Protein 4S1T (pdb70)

Solvent-accessible surface area: 84547 Å² total; per-residue (Å²): 117,42,42,73,12,7,0,48,0,7,35,59,78,10,4,65,97,48,24,134,28,117,36,76,24,61,39,63,72,34,18,0,10,4,147,72,66,55,3,13,19,28,21,18,51,6,61,7,47,28,63,12,33,27,0,0,32,1,40,1,51,26,40,43,10,66,11,0,10,12,8,2,0,46,27,25,42,5,16,0,7,15,102,9,2,2,16,0,68,105,10,66,8,7,3,10,25,56,4,36,73,17,8,70,155,6,57,58,108,125,110,44,21,3,0,17,2,57,90,42,156,16,0,88,93,123,10,40,150,14,66,53,0,0,0,0,8,68,96,20,25,137,86,67,90,83,51,57,63,12,4,124,3,86,4,0,21,2,18,27,22,13,3,14,51,64,132,172,20,108,6,63,16,27,1,10,15,31,127,116,26,142,87,40,116,109,40,85,36,55,29,11,11,41,19,62,27,140,21,16,50,48,58,22,90,20,0,88,17,0,16,48,6,36,62,50,19,0,13,102,113,42,42,0,114,78,15,48,0,88,45,2,0,12,16,37,29,71,111,53,93,0,10,3,0,12,0,4,1,0,1,14,32,19,43,125,124,16,40,16,70,34,124,51,24,28,44,7,40,6,80,2,34,36,22,0,17,0,2,12,7,48,30,1,0,15,35,53,56,0,14,13,0,6,6,34,0,44,32,2,3,55,15,2,122,88,24,60,30,96,40,105,53,96,59,28,124,12,50,0,0,49,82,77,49,155,2,29,0,102,9,146,131,96,33,6,35,39,2,75,3,129,115,43,42,73,13,7,0,48,0,6,36,59,80,11,6,64,98,45,23,134,28,118,38,76,22,60,42,62,72,34,16,0,11,5,146,70,65,52,2,11,19,27,22,18,50,6,60,7,48,29,64,11,32,28,0,0,29,1,38,0,55,29,40,45,10,72,12,0,8,15,7,2,0,46,26,26,41,5,15,0,7,14,103,10,2,4,15,0,66,106,10,65,10,8,3,9,26,57,3,37,72,18,8,71,154,7,58,57,108,127,109,42,19,3,0,17,3,46,89,41,158,16,0,76,92,123,1,38,150,17,64,54,0,0,0,0,4,65,96,37,13,125,94,59,63,163,53,41,58,14,1,140,5,86,3,0,21,2,19,26,22,14,3,14,53,64,130,171,19,112,7,60,14,27,0,2,13,28,125,116,24,147,48,40,121,109,38,85,34,53,31,12,10,39,19,62,30,141,23,15,46,48,55,23,89,19,0,90,18,0,16,113,45,104,63,50,80,0,13,135,116,44,42,0,115,78,14,49,0,86,42,2,0,14,16,37,30,72,110,53,92,0,10,4,0,12,1,5,1,0,2,12,33,18,43,122,124,16,40,15,65,33,121,53,25,25,42,8,41,6,83,2,35,35,22,0,17,0,2,13,9,47,29,1,0,14,37,52,54,0,12,14,0,6,7,34,0,46,32,2,2,54,16,2,122,90,22,61,31,92,39,104,54,100,58,26,125,12,52,0,0,48,83,78,49,156,2,30,0,105,7,149,131,96,35,5,34,38,2,75,3,130,114,44,40,72,12,8,0,47,0,6,36,57,79,8,4,63,93,47,24,134,29,117,39,76,23,59,40,65,70,35,19,0,12,5,144,70,67,54,3,15,20,24,18,20,49,5,60,6,47,27,62,13,34,27,0,0,29,0,39,0,54,25,37,38,8,65,11,0,10,14,6,2,0,47,27,26,39,6,15,0,7,16,101,9,2,4,17,0,64,106,9,63,9,7,3,8,26,54,3,36,73,17,8,69,156,7,58,55,108,124,111,43,20,4,0,16,3,53,89,42,159,16,0,60,94,124,4,40,151,17,67,53,0,0,0,0,4,66,93,44,13,130,89,75,69,154,67,41,47,16,0,142,5,87,4,0,19,0,12,29,20,11,1,13,53,62,132,169,17,106,6,60,13,30,1,3,11,27,128,114,25,148,53,36,121,110,38,86,35,54,30,12,11,43,17,63,28,141,20,15,43,48,57,23,87,20,0,89,16,0,16,50,9,43,61,49,25,0,14,110,112,41,41,0,114,77,14,48,0,89,43,3,0,14,16,37,29,72,110,52,91,0,11,3,0,12,0,5,1,0,2,13,33,18,42,123,123,17,36,16,64,34,120,54,22,27,43,6,41,5,79,2,35,34,22,0,15,0,2,14,8,45,29,0,0,13,37,50,55,0,12,14,0,6,5,35,0,46,32,2,3,54,14,1,121,87,20,62,33,94,40,105,53,100,57,26,125,11,50,0,0,50,83,78,50,155,2,31,0,104,7,146,131,94,34,6,35,40,2,74,4,132,117,43,42,73,13,8,0,48,0,6,33,60,81,12,5,64,97,46,22,133,27,116,39,76,22,59,39,62,70,34,18,0,12,5,144,72,65,58,2,13,18,27,21,16,50,6,60,7,47,28,64,12,34,28,0,0,31,1,39,0,54,28,39,43,9,67,10,0,11,13,8,2,1,44,27,26,39,4,15,0,6,15,95,10,2,3,16,0,67,106,8,64,8,8,3,8,26,56,3,37,72,17,7,71,153,8,57,58,108,125,111,43,20,3,0,16,3,44,92,42,158,17,0,57,92,126,3,40,149,16,65,52,0,0,0,0,2,70,78,50,15,87,125,69,57,167,96,45,63,8,8,144,4,86,5,0,22,2,18,27,20,11,2,14,53,63,134,172,20,110,6,60,13,39,2,7,14,30,125,113,25,146,68,38,118,110,38,87,35,54,26,12,10,41,18,64,29,144,21,15,48,48,55,24,84,18,0,90,17,0,17,114,44,104,64,50,81,0,13,80,50,5,18,0,110,76,15,48,0,88,44,2,0,14,16,40,29,72,112,52,91,1,11,3,0,11,1,5,1,0,2,14,33,21,41,123,123,16,38,15,62,35,119,54,21,24,44,7,40,5,80,2,35,36,21,0,15,0,2,13,8,46,29,0,0,14,36,49,52,0,12,15,0,7,5,33,0,45,32,2,2,52,16,1,70,88,21,59,30,96,39,104,53,99,57,29,127,12,49,0,0,49,84,76,48,152,1,30,0,104,8,147,131,94,34,7,36,39,2,74,4,127,113,44,39,72,12,7,0,48,0,5,34,55,78,9,5,63,94,47,22,134,29,115,40,77,22,60,40,61,69,34,17,0,10,5,146,70,66,54,2,14,18,25,21,18,51,6,60,7,49,27,62,12,34,28,0,0,31,1,38,1,53,29,40,40,8,68,12,0,9,12,8,1,0,44,26,24,40,6,15,0,6,14,100,10,2,3,16,0,65,104,9,65,8,8,3,8,24,54,4,35,74,16,7,68,157,6,54,57,110,125,112,43,20,3,0,17,3,47,89,42,158,16,0,75,95,123,2,37,150,18,64,56,0,0,0,0,3,67,90,52,14,142,90,50,76,155,74,47,55,14,1,140,5,87,5,0,20,1,15,27,20,12,2,16,53,64,133,173,19,106,6,62,12,30,0,4,13,30,126,113,26,144,64,39,119,112,41,85,37,56,32,12,10,41,21,64,28,144,22,16,48,47,56,25,90,18,0,87,17,0,16,113,44,104,65,48,81,0,13,135,115,40,42,0,113,78,13,46,0,89,42,2,0,13,16,39,30,71,113,48,92,0,10,2,0,12,0,5,2,0,2,13,33,18,41,126,122,16,34,15,63,33,112,53,23,25,44,8,42,5,82,2,34,37,20,0,12,0,1,13,8,43,24,0,0,12,37,45,52,0,13,14,0,7,6,35,0,46,31,2,2,53,16,1,122,88,20,59,33,94,41,104,53,96,58,26,125,12,49,0,0,47,85,77,48,155,2,31,0,104,8,147,130,95,32,6,36,38,2,74,3,126,117,42,41,71,12,8,0,49,0,6,35,58,80,11,5,67,96,48,23,134,28,116,38,77,23,60,42,61,71,32,16,0,11,5,142,73,69,54,2,11,20,26,20,18,49,6,62,7,42,28,62,12,34,27,0,0,30,0,36,0,54,29,39,42,10,68,12,0,9,14,8,1,0,45,26,25,40,5,14,0,6,16,100,9,1,3,15,0,66,105,10,64,8,7,4,8,23,55,3,34,73,18,8,69,153,7,55,57,108,124,111,43,21,3,0,16,3,49,90,42,157,17,0,66,94,124,3,39,147,17,68,56,1,0,0,0,3,70,88,42,14,116,120,83,67,176,54,46,60,16,0,139,4,89,4,0,19,2,18,27,20,12,2,14,53,62,134,173,20,110,6,62,15,30,0,3,15,31,126,116,25,145,59,39,121,113,37,87,36,54,31,12,10,40,18,62,28,141,21,16,47,48,56,23,85,18,0,90,16,0,18,113,47,106,65,49,81,0,11,88,48,5,20,0,111,75,14,47,0,88,42,2,0,13,16,39,28,72,110,54,90,0,10,4,0,12,0,5,1,0,2,13,32,20,44,122,122,15,41,15,65,34,124,54,24,23,44,7,38,6,82,2,36,36,22,0,17,0,2,14,7,50,30,1,0,14,36,52,57,0,13,14,0,6,5,36,0,44,31,2,2,55,14,1,75,90,22,61,32,94,39,103,53,98,58,26,128,13,51,0,0,49,84,75,48,154,2,28,0,106,8,146,132,96,34,7,35,38,3,74,3,129

Radius of gyration: 43.5 Å; Cα contacts (8 Å, |Δi|>4): 4785; chains: 6; bounding box: 102×110×118 Å

Foldseek 3Di:
DDLQQQVVCCVPVVADPPDDGGFDWDADVQWIWTDPPPDTDTRDGHLDPDDNSVLSQQSRQADAFWDAFFQLCVVLVAAEEERGFHAFPFSSGTSHQAYDPRDPVRHDPDQDAYEYEPVDPPRVVVQLQHQWYKYKYQDFAFDVVTTAAWPWAFWTATRNATGGAPVHRTGIMTMWIHHRNGTDDHFDAFEFRLHALVGDDADDVLLVCVQPDDDVVSCVVLVPVQEPCVFQDCWAQQDQAIGHNAENSNSNNLCVVAPKDWAWPRTTSRHAKTWTWMFGPPSTHIHHTHIYGRTNPVRVVVVVVVDFQPDQWDWDWGAYSRDTWTWIFGHDPSGTPYIGTD/DDLQQQVVCCVVVVADDPDDDGFDWDADDQWIWTCPPVDTDTRDGHLDPDDNSVLSQQSRQADAFWFAFFQLCVVLVAAEEERGFHAWPFSGGTSHQAYDPRDPVRHDPDQDAYEYEPVDPPRVVVQLQHQWYKYKYQDFDDDPVDHLAWDKDQWTATRNATGGQPVHRTDIMTMWIHHRNGTDDDFDAFEFRLHALPRDDADDVLLVCVLPDDPVVSCVVVVPVQEPCVFQDCWALQDQAIGHNAENSNSNSLCVVAPKDWAWPRTTSNHAKTWTWMFGPPSTHIHGTHIYGRTNVVRVVVVVVVDFQPDQWDWDWHQYSRDTWTWIWGHDPSGTPYIGTD/DDLQQQVVCCVPVVADPPDDGGFDWDADVQWIWTCPPVDTDTRDGHLDPDDNSVLSQQVRQADAFWDAFFQLCVVLVAAEEERGFHAWPFSGDTSHQAYDPRDPVRHDPDQDAYEYEPVDPPRVVVQLQHQWYKYKYQDFDDDPVDGQAWDKAQWTATRNATGGAPVHRTGIMTMWIHHRNGTDRYFDAFEFRLHALPGDDADDVLLVCVLPDDPVVSCVVVVPVQEPCVFQDCWALQDQAIGHNAERSNSNSLCVVAPKDWAWPRTGRNHFWTWTWMFGPPSTHIHHTHIYGRTNPVRVVVVVVVDFQPDQWDWDWGAYSRDTWTWIFGHDPSGTPDIGTD/DDLQQQVVCCVPVVADDPDDDGFDWDADVQWIWTCPPVDTDTRDGHLDPDDNSVLSQLVRQADAFWAAFFQLCVVLVAAEEERGFHAFPFSGGTSHQAYDPRDPVRHDPDQDAYEYEPVDPPRVVVQLQHQWYKYKYQDQDDDPDGDQAFDKDFWTDTRNATGGQPVHRTGIMTMWIHHRNGTDPYFDAFEFRLHALPRDDADDVLLVCVLPDDDVVSCVVVVPVQEPCVFQDCWALQDQAIGHNAENSNSNSLCVVAPKDWAWPRTGSRHAKTWTWMFGPPSTHIHHTHIYGRTNVVRVVVVVVVDFQPDQWDWDWGAYSRDTWTWIWGHDPSGTPYIHTD/DDLQQQVVCCVPVVADPPDDDGFDWDADVQWIWTDPPPDTDTRDGHLDPDDNSVLSQLSSQADAFWFAFFQLCVVLVAAEEERGFHAFVFSRDTSHQAYDPRDPVRHDPDQDAYEYEPVDPPRVVVQLQHQWYKYKYQDFDDDPPDHDAWDKDQWTATRNATGGQPVHRTGIMTMWIHHRNGTDPYFDAFEFRLHALPGDDADDVLLVCVLPDDDVVSCVVLVCVLEPCVFQDCWALQDLEIGHNAERSNSNNLCVVAPKDWAWPRTGSRHFKTWTWIFGPPSTHIHHTHIYGRTNVVRVVVVVVVDFQPDQWDWDWGQYSRDTWTWIWGHDPSGTDYIGTD/DDLQQQVVCCVPVVADPPDDGGFDWDDDVQWIWTDDPVDTDTRDGHLDPDDNSVLSQLSRQADAFWDAFFQLCVVLVAAEEERGWHAFPFSGGTSHQAYDPRDPVRHDPDQDAYEYEPVDPPRVVVQLQHQWYKYKYQDFAQDDVDGAAWDKDFWTATRLATGGQPVHRTDIMTMWIHHRNGTDPYFDAFEFRLHALVGDDADDVLLVCVQPDDPVVSCVVVVQPQEPCCFQDCWALQDQEIGHNAERSNSNNLVVVAPKDWAWPRTGSNHAKTWTWMFGPPSTHIHHTHIYGRTNVVRVVVVVVVDFQPDQWDWDWGQYSRDTWTWIWGHDPSGTPYIHTD

Secondary structure (DSSP, 8-state):
--HHHHHHHHHHHSS---------EEEETTEEEEE-SS-EEEEEE--SSS-HHHHHHHHHTBPPSEE--SHHHHHTT--EEESSB-EETTTTEESSSEEESS-TTTB--S---EEEETTSTTHHHHHHH-SSEEEEESS---SSS-S-----BSEEEETTEEEE--------BEEEEEETTEE-----SB------TTT----SHHHHHHHHS-HHHHHHHHT-TTTTHIIIII-B-SSSB-B---BHHHHHHHHHHS-EEEEESS--SS-SSEEEEEEETTTTEEEEEEEEB---HHHHHHHHTTS-SSSSEEEEEEEETTEEEEEEEEEETTEEEEEEE-/-HHHHHHHHHHHHSS---------EEEETTEEEEE-SS-EEEEEE--SSS-HHHHHHHHHTB--SEE--SHHHHHTT--EEESSB-EETTTTEESSSEEESS-TTTB--S---EEEETTSTTHHHHHHH-SSEEEEESS---SBSB-S--EEESEEEETTEEEE--------EEEEEEETTEE-----SB-B----TTT----SHHHHHHHHS-HHHHHHHHT-TTTTHHHHTT-B-SSSB-B---BHHHHHHHHHHS-EEEEESS--SS-SSEEEEEEETTTTEEEEEEEEB-B-HHHHHHHHTTS-SSSSEEEEEEEETTEEEEEEEEEETTEEEEEEE-/-HHHHHHHHHHHHSS---------EEEETTEEEEE-SS-EEEEEE--SSS-HHHHHHHHHTBPPSEE--SHHHHHTT--EEESSB-EETTTTEESSS-EESS-TTTB--S---EEEETTSTTHHHHHHH-SSEEEEESS--EETTEE---EEESEEEETTEEEE--------EEEEEEETTEE-----SB------TTT----SHHHHHHHHS-HHHHHHHHT-TTTTHHHHTS-B-SSSBPB---BHHHHHHHHHHS-EEEEESS--SS-SSEEEEEEETTTTEEEEEEEEB---HHHHHHHHTTS-TTSSEEEEEEEETTEEEEEEEEEETTEEEEEEE-/--HHHHHHHHHHHSS---------EEEETTEEEEE-SS-EEEEEE--SSS-HHHHHHHHHTB--SEE--SHHHHHTT--EEESSB-EETTTTEESSS-EESS-TTTB--S---EEEETTSTTHHHHHHH-SSEEEEESS---SSSS----EEESEEEETTEEEE--------EEEEEEETTEE-----SB------TTT----SHHHHHHHHS-HHHHHHHHT-TTTTHHHHTS-B-SSSBPB---BHHHHHHHHHHS-EEEEESS--SS-SSEEEEEEETTTTEEEEEEEEB---HHHHHHHHTTS-SSSSEEEEEEEETTEEEEEEEEEETTEEEEEEE-/--HHHHHHHHHHHSS---------EEEETTEEEEE-SS-EEEEEE--SSS-HHHHHHHHHTB--SEE--SHHHHHTT--EEESSB-EETTTTEESSSEEESS-TTTB--S---EEEETTSTTHHHHHHH-SSEEEEESS--BSSSSB---EEESEEEETTEEEE--------EEEEEEETTEE-----SB-B----TTT----SHHHHHHHHS-HHHHHHHHT-TTTTHHHHTS-B-SSSB-B---BHHHHHHHHHHS-EEEEESS--SS-SSEEEEEEETTTTEEEEEEEEB-B-HHHHHHHHTTS-TTSSEEEEEEEETTEEEEEEEEEETTEEEEEEE-/-HHHHHHHHHHHHSS---------EEEETTEEEEEETTEEEEEEE--SSS-HHHHHHHHHTB--SEE--SHHHHHTT--EEESSB-EETTTTEESSSEEESS-TTTB--S---EEEETTSTTHHHHHHH-SSEEEEESS--BSSSSB---EEESEEEETTEEEE--------EEEEEEETTEE-----SB-B----TTT----SHHHHHHHHS-HHHHHHHHT-TTTTHHHHTS-B-SSSB-B---BHHHHHHHHHHS-EEEEESS--SS-SSEEEEEEETTTTEEEEEEEEB-B-HHHHHHHHTTS-SSSSEEEEEEEETTEEEEEEEEEETTEEEEEEE-

Organism: Human coronavirus 229E (NCBI:txid11137)

InterPro domains:
  IPR001205 RNA-directed RNA polymerase, C-terminal domain [PF00680] (4617-4783)
  IPR002589 Macro domain [PF01661] (1301-1405)
  IPR002589 Macro domain [PS51154] (1268-1436)
  IPR002589 Macro domain [SM00506] (1280-1406)
  IPR007094 RNA-directed RNA polymerase, catalytic domain [PS50507] (4675-4837)
  IPR008740 Peptidase C30, coronavirus [PF05409] (2994-3276)
  IPR008740 Peptidase C30, coronavirus [PS51442] (2966-3267)
  IPR009003 Peptidase S1, PA clan [SSF50494] (2966-3265)
  IPR009461 Non-structural protein NSP16, coronavirus-like [PF06460] (6459-6757)
  IPR009466 Non-structural protein 14, coronavirus [PF06471] (5596-6106)
  IPR009469 RNA-dependent RNA polymerase, N-terminal, coronavirus [PF06478] (4081-4429)
  IPR013016 Peptidase C16, coronavirus [PF08715] (1037-1211)
  IPR013016 Peptidase C16, coronavirus [PF08715] (1599-1905)
  IPR013016 Peptidase C16, coronavirus [PS51124] (1016-1268)
  IPR013016 Peptidase C16, coronavirus [PS51124] (1663-1914)
  IPR014822 Non-structural protein NSP9, coronavirus [PF08710] (3825-3933)
  IPR014822 Non-structural protein NSP9, coronavirus [PS51951] (3825-3933)
  IPR014828 Non-structural protein NSP7, coronavirus [PF08716] (3547-3629)
  IPR014828 Non-structural protein NSP7, coronavirus [PS51949] (3547-3629)
  IPR014829 Non-structural protein NSP8, coronavirus [PF08717] (3630-3824)

Structure (mmCIF, N/CA/C/O backbone):
data_4S1T
#
_entry.id   4S1T
#
_cell.length_a   86.445
_cell.length_b   140.285
_cell.length_c   426.933
_cell.angle_alpha   90.00
_cell.angle_beta   90.00
_cell.angle_gamma   90.00
#
_symmetry.space_group_name_H-M   'C 2 2 21'
#
loop_
_entity.id
_entity.type
_entity.pdbx_description
1 polymer 'Uridylate-specific endoribonuclease'
2 non-polymer 'PHOSPHATE ION'
3 water water
#
loop_
_atom_site.group_PDB
_atom_site.id
_atom_site.type_symbol
_atom_site.label_atom_id
_atom_site.label_alt_id
_atom_site.label_comp_id
_atom_site.label_asym_id
_atom_site.label_entity_id
_atom_site.label_seq_id
_atom_site.pdbx_PDB_ins_code
_atom_site.Cartn_x
_atom_site.Cartn_y
_atom_site.Cartn_z
_atom_site.occupancy
_atom_site.B_iso_or_equiv
_atom_site.auth_seq_id
_atom_site.auth_comp_id
_atom_site.auth_asym_id
_atom_site.auth_atom_id
_atom_site.pdbx_PDB_model_num
ATOM 1 N N . SER A 1 1 ? -14.737 24.877 1.828 1.00 62.36 0 SER A N 1
ATOM 2 C CA . SER A 1 1 ? -13.671 24.595 0.861 1.00 65.51 0 SER A CA 1
ATOM 3 C C . SER A 1 1 ? -13.541 23.092 0.691 1.00 60.42 0 SER A C 1
ATOM 4 O O . SER A 1 1 ? -12.420 22.528 0.701 1.00 59.53 0 SER A O 1
ATOM 7 N N . GLY A 1 2 ? -14.680 22.423 0.551 1.00 63.96 1 GLY A N 1
ATOM 8 C CA . GLY A 1 2 ? -14.634 21.022 0.186 1.00 52.98 1 GLY A CA 1
ATOM 9 C C . GLY A 1 2 ? -14.675 20.095 1.381 1.00 49.14 1 GLY A C 1
ATOM 10 O O . GLY A 1 2 ? -14.376 20.485 2.541 1.00 46.72 1 GLY A O 1
ATOM 11 N N . LEU A 1 3 ? -15.061 18.855 1.086 1.00 43.13 2 LEU A N 1
ATOM 12 C CA . LEU A 1 3 ? -15.314 17.889 2.119 1.00 39.47 2 LEU A CA 1
ATOM 13 C C . LEU A 1 3 ? -14.055 17.612 2.936 1.00 43.04 2 LEU A C 1
ATOM 14 O O . LEU A 1 3 ? -14.139 17.445 4.170 1.00 41.41 2 LEU A O 1
ATOM 19 N N . GLU A 1 4 ? -12.901 17.566 2.256 1.00 38.89 3 GLU A N 1
ATOM 20 C CA . GLU A 1 4 ? -11.615 17.373 2.960 1.00 45.14 3 GLU A CA 1
ATOM 21 C C . GLU A 1 4 ? -11.346 18.387 4.103 1.00 47.59 3 GLU A C 1
ATOM 22 O O . GLU A 1 4 ? -10.875 18.019 5.191 1.00 43.39 3 GLU A O 1
ATOM 28 N N . ASN A 1 5 ? -11.656 19.650 3.835 1.00 47.54 4 ASN A N 1
ATOM 29 C CA . ASN A 1 5 ? -11.542 20.699 4.836 1.00 47.30 4 ASN A CA 1
ATOM 30 C C . ASN A 1 5 ? -12.577 20.545 5.959 1.00 45.98 4 ASN A C 1
ATOM 31 O O . ASN A 1 5 ? -12.254 20.711 7.160 1.00 51.57 4 ASN A O 1
ATOM 36 N N . ILE A 1 6 ? -13.824 20.252 5.586 1.00 39.51 5 ILE A N 1
ATOM 37 C CA . ILE A 1 6 ? -14.850 19.988 6.602 1.00 42.46 5 ILE A CA 1
ATOM 38 C C . ILE A 1 6 ? -14.520 18.783 7.505 1.00 42.80 5 ILE A C 1
ATOM 39 O O . ILE A 1 6 ? -14.780 18.834 8.723 1.00 44.59 5 ILE A O 1
ATOM 44 N N . ALA A 1 7 ? -13.944 17.723 6.924 1.00 37.34 6 ALA A N 1
ATOM 45 C CA . ALA A 1 7 ? -13.491 16.567 7.712 1.00 40.39 6 ALA A CA 1
ATOM 46 C C . ALA A 1 7 ? -12.370 16.989 8.684 1.00 46.63 6 ALA A C 1
ATOM 47 O O . ALA A 1 7 ? -12.374 16.609 9.887 1.00 49.66 6 ALA A O 1
ATOM 49 N N . PHE A 1 8 ? -11.441 17.814 8.184 1.00 45.96 7 PHE A N 1
ATOM 50 C CA . PHE A 1 8 ? -10.374 18.336 9.045 1.00 44.95 7 PHE A CA 1
ATOM 51 C C . PHE A 1 8 ? -10.937 19.055 10.256 1.00 38.85 7 PHE A C 1
ATOM 52 O O . PHE A 1 8 ? -10.485 18.819 11.365 1.00 44.64 7 PHE A O 1
ATOM 60 N N . ASN A 1 9 ? -11.923 19.923 10.027 1.00 40.65 8 ASN A N 1
ATOM 61 C CA . ASN A 1 9 ? -12.605 20.640 11.119 1.00 43.16 8 ASN A CA 1
ATOM 62 C C . ASN A 1 9 ? -13.345 19.731 12.082 1.00 42.46 8 ASN A C 1
ATOM 63 O O . ASN A 1 9 ? -13.278 19.906 13.307 1.00 48.58 8 ASN A O 1
ATOM 68 N N . VAL A 1 10 ? -14.068 18.763 11.540 1.00 45.76 9 VAL A N 1
ATOM 69 C CA . VAL A 1 10 ? -14.863 17.900 12.400 1.00 48.41 9 VAL A CA 1
ATOM 70 C C . VAL A 1 10 ? -13.952 17.044 13.309 1.00 44.21 9 VAL A C 1
ATOM 71 O O . VAL A 1 10 ? -14.184 16.956 14.519 1.00 44.22 9 VAL A O 1
ATOM 75 N N . VAL A 1 11 ? -12.907 16.462 12.714 1.00 40.43 10 VAL A N 1
ATOM 76 C CA . VAL A 1 11 ? -11.945 15.652 13.465 1.00 42.71 10 VAL A CA 1
ATOM 77 C C . VAL A 1 11 ? -11.125 16.409 14.512 1.00 44.00 10 VAL A C 1
ATOM 78 O O . VAL A 1 11 ? -10.848 15.869 15.587 1.00 43.98 10 VAL A O 1
ATOM 82 N N . ASN A 1 12 ? -10.758 17.659 14.211 1.00 46.87 11 ASN A N 1
ATOM 83 C CA . ASN A 1 12 ? -9.920 18.479 15.127 1.00 37.52 11 ASN A CA 1
ATOM 84 C C . ASN A 1 12 ? -10.614 19.528 15.989 1.00 42.55 11 ASN A C 1
ATOM 85 O O . ASN A 1 12 ? -10.026 20.007 16.957 1.00 54.27 11 ASN A O 1
ATOM 90 N N . LYS A 1 13 ? -11.856 19.877 15.662 1.00 44.80 12 LYS A N 1
ATOM 91 C CA . LYS A 1 13 ? -12.611 20.904 16.419 1.00 43.29 12 LYS A CA 1
ATOM 92 C C . LYS A 1 13 ? -14.048 20.433 16.668 1.00 42.01 12 LYS A C 1
ATOM 93 O O . LYS A 1 13 ? -14.868 21.191 17.179 1.00 43.13 12 LYS A O 1
ATOM 99 N N . GLY A 1 14 ? -14.356 19.191 16.259 1.00 46.52 13 GLY A N 1
ATOM 100 C CA . GLY A 1 14 ? -15.677 18.603 16.480 1.00 42.31 13 GLY A CA 1
ATOM 101 C C . GLY A 1 14 ? -16.835 19.216 15.705 1.00 45.09 13 GLY A C 1
ATOM 102 O O . GLY A 1 14 ? -18.014 18.840 15.929 1.00 43.98 13 GLY A O 1
ATOM 103 N N . SER A 1 15 ? -16.496 20.191 14.842 1.00 46.55 14 SER A N 1
ATOM 104 C CA . SER A 1 15 ? -17.463 20.885 13.984 1.00 43.02 14 SER A CA 1
ATOM 105 C C . SER A 1 15 ? -16.733 21.786 12.976 1.00 49.41 14 SER A C 1
ATOM 106 O O . SER A 1 15 ? -15.511 21.982 13.096 1.00 53.85 14 SER A O 1
ATOM 109 N N . PHE A 1 16 ? -17.454 22.300 11.970 1.00 40.94 15 PHE A N 1
ATOM 110 C CA . PHE A 1 16 ? -16.840 23.250 11.051 1.00 48.65 15 PHE A CA 1
ATOM 111 C C . PHE A 1 16 ? -16.739 24.651 11.658 1.00 45.39 15 PHE A C 1
ATOM 112 O O . PHE A 1 16 ? -17.762 25.309 11.886 1.00 48.26 15 PHE A O 1
ATOM 120 N N . VAL A 1 17 ? -15.504 25.093 11.893 1.00 46.26 16 VAL A N 1
ATOM 121 C CA . VAL A 1 17 ? -15.249 26.426 12.461 1.00 55.68 16 VAL A CA 1
ATOM 122 C C . VAL A 1 17 ? -14.506 27.358 11.503 1.00 54.39 16 VAL A C 1
ATOM 123 O O . VAL A 1 17 ? -14.332 28.540 11.810 1.00 65.95 16 VAL A O 1
ATOM 127 N N . GLY A 1 18 ? -14.082 26.825 10.360 1.00 50.49 17 GLY A N 1
ATOM 128 C CA . GLY A 1 18 ? -13.370 27.606 9.373 1.00 54.24 17 GLY A CA 1
ATOM 129 C C . GLY A 1 18 ? -11.866 27.436 9.531 1.00 59.04 17 GLY A C 1
ATOM 130 O O . GLY A 1 18 ? -11.091 28.232 8.973 1.00 65.51 17 GLY A O 1
ATOM 131 N N . ALA A 1 19 ? -11.448 26.419 10.291 1.00 46.74 18 ALA A N 1
ATOM 132 C CA . ALA A 1 19 ? -10.015 26.092 10.411 1.00 43.91 18 ALA A CA 1
ATOM 133 C C . ALA A 1 19 ? -9.423 25.653 9.062 1.00 53.78 18 ALA A C 1
ATOM 134 O O . ALA A 1 19 ? -10.135 25.049 8.234 1.00 61.67 18 ALA A O 1
ATOM 136 N N . ASP A 1 20 ? -8.140 25.934 8.826 1.00 56.12 19 ASP A N 1
ATOM 137 C CA . ASP A 1 20 ? -7.489 25.473 7.576 1.00 60.02 19 ASP A CA 1
ATOM 138 C C . ASP A 1 20 ? -6.939 24.066 7.777 1.00 63.17 19 ASP A C 1
ATOM 139 O O . ASP A 1 20 ? -6.585 23.677 8.919 1.00 60.93 19 ASP A O 1
ATOM 144 N N . GLY A 1 21 ? -6.870 23.300 6.685 1.00 47.55 20 GLY A N 1
ATOM 145 C CA . GLY A 1 21 ? -6.419 21.927 6.793 1.00 47.15 20 GLY A CA 1
ATOM 146 C C . GLY A 1 21 ? -7.333 20.967 6.039 1.00 53.89 20 GLY A C 1
ATOM 147 O O . GLY A 1 21 ? -8.518 21.277 5.770 1.00 49.47 20 GLY A O 1
ATOM 148 N N . GLU A 1 22 ? -6.779 19.800 5.698 1.00 40.57 21 GLU A N 1
ATOM 149 C CA . GLU A 1 22 ? -7.497 18.808 4.908 1.00 46.38 21 GLU A CA 1
ATOM 150 C C . GLU A 1 22 ? -7.155 17.378 5.318 1.00 51.82 21 GLU A C 1
ATOM 151 O O . GLU A 1 22 ? -5.973 17.027 5.635 1.00 41.69 21 GLU A O 1
ATOM 157 N N . LEU A 1 23 ? -8.212 16.565 5.275 1.00 46.38 22 LEU A N 1
ATOM 158 C CA . LEU A 1 23 ? -8.144 15.137 5.598 1.00 42.17 22 LEU A CA 1
ATOM 159 C C . LEU A 1 23 ? -8.904 14.385 4.517 1.00 43.93 22 LEU A C 1
ATOM 160 O O . LEU A 1 23 ? -10.027 14.778 4.114 1.00 41.21 22 LEU A O 1
ATOM 165 N N . PRO A 1 24 ? -8.285 13.324 4.003 1.00 33.53 23 PRO A N 1
ATOM 166 C CA . PRO A 1 24 ? -9.008 12.512 3.006 1.00 36.89 23 PRO A CA 1
ATOM 167 C C . PRO A 1 24 ? -10.276 11.943 3.677 1.00 41.21 23 PRO A C 1
ATOM 168 O O . PRO A 1 24 ? -10.188 11.389 4.772 1.00 42.22 23 PRO A O 1
ATOM 172 N N . VAL A 1 25 ? -11.428 12.176 3.050 1.00 32.89 24 VAL A N 1
ATOM 173 C CA . VAL A 1 25 ? -12.736 11.705 3.484 1.00 29.15 24 VAL A CA 1
ATOM 174 C C . VAL A 1 25 ? -13.492 11.073 2.311 1.00 38.79 24 VAL A C 1
ATOM 175 O O . VAL A 1 25 ? -13.419 11.563 1.164 1.00 34.44 24 VAL A O 1
ATOM 179 N N . ALA A 1 26 ? -14.263 10.029 2.607 1.00 34.91 25 ALA A N 1
ATOM 180 C CA . ALA A 1 26 ? -15.232 9.487 1.641 1.00 43.86 25 ALA A CA 1
ATOM 181 C C . ALA A 1 26 ? -16.493 9.036 2.389 1.00 39.25 25 ALA A C 1
ATOM 182 O O . ALA A 1 26 ? -16.395 8.434 3.454 1.00 36.89 25 ALA A O 1
ATOM 184 N N . ALA A 1 27 ? -17.672 9.392 1.880 1.00 38.64 26 ALA A N 1
ATOM 185 C CA . ALA A 1 27 ? -18.868 8.792 2.417 1.00 30.24 26 ALA A CA 1
ATOM 186 C C . ALA A 1 27 ? -18.956 7.451 1.690 1.00 35.41 26 ALA A C 1
ATOM 187 O O . ALA A 1 27 ? -18.503 7.312 0.545 1.00 43.64 26 ALA A O 1
ATOM 189 N N . SER A 1 28 ? -19.489 6.447 2.379 1.00 37.81 27 SER A N 1
ATOM 190 C CA . SER A 1 28 ? -19.637 5.095 1.825 1.00 41.28 27 SER A CA 1
ATOM 191 C C . SER A 1 28 ? -20.873 4.421 2.486 1.00 42.04 27 SER A C 1
ATOM 192 O O . SER A 1 28 ? -20.849 4.013 3.692 1.00 37.62 27 SER A O 1
ATOM 195 N N . GLY A 1 29 ? -21.968 4.359 1.711 1.00 40.43 28 GLY A N 1
ATOM 196 C CA . GLY A 1 29 ? -23.270 4.031 2.277 1.00 36.90 28 GLY A CA 1
ATOM 197 C C . GLY A 1 29 ? -23.741 5.168 3.192 1.00 48.55 28 GLY A C 1
ATOM 198 O O . GLY A 1 29 ? -23.819 6.362 2.818 1.00 39.43 28 GLY A O 1
ATOM 199 N N . ASP A 1 30 ? -24.023 4.806 4.431 1.00 38.38 29 ASP A N 1
ATOM 200 C CA . ASP A 1 30 ? -24.516 5.780 5.387 1.00 36.21 29 ASP A CA 1
ATOM 201 C C . ASP A 1 30 ? -23.379 6.147 6.359 1.00 36.25 29 ASP A C 1
ATOM 202 O O . ASP A 1 30 ? -23.646 6.656 7.462 1.00 39.09 29 ASP A O 1
ATOM 207 N N . LYS A 1 31 ? -22.121 5.894 5.953 1.00 39.75 30 LYS A N 1
ATOM 208 C CA . LYS A 1 31 ? -20.936 6.157 6.802 1.00 39.38 30 LYS A CA 1
ATOM 209 C C . LYS A 1 31 ? -19.954 7.160 6.190 1.00 40.98 30 LYS A C 1
ATOM 210 O O . LYS A 1 31 ? -19.846 7.284 4.964 1.00 41.50 30 LYS A O 1
ATOM 216 N N . VAL A 1 32 ? -19.230 7.880 7.033 1.00 31.01 31 VAL A N 1
ATOM 217 C CA . VAL A 1 32 ? -18.193 8.763 6.487 1.00 26.79 31 VAL A CA 1
ATOM 218 C C . VAL A 1 32 ? -16.882 8.326 7.099 1.00 33.02 31 VAL A C 1
ATOM 219 O O . VAL A 1 32 ? -16.788 8.162 8.345 1.00 36.01 31 VAL A O 1
ATOM 223 N N . PHE A 1 33 ? -15.879 8.110 6.251 1.00 30.94 32 PHE A N 1
ATOM 224 C CA . PHE A 1 33 ? -14.551 7.752 6.780 1.00 38.60 32 PHE A CA 1
ATOM 225 C C . PHE A 1 33 ? -13.454 8.776 6.537 1.00 38.54 32 PHE A C 1
ATOM 226 O O . PHE A 1 33 ? -13.452 9.475 5.513 1.00 50.40 32 PHE A O 1
ATOM 234 N N . VAL A 1 34 ? -12.490 8.812 7.448 1.00 37.36 33 VAL A N 1
ATOM 235 C CA . VAL A 1 34 ? -11.284 9.593 7.229 1.00 39.00 33 VAL A CA 1
ATOM 236 C C . VAL A 1 34 ? -10.057 8.682 7.145 1.00 40.08 33 VAL A C 1
ATOM 237 O O . VAL A 1 34 ? -9.794 7.893 8.073 1.00 40.55 33 VAL A O 1
ATOM 241 N N . ARG A 1 35 ? -9.337 8.757 6.017 1.00 45.88 34 ARG A N 1
ATOM 242 C CA . ARG A 1 35 ? -8.037 8.062 5.886 1.00 49.22 34 ARG A CA 1
ATOM 243 C C . ARG A 1 35 ? -6.968 8.659 6.823 1.00 53.38 34 ARG A C 1
ATOM 244 O O . ARG A 1 35 ? -6.520 9.811 6.652 1.00 57.69 34 ARG A O 1
ATOM 252 N N . ASP A 1 36 ? -6.572 7.850 7.798 1.00 52.99 35 ASP A N 1
ATOM 253 C CA . ASP A 1 36 ? -5.553 8.190 8.768 1.00 58.96 35 ASP A CA 1
ATOM 254 C C . ASP A 1 36 ? -4.316 7.312 8.529 1.00 60.68 35 ASP A C 1
ATOM 255 O O . ASP A 1 36 ? -4.003 6.396 9.332 1.00 60.20 35 ASP A O 1
ATOM 260 N N . GLY A 1 37 ? -3.631 7.586 7.420 1.00 60.65 36 GLY A N 1
ATOM 261 C CA . GLY A 1 37 ? -2.538 6.743 6.967 1.00 56.92 36 GLY A CA 1
ATOM 262 C C . GLY A 1 37 ? -3.016 5.348 6.589 1.00 58.38 36 GLY A C 1
ATOM 263 O O . GLY A 1 37 ? -3.492 5.108 5.459 1.00 64.65 36 GLY A O 1
ATOM 264 N N . ASN A 1 38 ? -2.925 4.418 7.546 1.00 56.56 37 ASN A N 1
ATOM 265 C CA . ASN A 1 38 ? -3.142 2.991 7.256 1.00 45.24 37 ASN A CA 1
ATOM 266 C C . ASN A 1 38 ? -4.483 2.493 7.766 1.00 48.23 37 ASN A C 1
ATOM 267 O O . ASN A 1 38 ? -4.738 1.273 7.858 1.00 45.12 37 ASN A O 1
ATOM 272 N N . THR A 1 39 ? -5.348 3.447 8.086 1.00 39.79 38 THR A N 1
ATOM 273 C CA . THR A 1 39 ? -6.577 3.128 8.768 1.00 44.29 38 THR A CA 1
ATOM 274 C C . THR A 1 39 ? -7.693 4.075 8.375 1.00 50.02 38 THR A C 1
ATOM 275 O O . THR A 1 39 ? -7.475 5.286 8.256 1.00 49.68 38 THR A O 1
ATOM 279 N N . ASP A 1 40 ? -8.897 3.546 8.180 1.00 44.48 39 ASP A N 1
ATOM 280 C CA . ASP A 1 40 ? -10.045 4.420 7.931 1.00 36.06 39 ASP A CA 1
ATOM 281 C C . ASP A 1 40 ? -10.836 4.526 9.194 1.00 35.01 39 ASP A C 1
ATOM 282 O O . ASP A 1 40 ? -11.324 3.518 9.697 1.00 45.09 39 ASP A O 1
ATOM 287 N N . ASN A 1 41 ? -10.933 5.750 9.733 1.00 40.87 40 ASN A N 1
ATOM 288 C CA . ASN A 1 41 ? -11.704 5.977 10.967 1.00 32.43 40 ASN A CA 1
ATOM 289 C C . ASN A 1 41 ? -13.105 6.419 10.639 1.00 36.78 40 ASN A C 1
ATOM 290 O O . ASN A 1 41 ? -13.305 7.250 9.739 1.00 43.47 40 ASN A O 1
ATOM 295 N N . LEU A 1 42 ? -14.076 5.849 11.338 1.00 30.34 41 LEU A N 1
ATOM 296 C CA . LEU A 1 42 ? -15.464 6.202 11.109 1.00 27.43 41 LEU A CA 1
ATOM 297 C C . LEU A 1 42 ? -15.716 7.492 11.867 1.00 31.89 41 LEU A C 1
ATOM 298 O O . LEU A 1 42 ? -15.581 7.539 13.110 1.00 41.64 41 LEU A O 1
ATOM 303 N N . VAL A 1 43 ? -16.078 8.555 11.166 1.00 24.65 42 VAL A N 1
ATOM 304 C CA . VAL A 1 43 ? -16.326 9.806 11.900 1.00 29.71 42 VAL A CA 1
ATOM 305 C C . VAL A 1 43 ? -17.815 10.187 11.947 1.00 32.46 42 VAL A C 1
ATOM 306 O O . VAL A 1 43 ? -18.201 11.051 12.715 1.00 35.67 42 VAL A O 1
ATOM 310 N N . PHE A 1 44 ? -18.651 9.547 11.126 1.00 37.85 43 PHE A N 1
ATOM 311 C CA . PHE A 1 44 ? -20.063 9.952 11.099 1.00 31.17 43 PHE A CA 1
ATOM 312 C C . PHE A 1 44 ? -20.902 8.839 10.545 1.00 31.02 43 PHE A C 1
ATOM 313 O O . PHE A 1 44 ? -20.459 8.103 9.657 1.00 41.65 43 PHE A O 1
ATOM 321 N N . VAL A 1 45 ? -22.105 8.708 11.091 1.00 33.30 44 VAL A N 1
ATOM 322 C CA . VAL A 1 45 ? -23.078 7.736 10.615 1.00 33.90 44 VAL A CA 1
ATOM 323 C C . VAL A 1 45 ? -24.357 8.522 10.372 1.00 28.83 44 VAL A C 1
ATOM 324 O O . VAL A 1 45 ? -24.883 9.182 11.262 1.00 38.22 44 VAL A O 1
ATOM 328 N N . ASN A 1 46 ? -24.872 8.392 9.181 1.00 29.62 45 ASN A N 1
ATOM 329 C CA . ASN A 1 46 ? -26.005 9.164 8.712 1.00 35.57 45 ASN A CA 1
ATOM 330 C C . ASN A 1 46 ? -27.331 8.483 9.105 1.00 32.40 45 ASN A C 1
ATOM 331 O O . ASN A 1 46 ? -27.606 7.349 8.687 1.00 41.65 45 ASN A O 1
ATOM 336 N N . LYS A 1 47 ? -28.171 9.184 9.858 1.00 32.55 46 LYS A N 1
ATOM 337 C CA . LYS A 1 47 ? -29.519 8.692 10.183 1.00 31.03 46 LYS A CA 1
ATOM 338 C C . LYS A 1 47 ? -30.617 9.497 9.490 1.00 40.01 46 LYS A C 1
ATOM 339 O O . LYS A 1 47 ? -31.834 9.330 9.827 1.00 38.69 46 LYS A O 1
ATOM 345 N N . THR A 1 48 ? -30.192 10.389 8.568 1.00 32.57 47 THR A N 1
ATOM 346 C CA . THR A 1 48 ? -31.120 11.252 7.827 1.00 30.94 47 THR A CA 1
ATOM 347 C C . THR A 1 48 ? -31.448 10.618 6.479 1.00 38.19 47 THR A C 1
ATOM 348 O O . THR A 1 48 ? -30.793 9.640 6.072 1.00 33.16 47 THR A O 1
ATOM 352 N N . SER A 1 49 ? -32.450 11.172 5.797 1.00 34.75 48 SER A N 1
ATOM 353 C CA . SER A 1 49 ? -32.796 10.745 4.432 1.00 35.55 48 SER A CA 1
ATOM 354 C C . SER A 1 49 ? -31.937 11.473 3.369 1.00 33.79 48 SER A C 1
ATOM 355 O O . SER A 1 49 ? -32.095 11.226 2.170 1.00 37.09 48 SER A O 1
ATOM 358 N N . LEU A 1 50 ? -31.091 12.405 3.806 1.00 30.64 49 LEU A N 1
ATOM 359 C CA . LEU A 1 50 ? -30.148 13.081 2.908 1.00 33.58 49 LEU A CA 1
ATOM 360 C C . LEU A 1 50 ? -28.956 12.178 2.514 1.00 33.00 49 LEU A C 1
ATOM 361 O O . LEU A 1 50 ? -28.600 11.196 3.189 1.00 31.21 49 LEU A O 1
ATOM 366 N N . PRO A 1 51 ? -28.336 12.524 1.390 1.00 35.34 50 PRO A N 1
ATOM 367 C CA . PRO A 1 51 ? -27.107 11.811 1.012 1.00 37.17 50 PRO A CA 1
ATOM 368 C C . PRO A 1 51 ? -26.063 12.018 2.122 1.00 35.52 50 PRO A C 1
ATOM 369 O O . PRO A 1 51 ? -25.933 13.125 2.675 1.00 39.71 50 PRO A O 1
ATOM 373 N N . THR A 1 52 ? -25.335 10.951 2.416 1.00 34.52 51 THR A N 1
ATOM 374 C CA . THR A 1 52 ? -24.428 10.901 3.539 1.00 31.33 51 THR A CA 1
ATOM 375 C C . THR A 1 52 ? -23.419 12.063 3.643 1.00 31.82 51 THR A C 1
ATOM 376 O O . THR A 1 52 ? -23.304 12.676 4.726 1.00 36.11 51 THR A O 1
ATOM 380 N N . ALA A 1 53 ? -22.683 12.357 2.571 1.00 31.14 52 ALA A N 1
ATOM 381 C CA . ALA A 1 53 ? -21.779 13.535 2.592 1.00 39.56 52 ALA A CA 1
ATOM 382 C C . ALA A 1 53 ? -22.509 14.849 2.940 1.00 35.70 52 ALA A C 1
ATOM 383 O O . ALA A 1 53 ? -21.965 15.732 3.626 1.00 33.29 52 ALA A O 1
ATOM 385 N N . ILE A 1 54 ? -23.745 14.956 2.460 1.00 29.64 53 ILE A N 1
ATOM 386 C CA . ILE A 1 54 ? -24.542 16.132 2.702 1.00 33.08 53 ILE A CA 1
ATOM 387 C C . ILE A 1 54 ? -24.946 16.197 4.181 1.00 37.73 53 ILE A C 1
ATOM 388 O O . ILE A 1 54 ? -24.700 17.224 4.871 1.00 36.76 53 ILE A O 1
ATOM 393 N N . ALA A 1 55 ? -25.561 15.112 4.688 1.00 39.43 54 ALA A N 1
ATOM 394 C CA . ALA A 1 55 ? -25.909 15.057 6.165 1.00 33.43 54 ALA A CA 1
ATOM 395 C C . ALA A 1 55 ? -24.690 15.382 7.051 1.00 32.08 54 ALA A C 1
ATOM 396 O O . ALA A 1 55 ? -24.794 16.184 7.980 1.00 36.04 54 ALA A O 1
ATOM 398 N N . PHE A 1 56 ? -23.529 14.825 6.697 1.00 30.96 55 PHE A N 1
ATOM 399 C CA . PHE A 1 56 ? -22.244 15.141 7.343 1.00 30.28 55 PHE A CA 1
ATOM 400 C C . PHE A 1 56 ? -21.901 16.663 7.332 1.00 37.64 55 PHE A C 1
ATOM 401 O O . PHE A 1 56 ? -21.587 17.253 8.387 1.00 33.72 55 PHE A O 1
ATOM 409 N N . GLU A 1 57 ? -21.980 17.294 6.153 1.00 31.87 56 GLU A N 1
ATOM 410 C CA . GLU A 1 57 ? -21.728 18.724 6.072 1.00 36.04 56 GLU A CA 1
ATOM 411 C C . GLU A 1 57 ? -22.682 19.529 7.006 1.00 40.66 56 GLU A C 1
ATOM 412 O O . GLU A 1 57 ? -22.228 20.415 7.754 1.00 43.04 56 GLU A O 1
ATOM 418 N N . LEU A 1 58 ? -23.989 19.227 6.973 1.00 34.87 57 LEU A N 1
ATOM 419 C CA . LEU A 1 58 ? -24.969 20.001 7.769 1.00 30.49 57 LEU A CA 1
ATOM 420 C C . LEU A 1 58 ? -24.737 19.761 9.252 1.00 39.25 57 LEU A C 1
ATOM 421 O O . LEU A 1 58 ? -24.960 20.635 10.082 1.00 41.60 57 LEU A O 1
ATOM 426 N N . PHE A 1 59 ? -24.297 18.560 9.600 1.00 35.15 58 PHE A N 1
ATOM 427 C CA . PHE A 1 59 ? -23.997 18.278 10.999 1.00 33.46 58 PHE A CA 1
ATOM 428 C C . PHE A 1 59 ? -22.802 19.128 11.418 1.00 37.25 58 PHE A C 1
ATOM 429 O O . PHE A 1 59 ? -22.847 19.751 12.483 1.00 40.69 58 PHE A O 1
ATOM 437 N N . ALA A 1 60 ? -21.763 19.161 10.558 1.00 35.19 59 ALA A N 1
ATOM 438 C CA . ALA A 1 60 ? -20.551 19.935 10.797 1.00 38.22 59 ALA A CA 1
ATOM 439 C C . ALA A 1 60 ? -20.856 21.457 10.930 1.00 42.86 59 ALA A C 1
ATOM 440 O O . ALA A 1 60 ? -20.115 22.230 11.610 1.00 39.76 59 ALA A O 1
ATOM 442 N N . LYS A 1 61 ? -21.969 21.873 10.321 1.00 37.13 60 LYS A N 1
ATOM 443 C CA . LYS A 1 61 ? -22.345 23.291 10.303 1.00 37.52 60 LYS A CA 1
ATOM 444 C C . LYS A 1 61 ? -23.464 23.580 11.282 1.00 41.21 60 LYS A C 1
ATOM 445 O O . LYS A 1 61 ? -24.090 24.652 11.246 1.00 45.19 60 LYS A O 1
ATOM 451 N N . ARG A 1 62 ? -23.712 22.636 12.172 1.00 30.97 61 ARG A N 1
ATOM 452 C CA . ARG A 1 62 ? -24.721 22.908 13.210 1.00 39.04 61 ARG A CA 1
ATOM 453 C C . ARG A 1 62 ? -24.240 24.001 14.174 1.00 32.39 61 ARG A C 1
ATOM 454 O O . ARG A 1 62 ? -23.037 24.213 14.340 1.00 41.70 61 ARG A O 1
ATOM 462 N N . LYS A 1 63 ? -25.189 24.695 14.793 1.00 29.19 62 LYS A N 1
ATOM 463 C CA . LYS A 1 63 ? -24.886 25.559 15.936 1.00 31.24 62 LYS A CA 1
ATOM 464 C C . LYS A 1 63 ? -24.393 24.707 17.112 1.00 37.30 62 LYS A C 1
ATOM 465 O O . LYS A 1 63 ? -25.123 23.826 17.637 1.00 38.46 62 LYS A O 1
ATOM 471 N N . VAL A 1 64 ? -23.145 24.966 17.504 1.00 40.51 63 VAL A N 1
ATOM 472 C CA . VAL A 1 64 ? -22.481 24.221 18.591 1.00 41.45 63 VAL A CA 1
ATOM 473 C C . VAL A 1 64 ? -22.548 24.965 19.962 1.00 39.78 63 VAL A C 1
ATOM 474 O O . VAL A 1 64 ? -22.540 26.216 20.022 1.00 37.70 63 VAL A O 1
ATOM 478 N N . GLY A 1 65 ? -22.612 24.190 21.052 1.00 45.85 64 GLY A N 1
ATOM 479 C CA . GLY A 1 65 ? -22.696 24.719 22.411 1.00 32.77 64 GLY A CA 1
ATOM 480 C C . GLY A 1 65 ? -24.130 25.085 22.761 1.00 38.12 64 GLY A C 1
ATOM 481 O O . GLY A 1 65 ? -25.061 24.233 22.695 1.00 37.36 64 GLY A O 1
ATOM 482 N N . LEU A 1 66 ? -24.324 26.362 23.104 1.00 37.84 65 LEU A N 1
ATOM 483 C CA . LEU A 1 66 ? -25.632 26.851 23.588 1.00 36.20 65 LEU A CA 1
ATOM 484 C C . LEU A 1 66 ? -26.648 27.058 22.472 1.00 36.59 65 LEU A C 1
ATOM 485 O O . LEU A 1 66 ? -26.388 27.793 21.520 1.00 42.90 65 LEU A O 1
ATOM 490 N N . THR A 1 67 ? -27.806 26.413 22.568 1.00 36.85 66 THR A N 1
ATOM 491 C CA . THR A 1 67 ? -28.812 26.553 21.488 1.00 34.36 66 THR A CA 1
ATOM 492 C C . THR A 1 67 ? -30.213 26.666 22.076 1.00 36.05 66 THR A C 1
ATOM 493 O O . THR A 1 67 ? -30.483 26.195 23.200 1.00 38.32 66 THR A O 1
ATOM 497 N N . PRO A 1 68 ? -31.116 27.290 21.323 1.00 36.35 67 PRO A N 1
ATOM 498 C CA . PRO A 1 68 ? -32.534 27.400 21.711 1.00 38.13 67 PRO A CA 1
ATOM 499 C C . PRO A 1 68 ? -33.215 26.037 21.613 1.00 43.67 67 PRO A C 1
ATOM 500 O O . PRO A 1 68 ? -32.763 25.172 20.832 1.00 38.69 67 PRO A O 1
ATOM 504 N N . PRO A 1 69 ? -34.280 25.834 22.412 1.00 42.53 68 PRO A N 1
ATOM 505 C CA . PRO A 1 69 ? -35.107 24.603 22.358 1.00 39.24 68 PRO A CA 1
ATOM 506 C C . PRO A 1 69 ? -35.627 24.489 20.933 1.00 42.26 68 PRO A C 1
ATOM 507 O O . PRO A 1 69 ? -35.778 25.554 20.324 1.00 39.04 68 PRO A O 1
ATOM 511 N N . LEU A 1 70 ? -35.934 23.274 20.452 1.00 45.83 69 LEU A N 1
ATOM 512 C CA . LEU A 1 70 ? -36.330 23.044 19.071 1.00 40.21 69 LEU A CA 1
ATOM 513 C C . LEU A 1 70 ? -37.831 23.081 18.791 1.00 39.30 69 LEU A C 1
ATOM 514 O O . LEU A 1 70 ? -38.247 23.664 17.791 1.00 45.76 69 LEU A O 1
ATOM 519 N N . SER A 1 71 ? -38.650 22.483 19.647 1.00 36.76 70 SER A N 1
ATOM 520 C CA . SER A 1 71 ? -40.094 22.328 19.340 1.00 40.01 70 SER A CA 1
ATOM 521 C C . SER A 1 71 ? -40.856 23.641 19.076 1.00 47.76 70 SER A C 1
ATOM 522 O O . SER A 1 71 ? -41.825 23.664 18.283 1.00 45.55 70 SER A O 1
ATOM 525 N N . ILE A 1 72 ? -40.443 24.721 19.757 1.00 42.18 71 ILE A N 1
ATOM 526 C CA . ILE A 1 72 ? -41.024 26.042 19.481 1.00 51.00 71 ILE A CA 1
ATOM 527 C C . ILE A 1 72 ? -40.740 26.560 18.075 1.00 43.17 71 ILE A C 1
ATOM 528 O O . ILE A 1 72 ? -41.659 27.038 17.391 1.00 46.90 71 ILE A O 1
ATOM 533 N N . LEU A 1 73 ? -39.465 26.504 17.675 1.00 33.19 72 LEU A N 1
ATOM 534 C CA . LEU A 1 73 ? -39.083 26.753 16.280 1.00 43.55 72 LEU A CA 1
ATOM 535 C C . LEU A 1 73 ? -39.931 25.921 15.285 1.00 43.45 72 LEU A C 1
ATOM 536 O O . LEU A 1 73 ? -40.594 26.495 14.411 1.00 45.39 72 LEU A O 1
ATOM 541 N N . LYS A 1 74 ? -39.948 24.592 15.443 1.00 41.78 73 LYS A N 1
ATOM 542 C CA . LYS A 1 74 ? -40.795 23.750 14.586 1.00 46.88 73 LYS A CA 1
ATOM 543 C C . LYS A 1 74 ? -42.266 24.248 14.616 1.00 53.54 73 LYS A C 1
ATOM 544 O O . LYS A 1 74 ? -42.920 24.397 13.571 1.00 49.60 73 LYS A O 1
ATOM 550 N N . ASN A 1 75 ? -42.787 24.498 15.816 1.00 45.89 74 ASN A N 1
ATOM 551 C CA . ASN A 1 75 ? -44.170 24.978 15.960 1.00 46.70 74 ASN A CA 1
ATOM 552 C C . ASN A 1 75 ? -44.472 26.336 15.267 1.00 54.57 74 ASN A C 1
ATOM 553 O O . ASN A 1 75 ? -45.614 26.604 14.839 1.00 59.22 74 ASN A O 1
ATOM 558 N N . LEU A 1 76 ? -43.460 27.195 15.176 1.00 49.13 75 LEU A N 1
ATOM 559 C CA . LEU A 1 76 ? -43.610 28.478 14.481 1.00 48.84 75 LEU A CA 1
ATOM 560 C C . LEU A 1 76 ? -43.475 28.333 12.968 1.00 52.25 75 LEU A C 1
ATOM 561 O O . LEU A 1 76 ? -43.278 29.348 12.285 1.00 62.99 75 LEU A O 1
ATOM 566 N N . GLY A 1 77 ? -43.574 27.094 12.462 1.00 50.57 76 GLY A N 1
ATOM 567 C CA . GLY A 1 77 ? -43.522 26.778 11.044 1.00 39.83 76 GLY A CA 1
ATOM 568 C C . GLY A 1 77 ? -42.171 27.056 10.385 1.00 48.59 76 GLY A C 1
ATOM 569 O O . GLY A 1 77 ? -42.106 27.230 9.144 1.00 42.10 76 GLY A O 1
ATOM 570 N N . VAL A 1 78 ? -41.087 27.117 11.175 1.00 40.67 77 VAL A N 1
ATOM 571 C CA . VAL A 1 78 ? -39.756 27.318 10.571 1.00 43.78 77 VAL A CA 1
ATOM 572 C C . VAL A 1 78 ? -39.423 26.267 9.501 1.00 43.63 77 VAL A C 1
ATOM 573 O O . VAL A 1 78 ? -39.542 25.042 9.747 1.00 45.46 77 VAL A O 1
ATOM 577 N N . VAL A 1 79 ? -39.032 26.729 8.309 1.00 40.31 78 VAL A N 1
ATOM 578 C CA . VAL A 1 79 ? -38.836 25.809 7.167 1.00 35.64 78 VAL A CA 1
ATOM 579 C C . VAL A 1 79 ? -37.356 25.639 6.885 1.00 41.59 78 VAL A C 1
ATOM 580 O O . VAL A 1 79 ? -36.914 24.553 6.452 1.00 41.56 78 VAL A O 1
ATOM 584 N N . ALA A 1 80 ? -36.587 26.700 7.152 1.00 37.50 79 ALA A N 1
ATOM 585 C CA . ALA A 1 80 ? -35.151 26.684 6.844 1.00 32.89 79 ALA A CA 1
ATOM 586 C C . ALA A 1 80 ? -34.425 27.670 7.743 1.00 42.08 79 ALA A C 1
ATOM 587 O O . ALA A 1 80 ? -34.999 28.674 8.188 1.00 46.06 79 ALA A O 1
ATOM 589 N N . THR A 1 81 ? -33.158 27.365 8.007 1.00 39.88 80 THR A N 1
ATOM 590 C CA . THR A 1 81 ? -32.295 28.193 8.846 1.00 35.32 80 THR A CA 1
ATOM 591 C C . THR A 1 81 ? -31.266 28.928 8.010 1.00 41.72 80 THR A C 1
ATOM 592 O O . THR A 1 81 ? -30.654 28.364 7.078 1.00 50.16 80 THR A O 1
ATOM 596 N N . TYR A 1 82 ? -31.070 30.194 8.338 1.00 42.83 81 TYR A N 1
ATOM 597 C CA . TYR A 1 82 ? -30.178 31.039 7.569 1.00 37.07 81 TYR A CA 1
ATOM 598 C C . TYR A 1 82 ? -28.701 31.012 8.074 1.00 37.65 81 TYR A C 1
ATOM 599 O O . TYR A 1 82 ? -28.384 31.581 9.119 1.00 52.57 81 TYR A O 1
ATOM 608 N N . LYS A 1 83 ? -27.805 30.369 7.328 1.00 43.00 82 LYS A N 1
ATOM 609 C CA . LYS A 1 83 ? -26.357 30.385 7.611 1.00 39.78 82 LYS A CA 1
ATOM 610 C C . LYS A 1 83 ? -25.962 29.590 8.839 1.00 45.56 82 LYS A C 1
ATOM 611 O O . LYS A 1 83 ? -24.840 29.739 9.368 1.00 50.57 82 LYS A O 1
ATOM 617 N N . PHE A 1 84 ? -26.874 28.751 9.323 1.00 43.42 83 PHE A N 1
ATOM 618 C CA . PHE A 1 84 ? -26.472 27.726 10.292 1.00 41.89 83 PHE A CA 1
ATOM 619 C C . PHE A 1 84 ? -27.474 26.593 10.176 1.00 43.74 83 PHE A C 1
ATOM 620 O O . PHE A 1 84 ? -28.519 26.726 9.510 1.00 42.59 83 PHE A O 1
ATOM 628 N N . VAL A 1 85 ? -27.165 25.485 10.828 1.00 40.15 84 VAL A N 1
ATOM 629 C CA . VAL A 1 85 ? -28.177 24.466 11.000 1.00 36.07 84 VAL A CA 1
ATOM 630 C C . VAL A 1 85 ? -28.371 24.162 12.475 1.00 42.15 84 VAL A C 1
ATOM 631 O O . VAL A 1 85 ? -27.439 24.237 13.304 1.00 45.70 84 VAL A O 1
ATOM 635 N N . LEU A 1 86 ? -29.620 23.891 12.815 1.00 36.01 85 LEU A N 1
ATOM 636 C CA . LEU A 1 86 ? -29.961 23.427 14.140 1.00 33.18 85 LEU A CA 1
ATOM 637 C C . LEU A 1 86 ? -30.024 21.887 14.103 1.00 38.43 85 LEU A C 1
ATOM 638 O O . LEU A 1 86 ? -30.852 21.299 13.362 1.00 45.35 85 LEU A O 1
ATOM 643 N N . TRP A 1 87 ? -29.143 21.237 14.865 1.00 31.40 86 TRP A N 1
ATOM 644 C CA . TRP A 1 87 ? -29.119 19.749 14.938 1.00 33.76 86 TRP A CA 1
ATOM 645 C C . TRP A 1 87 ? -30.047 19.195 16.038 1.00 34.30 86 TRP A C 1
ATOM 646 O O . TRP A 1 87 ? -29.928 19.581 17.237 1.00 36.10 86 TRP A O 1
ATOM 657 N N . ASP A 1 88 ? -30.962 18.307 15.629 1.00 27.65 87 ASP A N 1
ATOM 658 C CA . ASP A 1 88 ? -31.726 17.504 16.594 1.00 32.46 87 ASP A CA 1
ATOM 659 C C . ASP A 1 88 ? -30.843 16.288 16.992 1.00 32.52 87 ASP A C 1
ATOM 660 O O . ASP A 1 88 ? -30.681 15.349 16.222 1.00 39.01 87 ASP A O 1
ATOM 665 N N . TYR A 1 89 ? -30.264 16.342 18.191 1.00 37.62 88 TYR A N 1
ATOM 666 C CA . TYR A 1 89 ? -29.280 15.355 18.610 1.00 29.84 88 TYR A CA 1
ATOM 667 C C . TYR A 1 89 ? -29.905 14.014 18.963 1.00 31.81 88 TYR A C 1
ATOM 668 O O . TYR A 1 89 ? -29.212 12.971 19.017 1.00 31.54 88 TYR A O 1
ATOM 677 N N . GLU A 1 90 ? -31.223 14.051 19.176 1.00 31.90 89 GLU A N 1
ATOM 678 C CA . GLU A 1 90 ? -31.999 12.884 19.582 1.00 36.28 89 GLU A CA 1
ATOM 679 C C . GLU A 1 90 ? -32.436 12.075 18.405 1.00 36.87 89 GLU A C 1
ATOM 680 O O . GLU A 1 90 ? -32.255 10.842 18.396 1.00 47.88 89 GLU A O 1
ATOM 686 N N . ALA A 1 91 ? -33.012 12.758 17.412 1.00 35.37 90 ALA A N 1
ATOM 687 C CA . ALA A 1 91 ? -33.305 12.138 16.088 1.00 37.88 90 ALA A CA 1
ATOM 688 C C . ALA A 1 91 ? -32.090 11.980 15.142 1.00 32.63 90 ALA A C 1
ATOM 689 O O . ALA A 1 91 ? -32.158 11.153 14.232 1.00 34.86 90 ALA A O 1
ATOM 691 N N . GLU A 1 92 ? -30.994 12.727 15.382 1.00 34.63 91 GLU A N 1
ATOM 692 C CA . GLU A 1 92 ? -29.755 12.740 14.527 1.00 30.42 91 GLU A CA 1
ATOM 693 C C . GLU A 1 92 ? -29.969 13.250 13.090 1.00 35.80 91 GLU A C 1
ATOM 694 O O . GLU A 1 92 ? -29.834 12.526 12.100 1.00 36.85 91 GLU A O 1
ATOM 700 N N . ARG A 1 93 ? -30.241 14.543 12.991 1.00 41.50 92 ARG A N 1
ATOM 701 C CA . ARG A 1 93 ? -31.055 15.055 11.895 1.00 38.16 92 ARG A CA 1
ATOM 702 C C . ARG A 1 93 ? -31.091 16.588 12.056 1.00 36.01 92 ARG A C 1
ATOM 703 O O . ARG A 1 93 ? -31.231 17.095 13.190 1.00 41.76 92 ARG A O 1
ATOM 711 N N . PRO A 1 94 ? -30.932 17.329 10.956 1.00 28.32 93 PRO A N 1
ATOM 712 C CA . PRO A 1 94 ? -31.221 18.757 11.056 1.00 31.77 93 PRO A CA 1
ATOM 713 C C . PRO A 1 94 ? -32.703 18.963 11.407 1.00 35.54 93 PRO A C 1
ATOM 714 O O . PRO A 1 94 ? -33.552 18.024 11.255 1.00 34.62 93 PRO A O 1
ATOM 718 N N . LEU A 1 95 ? -33.008 20.175 11.875 1.00 32.86 94 LEU A N 1
ATOM 719 C CA . LEU A 1 95 ? -34.383 20.528 12.305 1.00 40.31 94 LEU A CA 1
ATOM 720 C C . LEU A 1 95 ? -35.425 20.309 11.181 1.00 46.61 94 LEU A C 1
ATOM 721 O O . LEU A 1 95 ? -36.557 19.848 11.477 1.00 42.52 94 LEU A O 1
ATOM 726 N N . THR A 1 96 ? -35.027 20.654 9.933 1.00 34.96 95 THR A N 1
ATOM 727 C CA . THR A 1 96 ? -35.803 20.409 8.717 1.00 32.24 95 THR A CA 1
ATOM 728 C C . THR A 1 96 ? -34.832 19.879 7.642 1.00 42.38 95 THR A C 1
ATOM 729 O O . THR A 1 96 ? -33.607 19.786 7.893 1.00 43.12 95 THR A O 1
ATOM 733 N N . SER A 1 97 ? -35.369 19.584 6.446 1.00 36.86 96 SER A N 1
ATOM 734 C CA . SER A 1 97 ? -34.583 19.216 5.266 1.00 43.01 96 SER A CA 1
ATOM 735 C C . SER A 1 97 ? -33.939 20.413 4.500 1.00 41.52 96 SER A C 1
ATOM 736 O O . SER A 1 97 ? -33.198 20.228 3.522 1.00 42.44 96 SER A O 1
ATOM 739 N N . PHE A 1 98 ? -34.230 21.635 4.934 1.00 40.38 97 PHE A N 1
ATOM 740 C CA . PHE A 1 98 ? -33.866 22.837 4.162 1.00 40.21 97 PHE A CA 1
ATOM 741 C C . PHE A 1 98 ? -33.045 23.869 4.910 1.00 37.90 97 PHE A C 1
ATOM 742 O O . PHE A 1 98 ? -33.284 24.145 6.089 1.00 39.42 97 PHE A O 1
ATOM 750 N N . THR A 1 99 ? -32.075 24.429 4.201 1.00 35.46 98 THR A N 1
ATOM 751 C CA . THR A 1 99 ? -31.267 25.539 4.705 1.00 39.77 98 THR A CA 1
ATOM 752 C C . THR A 1 99 ? -31.398 26.760 3.777 1.00 40.94 98 THR A C 1
ATOM 753 O O . THR A 1 99 ? -32.067 26.714 2.739 1.00 41.85 98 THR A O 1
ATOM 757 N N . LYS A 1 100 ? -30.731 27.839 4.161 1.00 39.60 99 LYS A N 1
ATOM 758 C CA . LYS A 1 100 ? -30.483 28.979 3.285 1.00 37.36 99 LYS A CA 1
ATOM 759 C C . LYS A 1 100 ? -29.036 29.446 3.490 1.00 42.36 99 LYS A C 1
ATOM 760 O O . LYS A 1 100 ? -28.591 29.634 4.621 1.00 47.08 99 LYS A O 1
ATOM 766 N N . SER A 1 101 ? -28.303 29.592 2.390 1.00 48.79 100 SER A N 1
ATOM 767 C CA . SER A 1 101 ? -26.879 29.945 2.416 1.00 48.78 100 SER A CA 1
ATOM 768 C C . SER A 1 101 ? -26.045 29.049 3.298 1.00 44.99 100 SER A C 1
ATOM 769 O O . SER A 1 101 ? -25.088 29.528 3.924 1.00 53.66 100 SER A O 1
ATOM 772 N N . VAL A 1 102 ? -26.396 27.764 3.360 1.00 43.87 101 VAL A N 1
ATOM 773 C CA . VAL A 1 102 ? -25.549 26.802 4.091 1.00 41.05 101 VAL A CA 1
ATOM 774 C C . VAL A 1 102 ? -24.880 25.824 3.189 1.00 35.26 101 VAL A C 1
ATOM 775 O O . VAL A 1 102 ? -23.652 25.678 3.225 1.00 41.99 101 VAL A O 1
ATOM 779 N N . CYS A 1 103 ? -25.704 25.167 2.382 1.00 37.84 102 CYS A N 1
ATOM 780 C CA . CYS A 1 103 ? -25.275 24.068 1.536 1.00 41.25 102 CYS A CA 1
ATOM 781 C C . CYS A 1 103 ? -26.143 24.043 0.262 1.00 39.88 102 CYS A C 1
ATOM 782 O O . CYS A 1 103 ? -27.385 24.027 0.346 1.00 39.07 102 CYS A O 1
ATOM 785 N N . GLY A 1 104 ? -25.485 24.035 -0.902 1.00 42.98 103 GLY A N 1
ATOM 786 C CA . GLY A 1 104 ? -26.178 24.083 -2.189 1.00 37.12 103 GLY A CA 1
ATOM 787 C C . GLY A 1 104 ? -27.299 23.050 -2.313 1.00 43.14 103 GLY A C 1
ATOM 788 O O . GLY A 1 104 ? -28.453 23.358 -2.658 1.00 40.51 103 GLY A O 1
ATOM 789 N N . TYR A 1 105 ? -26.956 21.816 -1.966 1.00 35.56 104 TYR A N 1
ATOM 790 C CA . TYR A 1 105 ? -27.834 20.684 -2.151 1.00 38.75 104 TYR A CA 1
ATOM 791 C C . TYR A 1 105 ? -29.139 20.855 -1.343 1.00 39.22 104 TYR A C 1
ATOM 792 O O . TYR A 1 105 ? -30.208 20.379 -1.730 1.00 37.71 104 TYR A O 1
ATOM 801 N N . THR A 1 106 ? -29.054 21.536 -0.206 1.00 38.12 105 THR A N 1
ATOM 802 C CA . THR A 1 106 ? -30.220 21.661 0.668 1.00 32.18 105 THR A CA 1
ATOM 803 C C . THR A 1 106 ? -30.836 23.050 0.660 1.00 40.47 105 THR A C 1
ATOM 804 O O . THR A 1 106 ? -31.980 23.233 1.129 1.00 37.48 105 THR A O 1
ATOM 808 N N . ASP A 1 107 ? -30.095 24.020 0.120 1.00 36.89 106 ASP A N 1
ATOM 809 C CA . ASP A 1 107 ? -30.601 25.393 0.057 1.00 45.67 106 ASP A CA 1
ATOM 810 C C . ASP A 1 107 ? -31.988 25.473 -0.605 1.00 45.88 106 ASP A C 1
ATOM 811 O O . ASP A 1 107 ? -32.319 24.706 -1.524 1.00 52.67 106 ASP A O 1
ATOM 816 N N . PHE A 1 108 ? -32.813 26.369 -0.087 1.00 44.56 107 PHE A N 1
ATOM 817 C CA . PHE A 1 108 ? -34.190 26.484 -0.543 1.00 47.85 107 PHE A CA 1
ATOM 818 C C . PHE A 1 108 ? -34.440 27.948 -0.945 1.00 58.05 107 PHE A C 1
ATOM 819 O O . PHE A 1 108 ? -34.680 28.838 -0.103 1.00 57.94 107 PHE A O 1
ATOM 827 N N . ALA A 1 109 ? -34.344 28.196 -2.252 1.00 66.63 108 ALA A N 1
ATOM 828 C CA . ALA A 1 109 ? -34.291 29.565 -2.788 1.00 66.41 108 ALA A CA 1
ATOM 829 C C . ALA A 1 109 ? -35.540 30.434 -2.498 1.00 65.04 108 ALA A C 1
ATOM 830 O O . ALA A 1 109 ? -35.419 31.647 -2.230 1.00 61.32 108 ALA A O 1
ATOM 832 N N . GLU A 1 110 ? -36.717 29.802 -2.551 1.00 62.07 109 GLU A N 1
ATOM 833 C CA . GLU A 1 110 ? -38.008 30.468 -2.396 1.00 71.34 109 GLU A CA 1
ATOM 834 C C . GLU A 1 110 ? -38.221 31.166 -1.020 1.00 74.09 109 GLU A C 1
ATOM 835 O O . GLU A 1 110 ? -37.768 30.679 0.036 1.00 64.51 109 GLU A O 1
ATOM 841 N N . ASP A 1 111 ? -38.897 32.318 -1.050 1.00 72.23 110 ASP A N 1
ATOM 842 C CA . ASP A 1 111 ? -39.250 33.017 0.181 1.00 75.22 110 ASP A CA 1
ATOM 843 C C . ASP A 1 111 ? -40.145 32.099 1.001 1.00 69.28 110 ASP A C 1
ATOM 844 O O . ASP A 1 111 ? -41.141 31.562 0.497 1.00 70.85 110 ASP A O 1
ATOM 849 N N . VAL A 1 112 ? -39.781 31.934 2.270 1.00 53.03 111 VAL A N 1
ATOM 850 C CA . VAL A 1 112 ? -40.480 31.011 3.139 1.00 49.48 111 VAL A CA 1
ATOM 851 C C . VAL A 1 112 ? -40.114 31.337 4.607 1.00 51.27 111 VAL A C 1
ATOM 852 O O . VAL A 1 112 ? -39.189 32.123 4.868 1.00 54.84 111 VAL A O 1
ATOM 856 N N . CYS A 1 113 ? -40.833 30.757 5.561 1.00 49.99 112 CYS A N 1
ATOM 857 C CA . CYS A 1 113 ? -40.571 31.069 6.962 1.00 45.98 112 CYS A CA 1
ATOM 858 C C . CYS A 1 113 ? -39.144 30.653 7.367 1.00 49.81 112 CYS A C 1
ATOM 859 O O . CYS A 1 113 ? -38.859 29.467 7.616 1.00 54.09 112 CYS A O 1
ATOM 862 N N . THR A 1 114 ? -38.243 31.629 7.431 1.00 44.33 113 THR A N 1
ATOM 863 C CA . THR A 1 114 ? -36.840 31.361 7.760 1.00 40.68 113 THR A CA 1
ATOM 864 C C . THR A 1 114 ? -36.482 31.696 9.213 1.00 52.09 113 THR A C 1
ATOM 865 O O . THR A 1 114 ? -37.036 32.620 9.817 1.00 56.09 113 THR A O 1
ATOM 869 N N . CYS A 1 115 ? -35.566 30.928 9.789 1.00 44.72 114 CYS A N 1
ATOM 870 C CA . CYS A 1 115 ? -35.151 31.180 11.158 1.00 41.39 114 CYS A CA 1
ATOM 871 C C . CYS A 1 115 ? -33.745 31.828 11.117 1.00 47.54 114 CYS A C 1
ATOM 872 O O . CYS A 1 115 ? -32.816 31.316 10.460 1.00 45.94 114 CYS A O 1
ATOM 875 N N . TYR A 1 116 ? -33.587 32.946 11.828 1.00 39.61 115 TYR A N 1
ATOM 876 C CA . TYR A 1 116 ? -32.295 33.617 11.906 1.00 40.65 115 TYR A CA 1
ATOM 877 C C . TYR A 1 116 ? -31.660 33.573 13.306 1.00 47.10 115 TYR A C 1
ATOM 878 O O . TYR A 1 116 ? -32.318 33.687 14.361 1.00 44.94 115 TYR A O 1
ATOM 887 N N . ASP A 1 117 ? -30.352 33.413 13.313 1.00 49.19 116 ASP A N 1
ATOM 888 C CA . ASP A 1 117 ? -29.635 33.437 14.578 1.00 49.65 116 ASP A CA 1
ATOM 889 C C . ASP A 1 117 ? -28.980 34.818 14.730 1.00 52.49 116 ASP A C 1
ATOM 890 O O . ASP A 1 117 ? -28.051 35.181 13.968 1.00 46.16 116 ASP A O 1
ATOM 895 N N . ASN A 1 118 ? -29.463 35.567 15.724 1.00 53.51 117 ASN A N 1
ATOM 896 C CA . ASN A 1 118 ? -28.994 36.928 15.968 1.00 41.74 117 ASN A CA 1
ATOM 897 C C . ASN A 1 118 ? -27.479 37.076 16.162 1.00 44.73 117 ASN A C 1
ATOM 898 O O . ASN A 1 118 ? -26.922 38.173 15.990 1.00 51.09 117 ASN A O 1
ATOM 903 N N . SER A 1 119 ? -26.808 35.982 16.490 1.00 42.96 118 SER A N 1
ATOM 904 C CA . SER A 1 119 ? -25.378 36.051 16.791 1.00 44.28 118 SER A CA 1
ATOM 905 C C . SER A 1 119 ? -24.630 36.121 15.486 1.00 46.38 118 SER A C 1
ATOM 906 O O . SER A 1 119 ? -23.413 36.325 15.480 1.00 52.09 118 SER A O 1
ATOM 909 N N . ILE A 1 120 ? -25.349 35.917 14.386 1.00 43.15 119 ILE A N 1
ATOM 910 C CA . ILE A 1 120 ? -24.714 35.869 13.058 1.00 54.08 119 ILE A CA 1
ATOM 911 C C . ILE A 1 120 ? -24.921 37.203 12.288 1.00 55.21 119 ILE A C 1
ATOM 912 O O . ILE A 1 120 ? -26.059 37.728 12.129 1.00 46.46 119 ILE A O 1
ATOM 917 N N . GLN A 1 121 ? -23.802 37.751 11.830 1.00 56.61 120 GLN A N 1
ATOM 918 C CA . GLN A 1 121 ? -23.835 39.031 11.125 1.00 63.19 120 GLN A CA 1
ATOM 919 C C . GLN A 1 121 ? -24.966 39.113 10.079 1.00 66.45 120 GLN A C 1
ATOM 920 O O . GLN A 1 121 ? -25.025 38.285 9.146 1.00 69.97 120 GLN A O 1
ATOM 926 N N . GLY A 1 122 ? -25.863 40.087 10.251 1.00 61.51 121 GLY A N 1
ATOM 927 C CA . GLY A 1 122 ? -26.808 40.450 9.207 1.00 62.78 121 GLY A CA 1
ATOM 928 C C . GLY A 1 122 ? -28.153 39.778 9.273 1.00 62.30 121 GLY A C 1
ATOM 929 O O . GLY A 1 122 ? -29.054 40.082 8.461 1.00 65.26 121 GLY A O 1
ATOM 930 N N . SER A 1 123 ? -28.297 38.880 10.243 1.00 51.51 122 SER A N 1
ATOM 931 C CA . SER A 1 123 ? -29.475 38.009 10.288 1.00 60.78 122 SER A CA 1
ATOM 932 C C . SER A 1 123 ? -30.708 38.797 10.774 1.00 54.89 122 SER A C 1
ATOM 933 O O . SER A 1 123 ? -31.857 38.626 10.287 1.00 48.61 122 SER A O 1
ATOM 936 N N . TYR A 1 124 ? -30.455 39.696 11.713 1.00 56.58 123 TYR A N 1
ATOM 937 C CA . TYR A 1 124 ? -31.535 40.524 12.233 1.00 66.54 123 TYR A CA 1
ATOM 938 C C . TYR A 1 124 ? -32.207 41.396 11.135 1.00 66.61 123 TYR A C 1
ATOM 939 O O . TYR A 1 124 ? -33.449 41.524 11.071 1.00 60.72 123 TYR A O 1
ATOM 948 N N . GLU A 1 125 ? -31.367 41.994 10.284 1.00 64.98 124 GLU A N 1
ATOM 949 C CA . GLU A 1 125 ? -31.815 42.822 9.159 1.00 69.35 124 GLU A CA 1
ATOM 950 C C . GLU A 1 125 ? -32.685 42.009 8.206 1.00 63.76 124 GLU A C 1
ATOM 951 O O . GLU A 1 125 ? -33.767 42.454 7.800 1.00 63.56 124 GLU A O 1
ATOM 957 N N . ARG A 1 126 ? -32.210 40.816 7.857 1.00 57.55 125 ARG A N 1
ATOM 958 C CA . ARG A 1 126 ? -32.933 39.979 6.908 1.00 56.41 125 ARG A CA 1
ATOM 959 C C . ARG A 1 126 ? -34.236 39.523 7.537 1.00 55.92 125 ARG A C 1
ATOM 960 O O . ARG A 1 126 ? -35.278 39.359 6.866 1.00 44.02 125 ARG A O 1
ATOM 968 N N . PHE A 1 127 ? -34.164 39.320 8.855 1.00 61.62 126 PHE A N 1
ATOM 969 C CA . PHE A 1 127 ? -35.327 38.882 9.604 1.00 55.09 126 PHE A CA 1
ATOM 970 C C . PHE A 1 127 ? -36.415 39.959 9.572 1.00 59.60 126 PHE A C 1
ATOM 971 O O . PHE A 1 127 ? -37.588 39.678 9.311 1.00 61.44 126 PHE A O 1
ATOM 979 N N . THR A 1 128 ? -36.015 41.199 9.832 1.00 61.32 127 THR A N 1
ATOM 980 C CA . THR A 1 128 ? -36.973 42.295 9.960 1.00 67.46 127 THR A CA 1
ATOM 981 C C . THR A 1 128 ? -37.694 42.597 8.649 1.00 65.05 127 THR A C 1
ATOM 982 O O . THR A 1 128 ? -38.879 42.968 8.664 1.00 65.51 127 THR A O 1
ATOM 986 N N . LEU A 1 129 ? -36.986 42.430 7.528 1.00 61.14 128 LEU A N 1
ATOM 987 C CA . LEU A 1 129 ? -37.587 42.581 6.178 1.00 59.71 128 LEU A CA 1
ATOM 988 C C . LEU A 1 129 ? -38.615 41.515 5.778 1.00 68.04 128 LEU A C 1
ATOM 989 O O . LEU A 1 129 ? -39.457 41.763 4.891 1.00 65.49 128 LEU A O 1
ATOM 994 N N . SER A 1 130 ? -38.558 40.355 6.445 1.00 56.70 129 SER A N 1
ATOM 995 C CA . SER A 1 130 ? -39.364 39.198 6.045 1.00 56.14 129 SER A CA 1
ATOM 996 C C . SER A 1 130 ? -40.873 39.266 6.389 1.00 59.24 129 SER A C 1
ATOM 997 O O . SER A 1 130 ? -41.309 39.882 7.370 1.00 64.40 129 SER A O 1
ATOM 1000 N N . THR A 1 131 ? -41.666 38.635 5.539 1.00 65.68 130 THR A N 1
ATOM 1001 C CA . THR A 1 131 ? -43.108 38.564 5.715 1.00 59.80 130 THR A CA 1
ATOM 1002 C C . THR A 1 131 ? -43.384 37.530 6.789 1.00 66.37 130 THR A C 1
ATOM 1003 O O . THR A 1 131 ? -44.227 37.758 7.661 1.00 66.02 130 THR A O 1
ATOM 1007 N N . ASN A 1 132 ? -42.696 36.381 6.694 1.00 66.26 131 ASN A N 1
ATOM 1008 C CA . ASN A 1 132 ? -42.711 35.355 7.752 1.00 57.87 131 ASN A CA 1
ATOM 1009 C C . ASN A 1 132 ? -41.297 34.893 8.134 1.00 52.42 131 ASN A C 1
ATOM 1010 O O . ASN A 1 132 ? -40.495 34.494 7.296 1.00 55.08 131 ASN A O 1
ATOM 1015 N N . ALA A 1 133 ? -40.982 34.992 9.413 1.00 50.88 132 ALA A N 1
ATOM 1016 C CA . ALA A 1 133 ? -39.658 34.598 9.889 1.00 50.28 132 ALA A CA 1
ATOM 1017 C C . ALA A 1 133 ? -39.601 34.529 11.420 1.00 56.13 132 ALA A C 1
ATOM 1018 O O . ALA A 1 133 ? -40.486 35.034 12.119 1.00 59.24 132 ALA A O 1
ATOM 1020 N N . VAL A 1 134 ? -38.566 33.880 11.936 1.00 48.29 133 VAL A N 1
ATOM 1021 C CA . VAL A 1 134 ? -38.377 33.796 13.365 1.00 40.64 133 VAL A CA 1
ATOM 1022 C C . VAL A 1 134 ? -36.937 34.235 13.619 1.00 43.96 133 VAL A C 1
ATOM 1023 O O . VAL A 1 134 ? -36.047 34.029 12.758 1.00 40.35 133 VAL A O 1
ATOM 1027 N N . LEU A 1 135 ? -36.723 34.854 14.781 1.00 43.30 134 LEU A N 1
ATOM 1028 C CA . LEU A 1 135 ? -35.396 35.292 15.198 1.00 47.37 134 LEU A CA 1
ATOM 1029 C C . LEU A 1 135 ? -35.170 34.803 16.620 1.00 51.47 134 LEU A C 1
ATOM 1030 O O . LEU A 1 135 ? -36.107 34.833 17.426 1.00 53.32 134 LEU A O 1
ATOM 1035 N N . PHE A 1 136 ? -33.964 34.311 16.924 1.00 38.85 135 PHE A N 1
ATOM 1036 C CA . PHE A 1 136 ? -33.631 33.978 18.319 1.00 43.20 135 PHE A CA 1
ATOM 1037 C C . PHE A 1 136 ? -32.282 34.611 18.646 1.00 48.63 135 PHE A C 1
ATOM 1038 O O . PHE A 1 136 ? -31.408 34.766 17.751 1.00 46.84 135 PHE A O 1
ATOM 1046 N N . SER A 1 137 ? -32.100 34.980 19.909 1.00 44.33 136 SER A N 1
ATOM 1047 C CA . SER A 1 137 ? -30.859 35.600 20.357 1.00 40.22 136 SER A CA 1
ATOM 1048 C C . SER A 1 137 ? -30.696 35.466 21.867 1.00 53.92 136 SER A C 1
ATOM 1049 O O . SER A 1 137 ? -31.678 35.339 22.599 1.00 41.20 136 SER A O 1
ATOM 1052 N N . ALA A 1 138 ? -29.450 35.499 22.328 1.00 45.13 137 ALA A N 1
ATOM 1053 C CA . ALA A 1 138 ? -29.161 35.406 23.754 1.00 37.94 137 ALA A CA 1
ATOM 1054 C C . ALA A 1 138 ? -29.728 36.611 24.496 1.00 60.98 137 ALA A C 1
ATOM 1055 O O . ALA A 1 138 ? -30.124 36.509 25.657 1.00 67.06 137 ALA A O 1
ATOM 1057 N N . THR A 1 139 ? -29.765 37.752 23.816 1.00 75.11 138 THR A N 1
ATOM 1058 C CA . THR A 1 139 ? -30.292 38.979 24.400 1.00 64.37 138 THR A CA 1
ATOM 1059 C C . THR A 1 139 ? -31.633 39.349 23.775 1.00 52.29 138 THR A C 1
ATOM 1060 O O . THR A 1 139 ? -31.982 38.862 22.700 1.00 58.32 138 THR A O 1
ATOM 1064 N N . ALA A 1 140 ? -32.380 40.211 24.456 1.00 71.24 139 ALA A N 1
ATOM 1065 C CA . ALA A 1 140 ? -33.689 40.637 23.972 1.00 63.93 139 ALA A CA 1
ATOM 1066 C C . ALA A 1 140 ? -33.599 41.953 23.206 1.00 67.76 139 ALA A C 1
ATOM 1067 O O . ALA A 1 140 ? -32.745 42.792 23.492 1.00 57.21 139 ALA A O 1
ATOM 1069 N N . VAL A 1 141 ? -34.486 42.125 22.231 1.00 69.69 140 VAL A N 1
ATOM 1070 C CA . VAL A 1 141 ? -34.519 43.343 21.431 1.00 90.16 140 VAL A CA 1
ATOM 1071 C C . VAL A 1 141 ? -35.086 44.506 22.238 1.00 84.10 140 VAL A C 1
ATOM 1072 O O . VAL A 1 141 ? -36.080 44.353 22.948 1.00 82.76 140 VAL A O 1
ATOM 1076 N N . LYS A 1 142 ? -34.448 45.666 22.127 1.00 86.72 141 LYS A N 1
ATOM 1077 C CA . LYS A 1 142 ? -34.885 46.869 22.882 1.00 93.08 141 LYS A CA 1
ATOM 1078 C C . LYS A 1 142 ? -35.164 48.179 22.071 1.00 80.17 141 LYS A C 1
ATOM 1079 O O . LYS A 1 142 ? -34.561 48.431 21.018 1.00 67.40 141 LYS A O 1
ATOM 1085 N N . THR A 1 143 ? -36.080 48.993 22.585 1.00 93.43 142 THR A N 1
ATOM 1086 C CA . THR A 1 143 ? -36.436 50.250 21.936 1.00 79.98 142 THR A CA 1
ATOM 1087 C C . THR A 1 143 ? -37.423 51.048 22.781 1.00 77.15 142 THR A C 1
ATOM 1088 O O . THR A 1 143 ? -38.632 50.993 22.558 1.00 73.01 142 THR A O 1
ATOM 1092 N N . GLY A 1 144 ? -36.899 51.790 23.751 1.00 82.88 143 GLY A N 1
ATOM 1093 C CA . GLY A 1 144 ? -37.728 52.596 24.628 1.00 82.85 143 GLY A CA 1
ATOM 1094 C C . GLY A 1 144 ? -38.847 51.794 25.264 1.00 96.95 143 GLY A C 1
ATOM 1095 O O . GLY A 1 144 ? -38.811 51.500 26.459 1.00 83.51 143 GLY A O 1
ATOM 1096 N N . GLY A 1 145 ? -39.845 51.440 24.461 1.00 101.04 144 GLY A N 1
ATOM 1097 C CA . GLY A 1 145 ? -40.975 50.669 24.943 1.00 103.77 144 GLY A CA 1
ATOM 1098 C C . GLY A 1 145 ? -40.672 49.941 26.238 1.00 105.89 144 GLY A C 1
ATOM 1099 O O . GLY A 1 145 ? -41.264 50.232 27.277 1.00 86.14 144 GLY A O 1
ATOM 1100 N N . LYS A 1 146 ? -39.746 48.990 26.174 1.00 105.00 145 LYS A N 1
ATOM 1101 C CA . LYS A 1 146 ? -39.064 48.666 24.927 1.00 100.88 145 LYS A CA 1
ATOM 1102 C C . LYS A 1 146 ? -38.376 47.308 25.014 1.00 89.95 145 LYS A C 1
ATOM 1103 O O . LYS A 1 146 ? -37.541 47.079 25.889 1.00 83.13 145 LYS A O 1
ATOM 1109 N N . SER A 1 147 ? -38.732 46.410 24.101 1.00 90.21 146 SER A N 1
ATOM 1110 C CA . SER A 1 147 ? -38.153 45.072 24.078 1.00 72.23 146 SER A CA 1
ATOM 1111 C C . SER A 1 147 ? -38.549 44.319 22.812 1.00 69.03 146 SER A C 1
ATOM 1112 O O . SER A 1 147 ? -37.691 43.872 22.050 1.00 58.53 146 SER A O 1
ATOM 1115 N N . LEU A 1 148 ? -39.852 44.182 22.594 1.00 69.19 147 LEU A N 1
ATOM 1116 C CA . LEU A 1 148 ? -40.365 43.479 21.424 1.00 59.52 147 LEU A CA 1
ATOM 1117 C C . LEU A 1 148 ? -40.955 42.128 21.813 1.00 73.95 147 LEU A C 1
ATOM 1118 O O . LEU A 1 148 ? -40.317 41.089 21.647 1.00 57.35 147 LEU A O 1
ATOM 1123 N N . PRO A 1 149 ? -42.178 42.152 22.334 1.00 66.71 148 PRO A N 1
ATOM 1124 C CA . PRO A 1 149 ? -42.864 40.925 22.751 1.00 78.76 148 PRO A CA 1
ATOM 1125 C C . PRO A 1 149 ? -42.074 39.674 22.381 1.00 85.35 148 PRO A C 1
ATOM 1126 O O . PRO A 1 149 ? -42.097 39.249 21.226 1.00 74.99 148 PRO A O 1
ATOM 1130 N N . ALA A 1 150 ? -41.380 39.092 23.353 1.00 79.82 149 ALA A N 1
ATOM 1131 C CA . ALA A 1 150 ? -40.571 37.906 23.101 1.00 72.31 149 ALA A CA 1
ATOM 1132 C C . ALA A 1 150 ? -40.864 36.795 24.103 1.00 82.06 149 ALA A C 1
ATOM 1133 O O . ALA A 1 150 ? -41.041 37.050 25.294 1.00 86.63 149 ALA A O 1
ATOM 1135 N N . ILE A 1 151 ? -40.910 35.561 23.612 1.00 70.51 150 ILE A N 1
ATOM 1136 C CA . ILE A 1 151 ? -41.142 34.404 24.468 1.00 62.03 150 ILE A CA 1
ATOM 1137 C C . ILE A 1 151 ? -39.908 34.119 25.316 1.00 68.08 150 ILE A C 1
ATOM 1138 O O . ILE A 1 151 ? -39.202 33.136 25.093 1.00 53.55 150 ILE A O 1
ATOM 1143 N N . LYS A 1 152 ? -39.653 34.991 26.286 1.00 58.38 151 LYS A N 1
ATOM 1144 C CA . LYS A 1 152 ? -38.483 34.866 27.147 1.00 56.94 151 LYS A CA 1
ATOM 1145 C C . LYS A 1 152 ? -38.337 33.459 27.720 1.00 59.37 151 LYS A C 1
ATOM 1146 O O . LYS A 1 152 ? -39.146 33.024 28.539 1.00 56.28 151 LYS A O 1
ATOM 1152 N N . LEU A 1 153 ? -37.296 32.757 27.285 1.00 53.27 152 LEU A N 1
ATOM 1153 C CA . LEU A 1 153 ? -37.000 31.438 27.792 1.00 44.22 152 LEU A CA 1
ATOM 1154 C C . LEU A 1 153 ? -35.890 31.538 28.817 1.00 45.13 152 LEU A C 1
ATOM 1155 O O . LEU A 1 153 ? -34.910 32.255 28.607 1.00 47.70 152 LEU A O 1
ATOM 1160 N N . ASN A 1 154 ? -36.051 30.803 29.919 1.00 46.30 153 ASN A N 1
ATOM 1161 C CA . ASN A 1 154 ? -35.079 30.803 31.016 1.00 41.66 153 ASN A CA 1
ATOM 1162 C C . ASN A 1 154 ? -34.367 29.447 31.116 1.00 50.69 153 ASN A C 1
ATOM 1163 O O . ASN A 1 154 ? -33.819 29.062 32.161 1.00 51.42 153 ASN A O 1
ATOM 1168 N N . PHE A 1 155 ? -34.393 28.719 30.011 1.00 47.72 154 PHE A N 1
ATOM 1169 C CA . PHE A 1 155 ? -33.757 27.413 29.918 1.00 43.11 154 PHE A CA 1
ATOM 1170 C C . PHE A 1 155 ? -33.340 27.273 28.465 1.00 48.63 154 PHE A C 1
ATOM 1171 O O . PHE A 1 155 ? -33.686 28.127 27.638 1.00 48.88 154 PHE A O 1
ATOM 1179 N N . GLY A 1 156 ? -32.627 26.199 28.148 1.00 43.23 155 GLY A N 1
ATOM 1180 C CA . GLY A 1 156 ? -32.123 26.006 26.791 1.00 41.12 155 GLY A CA 1
ATOM 1181 C C . GLY A 1 156 ? -31.480 24.622 26.589 1.00 42.71 155 GLY A C 1
ATOM 1182 O O . GLY A 1 156 ? -31.586 23.709 27.432 1.00 49.03 155 GLY A O 1
ATOM 1183 N N . MET A 1 157 ? -30.778 24.466 25.486 1.00 30.51 156 MET A N 1
ATOM 1184 C CA . MET A 1 157 ? -30.015 23.278 25.294 1.00 35.62 156 MET A CA 1
ATOM 1185 C C . MET A 1 157 ? -28.538 23.631 25.277 1.00 36.94 156 MET A C 1
ATOM 1186 O O . MET A 1 157 ? -28.140 24.800 25.137 1.00 43.45 156 MET A O 1
ATOM 1191 N N . LEU A 1 158 ? -27.718 22.595 25.398 1.00 42.02 157 LEU A N 1
ATOM 1192 C CA . LEU A 1 158 ? -26.269 22.781 25.375 1.00 40.97 157 LEU A CA 1
ATOM 1193 C C . LEU A 1 158 ? -25.691 21.485 24.804 1.00 38.06 157 LEU A C 1
ATOM 1194 O O . LEU A 1 158 ? -25.604 20.443 25.494 1.00 39.11 157 LEU A O 1
ATOM 1199 N N . ASN A 1 159 ? -25.333 21.558 23.520 1.00 43.23 158 ASN A N 1
ATOM 1200 C CA . ASN A 1 159 ? -24.858 20.377 22.752 1.00 35.23 158 ASN A CA 1
ATOM 1201 C C . ASN A 1 159 ? -25.869 19.247 22.846 1.00 35.11 158 ASN A C 1
ATOM 1202 O O . ASN A 1 159 ? -25.505 18.055 23.001 1.00 34.93 158 ASN A O 1
ATOM 1207 N N . GLY A 1 160 ? -27.144 19.628 22.733 1.00 39.11 159 GLY A N 1
ATOM 1208 C CA . GLY A 1 160 ? -28.253 18.687 22.772 1.00 30.24 159 GLY A CA 1
ATOM 1209 C C . GLY A 1 160 ? -28.663 18.240 24.159 1.00 41.40 159 GLY A C 1
ATOM 1210 O O . GLY A 1 160 ? -29.547 17.379 24.295 1.00 47.86 159 GLY A O 1
ATOM 1211 N N . ASN A 1 161 ? -28.029 18.790 25.198 1.00 42.36 160 ASN A N 1
ATOM 1212 C CA . ASN A 1 161 ? -28.406 18.468 26.583 1.00 32.05 160 ASN A CA 1
ATOM 1213 C C . ASN A 1 161 ? -29.228 19.593 27.191 1.00 33.01 160 ASN A C 1
ATOM 1214 O O . ASN A 1 161 ? -28.965 20.785 26.960 1.00 37.37 160 ASN A O 1
ATOM 1219 N N . ALA A 1 162 ? -30.287 19.202 27.879 1.00 30.61 161 ALA A N 1
ATOM 1220 C CA . ALA A 1 162 ? -31.200 20.172 28.445 1.00 32.09 161 ALA A CA 1
ATOM 1221 C C . ALA A 1 162 ? -30.490 20.939 29.589 1.00 40.24 161 ALA A C 1
ATOM 1222 O O . ALA A 1 162 ? -29.742 20.352 30.392 1.00 41.97 161 ALA A O 1
ATOM 1224 N N . ILE A 1 163 ? -30.647 22.263 29.634 1.00 40.98 162 ILE A N 1
ATOM 1225 C CA . ILE A 1 163 ? -30.079 23.030 30.757 1.00 39.06 162 ILE A CA 1
ATOM 1226 C C . ILE A 1 163 ? -31.020 24.159 31.150 1.00 48.96 162 ILE A C 1
ATOM 1227 O O . ILE A 1 163 ? -31.810 24.653 30.320 1.00 51.70 162 ILE A O 1
ATOM 1232 N N . ALA A 1 164 ? -30.935 24.579 32.413 1.00 50.70 163 ALA A N 1
ATOM 1233 C CA . ALA A 1 164 ? -31.824 25.630 32.896 1.00 44.73 163 ALA A CA 1
ATOM 1234 C C . ALA A 1 164 ? -31.038 26.654 33.668 1.00 48.77 163 ALA A C 1
ATOM 1235 O O . ALA A 1 164 ? -29.891 26.372 34.091 1.00 45.55 163 ALA A O 1
ATOM 1237 N N . THR A 1 165 ? -31.640 27.848 33.807 1.00 47.82 164 THR A N 1
ATOM 1238 C CA . THR A 1 165 ? -31.185 28.858 34.758 1.00 40.86 164 THR A CA 1
ATOM 1239 C C . THR A 1 165 ? -31.166 28.250 36.179 1.00 49.25 164 THR A C 1
ATOM 1240 O O . THR A 1 165 ? -32.202 27.733 36.674 1.00 43.31 164 THR A O 1
ATOM 1244 N N . VAL A 1 166 ? -30.007 28.354 36.849 1.00 53.36 165 VAL A N 1
ATOM 1245 C CA . VAL A 1 166 ? -29.687 27.494 38.029 1.00 65.13 165 VAL A CA 1
ATOM 1246 C C . VAL A 1 166 ? -29.032 28.118 39.317 1.00 67.41 165 VAL A C 1
ATOM 1247 O O . VAL A 1 166 ? -29.019 29.340 39.462 1.00 81.52 165 VAL A O 1
ATOM 1251 N N . ASN A 1 172 ? -23.185 29.916 42.373 1.00 109.45 171 ASN A N 1
ATOM 1252 C CA . ASN A 1 172 ? -24.153 29.000 41.764 1.00 108.39 171 ASN A CA 1
ATOM 1253 C C . ASN A 1 172 ? -24.954 29.639 40.614 1.00 103.20 171 ASN A C 1
ATOM 1254 O O . ASN A 1 172 ? -25.496 28.905 39.767 1.00 101.03 171 ASN A O 1
ATOM 1259 N N . ILE A 1 173 ? -24.999 30.990 40.589 1.00 92.05 172 ILE A N 1
ATOM 1260 C CA . ILE A 1 173 ? -26.093 31.797 39.956 1.00 85.92 172 ILE A CA 1
ATOM 1261 C C . ILE A 1 173 ? -26.004 32.096 38.439 1.00 80.83 172 ILE A C 1
ATOM 1262 O O . ILE A 1 173 ? -25.471 33.128 38.021 1.00 82.93 172 ILE A O 1
ATOM 1267 N N . LYS A 1 174 ? -26.598 31.203 37.644 1.00 66.35 173 LYS A N 1
ATOM 1268 C CA . LYS A 1 174 ? -26.253 31.028 36.237 1.00 66.31 173 LYS A CA 1
ATOM 1269 C C . LYS A 1 174 ? -27.449 31.230 35.308 1.00 63.13 173 LYS A C 1
ATOM 1270 O O . LYS A 1 174 ? -28.433 30.447 35.325 1.00 62.83 173 LYS A O 1
ATOM 1276 N N . ASN A 1 175 ? -27.368 32.269 34.482 1.00 52.13 174 ASN A N 1
ATOM 1277 C CA . ASN A 1 175 ? -28.526 32.623 33.650 1.00 58.72 174 ASN A CA 1
ATOM 1278 C C . ASN A 1 175 ? -28.574 31.963 32.259 1.00 55.55 174 ASN A C 1
ATOM 1279 O O . ASN A 1 175 ? -27.630 32.040 31.471 1.00 46.87 174 ASN A O 1
ATOM 1284 N N . ILE A 1 176 ? -29.676 31.287 31.978 1.00 53.38 175 ILE A N 1
ATOM 1285 C CA . ILE A 1 176 ? -29.837 30.709 30.670 1.00 44.10 175 ILE A CA 1
ATOM 1286 C C . ILE A 1 176 ? -31.056 31.330 30.008 1.00 50.38 175 ILE A C 1
ATOM 1287 O O . ILE A 1 176 ? -32.229 31.071 30.397 1.00 48.45 175 ILE A O 1
ATOM 1292 N N . ASN A 1 177 ? -30.769 32.136 28.981 1.00 41.48 176 ASN A N 1
ATOM 1293 C CA . ASN A 1 177 ? -31.812 32.921 28.312 1.00 46.42 176 ASN A CA 1
ATOM 1294 C C . ASN A 1 177 ? -31.864 32.753 26.777 1.00 55.64 176 ASN A C 1
ATOM 1295 O O . ASN A 1 177 ? -30.832 32.734 26.070 1.00 55.72 176 ASN A O 1
ATOM 1300 N N . TRP A 1 178 ? -33.084 32.652 26.263 1.00 44.19 177 TRP A N 1
ATOM 1301 C CA . TRP A 1 178 ? -33.303 32.791 24.834 1.00 45.69 177 TRP A CA 1
ATOM 1302 C C . TRP A 1 178 ? -34.447 33.764 24.589 1.00 51.90 177 TRP A C 1
ATOM 1303 O O . TRP A 1 178 ? -35.486 33.758 25.294 1.00 55.11 177 TRP A O 1
ATOM 1314 N N . PHE A 1 179 ? -34.242 34.598 23.580 1.00 43.70 178 PHE A N 1
ATOM 1315 C CA . PHE A 1 179 ? -35.269 35.498 23.153 1.00 49.94 178 PHE A CA 1
ATOM 1316 C C . PHE A 1 179 ? -35.653 35.108 21.715 1.00 54.75 178 PHE A C 1
ATOM 1317 O O . PHE A 1 179 ? -34.789 35.042 20.801 1.00 41.11 178 PHE A O 1
ATOM 1325 N N . VAL A 1 180 ? -36.947 34.829 21.539 1.00 42.90 179 VAL A N 1
ATOM 1326 C CA . VAL A 1 180 ? -37.453 34.320 20.284 1.00 51.04 179 VAL A CA 1
ATOM 1327 C C . VAL A 1 180 ? -38.578 35.208 19.760 1.00 59.34 179 VAL A C 1
ATOM 1328 O O . VAL A 1 180 ? -39.628 35.386 20.403 1.00 65.81 179 VAL A O 1
ATOM 1332 N N . TYR A 1 181 ? -38.351 35.750 18.565 1.00 61.61 180 TYR A N 1
ATOM 1333 C CA . TYR A 1 181 ? -39.269 36.709 17.949 1.00 56.54 180 TYR A CA 1
ATOM 1334 C C . TYR A 1 181 ? -39.892 36.163 16.651 1.00 54.15 180 TYR A C 1
ATOM 1335 O O . TYR A 1 181 ? -39.222 35.486 15.821 1.00 47.97 180 TYR A O 1
ATOM 1344 N N . VAL A 1 182 ? -41.180 36.457 16.498 1.00 48.28 181 VAL A N 1
ATOM 1345 C CA . VAL A 1 182 ? -41.920 36.072 15.305 1.00 48.77 181 VAL A CA 1
ATOM 1346 C C . VAL A 1 182 ? -42.408 37.297 14.496 1.00 63.48 181 VAL A C 1
ATOM 1347 O O . VAL A 1 182 ? -42.924 38.293 15.065 1.00 61.95 181 VAL A O 1
ATOM 1351 N N . ARG A 1 183 ? -42.214 37.233 13.173 1.00 61.69 182 ARG A N 1
ATOM 1352 C CA . ARG A 1 183 ? -42.914 38.126 12.243 1.00 57.17 182 ARG A CA 1
ATOM 1353 C C . ARG A 1 183 ? -43.828 37.241 11.417 1.00 62.21 182 ARG A C 1
ATOM 1354 O O . ARG A 1 183 ? -43.427 36.169 10.963 1.00 66.45 182 ARG A O 1
ATOM 1362 N N . LYS A 1 184 ? -45.068 37.671 11.259 1.00 65.59 183 LYS A N 1
ATOM 1363 C CA . LYS A 1 184 ? -46.051 36.877 10.530 1.00 68.21 183 LYS A CA 1
ATOM 1364 C C . LYS A 1 184 ? -47.067 37.743 9.730 1.00 82.21 183 LYS A C 1
ATOM 1365 O O . LYS A 1 184 ? -47.710 38.664 10.294 1.00 77.11 183 LYS A O 1
ATOM 1371 N N . ASP A 1 185 ? -47.198 37.435 8.426 1.00 70.93 184 ASP A N 1
ATOM 1372 C CA . ASP A 1 185 ? -48.074 38.167 7.505 1.00 64.07 184 ASP A CA 1
ATOM 1373 C C . ASP A 1 185 ? -47.593 39.626 7.422 1.00 72.97 184 ASP A C 1
ATOM 1374 O O . ASP A 1 185 ? -48.398 40.559 7.318 1.00 72.12 184 ASP A O 1
ATOM 1379 N N . GLY A 1 186 ? -46.276 39.813 7.500 1.00 64.41 185 GLY A N 1
ATOM 1380 C CA . GLY A 1 186 ? -45.662 41.101 7.244 1.00 55.84 185 GLY A CA 1
ATOM 1381 C C . GLY A 1 186 ? -45.442 42.020 8.435 1.00 75.63 185 GLY A C 1
ATOM 1382 O O . GLY A 1 186 ? -45.027 43.166 8.253 1.00 79.68 185 GLY A O 1
ATOM 1383 N N . LYS A 1 187 ? -45.703 41.535 9.652 1.00 76.81 186 LYS A N 1
ATOM 1384 C CA . LYS A 1 187 ? -45.599 42.381 10.859 1.00 85.24 186 LYS A CA 1
ATOM 1385 C C . LYS A 1 187 ? -45.254 41.633 12.162 1.00 80.06 186 LYS A C 1
ATOM 1386 O O . LYS A 1 187 ? -45.591 40.453 12.319 1.00 76.76 186 LYS A O 1
ATOM 1392 N N . PRO A 1 188 ? -44.577 42.322 13.104 1.00 77.20 187 PRO A N 1
ATOM 1393 C CA . PRO A 1 188 ? -44.315 41.687 14.406 1.00 66.50 187 PRO A CA 1
ATOM 1394 C C . PRO A 1 188 ? -45.574 41.051 15.016 1.00 66.74 187 PRO A C 1
ATOM 1395 O O . PRO A 1 188 ? -46.697 41.597 14.883 1.00 66.26 187 PRO A O 1
ATOM 1399 N N . VAL A 1 189 ? -45.385 39.889 15.653 1.00 63.65 188 VAL A N 1
ATOM 1400 C CA . VAL A 1 189 ? -46.424 39.318 16.537 1.00 63.46 188 VAL A CA 1
ATOM 1401 C C . VAL A 1 189 ? -46.483 40.099 17.870 1.00 69.16 188 VAL A C 1
ATOM 1402 O O . VAL A 1 189 ? -45.451 40.262 18.563 1.00 65.86 188 VAL A O 1
ATOM 1406 N N . ASP A 1 190 ? -47.695 40.576 18.167 1.00 73.47 189 ASP A N 1
ATOM 1407 C CA . ASP A 1 190 ? -48.030 41.425 19.309 1.00 76.52 189 ASP A CA 1
ATOM 1408 C C . ASP A 1 190 ? -47.486 41.030 20.715 1.00 83.29 189 ASP A C 1
ATOM 1409 O O . ASP A 1 190 ? -46.980 41.869 21.505 1.00 75.73 189 ASP A O 1
ATOM 1414 N N . HIS A 1 191 ? -47.550 39.728 20.979 1.00 82.52 190 HIS A N 1
ATOM 1415 C CA . HIS A 1 191 ? -47.605 39.168 22.309 1.00 74.36 190 HIS A CA 1
ATOM 1416 C C . HIS A 1 191 ? -47.495 37.635 22.166 1.00 69.61 190 HIS A C 1
ATOM 1417 O O . HIS A 1 191 ? -47.802 37.031 21.088 1.00 70.12 190 HIS A O 1
ATOM 1424 N N . TYR A 1 192 ? -47.022 37.015 23.244 1.00 66.81 191 TYR A N 1
ATOM 1425 C CA . TYR A 1 192 ? -46.857 35.563 23.265 1.00 67.84 191 TYR A CA 1
ATOM 1426 C C . TYR A 1 192 ? -47.418 34.946 24.558 1.00 66.51 191 TYR A C 1
ATOM 1427 O O . TYR A 1 192 ? -46.924 35.202 25.676 1.00 61.53 191 TYR A O 1
ATOM 1436 N N . ASP A 1 193 ? -48.458 34.135 24.393 1.00 62.60 192 ASP A N 1
ATOM 1437 C CA . ASP A 1 193 ? -49.055 33.449 25.526 1.00 58.93 192 ASP A CA 1
ATOM 1438 C C . ASP A 1 193 ? -48.488 32.048 25.707 1.00 59.87 192 ASP A C 1
ATOM 1439 O O . ASP A 1 193 ? -47.872 31.458 24.793 1.00 58.02 192 ASP A O 1
ATOM 1444 N N . GLY A 1 194 ? -48.705 31.518 26.909 1.00 60.57 193 GLY A N 1
ATOM 1445 C CA . GLY A 1 194 ? -48.637 30.080 27.130 1.00 49.65 193 GLY A CA 1
ATOM 1446 C C . GLY A 1 194 ? -47.414 29.598 27.893 1.00 52.37 193 GLY A C 1
ATOM 1447 O O . GLY A 1 194 ? -46.623 30.400 28.456 1.00 47.47 193 GLY A O 1
ATOM 1448 N N . PHE A 1 195 ? -47.265 28.266 27.927 1.00 50.17 194 PHE A N 1
ATOM 1449 C CA . PHE A 1 195 ? -46.146 27.642 28.642 1.00 46.41 194 PHE A CA 1
ATOM 1450 C C . PHE A 1 195 ? -45.213 26.973 27.629 1.00 53.17 194 PHE A C 1
ATOM 1451 O O . PHE A 1 195 ? -45.597 26.734 26.446 1.00 46.94 194 PHE A O 1
ATOM 1459 N N . TYR A 1 196 ? -44.000 26.659 28.100 1.00 48.92 195 TYR A N 1
ATOM 1460 C CA . TYR A 1 196 ? -42.979 26.032 27.253 1.00 44.49 195 TYR A CA 1
ATOM 1461 C C . TYR A 1 196 ? -42.504 24.685 27.775 1.00 45.58 195 TYR A C 1
ATOM 1462 O O . TYR A 1 196 ? -42.113 24.569 28.961 1.00 44.12 195 TYR A O 1
ATOM 1471 N N . THR A 1 197 ? -42.534 23.660 26.907 1.00 40.99 196 THR A N 1
ATOM 1472 C CA . THR A 1 197 ? -41.928 22.372 27.275 1.00 39.38 196 THR A CA 1
ATOM 1473 C C . THR A 1 197 ? -40.424 22.537 27.593 1.00 43.92 196 THR A C 1
ATOM 1474 O O . THR A 1 197 ? -39.756 23.440 27.050 1.00 45.21 196 THR A O 1
ATOM 1478 N N . GLN A 1 198 ? -39.905 21.693 28.491 1.00 41.93 197 GLN A N 1
ATOM 1479 C CA . GLN A 1 198 ? -38.562 21.919 29.028 1.00 41.60 197 GLN A CA 1
ATOM 1480 C C . GLN A 1 198 ? -37.431 21.182 28.260 1.00 35.46 197 GLN A C 1
ATOM 1481 O O . GLN A 1 198 ? -36.238 21.498 28.417 1.00 35.65 197 GLN A O 1
ATOM 1487 N N . GLY A 1 199 ? -37.823 20.196 27.446 1.00 42.38 198 GLY A N 1
ATOM 1488 C CA . GLY A 1 199 ? -36.888 19.464 26.596 1.00 38.85 198 GLY A CA 1
ATOM 1489 C C . GLY A 1 199 ? -35.943 18.542 27.350 1.00 33.81 198 GLY A C 1
ATOM 1490 O O . GLY A 1 199 ? -34.842 18.266 26.881 1.00 44.43 198 GLY A O 1
ATOM 1491 N N . ARG A 1 200 ? -36.332 18.076 28.529 1.00 42.33 199 ARG A N 1
ATOM 1492 C CA . ARG A 1 200 ? -35.483 17.125 29.241 1.00 38.20 199 ARG A CA 1
ATOM 1493 C C . ARG A 1 200 ? -35.799 15.705 28.750 1.00 40.25 199 ARG A C 1
ATOM 1494 O O . ARG A 1 200 ? -36.791 15.506 28.036 1.00 47.98 199 ARG A O 1
ATOM 1502 N N . ASN A 1 201 ? -34.988 14.723 29.134 1.00 34.69 200 ASN A N 1
ATOM 1503 C CA . ASN A 1 201 ? -35.350 13.332 28.870 1.00 37.12 200 ASN A CA 1
ATOM 1504 C C . ASN A 1 201 ? -35.386 12.552 30.183 1.00 33.37 200 ASN A C 1
ATOM 1505 O O . ASN A 1 201 ? -34.854 13.034 31.199 1.00 34.81 200 ASN A O 1
ATOM 1510 N N . LEU A 1 202 ? -35.992 11.352 30.124 1.00 34.66 201 LEU A N 1
ATOM 1511 C CA . LEU A 1 202 ? -36.066 10.406 31.255 1.00 37.14 201 LEU A CA 1
ATOM 1512 C C . LEU A 1 202 ? -34.711 10.170 31.968 1.00 35.58 201 LEU A C 1
ATOM 1513 O O . LEU A 1 202 ? -34.639 10.344 33.187 1.00 32.97 201 LEU A O 1
ATOM 1518 N N . GLN A 1 203 ? -33.659 9.792 31.219 1.00 35.28 202 GLN A N 1
ATOM 1519 C CA . GLN A 1 203 ? -32.360 9.490 31.830 1.00 36.88 202 GLN A CA 1
ATOM 1520 C C . GLN A 1 203 ? -31.684 10.695 32.504 1.00 44.51 202 GLN A C 1
ATOM 1521 O O . GLN A 1 203 ? -31.007 10.502 33.526 1.00 40.22 202 GLN A O 1
ATOM 1527 N N . ASP A 1 204 ? -31.823 11.911 31.934 1.00 36.11 203 ASP A N 1
ATOM 1528 C CA . ASP A 1 204 ? -30.977 13.032 32.375 1.00 38.80 203 ASP A CA 1
ATOM 1529 C C . ASP A 1 204 ? -31.746 14.088 33.183 1.00 39.51 203 ASP A C 1
ATOM 1530 O O . ASP A 1 204 ? -31.167 15.090 33.618 1.00 39.69 203 ASP A O 1
ATOM 1535 N N . PHE A 1 205 ? -33.041 13.822 33.386 1.00 31.78 204 PHE A N 1
ATOM 1536 C CA . PHE A 1 205 ? -33.946 14.708 34.072 1.00 30.04 204 PHE A CA 1
ATOM 1537 C C . PHE A 1 205 ? -33.383 15.329 35.374 1.00 38.08 204 PHE A C 1
ATOM 1538 O O . PHE A 1 205 ? -32.882 14.653 36.252 1.00 38.69 204 PHE A O 1
ATOM 1546 N N . LEU A 1 206 ? -33.436 16.647 35.467 1.00 44.07 205 LEU A N 1
ATOM 1547 C CA . LEU A 1 206 ? -33.069 17.352 36.691 1.00 38.84 205 LEU A CA 1
ATOM 1548 C C . LEU A 1 206 ? -34.229 18.319 36.963 1.00 41.90 205 LEU A C 1
ATOM 1549 O O . LEU A 1 206 ? -34.767 18.950 36.043 1.00 47.15 205 LEU A O 1
ATOM 1554 N N . PRO A 1 207 ? -34.632 18.430 38.234 1.00 42.08 206 PRO A N 1
ATOM 1555 C CA . PRO A 1 207 ? -35.752 19.301 38.622 1.00 41.64 206 PRO A CA 1
ATOM 1556 C C . PRO A 1 207 ? -35.345 20.762 38.438 1.00 41.86 206 PRO A C 1
ATOM 1557 O O . PRO A 1 207 ? -34.124 21.082 38.509 1.00 36.52 206 PRO A O 1
ATOM 1561 N N . ARG A 1 208 ? -36.334 21.625 38.195 1.00 41.03 207 ARG A N 1
ATOM 1562 C CA . ARG A 1 208 ? -36.059 23.050 37.917 1.00 47.80 207 ARG A CA 1
ATOM 1563 C C . ARG A 1 208 ? -36.771 24.009 38.870 1.00 45.99 207 ARG A C 1
ATOM 1564 O O . ARG A 1 208 ? -36.660 25.240 38.736 1.00 44.74 207 ARG A O 1
ATOM 1572 N N . SER A 1 209 ? -37.515 23.433 39.807 1.00 41.38 208 SER A N 1
ATOM 1573 C CA . SER A 1 209 ? -38.347 24.200 40.731 1.00 41.39 208 SER A CA 1
ATOM 1574 C C . SER A 1 209 ? -38.449 23.456 42.054 1.00 48.82 208 SER A C 1
ATOM 1575 O O . SER A 1 209 ? -38.305 22.201 42.101 1.00 46.25 208 SER A O 1
ATOM 1578 N N . THR A 1 210 ? -38.708 24.213 43.123 1.00 51.23 209 THR A N 1
ATOM 1579 C CA . THR A 1 210 ? -38.872 23.564 44.407 1.00 45.47 209 THR A CA 1
ATOM 1580 C C . THR A 1 210 ? -39.991 22.531 44.305 1.00 45.15 209 THR A C 1
ATOM 1581 O O . THR A 1 210 ? -39.899 21.454 44.923 1.00 54.67 209 THR A O 1
ATOM 1585 N N . MET A 1 211 ? -41.028 22.825 43.518 1.00 32.84 210 MET A N 1
ATOM 1586 C CA . MET A 1 211 ? -42.162 21.902 43.486 1.00 44.24 210 MET A CA 1
ATOM 1587 C C . MET A 1 211 ? -41.709 20.584 42.856 1.00 47.32 210 MET A C 1
ATOM 1588 O O . MET A 1 211 ? -42.065 19.475 43.328 1.00 50.44 210 MET A O 1
ATOM 1593 N N . GLU A 1 212 ? -40.883 20.716 41.820 1.00 44.20 211 GLU A N 1
ATOM 1594 C CA . GLU A 1 212 ? -40.336 19.543 41.122 1.00 49.56 211 GLU A CA 1
ATOM 1595 C C . GLU A 1 212 ? -39.410 18.730 42.035 1.00 41.73 211 GLU A C 1
ATOM 1596 O O . GLU A 1 212 ? -39.523 17.490 42.104 1.00 39.59 211 GLU A O 1
ATOM 1602 N N . GLU A 1 213 ? -38.502 19.420 42.717 1.00 35.55 212 GLU A N 1
ATOM 1603 C CA . GLU A 1 213 ? -37.704 18.762 43.746 1.00 43.30 212 GLU A CA 1
ATOM 1604 C C . GLU A 1 213 ? -38.593 17.974 44.696 1.00 44.32 212 GLU A C 1
ATOM 1605 O O . GLU A 1 213 ? -38.256 16.836 45.057 1.00 49.97 212 GLU A O 1
ATOM 1611 N N . ASP A 1 214 ? -39.730 18.572 45.081 1.00 41.44 213 ASP A N 1
ATOM 1612 C CA . ASP A 1 214 ? -40.612 17.957 46.092 1.00 45.08 213 ASP A CA 1
ATOM 1613 C C . ASP A 1 214 ? -41.413 16.796 45.524 1.00 48.04 213 ASP A C 1
ATOM 1614 O O . ASP A 1 214 ? -41.765 15.858 46.267 1.00 49.08 213 ASP A O 1
ATOM 1619 N N . PHE A 1 215 ? -41.703 16.849 44.225 1.00 38.40 214 PHE A N 1
ATOM 1620 C CA . PHE A 1 215 ? -42.453 15.766 43.624 1.00 42.79 214 PHE A CA 1
ATOM 1621 C C . PHE A 1 215 ? -41.633 14.453 43.614 1.00 45.64 214 PHE A C 1
ATOM 1622 O O . PHE A 1 215 ? -42.148 13.340 43.929 1.00 39.56 214 PHE A O 1
ATOM 1630 N N . LEU A 1 216 ? -40.351 14.623 43.278 1.00 44.39 215 LEU A N 1
ATOM 1631 C CA . LEU A 1 216 ? -39.380 13.535 43.262 1.00 51.69 215 LEU A CA 1
ATOM 1632 C C . LEU A 1 216 ? -38.979 12.989 44.641 1.00 50.65 215 LEU A C 1
ATOM 1633 O O . LEU A 1 216 ? -38.647 11.801 44.778 1.00 57.27 215 LEU A O 1
ATOM 1638 N N . ASN A 1 217 ? -38.994 13.843 45.661 1.00 48.34 216 ASN A N 1
ATOM 1639 C CA . ASN A 1 217 ? -38.398 13.460 46.936 1.00 45.37 216 ASN A CA 1
ATOM 1640 C C . ASN A 1 217 ? -39.380 13.052 48.003 1.00 45.23 216 ASN A C 1
ATOM 1641 O O . ASN A 1 217 ? -39.086 12.160 48.798 1.00 45.64 216 ASN A O 1
ATOM 1646 N N . MET A 1 218 ? -40.551 13.687 47.987 1.00 50.43 217 MET A N 1
ATOM 1647 C CA . MET A 1 218 ? -41.559 13.521 49.031 1.00 52.02 217 MET A CA 1
ATOM 1648 C C . MET A 1 218 ? -42.446 12.292 48.872 1.00 47.12 217 MET A C 1
ATOM 1649 O O . MET A 1 218 ? -42.532 11.699 47.815 1.00 53.95 217 MET A O 1
ATOM 1654 N N . ASP A 1 219 ? -43.136 11.944 49.947 1.00 56.45 218 ASP A N 1
ATOM 1655 C CA . ASP A 1 219 ? -44.240 11.005 49.882 1.00 52.34 218 ASP A CA 1
ATOM 1656 C C . ASP A 1 219 ? -45.375 11.651 49.095 1.00 48.88 218 ASP A C 1
ATOM 1657 O O . ASP A 1 219 ? -45.457 12.902 48.977 1.00 45.94 218 ASP A O 1
ATOM 1662 N N . ILE A 1 220 ? -46.304 10.804 48.668 1.00 49.37 219 ILE A N 1
ATOM 1663 C CA . ILE A 1 220 ? -47.421 11.215 47.822 1.00 51.62 219 ILE A CA 1
ATOM 1664 C C . ILE A 1 220 ? -48.375 12.118 48.579 1.00 59.65 219 ILE A C 1
ATOM 1665 O O . ILE A 1 220 ? -48.627 13.271 48.144 1.00 60.88 219 ILE A O 1
ATOM 1670 N N . GLY A 1 221 ? -48.869 11.629 49.724 1.00 54.72 220 GLY A N 1
ATOM 1671 C CA . GLY A 1 221 ? -49.808 12.401 50.533 1.00 48.39 220 GLY A CA 1
ATOM 1672 C C . GLY A 1 221 ? -49.234 13.747 50.956 1.00 50.56 220 GLY A C 1
ATOM 1673 O O . GLY A 1 221 ? -49.917 14.789 50.926 1.00 49.93 220 GLY A O 1
ATOM 1674 N N . VAL A 1 222 ? -47.964 13.717 51.355 1.00 48.28 221 VAL A N 1
ATOM 1675 C CA . VAL A 1 222 ? -47.263 14.913 51.808 1.00 43.03 221 VAL A CA 1
ATOM 1676 C C . VAL A 1 222 ? -47.125 15.935 50.681 1.00 51.90 221 VAL A C 1
ATOM 1677 O O . VAL A 1 222 ? -47.365 17.136 50.880 1.00 61.40 221 VAL A O 1
ATOM 1681 N N . PHE A 1 223 ? -46.731 15.467 49.493 1.00 56.12 222 PHE A N 1
ATOM 1682 C CA . PHE A 1 223 ? -46.605 16.372 48.370 1.00 45.63 222 PHE A CA 1
ATOM 1683 C C . PHE A 1 223 ? -47.980 16.970 48.010 1.00 51.77 222 PHE A C 1
ATOM 1684 O O . PHE A 1 223 ? -48.104 18.202 47.802 1.00 47.54 222 PHE A O 1
ATOM 1692 N N . ILE A 1 224 ? -49.003 16.106 47.938 1.00 42.93 223 ILE A N 1
ATOM 1693 C CA . ILE A 1 224 ? -50.329 16.564 47.505 1.00 45.63 223 ILE A CA 1
ATOM 1694 C C . ILE A 1 224 ? -50.882 17.637 48.462 1.00 56.69 223 ILE A C 1
ATOM 1695 O O . ILE A 1 224 ? -51.401 18.683 48.016 1.00 55.93 223 ILE A O 1
ATOM 1700 N N . GLN A 1 225 ? -50.724 17.384 49.767 1.00 54.06 224 GLN A N 1
ATOM 1701 C CA . GLN A 1 225 ? -51.181 18.287 50.822 1.00 51.63 224 GLN A CA 1
ATOM 1702 C C . GLN A 1 225 ? -50.457 19.621 50.741 1.00 53.63 224 GLN A C 1
ATOM 1703 O O . GLN A 1 225 ? -51.109 20.671 50.750 1.00 53.88 224 GLN A O 1
ATOM 1709 N N . LYS A 1 226 ? -49.120 19.576 50.659 1.00 44.91 225 LYS A N 1
ATOM 1710 C CA . LYS A 1 226 ? -48.300 20.790 50.621 1.00 39.48 225 LYS A CA 1
ATOM 1711 C C . LYS A 1 226 ? -48.697 21.732 49.481 1.00 47.28 225 LYS A C 1
ATOM 1712 O O . LYS A 1 226 ? -48.608 22.960 49.627 1.00 54.09 225 LYS A O 1
ATOM 1718 N N . TYR A 1 227 ? -49.161 21.162 48.369 1.00 49.44 226 TYR A N 1
ATOM 1719 C CA . TYR A 1 227 ? -49.497 21.958 47.203 1.00 48.81 226 TYR A CA 1
ATOM 1720 C C . TYR A 1 227 ? -51.011 22.010 46.922 1.00 54.43 226 TYR A C 1
ATOM 1721 O O . TYR A 1 227 ? -51.460 22.612 45.952 1.00 59.57 226 TYR A O 1
ATOM 1730 N N . GLY A 1 228 ? -51.796 21.400 47.799 1.00 54.51 227 GLY A N 1
ATOM 1731 C CA . GLY A 1 228 ? -53.244 21.550 47.747 1.00 53.24 227 GLY A CA 1
ATOM 1732 C C . GLY A 1 228 ? -53.841 21.013 46.465 1.00 59.95 227 GLY A C 1
ATOM 1733 O O . GLY A 1 228 ? -54.579 21.697 45.753 1.00 61.35 227 GLY A O 1
ATOM 1734 N N . LEU A 1 229 ? -53.531 19.753 46.189 1.00 58.94 228 LEU A N 1
ATOM 1735 C CA . LEU A 1 229 ? -53.869 19.116 44.915 1.00 55.90 228 LEU A CA 1
ATOM 1736 C C . LEU A 1 229 ? -54.951 18.058 45.062 1.00 55.83 228 LEU A C 1
ATOM 1737 O O . LEU A 1 229 ? -55.048 17.147 44.225 1.00 58.10 228 LEU A O 1
ATOM 1742 N N . GLU A 1 230 ? -55.743 18.156 46.121 1.00 52.16 229 GLU A N 1
ATOM 1743 C CA . GLU A 1 230 ? -56.624 17.058 46.518 1.00 55.69 229 GLU A CA 1
ATOM 1744 C C . GLU A 1 230 ? -57.739 16.803 45.521 1.00 56.10 229 GLU A C 1
ATOM 1745 O O . GLU A 1 230 ? -58.251 15.684 45.415 1.00 60.92 229 GLU A O 1
ATOM 1751 N N . ASP A 1 231 ? -58.123 17.838 44.787 1.00 53.25 230 ASP A N 1
ATOM 1752 C CA . ASP A 1 231 ? -59.249 17.712 43.853 1.00 66.37 230 ASP A CA 1
ATOM 1753 C C . ASP A 1 231 ? -58.778 17.339 42.438 1.00 68.04 230 ASP A C 1
ATOM 1754 O O . ASP A 1 231 ? -59.594 17.031 41.557 1.00 68.81 230 ASP A O 1
ATOM 1759 N N . PHE A 1 232 ? -57.460 17.395 42.227 1.00 63.47 231 PHE A N 1
ATOM 1760 C CA . PHE A 1 232 ? -56.820 16.955 40.965 1.00 65.96 231 PHE A CA 1
ATOM 1761 C C . PHE A 1 232 ? -56.308 15.556 41.162 1.00 67.87 231 PHE A C 1
ATOM 1762 O O . PHE A 1 232 ? -55.498 15.328 42.086 1.00 83.47 231 PHE A O 1
ATOM 1770 N N . ASN A 1 233 ? -56.759 14.612 40.339 1.00 53.42 232 ASN A N 1
ATOM 1771 C CA . ASN A 1 233 ? -56.457 13.210 40.636 1.00 50.10 232 ASN A CA 1
ATOM 1772 C C . ASN A 1 233 ? -54.952 12.941 40.422 1.00 48.95 232 ASN A C 1
ATOM 1773 O O . ASN A 1 233 ? -54.605 12.101 39.612 1.00 59.31 232 ASN A O 1
ATOM 1778 N N . PHE A 1 234 ? -54.064 13.667 41.124 1.00 44.54 233 PHE A N 1
ATOM 1779 C CA . PHE A 1 234 ? -52.617 13.615 40.882 1.00 36.65 233 PHE A CA 1
ATOM 1780 C C . PHE A 1 234 ? -52.071 12.187 40.941 1.00 55.22 233 PHE A C 1
ATOM 1781 O O . PHE A 1 234 ? -51.161 11.850 40.185 1.00 60.46 233 PHE A O 1
ATOM 1789 N N . GLU A 1 235 ? -52.595 11.353 41.848 1.00 53.90 234 GLU A N 1
ATOM 1790 C CA . GLU A 1 235 ? -52.165 9.950 41.966 1.00 57.32 234 GLU A CA 1
ATOM 1791 C C . GLU A 1 235 ? -52.352 9.201 40.632 1.00 55.60 234 GLU A C 1
ATOM 1792 O O . GLU A 1 235 ? -51.579 8.295 40.272 1.00 55.99 234 GLU A O 1
ATOM 1798 N N . HIS A 1 236 ? -53.388 9.575 39.900 1.00 48.47 235 HIS A N 1
ATOM 1799 C CA . HIS A 1 236 ? -53.616 8.962 38.586 1.00 56.43 235 HIS A CA 1
ATOM 1800 C C . HIS A 1 236 ? -52.920 9.785 37.458 1.00 52.83 235 HIS A C 1
ATOM 1801 O O . HIS A 1 236 ? -52.076 9.259 36.728 1.00 52.65 235 HIS A O 1
ATOM 1808 N N . VAL A 1 237 ? -53.250 11.074 37.366 1.00 46.98 236 VAL A N 1
ATOM 1809 C CA . VAL A 1 237 ? -52.798 11.927 36.278 1.00 40.92 236 VAL A CA 1
ATOM 1810 C C . VAL A 1 237 ? -51.312 12.136 36.189 1.00 46.91 236 VAL A C 1
ATOM 1811 O O . VAL A 1 237 ? -50.785 12.170 35.079 1.00 59.78 236 VAL A O 1
ATOM 1815 N N . VAL A 1 238 ? -50.629 12.295 37.317 1.00 41.96 237 VAL A N 1
ATOM 1816 C CA . VAL A 1 238 ? -49.187 12.574 37.278 1.00 43.34 237 VAL A CA 1
ATOM 1817 C C . VAL A 1 238 ? -48.303 11.460 37.881 1.00 46.73 237 VAL A C 1
ATOM 1818 O O . VAL A 1 238 ? -47.285 11.068 37.299 1.00 47.82 237 VAL A O 1
ATOM 1822 N N . TYR A 1 239 ? -48.686 10.978 39.063 1.00 52.24 238 TYR A N 1
ATOM 1823 C CA . TYR A 1 239 ? -47.973 9.874 39.709 1.00 47.06 238 TYR A CA 1
ATOM 1824 C C . TYR A 1 239 ? -48.043 8.613 38.890 1.00 41.90 238 TYR A C 1
ATOM 1825 O O . TYR A 1 239 ? -47.024 7.938 38.720 1.00 41.14 238 TYR A O 1
ATOM 1834 N N . GLY A 1 240 ? -49.234 8.315 38.362 1.00 39.65 239 GLY A N 1
ATOM 1835 C CA . GLY A 1 240 ? -49.432 7.127 37.538 1.00 38.57 239 GLY A CA 1
ATOM 1836 C C . GLY A 1 240 ? -49.928 5.986 38.394 1.00 44.92 239 GLY A C 1
ATOM 1837 O O . GLY A 1 240 ? -49.539 5.870 39.540 1.00 52.44 239 GLY A O 1
ATOM 1838 N N . ASP A 1 241 ? -50.805 5.162 37.852 1.00 46.74 240 ASP A N 1
ATOM 1839 C CA . ASP A 1 241 ? -51.340 4.042 38.590 1.00 42.07 240 ASP A CA 1
ATOM 1840 C C . ASP A 1 241 ? -50.892 2.718 37.982 1.00 49.70 240 ASP A C 1
ATOM 1841 O O . ASP A 1 241 ? -51.382 2.268 36.918 1.00 48.33 240 ASP A O 1
ATOM 1846 N N . VAL A 1 242 ? -49.981 2.082 38.698 1.00 51.19 241 VAL A N 1
ATOM 1847 C CA . VAL A 1 242 ? -49.276 0.903 38.228 1.00 45.54 241 VAL A CA 1
ATOM 1848 C C . VAL A 1 242 ? -49.958 -0.366 38.783 1.00 53.49 241 VAL A C 1
ATOM 1849 O O . VAL A 1 242 ? -49.417 -1.485 38.675 1.00 49.26 241 VAL A O 1
ATOM 1853 N N . SER A 1 243 ? -51.168 -0.191 39.331 1.00 51.87 242 SER A N 1
ATOM 1854 C CA . SER A 1 243 ? -51.848 -1.267 40.090 1.00 55.25 242 SER A CA 1
ATOM 1855 C C . SER A 1 243 ? -52.597 -2.273 39.223 1.00 47.83 242 SER A C 1
ATOM 1856 O O . SER A 1 243 ? -52.831 -3.408 39.658 1.00 56.28 242 SER A O 1
ATOM 1859 N N . LYS A 1 244 ? -53.013 -1.860 38.026 1.00 50.92 243 LYS A N 1
ATOM 1860 C CA . LYS A 1 244 ? -53.512 -2.838 37.021 1.00 57.60 243 LYS A CA 1
ATOM 1861 C C . LYS A 1 244 ? -52.492 -3.116 35.887 1.00 55.62 243 LYS A C 1
ATOM 1862 O O . LYS A 1 244 ? -51.491 -2.399 35.735 1.00 59.10 243 LYS A O 1
ATOM 1868 N N . THR A 1 245 ? -52.744 -4.152 35.088 1.00 56.75 244 THR A N 1
ATOM 1869 C CA . THR A 1 245 ? -51.846 -4.481 33.975 1.00 52.56 244 THR A CA 1
ATOM 1870 C C . THR A 1 245 ? -51.775 -3.295 32.994 1.00 54.55 244 THR A C 1
ATOM 1871 O O . THR A 1 245 ? -50.728 -3.069 32.349 1.00 49.16 244 THR A O 1
ATOM 1875 N N . THR A 1 246 ? -52.874 -2.529 32.920 1.00 48.98 245 THR A N 1
ATOM 1876 C CA . THR A 1 246 ? -52.891 -1.307 32.117 1.00 47.49 245 THR A CA 1
ATOM 1877 C C . THR A 1 246 ? -52.561 -0.099 32.967 1.00 47.81 245 THR A C 1
ATOM 1878 O O . THR A 1 246 ? -53.313 0.288 33.851 1.00 56.54 245 THR A O 1
ATOM 1882 N N . LEU A 1 247 ? -51.416 0.501 32.694 1.00 46.07 246 LEU A N 1
ATOM 1883 C CA . LEU A 1 247 ? -50.900 1.516 33.568 1.00 39.74 246 LEU A CA 1
ATOM 1884 C C . LEU A 1 247 ? -51.652 2.833 33.338 1.00 50.09 246 LEU A C 1
ATOM 1885 O O . LEU A 1 247 ? -51.736 3.320 32.188 1.00 51.86 246 LEU A O 1
ATOM 1890 N N . GLY A 1 248 ? -52.195 3.401 34.428 1.00 47.52 247 GLY A N 1
ATOM 1891 C CA . GLY A 1 248 ? -53.097 4.554 34.346 1.00 45.24 247 GLY A CA 1
ATOM 1892 C C . GLY A 1 248 ? -52.442 5.932 34.387 1.00 49.40 247 GLY A C 1
ATOM 1893 O O . GLY A 1 248 ? -51.476 6.142 35.143 1.00 47.41 247 GLY A O 1
ATOM 1894 N N . GLY A 1 249 ? -52.959 6.865 33.578 1.00 49.41 248 GLY A N 1
ATOM 1895 C CA . GLY A 1 249 ? -52.493 8.230 33.638 1.00 44.88 248 GLY A CA 1
ATOM 1896 C C . GLY A 1 249 ? -51.045 8.347 33.207 1.00 46.92 248 GLY A C 1
ATOM 1897 O O . GLY A 1 249 ? -50.709 7.963 32.093 1.00 44.41 248 GLY A O 1
ATOM 1898 N N . LEU A 1 250 ? -50.193 8.905 34.078 1.00 49.63 249 LEU A N 1
ATOM 1899 C CA . LEU A 1 250 ? -48.751 9.082 33.790 1.00 49.45 249 LEU A CA 1
ATOM 1900 C C . LEU A 1 250 ? -48.467 10.026 32.591 1.00 47.65 249 LEU A C 1
ATOM 1901 O O . LEU A 1 250 ? -47.862 9.586 31.613 1.00 41.84 249 LEU A O 1
ATOM 1906 N N . HIS A 1 251 ? -48.885 11.300 32.672 1.00 43.73 250 HIS A N 1
ATOM 1907 C CA . HIS A 1 251 ? -48.898 12.185 31.509 1.00 33.97 250 HIS A CA 1
ATOM 1908 C C . HIS A 1 251 ? -47.832 13.303 31.491 1.00 37.91 250 HIS A C 1
ATOM 1909 O O . HIS A 1 251 ? -47.890 14.248 30.681 1.00 45.48 250 HIS A O 1
ATOM 1916 N N . LEU A 1 252 ? -46.817 13.183 32.323 1.00 33.11 251 LEU A N 1
ATOM 1917 C CA . LEU A 1 252 ? -45.655 14.082 32.242 1.00 33.74 251 LEU A CA 1
ATOM 1918 C C . LEU A 1 252 ? -44.336 13.291 32.178 1.00 36.31 251 LEU A C 1
ATOM 1919 O O . LEU A 1 252 ? -44.236 12.156 32.658 1.00 42.09 251 LEU A O 1
ATOM 1924 N N . LEU A 1 253 ? -43.316 13.876 31.571 1.00 37.71 252 LEU A N 1
ATOM 1925 C CA . LEU A 1 253 ? -41.963 13.336 31.701 1.00 30.37 252 LEU A CA 1
ATOM 1926 C C . LEU A 1 253 ? -41.681 13.018 33.155 1.00 37.56 252 LEU A C 1
ATOM 1927 O O . LEU A 1 253 ? -41.275 11.900 33.481 1.00 40.43 252 LEU A O 1
ATOM 1932 N N . ILE A 1 254 ? -41.887 14.013 34.027 1.00 36.50 253 ILE A N 1
ATOM 1933 C CA . ILE A 1 254 ? -41.521 13.847 35.413 1.00 36.72 253 ILE A CA 1
ATOM 1934 C C . ILE A 1 254 ? -42.224 12.624 36.021 1.00 38.85 253 ILE A C 1
ATOM 1935 O O . ILE A 1 254 ? -41.672 11.981 36.917 1.00 41.18 253 ILE A O 1
ATOM 1940 N N . SER A 1 255 ? -43.407 12.288 35.514 1.00 34.02 254 SER A N 1
ATOM 1941 C CA . SER A 1 255 ? -44.082 11.098 36.011 1.00 37.60 254 SER A CA 1
ATOM 1942 C C . SER A 1 255 ? -43.173 9.854 35.832 1.00 45.18 254 SER A C 1
ATOM 1943 O O . SER A 1 255 ? -42.953 9.044 36.780 1.00 43.72 254 SER A O 1
ATOM 1946 N N . GLN A 1 256 ? -42.614 9.713 34.630 1.00 41.52 255 GLN A N 1
ATOM 1947 C CA . GLN A 1 256 ? -41.724 8.573 34.350 1.00 41.12 255 GLN A CA 1
ATOM 1948 C C . GLN A 1 256 ? -40.509 8.659 35.252 1.00 39.55 255 GLN A C 1
ATOM 1949 O O . GLN A 1 256 ? -40.115 7.650 35.836 1.00 38.04 255 GLN A O 1
ATOM 1955 N N . VAL A 1 257 ? -39.938 9.862 35.379 1.00 34.80 256 VAL A N 1
ATOM 1956 C CA . VAL A 1 257 ? -38.735 10.041 36.187 1.00 37.26 256 VAL A CA 1
ATOM 1957 C C . VAL A 1 257 ? -38.876 9.473 37.590 1.00 40.70 256 VAL A C 1
ATOM 1958 O O . VAL A 1 257 ? -37.975 8.786 38.087 1.00 40.16 256 VAL A O 1
ATOM 1962 N N . ARG A 1 258 ? -40.023 9.751 38.203 1.00 37.63 257 ARG A N 1
ATOM 1963 C CA . ARG A 1 258 ? -40.244 9.385 39.591 1.00 41.66 257 ARG A CA 1
ATOM 1964 C C . ARG A 1 258 ? -40.430 7.871 39.675 1.00 46.27 257 ARG A C 1
ATOM 1965 O O . ARG A 1 258 ? -39.788 7.178 40.480 1.00 47.28 257 ARG A O 1
ATOM 1973 N N . LEU A 1 259 ? -41.302 7.365 38.819 1.00 36.45 258 LEU A N 1
ATOM 1974 C CA . LEU A 1 259 ? -41.617 5.939 38.789 1.00 34.68 258 LEU A CA 1
ATOM 1975 C C . LEU A 1 259 ? -40.374 5.033 38.518 1.00 36.85 258 LEU A C 1
ATOM 1976 O O . LEU A 1 259 ? -40.250 3.940 39.066 1.00 39.45 258 LEU A O 1
ATOM 1981 N N . SER A 1 260 ? -39.414 5.544 37.754 1.00 38.20 259 SER A N 1
ATOM 1982 C CA . SER A 1 260 ? -38.197 4.801 37.440 1.00 41.22 259 SER A CA 1
ATOM 1983 C C . SER A 1 260 ? -37.234 4.824 38.603 1.00 42.18 259 SER A C 1
ATOM 1984 O O . SER A 1 260 ? -36.332 3.996 38.668 1.00 47.48 259 SER A O 1
ATOM 1987 N N . LYS A 1 261 ? -37.413 5.776 39.522 1.00 48.19 260 LYS A N 1
ATOM 1988 C CA . LYS A 1 261 ? -36.731 5.703 40.842 1.00 53.20 260 LYS A CA 1
ATOM 1989 C C . LYS A 1 261 ? -37.262 4.561 41.770 1.00 49.72 260 LYS A C 1
ATOM 1990 O O . LYS A 1 261 ? -36.530 4.046 42.626 1.00 45.47 260 LYS A O 1
ATOM 1996 N N . MET A 1 262 ? -38.518 4.153 41.562 1.00 41.67 261 MET A N 1
ATOM 1997 C CA . MET A 1 262 ? -39.161 3.107 42.369 1.00 42.78 261 MET A CA 1
ATOM 1998 C C . MET A 1 262 ? -38.873 1.680 41.836 1.00 49.98 261 MET A C 1
ATOM 1999 O O . MET A 1 262 ? -38.973 0.665 42.557 1.00 44.05 261 MET A O 1
ATOM 2004 N N . GLY A 1 263 ? -38.561 1.595 40.549 1.00 47.83 262 GLY A N 1
ATOM 2005 C CA . GLY A 1 263 ? -38.369 0.311 39.905 1.00 44.25 262 GLY A CA 1
ATOM 2006 C C . GLY A 1 263 ? -37.920 0.501 38.474 1.00 46.90 262 GLY A C 1
ATOM 2007 O O . GLY A 1 263 ? -37.582 1.637 38.053 1.00 45.46 262 GLY A O 1
ATOM 2008 N N . ILE A 1 264 ? -37.939 -0.602 37.720 1.00 39.46 263 ILE A N 1
ATOM 2009 C CA . ILE A 1 264 ? -37.479 -0.615 36.324 1.00 39.92 263 ILE A CA 1
ATOM 2010 C C . ILE A 1 264 ? -38.556 -0.202 35.309 1.00 37.38 263 ILE A C 1
ATOM 2011 O O . ILE A 1 264 ? -39.530 -0.948 35.055 1.00 34.60 263 ILE A O 1
ATOM 2016 N N . LEU A 1 265 ? -38.378 1.005 34.763 1.00 32.73 264 LEU A N 1
ATOM 2017 C CA . LEU A 1 265 ? -39.362 1.611 33.849 1.00 37.20 264 LEU A CA 1
ATOM 2018 C C . LEU A 1 265 ? -38.773 1.804 32.427 1.00 43.37 264 LEU A C 1
ATOM 2019 O O . LEU A 1 265 ? -37.758 2.519 32.227 1.00 39.27 264 LEU A O 1
ATOM 2024 N N . LYS A 1 266 ? -39.412 1.154 31.454 1.00 30.87 265 LYS A N 1
ATOM 2025 C CA . LYS A 1 266 ? -39.088 1.359 30.046 1.00 33.90 265 LYS A CA 1
ATOM 2026 C C . LYS A 1 266 ? -40.057 2.389 29.387 1.00 42.00 265 LYS A C 1
ATOM 2027 O O . LYS A 1 266 ? -41.311 2.360 29.601 1.00 37.38 265 LYS A O 1
ATOM 2033 N N . ALA A 1 267 ? -39.486 3.296 28.598 1.00 34.84 266 ALA A N 1
ATOM 2034 C CA . ALA A 1 267 ? -40.313 4.243 27.832 1.00 40.94 266 ALA A CA 1
ATOM 2035 C C . ALA A 1 267 ? -39.869 4.303 26.365 1.00 40.07 266 ALA A C 1
ATOM 2036 O O . ALA A 1 267 ? -38.818 4.863 26.050 1.00 40.05 266 ALA A O 1
ATOM 2038 N N . GLU A 1 268 ? -40.655 3.691 25.487 1.00 36.64 267 GLU A N 1
ATOM 2039 C CA . GLU A 1 268 ? -40.259 3.533 24.067 1.00 40.49 267 GLU A CA 1
ATOM 2040 C C . GLU A 1 268 ? -40.950 4.546 23.184 1.00 33.48 267 GLU A C 1
ATOM 2041 O O . GLU A 1 268 ? -42.128 4.404 22.866 1.00 36.82 267 GLU A O 1
ATOM 2047 N N . GLU A 1 269 ? -40.213 5.575 22.795 1.00 34.60 268 GLU A N 1
ATOM 2048 C CA . GLU A 1 269 ? -40.800 6.685 22.024 1.00 37.75 268 GLU A CA 1
ATOM 2049 C C . GLU A 1 269 ? -41.283 6.250 20.617 1.00 39.97 268 GLU A C 1
ATOM 2050 O O . GLU A 1 269 ? -40.582 5.519 19.881 1.00 41.65 268 GLU A O 1
ATOM 2056 N N . PHE A 1 270 ? -42.486 6.672 20.249 1.00 40.44 269 PHE A N 1
ATOM 2057 C CA . PHE A 1 270 ? -43.023 6.322 18.936 1.00 39.14 269 PHE A CA 1
ATOM 2058 C C . PHE A 1 270 ? -42.098 6.812 17.806 1.00 46.23 269 PHE A C 1
ATOM 2059 O O . PHE A 1 270 ? -41.763 6.047 16.890 1.00 48.87 269 PHE A O 1
ATOM 2067 N N . VAL A 1 271 ? -41.696 8.082 17.871 1.00 38.24 270 VAL A N 1
ATOM 2068 C CA . VAL A 1 271 ? -40.738 8.614 16.922 1.00 32.32 270 VAL A CA 1
ATOM 2069 C C . VAL A 1 271 ? -39.722 9.453 17.684 1.00 36.78 270 VAL A C 1
ATOM 2070 O O . VAL A 1 271 ? -40.073 10.527 18.214 1.00 34.98 270 VAL A O 1
ATOM 2074 N N . ALA A 1 272 ? -38.471 8.967 17.735 1.00 39.35 271 ALA A N 1
ATOM 2075 C CA . ALA A 1 272 ? -37.345 9.733 18.344 1.00 34.13 271 ALA A CA 1
ATOM 2076 C C . ALA A 1 272 ? -37.182 11.160 17.725 1.00 30.86 271 ALA A C 1
ATOM 2077 O O . ALA A 1 272 ? -37.084 11.314 16.481 1.00 40.11 271 ALA A O 1
ATOM 2079 N N . ALA A 1 273 ? -37.127 12.179 18.586 1.00 35.70 272 ALA A N 1
ATOM 2080 C CA . ALA A 1 273 ? -37.132 13.590 18.145 1.00 36.75 272 ALA A CA 1
ATOM 2081 C C . ALA A 1 273 ? -36.905 14.484 19.344 1.00 46.56 272 ALA A C 1
ATOM 2082 O O . ALA A 1 273 ? -37.333 14.130 20.465 1.00 42.57 272 ALA A O 1
ATOM 2084 N N . SER A 1 274 ? -36.298 15.664 19.152 1.00 40.35 273 SER A N 1
ATOM 2085 C CA . SER A 1 274 ? -36.163 16.570 20.303 1.00 31.31 273 SER A CA 1
ATOM 2086 C C . SER A 1 274 ? -36.772 17.904 19.922 1.00 38.68 273 SER A C 1
ATOM 2087 O O . SER A 1 274 ? -36.534 18.937 20.573 1.00 43.21 273 SER A O 1
ATOM 2090 N N . ASP A 1 275 ? -37.559 17.861 18.840 1.00 44.20 274 ASP A N 1
ATOM 2091 C CA . ASP A 1 275 ? -38.134 19.083 18.234 1.00 43.81 274 ASP A CA 1
ATOM 2092 C C . ASP A 1 275 ? -39.676 19.038 18.168 1.00 44.02 274 ASP A C 1
ATOM 2093 O O . ASP A 1 275 ? -40.311 19.742 17.361 1.00 41.78 274 ASP A O 1
ATOM 2098 N N . ILE A 1 276 ? -40.256 18.214 19.041 1.00 43.96 275 ILE A N 1
ATOM 2099 C CA . ILE A 1 276 ? -41.689 18.000 19.083 1.00 37.83 275 ILE A CA 1
ATOM 2100 C C . ILE A 1 276 ? -42.243 18.288 20.490 1.00 42.50 275 ILE A C 1
ATOM 2101 O O . ILE A 1 276 ? -41.553 18.107 21.509 1.00 42.94 275 ILE A O 1
ATOM 2106 N N . THR A 1 277 ? -43.483 18.760 20.546 1.00 43.22 276 THR A N 1
ATOM 2107 C CA . THR A 1 277 ? -44.052 19.242 21.818 1.00 42.91 276 THR A CA 1
ATOM 2108 C C . THR A 1 277 ? -44.813 18.130 22.545 1.00 42.98 276 THR A C 1
ATOM 2109 O O . THR A 1 277 ? -44.525 17.796 23.705 1.00 42.12 276 THR A O 1
ATOM 2113 N N . LEU A 1 278 ? -45.803 17.581 21.856 1.00 44.28 277 LEU A N 1
ATOM 2114 C CA . LEU A 1 278 ? -46.559 16.444 22.377 1.00 45.65 277 LEU A CA 1
ATOM 2115 C C . LEU A 1 278 ? -45.771 15.137 22.107 1.00 45.94 277 LEU A C 1
ATOM 2116 O O . LEU A 1 278 ? -45.381 14.814 20.952 1.00 49.81 277 LEU A O 1
ATOM 2121 N N . LYS A 1 279 ? -45.481 14.414 23.188 1.00 40.19 278 LYS A N 1
ATOM 2122 C CA . LYS A 1 279 ? -44.622 13.250 23.074 1.00 38.08 278 LYS A CA 1
ATOM 2123 C C . LYS A 1 279 ? -45.482 12.047 23.287 1.00 41.00 278 LYS A C 1
ATOM 2124 O O . LYS A 1 279 ? -46.643 12.186 23.734 1.00 43.79 278 LYS A O 1
ATOM 2130 N N . CYS A 1 280 ? -44.927 10.873 22.963 1.00 30.72 279 CYS A N 1
ATOM 2131 C CA . CYS A 1 280 ? -45.701 9.650 23.084 1.00 35.90 279 CYS A CA 1
ATOM 2132 C C . CYS A 1 280 ? -44.829 8.407 23.090 1.00 36.80 279 CYS A C 1
ATOM 2133 O O . CYS A 1 280 ? -43.875 8.284 22.341 1.00 43.98 279 CYS A O 1
ATOM 2136 N N . CYS A 1 281 ? -45.143 7.474 23.969 1.00 44.72 280 CYS A N 1
ATOM 2137 C CA . CYS A 1 281 ? -44.364 6.241 24.015 1.00 38.81 280 CYS A CA 1
ATOM 2138 C C . CYS A 1 281 ? -45.211 5.077 24.448 1.00 36.46 280 CYS A C 1
ATOM 2139 O O . CYS A 1 281 ? -46.325 5.245 24.930 1.00 42.34 280 CYS A O 1
ATOM 2142 N N . THR A 1 282 ? -44.652 3.889 24.277 1.00 34.06 281 THR A N 1
ATOM 2143 C CA . THR A 1 282 ? -45.120 2.716 24.989 1.00 30.97 281 THR A CA 1
ATOM 2144 C C . THR A 1 282 ? -44.289 2.630 26.287 1.00 37.69 281 THR A C 1
ATOM 2145 O O . THR A 1 282 ? -43.041 2.717 26.290 1.00 39.05 281 THR A O 1
ATOM 2149 N N . VAL A 1 283 ? -44.997 2.509 27.401 1.00 38.70 282 VAL A N 1
ATOM 2150 C CA . VAL A 1 283 ? -44.349 2.520 28.707 1.00 35.88 282 VAL A CA 1
ATOM 2151 C C . VAL A 1 283 ? -44.591 1.190 29.432 1.00 40.13 282 VAL A C 1
ATOM 2152 O O . VAL A 1 283 ? -45.725 0.664 29.538 1.00 38.41 282 VAL A O 1
ATOM 2156 N N . THR A 1 284 ? -43.501 0.616 29.904 1.00 36.93 283 THR A N 1
ATOM 2157 C CA . THR A 1 284 ? -43.615 -0.595 30.671 1.00 30.26 283 THR A CA 1
ATOM 2158 C C . THR A 1 284 ? -42.921 -0.477 32.075 1.00 41.45 283 THR A C 1
ATOM 2159 O O . THR A 1 284 ? -41.800 0.072 32.204 1.00 43.39 283 THR A O 1
ATOM 2163 N N . TYR A 1 285 ? -43.621 -0.958 33.112 1.00 37.70 284 TYR A N 1
ATOM 2164 C CA . TYR A 1 285 ? -43.098 -1.027 34.502 1.00 39.73 284 TYR A CA 1
ATOM 2165 C C . TYR A 1 285 ? -42.936 -2.499 34.861 1.00 37.53 284 TYR A C 1
ATOM 2166 O O . TYR A 1 285 ? -43.943 -3.237 34.953 1.00 38.60 284 TYR A O 1
ATOM 2175 N N . LEU A 1 286 ? -41.694 -2.948 35.065 1.00 35.54 285 LEU A N 1
ATOM 2176 C CA . LEU A 1 286 ? -41.478 -4.383 35.340 1.00 34.72 285 LEU A CA 1
ATOM 2177 C C . LEU A 1 286 ? -41.892 -4.894 36.747 1.00 43.57 285 LEU A C 1
ATOM 2178 O O . LEU A 1 286 ? -42.454 -5.992 36.860 1.00 42.42 285 LEU A O 1
ATOM 2183 N N . ASN A 1 287 ? -41.602 -4.115 37.802 1.00 40.38 286 ASN A N 1
ATOM 2184 C CA . ASN A 1 287 ? -41.667 -4.646 39.185 1.00 43.10 286 ASN A CA 1
ATOM 2185 C C . ASN A 1 287 ? -43.088 -5.037 39.613 1.00 45.75 286 ASN A C 1
ATOM 2186 O O . ASN A 1 287 ? -43.320 -6.112 40.178 1.00 50.41 286 ASN A O 1
ATOM 2191 N N . ASP A 1 288 ? -44.044 -4.172 39.301 1.00 48.44 287 ASP A N 1
ATOM 2192 C CA . ASP A 1 288 ? -45.467 -4.471 39.441 1.00 41.73 287 ASP A CA 1
ATOM 2193 C C . ASP A 1 288 ? -46.045 -4.409 38.012 1.00 41.08 287 ASP A C 1
ATOM 2194 O O . ASP A 1 288 ? -46.603 -3.398 37.592 1.00 44.47 287 ASP A O 1
ATOM 2199 N N . PRO A 1 289 ? -45.875 -5.483 37.247 1.00 46.10 288 PRO A N 1
ATOM 2200 C CA . PRO A 1 289 ? -46.092 -5.479 35.794 1.00 40.93 288 PRO A CA 1
ATOM 2201 C C . PRO A 1 289 ? -47.279 -4.623 35.313 1.00 42.40 288 PRO A C 1
ATOM 2202 O O . PRO A 1 289 ? -48.456 -4.934 35.564 1.00 53.06 288 PRO A O 1
ATOM 2206 N N . SER A 1 290 ? -46.954 -3.533 34.628 1.00 36.68 289 SER A N 1
ATOM 2207 C CA . SER A 1 290 ? -47.956 -2.583 34.158 1.00 41.22 289 SER A CA 1
ATOM 2208 C C . SER A 1 290 ? -47.414 -1.890 32.916 1.00 47.90 289 SER A C 1
ATOM 2209 O O . SER A 1 290 ? -46.202 -1.583 32.835 1.00 43.03 289 SER A O 1
ATOM 2212 N N . SER A 1 291 ? -48.296 -1.608 31.960 1.00 41.30 290 SER A N 1
ATOM 2213 C CA . SER A 1 291 ? -47.855 -0.927 30.743 1.00 43.09 290 SER A CA 1
ATOM 2214 C C . SER A 1 291 ? -49.001 -0.165 30.097 1.00 47.53 290 SER A C 1
ATOM 2215 O O . SER A 1 291 ? -50.180 -0.513 30.293 1.00 45.63 290 SER A O 1
ATOM 2218 N N . LYS A 1 292 ? -48.645 0.851 29.302 1.00 40.24 291 LYS A N 1
ATOM 2219 C CA . LYS A 1 292 ? -49.630 1.603 28.544 1.00 34.98 291 LYS A CA 1
ATOM 2220 C C . LYS A 1 292 ? -49.121 1.769 27.135 1.00 34.62 291 LYS A C 1
ATOM 2221 O O . LYS A 1 292 ? -48.065 2.350 26.909 1.00 37.24 291 LYS A O 1
ATOM 2227 N N . THR A 1 293 ? -49.873 1.250 26.178 1.00 36.70 292 THR A N 1
ATOM 2228 C CA . THR A 1 293 ? -49.360 1.166 24.796 1.00 36.64 292 THR A CA 1
ATOM 2229 C C . THR A 1 293 ? -49.128 2.587 24.261 1.00 41.45 292 THR A C 1
ATOM 2230 O O . THR A 1 293 ? -48.031 2.971 23.840 1.00 34.23 292 THR A O 1
ATOM 2234 N N . VAL A 1 294 ? -50.182 3.379 24.332 1.00 42.42 293 VAL A N 1
ATOM 2235 C CA . VAL A 1 294 ? -50.120 4.745 23.861 1.00 39.27 293 VAL A CA 1
ATOM 2236 C C . VAL A 1 294 ? -50.165 5.672 25.036 1.00 45.78 293 VAL A C 1
ATOM 2237 O O . VAL A 1 294 ? -51.229 5.949 25.590 1.00 49.14 293 VAL A O 1
ATOM 2241 N N . CYS A 1 295 ? -48.988 6.144 25.401 1.00 39.60 294 CYS A N 1
ATOM 2242 C CA . CYS A 1 295 ? -48.856 6.954 26.553 1.00 40.45 294 CYS A CA 1
ATOM 2243 C C . CYS A 1 295 ? -48.448 8.357 26.144 1.00 43.45 294 CYS A C 1
ATOM 2244 O O . CYS A 1 295 ? -47.238 8.644 25.978 1.00 48.46 294 CYS A O 1
ATOM 2247 N N . THR A 1 296 ? -49.437 9.244 25.998 1.00 38.64 295 THR A N 1
ATOM 2248 C CA . THR A 1 296 ? -49.110 10.650 25.725 1.00 36.63 295 THR A CA 1
ATOM 2249 C C . THR A 1 296 ? -48.509 11.358 26.929 1.00 35.68 295 THR A C 1
ATOM 2250 O O . THR A 1 296 ? -48.898 11.130 28.092 1.00 47.63 295 THR A O 1
ATOM 2254 N N . TYR A 1 297 ? -47.552 12.220 26.647 1.00 39.10 296 TYR A N 1
ATOM 2255 C CA . TYR A 1 297 ? -46.983 13.035 27.696 1.00 40.82 296 TYR A CA 1
ATOM 2256 C C . TYR A 1 297 ? -46.274 14.295 27.135 1.00 37.82 296 TYR A C 1
ATOM 2257 O O . TYR A 1 297 ? -45.975 14.372 25.932 1.00 44.18 296 TYR A O 1
ATOM 2266 N N . MET A 1 298 ? -46.018 15.265 28.008 1.00 32.73 297 MET A N 1
ATOM 2267 C CA . MET A 1 298 ? -45.207 16.400 27.664 1.00 33.40 297 MET A CA 1
ATOM 2268 C C . MET A 1 298 ? -44.287 16.672 28.846 1.00 39.50 297 MET A C 1
ATOM 2269 O O . MET A 1 298 ? -44.654 16.386 30.001 1.00 39.89 297 MET A O 1
ATOM 2274 N N . ASP A 1 299 ? -43.102 17.230 28.576 1.00 36.54 298 ASP A N 1
ATOM 2275 C CA . ASP A 1 299 ? -42.262 17.696 29.689 1.00 35.86 298 ASP A CA 1
ATOM 2276 C C . ASP A 1 299 ? -42.608 19.162 29.992 1.00 42.97 298 ASP A C 1
ATOM 2277 O O . ASP A 1 299 ? -41.869 20.118 29.593 1.00 48.52 298 ASP A O 1
ATOM 2282 N N . LEU A 1 300 ? -43.751 19.347 30.663 1.00 41.48 299 LEU A N 1
ATOM 2283 C CA . LEU A 1 300 ? -44.100 20.667 31.236 1.00 44.93 299 LEU A CA 1
ATOM 2284 C C . LEU A 1 300 ? -43.402 20.892 32.590 1.00 46.81 299 LEU A C 1
ATOM 2285 O O . LEU A 1 300 ? -43.221 19.928 33.368 1.00 45.36 299 LEU A O 1
ATOM 2290 N N . LEU A 1 301 ? -42.977 22.135 32.859 1.00 46.61 300 LEU A N 1
ATOM 2291 C CA . LEU A 1 301 ? -42.599 22.526 34.230 1.00 38.55 300 LEU A CA 1
ATOM 2292 C C . LEU A 1 301 ? -43.762 22.108 35.153 1.00 49.64 300 LEU A C 1
ATOM 2293 O O . LEU A 1 301 ? -44.938 22.440 34.863 1.00 51.27 300 LEU A O 1
ATOM 2298 N N . LEU A 1 302 ? -43.480 21.377 36.249 1.00 48.06 301 LEU A N 1
ATOM 2299 C CA . LEU A 1 302 ? -44.573 20.871 37.089 1.00 40.23 301 LEU A CA 1
ATOM 2300 C C . LEU A 1 302 ? -45.445 22.034 37.625 1.00 47.23 301 LEU A C 1
ATOM 2301 O O . LEU A 1 302 ? -46.690 21.938 37.718 1.00 45.62 301 LEU A O 1
ATOM 2306 N N . ASP A 1 303 ? -44.793 23.153 37.930 1.00 35.71 302 ASP A N 1
ATOM 2307 C CA . ASP A 1 303 ? -45.530 24.348 38.359 1.00 44.80 302 ASP A CA 1
ATOM 2308 C C . ASP A 1 303 ? -46.574 24.754 37.314 1.00 51.57 302 ASP A C 1
ATOM 2309 O O . ASP A 1 303 ? -47.764 24.886 37.649 1.00 48.91 302 ASP A O 1
ATOM 2314 N N . ASP A 1 304 ? -46.145 24.902 36.045 1.00 44.85 303 ASP A N 1
ATOM 2315 C CA . ASP A 1 304 ? -47.090 25.254 34.968 1.00 40.51 303 ASP A CA 1
ATOM 2316 C C . ASP A 1 304 ? -48.247 24.272 34.826 1.00 45.77 303 ASP A C 1
ATOM 2317 O O . ASP A 1 304 ? -49.419 24.685 34.709 1.00 47.37 303 ASP A O 1
ATOM 2322 N N . PHE A 1 305 ? -47.939 22.968 34.845 1.00 42.20 304 PHE A N 1
ATOM 2323 C CA . PHE A 1 305 ? -49.011 21.998 34.677 1.00 38.28 304 PHE A CA 1
ATOM 2324 C C . PHE A 1 305 ? -50.054 22.181 35.758 1.00 52.73 304 PHE A C 1
ATOM 2325 O O . PHE A 1 305 ? -51.275 22.144 35.446 1.00 50.69 304 PHE A O 1
ATOM 2333 N N . VAL A 1 306 ? -49.552 22.341 37.010 1.00 49.19 305 VAL A N 1
ATOM 2334 C CA . VAL A 1 306 ? -50.383 22.548 38.207 1.00 48.21 305 VAL A CA 1
ATOM 2335 C C . VAL A 1 306 ? -51.240 23.774 37.999 1.00 54.85 305 VAL A C 1
ATOM 2336 O O . VAL A 1 306 ? -52.486 23.729 38.106 1.00 53.33 305 VAL A O 1
ATOM 2340 N N . SER A 1 307 ? -50.551 24.864 37.674 1.00 53.67 306 SER A N 1
ATOM 2341 C CA . SER A 1 307 ? -51.207 26.130 37.309 1.00 54.70 306 SER A CA 1
ATOM 2342 C C . SER A 1 307 ? -52.387 25.904 36.325 1.00 57.10 306 SER A C 1
ATOM 2343 O O . SER A 1 307 ? -53.466 26.504 36.486 1.00 59.98 306 SER A O 1
ATOM 2346 N N . VAL A 1 308 ? -52.192 25.003 35.354 1.00 50.52 307 VAL A N 1
ATOM 2347 C CA . VAL A 1 308 ? -53.270 24.660 34.423 1.00 54.70 307 VAL A CA 1
ATOM 2348 C C . VAL A 1 308 ? -54.427 23.934 35.125 1.00 59.73 307 VAL A C 1
ATOM 2349 O O . VAL A 1 308 ? -55.609 24.230 34.902 1.00 65.48 307 VAL A O 1
ATOM 2353 N N . LEU A 1 309 ? -54.080 22.962 35.956 1.00 62.52 308 LEU A N 1
ATOM 2354 C CA . LEU A 1 309 ? -55.077 22.260 36.756 1.00 58.92 308 LEU A CA 1
ATOM 2355 C C . LEU A 1 309 ? -55.942 23.209 37.594 1.00 64.96 308 LEU A C 1
ATOM 2356 O O . LEU A 1 309 ? -57.182 23.084 37.641 1.00 67.40 308 LEU A O 1
ATOM 2361 N N . LYS A 1 310 ? -55.271 24.156 38.251 1.00 65.09 309 LYS A N 1
ATOM 2362 C CA . LYS A 1 310 ? -55.921 25.132 39.140 1.00 70.68 309 LYS A CA 1
ATOM 2363 C C . LYS A 1 310 ? -56.605 26.259 38.362 1.00 76.94 309 LYS A C 1
ATOM 2364 O O . LYS A 1 310 ? -56.686 27.386 38.849 1.00 83.74 309 LYS A O 1
ATOM 2370 N N . SER A 1 311 ? -57.077 25.957 37.154 1.00 71.74 310 SER A N 1
ATOM 2371 C CA . SER A 1 311 ? -57.788 26.935 36.320 1.00 69.93 310 SER A CA 1
ATOM 2372 C C . SER A 1 311 ? -58.872 26.192 35.520 1.00 77.73 310 SER A C 1
ATOM 2373 O O . SER A 1 311 ? -59.506 26.733 34.598 1.00 68.58 310 SER A O 1
ATOM 2376 N N . LEU A 1 312 ? -59.073 24.935 35.898 1.00 71.90 311 LEU A N 1
ATOM 2377 C CA . LEU A 1 312 ? -60.062 24.096 35.260 1.00 70.27 311 LEU A CA 1
ATOM 2378 C C . LEU A 1 312 ? -61.350 24.176 36.034 1.00 76.94 311 LEU A C 1
ATOM 2379 O O . LEU A 1 312 ? -61.352 24.458 37.242 1.00 84.79 311 LEU A O 1
ATOM 2384 N N . ASP A 1 313 ? -62.447 23.915 35.340 1.00 72.01 312 ASP A N 1
ATOM 2385 C CA . ASP A 1 313 ? -63.744 23.861 35.994 1.00 73.81 312 ASP A CA 1
ATOM 2386 C C . ASP A 1 313 ? -64.014 22.406 36.347 1.00 75.95 312 ASP A C 1
ATOM 2387 O O . ASP A 1 313 ? -64.117 21.558 35.442 1.00 78.00 312 ASP A O 1
ATOM 2392 N N . LEU A 1 314 ? -64.132 22.115 37.648 1.00 69.48 313 LEU A N 1
ATOM 2393 C CA . LEU A 1 314 ? -64.307 20.722 38.104 1.00 74.52 313 LEU A CA 1
ATOM 2394 C C . LEU A 1 314 ? -65.778 20.321 38.175 1.00 82.49 313 LEU A C 1
ATOM 2395 O O . LEU A 1 314 ? -66.115 19.215 38.625 1.00 77.82 313 LEU A O 1
ATOM 2400 N N . THR A 1 315 ? -66.635 21.220 37.688 1.00 80.18 314 THR A N 1
ATOM 2401 C CA . THR A 1 315 ? -68.082 21.048 37.774 1.00 85.23 314 THR A CA 1
ATOM 2402 C C . THR A 1 315 ? -68.686 20.359 36.537 1.00 86.38 314 THR A C 1
ATOM 2403 O O . THR A 1 315 ? -69.737 19.709 36.638 1.00 88.80 314 THR A O 1
ATOM 2407 N N . VAL A 1 316 ? -68.030 20.508 35.381 1.00 79.17 315 VAL A N 1
ATOM 2408 C CA . VAL A 1 316 ? -68.458 19.822 34.152 1.00 76.02 315 VAL A CA 1
ATOM 2409 C C . VAL A 1 316 ? -68.159 18.318 34.216 1.00 79.52 315 VAL A C 1
ATOM 2410 O O . VAL A 1 316 ? -67.317 17.877 34.999 1.00 84.76 315 VAL A O 1
ATOM 2414 N N . VAL A 1 317 ? -68.854 17.524 33.408 1.00 77.22 316 VAL A N 1
ATOM 2415 C CA . VAL A 1 317 ? -68.552 16.102 33.359 1.00 79.43 316 VAL A CA 1
ATOM 2416 C C . VAL A 1 317 ? -67.408 15.882 32.379 1.00 83.82 316 VAL A C 1
ATOM 2417 O O . VAL A 1 317 ? -66.459 15.152 32.668 1.00 90.28 316 VAL A O 1
ATOM 2421 N N . SER A 1 318 ? -67.517 16.499 31.205 1.00 83.10 317 SER A N 1
ATOM 2422 C CA . SER A 1 318 ? -66.436 16.471 30.224 1.00 79.76 317 SER A CA 1
ATOM 2423 C C . SER A 1 318 ? -66.388 17.782 29.460 1.00 78.50 317 SER A C 1
ATOM 2424 O O . SER A 1 318 ? -67.394 18.251 28.915 1.00 78.54 317 SER A O 1
ATOM 2427 N N . LYS A 1 319 ? -65.221 18.406 29.486 1.00 83.28 318 LYS A N 1
ATOM 2428 C CA . LYS A 1 319 ? -64.935 19.476 28.553 1.00 85.02 318 LYS A CA 1
ATOM 2429 C C . LYS A 1 319 ? -63.625 19.140 27.828 1.00 86.98 318 LYS A C 1
ATOM 2430 O O . LYS A 1 319 ? -62.859 18.274 28.280 1.00 81.60 318 LYS A O 1
ATOM 2436 N N . VAL A 1 320 ? -63.408 19.763 26.670 1.00 83.94 319 VAL A N 1
ATOM 2437 C CA . VAL A 1 320 ? -62.083 19.773 26.068 1.00 74.94 319 VAL A CA 1
ATOM 2438 C C . VAL A 1 320 ? -61.508 21.165 26.316 1.00 75.44 319 VAL A C 1
ATOM 2439 O O . VAL A 1 320 ? -62.129 22.169 25.950 1.00 78.11 319 VAL A O 1
ATOM 2443 N N . HIS A 1 321 ? -60.351 21.217 26.978 1.00 69.89 320 HIS A N 1
ATOM 2444 C CA . HIS A 1 321 ? -59.653 22.479 27.230 1.00 75.48 320 HIS A CA 1
ATOM 2445 C C . HIS A 1 321 ? -58.504 22.689 26.256 1.00 73.46 320 HIS A C 1
ATOM 2446 O O . HIS A 1 321 ? -57.780 21.749 25.874 1.00 70.81 320 HIS A O 1
ATOM 2453 N N . GLU A 1 322 ? -58.327 23.946 25.877 1.00 69.17 321 GLU A N 1
ATOM 2454 C CA . GLU A 1 322 ? -57.245 24.300 24.987 1.00 74.91 321 GLU A CA 1
ATOM 2455 C C . GLU A 1 322 ? -56.132 24.879 25.825 1.00 72.64 321 GLU A C 1
ATOM 2456 O O . GLU A 1 322 ? -56.325 25.908 26.523 1.00 71.02 321 GLU A O 1
ATOM 2462 N N . VAL A 1 323 ? -54.972 24.228 25.788 1.00 59.82 322 VAL A N 1
ATOM 2463 C CA . VAL A 1 323 ? -53.841 24.853 26.478 1.00 57.94 322 VAL A CA 1
ATOM 2464 C C . VAL A 1 323 ? -52.725 25.274 25.530 1.00 51.20 322 VAL A C 1
ATOM 2465 O O . VAL A 1 323 ? -52.419 24.595 24.548 1.00 54.51 322 VAL A O 1
ATOM 2469 N N . ILE A 1 324 ? -52.178 26.442 25.812 1.00 48.89 323 ILE A N 1
ATOM 2470 C CA . ILE A 1 324 ? -51.113 26.994 24.998 1.00 56.53 323 ILE A CA 1
ATOM 2471 C C . ILE A 1 324 ? -49.738 26.529 25.523 1.00 52.73 323 ILE A C 1
ATOM 2472 O O . ILE A 1 324 ? -49.279 26.899 26.613 1.00 47.62 323 ILE A O 1
ATOM 2477 N N . ILE A 1 325 ? -49.094 25.699 24.722 1.00 53.04 324 ILE A N 1
ATOM 2478 C CA . ILE A 1 325 ? -47.782 25.201 25.051 1.00 46.03 324 ILE A CA 1
ATOM 2479 C C . ILE A 1 325 ? -46.929 25.271 23.778 1.00 44.90 324 ILE A C 1
ATOM 2480 O O . ILE A 1 325 ? -47.373 24.844 22.687 1.00 42.82 324 ILE A O 1
ATOM 2485 N N . ASP A 1 326 ? -45.724 25.825 23.936 1.00 44.14 325 ASP A N 1
ATOM 2486 C CA . ASP A 1 326 ? -44.787 26.065 22.827 1.00 45.73 325 ASP A CA 1
ATOM 2487 C C . ASP A 1 326 ? -45.458 26.847 21.673 1.00 52.18 325 ASP A C 1
ATOM 2488 O O . ASP A 1 326 ? -45.222 26.569 20.470 1.00 52.25 325 ASP A O 1
ATOM 2493 N N . ASN A 1 327 ? -46.298 27.814 22.050 1.00 54.94 326 ASN A N 1
ATOM 2494 C CA . ASN A 1 327 ? -46.967 28.698 21.090 1.00 51.32 326 ASN A CA 1
ATOM 2495 C C . ASN A 1 327 ? -48.118 28.072 20.288 1.00 49.98 326 ASN A C 1
ATOM 2496 O O . ASN A 1 327 ? -48.518 28.598 19.249 1.00 58.98 326 ASN A O 1
ATOM 2501 N N . LYS A 1 328 ? -48.658 26.961 20.766 1.00 43.80 327 LYS A N 1
ATOM 2502 C CA . LYS A 1 328 ? -49.668 26.265 19.993 1.00 49.68 327 LYS A CA 1
ATOM 2503 C C . LYS A 1 328 ? -50.765 25.786 20.926 1.00 56.81 327 LYS A C 1
ATOM 2504 O O . LYS A 1 328 ? -50.482 25.317 22.043 1.00 60.20 327 LYS A O 1
ATOM 2510 N N . PRO A 1 329 ? -52.029 25.895 20.477 1.00 64.11 328 PRO A N 1
ATOM 2511 C CA . PRO A 1 329 ? -53.163 25.326 21.222 1.00 55.31 328 PRO A CA 1
ATOM 2512 C C . PRO A 1 329 ? -53.112 23.790 21.171 1.00 57.96 328 PRO A C 1
ATOM 2513 O O . PRO A 1 329 ? -52.929 23.194 20.092 1.00 58.84 328 PRO A O 1
ATOM 2517 N N . TRP A 1 330 ? -53.251 23.159 22.339 1.00 62.68 329 TRP A N 1
ATOM 2518 C CA . TRP A 1 330 ? -53.324 21.700 22.416 1.00 54.50 329 TRP A CA 1
ATOM 2519 C C . TRP A 1 330 ? -54.633 21.340 23.081 1.00 60.27 329 TRP A C 1
ATOM 2520 O O . TRP A 1 330 ? -55.067 21.998 24.077 1.00 64.91 329 TRP A O 1
ATOM 2531 N N . ARG A 1 331 ? -55.274 20.314 22.527 1.00 48.91 330 ARG A N 1
ATOM 2532 C CA . ARG A 1 331 ? -56.530 19.850 23.093 1.00 63.05 330 ARG A CA 1
ATOM 2533 C C . ARG A 1 331 ? -56.267 18.924 24.274 1.00 68.34 330 ARG A C 1
ATOM 2534 O O . ARG A 1 331 ? -55.689 17.844 24.093 1.00 68.92 330 ARG A O 1
ATOM 2542 N N . TRP A 1 332 ? -56.674 19.338 25.476 1.00 60.15 331 TRP A N 1
ATOM 2543 C CA . TRP A 1 332 ? -56.636 18.437 26.634 1.00 62.39 331 TRP A CA 1
ATOM 2544 C C . TRP A 1 332 ? -58.028 18.034 27.116 1.00 64.82 331 TRP A C 1
ATOM 2545 O O . TRP A 1 332 ? -58.823 18.894 27.513 1.00 65.05 331 TRP A O 1
ATOM 2556 N N . MET A 1 333 ? -58.295 16.726 27.106 1.00 60.75 332 MET A N 1
ATOM 2557 C CA . MET A 1 333 ? -59.551 16.163 27.606 1.00 59.17 332 MET A CA 1
ATOM 2558 C C . MET A 1 333 ? -59.641 16.166 29.145 1.00 70.61 332 MET A C 1
ATOM 2559 O O . MET A 1 333 ? -58.722 15.699 29.816 1.00 68.36 332 MET A O 1
ATOM 2564 N N . LEU A 1 334 ? -60.742 16.689 29.697 1.00 72.28 333 LEU A N 1
ATOM 2565 C CA . LEU A 1 334 ? -60.983 16.682 31.145 1.00 61.26 333 LEU A CA 1
ATOM 2566 C C . LEU A 1 334 ? -62.295 15.959 31.562 1.00 72.03 333 LEU A C 1
ATOM 2567 O O . LEU A 1 334 ? -63.400 16.471 31.321 1.00 76.63 333 LEU A O 1
ATOM 2572 N N . TRP A 1 335 ? -62.171 14.774 32.180 1.00 67.96 334 TRP A N 1
ATOM 2573 C CA . TRP A 1 335 ? -63.308 14.118 32.821 1.00 64.11 334 TRP A CA 1
ATOM 2574 C C . TRP A 1 335 ? -63.335 14.482 34.295 1.00 75.07 334 TRP A C 1
ATOM 2575 O O . TRP A 1 335 ? -62.342 14.279 35.011 1.00 70.51 334 TRP A O 1
ATOM 2586 N N . CYS A 1 336 ? -64.460 15.039 34.749 1.00 77.05 335 CYS A N 1
ATOM 2587 C CA . CYS A 1 336 ? -64.642 15.349 36.169 1.00 67.89 335 CYS A CA 1
ATOM 2588 C C . CYS A 1 336 ? -65.750 14.525 36.807 1.00 68.73 335 CYS A C 1
ATOM 2589 O O . CYS A 1 336 ? -66.630 13.997 36.116 1.00 69.32 335 CYS A O 1
ATOM 2592 N N . LYS A 1 337 ? -65.672 14.418 38.130 1.00 73.88 336 LYS A N 1
ATOM 2593 C CA . LYS A 1 337 ? -66.631 13.648 38.899 1.00 79.33 336 LYS A CA 1
ATOM 2594 C C . LYS A 1 337 ? -66.656 14.120 40.342 1.00 82.08 336 LYS A C 1
ATOM 2595 O O . LYS A 1 337 ? -65.645 14.042 41.058 1.00 72.63 336 LYS A O 1
ATOM 2601 N N . ASP A 1 338 ? -67.829 14.610 40.753 1.00 86.22 337 ASP A N 1
ATOM 2602 C CA . ASP A 1 338 ? -68.034 15.116 42.108 1.00 79.92 337 ASP A CA 1
ATOM 2603 C C . ASP A 1 338 ? -66.999 16.168 42.437 1.00 79.24 337 ASP A C 1
ATOM 2604 O O . ASP A 1 338 ? -66.420 16.140 43.534 1.00 73.52 337 ASP A O 1
ATOM 2609 N N . ASN A 1 339 ? -66.776 17.087 41.490 1.00 72.84 338 ASN A N 1
ATOM 2610 C CA . ASN A 1 339 ? -65.936 18.283 41.724 1.00 83.20 338 ASN A CA 1
ATOM 2611 C C . ASN A 1 339 ? -64.470 17.969 41.950 1.00 81.17 338 ASN A C 1
ATOM 2612 O O . ASN A 1 339 ? -63.717 18.803 42.481 1.00 79.51 338 ASN A O 1
ATOM 2617 N N . ALA A 1 340 ? -64.094 16.753 41.568 1.00 75.10 339 ALA A N 1
ATOM 2618 C CA . ALA A 1 340 ? -62.703 16.369 41.518 1.00 72.13 339 ALA A CA 1
ATOM 2619 C C . ALA A 1 340 ? -62.424 15.865 40.102 1.00 77.07 339 ALA A C 1
ATOM 2620 O O . ALA A 1 340 ? -63.341 15.346 39.415 1.00 68.11 339 ALA A O 1
ATOM 2622 N N . VAL A 1 341 ? -61.172 16.039 39.665 1.00 75.21 340 VAL A N 1
ATOM 2623 C CA . VAL A 1 341 ? -60.688 15.498 38.397 1.00 65.00 340 VAL A CA 1
ATOM 2624 C C . VAL A 1 341 ? -60.743 13.960 38.414 1.00 60.54 340 VAL A C 1
ATOM 2625 O O . VAL A 1 341 ? -60.295 13.321 39.376 1.00 65.15 340 VAL A O 1
ATOM 2629 N N . ALA A 1 342 ? -61.299 13.373 37.359 1.00 61.19 341 ALA A N 1
ATOM 2630 C CA . ALA A 1 342 ? -61.228 11.932 37.146 1.00 63.73 341 ALA A CA 1
ATOM 2631 C C . ALA A 1 342 ? -60.037 11.639 36.233 1.00 64.72 341 ALA A C 1
ATOM 2632 O O . ALA A 1 342 ? -59.158 10.870 36.599 1.00 61.03 341 ALA A O 1
ATOM 2634 N N . THR A 1 343 ? -60.017 12.253 35.046 1.00 64.27 342 THR A N 1
ATOM 2635 C CA . THR A 1 343 ? -58.904 12.107 34.094 1.00 59.24 342 THR A CA 1
ATOM 2636 C C . THR A 1 343 ? -58.569 13.428 33.399 1.00 57.20 342 THR A C 1
ATOM 2637 O O . THR A 1 343 ? -59.448 14.222 33.070 1.00 57.17 342 THR A O 1
ATOM 2641 N N . PHE A 1 344 ? -57.284 13.656 33.176 1.00 54.71 343 PHE A N 1
ATOM 2642 C CA . PHE A 1 344 ? -56.876 14.834 32.439 1.00 52.73 343 PHE A CA 1
ATOM 2643 C C . PHE A 1 344 ? -55.685 14.443 31.560 1.00 64.02 343 PHE A C 1
ATOM 2644 O O . PHE A 1 344 ? -54.604 14.143 32.100 1.00 60.24 343 PHE A O 1
ATOM 2652 N N . TYR A 1 345 ? -55.914 14.430 30.231 1.00 63.30 344 TYR A N 1
ATOM 2653 C CA . TYR A 1 345 ? -54.954 13.973 29.215 1.00 64.30 344 TYR A CA 1
ATOM 2654 C C . TYR A 1 345 ? -55.091 14.750 27.901 1.00 66.32 344 TYR A C 1
ATOM 2655 O O . TYR A 1 345 ? -56.183 15.262 27.594 1.00 66.69 344 TYR A O 1
ATOM 2664 N N . PRO A 1 346 ? -53.975 14.843 27.128 1.00 68.88 345 PRO A N 1
ATOM 2665 C CA . PRO A 1 346 ? -53.943 15.497 25.803 1.00 68.88 345 PRO A CA 1
ATOM 2666 C C . PRO A 1 346 ? -54.528 14.600 24.691 1.00 70.53 345 PRO A C 1
ATOM 2667 O O . PRO A 1 346 ? -54.379 13.371 24.776 1.00 71.25 345 PRO A O 1
ATOM 2671 N N . GLN A 1 347 ? -55.155 15.223 23.677 1.00 81.19 346 GLN A N 1
ATOM 2672 C CA . GLN A 1 347 ? -56.047 14.569 22.682 1.00 80.47 346 GLN A CA 1
ATOM 2673 C C . GLN A 1 347 ? -57.445 14.197 23.261 1.00 74.40 346 GLN A C 1
ATOM 2674 O O . GLN A 1 347 ? -58.483 14.781 22.913 1.00 69.03 346 GLN A O 1
ATOM 2680 N N . SER B 1 1 ? -11.499 -22.201 6.118 1.00 67.61 0 SER B N 1
ATOM 2681 C CA . SER B 1 1 ? -12.173 -23.048 5.129 1.00 68.91 0 SER B CA 1
ATOM 2682 C C . SER B 1 1 ? -13.519 -22.440 4.742 1.00 58.18 0 SER B C 1
ATOM 2683 O O . SER B 1 1 ? -14.562 -23.101 4.832 1.00 59.42 0 SER B O 1
ATOM 2686 N N . GLY B 1 2 ? -13.517 -21.186 4.307 1.00 60.43 1 GLY B N 1
ATOM 2687 C CA . GLY B 1 2 ? -14.761 -20.618 3.820 1.00 50.76 1 GLY B CA 1
ATOM 2688 C C . GLY B 1 2 ? -15.590 -19.916 4.879 1.00 48.84 1 GLY B C 1
ATOM 2689 O O . GLY B 1 2 ? -15.514 -20.206 6.100 1.00 47.85 1 GLY B O 1
ATOM 2690 N N . LEU B 1 3 ? -16.383 -18.957 4.415 1.00 45.55 2 LEU B N 1
ATOM 2691 C CA . LEU B 1 3 ? -17.165 -18.147 5.330 1.00 40.39 2 LEU B CA 1
ATOM 2692 C C . LEU B 1 3 ? -18.122 -18.976 6.167 1.00 41.08 2 LEU B C 1
ATOM 2693 O O . LEU B 1 3 ? -18.401 -18.563 7.281 1.00 46.56 2 LEU B O 1
ATOM 2698 N N . GLU B 1 4 ? -18.609 -20.120 5.644 1.00 35.54 3 GLU B N 1
ATOM 2699 C CA . GLU B 1 4 ? -19.557 -20.982 6.367 1.00 39.69 3 GLU B CA 1
ATOM 2700 C C . GLU B 1 4 ? -18.890 -21.561 7.649 1.00 50.30 3 GLU B C 1
ATOM 2701 O O . GLU B 1 4 ? -19.493 -21.609 8.758 1.00 40.28 3 GLU B O 1
ATOM 2707 N N . ASN B 1 5 ? -17.630 -21.960 7.497 1.00 46.96 4 ASN B N 1
ATOM 2708 C CA . ASN B 1 5 ? -16.854 -22.467 8.612 1.00 46.92 4 ASN B CA 1
ATOM 2709 C C . ASN B 1 5 ? -16.538 -21.389 9.643 1.00 45.97 4 ASN B C 1
ATOM 2710 O O . ASN B 1 5 ? -16.614 -21.623 10.874 1.00 47.56 4 ASN B O 1
ATOM 2715 N N . ILE B 1 6 ? -16.169 -20.204 9.151 1.00 44.33 5 ILE B N 1
ATOM 2716 C CA . ILE B 1 6 ? -15.984 -19.031 10.046 1.00 41.60 5 ILE B CA 1
ATOM 2717 C C . ILE B 1 6 ? -17.280 -18.621 10.789 1.00 43.84 5 ILE B C 1
ATOM 2718 O O . ILE B 1 6 ? -17.246 -18.301 11.981 1.00 44.62 5 ILE B O 1
ATOM 2723 N N . ALA B 1 7 ? -18.421 -18.628 10.093 1.00 38.73 6 ALA B N 1
ATOM 2724 C CA . ALA B 1 7 ? -19.699 -18.385 10.784 1.00 41.41 6 ALA B CA 1
ATOM 2725 C C . ALA B 1 7 ? -19.940 -19.435 11.871 1.00 41.63 6 ALA B C 1
ATOM 2726 O O . ALA B 1 7 ? -20.436 -19.111 12.944 1.00 45.34 6 ALA B O 1
ATOM 2728 N N . PHE B 1 8 ? -19.606 -20.698 11.583 1.00 46.38 7 PHE B N 1
ATOM 2729 C CA . PHE B 1 8 ? -19.799 -21.757 12.566 1.00 42.67 7 PHE B CA 1
ATOM 2730 C C . PHE B 1 8 ? -18.996 -21.447 13.854 1.00 41.29 7 PHE B C 1
ATOM 2731 O O . PHE B 1 8 ? -19.501 -21.583 14.971 1.00 42.71 7 PHE B O 1
ATOM 2739 N N . ASN B 1 9 ? -17.740 -21.047 13.670 1.00 40.70 8 ASN B N 1
ATOM 2740 C CA . ASN B 1 9 ? -16.866 -20.717 14.775 1.00 38.99 8 ASN B CA 1
ATOM 2741 C C . ASN B 1 9 ? -17.357 -19.509 15.566 1.00 43.63 8 ASN B C 1
ATOM 2742 O O . ASN B 1 9 ? -17.330 -19.511 16.802 1.00 44.38 8 ASN B O 1
ATOM 2747 N N . VAL B 1 10 ? -17.801 -18.479 14.867 1.00 38.19 9 VAL B N 1
ATOM 2748 C CA . VAL B 1 10 ? -18.206 -17.264 15.545 1.00 42.76 9 VAL B CA 1
ATOM 2749 C C . VAL B 1 10 ? -19.466 -17.517 16.394 1.00 41.91 9 VAL B C 1
ATOM 2750 O O . VAL B 1 10 ? -19.548 -17.065 17.551 1.00 39.80 9 VAL B O 1
ATOM 2754 N N . VAL B 1 11 ? -20.428 -18.248 15.825 1.00 33.18 10 VAL B N 1
ATOM 2755 C CA . VAL B 1 11 ? -21.693 -18.496 16.500 1.00 35.58 10 VAL B CA 1
ATOM 2756 C C . VAL B 1 11 ? -21.493 -19.461 17.707 1.00 45.99 10 VAL B C 1
ATOM 2757 O O . VAL B 1 11 ? -22.166 -19.348 18.744 1.00 38.85 10 VAL B O 1
ATOM 2761 N N . ASN B 1 12 ? -20.569 -20.411 17.569 1.00 40.31 11 ASN B N 1
ATOM 2762 C CA . ASN B 1 12 ? -20.387 -21.416 18.611 1.00 37.23 11 ASN B CA 1
ATOM 2763 C C . ASN B 1 12 ? -19.227 -21.199 19.572 1.00 42.03 11 ASN B C 1
ATOM 2764 O O . ASN B 1 12 ? -19.229 -21.735 20.679 1.00 55.13 11 ASN B O 1
ATOM 2769 N N . LYS B 1 13 ? -18.241 -20.417 19.162 1.00 44.45 12 LYS B N 1
ATOM 2770 C CA . LYS B 1 13 ? -17.049 -20.195 19.978 1.00 41.48 12 LYS B CA 1
ATOM 2771 C C . LYS B 1 13 ? -16.742 -18.705 20.125 1.00 38.31 12 LYS B C 1
ATOM 2772 O O . LYS B 1 13 ? -15.729 -18.352 20.745 1.00 47.24 12 LYS B O 1
ATOM 2778 N N . GLY B 1 14 ? -17.602 -17.846 19.556 1.00 42.65 13 GLY B N 1
ATOM 2779 C CA . GLY B 1 14 ? -17.445 -16.381 19.624 1.00 43.83 13 GLY B CA 1
ATOM 2780 C C . GLY B 1 14 ? -16.295 -15.779 18.812 1.00 45.80 13 GLY B C 1
ATOM 2781 O O . GLY B 1 14 ? -16.057 -14.564 18.843 1.00 47.10 13 GLY B O 1
ATOM 2782 N N . SER B 1 15 ? -15.575 -16.647 18.091 1.00 42.85 14 SER B N 1
ATOM 2783 C CA . SER B 1 15 ? -14.425 -16.264 17.240 1.00 43.13 14 SER B CA 1
ATOM 2784 C C . SER B 1 15 ? -13.926 -17.495 16.455 1.00 47.26 14 SER B C 1
ATOM 2785 O O . SER B 1 15 ? -14.375 -18.644 16.667 1.00 50.03 14 SER B O 1
ATOM 2788 N N . PHE B 1 16 ? -13.003 -17.266 15.536 1.00 42.07 15 PHE B N 1
ATOM 2789 C CA . PHE B 1 16 ? -12.488 -18.367 14.738 1.00 45.13 15 PHE B CA 1
ATOM 2790 C C . PHE B 1 16 ? -11.397 -19.072 15.504 1.00 47.67 15 PHE B C 1
ATOM 2791 O O . PHE B 1 16 ? -10.364 -18.459 15.809 1.00 53.43 15 PHE B O 1
ATOM 2799 N N . VAL B 1 17 ? -11.617 -20.351 15.798 1.00 46.34 16 VAL B N 1
ATOM 2800 C CA . VAL B 1 17 ? -10.678 -21.138 16.613 1.00 59.69 16 VAL B CA 1
ATOM 2801 C C . VAL B 1 17 ? -10.190 -22.360 15.839 1.00 54.20 16 VAL B C 1
ATOM 2802 O O . VAL B 1 17 ? -9.306 -23.093 16.290 1.00 62.49 16 VAL B O 1
ATOM 2806 N N . GLY B 1 18 ? -10.772 -22.571 14.668 1.00 56.79 17 GLY B N 1
ATOM 2807 C CA . GLY B 1 18 ? -10.411 -23.720 13.852 1.00 49.85 17 GLY B CA 1
ATOM 2808 C C . GLY B 1 18 ? -11.292 -24.914 14.118 1.00 49.46 17 GLY B C 1
ATOM 2809 O O . GLY B 1 18 ? -10.912 -26.050 13.837 1.00 63.48 17 GLY B O 1
ATOM 2810 N N . ALA B 1 19 ? -12.467 -24.661 14.677 1.00 47.11 18 ALA B N 1
ATOM 2811 C CA . ALA B 1 19 ? -13.440 -25.710 14.922 1.00 39.19 18 ALA B CA 1
ATOM 2812 C C . ALA B 1 19 ? -13.995 -26.177 13.585 1.00 54.74 18 ALA B C 1
ATOM 2813 O O . ALA B 1 19 ? -14.092 -25.378 12.645 1.00 57.86 18 ALA B O 1
ATOM 2815 N N . ASP B 1 20 ? -14.356 -27.459 13.494 1.00 58.48 19 ASP B N 1
ATOM 2816 C CA . ASP B 1 20 ? -15.039 -27.968 12.304 1.00 56.70 19 ASP B CA 1
ATOM 2817 C C . ASP B 1 20 ? -16.562 -27.734 12.373 1.00 54.99 19 ASP B C 1
ATOM 2818 O O . ASP B 1 20 ? -17.166 -27.754 13.451 1.00 56.90 19 ASP B O 1
ATOM 2823 N N . GLY B 1 21 ? -17.175 -27.521 11.218 1.00 42.65 20 GLY B N 1
ATOM 2824 C CA . GLY B 1 21 ? -18.589 -27.221 11.156 1.00 44.40 20 GLY B CA 1
ATOM 2825 C C . GLY B 1 21 ? -18.894 -26.087 10.177 1.00 51.40 20 GLY B C 1
ATOM 2826 O O . GLY B 1 21 ? -18.018 -25.252 9.807 1.00 44.01 20 GLY B O 1
ATOM 2827 N N . GLU B 1 22 ? -20.152 -26.049 9.746 1.00 41.84 21 GLU B N 1
ATOM 2828 C CA . GLU B 1 22 ? -20.574 -25.049 8.779 1.00 44.21 21 GLU B CA 1
ATOM 2829 C C . GLU B 1 22 ? -21.966 -24.569 9.061 1.00 45.46 21 GLU B C 1
ATOM 2830 O O . GLU B 1 22 ? -22.856 -25.345 9.464 1.00 40.38 21 GLU B O 1
ATOM 2836 N N . LEU B 1 23 ? -22.125 -23.273 8.854 1.00 44.20 22 LEU B N 1
ATOM 2837 C CA . LEU B 1 23 ? -23.408 -22.622 8.925 1.00 42.14 22 LEU B CA 1
ATOM 2838 C C . LEU B 1 23 ? -23.542 -21.780 7.633 1.00 45.94 22 LEU B C 1
ATOM 2839 O O . LEU B 1 23 ? -22.564 -21.155 7.176 1.00 38.54 22 LEU B O 1
ATOM 2844 N N . PRO B 1 24 ? -24.734 -21.826 7.012 1.00 39.76 23 PRO B N 1
ATOM 2845 C CA . PRO B 1 24 ? -24.982 -20.927 5.891 1.00 35.00 23 PRO B CA 1
ATOM 2846 C C . PRO B 1 24 ? -24.914 -19.475 6.385 1.00 41.19 23 PRO B C 1
ATOM 2847 O O . PRO B 1 24 ? -25.544 -19.127 7.393 1.00 42.82 23 PRO B O 1
ATOM 2851 N N . VAL B 1 25 ? -24.118 -18.661 5.686 1.00 34.21 24 VAL B N 1
ATOM 2852 C CA . VAL B 1 25 ? -23.919 -17.233 6.005 1.00 34.32 24 VAL B CA 1
ATOM 2853 C C . VAL B 1 25 ? -23.979 -16.383 4.768 1.00 33.45 24 VAL B C 1
ATOM 2854 O O . VAL B 1 25 ? -23.538 -16.820 3.723 1.00 40.29 24 VAL B O 1
ATOM 2858 N N . ALA B 1 26 ? -24.432 -15.150 4.894 1.00 30.67 25 ALA B N 1
ATOM 2859 C CA . ALA B 1 26 ? -24.418 -14.238 3.760 1.00 38.29 25 ALA B CA 1
ATOM 2860 C C . ALA B 1 26 ? -24.290 -12.831 4.282 1.00 36.40 25 ALA B C 1
ATOM 2861 O O . ALA B 1 26 ? -24.978 -12.457 5.227 1.00 31.82 25 ALA B O 1
ATOM 2863 N N . ALA B 1 27 ? -23.381 -12.055 3.706 1.00 39.76 26 ALA B N 1
ATOM 2864 C CA . ALA B 1 27 ? -23.302 -10.654 4.098 1.00 31.88 26 ALA B CA 1
ATOM 2865 C C . ALA B 1 27 ? -24.322 -9.984 3.216 1.00 37.61 26 ALA B C 1
ATOM 2866 O O . ALA B 1 27 ? -24.513 -10.403 2.050 1.00 46.05 26 ALA B O 1
ATOM 2868 N N . SER B 1 28 ? -24.974 -8.957 3.752 1.00 39.03 27 SER B N 1
ATOM 2869 C CA . SER B 1 28 ? -25.990 -8.245 2.999 1.00 41.69 27 SER B CA 1
ATOM 2870 C C . SER B 1 28 ? -25.981 -6.780 3.476 1.00 40.58 27 SER B C 1
ATOM 2871 O O . SER B 1 28 ? -26.437 -6.488 4.597 1.00 37.88 27 SER B O 1
ATOM 2874 N N . GLY B 1 29 ? -25.451 -5.884 2.634 1.00 40.69 28 GLY B N 1
ATOM 2875 C CA . GLY B 1 29 ? -25.187 -4.512 3.046 1.00 35.84 28 GLY B CA 1
ATOM 2876 C C . GLY B 1 29 ? -24.045 -4.532 4.048 1.00 43.53 28 GLY B C 1
ATOM 2877 O O . GLY B 1 29 ? -22.952 -5.068 3.749 1.00 42.94 28 GLY B O 1
ATOM 2878 N N . ASP B 1 30 ? -24.313 -4.013 5.244 1.00 30.93 29 ASP B N 1
ATOM 2879 C CA . ASP B 1 30 ? -23.293 -3.939 6.288 1.00 39.58 29 ASP B CA 1
ATOM 2880 C C . ASP B 1 30 ? -23.576 -4.974 7.358 1.00 37.35 29 ASP B C 1
ATOM 2881 O O . ASP B 1 30 ? -23.145 -4.817 8.499 1.00 39.26 29 ASP B O 1
ATOM 2886 N N . LYS B 1 31 ? -24.307 -6.029 6.992 1.00 41.68 30 LYS B N 1
ATOM 2887 C CA . LYS B 1 31 ? -24.758 -7.028 7.979 1.00 39.13 30 LYS B CA 1
ATOM 2888 C C . LYS B 1 31 ? -24.383 -8.468 7.563 1.00 39.87 30 LYS B C 1
ATOM 2889 O O . LYS B 1 31 ? -24.284 -8.810 6.369 1.00 41.41 30 LYS B O 1
ATOM 2895 N N . VAL B 1 32 ? -24.203 -9.328 8.538 1.00 27.21 31 VAL B N 1
ATOM 2896 C CA . VAL B 1 32 ? -23.923 -10.703 8.208 1.00 27.23 31 VAL B CA 1
ATOM 2897 C C . VAL B 1 32 ? -25.003 -11.533 8.855 1.00 28.07 31 VAL B C 1
ATOM 2898 O O . VAL B 1 32 ? -25.309 -11.353 10.037 1.00 32.60 31 VAL B O 1
ATOM 2902 N N . PHE B 1 33 ? -25.641 -12.377 8.068 1.00 26.68 32 PHE B N 1
ATOM 2903 C CA . PHE B 1 33 ? -26.649 -13.260 8.632 1.00 36.48 32 PHE B CA 1
ATOM 2904 C C . PHE B 1 33 ? -26.289 -14.754 8.556 1.00 37.21 32 PHE B C 1
ATOM 2905 O O . PHE B 1 33 ? -25.643 -15.210 7.598 1.00 43.42 32 PHE B O 1
ATOM 2913 N N . VAL B 1 34 ? -26.765 -15.516 9.543 1.00 38.26 33 VAL B N 1
ATOM 2914 C CA . VAL B 1 34 ? -26.695 -16.970 9.498 1.00 31.79 33 VAL B CA 1
ATOM 2915 C C . VAL B 1 34 ? -28.119 -17.564 9.448 1.00 39.73 33 VAL B C 1
ATOM 2916 O O . VAL B 1 34 ? -28.994 -17.193 10.228 1.00 39.10 33 VAL B O 1
ATOM 2920 N N . ARG B 1 35 ? -28.341 -18.437 8.457 1.00 52.23 34 ARG B N 1
ATOM 2921 C CA . ARG B 1 35 ? -29.605 -19.152 8.282 1.00 50.68 34 ARG B CA 1
ATOM 2922 C C . ARG B 1 35 ? -29.719 -20.202 9.342 1.00 52.09 34 ARG B C 1
ATOM 2923 O O . ARG B 1 35 ? -28.945 -21.164 9.353 1.00 63.07 34 ARG B O 1
ATOM 2931 N N . ASP B 1 36 ? -30.703 -20.021 10.222 1.00 56.80 35 ASP B N 1
ATOM 2932 C CA . ASP B 1 36 ? -30.992 -20.950 11.318 1.00 57.42 35 ASP B CA 1
ATOM 2933 C C . ASP B 1 36 ? -32.323 -21.659 11.063 1.00 57.68 35 ASP B C 1
ATOM 2934 O O . ASP B 1 36 ? -33.318 -21.432 11.780 1.00 59.10 35 ASP B O 1
ATOM 2939 N N . GLY B 1 37 ? -32.327 -22.510 10.033 1.00 61.60 36 GLY B N 1
ATOM 2940 C CA . GLY B 1 37 ? -33.542 -23.135 9.540 1.00 57.44 36 GLY B CA 1
ATOM 2941 C C . GLY B 1 37 ? -34.472 -22.080 8.983 1.00 58.26 36 GLY B C 1
ATOM 2942 O O . GLY B 1 37 ? -34.292 -21.662 7.830 1.00 64.45 36 GLY B O 1
ATOM 2943 N N . ASN B 1 38 ? -35.418 -21.613 9.808 1.00 45.57 37 ASN B N 1
ATOM 2944 C CA . ASN B 1 38 ? -36.491 -20.736 9.326 1.00 47.46 37 ASN B CA 1
ATOM 2945 C C . ASN B 1 38 ? -36.271 -19.255 9.660 1.00 47.45 37 ASN B C 1
ATOM 2946 O O . ASN B 1 38 ? -37.186 -18.432 9.570 1.00 46.70 37 ASN B O 1
ATOM 2951 N N . THR B 1 39 ? -35.036 -18.920 10.009 1.00 35.40 38 THR B N 1
ATOM 2952 C CA . THR B 1 39 ? -34.784 -17.612 10.569 1.00 44.76 38 THR B CA 1
ATOM 2953 C C . THR B 1 39 ? -33.384 -17.173 10.190 1.00 49.28 38 THR B C 1
ATOM 2954 O O . THR B 1 39 ? -32.436 -17.999 10.141 1.00 39.79 38 THR B O 1
ATOM 2958 N N . ASP B 1 40 ? -33.252 -15.872 9.899 1.00 44.13 39 ASP B N 1
ATOM 2959 C CA . ASP B 1 40 ? -31.931 -15.317 9.639 1.00 33.83 39 ASP B CA 1
ATOM 2960 C C . ASP B 1 40 ? -31.488 -14.517 10.831 1.00 35.40 39 ASP B C 1
ATOM 2961 O O . ASP B 1 40 ? -32.102 -13.481 11.152 1.00 43.59 39 ASP B O 1
ATOM 2966 N N . ASN B 1 41 ? -30.441 -15.012 11.504 1.00 35.01 40 ASN B N 1
ATOM 2967 C CA . ASN B 1 41 ? -29.898 -14.336 12.681 1.00 34.93 40 ASN B CA 1
ATOM 2968 C C . ASN B 1 41 ? -28.773 -13.373 12.328 1.00 39.23 40 ASN B C 1
ATOM 2969 O O . ASN B 1 41 ? -27.826 -13.733 11.585 1.00 37.65 40 ASN B O 1
ATOM 2974 N N . LEU B 1 42 ? -28.883 -12.147 12.861 1.00 34.29 41 LEU B N 1
ATOM 2975 C CA . LEU B 1 42 ? -27.862 -11.122 12.666 1.00 27.36 41 LEU B CA 1
ATOM 2976 C C . LEU B 1 42 ? -26.720 -11.471 13.580 1.00 29.30 41 LEU B C 1
ATOM 2977 O O . LEU B 1 42 ? -26.911 -11.598 14.788 1.00 38.97 41 LEU B O 1
ATOM 2982 N N . VAL B 1 43 ? -25.543 -11.699 13.023 1.00 27.61 42 VAL B N 1
ATOM 2983 C CA . VAL B 1 43 ? -24.389 -12.034 13.870 1.00 28.70 42 VAL B CA 1
ATOM 2984 C C . VAL B 1 43 ? -23.289 -10.960 13.847 1.00 33.57 42 VAL B C 1
ATOM 2985 O O . VAL B 1 43 ? -22.378 -10.978 14.680 1.00 38.84 42 VAL B O 1
ATOM 2989 N N . PHE B 1 44 ? -23.348 -10.025 12.903 1.00 34.39 43 PHE B N 1
ATOM 2990 C CA . PHE B 1 44 ? -22.292 -9.026 12.829 1.00 25.79 43 PHE B CA 1
ATOM 2991 C C . PHE B 1 44 ? -22.778 -7.825 12.054 1.00 29.73 43 PHE B C 1
ATOM 2992 O O . PHE B 1 44 ? -23.508 -7.973 11.098 1.00 39.15 43 PHE B O 1
ATOM 3000 N N . VAL B 1 45 ? -22.394 -6.636 12.502 1.00 34.37 44 VAL B N 1
ATOM 3001 C CA . VAL B 1 45 ? -22.728 -5.393 11.831 1.00 35.46 44 VAL B CA 1
ATOM 3002 C C . VAL B 1 45 ? -21.385 -4.702 11.559 1.00 33.98 44 VAL B C 1
ATOM 3003 O O . VAL B 1 45 ? -20.589 -4.475 12.493 1.00 35.10 44 VAL B O 1
ATOM 3007 N N . ASN B 1 46 ? -21.139 -4.394 10.286 1.00 25.00 45 ASN B N 1
ATOM 3008 C CA . ASN B 1 46 ? -19.858 -3.816 9.813 1.00 32.61 45 ASN B CA 1
ATOM 3009 C C . ASN B 1 46 ? -19.785 -2.269 10.001 1.00 35.88 45 ASN B C 1
ATOM 3010 O O . ASN B 1 46 ? -20.625 -1.524 9.481 1.00 36.44 45 ASN B O 1
ATOM 3015 N N . LYS B 1 47 ? -18.810 -1.797 10.783 1.00 40.43 46 LYS B N 1
ATOM 3016 C CA . LYS B 1 47 ? -18.614 -0.360 10.989 1.00 29.20 46 LYS B CA 1
ATOM 3017 C C . LYS B 1 47 ? -17.296 0.071 10.359 1.00 36.53 46 LYS B C 1
ATOM 3018 O O . LYS B 1 47 ? -16.824 1.183 10.634 1.00 40.22 46 LYS B O 1
ATOM 3024 N N . THR B 1 48 ? -16.697 -0.821 9.554 1.00 32.60 47 THR B N 1
ATOM 3025 C CA . THR B 1 48 ? -15.412 -0.576 8.907 1.00 32.20 47 THR B CA 1
ATOM 3026 C C . THR B 1 48 ? -15.682 -0.209 7.478 1.00 40.87 47 THR B C 1
ATOM 3027 O O . THR B 1 48 ? -16.797 -0.463 6.975 1.00 35.75 47 THR B O 1
ATOM 3031 N N . SER B 1 49 ? -14.663 0.369 6.826 1.00 38.10 48 SER B N 1
ATOM 3032 C CA . SER B 1 49 ? -14.734 0.697 5.396 1.00 36.68 48 SER B CA 1
ATOM 3033 C C . SER B 1 49 ? -14.401 -0.517 4.530 1.00 33.48 48 SER B C 1
ATOM 3034 O O . SER B 1 49 ? -14.349 -0.402 3.293 1.00 33.40 48 SER B O 1
ATOM 3037 N N . LEU B 1 50 ? -14.153 -1.675 5.156 1.00 36.46 49 LEU B N 1
ATOM 3038 C CA . LEU B 1 50 ? -13.945 -2.925 4.371 1.00 31.50 49 LEU B CA 1
ATOM 3039 C C . LEU B 1 50 ? -15.273 -3.552 3.881 1.00 36.18 49 LEU B C 1
ATOM 3040 O O . LEU B 1 50 ? -16.362 -3.274 4.428 1.00 36.98 49 LEU B O 1
ATOM 3045 N N . PRO B 1 51 ? -15.193 -4.407 2.845 1.00 37.34 50 PRO B N 1
ATOM 3046 C CA . PRO B 1 51 ? -16.423 -5.136 2.506 1.00 38.14 50 PRO B CA 1
ATOM 3047 C C . PRO B 1 51 ? -16.818 -6.025 3.728 1.00 38.43 50 PRO B C 1
ATOM 3048 O O . PRO B 1 51 ? -15.930 -6.494 4.452 1.00 33.22 50 PRO B O 1
ATOM 3052 N N . THR B 1 52 ? -18.129 -6.169 3.955 1.00 34.61 51 THR B N 1
ATOM 3053 C CA . THR B 1 52 ? -18.723 -6.777 5.149 1.00 29.52 51 THR B CA 1
ATOM 3054 C C . THR B 1 52 ? -18.259 -8.221 5.476 1.00 31.09 51 THR B C 1
ATOM 3055 O O . THR B 1 52 ? -17.851 -8.496 6.603 1.00 36.70 51 THR B O 1
ATOM 3059 N N . ALA B 1 53 ? -18.300 -9.117 4.504 1.00 27.90 52 ALA B N 1
ATOM 3060 C CA . ALA B 1 53 ? -17.787 -10.439 4.724 1.00 34.99 52 ALA B CA 1
ATOM 3061 C C . ALA B 1 53 ? -16.309 -10.394 5.154 1.00 42.18 52 ALA B C 1
ATOM 3062 O O . ALA B 1 53 ? -15.883 -11.189 6.032 1.00 39.35 52 ALA B O 1
ATOM 3064 N N . ILE B 1 54 ? -15.526 -9.492 4.542 1.00 31.25 53 ILE B N 1
ATOM 3065 C CA . ILE B 1 54 ? -14.115 -9.322 4.946 1.00 31.61 53 ILE B CA 1
ATOM 3066 C C . ILE B 1 54 ? -13.963 -8.812 6.392 1.00 35.49 53 ILE B C 1
ATOM 3067 O O . ILE B 1 54 ? -13.271 -9.437 7.202 1.00 40.40 53 ILE B O 1
ATOM 3072 N N . ALA B 1 55 ? -14.595 -7.688 6.724 1.00 34.45 54 ALA B N 1
ATOM 3073 C CA . ALA B 1 55 ? -14.581 -7.183 8.111 1.00 28.73 54 ALA B CA 1
ATOM 3074 C C . ALA B 1 55 ? -14.996 -8.280 9.110 1.00 39.46 54 ALA B C 1
ATOM 3075 O O . ALA B 1 55 ? -14.404 -8.398 10.219 1.00 29.20 54 ALA B O 1
ATOM 3077 N N . PHE B 1 56 ? -16.000 -9.087 8.696 1.00 36.45 55 PHE B N 1
ATOM 3078 C CA . PHE B 1 56 ? -16.510 -10.183 9.526 1.00 34.40 55 PHE B CA 1
ATOM 3079 C C . PHE B 1 56 ? -15.404 -11.224 9.745 1.00 31.98 55 PHE B C 1
ATOM 3080 O O . PHE B 1 56 ? -15.133 -11.625 10.874 1.00 34.98 55 PHE B O 1
ATOM 3088 N N . GLU B 1 57 ? -14.743 -11.630 8.671 1.00 33.82 56 GLU B N 1
ATOM 3089 C CA . GLU B 1 57 ? -13.606 -12.536 8.813 1.00 34.74 56 GLU B CA 1
ATOM 3090 C C . GLU B 1 57 ? -12.500 -12.004 9.773 1.00 39.75 56 GLU B C 1
ATOM 3091 O O . GLU B 1 57 ? -12.022 -12.758 10.640 1.00 39.62 56 GLU B O 1
ATOM 3097 N N . LEU B 1 58 ? -12.115 -10.727 9.631 1.00 33.84 57 LEU B N 1
ATOM 3098 C CA . LEU B 1 58 ? -11.028 -10.171 10.454 1.00 30.99 57 LEU B CA 1
ATOM 3099 C C . LEU B 1 58 ? -11.438 -10.089 11.915 1.00 35.36 57 LEU B C 1
ATOM 3100 O O . LEU B 1 58 ? -10.630 -10.204 12.844 1.00 36.45 57 LEU B O 1
ATOM 3105 N N . PHE B 1 59 ? -12.718 -9.856 12.127 1.00 35.77 58 PHE B N 1
ATOM 3106 C CA . PHE B 1 59 ? -13.201 -9.792 13.479 1.00 28.69 58 PHE B CA 1
ATOM 3107 C C . PHE B 1 59 ? -13.093 -11.200 14.086 1.00 37.31 58 PHE B C 1
ATOM 3108 O O . PHE B 1 59 ? -12.594 -11.360 15.200 1.00 45.19 58 PHE B O 1
ATOM 3116 N N . ALA B 1 60 ? -13.561 -12.207 13.361 1.00 29.90 59 ALA B N 1
ATOM 3117 C CA . ALA B 1 60 ? -13.482 -13.570 13.835 1.00 36.88 59 ALA B CA 1
ATOM 3118 C C . ALA B 1 60 ? -12.026 -13.961 14.156 1.00 40.09 59 ALA B C 1
ATOM 3119 O O . ALA B 1 60 ? -11.782 -14.845 14.985 1.00 39.47 59 ALA B O 1
ATOM 3121 N N . LYS B 1 61 ? -11.061 -13.299 13.511 1.00 38.13 60 LYS B N 1
ATOM 3122 C CA . LYS B 1 61 ? -9.654 -13.699 13.603 1.00 35.69 60 LYS B CA 1
ATOM 3123 C C . LYS B 1 61 ? -8.887 -12.771 14.505 1.00 37.92 60 LYS B C 1
ATOM 3124 O O . LYS B 1 61 ? -7.645 -12.761 14.517 1.00 45.32 60 LYS B O 1
ATOM 3130 N N . ARG B 1 62 ? -9.627 -11.987 15.265 1.00 32.80 61 ARG B N 1
ATOM 3131 C CA . ARG B 1 62 ? -9.006 -11.104 16.238 1.00 38.32 61 ARG B CA 1
ATOM 3132 C C . ARG B 1 62 ? -8.386 -11.906 17.363 1.00 36.85 61 ARG B C 1
ATOM 3133 O O . ARG B 1 62 ? -8.739 -13.085 17.562 1.00 44.68 61 ARG B O 1
ATOM 3141 N N . LYS B 1 63 ? -7.465 -11.260 18.086 1.00 31.40 62 LYS B N 1
ATOM 3142 C CA . LYS B 1 63 ? -6.900 -11.837 19.289 1.00 32.47 62 LYS B CA 1
ATOM 3143 C C . LYS B 1 63 ? -7.942 -11.749 20.382 1.00 33.59 62 LYS B C 1
ATOM 3144 O O . LYS B 1 63 ? -8.364 -10.663 20.738 1.00 40.93 62 LYS B O 1
ATOM 3150 N N . VAL B 1 64 ? -8.327 -12.886 20.945 1.00 38.56 63 VAL B N 1
ATOM 3151 C CA . VAL B 1 64 ? -9.410 -12.923 21.923 1.00 36.40 63 VAL B CA 1
ATOM 3152 C C . VAL B 1 64 ? -8.850 -13.098 23.332 1.00 43.47 63 VAL B C 1
ATOM 3153 O O . VAL B 1 64 ? -7.856 -13.797 23.540 1.00 36.87 63 VAL B O 1
ATOM 3157 N N . GLY B 1 65 ? -9.502 -12.442 24.284 1.00 42.46 64 GLY B N 1
ATOM 3158 C CA . GLY B 1 65 ? -9.104 -12.483 25.667 1.00 33.39 64 GLY B CA 1
ATOM 3159 C C . GLY B 1 65 ? -8.127 -11.376 26.013 1.00 39.79 64 GLY B C 1
ATOM 3160 O O . GLY B 1 65 ? -8.437 -10.167 25.911 1.00 37.86 64 GLY B O 1
ATOM 3161 N N . LEU B 1 66 ? -6.936 -11.794 26.449 1.00 41.03 65 LEU B N 1
ATOM 3162 C CA . LEU B 1 66 ? -5.903 -10.875 26.966 1.00 36.55 65 LEU B CA 1
ATOM 3163 C C . LEU B 1 66 ? -5.088 -10.248 25.840 1.00 38.82 65 LEU B C 1
ATOM 3164 O O . LEU B 1 66 ? -4.439 -10.932 25.029 1.00 44.37 65 LEU B O 1
ATOM 3169 N N . THR B 1 67 ? -5.142 -8.935 25.760 1.00 33.96 66 THR B N 1
ATOM 3170 C CA . THR B 1 67 ? -4.491 -8.272 24.627 1.00 39.02 66 THR B CA 1
ATOM 3171 C C . THR B 1 67 ? -3.708 -7.069 25.157 1.00 41.22 66 THR B C 1
ATOM 3172 O O . THR B 1 67 ? -4.082 -6.467 26.215 1.00 36.15 66 THR B O 1
ATOM 3176 N N . PRO B 1 68 ? -2.622 -6.722 24.435 1.00 39.92 67 PRO B N 1
ATOM 3177 C CA . PRO B 1 68 ? -1.845 -5.491 24.674 1.00 42.11 67 PRO B CA 1
ATOM 3178 C C . PRO B 1 68 ? -2.690 -4.262 24.332 1.00 41.98 67 PRO B C 1
ATOM 3179 O O . PRO B 1 68 ? -3.557 -4.381 23.421 1.00 40.84 67 PRO B O 1
ATOM 3183 N N . PRO B 1 69 ? -2.467 -3.131 25.047 1.00 39.79 68 PRO B N 1
ATOM 3184 C CA . PRO B 1 69 ? -3.089 -1.824 24.762 1.00 40.32 68 PRO B CA 1
ATOM 3185 C C . PRO B 1 69 ? -2.829 -1.460 23.307 1.00 38.50 68 PRO B C 1
ATOM 3186 O O . PRO B 1 69 ? -1.818 -1.948 22.741 1.00 41.00 68 PRO B O 1
ATOM 3190 N N . LEU B 1 70 ? -3.676 -0.621 22.702 1.00 46.16 69 LEU B N 1
ATOM 3191 C CA . LEU B 1 70 ? -3.560 -0.383 21.232 1.00 46.71 69 LEU B CA 1
ATOM 3192 C C . LEU B 1 70 ? -2.724 0.847 20.837 1.00 43.05 69 LEU B C 1
ATOM 3193 O O . LEU B 1 70 ? -1.871 0.770 19.910 1.00 44.99 69 LEU B O 1
ATOM 3198 N N . SER B 1 71 ? -2.936 1.963 21.550 1.00 40.44 70 SER B N 1
ATOM 3199 C CA . SER B 1 71 ? -2.320 3.238 21.112 1.00 42.68 70 SER B CA 1
ATOM 3200 C C . SER B 1 71 ? -0.783 3.153 20.914 1.00 50.81 70 SER B C 1
ATOM 3201 O O . SER B 1 71 ? -0.233 3.789 19.981 1.00 54.23 70 SER B O 1
ATOM 3204 N N . ILE B 1 72 ? -0.108 2.372 21.769 1.00 48.02 71 ILE B N 1
ATOM 3205 C CA . ILE B 1 72 ? 1.349 2.206 21.646 1.00 54.04 71 ILE B CA 1
ATOM 3206 C C . ILE B 1 72 ? 1.723 1.528 20.337 1.00 42.59 71 ILE B C 1
ATOM 3207 O O . ILE B 1 72 ? 2.679 1.935 19.668 1.00 54.11 71 ILE B O 1
ATOM 3212 N N . LEU B 1 73 ? 0.987 0.478 19.997 1.00 32.95 72 LEU B N 1
ATOM 3213 C CA . LEU B 1 73 ? 1.240 -0.213 18.763 1.00 41.87 72 LEU B CA 1
ATOM 3214 C C . LEU B 1 73 ? 1.064 0.743 17.573 1.00 49.46 72 LEU B C 1
ATOM 3215 O O . LEU B 1 73 ? 1.944 0.839 16.682 1.00 53.50 72 LEU B O 1
ATOM 3220 N N . LYS B 1 74 ? -0.074 1.445 17.558 1.00 47.59 73 LYS B N 1
ATOM 3221 C CA . LYS B 1 74 ? -0.318 2.515 16.568 1.00 51.70 73 LYS B CA 1
ATOM 3222 C C . LYS B 1 74 ? 0.870 3.546 16.546 1.00 54.36 73 LYS B C 1
ATOM 3223 O O . LYS B 1 74 ? 1.444 3.838 15.485 1.00 48.62 73 LYS B O 1
ATOM 3229 N N . ASN B 1 75 ? 1.231 4.072 17.724 1.00 46.67 74 ASN B N 1
ATOM 3230 C CA . ASN B 1 75 ? 2.368 4.994 17.836 1.00 41.55 74 ASN B CA 1
ATOM 3231 C C . ASN B 1 75 ? 3.730 4.459 17.273 1.00 53.29 74 ASN B C 1
ATOM 3232 O O . ASN B 1 75 ? 4.549 5.209 16.731 1.00 59.69 74 ASN B O 1
ATOM 3237 N N . LEU B 1 76 ? 3.969 3.166 17.384 1.00 42.92 75 LEU B N 1
ATOM 3238 C CA . LEU B 1 76 ? 5.199 2.610 16.866 1.00 45.72 75 LEU B CA 1
ATOM 3239 C C . LEU B 1 76 ? 5.131 2.424 15.367 1.00 50.80 75 LEU B C 1
ATOM 3240 O O . LEU B 1 76 ? 5.952 1.677 14.807 1.00 59.47 75 LEU B O 1
ATOM 3245 N N . GLY B 1 77 ? 4.155 3.068 14.717 1.00 50.83 76 GLY B N 1
ATOM 3246 C CA . GLY B 1 77 ? 3.957 2.921 13.265 1.00 48.77 76 GLY B CA 1
ATOM 3247 C C . GLY B 1 77 ? 3.570 1.515 12.737 1.00 49.52 76 GLY B C 1
ATOM 3248 O O . GLY B 1 77 ? 3.811 1.203 11.546 1.00 48.74 76 GLY B O 1
ATOM 3249 N N . VAL B 1 78 ? 2.956 0.672 13.582 1.00 44.64 77 VAL B N 1
ATOM 3250 C CA . VAL B 1 78 ? 2.529 -0.655 13.113 1.00 49.96 77 VAL B CA 1
ATOM 3251 C C . VAL B 1 78 ? 1.555 -0.531 11.937 1.00 46.14 77 VAL B C 1
ATOM 3252 O O . VAL B 1 78 ? 0.585 0.234 12.015 1.00 46.71 77 VAL B O 1
ATOM 3256 N N . VAL B 1 79 ? 1.807 -1.275 10.864 1.00 38.30 78 VAL B N 1
ATOM 3257 C CA . VAL B 1 79 ? 0.996 -1.160 9.652 1.00 37.75 78 VAL B CA 1
ATOM 3258 C C . VAL B 1 79 ? 0.108 -2.423 9.408 1.00 45.52 78 VAL B C 1
ATOM 3259 O O . VAL B 1 79 ? -0.999 -2.352 8.817 1.00 46.15 78 VAL B O 1
ATOM 3263 N N . ALA B 1 80 ? 0.633 -3.577 9.824 1.00 44.50 79 ALA B N 1
ATOM 3264 C CA . ALA B 1 80 ? -0.014 -4.869 9.605 1.00 36.74 79 ALA B CA 1
ATOM 3265 C C . ALA B 1 80 ? 0.378 -5.805 10.728 1.00 43.56 79 ALA B C 1
ATOM 3266 O O . ALA B 1 80 ? 1.470 -5.680 11.312 1.00 52.59 79 ALA B O 1
ATOM 3268 N N . THR B 1 81 ? -0.544 -6.720 11.041 1.00 41.14 80 THR B N 1
ATOM 3269 C CA . THR B 1 81 ? -0.354 -7.773 12.044 1.00 37.36 80 THR B CA 1
ATOM 3270 C C . THR B 1 81 ? -0.145 -9.135 11.382 1.00 39.08 80 THR B C 1
ATOM 3271 O O . THR B 1 81 ? -0.761 -9.500 10.349 1.00 46.28 80 THR B O 1
ATOM 3275 N N . TYR B 1 82 ? 0.758 -9.895 11.969 1.00 42.11 81 TYR B N 1
ATOM 3276 C CA . TYR B 1 82 ? 1.133 -11.154 11.342 1.00 44.03 81 TYR B CA 1
ATOM 3277 C C . TYR B 1 82 ? 0.345 -12.370 11.942 1.00 43.67 81 TYR B C 1
ATOM 3278 O O . TYR B 1 82 ? 0.512 -12.728 13.109 1.00 49.91 81 TYR B O 1
ATOM 3287 N N . LYS B 1 83 ? -0.532 -12.956 11.134 1.00 43.17 82 LYS B N 1
ATOM 3288 C CA . LYS B 1 83 ? -1.299 -14.131 11.533 1.00 45.25 82 LYS B CA 1
ATOM 3289 C C . LYS B 1 83 ? -2.314 -13.923 12.673 1.00 44.74 82 LYS B C 1
ATOM 3290 O O . LYS B 1 83 ? -2.795 -14.903 13.271 1.00 45.33 82 LYS B O 1
ATOM 3296 N N . PHE B 1 84 ? -2.635 -12.663 12.963 1.00 39.29 83 PHE B N 1
ATOM 3297 C CA . PHE B 1 84 ? -3.772 -12.352 13.817 1.00 39.64 83 PHE B CA 1
ATOM 3298 C C . PHE B 1 84 ? -4.221 -10.960 13.449 1.00 42.92 83 PHE B C 1
ATOM 3299 O O . PHE B 1 84 ? -3.556 -10.244 12.669 1.00 38.19 83 PHE B O 1
ATOM 3307 N N . VAL B 1 85 ? -5.351 -10.568 14.030 1.00 46.28 84 VAL B N 1
ATOM 3308 C CA . VAL B 1 85 ? -5.751 -9.184 13.975 1.00 35.30 84 VAL B CA 1
ATOM 3309 C C . VAL B 1 85 ? -6.009 -8.666 15.368 1.00 39.35 84 VAL B C 1
ATOM 3310 O O . VAL B 1 85 ? -6.414 -9.405 16.291 1.00 44.55 84 VAL B O 1
ATOM 3314 N N . LEU B 1 86 ? -5.735 -7.380 15.527 1.00 32.84 85 LEU B N 1
ATOM 3315 C CA . LEU B 1 86 ? -6.042 -6.732 16.771 1.00 33.65 85 LEU B CA 1
ATOM 3316 C C . LEU B 1 86 ? -7.320 -5.933 16.516 1.00 42.42 85 LEU B C 1
ATOM 3317 O O . LEU B 1 86 ? -7.357 -5.068 15.587 1.00 47.53 85 LEU B O 1
ATOM 3322 N N . TRP B 1 87 ? -8.368 -6.226 17.301 1.00 35.42 86 TRP B N 1
ATOM 3323 C CA . TRP B 1 87 ? -9.659 -5.511 17.193 1.00 31.74 86 TRP B CA 1
ATOM 3324 C C . TRP B 1 87 ? -9.785 -4.300 18.120 1.00 31.73 86 TRP B C 1
ATOM 3325 O O . TRP B 1 87 ? -9.612 -4.402 19.348 1.00 40.73 86 TRP B O 1
ATOM 3336 N N . ASP B 1 88 ? -10.083 -3.143 17.538 1.00 32.28 87 ASP B N 1
ATOM 3337 C CA . ASP B 1 88 ? -10.423 -1.969 18.350 1.00 32.75 87 ASP B CA 1
ATOM 3338 C C . ASP B 1 88 ? -11.930 -2.072 18.642 1.00 32.69 87 ASP B C 1
ATOM 3339 O O . ASP B 1 88 ? -12.755 -1.848 17.736 1.00 36.96 87 ASP B O 1
ATOM 3344 N N . TYR B 1 89 ? -12.276 -2.440 19.885 1.00 36.23 88 TYR B N 1
ATOM 3345 C CA . TYR B 1 89 ? -13.666 -2.751 20.267 1.00 30.14 88 TYR B CA 1
ATOM 3346 C C . TYR B 1 89 ? -14.522 -1.498 20.360 1.00 33.32 88 TYR B C 1
ATOM 3347 O O . TYR B 1 89 ? -15.779 -1.528 20.341 1.00 32.62 88 TYR B O 1
ATOM 3356 N N . GLU B 1 90 ? -13.826 -0.379 20.486 1.00 34.33 89 GLU B N 1
ATOM 3357 C CA . GLU B 1 90 ? -14.477 0.902 20.677 1.00 36.70 89 GLU B CA 1
ATOM 3358 C C . GLU B 1 90 ? -14.861 1.467 19.312 1.00 37.96 89 GLU B C 1
ATOM 3359 O O . GLU B 1 90 ? -15.997 1.882 19.111 1.00 40.77 89 GLU B O 1
ATOM 3365 N N . ALA B 1 91 ? -13.941 1.424 18.359 1.00 30.81 90 ALA B N 1
ATOM 3366 C CA . ALA B 1 91 ? -14.242 2.003 17.047 1.00 34.07 90 ALA B CA 1
ATOM 3367 C C . ALA B 1 91 ? -14.888 0.980 16.150 1.00 39.63 90 ALA B C 1
ATOM 3368 O O . ALA B 1 91 ? -15.451 1.370 15.121 1.00 32.96 90 ALA B O 1
ATOM 3370 N N . GLU B 1 92 ? -14.782 -0.312 16.551 1.00 43.84 91 GLU B N 1
ATOM 3371 C CA . GLU B 1 92 ? -15.313 -1.501 15.820 1.00 33.68 91 GLU B CA 1
ATOM 3372 C C . GLU B 1 92 ? -14.636 -1.799 14.460 1.00 34.11 91 GLU B C 1
ATOM 3373 O O . GLU B 1 92 ? -15.245 -1.745 13.372 1.00 35.76 91 GLU B O 1
ATOM 3379 N N . ARG B 1 93 ? -13.377 -2.194 14.540 1.00 36.12 92 ARG B N 1
ATOM 3380 C CA . ARG B 1 93 ? -12.474 -1.940 13.441 1.00 36.22 92 ARG B CA 1
ATOM 3381 C C . ARG B 1 93 ? -11.133 -2.547 13.783 1.00 31.86 92 ARG B C 1
ATOM 3382 O O . ARG B 1 93 ? -10.702 -2.463 14.956 1.00 39.18 92 ARG B O 1
ATOM 3390 N N . PRO B 1 94 ? -10.492 -3.188 12.796 1.00 25.73 93 PRO B N 1
ATOM 3391 C CA . PRO B 1 94 ? -9.146 -3.674 13.059 1.00 32.31 93 PRO B CA 1
ATOM 3392 C C . PRO B 1 94 ? -8.287 -2.464 13.331 1.00 37.67 93 PRO B C 1
ATOM 3393 O O . PRO B 1 94 ? -8.733 -1.338 13.027 1.00 36.81 93 PRO B O 1
ATOM 3397 N N . LEU B 1 95 ? -7.110 -2.700 13.935 1.00 43.26 94 LEU B N 1
ATOM 3398 C CA . LEU B 1 95 ? -6.144 -1.637 14.321 1.00 39.81 94 LEU B CA 1
ATOM 3399 C C . LEU B 1 95 ? -5.695 -0.845 13.071 1.00 43.50 94 LEU B C 1
ATOM 3400 O O . LEU B 1 95 ? -5.560 0.393 13.119 1.00 42.54 94 LEU B O 1
ATOM 3405 N N . THR B 1 96 ? -5.498 -1.572 11.966 1.00 36.32 95 THR B N 1
ATOM 3406 C CA . THR B 1 96 ? -5.229 -0.980 10.655 1.00 38.19 95 THR B CA 1
ATOM 3407 C C . THR B 1 96 ? -6.094 -1.665 9.588 1.00 37.70 95 THR B C 1
ATOM 3408 O O . THR B 1 96 ? -6.828 -2.599 9.890 1.00 39.66 95 THR B O 1
ATOM 3412 N N . SER B 1 97 ? -5.978 -1.186 8.336 1.00 46.52 96 SER B N 1
ATOM 3413 C CA . SER B 1 97 ? -6.617 -1.809 7.163 1.00 43.39 96 SER B CA 1
ATOM 3414 C C . SER B 1 97 ? -5.849 -3.016 6.643 1.00 40.30 96 SER B C 1
ATOM 3415 O O . SER B 1 97 ? -6.297 -3.687 5.683 1.00 45.46 96 SER B O 1
ATOM 3418 N N . PHE B 1 98 ? -4.691 -3.286 7.255 1.00 34.13 97 PHE B N 1
ATOM 3419 C CA . PHE B 1 98 ? -3.798 -4.304 6.708 1.00 44.14 97 PHE B CA 1
ATOM 3420 C C . PHE B 1 98 ? -3.375 -5.476 7.623 1.00 39.56 97 PHE B C 1
ATOM 3421 O O . PHE B 1 98 ? -3.147 -5.323 8.839 1.00 38.11 97 PHE B O 1
ATOM 3429 N N . THR B 1 99 ? -3.237 -6.645 7.009 1.00 38.46 98 THR B N 1
ATOM 3430 C CA . THR B 1 99 ? -2.764 -7.840 7.739 1.00 41.62 98 THR B CA 1
ATOM 3431 C C . THR B 1 99 ? -1.616 -8.491 6.965 1.00 44.75 98 THR B C 1
ATOM 3432 O O . THR B 1 99 ? -1.315 -8.120 5.811 1.00 45.07 98 THR B O 1
ATOM 3436 N N . LYS B 1 100 ? -1.020 -9.514 7.569 1.00 40.01 99 LYS B N 1
ATOM 3437 C CA . LYS B 1 100 ? -0.141 -10.401 6.798 1.00 41.14 99 LYS B CA 1
ATOM 3438 C C . LYS B 1 100 ? -0.460 -11.844 7.166 1.00 49.24 99 LYS B C 1
ATOM 3439 O O . LYS B 1 100 ? -0.590 -12.174 8.380 1.00 44.83 99 LYS B O 1
ATOM 3445 N N . SER B 1 101 ? -0.623 -12.673 6.125 1.00 50.41 100 SER B N 1
ATOM 3446 C CA . SER B 1 101 ? -1.036 -14.087 6.279 1.00 49.42 100 SER B CA 1
ATOM 3447 C C . SER B 1 101 ? -2.324 -14.292 7.103 1.00 52.38 100 SER B C 1
ATOM 3448 O O . SER B 1 101 ? -2.443 -15.300 7.853 1.00 56.17 100 SER B O 1
ATOM 3451 N N . VAL B 1 102 ? -3.261 -13.336 6.999 1.00 49.78 101 VAL B N 1
ATOM 3452 C CA . VAL B 1 102 ? -4.565 -13.468 7.679 1.00 42.63 101 VAL B CA 1
ATOM 3453 C C . VAL B 1 102 ? -5.659 -13.672 6.649 1.00 44.07 101 VAL B C 1
ATOM 3454 O O . VAL B 1 102 ? -6.368 -14.695 6.634 1.00 52.18 101 VAL B O 1
ATOM 3458 N N . CYS B 1 103 ? -5.761 -12.693 5.753 1.00 44.99 102 CYS B N 1
ATOM 3459 C CA . CYS B 1 103 ? -6.843 -12.649 4.795 1.00 41.62 102 CYS B CA 1
ATOM 3460 C C . CYS B 1 103 ? -6.317 -12.081 3.485 1.00 43.90 102 CYS B C 1
ATOM 3461 O O . CYS B 1 103 ? -5.730 -10.966 3.476 1.00 43.36 102 CYS B O 1
ATOM 3464 N N . GLY B 1 104 ? -6.526 -12.838 2.399 1.00 44.56 103 GLY B N 1
ATOM 3465 C CA . GLY B 1 104 ? -6.061 -12.460 1.067 1.00 36.98 103 GLY B CA 1
ATOM 3466 C C . GLY B 1 104 ? -6.421 -11.033 0.692 1.00 45.61 103 GLY B C 1
ATOM 3467 O O . GLY B 1 104 ? -5.557 -10.254 0.227 1.00 46.48 103 GLY B O 1
ATOM 3468 N N . TYR B 1 105 ? -7.693 -10.685 0.914 1.00 39.35 104 TYR B N 1
ATOM 3469 C CA . TYR B 1 105 ? -8.216 -9.368 0.547 1.00 38.31 104 TYR B CA 1
ATOM 3470 C C . TYR B 1 105 ? -7.468 -8.220 1.258 1.00 40.65 104 TYR B C 1
ATOM 3471 O O . TYR B 1 105 ? -7.285 -7.137 0.693 1.00 39.49 104 TYR B O 1
ATOM 3480 N N . THR B 1 106 ? -7.012 -8.453 2.476 1.00 37.22 105 THR B N 1
ATOM 3481 C CA . THR B 1 106 ? -6.372 -7.367 3.233 1.00 35.95 105 THR B CA 1
ATOM 3482 C C . THR B 1 106 ? -4.858 -7.537 3.437 1.00 42.48 105 THR B C 1
ATOM 3483 O O . THR B 1 106 ? -4.169 -6.608 3.940 1.00 38.83 105 THR B O 1
ATOM 3487 N N . ASP B 1 107 ? -4.356 -8.730 3.091 1.00 41.92 106 ASP B N 1
ATOM 3488 C CA . ASP B 1 107 ? -2.904 -8.985 3.112 1.00 47.38 106 ASP B CA 1
ATOM 3489 C C . ASP B 1 107 ? -2.064 -7.910 2.363 1.00 49.25 106 ASP B C 1
ATOM 3490 O O . ASP B 1 107 ? -2.465 -7.340 1.325 1.00 49.77 106 ASP B O 1
ATOM 3495 N N . PHE B 1 108 ? -0.911 -7.603 2.939 1.00 50.46 107 PHE B N 1
ATOM 3496 C CA . PHE B 1 108 ? -0.094 -6.506 2.434 1.00 52.46 107 PHE B CA 1
ATOM 3497 C C . PHE B 1 108 ? 1.304 -7.054 2.194 1.00 61.11 107 PHE B C 1
ATOM 3498 O O . PHE B 1 108 ? 2.121 -7.166 3.133 1.00 66.48 107 PHE B O 1
ATOM 3506 N N . ALA B 1 109 ? 1.562 -7.423 0.937 1.00 66.98 108 ALA B N 1
ATOM 3507 C CA . ALA B 1 109 ? 2.771 -8.181 0.574 1.00 68.71 108 ALA B CA 1
ATOM 3508 C C . ALA B 1 109 ? 4.101 -7.485 0.941 1.00 67.63 108 ALA B C 1
ATOM 3509 O O . ALA B 1 109 ? 5.029 -8.124 1.455 1.00 64.21 108 ALA B O 1
ATOM 3511 N N . GLU B 1 110 ? 4.165 -6.173 0.704 1.00 65.96 109 GLU B N 1
ATOM 3512 C CA . GLU B 1 110 ? 5.393 -5.388 0.843 1.00 71.87 109 GLU B CA 1
ATOM 3513 C C . GLU B 1 110 ? 6.003 -5.406 2.257 1.00 70.58 109 GLU B C 1
ATOM 3514 O O . GLU B 1 110 ? 5.279 -5.432 3.260 1.00 69.95 109 GLU B O 1
ATOM 3520 N N . ASP B 1 111 ? 7.337 -5.394 2.330 1.00 74.95 110 ASP B N 1
ATOM 3521 C CA . ASP B 1 111 ? 8.018 -5.287 3.623 1.00 72.90 110 ASP B CA 1
ATOM 3522 C C . ASP B 1 111 ? 7.610 -3.966 4.257 1.00 70.24 110 ASP B C 1
ATOM 3523 O O . ASP B 1 111 ? 7.646 -2.914 3.603 1.00 79.64 110 ASP B O 1
ATOM 3528 N N . VAL B 1 112 ? 7.216 -4.019 5.524 1.00 54.03 111 VAL B N 1
ATOM 3529 C CA . VAL B 1 112 ? 6.684 -2.834 6.208 1.00 53.35 111 VAL B CA 1
ATOM 3530 C C . VAL B 1 112 ? 6.719 -3.094 7.744 1.00 51.68 111 VAL B C 1
ATOM 3531 O O . VAL B 1 112 ? 6.999 -4.221 8.200 1.00 57.97 111 VAL B O 1
ATOM 3535 N N . CYS B 1 113 ? 6.500 -2.066 8.547 1.00 50.69 112 CYS B N 1
ATOM 3536 C CA . CYS B 1 113 ? 6.508 -2.275 9.994 1.00 49.32 112 CYS B CA 1
ATOM 3537 C C . CYS B 1 113 ? 5.372 -3.222 10.457 1.00 56.21 112 CYS B C 1
ATOM 3538 O O . CYS B 1 113 ? 4.197 -2.812 10.587 1.00 55.97 112 CYS B O 1
ATOM 3541 N N . THR B 1 114 ? 5.733 -4.481 10.709 1.00 49.45 113 THR B N 1
ATOM 3542 C CA . THR B 1 114 ? 4.773 -5.512 11.081 1.00 41.91 113 THR B CA 1
ATOM 3543 C C . THR B 1 114 ? 4.769 -5.789 12.593 1.00 52.76 113 THR B C 1
ATOM 3544 O O . THR B 1 114 ? 5.818 -5.722 13.251 1.00 56.21 113 THR B O 1
ATOM 3548 N N . CYS B 1 115 ? 3.594 -6.098 13.148 1.00 49.00 114 CYS B N 1
ATOM 3549 C CA . CYS B 1 115 ? 3.476 -6.447 14.577 1.00 43.38 114 CYS B CA 1
ATOM 3550 C C . CYS B 1 115 ? 3.327 -7.957 14.723 1.00 52.11 114 CYS B C 1
ATOM 3551 O O . CYS B 1 115 ? 2.544 -8.591 13.988 1.00 53.18 114 CYS B O 1
ATOM 3554 N N . TYR B 1 116 ? 4.093 -8.545 15.647 1.00 50.41 115 TYR B N 1
ATOM 3555 C CA . TYR B 1 116 ? 4.097 -10.010 15.821 1.00 44.84 115 TYR B CA 1
ATOM 3556 C C . TYR B 1 116 ? 3.630 -10.318 17.225 1.00 51.07 115 TYR B C 1
ATOM 3557 O O . TYR B 1 116 ? 3.872 -9.512 18.195 1.00 50.40 115 TYR B O 1
ATOM 3566 N N . ASP B 1 117 ? 2.907 -11.450 17.324 1.00 50.67 116 ASP B N 1
ATOM 3567 C CA . ASP B 1 117 ? 2.395 -11.953 18.613 1.00 48.93 116 ASP B CA 1
ATOM 3568 C C . ASP B 1 117 ? 3.244 -13.132 19.017 1.00 49.36 116 ASP B C 1
ATOM 3569 O O . ASP B 1 117 ? 3.195 -14.194 18.367 1.00 48.53 116 ASP B O 1
ATOM 3574 N N . ASN B 1 118 ? 4.025 -12.941 20.081 1.00 49.61 117 ASN B N 1
ATOM 3575 C CA . ASN B 1 118 ? 4.973 -13.967 20.512 1.00 48.62 117 ASN B CA 1
ATOM 3576 C C . ASN B 1 118 ? 4.313 -15.318 20.805 1.00 53.81 117 ASN B C 1
ATOM 3577 O O . ASN B 1 118 ? 4.970 -16.363 20.751 1.00 58.88 117 ASN B O 1
ATOM 3582 N N . SER B 1 119 ? 3.009 -15.297 21.072 1.00 48.34 118 SER B N 1
ATOM 3583 C CA . SER B 1 119 ? 2.285 -16.525 21.406 1.00 47.25 118 SER B CA 1
ATOM 3584 C C . SER B 1 119 ? 2.131 -17.400 20.171 1.00 51.35 118 SER B C 1
ATOM 3585 O O . SER B 1 119 ? 1.749 -18.594 20.255 1.00 56.38 118 SER B O 1
ATOM 3588 N N . ILE B 1 120 ? 2.438 -16.811 19.027 1.00 42.02 119 ILE B N 1
ATOM 3589 C CA . ILE B 1 120 ? 2.191 -17.491 17.747 1.00 55.11 119 ILE B CA 1
ATOM 3590 C C . ILE B 1 120 ? 3.488 -18.051 17.138 1.00 57.27 119 ILE B C 1
ATOM 3591 O O . ILE B 1 120 ? 4.466 -17.317 16.904 1.00 52.41 119 ILE B O 1
ATOM 3596 N N . GLN B 1 121 ? 3.480 -19.360 16.899 1.00 56.56 120 GLN B N 1
ATOM 3597 C CA . GLN B 1 121 ? 4.630 -20.056 16.365 1.00 59.48 120 GLN B CA 1
ATOM 3598 C C . GLN B 1 121 ? 5.288 -19.292 15.229 1.00 64.75 120 GLN B C 1
ATOM 3599 O O . GLN B 1 121 ? 4.649 -19.017 14.206 1.00 63.04 120 GLN B O 1
ATOM 3605 N N . GLY B 1 122 ? 6.560 -18.934 15.431 1.00 64.08 121 GLY B N 1
ATOM 3606 C CA . GLY B 1 122 ? 7.418 -18.419 14.369 1.00 61.97 121 GLY B CA 1
ATOM 3607 C C . GLY B 1 122 ? 7.456 -16.902 14.227 1.00 64.84 121 GLY B C 1
ATOM 3608 O O . GLY B 1 122 ? 8.204 -16.351 13.411 1.00 67.10 121 GLY B O 1
ATOM 3609 N N . SER B 1 123 ? 6.636 -16.224 15.017 1.00 56.98 122 SER B N 1
ATOM 3610 C CA . SER B 1 123 ? 6.539 -14.785 14.940 1.00 56.76 122 SER B CA 1
ATOM 3611 C C . SER B 1 123 ? 7.812 -14.094 15.485 1.00 59.69 122 SER B C 1
ATOM 3612 O O . SER B 1 123 ? 8.258 -13.051 14.956 1.00 59.58 122 SER B O 1
ATOM 3615 N N . TYR B 1 124 ? 8.398 -14.659 16.542 1.00 61.78 123 TYR B N 1
ATOM 3616 C CA . TYR B 1 124 ? 9.634 -14.093 17.100 1.00 69.12 123 TYR B CA 1
ATOM 3617 C C . TYR B 1 124 ? 10.808 -14.086 16.080 1.00 63.07 123 TYR B C 1
ATOM 3618 O O . TYR B 1 124 ? 11.528 -13.085 15.952 1.00 64.43 123 TYR B O 1
ATOM 3627 N N . GLU B 1 125 ? 10.972 -15.202 15.371 1.00 55.89 124 GLU B N 1
ATOM 3628 C CA . GLU B 1 125 ? 11.982 -15.353 14.319 1.00 68.37 124 GLU B CA 1
ATOM 3629 C C . GLU B 1 125 ? 11.843 -14.342 13.168 1.00 71.96 124 GLU B C 1
ATOM 3630 O O . GLU B 1 125 ? 12.837 -13.743 12.728 1.00 71.23 124 GLU B O 1
ATOM 3636 N N . ARG B 1 126 ? 10.612 -14.177 12.672 1.00 69.52 125 ARG B N 1
ATOM 3637 C CA . ARG B 1 126 ? 10.320 -13.236 11.593 1.00 56.87 125 ARG B CA 1
ATOM 3638 C C . ARG B 1 126 ? 10.521 -11.814 12.065 1.00 61.47 125 ARG B C 1
ATOM 3639 O O . ARG B 1 126 ? 10.986 -10.956 11.299 1.00 61.83 125 ARG B O 1
ATOM 3647 N N . PHE B 1 127 ? 10.172 -11.578 13.330 1.00 59.60 126 PHE B N 1
ATOM 3648 C CA . PHE B 1 127 ? 10.342 -10.264 13.939 1.00 63.29 126 PHE B CA 1
ATOM 3649 C C . PHE B 1 127 ? 11.820 -9.854 14.013 1.00 67.11 126 PHE B C 1
ATOM 3650 O O . PHE B 1 127 ? 12.163 -8.705 13.707 1.00 67.39 126 PHE B O 1
ATOM 3658 N N . THR B 1 128 ? 12.679 -10.792 14.431 1.00 67.05 127 THR B N 1
ATOM 3659 C CA . THR B 1 128 ? 14.106 -10.513 14.649 1.00 69.89 127 THR B CA 1
ATOM 3660 C C . THR B 1 128 ? 14.847 -10.179 13.352 1.00 67.80 127 THR B C 1
ATOM 3661 O O . THR B 1 128 ? 15.741 -9.300 13.329 1.00 68.56 127 THR B O 1
ATOM 3665 N N . LEU B 1 129 ? 14.468 -10.873 12.285 1.00 57.54 128 LEU B N 1
ATOM 3666 C CA . LEU B 1 129 ? 15.008 -10.604 10.945 1.00 58.16 128 LEU B CA 1
ATOM 3667 C C . LEU B 1 129 ? 14.614 -9.239 10.351 1.00 70.64 128 LEU B C 1
ATOM 3668 O O . LEU B 1 129 ? 15.292 -8.732 9.453 1.00 79.49 128 LEU B O 1
ATOM 3673 N N . SER B 1 130 ? 13.543 -8.637 10.854 1.00 61.28 129 SER B N 1
ATOM 3674 C CA . SER B 1 130 ? 12.963 -7.458 10.216 1.00 62.55 129 SER B CA 1
ATOM 3675 C C . SER B 1 130 ? 13.717 -6.116 10.391 1.00 65.05 129 SER B C 1
ATOM 3676 O O . SER B 1 130 ? 14.409 -5.880 11.397 1.00 67.19 129 SER B O 1
ATOM 3679 N N . THR B 1 131 ? 13.556 -5.228 9.411 1.00 65.27 130 THR B N 1
ATOM 3680 C CA . THR B 1 131 ? 14.213 -3.939 9.475 1.00 60.55 130 THR B CA 1
ATOM 3681 C C . THR B 1 131 ? 13.437 -3.033 10.388 1.00 68.92 130 THR B C 1
ATOM 3682 O O . THR B 1 131 ? 14.009 -2.304 11.231 1.00 71.17 130 THR B O 1
ATOM 3686 N N . ASN B 1 132 ? 12.117 -3.071 10.201 1.00 70.43 131 ASN B N 1
ATOM 3687 C CA . ASN B 1 132 ? 11.157 -2.439 11.156 1.00 65.29 131 ASN B CA 1
ATOM 3688 C C . ASN B 1 132 ? 9.989 -3.393 11.546 1.00 56.17 131 ASN B C 1
ATOM 3689 O O . ASN B 1 132 ? 9.349 -4.050 10.699 1.00 53.65 131 ASN B O 1
ATOM 3694 N N . ALA B 1 133 ? 9.743 -3.470 12.840 1.00 49.12 132 ALA B N 1
ATOM 3695 C CA . ALA B 1 133 ? 8.791 -4.424 13.377 1.00 52.07 132 ALA B CA 1
ATOM 3696 C C . ALA B 1 133 ? 8.554 -4.181 14.869 1.00 53.40 132 ALA B C 1
ATOM 3697 O O . ALA B 1 133 ? 9.353 -3.522 15.542 1.00 49.98 132 ALA B O 1
ATOM 3699 N N . VAL B 1 134 ? 7.423 -4.678 15.359 1.00 49.63 133 VAL B N 1
ATOM 3700 C CA . VAL B 1 134 ? 7.119 -4.661 16.795 1.00 42.98 133 VAL B CA 1
ATOM 3701 C C . VAL B 1 134 ? 6.749 -6.093 17.219 1.00 49.61 133 VAL B C 1
ATOM 3702 O O . VAL B 1 134 ? 6.238 -6.888 16.390 1.00 53.13 133 VAL B O 1
ATOM 3706 N N . LEU B 1 135 ? 7.046 -6.431 18.473 1.00 46.17 134 LEU B N 1
ATOM 3707 C CA . LEU B 1 135 ? 6.795 -7.754 19.011 1.00 46.75 134 LEU B CA 1
ATOM 3708 C C . LEU B 1 135 ? 6.151 -7.514 20.362 1.00 56.25 134 LEU B C 1
ATOM 3709 O O . LEU B 1 135 ? 6.646 -6.657 21.156 1.00 53.76 134 LEU B O 1
ATOM 3714 N N . PHE B 1 136 ? 5.033 -8.212 20.630 1.00 44.48 135 PHE B N 1
ATOM 3715 C CA . PHE B 1 136 ? 4.554 -8.233 22.025 1.00 46.55 135 PHE B CA 1
ATOM 3716 C C . PHE B 1 136 ? 4.487 -9.687 22.556 1.00 44.32 135 PHE B C 1
ATOM 3717 O O . PHE B 1 136 ? 4.436 -10.638 21.781 1.00 46.68 135 PHE B O 1
ATOM 3725 N N . SER B 1 137 ? 4.468 -9.829 23.880 1.00 51.35 136 SER B N 1
ATOM 3726 C CA . SER B 1 137 ? 4.686 -11.110 24.550 1.00 50.52 136 SER B CA 1
ATOM 3727 C C . SER B 1 137 ? 4.241 -10.964 26.016 1.00 53.55 136 SER B C 1
ATOM 3728 O O . SER B 1 137 ? 4.497 -9.906 26.620 1.00 47.25 136 SER B O 1
ATOM 3731 N N . ALA B 1 138 ? 3.615 -12.000 26.600 1.00 61.23 137 ALA B N 1
ATOM 3732 C CA . ALA B 1 138 ? 3.258 -11.956 28.037 1.00 62.72 137 ALA B CA 1
ATOM 3733 C C . ALA B 1 138 ? 4.452 -12.326 28.894 1.00 66.75 137 ALA B C 1
ATOM 3734 O O . ALA B 1 138 ? 4.437 -12.100 30.116 1.00 64.38 137 ALA B O 1
ATOM 3736 N N . THR B 1 139 ? 5.474 -12.907 28.251 1.00 64.47 138 THR B N 1
ATOM 3737 C CA . THR B 1 139 ? 6.775 -13.178 28.910 1.00 76.96 138 THR B CA 1
ATOM 3738 C C . THR B 1 139 ? 7.925 -12.354 28.318 1.00 79.67 138 THR B C 1
ATOM 3739 O O . THR B 1 139 ? 8.099 -12.318 27.080 1.00 68.18 138 THR B O 1
ATOM 3743 N N . ALA B 1 140 ? 8.715 -11.714 29.184 1.00 64.86 139 ALA B N 1
ATOM 3744 C CA . ALA B 1 140 ? 9.936 -11.076 28.708 1.00 67.13 139 ALA B CA 1
ATOM 3745 C C . ALA B 1 140 ? 10.704 -12.006 27.718 1.00 72.88 139 ALA B C 1
ATOM 3746 O O . ALA B 1 140 ? 10.752 -13.246 27.896 1.00 71.67 139 ALA B O 1
ATOM 3748 N N . VAL B 1 141 ? 11.240 -11.398 26.650 1.00 80.56 140 VAL B N 1
ATOM 3749 C CA . VAL B 1 141 ? 12.094 -12.067 25.650 1.00 86.94 140 VAL B CA 1
ATOM 3750 C C . VAL B 1 141 ? 13.577 -11.950 26.035 1.00 94.04 140 VAL B C 1
ATOM 3751 O O . VAL B 1 141 ? 14.069 -10.876 26.455 1.00 96.58 140 VAL B O 1
ATOM 3755 N N . LYS B 1 142 ? 14.275 -13.072 25.888 1.00 100.35 141 LYS B N 1
ATOM 3756 C CA . LYS B 1 142 ? 15.594 -13.227 26.474 1.00 111.73 141 LYS B CA 1
ATOM 3757 C C . LYS B 1 142 ? 16.709 -13.545 25.470 1.00 111.91 141 LYS B C 1
ATOM 3758 O O . LYS B 1 142 ? 16.488 -13.570 24.245 1.00 85.63 141 LYS B O 1
ATOM 3764 N N . THR B 1 143 ? 17.892 -13.824 26.027 1.00 124.69 142 THR B N 1
ATOM 3765 C CA . THR B 1 143 ? 19.167 -13.408 25.437 1.00 119.13 142 THR B CA 1
ATOM 3766 C C . THR B 1 143 ? 20.350 -14.135 26.090 1.00 115.61 142 THR B C 1
ATOM 3767 O O . THR B 1 143 ? 21.412 -14.302 25.478 1.00 109.12 142 THR B O 1
ATOM 3771 N N . GLY B 1 144 ? 20.141 -14.571 27.334 1.00 121.25 143 GLY B N 1
ATOM 3772 C CA . GLY B 1 144 ? 21.167 -15.209 28.147 1.00 119.94 143 GLY B CA 1
ATOM 3773 C C . GLY B 1 144 ? 20.986 -14.752 29.583 1.00 121.45 143 GLY B C 1
ATOM 3774 O O . GLY B 1 144 ? 21.801 -13.988 30.113 1.00 121.65 143 GLY B O 1
ATOM 3775 N N . GLY B 1 145 ? 19.911 -15.223 30.212 1.00 127.07 144 GLY B N 1
ATOM 3776 C CA . GLY B 1 145 ? 19.456 -14.658 31.468 1.00 125.52 144 GLY B CA 1
ATOM 3777 C C . GLY B 1 145 ? 18.846 -13.296 31.182 1.00 132.61 144 GLY B C 1
ATOM 3778 O O . GLY B 1 145 ? 17.638 -13.107 31.365 1.00 133.35 144 GLY B O 1
ATOM 3779 N N . LYS B 1 146 ? 19.685 -12.368 30.701 1.00 130.53 145 LYS B N 1
ATOM 3780 C CA . LYS B 1 146 ? 19.304 -10.971 30.435 1.00 126.92 145 LYS B CA 1
ATOM 3781 C C . LYS B 1 146 ? 18.434 -10.800 29.186 1.00 121.78 145 LYS B C 1
ATOM 3782 O O . LYS B 1 146 ? 17.860 -11.755 28.667 1.00 120.55 145 LYS B O 1
ATOM 3788 N N . SER B 1 147 ? 18.349 -9.573 28.695 1.00 117.26 146 SER B N 1
ATOM 3789 C CA . SER B 1 147 ? 17.305 -9.280 27.736 1.00 115.28 146 SER B CA 1
ATOM 3790 C C . SER B 1 147 ? 17.501 -8.065 26.830 1.00 109.69 146 SER B C 1
ATOM 3791 O O . SER B 1 147 ? 17.946 -6.989 27.273 1.00 99.86 146 SER B O 1
ATOM 3794 N N . LEU B 1 148 ? 17.212 -8.288 25.545 1.00 104.94 147 LEU B N 1
ATOM 3795 C CA . LEU B 1 148 ? 16.597 -7.272 24.700 1.00 96.03 147 LEU B CA 1
ATOM 3796 C C . LEU B 1 148 ? 15.632 -6.510 25.626 1.00 83.19 147 LEU B C 1
ATOM 3797 O O . LEU B 1 148 ? 14.677 -7.121 26.150 1.00 86.26 147 LEU B O 1
ATOM 3802 N N . PRO B 1 149 ? 15.867 -5.191 25.847 1.00 80.99 148 PRO B N 1
ATOM 3803 C CA . PRO B 1 149 ? 15.039 -4.454 26.823 1.00 85.96 148 PRO B CA 1
ATOM 3804 C C . PRO B 1 149 ? 13.661 -4.098 26.229 1.00 71.49 148 PRO B C 1
ATOM 3805 O O . PRO B 1 149 ? 13.484 -3.999 25.000 1.00 67.75 148 PRO B O 1
ATOM 3809 N N . ALA B 1 150 ? 12.674 -3.936 27.093 1.00 64.39 149 ALA B N 1
ATOM 3810 C CA . ALA B 1 150 ? 11.316 -3.882 26.583 1.00 68.86 149 ALA B CA 1
ATOM 3811 C C . ALA B 1 150 ? 10.503 -2.729 27.127 1.00 71.34 149 ALA B C 1
ATOM 3812 O O . ALA B 1 150 ? 10.863 -2.134 28.169 1.00 61.94 149 ALA B O 1
ATOM 3814 N N . ILE B 1 151 ? 9.409 -2.415 26.407 1.00 74.46 150 ILE B N 1
ATOM 3815 C CA . ILE B 1 151 ? 8.311 -1.590 26.968 1.00 81.54 150 ILE B CA 1
ATOM 3816 C C . ILE B 1 151 ? 7.561 -2.497 27.937 1.00 69.60 150 ILE B C 1
ATOM 3817 O O . ILE B 1 151 ? 6.926 -3.489 27.546 1.00 72.42 150 ILE B O 1
ATOM 3822 N N . LYS B 1 152 ? 7.657 -2.175 29.204 1.00 54.15 151 LYS B N 1
ATOM 3823 C CA . LYS B 1 152 ? 7.095 -3.066 30.180 1.00 56.53 151 LYS B CA 1
ATOM 3824 C C . LYS B 1 152 ? 5.781 -2.498 30.689 1.00 59.03 151 LYS B C 1
ATOM 3825 O O . LYS B 1 152 ? 5.756 -1.402 31.311 1.00 57.88 151 LYS B O 1
ATOM 3831 N N . LEU B 1 153 ? 4.691 -3.237 30.429 1.00 55.71 152 LEU B N 1
ATOM 3832 C CA . LEU B 1 153 ? 3.342 -2.811 30.852 1.00 48.19 152 LEU B CA 1
ATOM 3833 C C . LEU B 1 153 ? 2.814 -3.663 32.003 1.00 43.96 152 LEU B C 1
ATOM 3834 O O . LEU B 1 153 ? 2.882 -4.899 31.951 1.00 50.53 152 LEU B O 1
ATOM 3839 N N . ASN B 1 154 ? 2.284 -3.008 33.031 1.00 45.25 153 ASN B N 1
ATOM 3840 C CA . ASN B 1 154 ? 1.633 -3.721 34.136 1.00 43.26 153 ASN B CA 1
ATOM 3841 C C . ASN B 1 154 ? 0.084 -3.614 34.088 1.00 46.72 153 ASN B C 1
ATOM 3842 O O . ASN B 1 154 ? -0.611 -3.554 35.125 1.00 48.44 153 ASN B O 1
ATOM 3847 N N . PHE B 1 155 ? -0.441 -3.551 32.871 1.00 44.98 154 PHE B N 1
ATOM 3848 C CA . PHE B 1 155 ? -1.874 -3.415 32.631 1.00 41.66 154 PHE B CA 1
ATOM 3849 C C . PHE B 1 155 ? -2.085 -3.842 31.195 1.00 44.68 154 PHE B C 1
ATOM 3850 O O . PHE B 1 155 ? -1.127 -4.046 30.440 1.00 51.44 154 PHE B O 1
ATOM 3858 N N . GLY B 1 156 ? -3.338 -4.010 30.798 1.00 48.33 155 GLY B N 1
ATOM 3859 C CA . GLY B 1 156 ? -3.629 -4.503 29.461 1.00 35.84 155 GLY B CA 1
ATOM 3860 C C . GLY B 1 156 ? -5.122 -4.438 29.196 1.00 38.71 155 GLY B C 1
ATOM 3861 O O . GLY B 1 156 ? -5.893 -3.723 29.876 1.00 41.93 155 GLY B O 1
ATOM 3862 N N . MET B 1 157 ? -5.551 -5.177 28.185 1.00 30.18 156 MET B N 1
ATOM 3863 C CA . MET B 1 157 ? -6.973 -5.178 27.868 1.00 34.39 156 MET B CA 1
ATOM 3864 C C . MET B 1 157 ? -7.445 -6.610 27.935 1.00 38.55 156 MET B C 1
ATOM 3865 O O . MET B 1 157 ? -6.637 -7.567 27.805 1.00 45.45 156 MET B O 1
ATOM 3870 N N . LEU B 1 158 ? -8.750 -6.761 28.132 1.00 38.59 157 LEU B N 1
ATOM 3871 C CA . LEU B 1 158 ? -9.349 -8.098 28.200 1.00 40.42 157 LEU B CA 1
ATOM 3872 C C . LEU B 1 158 ? -10.699 -8.071 27.470 1.00 39.23 157 LEU B C 1
ATOM 3873 O O . LEU B 1 158 ? -11.696 -7.497 27.972 1.00 40.89 157 LEU B O 1
ATOM 3878 N N . ASN B 1 159 ? -10.717 -8.685 26.286 1.00 37.33 158 ASN B N 1
ATOM 3879 C CA . ASN B 1 159 ? -11.875 -8.590 25.370 1.00 34.38 158 ASN B CA 1
ATOM 3880 C C . ASN B 1 159 ? -12.331 -7.126 25.168 1.00 36.62 158 ASN B C 1
ATOM 3881 O O . ASN B 1 159 ? -13.535 -6.819 25.158 1.00 38.91 158 ASN B O 1
ATOM 3886 N N . GLY B 1 160 ? -11.357 -6.224 25.031 1.00 42.00 159 GLY B N 1
ATOM 3887 C CA . GLY B 1 160 ? -11.612 -4.790 24.868 1.00 35.62 159 GLY B CA 1
ATOM 3888 C C . GLY B 1 160 ? -11.859 -4.070 26.180 1.00 37.69 159 GLY B C 1
ATOM 3889 O O . GLY B 1 160 ? -12.187 -2.865 26.187 1.00 40.79 159 GLY B O 1
ATOM 3890 N N . ASN B 1 161 ? -11.760 -4.787 27.304 1.00 40.43 160 ASN B N 1
ATOM 3891 C CA . ASN B 1 161 ? -11.983 -4.103 28.593 1.00 34.42 160 ASN B CA 1
ATOM 3892 C C . ASN B 1 161 ? -10.650 -3.815 29.271 1.00 36.73 160 ASN B C 1
ATOM 3893 O O . ASN B 1 161 ? -9.732 -4.666 29.256 1.00 38.79 160 ASN B O 1
ATOM 3898 N N . ALA B 1 162 ? -10.520 -2.597 29.786 1.00 34.45 161 ALA B N 1
ATOM 3899 C CA . ALA B 1 162 ? -9.289 -2.212 30.442 1.00 36.77 161 ALA B CA 1
ATOM 3900 C C . ALA B 1 162 ? -9.091 -3.020 31.751 1.00 40.77 161 ALA B C 1
ATOM 3901 O O . ALA B 1 162 ? -10.024 -3.175 32.578 1.00 45.92 161 ALA B O 1
ATOM 3903 N N . ILE B 1 163 ? -7.898 -3.582 31.921 1.00 40.63 162 ILE B N 1
ATOM 3904 C CA . ILE B 1 163 ? -7.579 -4.307 33.166 1.00 41.88 162 ILE B CA 1
ATOM 3905 C C . ILE B 1 163 ? -6.147 -4.021 33.654 1.00 47.20 162 ILE B C 1
ATOM 3906 O O . ILE B 1 163 ? -5.231 -3.773 32.859 1.00 44.80 162 ILE B O 1
ATOM 3911 N N . ALA B 1 164 ? -5.954 -4.112 34.967 1.00 52.27 163 ALA B N 1
ATOM 3912 C CA . ALA B 1 164 ? -4.660 -3.802 35.561 1.00 48.26 163 ALA B CA 1
ATOM 3913 C C . ALA B 1 164 ? -4.201 -4.867 36.541 1.00 48.34 163 ALA B C 1
ATOM 3914 O O . ALA B 1 164 ? -5.014 -5.619 37.088 1.00 48.16 163 ALA B O 1
ATOM 3916 N N . THR B 1 165 ? -2.886 -4.932 36.743 1.00 53.30 164 THR B N 1
ATOM 3917 C CA . THR B 1 165 ? -2.310 -5.689 37.849 1.00 44.75 164 THR B CA 1
ATOM 3918 C C . THR B 1 165 ? -2.967 -5.190 39.163 1.00 51.83 164 THR B C 1
ATOM 3919 O O . THR B 1 165 ? -3.041 -3.966 39.395 1.00 48.73 164 THR B O 1
ATOM 3923 N N . VAL B 1 166 ? -3.460 -6.124 39.998 1.00 52.10 165 VAL B N 1
ATOM 3924 C CA . VAL B 1 166 ? -4.430 -5.765 41.059 1.00 60.87 165 VAL B CA 1
ATOM 3925 C C . VAL B 1 166 ? -4.245 -6.408 42.457 1.00 66.26 165 VAL B C 1
ATOM 3926 O O . VAL B 1 166 ? -3.390 -7.269 42.672 1.00 76.22 165 VAL B O 1
ATOM 3930 N N . ASN B 1 172 ? -5.987 -12.079 46.104 1.00 111.17 171 ASN B N 1
ATOM 3931 C CA . ASN B 1 172 ? -6.252 -10.892 45.305 1.00 104.48 171 ASN B CA 1
ATOM 3932 C C . ASN B 1 172 ? -5.213 -10.718 44.220 1.00 98.51 171 ASN B C 1
ATOM 3933 O O . ASN B 1 172 ? -5.542 -10.104 43.226 1.00 104.82 171 ASN B O 1
ATOM 3938 N N . ILE B 1 173 ? -4.008 -11.295 44.383 1.00 84.51 172 ILE B N 1
ATOM 3939 C CA . ILE B 1 173 ? -2.753 -10.779 43.776 1.00 82.88 172 ILE B CA 1
ATOM 3940 C C . ILE B 1 173 ? -2.426 -11.197 42.325 1.00 82.70 172 ILE B C 1
ATOM 3941 O O . ILE B 1 173 ? -1.707 -12.188 42.104 1.00 84.95 172 ILE B O 1
ATOM 3946 N N . LYS B 1 174 ? -2.873 -10.383 41.361 1.00 71.10 173 LYS B N 1
ATOM 3947 C CA . LYS B 1 174 ? -3.045 -10.800 39.960 1.00 65.13 173 LYS B CA 1
ATOM 3948 C C . LYS B 1 174 ? -2.165 -10.004 39.007 1.00 59.16 173 LYS B C 1
ATOM 3949 O O . LYS B 1 174 ? -2.322 -8.765 38.880 1.00 61.31 173 LYS B O 1
ATOM 3955 N N . ASN B 1 175 ? -1.248 -10.692 38.329 1.00 50.72 174 ASN B N 1
ATOM 3956 C CA . ASN B 1 175 ? -0.287 -9.979 37.466 1.00 54.54 174 ASN B CA 1
ATOM 3957 C C . ASN B 1 175 ? -0.676 -9.814 36.010 1.00 59.23 174 ASN B C 1
ATOM 3958 O O . ASN B 1 175 ? -0.855 -10.806 35.281 1.00 59.03 174 ASN B O 1
ATOM 3963 N N . ILE B 1 176 ? -0.783 -8.560 35.577 1.00 59.48 175 ILE B N 1
ATOM 3964 C CA . ILE B 1 176 ? -1.084 -8.309 34.172 1.00 46.60 175 ILE B CA 1
ATOM 3965 C C . ILE B 1 176 ? 0.130 -7.666 33.533 1.00 47.67 175 ILE B C 1
ATOM 3966 O O . ILE B 1 176 ? 0.457 -6.502 33.821 1.00 54.17 175 ILE B O 1
ATOM 3971 N N . ASN B 1 177 ? 0.800 -8.422 32.672 1.00 41.10 176 ASN B N 1
ATOM 3972 C CA . ASN B 1 177 ? 2.004 -7.920 32.041 1.00 45.01 176 ASN B CA 1
ATOM 3973 C C . ASN B 1 177 ? 2.007 -8.024 30.507 1.00 55.36 176 ASN B C 1
ATOM 3974 O O . ASN B 1 177 ? 1.560 -9.041 29.948 1.00 54.28 176 ASN B O 1
ATOM 3979 N N . TRP B 1 178 ? 2.515 -6.970 29.839 1.00 45.33 177 TRP B N 1
ATOM 3980 C CA . TRP B 1 178 ? 2.895 -7.057 28.407 1.00 48.25 177 TRP B CA 1
ATOM 3981 C C . TRP B 1 178 ? 4.310 -6.599 28.219 1.00 50.67 177 TRP B C 1
ATOM 3982 O O . TRP B 1 178 ? 4.761 -5.639 28.874 1.00 56.94 177 TRP B O 1
ATOM 3993 N N . PHE B 1 179 ? 5.007 -7.301 27.342 1.00 44.96 178 PHE B N 1
ATOM 3994 C CA . PHE B 1 179 ? 6.355 -6.911 26.968 1.00 51.68 178 PHE B CA 1
ATOM 3995 C C . PHE B 1 179 ? 6.337 -6.586 25.481 1.00 57.49 178 PHE B C 1
ATOM 3996 O O . PHE B 1 179 ? 5.960 -7.437 24.643 1.00 46.35 178 PHE B O 1
ATOM 4004 N N . VAL B 1 180 ? 6.683 -5.328 25.165 1.00 53.32 179 VAL B N 1
ATOM 4005 C CA . VAL B 1 180 ? 6.635 -4.839 23.791 1.00 49.87 179 VAL B CA 1
ATOM 4006 C C . VAL B 1 180 ? 8.023 -4.389 23.318 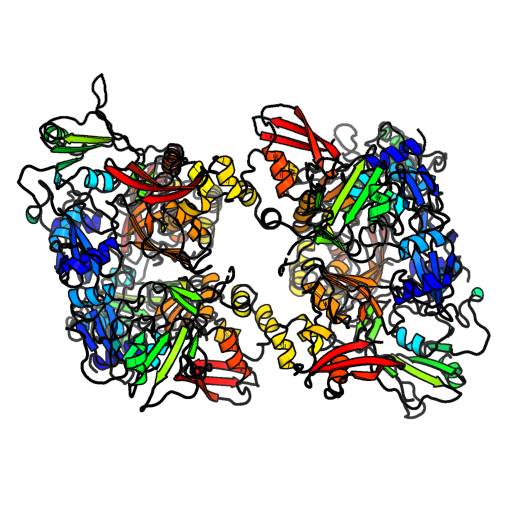1.00 58.11 179 VAL B C 1
ATOM 4007 O O . VAL B 1 180 ? 8.691 -3.539 23.952 1.00 69.32 179 VAL B O 1
ATOM 4011 N N . TYR B 1 181 ? 8.438 -4.955 22.191 1.00 55.12 180 TYR B N 1
ATOM 4012 C CA . TYR B 1 181 ? 9.783 -4.754 21.686 1.00 54.93 180 TYR B CA 1
ATOM 4013 C C . TYR B 1 181 ? 9.757 -4.117 20.311 1.00 55.46 180 TYR B C 1
ATOM 4014 O O . TYR B 1 181 ? 8.945 -4.492 19.454 1.00 54.23 180 TYR B O 1
ATOM 4023 N N . VAL B 1 182 ? 10.667 -3.167 20.092 1.00 55.62 181 VAL B N 1
ATOM 4024 C CA . VAL B 1 182 ? 10.808 -2.540 18.775 1.00 51.10 181 VAL B CA 1
ATOM 4025 C C . VAL B 1 182 ? 12.158 -2.837 18.103 1.00 59.74 181 VAL B C 1
ATOM 4026 O O . VAL B 1 182 ? 13.215 -2.817 18.751 1.00 66.32 181 VAL B O 1
ATOM 4030 N N . ARG B 1 183 ? 12.101 -3.118 16.808 1.00 58.26 182 ARG B N 1
ATOM 4031 C CA . ARG B 1 183 ? 13.268 -3.065 15.945 1.00 52.67 182 ARG B CA 1
ATOM 4032 C C . ARG B 1 183 ? 13.044 -1.941 14.921 1.00 69.73 182 ARG B C 1
ATOM 4033 O O . ARG B 1 183 ? 11.956 -1.807 14.329 1.00 70.40 182 ARG B O 1
ATOM 4041 N N . LYS B 1 184 ? 14.070 -1.111 14.732 1.00 74.61 183 LYS B N 1
ATOM 4042 C CA . LYS B 1 184 ? 13.958 0.053 13.860 1.00 71.86 183 LYS B CA 1
ATOM 4043 C C . LYS B 1 184 ? 15.268 0.376 13.122 1.00 81.64 183 LYS B C 1
ATOM 4044 O O . LYS B 1 184 ? 16.339 0.525 13.739 1.00 80.42 183 LYS B O 1
ATOM 4050 N N . ASP B 1 185 ? 15.157 0.499 11.799 1.00 76.29 184 ASP B N 1
ATOM 4051 C CA . ASP B 1 185 ? 16.301 0.770 10.931 1.00 72.74 184 ASP B CA 1
ATOM 4052 C C . ASP B 1 185 ? 17.309 -0.367 11.079 1.00 74.65 184 ASP B C 1
ATOM 4053 O O . ASP B 1 185 ? 18.522 -0.141 11.026 1.00 75.17 184 ASP B O 1
ATOM 4058 N N . GLY B 1 186 ? 16.797 -1.580 11.302 1.00 67.46 185 GLY B N 1
ATOM 4059 C CA . GLY B 1 186 ? 17.616 -2.776 11.205 1.00 63.44 185 GLY B CA 1
ATOM 4060 C C . GLY B 1 186 ? 18.220 -3.265 12.509 1.00 76.75 185 GLY B C 1
ATOM 4061 O O . GLY B 1 186 ? 19.016 -4.215 12.495 1.00 82.93 185 GLY B O 1
ATOM 4062 N N . LYS B 1 187 ? 17.836 -2.649 13.629 1.00 71.97 186 LYS B N 1
ATOM 4063 C CA . LYS B 1 187 ? 18.435 -2.990 14.942 1.00 84.74 186 LYS B CA 1
ATOM 4064 C C . LYS B 1 187 ? 17.536 -2.742 16.164 1.00 77.86 186 LYS B C 1
ATOM 4065 O O . LYS B 1 187 ? 16.730 -1.812 16.160 1.00 79.48 186 LYS B O 1
ATOM 4071 N N . PRO B 1 188 ? 17.688 -3.562 17.222 1.00 71.50 187 PRO B N 1
ATOM 4072 C CA . PRO B 1 188 ? 16.920 -3.309 18.448 1.00 65.05 187 PRO B CA 1
ATOM 4073 C C . PRO B 1 188 ? 16.955 -1.849 18.924 1.00 66.12 187 PRO B C 1
ATOM 4074 O O . PRO B 1 188 ? 17.991 -1.190 18.813 1.00 71.98 187 PRO B O 1
ATOM 4078 N N . VAL B 1 189 ? 15.829 -1.358 19.442 1.00 62.45 188 VAL B N 1
ATOM 4079 C CA . VAL B 1 189 ? 15.803 -0.055 20.106 1.00 63.18 188 VAL B CA 1
ATOM 4080 C C . VAL B 1 189 ? 16.396 -0.192 21.522 1.00 70.18 188 VAL B C 1
ATOM 4081 O O . VAL B 1 189 ? 15.956 -1.036 22.313 1.00 62.29 188 VAL B O 1
ATOM 4085 N N . ASP B 1 190 ? 17.396 0.640 21.814 1.00 76.26 189 ASP B N 1
ATOM 4086 C CA . ASP B 1 190 ? 18.190 0.598 23.055 1.00 76.40 189 ASP B CA 1
ATOM 4087 C C . ASP B 1 190 ? 17.408 0.535 24.364 1.00 83.82 189 ASP B C 1
ATOM 4088 O O . ASP B 1 190 ? 17.795 -0.148 25.343 1.00 83.61 189 ASP B O 1
ATOM 4093 N N . HIS B 1 191 ? 16.324 1.301 24.382 1.00 77.35 190 HIS B N 1
ATOM 4094 C CA . HIS B 1 191 ? 15.770 1.773 25.627 1.00 72.31 190 HIS B CA 1
ATOM 4095 C C . HIS B 1 191 ? 14.414 2.414 25.330 1.00 68.85 190 HIS B C 1
ATOM 4096 O O . HIS B 1 191 ? 14.128 2.791 24.180 1.00 65.00 190 HIS B O 1
ATOM 4103 N N . TYR B 1 192 ? 13.578 2.530 26.358 1.00 63.76 191 TYR B N 1
ATOM 4104 C CA . TYR B 1 192 ? 12.242 3.067 26.156 1.00 61.72 191 TYR B CA 1
ATOM 4105 C C . TYR B 1 192 ? 11.857 3.975 27.286 1.00 66.28 191 TYR B C 1
ATOM 4106 O O . TYR B 1 192 ? 11.682 3.531 28.458 1.00 61.50 191 TYR B O 1
ATOM 4115 N N . ASP B 1 193 ? 11.717 5.250 26.945 1.00 58.16 192 ASP B N 1
ATOM 4116 C CA . ASP B 1 193 ? 11.346 6.209 27.970 1.00 62.80 192 ASP B CA 1
ATOM 4117 C C . ASP B 1 193 ? 9.835 6.406 27.985 1.00 58.25 192 ASP B C 1
ATOM 4118 O O . ASP B 1 193 ? 9.124 6.059 27.019 1.00 58.04 192 ASP B O 1
ATOM 4123 N N . GLY B 1 194 ? 9.358 6.960 29.092 1.00 56.24 193 GLY B N 1
ATOM 4124 C CA . GLY B 1 194 ? 8.077 7.629 29.090 1.00 51.65 193 GLY B CA 1
ATOM 4125 C C . GLY B 1 194 ? 7.015 7.015 29.955 1.00 50.14 193 GLY B C 1
ATOM 4126 O O . GLY B 1 194 ? 7.254 6.047 30.698 1.00 52.09 193 GLY B O 1
ATOM 4127 N N . PHE B 1 195 ? 5.829 7.608 29.875 1.00 48.96 194 PHE B N 1
ATOM 4128 C CA . PHE B 1 195 ? 4.660 7.051 30.542 1.00 48.16 194 PHE B CA 1
ATOM 4129 C C . PHE B 1 195 ? 3.738 6.363 29.502 1.00 52.78 194 PHE B C 1
ATOM 4130 O O . PHE B 1 195 ? 3.951 6.489 28.272 1.00 49.14 194 PHE B O 1
ATOM 4138 N N . TYR B 1 196 ? 2.749 5.619 30.008 1.00 50.66 195 TYR B N 1
ATOM 4139 C CA . TYR B 1 196 ? 1.777 4.901 29.175 1.00 43.11 195 TYR B CA 1
ATOM 4140 C C . TYR B 1 196 ? 0.335 5.200 29.556 1.00 45.41 195 TYR B C 1
ATOM 4141 O O . TYR B 1 196 ? -0.041 5.142 30.738 1.00 37.99 195 TYR B O 1
ATOM 4150 N N . THR B 1 197 ? -0.476 5.546 28.559 1.00 44.73 196 THR B N 1
ATOM 4151 C CA . THR B 1 197 ? -1.904 5.775 28.843 1.00 42.82 196 THR B CA 1
ATOM 4152 C C . THR B 1 197 ? -2.536 4.446 29.297 1.00 46.43 196 THR B C 1
ATOM 4153 O O . THR B 1 197 ? -2.020 3.340 28.968 1.00 40.23 196 THR B O 1
ATOM 4157 N N . GLN B 1 198 ? -3.625 4.547 30.060 1.00 43.96 197 GLN B N 1
ATOM 4158 C CA . GLN B 1 198 ? -4.146 3.363 30.745 1.00 42.09 197 GLN B CA 1
ATOM 4159 C C . GLN B 1 198 ? -5.285 2.664 30.005 1.00 43.72 197 GLN B C 1
ATOM 4160 O O . GLN B 1 198 ? -5.619 1.511 30.317 1.00 47.32 197 GLN B O 1
ATOM 4166 N N . GLY B 1 199 ? -5.868 3.348 29.023 1.00 40.36 198 GLY B N 1
ATOM 4167 C CA . GLY B 1 199 ? -6.850 2.709 28.154 1.00 36.85 198 GLY B CA 1
ATOM 4168 C C . GLY B 1 199 ? -8.219 2.508 28.799 1.00 35.82 198 GLY B C 1
ATOM 4169 O O . GLY B 1 199 ? -9.024 1.685 28.314 1.00 44.55 198 GLY B O 1
ATOM 4170 N N . ARG B 1 200 ? -8.483 3.204 29.904 1.00 35.58 199 ARG B N 1
ATOM 4171 C CA . ARG B 1 200 ? -9.798 3.109 30.529 1.00 37.65 199 ARG B CA 1
ATOM 4172 C C . ARG B 1 200 ? -10.832 3.990 29.829 1.00 41.62 199 ARG B C 1
ATOM 4173 O O . ARG B 1 200 ? -10.479 4.725 28.889 1.00 50.22 199 ARG B O 1
ATOM 4181 N N . ASN B 1 201 ? -12.096 3.919 30.268 1.00 34.67 200 ASN B N 1
ATOM 4182 C CA . ASN B 1 201 ? -13.136 4.836 29.761 1.00 37.04 200 ASN B CA 1
ATOM 4183 C C . ASN B 1 201 ? -13.921 5.412 30.895 1.00 34.19 200 ASN B C 1
ATOM 4184 O O . ASN B 1 201 ? -13.818 4.963 32.047 1.00 40.97 200 ASN B O 1
ATOM 4189 N N . LEU B 1 202 ? -14.733 6.405 30.577 1.00 37.67 201 LEU B N 1
ATOM 4190 C CA . LEU B 1 202 ? -15.519 7.113 31.608 1.00 35.70 201 LEU B CA 1
ATOM 4191 C C . LEU B 1 202 ? -16.472 6.190 32.393 1.00 32.01 201 LEU B C 1
ATOM 4192 O O . LEU B 1 202 ? -16.587 6.319 33.595 1.00 36.74 201 LEU B O 1
ATOM 4197 N N . GLN B 1 203 ? -17.130 5.255 31.713 1.00 36.09 202 GLN B N 1
ATOM 4198 C CA . GLN B 1 203 ? -18.128 4.410 32.363 1.00 39.47 202 GLN B CA 1
ATOM 4199 C C . GLN B 1 203 ? -17.508 3.352 33.282 1.00 46.21 202 GLN B C 1
ATOM 4200 O O . GLN B 1 203 ? -18.023 3.087 34.407 1.00 34.20 202 GLN B O 1
ATOM 4206 N N . ASP B 1 204 ? -16.397 2.763 32.820 1.00 41.60 203 ASP B N 1
ATOM 4207 C CA . ASP B 1 204 ? -15.836 1.554 33.472 1.00 35.85 203 ASP B CA 1
ATOM 4208 C C . ASP B 1 204 ? -14.545 1.840 34.230 1.00 40.52 203 ASP B C 1
ATOM 4209 O O . ASP B 1 204 ? -13.837 0.890 34.677 1.00 43.91 203 ASP B O 1
ATOM 4214 N N . PHE B 1 205 ? -14.237 3.133 34.362 1.00 35.40 204 PHE B N 1
ATOM 4215 C CA . PHE B 1 205 ? -13.062 3.569 35.125 1.00 38.13 204 PHE B CA 1
ATOM 4216 C C . PHE B 1 205 ? -12.952 2.909 36.544 1.00 39.86 204 PHE B C 1
ATOM 4217 O O . PHE B 1 205 ? -13.894 2.934 37.367 1.00 36.67 204 PHE B O 1
ATOM 4225 N N . LEU B 1 206 ? -11.785 2.320 36.798 1.00 39.53 205 LEU B N 1
ATOM 4226 C CA . LEU B 1 206 ? -11.414 1.835 38.113 1.00 38.96 205 LEU B CA 1
ATOM 4227 C C . LEU B 1 206 ? -10.037 2.418 38.433 1.00 41.15 205 LEU B C 1
ATOM 4228 O O . LEU B 1 206 ? -9.168 2.510 37.531 1.00 47.06 205 LEU B O 1
ATOM 4233 N N . PRO B 1 207 ? -9.822 2.806 39.708 1.00 36.24 206 PRO B N 1
ATOM 4234 C CA . PRO B 1 207 ? -8.546 3.400 40.150 1.00 38.29 206 PRO B CA 1
ATOM 4235 C C . PRO B 1 207 ? -7.454 2.349 40.134 1.00 45.72 206 PRO B C 1
ATOM 4236 O O . PRO B 1 207 ? -7.782 1.193 40.352 1.00 42.55 206 PRO B O 1
ATOM 4240 N N . ARG B 1 208 ? -6.198 2.722 39.881 1.00 46.89 207 ARG B N 1
ATOM 4241 C CA . ARG B 1 208 ? -5.102 1.745 39.828 1.00 43.15 207 ARG B CA 1
ATOM 4242 C C . ARG B 1 208 ? -3.988 2.075 40.818 1.00 50.47 207 ARG B C 1
ATOM 4243 O O . ARG B 1 208 ? -2.895 1.459 40.756 1.00 46.67 207 ARG B O 1
ATOM 4251 N N . SER B 1 209 ? -4.263 3.044 41.706 1.00 41.22 208 SER B N 1
ATOM 4252 C CA . SER B 1 209 ? -3.265 3.510 42.665 1.00 42.86 208 SER B CA 1
ATOM 4253 C C . SER B 1 209 ? -3.947 4.121 43.897 1.00 51.35 208 SER B C 1
ATOM 4254 O O . SER B 1 209 ? -5.096 4.595 43.814 1.00 53.97 208 SER B O 1
ATOM 4257 N N . THR B 1 210 ? -3.244 4.154 45.030 1.00 50.31 209 THR B N 1
ATOM 4258 C CA . THR B 1 210 ? -3.809 4.821 46.200 1.00 44.92 209 THR B CA 1
ATOM 4259 C C . THR B 1 210 ? -4.118 6.297 45.912 1.00 46.04 209 THR B C 1
ATOM 4260 O O . THR B 1 210 ? -5.155 6.840 46.347 1.00 50.28 209 THR B O 1
ATOM 4264 N N . MET B 1 211 ? -3.225 6.959 45.176 1.00 43.83 210 MET B N 1
ATOM 4265 C CA . MET B 1 211 ? -3.467 8.366 44.838 1.00 48.30 210 MET B CA 1
ATOM 4266 C C . MET B 1 211 ? -4.793 8.526 44.056 1.00 49.26 210 MET B C 1
ATOM 4267 O O . MET B 1 211 ? -5.633 9.397 44.413 1.00 45.61 210 MET B O 1
ATOM 4272 N N . GLU B 1 212 ? -4.973 7.670 43.029 1.00 41.70 211 GLU B N 1
ATOM 4273 C CA . GLU B 1 212 ? -6.229 7.617 42.257 1.00 43.67 211 GLU B CA 1
ATOM 4274 C C . GLU B 1 212 ? -7.485 7.340 43.134 1.00 45.79 211 GLU B C 1
ATOM 4275 O O . GLU B 1 212 ? -8.503 8.087 43.078 1.00 40.53 211 GLU B O 1
ATOM 4281 N N . GLU B 1 213 ? -7.387 6.313 43.992 1.00 44.56 212 GLU B N 1
ATOM 4282 C CA . GLU B 1 213 ? -8.411 6.080 45.015 1.00 45.24 212 GLU B CA 1
ATOM 4283 C C . GLU B 1 213 ? -8.719 7.352 45.799 1.00 47.03 212 GLU B C 1
ATOM 4284 O O . GLU B 1 213 ? -9.900 7.716 46.065 1.00 47.82 212 GLU B O 1
ATOM 4290 N N . ASP B 1 214 ? -7.654 8.052 46.167 1.00 46.34 213 ASP B N 1
ATOM 4291 C CA . ASP B 1 214 ? -7.833 9.261 46.981 1.00 48.62 213 ASP B CA 1
ATOM 4292 C C . ASP B 1 214 ? -8.450 10.409 46.219 1.00 47.14 213 ASP B C 1
ATOM 4293 O O . ASP B 1 214 ? -9.225 11.200 46.790 1.00 52.80 213 ASP B O 1
ATOM 4298 N N . PHE B 1 215 ? -8.093 10.513 44.939 1.00 48.46 214 PHE B N 1
ATOM 4299 C CA . PHE B 1 215 ? -8.613 11.610 44.119 1.00 46.14 214 PHE B CA 1
ATOM 4300 C C . PHE B 1 215 ? -10.146 11.513 44.023 1.00 49.25 214 PHE B C 1
ATOM 4301 O O . PHE B 1 215 ? -10.859 12.515 44.243 1.00 52.46 214 PHE B O 1
ATOM 4309 N N . LEU B 1 216 ? -10.649 10.294 43.746 1.00 49.59 215 LEU B N 1
ATOM 4310 C CA . LEU B 1 216 ? -12.103 10.037 43.636 1.00 48.97 215 LEU B CA 1
ATOM 4311 C C . LEU B 1 216 ? -12.865 10.172 44.957 1.00 53.70 215 LEU B C 1
ATOM 4312 O O . LEU B 1 216 ? -14.044 10.564 44.971 1.00 53.61 215 LEU B O 1
ATOM 4317 N N . ASN B 1 217 ? -12.192 9.860 46.065 1.00 49.26 216 ASN B N 1
ATOM 4318 C CA . ASN B 1 217 ? -12.893 9.701 47.327 1.00 48.89 216 ASN B CA 1
ATOM 4319 C C . ASN B 1 217 ? -12.792 10.881 48.269 1.00 51.25 216 ASN B C 1
ATOM 4320 O O . ASN B 1 217 ? -13.755 11.207 48.983 1.00 50.57 216 ASN B O 1
ATOM 4325 N N . MET B 1 218 ? -11.629 11.528 48.273 1.00 53.61 217 MET B N 1
ATOM 4326 C CA . MET B 1 218 ? -11.387 12.658 49.188 1.00 55.12 217 MET B CA 1
ATOM 4327 C C . MET B 1 218 ? -11.974 14.012 48.791 1.00 46.48 217 MET B C 1
ATOM 4328 O O . MET B 1 218 ? -12.397 14.263 47.657 1.00 56.43 217 MET B O 1
ATOM 4333 N N . ASP B 1 219 ? -11.957 14.894 49.770 1.00 56.33 218 ASP B N 1
ATOM 4334 C CA . ASP B 1 219 ? -12.253 16.295 49.542 1.00 57.24 218 ASP B CA 1
ATOM 4335 C C . ASP B 1 219 ? -11.072 16.920 48.781 1.00 56.79 218 ASP B C 1
ATOM 4336 O O . ASP B 1 219 ? -9.910 16.396 48.822 1.00 52.65 218 ASP B O 1
ATOM 4341 N N . ILE B 1 220 ? -11.355 18.032 48.100 1.00 49.22 219 ILE B N 1
ATOM 4342 C CA . ILE B 1 220 ? -10.348 18.662 47.248 1.00 51.77 219 ILE B CA 1
ATOM 4343 C C . ILE B 1 220 ? -9.112 19.163 48.038 1.00 57.54 219 ILE B C 1
ATOM 4344 O O . ILE B 1 220 ? -7.948 18.799 47.724 1.00 57.47 219 ILE B O 1
ATOM 4349 N N . GLY B 1 221 ? -9.367 19.985 49.059 1.00 55.98 220 GLY B N 1
ATOM 4350 C CA . GLY B 1 221 ? -8.296 20.488 49.909 1.00 57.75 220 GLY B CA 1
ATOM 4351 C C . GLY B 1 221 ? -7.469 19.379 50.565 1.00 55.09 220 GLY B C 1
ATOM 4352 O O . GLY B 1 221 ? -6.214 19.401 50.578 1.00 53.73 220 GLY B O 1
ATOM 4353 N N . VAL B 1 222 ? -8.176 18.392 51.111 1.00 55.31 221 VAL B N 1
ATOM 4354 C CA . VAL B 1 222 ? -7.538 17.228 51.728 1.00 43.01 221 VAL B CA 1
ATOM 4355 C C . VAL B 1 222 ? -6.651 16.462 50.737 1.00 52.64 221 VAL B C 1
ATOM 4356 O O . VAL B 1 222 ? -5.526 16.077 51.085 1.00 58.50 221 VAL B O 1
ATOM 4360 N N . PHE B 1 223 ? -7.148 16.237 49.516 1.00 50.87 222 PHE B N 1
ATOM 4361 C CA . PHE B 1 223 ? -6.348 15.533 48.537 1.00 41.19 222 PHE B CA 1
ATOM 4362 C C . PHE B 1 223 ? -5.102 16.342 48.140 1.00 55.31 222 PHE B C 1
ATOM 4363 O O . PHE B 1 223 ? -3.966 15.779 47.986 1.00 49.61 222 PHE B O 1
ATOM 4371 N N . ILE B 1 224 ? -5.311 17.657 47.940 1.00 47.86 223 ILE B N 1
ATOM 4372 C CA . ILE B 1 224 ? -4.218 18.514 47.457 1.00 51.16 223 ILE B CA 1
ATOM 4373 C C . ILE B 1 224 ? -3.091 18.583 48.529 1.00 59.01 223 ILE B C 1
ATOM 4374 O O . ILE B 1 224 ? -1.882 18.435 48.240 1.00 56.22 223 ILE B O 1
ATOM 4379 N N . GLN B 1 225 ? -3.513 18.771 49.774 1.00 54.07 224 GLN B N 1
ATOM 4380 C CA . GLN B 1 225 ? -2.584 18.833 50.885 1.00 54.25 224 GLN B CA 1
ATOM 4381 C C . GLN B 1 225 ? -1.789 17.536 51.007 1.00 58.71 224 GLN B C 1
ATOM 4382 O O . GLN B 1 225 ? -0.545 17.574 51.072 1.00 62.91 224 GLN B O 1
ATOM 4388 N N . LYS B 1 226 ? -2.497 16.393 51.027 1.00 52.70 225 LYS B N 1
ATOM 4389 C CA . LYS B 1 226 ? -1.856 15.088 51.203 1.00 42.05 225 LYS B CA 1
ATOM 4390 C C . LYS B 1 226 ? -0.721 14.877 50.202 1.00 50.48 225 LYS B C 1
ATOM 4391 O O . LYS B 1 226 ? 0.323 14.306 50.545 1.00 56.73 225 LYS B O 1
ATOM 4397 N N . TYR B 1 227 ? -0.929 15.331 48.965 1.00 54.00 226 TYR B N 1
ATOM 4398 C CA . TYR B 1 227 ? 0.023 15.051 47.898 1.00 48.34 226 TYR B CA 1
ATOM 4399 C C . TYR B 1 227 ? 0.921 16.269 47.573 1.00 59.50 226 TYR B C 1
ATOM 4400 O O . TYR B 1 227 ? 1.838 16.182 46.742 1.00 62.94 226 TYR B O 1
ATOM 4409 N N . GLY B 1 228 ? 0.679 17.393 48.259 1.00 58.54 227 GLY B N 1
ATOM 4410 C CA . GLY B 1 228 ? 1.540 18.567 48.131 1.00 54.82 227 GLY B CA 1
ATOM 4411 C C . GLY B 1 228 ? 1.493 19.143 46.735 1.00 64.92 227 GLY B C 1
ATOM 4412 O O . GLY B 1 228 ? 2.515 19.200 46.021 1.00 66.90 227 GLY B O 1
ATOM 4413 N N . LEU B 1 229 ? 0.287 19.567 46.354 1.00 60.39 228 LEU B N 1
ATOM 4414 C CA . LEU B 1 229 ? -0.028 19.930 44.966 1.00 61.47 228 LEU B CA 1
ATOM 4415 C C . LEU B 1 229 ? -0.425 21.400 44.868 1.00 63.84 228 LEU B C 1
ATOM 4416 O O . LEU B 1 229 ? -1.065 21.805 43.873 1.00 61.56 228 LEU B O 1
ATOM 4421 N N . GLU B 1 230 ? -0.081 22.174 45.909 1.00 58.34 229 GLU B N 1
ATOM 4422 C CA . GLU B 1 230 ? -0.624 23.516 46.075 1.00 58.38 229 GLU B CA 1
ATOM 4423 C C . GLU B 1 230 ? -0.226 24.479 44.938 1.00 58.37 229 GLU B C 1
ATOM 4424 O O . GLU B 1 230 ? -0.952 25.446 44.657 1.00 56.11 229 GLU B O 1
ATOM 4430 N N . ASP B 1 231 ? 0.929 24.216 44.313 1.00 47.92 230 ASP B N 1
ATOM 4431 C CA . ASP B 1 231 ? 1.491 25.129 43.317 1.00 69.10 230 ASP B CA 1
ATOM 4432 C C . ASP B 1 231 ? 1.055 24.714 41.908 1.00 72.05 230 ASP B C 1
ATOM 4433 O O . ASP B 1 231 ? 1.318 25.428 40.906 1.00 78.35 230 ASP B O 1
ATOM 4438 N N . PHE B 1 232 ? 0.429 23.539 41.828 1.00 68.18 231 PHE B N 1
ATOM 4439 C CA . PHE B 1 232 ? -0.160 23.050 40.574 1.00 65.39 231 PHE B CA 1
ATOM 4440 C C . PHE B 1 232 ? -1.632 23.352 40.642 1.00 68.44 231 PHE B C 1
ATOM 4441 O O . PHE B 1 232 ? -2.281 22.996 41.638 1.00 83.88 231 PHE B O 1
ATOM 4449 N N . ASN B 1 233 ? -2.172 24.014 39.624 1.00 59.85 232 ASN B N 1
ATOM 4450 C CA . ASN B 1 233 ? -3.534 24.500 39.753 1.00 58.53 232 ASN B CA 1
ATOM 4451 C C . ASN B 1 233 ? -4.481 23.289 39.594 1.00 55.14 232 ASN B C 1
ATOM 4452 O O . ASN B 1 233 ? -5.240 23.199 38.616 1.00 61.83 232 ASN B O 1
ATOM 4457 N N . PHE B 1 234 ? -4.388 22.336 40.518 1.00 45.67 233 PHE B N 1
ATOM 4458 C CA . PHE B 1 234 ? -5.130 21.107 40.372 1.00 49.02 233 PHE B CA 1
ATOM 4459 C C . PHE B 1 234 ? -6.629 21.355 40.244 1.00 54.05 233 PHE B C 1
ATOM 4460 O O . PHE B 1 234 ? -7.304 20.646 39.492 1.00 59.94 233 PHE B O 1
ATOM 4468 N N . GLU B 1 235 ? -7.147 22.331 40.992 1.00 51.88 234 GLU B N 1
ATOM 4469 C CA . GLU B 1 235 ? -8.586 22.642 40.982 1.00 58.51 234 GLU B CA 1
ATOM 4470 C C . GLU B 1 235 ? -9.075 22.978 39.579 1.00 58.22 234 GLU B C 1
ATOM 4471 O O . GLU B 1 235 ? -10.244 22.735 39.240 1.00 62.44 234 GLU B O 1
ATOM 4477 N N . HIS B 1 236 ? -8.181 23.562 38.780 1.00 50.31 235 HIS B N 1
ATOM 4478 C CA . HIS B 1 236 ? -8.477 23.884 37.378 1.00 56.08 235 HIS B CA 1
ATOM 4479 C C . HIS B 1 236 ? -8.020 22.693 36.481 1.00 56.38 235 HIS B C 1
ATOM 4480 O O . HIS B 1 236 ? -8.843 22.042 35.812 1.00 55.75 235 HIS B O 1
ATOM 4487 N N . VAL B 1 237 ? -6.718 22.390 36.517 1.00 48.69 236 VAL B N 1
ATOM 4488 C CA . VAL B 1 237 ? -6.121 21.452 35.592 1.00 40.53 236 VAL B CA 1
ATOM 4489 C C . VAL B 1 237 ? -6.717 20.048 35.614 1.00 50.92 236 VAL B C 1
ATOM 4490 O O . VAL B 1 237 ? -6.852 19.421 34.542 1.00 56.36 236 VAL B O 1
ATOM 4494 N N . VAL B 1 238 ? -7.065 19.543 36.805 1.00 51.83 237 VAL B N 1
ATOM 4495 C CA . VAL B 1 238 ? -7.516 18.144 36.904 1.00 47.39 237 VAL B CA 1
ATOM 4496 C C . VAL B 1 238 ? -8.949 18.005 37.433 1.00 46.36 237 VAL B C 1
ATOM 4497 O O . VAL B 1 238 ? -9.780 17.244 36.900 1.00 51.74 237 VAL B O 1
ATOM 4501 N N . TYR B 1 239 ? -9.237 18.734 38.489 1.00 44.33 238 TYR B N 1
ATOM 4502 C CA . TYR B 1 239 ? -10.588 18.759 39.007 1.00 47.03 238 TYR B CA 1
ATOM 4503 C C . TYR B 1 239 ? -11.572 19.337 37.998 1.00 47.54 238 TYR B C 1
ATOM 4504 O O . TYR B 1 239 ? -12.688 18.807 37.855 1.00 47.67 238 TYR B O 1
ATOM 4513 N N . GLY B 1 240 ? -11.149 20.409 37.304 1.00 45.16 239 GLY B N 1
ATOM 4514 C CA . GLY B 1 240 ? -11.998 21.103 36.347 1.00 36.25 239 GLY B CA 1
ATOM 4515 C C . GLY B 1 240 ? -12.786 22.182 37.058 1.00 47.21 239 GLY B C 1
ATOM 4516 O O . GLY B 1 240 ? -13.115 22.059 38.263 1.00 51.36 239 GLY B O 1
ATOM 4517 N N . ASP B 1 241 ? -13.077 23.259 36.324 1.00 53.73 240 ASP B N 1
ATOM 4518 C CA . ASP B 1 241 ? -13.839 24.383 36.881 1.00 47.14 240 ASP B CA 1
ATOM 4519 C C . ASP B 1 241 ? -15.183 24.586 36.151 1.00 51.01 240 ASP B C 1
ATOM 4520 O O . ASP B 1 241 ? -15.237 25.033 34.978 1.00 55.16 240 ASP B O 1
ATOM 4525 N N . VAL B 1 242 ? -16.255 24.268 36.863 1.00 49.17 241 VAL B N 1
ATOM 4526 C CA . VAL B 1 242 ? -17.571 24.135 36.276 1.00 40.20 241 VAL B CA 1
ATOM 4527 C C . VAL B 1 242 ? -18.343 25.384 36.614 1.00 48.14 241 VAL B C 1
ATOM 4528 O O . VAL B 1 242 ? -19.565 25.442 36.460 1.00 48.30 241 VAL B O 1
ATOM 4532 N N . SER B 1 243 ? -17.623 26.404 37.085 1.00 52.67 242 SER B N 1
ATOM 4533 C CA . SER B 1 243 ? -18.278 27.590 37.667 1.00 56.25 242 SER B CA 1
ATOM 4534 C C . SER B 1 243 ? -18.743 28.608 36.612 1.00 54.09 242 SER B C 1
ATOM 4535 O O . SER B 1 243 ? -19.636 29.427 36.882 1.00 58.74 242 SER B O 1
ATOM 4538 N N . LYS B 1 244 ? -18.114 28.585 35.433 1.00 56.97 243 LYS B N 1
ATOM 4539 C CA . LYS B 1 244 ? -18.604 29.382 34.293 1.00 61.84 243 LYS B CA 1
ATOM 4540 C C . LYS B 1 244 ? -19.256 28.492 33.239 1.00 57.09 243 LYS B C 1
ATOM 4541 O O . LYS B 1 244 ? -19.162 27.250 33.313 1.00 58.62 243 LYS B O 1
ATOM 4547 N N . THR B 1 245 ? -19.917 29.124 32.267 1.00 56.96 244 THR B N 1
ATOM 4548 C CA . THR B 1 245 ? -20.573 28.378 31.183 1.00 52.33 244 THR B CA 1
ATOM 4549 C C . THR B 1 245 ? -19.543 27.647 30.320 1.00 46.88 244 THR B C 1
ATOM 4550 O O . THR B 1 245 ? -19.863 26.637 29.672 1.00 51.99 244 THR B O 1
ATOM 4554 N N . THR B 1 246 ? -18.315 28.168 30.322 1.00 46.45 245 THR B N 1
ATOM 4555 C CA . THR B 1 246 ? -17.194 27.502 29.686 1.00 45.31 245 THR B CA 1
ATOM 4556 C C . THR B 1 246 ? -16.386 26.799 30.766 1.00 51.26 245 THR B C 1
ATOM 4557 O O . THR B 1 246 ? -15.784 27.461 31.634 1.00 52.74 245 THR B O 1
ATOM 4561 N N . LEU B 1 247 ? -16.412 25.454 30.702 1.00 50.22 246 LEU B N 1
ATOM 4562 C CA . LEU B 1 247 ? -15.820 24.571 31.707 1.00 35.54 246 LEU B CA 1
ATOM 4563 C C . LEU B 1 247 ? -14.281 24.486 31.570 1.00 48.74 246 LEU B C 1
ATOM 4564 O O . LEU B 1 247 ? -13.706 24.111 30.505 1.00 46.48 246 LEU B O 1
ATOM 4569 N N . GLY B 1 248 ? -13.605 24.824 32.672 1.00 50.83 247 GLY B N 1
ATOM 4570 C CA . GLY B 1 248 ? -12.162 25.053 32.598 1.00 50.29 247 GLY B CA 1
ATOM 4571 C C . GLY B 1 248 ? -11.323 23.829 32.879 1.00 51.79 247 GLY B C 1
ATOM 4572 O O . GLY B 1 248 ? -11.728 22.980 33.707 1.00 48.61 247 GLY B O 1
ATOM 4573 N N . GLY B 1 249 ? -10.160 23.742 32.216 1.00 52.29 248 GLY B N 1
ATOM 4574 C CA . GLY B 1 249 ? -9.212 22.664 32.499 1.00 46.30 248 GLY B CA 1
ATOM 4575 C C . GLY B 1 249 ? -9.758 21.272 32.156 1.00 50.24 248 GLY B C 1
ATOM 4576 O O . GLY B 1 249 ? -10.131 21.000 31.012 1.00 52.52 248 GLY B O 1
ATOM 4577 N N . LEU B 1 250 ? -9.800 20.386 33.151 1.00 54.25 249 LEU B N 1
ATOM 4578 C CA . LEU B 1 250 ? -10.396 19.042 33.001 1.00 50.09 249 LEU B CA 1
ATOM 4579 C C . LEU B 1 250 ? -9.666 18.136 31.994 1.00 44.88 249 LEU B C 1
ATOM 4580 O O . LEU B 1 250 ? -10.302 17.617 31.083 1.00 44.47 249 LEU B O 1
ATOM 4585 N N . HIS B 1 251 ? -8.358 17.933 32.166 1.00 42.64 250 HIS B N 1
ATOM 4586 C CA . HIS B 1 251 ? -7.533 17.327 31.107 1.00 37.03 250 HIS B CA 1
ATOM 4587 C C . HIS B 1 251 ? -7.116 15.887 31.348 1.00 38.08 250 HIS B C 1
ATOM 4588 O O . HIS B 1 251 ? -6.196 15.350 30.679 1.00 37.34 250 HIS B O 1
ATOM 4595 N N . LEU B 1 252 ? -7.775 15.243 32.305 1.00 37.06 251 LEU B N 1
ATOM 4596 C CA . LEU B 1 252 ? -7.595 13.768 32.446 1.00 45.39 251 LEU B CA 1
ATOM 4597 C C . LEU B 1 252 ? -8.934 12.969 32.390 1.00 41.55 251 LEU B C 1
ATOM 4598 O O . LEU B 1 252 ? -9.998 13.460 32.858 1.00 41.27 251 LEU B O 1
ATOM 4603 N N . LEU B 1 253 ? -8.892 11.753 31.842 1.00 37.11 252 LEU B N 1
ATOM 4604 C CA . LEU B 1 253 ? -10.036 10.834 31.985 1.00 30.30 252 LEU B CA 1
ATOM 4605 C C . LEU B 1 253 ? -10.584 10.914 33.414 1.00 39.18 252 LEU B C 1
ATOM 4606 O O . LEU B 1 253 ? -11.781 11.158 33.644 1.00 43.36 252 LEU B O 1
ATOM 4611 N N . ILE B 1 254 ? -9.696 10.715 34.387 1.00 36.90 253 ILE B N 1
ATOM 4612 C CA . ILE B 1 254 ? -10.140 10.666 35.784 1.00 38.61 253 ILE B CA 1
ATOM 4613 C C . ILE B 1 254 ? -10.863 11.963 36.194 1.00 41.57 253 ILE B C 1
ATOM 4614 O O . ILE B 1 254 ? -11.770 11.929 37.050 1.00 43.40 253 ILE B O 1
ATOM 4619 N N . SER B 1 255 ? -10.486 13.094 35.577 1.00 40.05 254 SER B N 1
ATOM 4620 C CA . SER B 1 255 ? -11.219 14.351 35.823 1.00 38.24 254 SER B CA 1
ATOM 4621 C C . SER B 1 255 ? -12.722 14.133 35.527 1.00 44.91 254 SER B C 1
ATOM 4622 O O . SER B 1 255 ? -13.593 14.432 36.371 1.00 40.78 254 SER B O 1
ATOM 4625 N N . GLN B 1 256 ? -13.029 13.586 34.337 1.00 42.25 255 GLN B N 1
ATOM 4626 C CA . GLN B 1 256 ? -14.433 13.314 33.999 1.00 41.47 255 GLN B CA 1
ATOM 4627 C C . GLN B 1 256 ? -15.052 12.339 35.009 1.00 39.43 255 GLN B C 1
ATOM 4628 O O . GLN B 1 256 ? -16.150 12.582 35.537 1.00 42.24 255 GLN B O 1
ATOM 4634 N N . VAL B 1 257 ? -14.345 11.244 35.281 1.00 35.50 256 VAL B N 1
ATOM 4635 C CA . VAL B 1 257 ? -14.869 10.242 36.219 1.00 35.98 256 VAL B CA 1
ATOM 4636 C C . VAL B 1 257 ? -15.349 10.888 37.522 1.00 39.58 256 VAL B C 1
ATOM 4637 O O . VAL B 1 257 ? -16.502 10.692 37.966 1.00 41.48 256 VAL B O 1
ATOM 4641 N N . ARG B 1 258 ? -14.479 11.695 38.127 1.00 38.71 257 ARG B N 1
ATOM 4642 C CA . ARG B 1 258 ? -14.821 12.310 39.411 1.00 41.41 257 ARG B CA 1
ATOM 4643 C C . ARG B 1 258 ? -16.067 13.195 39.318 1.00 51.76 257 ARG B C 1
ATOM 4644 O O . ARG B 1 258 ? -17.006 13.098 40.189 1.00 45.31 257 ARG B O 1
ATOM 4652 N N . LEU B 1 259 ? -16.060 14.048 38.270 1.00 37.78 258 LEU B N 1
ATOM 4653 C CA . LEU B 1 259 ? -17.120 15.048 38.033 1.00 35.21 258 LEU B CA 1
ATOM 4654 C C . LEU B 1 259 ? -18.494 14.398 37.771 1.00 39.47 258 LEU B C 1
ATOM 4655 O O . LEU B 1 259 ? -19.535 14.925 38.179 1.00 41.00 258 LEU B O 1
ATOM 4660 N N . SER B 1 260 ? -18.481 13.233 37.118 1.00 40.23 259 SER B N 1
ATOM 4661 C CA . SER B 1 260 ? -19.723 12.520 36.814 1.00 44.28 259 SER B CA 1
ATOM 4662 C C . SER B 1 260 ? -20.283 11.808 38.059 1.00 44.68 259 SER B C 1
ATOM 4663 O O . SER B 1 260 ? -21.469 11.417 38.105 1.00 43.07 259 SER B O 1
ATOM 4666 N N . LYS B 1 261 ? -19.437 11.656 39.072 1.00 47.05 260 LYS B N 1
ATOM 4667 C CA . LYS B 1 261 ? -19.932 11.240 40.398 1.00 52.71 260 LYS B CA 1
ATOM 4668 C C . LYS B 1 261 ? -20.719 12.363 41.085 1.00 52.19 260 LYS B C 1
ATOM 4669 O O . LYS B 1 261 ? -21.604 12.101 41.926 1.00 49.55 260 LYS B O 1
ATOM 4675 N N . MET B 1 262 ? -20.411 13.610 40.709 1.00 42.69 261 MET B N 1
ATOM 4676 C CA . MET B 1 262 ? -21.042 14.769 41.372 1.00 47.01 261 MET B CA 1
ATOM 4677 C C . MET B 1 262 ? -22.411 15.102 40.763 1.00 49.69 261 MET B C 1
ATOM 4678 O O . MET B 1 262 ? -23.270 15.710 41.422 1.00 48.03 261 MET B O 1
ATOM 4683 N N . GLY B 1 263 ? -22.588 14.733 39.492 1.00 49.72 262 GLY B N 1
ATOM 4684 C CA . GLY B 1 263 ? -23.760 15.116 38.721 1.00 45.93 262 GLY B CA 1
ATOM 4685 C C . GLY B 1 263 ? -23.627 14.557 37.318 1.00 43.50 262 GLY B C 1
ATOM 4686 O O . GLY B 1 263 ? -22.747 13.716 37.037 1.00 48.12 262 GLY B O 1
ATOM 4687 N N . ILE B 1 264 ? -24.490 15.029 36.419 1.00 43.78 263 ILE B N 1
ATOM 4688 C CA . ILE B 1 264 ? -24.625 14.433 35.060 1.00 43.13 263 ILE B CA 1
ATOM 4689 C C . ILE B 1 264 ? -23.610 15.031 34.091 1.00 38.40 263 ILE B C 1
ATOM 4690 O O . ILE B 1 264 ? -23.715 16.206 33.733 1.00 41.57 263 ILE B O 1
ATOM 4695 N N . LEU B 1 265 ? -22.632 14.226 33.678 1.00 34.21 264 LEU B N 1
ATOM 4696 C CA . LEU B 1 265 ? -21.592 14.691 32.779 1.00 33.39 264 LEU B CA 1
ATOM 4697 C C . LEU B 1 265 ? -21.626 13.897 31.470 1.00 41.26 264 LEU B C 1
ATOM 4698 O O . LEU B 1 265 ? -21.597 12.635 31.475 1.00 48.01 264 LEU B O 1
ATOM 4703 N N . LYS B 1 266 ? -21.678 14.615 30.346 1.00 38.65 265 LYS B N 1
ATOM 4704 C CA . LYS B 1 266 ? -21.588 13.992 28.977 1.00 34.33 265 LYS B CA 1
ATOM 4705 C C . LYS B 1 266 ? -20.231 14.280 28.350 1.00 34.60 265 LYS B C 1
ATOM 4706 O O . LYS B 1 266 ? -19.737 15.406 28.398 1.00 42.11 265 LYS B O 1
ATOM 4712 N N . ALA B 1 267 ? -19.595 13.270 27.798 1.00 31.16 266 ALA B N 1
ATOM 4713 C CA . ALA B 1 267 ? -18.334 13.513 27.094 1.00 37.54 266 ALA B CA 1
ATOM 4714 C C . ALA B 1 267 ? -18.397 12.848 25.720 1.00 44.09 266 ALA B C 1
ATOM 4715 O O . ALA B 1 267 ? -18.303 11.606 25.634 1.00 48.76 266 ALA B O 1
ATOM 4717 N N . GLU B 1 268 ? -18.567 13.664 24.672 1.00 39.93 267 GLU B N 1
ATOM 4718 C CA . GLU B 1 268 ? -18.733 13.182 23.281 1.00 39.03 267 GLU B CA 1
ATOM 4719 C C . GLU B 1 268 ? -17.409 13.173 22.550 1.00 35.75 267 GLU B C 1
ATOM 4720 O O . GLU B 1 268 ? -16.862 14.230 22.204 1.00 42.46 267 GLU B O 1
ATOM 4726 N N . GLU B 1 269 ? -16.877 11.987 22.337 1.00 37.25 268 GLU B N 1
ATOM 4727 C CA . GLU B 1 269 ? -15.574 11.851 21.710 1.00 36.45 268 GLU B CA 1
ATOM 4728 C C . GLU B 1 269 ? -15.586 12.311 20.219 1.00 41.32 268 GLU B C 1
ATOM 4729 O O . GLU B 1 269 ? -16.520 12.009 19.468 1.00 43.77 268 GLU B O 1
ATOM 4735 N N . PHE B 1 270 ? -14.551 13.035 19.796 1.00 41.99 269 PHE B N 1
ATOM 4736 C CA . PHE B 1 270 ? -14.464 13.492 18.411 1.00 43.28 269 PHE B CA 1
ATOM 4737 C C . PHE B 1 270 ? -14.430 12.327 17.415 1.00 43.93 269 PHE B C 1
ATOM 4738 O O . PHE B 1 270 ? -15.158 12.314 16.415 1.00 43.52 269 PHE B O 1
ATOM 4746 N N . VAL B 1 271 ? -13.567 11.358 17.688 1.00 35.07 270 VAL B N 1
ATOM 4747 C CA . VAL B 1 271 ? -13.492 10.187 16.834 1.00 31.64 270 VAL B CA 1
ATOM 4748 C C . VAL B 1 271 ? -13.365 8.994 17.761 1.00 42.45 270 VAL B C 1
ATOM 4749 O O . VAL B 1 271 ? -12.344 8.910 18.471 1.00 42.43 270 VAL B O 1
ATOM 4753 N N . ALA B 1 272 ? -14.390 8.113 17.803 1.00 44.49 271 ALA B N 1
ATOM 4754 C CA . ALA B 1 272 ? -14.349 6.879 18.636 1.00 34.41 271 ALA B CA 1
ATOM 4755 C C . ALA B 1 272 ? -13.156 6.030 18.235 1.00 31.55 271 ALA B C 1
ATOM 4756 O O . ALA B 1 272 ? -12.968 5.693 17.038 1.00 39.92 271 ALA B O 1
ATOM 4758 N N . ALA B 1 273 ? -12.368 5.664 19.235 1.00 32.64 272 ALA B N 1
ATOM 4759 C CA . ALA B 1 273 ? -11.189 4.841 19.008 1.00 37.63 272 ALA B CA 1
ATOM 4760 C C . ALA B 1 273 ? -10.642 4.344 20.335 1.00 41.21 272 ALA B C 1
ATOM 4761 O O . ALA B 1 273 ? -10.840 4.986 21.365 1.00 41.04 272 ALA B O 1
ATOM 4763 N N . SER B 1 274 ? -9.922 3.231 20.322 1.00 39.21 273 SER B N 1
ATOM 4764 C CA . SER B 1 274 ? -9.289 2.802 21.567 1.00 35.43 273 SER B CA 1
ATOM 4765 C C . SER B 1 274 ? -7.784 2.594 21.329 1.00 41.88 273 SER B C 1
ATOM 4766 O O . SER B 1 274 ? -7.057 1.996 22.154 1.00 45.25 273 SER B O 1
ATOM 4769 N N . ASP B 1 275 ? -7.338 3.113 20.184 1.00 39.31 274 ASP B N 1
ATOM 4770 C CA . ASP B 1 275 ? -5.964 2.932 19.754 1.00 43.29 274 ASP B CA 1
ATOM 4771 C C . ASP B 1 275 ? -5.238 4.291 19.613 1.00 46.15 274 ASP B C 1
ATOM 4772 O O . ASP B 1 275 ? -4.261 4.412 18.875 1.00 45.81 274 ASP B O 1
ATOM 4777 N N . ILE B 1 276 ? -5.721 5.302 20.335 1.00 41.31 275 ILE B N 1
ATOM 4778 C CA . ILE B 1 276 ? -5.185 6.660 20.206 1.00 38.91 275 ILE B CA 1
ATOM 4779 C C . ILE B 1 276 ? -4.787 7.212 21.599 1.00 45.66 275 ILE B C 1
ATOM 4780 O O . ILE B 1 276 ? -5.465 6.963 22.627 1.00 41.01 275 ILE B O 1
ATOM 4785 N N . THR B 1 277 ? -3.666 7.920 21.647 1.00 50.13 276 THR B N 1
ATOM 4786 C CA . THR B 1 277 ? -3.096 8.370 22.923 1.00 39.98 276 THR B CA 1
ATOM 4787 C C . THR B 1 277 ? -3.757 9.657 23.320 1.00 42.68 276 THR B C 1
ATOM 4788 O O . THR B 1 277 ? -4.328 9.742 24.403 1.00 44.02 276 THR B O 1
ATOM 4792 N N . LEU B 1 278 ? -3.700 10.663 22.439 1.00 47.94 277 LEU B N 1
ATOM 4793 C CA . LEU B 1 278 ? -4.315 11.982 22.784 1.00 53.38 277 LEU B CA 1
ATOM 4794 C C . LEU B 1 278 ? -5.804 11.928 22.456 1.00 45.24 277 LEU B C 1
ATOM 4795 O O . LEU B 1 278 ? -6.189 11.635 21.310 1.00 53.18 277 LEU B O 1
ATOM 4800 N N . LYS B 1 279 ? -6.630 12.177 23.463 1.00 34.75 278 LYS B N 1
ATOM 4801 C CA . LYS B 1 279 ? -8.061 12.082 23.285 1.00 38.08 278 LYS B CA 1
ATOM 4802 C C . LYS B 1 279 ? -8.686 13.468 23.296 1.00 44.13 278 LYS B C 1
ATOM 4803 O O . LYS B 1 279 ? -8.050 14.457 23.723 1.00 46.02 278 LYS B O 1
ATOM 4809 N N . CYS B 1 280 ? -9.944 13.536 22.858 1.00 37.36 279 CYS B N 1
ATOM 4810 C CA . CYS B 1 280 ? -10.635 14.808 22.743 1.00 36.74 279 CYS B CA 1
ATOM 4811 C C . CYS B 1 280 ? -12.156 14.652 22.606 1.00 39.63 279 CYS B C 1
ATOM 4812 O O . CYS B 1 280 ? -12.677 13.745 21.933 1.00 46.99 279 CYS B O 1
ATOM 4815 N N . CYS B 1 281 ? -12.880 15.545 23.246 1.00 42.03 280 CYS B N 1
ATOM 4816 C CA . CYS B 1 281 ? -14.321 15.420 23.225 1.00 38.88 280 CYS B CA 1
ATOM 4817 C C . CYS B 1 281 ? -14.943 16.764 23.503 1.00 36.24 280 CYS B C 1
ATOM 4818 O O . CYS B 1 281 ? -14.276 17.711 23.911 1.00 42.04 280 CYS B O 1
ATOM 4821 N N . THR B 1 282 ? -16.249 16.819 23.296 1.00 33.58 281 THR B N 1
ATOM 4822 C CA . THR B 1 282 ? -17.062 17.931 23.777 1.00 29.88 281 THR B CA 1
ATOM 4823 C C . THR B 1 282 ? -17.734 17.453 25.084 1.00 41.46 281 THR B C 1
ATOM 4824 O O . THR B 1 282 ? -18.389 16.378 25.166 1.00 48.60 281 THR B O 1
ATOM 4828 N N . VAL B 1 283 ? -17.534 18.241 26.124 1.00 39.67 282 VAL B N 1
ATOM 4829 C CA . VAL B 1 283 ? -17.887 17.798 27.454 1.00 38.12 282 VAL B CA 1
ATOM 4830 C C . VAL B 1 283 ? -18.904 18.752 28.002 1.00 36.68 282 VAL B C 1
ATOM 4831 O O . VAL B 1 283 ? -18.737 19.963 27.888 1.00 39.32 282 VAL B O 1
ATOM 4835 N N . THR B 1 284 ? -19.985 18.203 28.540 1.00 37.44 283 THR B N 1
ATOM 4836 C CA . THR B 1 284 ? -21.087 19.021 29.060 1.00 33.28 283 THR B CA 1
ATOM 4837 C C . THR B 1 284 ? -21.464 18.512 30.474 1.00 45.79 283 THR B C 1
ATOM 4838 O O . THR B 1 284 ? -21.615 17.282 30.687 1.00 52.14 283 THR B O 1
ATOM 4842 N N . TYR B 1 285 ? -21.578 19.454 31.424 1.00 40.49 284 TYR B N 1
ATOM 4843 C CA . TYR B 1 285 ? -22.027 19.213 32.797 1.00 36.08 284 TYR B CA 1
ATOM 4844 C C . TYR B 1 285 ? -23.407 19.834 32.990 1.00 38.05 284 TYR B C 1
ATOM 4845 O O . TYR B 1 285 ? -23.557 21.073 32.914 1.00 40.62 284 TYR B O 1
ATOM 4854 N N . LEU B 1 286 ? -24.425 19.018 33.256 1.00 32.13 285 LEU B N 1
ATOM 4855 C CA . LEU B 1 286 ? -25.790 19.575 33.277 1.00 30.44 285 LEU B CA 1
ATOM 4856 C C . LEU B 1 286 ? -26.120 20.406 34.529 1.00 48.36 285 LEU B C 1
ATOM 4857 O O . LEU B 1 286 ? -26.726 21.487 34.381 1.00 47.15 285 LEU B O 1
ATOM 4862 N N . ASN B 1 287 ? -25.740 19.905 35.731 1.00 42.75 286 ASN B N 1
ATOM 4863 C CA . ASN B 1 287 ? -26.258 20.414 37.024 1.00 44.87 286 ASN B CA 1
ATOM 4864 C C . ASN B 1 287 ? -25.894 21.889 37.260 1.00 47.37 286 ASN B C 1
ATOM 4865 O O . ASN B 1 287 ? -26.743 22.729 37.582 1.00 46.89 286 ASN B O 1
ATOM 4870 N N . ASP B 1 288 ? -24.615 22.197 37.068 1.00 51.45 287 ASP B N 1
ATOM 4871 C CA . ASP B 1 288 ? -24.143 23.579 37.037 1.00 44.45 287 ASP B CA 1
ATOM 4872 C C . ASP B 1 288 ? -23.684 23.888 35.584 1.00 43.68 287 ASP B C 1
ATOM 4873 O O . ASP B 1 288 ? -22.481 23.774 35.261 1.00 42.04 287 ASP B O 1
ATOM 4878 N N . PRO B 1 289 ? -24.651 24.210 34.697 1.00 43.75 288 PRO B N 1
ATOM 4879 C CA . PRO B 1 289 ? -24.447 24.209 33.236 1.00 41.42 288 PRO B CA 1
ATOM 4880 C C . PRO B 1 289 ? -23.089 24.765 32.802 1.00 43.17 288 PRO B C 1
ATOM 4881 O O . PRO B 1 289 ? -22.804 25.960 32.953 1.00 47.85 288 PRO B O 1
ATOM 4885 N N . SER B 1 290 ? -22.244 23.893 32.290 1.00 37.23 289 SER B N 1
ATOM 4886 C CA . SER B 1 290 ? -20.918 24.292 31.869 1.00 38.41 289 SER B CA 1
ATOM 4887 C C . SER B 1 290 ? -20.473 23.318 30.793 1.00 47.05 289 SER B C 1
ATOM 4888 O O . SER B 1 290 ? -20.797 22.102 30.847 1.00 49.46 289 SER B O 1
ATOM 4891 N N . SER B 1 291 ? -19.737 23.816 29.806 1.00 41.72 290 SER B N 1
ATOM 4892 C CA . SER B 1 291 ? -19.278 22.897 28.742 1.00 49.66 290 SER B CA 1
ATOM 4893 C C . SER B 1 291 ? -17.973 23.375 28.114 1.00 45.16 290 SER B C 1
ATOM 4894 O O . SER B 1 291 ? -17.675 24.549 28.147 1.00 47.72 290 SER B O 1
ATOM 4897 N N . LYS B 1 292 ? -17.195 22.464 27.562 1.00 36.96 291 LYS B N 1
ATOM 4898 C CA . LYS B 1 292 ? -16.021 22.859 26.852 1.00 31.39 291 LYS B CA 1
ATOM 4899 C C . LYS B 1 292 ? -16.054 22.112 25.497 1.00 45.44 291 LYS B C 1
ATOM 4900 O O . LYS B 1 292 ? -15.985 20.846 25.452 1.00 50.63 291 LYS B O 1
ATOM 4906 N N . THR B 1 293 ? -16.193 22.873 24.403 1.00 34.58 292 THR B N 1
ATOM 4907 C CA . THR B 1 293 ? -16.293 22.269 23.072 1.00 32.92 292 THR B CA 1
ATOM 4908 C C . THR B 1 293 ? -15.106 21.368 22.742 1.00 38.03 292 THR B C 1
ATOM 4909 O O . THR B 1 293 ? -15.287 20.224 22.316 1.00 43.11 292 THR B O 1
ATOM 4913 N N . VAL B 1 294 ? -13.887 21.888 22.886 1.00 39.49 293 VAL B N 1
ATOM 4914 C CA . VAL B 1 294 ? -12.709 21.078 22.548 1.00 40.96 293 VAL B CA 1
ATOM 4915 C C . VAL B 1 294 ? -11.974 20.837 23.829 1.00 45.72 293 VAL B C 1
ATOM 4916 O O . VAL B 1 294 ? -11.233 21.691 24.313 1.00 50.99 293 VAL B O 1
ATOM 4920 N N . CYS B 1 295 ? -12.227 19.656 24.384 1.00 47.90 294 CYS B N 1
ATOM 4921 C CA . CYS B 1 295 ? -11.650 19.230 25.649 1.00 39.63 294 CYS B CA 1
ATOM 4922 C C . CYS B 1 295 ? -10.608 18.144 25.427 1.00 43.27 294 CYS B C 1
ATOM 4923 O O . CYS B 1 295 ? -10.972 16.958 25.312 1.00 53.09 294 CYS B O 1
ATOM 4926 N N . THR B 1 296 ? -9.331 18.524 25.327 1.00 40.80 295 THR B N 1
ATOM 4927 C CA . THR B 1 296 ? -8.275 17.514 25.205 1.00 39.01 295 THR B CA 1
ATOM 4928 C C . THR B 1 296 ? -8.068 16.827 26.549 1.00 41.01 295 THR B C 1
ATOM 4929 O O . THR B 1 296 ? -8.206 17.443 27.625 1.00 45.33 295 THR B O 1
ATOM 4933 N N . TYR B 1 297 ? -7.757 15.536 26.470 1.00 43.90 296 TYR B N 1
ATOM 4934 C CA . TYR B 1 297 ? -7.440 14.760 27.665 1.00 41.09 296 TYR B CA 1
ATOM 4935 C C . TYR B 1 297 ? -6.715 13.464 27.298 1.00 36.51 296 TYR B C 1
ATOM 4936 O O . TYR B 1 297 ? -6.729 12.996 26.133 1.00 40.61 296 TYR B O 1
ATOM 4945 N N . MET B 1 298 ? -6.060 12.921 28.314 1.00 32.73 297 MET B N 1
ATOM 4946 C CA . MET B 1 298 ? -5.412 11.619 28.232 1.00 35.98 297 MET B CA 1
ATOM 4947 C C . MET B 1 298 ? -5.745 10.831 29.516 1.00 39.38 297 MET B C 1
ATOM 4948 O O . MET B 1 298 ? -5.975 11.412 30.629 1.00 41.63 297 MET B O 1
ATOM 4953 N N . ASP B 1 299 ? -5.808 9.509 29.371 1.00 37.21 298 ASP B N 1
ATOM 4954 C CA . ASP B 1 299 ? -5.947 8.687 30.572 1.00 39.33 298 ASP B CA 1
ATOM 4955 C C . ASP B 1 299 ? -4.518 8.287 31.050 1.00 41.65 298 ASP B C 1
ATOM 4956 O O . ASP B 1 299 ? -3.962 7.217 30.699 1.00 48.04 298 ASP B O 1
ATOM 4961 N N . LEU B 1 300 ? -3.909 9.203 31.785 1.00 38.66 299 LEU B N 1
ATOM 4962 C CA . LEU B 1 300 ? -2.608 8.973 32.388 1.00 41.71 299 LEU B CA 1
ATOM 4963 C C . LEU B 1 300 ? -2.855 8.463 33.809 1.00 50.80 299 LEU B C 1
ATOM 4964 O O . LEU B 1 300 ? -3.794 8.937 34.537 1.00 45.67 299 LEU B O 1
ATOM 4969 N N . LEU B 1 301 ? -2.025 7.506 34.229 1.00 44.45 300 LEU B N 1
ATOM 4970 C CA . LEU B 1 301 ? -1.942 7.185 35.662 1.00 42.19 300 LEU B CA 1
ATOM 4971 C C . LEU B 1 301 ? -1.785 8.481 36.485 1.00 50.24 300 LEU B C 1
ATOM 4972 O O . LEU B 1 301 ? -0.847 9.251 36.239 1.00 52.98 300 LEU B O 1
ATOM 4977 N N . LEU B 1 302 ? -2.672 8.750 37.440 1.00 42.63 301 LEU B N 1
ATOM 4978 C CA . LEU B 1 302 ? -2.618 10.059 38.101 1.00 43.98 301 LEU B CA 1
ATOM 4979 C C . LEU B 1 302 ? -1.228 10.315 38.684 1.00 49.90 301 LEU B C 1
ATOM 4980 O O . LEU B 1 302 ? -0.762 11.470 38.737 1.00 48.12 301 LEU B O 1
ATOM 4985 N N . ASP B 1 303 ? -0.561 9.233 39.089 1.00 45.43 302 ASP B N 1
ATOM 4986 C CA . ASP B 1 303 ? 0.760 9.341 39.738 1.00 51.46 302 ASP B CA 1
ATOM 4987 C C . ASP B 1 303 ? 1.761 9.866 38.708 1.00 53.98 302 ASP B C 1
ATOM 4988 O O . ASP B 1 303 ? 2.503 10.819 38.988 1.00 56.54 302 ASP B O 1
ATOM 4993 N N . ASP B 1 304 ? 1.751 9.276 37.508 1.00 48.56 303 ASP B N 1
ATOM 4994 C CA . ASP B 1 304 ? 2.579 9.788 36.403 1.00 48.95 303 ASP B CA 1
ATOM 4995 C C . ASP B 1 304 ? 2.314 11.256 36.016 1.00 50.18 303 ASP B C 1
ATOM 4996 O O . ASP B 1 304 ? 3.251 12.032 35.795 1.00 57.84 303 ASP B O 1
ATOM 5001 N N . PHE B 1 305 ? 1.046 11.636 35.911 1.00 47.21 304 PHE B N 1
ATOM 5002 C CA . PHE B 1 305 ? 0.740 13.022 35.581 1.00 42.24 304 PHE B CA 1
ATOM 5003 C C . PHE B 1 305 ? 1.373 13.928 36.616 1.00 47.78 304 PHE B C 1
ATOM 5004 O O . PHE B 1 305 ? 2.044 14.898 36.258 1.00 57.12 304 PHE B O 1
ATOM 5012 N N . VAL B 1 306 ? 1.135 13.612 37.892 1.00 50.54 305 VAL B N 1
ATOM 5013 C CA . VAL B 1 306 ? 1.651 14.399 39.025 1.00 51.92 305 VAL B CA 1
ATOM 5014 C C . VAL B 1 306 ? 3.184 14.445 38.937 1.00 57.44 305 VAL B C 1
ATOM 5015 O O . VAL B 1 306 ? 3.811 15.507 39.054 1.00 57.68 305 VAL B O 1
ATOM 5019 N N . SER B 1 307 ? 3.778 13.280 38.725 1.00 53.55 306 SER B N 1
ATOM 5020 C CA . SER B 1 307 ? 5.215 13.191 38.519 1.00 53.10 306 SER B CA 1
ATOM 5021 C C . SER B 1 307 ? 5.702 14.206 37.449 1.00 58.96 306 SER B C 1
ATOM 5022 O O . SER B 1 307 ? 6.749 14.856 37.632 1.00 67.57 306 SER B O 1
ATOM 5025 N N . VAL B 1 308 ? 4.933 14.370 36.362 1.00 58.00 307 VAL B N 1
ATOM 5026 C CA . VAL B 1 308 ? 5.261 15.371 35.323 1.00 53.31 307 VAL B CA 1
ATOM 5027 C C . VAL B 1 308 ? 5.138 16.808 35.853 1.00 59.68 307 VAL B C 1
ATOM 5028 O O . VAL B 1 308 ? 6.025 17.640 35.637 1.00 69.40 307 VAL B O 1
ATOM 5032 N N . LEU B 1 309 ? 4.040 17.098 36.541 1.00 57.11 308 LEU B N 1
ATOM 5033 C CA . LEU B 1 309 ? 3.886 18.391 37.194 1.00 57.80 308 LEU B CA 1
ATOM 5034 C C . LEU B 1 309 ? 5.067 18.777 38.084 1.00 65.90 308 LEU B C 1
ATOM 5035 O O . LEU B 1 309 ? 5.557 19.913 38.039 1.00 78.39 308 LEU B O 1
ATOM 5040 N N . LYS B 1 310 ? 5.490 17.840 38.925 1.00 66.77 309 LYS B N 1
ATOM 5041 C CA . LYS B 1 310 ? 6.586 18.063 39.874 1.00 73.85 309 LYS B CA 1
ATOM 5042 C C . LYS B 1 310 ? 7.979 17.989 39.201 1.00 77.63 309 LYS B C 1
ATOM 5043 O O . LYS B 1 310 ? 8.977 17.615 39.840 1.00 79.85 309 LYS B O 1
ATOM 5049 N N . SER B 1 311 ? 8.045 18.318 37.911 1.00 68.55 310 SER B N 1
ATOM 5050 C CA . SER B 1 311 ? 9.323 18.336 37.184 1.00 68.76 310 SER B CA 1
ATOM 5051 C C . SER B 1 311 ? 9.317 19.525 36.208 1.00 76.94 310 SER B C 1
ATOM 5052 O O . SER B 1 311 ? 10.203 19.664 35.321 1.00 67.02 310 SER B O 1
ATOM 5055 N N . LEU B 1 312 ? 8.294 20.369 36.401 1.00 76.49 311 LEU B N 1
ATOM 5056 C CA . LEU B 1 312 ? 8.081 21.599 35.636 1.00 74.98 311 LEU B CA 1
ATOM 5057 C C . LEU B 1 312 ? 8.758 22.766 36.319 1.00 76.93 311 LEU B C 1
ATOM 5058 O O . LEU B 1 312 ? 8.911 22.776 37.551 1.00 81.93 311 LEU B O 1
ATOM 5063 N N . ASP B 1 313 ? 9.168 23.745 35.513 1.00 81.62 312 ASP B N 1
ATOM 5064 C CA . ASP B 1 313 ? 9.685 25.009 36.035 1.00 73.63 312 ASP B CA 1
ATOM 5065 C C . ASP B 1 313 ? 8.516 26.009 36.161 1.00 73.00 312 ASP B C 1
ATOM 5066 O O . ASP B 1 313 ? 7.880 26.384 35.161 1.00 76.44 312 ASP B O 1
ATOM 5071 N N . LEU B 1 314 ? 8.217 26.412 37.390 1.00 65.39 313 LEU B N 1
ATOM 5072 C CA . LEU B 1 314 ? 7.074 27.277 37.674 1.00 69.83 313 LEU B CA 1
ATOM 5073 C C . LEU B 1 314 ? 7.453 28.757 37.614 1.00 79.82 313 LEU B C 1
ATOM 5074 O O . LEU B 1 314 ? 6.655 29.650 37.979 1.00 73.16 313 LEU B O 1
ATOM 5079 N N . THR B 1 315 ? 8.681 29.002 37.154 1.00 82.48 314 THR B N 1
ATOM 5080 C CA . THR B 1 315 ? 9.267 30.345 37.116 1.00 84.72 314 THR B CA 1
ATOM 5081 C C . THR B 1 315 ? 9.094 31.056 35.759 1.00 84.56 314 THR B C 1
ATOM 5082 O O . THR B 1 315 ? 9.055 32.304 35.706 1.00 89.42 314 THR B O 1
ATOM 5086 N N . VAL B 1 316 ? 9.009 30.266 34.676 1.00 79.88 315 VAL B N 1
ATOM 5087 C CA . VAL B 1 316 ? 8.723 30.793 33.332 1.00 73.80 315 VAL B CA 1
ATOM 5088 C C . VAL B 1 316 ? 7.264 31.264 33.234 1.00 78.63 315 VAL B C 1
ATOM 5089 O O . VAL B 1 316 ? 6.401 30.833 34.016 1.00 84.48 315 VAL B O 1
ATOM 5093 N N . VAL B 1 317 ? 6.976 32.135 32.272 1.00 78.97 316 VAL B N 1
ATOM 5094 C CA . VAL B 1 317 ? 5.588 32.559 32.060 1.00 82.53 316 VAL B CA 1
ATOM 5095 C C . VAL B 1 317 ? 4.887 31.608 31.101 1.00 80.32 316 VAL B C 1
ATOM 5096 O O . VAL B 1 317 ? 3.725 31.238 31.307 1.00 80.43 316 VAL B O 1
ATOM 5100 N N . SER B 1 318 ? 5.592 31.236 30.038 1.00 77.71 317 SER B N 1
ATOM 5101 C CA . SER B 1 318 ? 5.109 30.177 29.157 1.00 78.54 317 SER B CA 1
ATOM 5102 C C . SER B 1 318 ? 6.269 29.391 28.578 1.00 76.16 317 SER B C 1
ATOM 5103 O O . SER B 1 318 ? 7.231 29.950 28.081 1.00 69.29 317 SER B O 1
ATOM 5106 N N . LYS B 1 319 ? 6.188 28.076 28.726 1.00 84.52 318 LYS B N 1
ATOM 5107 C CA . LYS B 1 319 ? 7.038 27.167 27.983 1.00 82.64 318 LYS B CA 1
ATOM 5108 C C . LYS B 1 319 ? 6.150 26.088 27.375 1.00 84.64 318 LYS B C 1
ATOM 5109 O O . LYS B 1 319 ? 5.032 25.846 27.843 1.00 82.02 318 LYS B O 1
ATOM 5115 N N . VAL B 1 320 ? 6.632 25.475 26.300 1.00 83.83 319 VAL B N 1
ATOM 5116 C CA . VAL B 1 320 ? 6.029 24.254 25.793 1.00 75.36 319 VAL B CA 1
ATOM 5117 C C . VAL B 1 320 ? 6.924 23.107 26.265 1.00 79.80 319 VAL B C 1
ATOM 5118 O O . VAL B 1 320 ? 8.123 23.084 25.950 1.00 82.81 319 VAL B O 1
ATOM 5122 N N . HIS B 1 321 ? 6.354 22.177 27.035 1.00 73.76 320 HIS B N 1
ATOM 5123 C CA . HIS B 1 321 ? 7.094 21.000 27.497 1.00 74.71 320 HIS B CA 1
ATOM 5124 C C . HIS B 1 321 ? 6.811 19.782 26.652 1.00 72.87 320 HIS B C 1
ATOM 5125 O O . HIS B 1 321 ? 5.668 19.543 26.240 1.00 74.99 320 HIS B O 1
ATOM 5132 N N . GLU B 1 322 ? 7.851 18.999 26.405 1.00 62.78 321 GLU B N 1
ATOM 5133 C CA . GLU B 1 322 ? 7.659 17.751 25.681 1.00 73.43 321 GLU B CA 1
ATOM 5134 C C . GLU B 1 322 ? 7.506 16.588 26.684 1.00 73.83 321 GLU B C 1
ATOM 5135 O O . GLU B 1 322 ? 8.399 16.358 27.521 1.00 69.60 321 GLU B O 1
ATOM 5141 N N . VAL B 1 323 ? 6.376 15.875 26.650 1.00 61.12 322 VAL B N 1
ATOM 5142 C CA . VAL B 1 323 ? 6.243 14.715 27.538 1.00 52.39 322 VAL B CA 1
ATOM 5143 C C . VAL B 1 323 ? 6.209 13.441 26.714 1.00 54.90 322 VAL B C 1
ATOM 5144 O O . VAL B 1 323 ? 5.558 13.373 25.648 1.00 62.05 322 VAL B O 1
ATOM 5148 N N . ILE B 1 324 ? 6.914 12.423 27.185 1.00 50.01 323 ILE B N 1
ATOM 5149 C CA . ILE B 1 324 ? 6.902 11.158 26.455 1.00 55.36 323 ILE B CA 1
ATOM 5150 C C . ILE B 1 324 ? 5.747 10.301 27.015 1.00 56.68 323 ILE B C 1
ATOM 5151 O O . ILE B 1 324 ? 5.720 9.955 28.213 1.00 53.04 323 ILE B O 1
ATOM 5156 N N . ILE B 1 325 ? 4.772 10.016 26.150 1.00 51.73 324 ILE B N 1
ATOM 5157 C CA . ILE B 1 325 ? 3.647 9.184 26.515 1.00 43.80 324 ILE B CA 1
ATOM 5158 C C . ILE B 1 325 ? 3.381 8.216 25.361 1.00 47.01 324 ILE B C 1
ATOM 5159 O O . ILE B 1 325 ? 3.301 8.628 24.185 1.00 49.61 324 ILE B O 1
ATOM 5164 N N . ASP B 1 326 ? 3.264 6.930 25.693 1.00 47.52 325 ASP B N 1
ATOM 5165 C CA . ASP B 1 326 ? 3.075 5.872 24.683 1.00 44.26 325 ASP B CA 1
ATOM 5166 C C . ASP B 1 326 ? 4.168 5.897 23.596 1.00 49.48 325 ASP B C 1
ATOM 5167 O O . ASP B 1 326 ? 3.903 5.653 22.411 1.00 52.66 325 ASP B O 1
ATOM 5172 N N . ASN B 1 327 ? 5.389 6.203 24.015 1.00 54.90 326 ASN B N 1
ATOM 5173 C CA . ASN B 1 327 ? 6.558 6.180 23.137 1.00 48.61 326 ASN B CA 1
ATOM 5174 C C . ASN B 1 327 ? 6.662 7.359 22.151 1.00 53.03 326 ASN B C 1
ATOM 5175 O O . ASN B 1 327 ? 7.413 7.288 21.138 1.00 54.00 326 ASN B O 1
ATOM 5180 N N . LYS B 1 328 ? 5.925 8.438 22.454 1.00 49.69 327 LYS B N 1
ATOM 5181 C CA . LYS B 1 328 ? 5.881 9.590 21.563 1.00 49.15 327 LYS B CA 1
ATOM 5182 C C . LYS B 1 328 ? 5.977 10.888 22.327 1.00 56.62 327 LYS B C 1
ATOM 5183 O O . LYS B 1 328 ? 5.409 11.023 23.424 1.00 59.89 327 LYS B O 1
ATOM 5189 N N . PRO B 1 329 ? 6.714 11.859 21.755 1.00 62.20 328 PRO B N 1
ATOM 5190 C CA . PRO B 1 329 ? 6.756 13.197 22.356 1.00 55.20 328 PRO B CA 1
ATOM 5191 C C . PRO B 1 329 ? 5.425 13.918 22.141 1.00 54.77 328 PRO B C 1
ATOM 5192 O O . PRO B 1 329 ? 4.905 13.902 21.022 1.00 58.16 328 PRO B O 1
ATOM 5196 N N . TRP B 1 330 ? 4.877 14.511 23.204 1.00 61.81 329 TRP B N 1
ATOM 5197 C CA . TRP B 1 330 ? 3.633 15.291 23.124 1.00 55.47 329 TRP B CA 1
ATOM 5198 C C . TRP B 1 330 ? 3.893 16.692 23.619 1.00 58.41 329 TRP B C 1
ATOM 5199 O O . TRP B 1 330 ? 4.545 16.886 24.663 1.00 69.43 329 TRP B O 1
ATOM 5210 N N . ARG B 1 331 ? 3.399 17.668 22.867 1.00 53.93 330 ARG B N 1
ATOM 5211 C CA . ARG B 1 331 ? 3.592 19.053 23.253 1.00 66.52 330 ARG B CA 1
ATOM 5212 C C . ARG B 1 331 ? 2.568 19.428 24.308 1.00 67.66 330 ARG B C 1
ATOM 5213 O O . ARG B 1 331 ? 1.366 19.416 24.011 1.00 68.52 330 ARG B O 1
ATOM 5221 N N . TRP B 1 332 ? 3.035 19.731 25.526 1.00 60.79 331 TRP B N 1
ATOM 5222 C CA . TRP B 1 332 ? 2.171 20.301 26.563 1.00 64.36 331 TRP B CA 1
ATOM 5223 C C . TRP B 1 332 ? 2.507 21.768 26.855 1.00 70.21 331 TRP B C 1
ATOM 5224 O O . TRP B 1 332 ? 3.646 22.090 27.240 1.00 68.16 331 TRP B O 1
ATOM 5235 N N . MET B 1 333 ? 1.504 22.636 26.683 1.00 69.43 332 MET B N 1
ATOM 5236 C CA . MET B 1 333 ? 1.605 24.048 27.020 1.00 61.48 332 MET B CA 1
ATOM 5237 C C . MET B 1 333 ? 1.484 24.311 28.529 1.00 69.76 332 MET B C 1
ATOM 5238 O O . MET B 1 333 ? 0.516 23.871 29.175 1.00 69.72 332 MET B O 1
ATOM 5243 N N . LEU B 1 334 ? 2.453 25.054 29.078 1.00 77.46 333 LEU B N 1
ATOM 5244 C CA . LEU B 1 334 ? 2.435 25.468 30.492 1.00 66.20 333 LEU B CA 1
ATOM 5245 C C . LEU B 1 334 ? 2.437 27.012 30.672 1.00 71.26 333 LEU B C 1
ATOM 5246 O O . LEU B 1 334 ? 3.423 27.671 30.347 1.00 78.56 333 LEU B O 1
ATOM 5251 N N . TRP B 1 335 ? 1.331 27.573 31.168 1.00 69.93 334 TRP B N 1
ATOM 5252 C CA . TRP B 1 335 ? 1.302 28.964 31.643 1.00 69.42 334 TRP B CA 1
ATOM 5253 C C . TRP B 1 335 ? 1.480 29.010 33.163 1.00 78.35 334 TRP B C 1
ATOM 5254 O O . TRP B 1 335 ? 0.722 28.357 33.917 1.00 71.32 334 TRP B O 1
ATOM 5265 N N . CYS B 1 336 ? 2.482 29.777 33.606 1.00 79.59 335 CYS B N 1
ATOM 5266 C CA . CYS B 1 336 ? 2.752 29.961 35.035 1.00 70.37 335 CYS B CA 1
ATOM 5267 C C . CYS B 1 336 ? 2.547 31.408 35.476 1.00 73.63 335 CYS B C 1
ATOM 5268 O O . CYS B 1 336 ? 2.575 32.356 34.662 1.00 79.11 335 CYS B O 1
ATOM 5271 N N . LYS B 1 337 ? 2.349 31.574 36.773 1.00 75.89 336 LYS B N 1
ATOM 5272 C CA . LYS B 1 337 ? 2.100 32.883 37.331 1.00 77.25 336 LYS B CA 1
ATOM 5273 C C . LYS B 1 337 ? 2.408 32.869 38.836 1.00 84.24 336 LYS B C 1
ATOM 5274 O O . LYS B 1 337 ? 1.768 32.145 39.631 1.00 77.04 336 LYS B O 1
ATOM 5280 N N . ASP B 1 338 ? 3.390 33.685 39.220 1.00 88.70 337 ASP B N 1
ATOM 5281 C CA . ASP B 1 338 ? 3.819 33.784 40.614 1.00 79.27 337 ASP B CA 1
ATOM 5282 C C . ASP B 1 338 ? 4.213 32.417 41.144 1.00 77.48 337 ASP B C 1
ATOM 5283 O O . ASP B 1 338 ? 3.807 32.040 42.254 1.00 73.60 337 ASP B O 1
ATOM 5288 N N . ASN B 1 339 ? 4.978 31.669 40.338 1.00 75.39 338 ASN B N 1
ATOM 5289 C CA . ASN B 1 339 ? 5.540 30.380 40.783 1.00 86.44 338 ASN B CA 1
ATOM 5290 C C . ASN B 1 339 ? 4.496 29.285 41.077 1.00 83.98 338 ASN B C 1
ATOM 5291 O O . ASN B 1 339 ? 4.795 28.296 41.753 1.00 83.71 338 ASN B O 1
ATOM 5296 N N . ALA B 1 340 ? 3.272 29.498 40.589 1.00 81.58 339 ALA B N 1
ATOM 5297 C CA . ALA B 1 340 ? 2.230 28.478 40.592 1.00 74.93 339 ALA B CA 1
ATOM 5298 C C . ALA B 1 340 ? 1.802 28.272 39.137 1.00 78.73 339 ALA B C 1
ATOM 5299 O O . ALA B 1 340 ? 1.901 29.204 38.311 1.00 72.61 339 ALA B O 1
ATOM 5301 N N . VAL B 1 341 ? 1.383 27.046 38.809 1.00 78.21 340 VAL B N 1
ATOM 5302 C CA . VAL B 1 341 ? 0.796 26.752 37.506 1.00 65.73 340 VAL B CA 1
ATOM 5303 C C . VAL B 1 341 ? -0.496 27.557 37.341 1.00 63.30 340 VAL B C 1
ATOM 5304 O O . VAL B 1 341 ? -1.354 27.594 38.259 1.00 66.84 340 VAL B O 1
ATOM 5308 N N . ALA B 1 342 ? -0.637 28.196 36.184 1.00 63.62 341 ALA B N 1
ATOM 5309 C CA . ALA B 1 342 ? -1.915 28.791 35.803 1.00 67.98 341 ALA B CA 1
ATOM 5310 C C . ALA B 1 342 ? -2.733 27.768 34.948 1.00 66.70 341 ALA B C 1
ATOM 5311 O O . ALA B 1 342 ? -3.893 27.438 35.285 1.00 48.04 341 ALA B O 1
ATOM 5313 N N . THR B 1 343 ? -2.097 27.259 33.880 1.00 60.04 342 THR B N 1
ATOM 5314 C CA . THR B 1 343 ? -2.700 26.270 32.989 1.00 57.80 342 THR B CA 1
ATOM 5315 C C . THR B 1 343 ? -1.682 25.270 32.497 1.00 58.35 342 THR B C 1
ATOM 5316 O O . THR B 1 343 ? -0.499 25.574 32.290 1.00 59.62 342 THR B O 1
ATOM 5320 N N . PHE B 1 344 ? -2.161 24.056 32.297 1.00 57.03 343 PHE B N 1
ATOM 5321 C CA . PHE B 1 344 ? -1.292 23.024 31.779 1.00 54.93 343 PHE B CA 1
ATOM 5322 C C . PHE B 1 344 ? -2.123 22.076 30.951 1.00 62.65 343 PHE B C 1
ATOM 5323 O O . PHE B 1 344 ? -2.965 21.364 31.509 1.00 62.12 343 PHE B O 1
ATOM 5331 N N . TYR B 1 345 ? -1.876 22.076 29.634 1.00 64.95 344 TYR B N 1
ATOM 5332 C CA . TYR B 1 345 ? -2.697 21.355 28.655 1.00 64.68 344 TYR B CA 1
ATOM 5333 C C . TYR B 1 345 ? -1.876 20.928 27.444 1.00 63.54 344 TYR B C 1
ATOM 5334 O O . TYR B 1 345 ? -0.881 21.563 27.109 1.00 66.25 344 TYR B O 1
ATOM 5343 N N . PRO B 1 346 ? -2.295 19.831 26.791 1.00 67.08 345 PRO B N 1
ATOM 5344 C CA . PRO B 1 346 ? -1.635 19.303 25.584 1.00 70.77 345 PRO B CA 1
ATOM 5345 C C . PRO B 1 346 ? -2.057 20.099 24.333 1.00 70.84 345 PRO B C 1
ATOM 5346 O O . PRO B 1 346 ? -3.194 20.594 24.307 1.00 72.47 345 PRO B O 1
ATOM 5350 N N . GLN B 1 347 ? -1.149 20.188 23.347 1.00 75.79 346 GLN B N 1
ATOM 5351 C CA . GLN B 1 347 ? -1.176 21.147 22.223 1.00 80.79 346 GLN B CA 1
ATOM 5352 C C . GLN B 1 347 ? -0.792 22.584 22.658 1.00 79.93 346 GLN B C 1
ATOM 5353 O O . GLN B 1 347 ? 0.277 23.099 22.285 1.00 77.08 346 GLN B O 1
ATOM 5359 N N . SER C 1 1 ? -20.832 -24.847 110.903 1.00 63.66 0 SER C N 1
ATOM 5360 C CA . SER C 1 1 ? -20.458 -24.154 112.119 1.00 68.00 0 SER C CA 1
ATOM 5361 C C . SER C 1 1 ? -21.152 -22.792 112.207 1.00 58.39 0 SER C C 1
ATOM 5362 O O . SER C 1 1 ? -20.502 -21.745 112.425 1.00 53.31 0 SER C O 1
ATOM 5365 N N . GLY C 1 2 ? -22.476 -22.795 112.068 1.00 62.54 1 GLY C N 1
ATOM 5366 C CA . GLY C 1 2 ? -23.215 -21.560 112.275 1.00 51.21 1 GLY C CA 1
ATOM 5367 C C . GLY C 1 2 ? -23.318 -20.699 111.030 1.00 45.66 1 GLY C C 1
ATOM 5368 O O . GLY C 1 2 ? -22.493 -20.768 110.104 1.00 38.35 1 GLY C O 1
ATOM 5369 N N . LEU C 1 3 ? -24.360 -19.888 111.032 1.00 42.32 2 LEU C N 1
ATOM 5370 C CA . LEU C 1 3 ? -24.727 -19.104 109.877 1.00 42.16 2 LEU C CA 1
ATOM 5371 C C . LEU C 1 3 ? -23.607 -18.157 109.487 1.00 40.84 2 LEU C C 1
ATOM 5372 O O . LEU C 1 3 ? -23.426 -17.919 108.304 1.00 38.10 2 LEU C O 1
ATOM 5377 N N . GLU C 1 4 ? -22.864 -17.644 110.479 1.00 38.04 3 GLU C N 1
ATOM 5378 C CA . GLU C 1 4 ? -21.732 -16.737 110.214 1.00 40.52 3 GLU C CA 1
ATOM 5379 C C . GLU C 1 4 ? -20.644 -17.380 109.342 1.00 44.38 3 GLU C C 1
ATOM 5380 O O . GLU C 1 4 ? -20.088 -16.714 108.460 1.00 40.46 3 GLU C O 1
ATOM 5386 N N . ASN C 1 5 ? -20.346 -18.653 109.594 1.00 41.78 4 ASN C N 1
ATOM 5387 C CA . ASN C 1 5 ? -19.414 -19.426 108.755 1.00 48.43 4 ASN C CA 1
ATOM 5388 C C . ASN C 1 5 ? -19.960 -19.752 107.335 1.00 49.13 4 ASN C C 1
ATOM 5389 O O . ASN C 1 5 ? -19.228 -19.701 106.311 1.00 48.04 4 ASN C O 1
ATOM 5394 N N . ILE C 1 6 ? -21.243 -20.104 107.276 1.00 38.93 5 ILE C N 1
ATOM 5395 C CA . ILE C 1 6 ? -21.897 -20.274 105.993 1.00 45.69 5 ILE C CA 1
ATOM 5396 C C . ILE C 1 6 ? -21.877 -18.982 105.123 1.00 42.60 5 ILE C C 1
ATOM 5397 O O . ILE C 1 6 ? -21.630 -19.052 103.903 1.00 43.42 5 ILE C O 1
ATOM 5402 N N . ALA C 1 7 ? -22.113 -17.824 105.759 1.00 31.39 6 ALA C N 1
ATOM 5403 C CA . ALA C 1 7 ? -22.076 -16.550 105.066 1.00 34.75 6 ALA C CA 1
ATOM 5404 C C . ALA C 1 7 ? -20.674 -16.305 104.537 1.00 43.12 6 ALA C C 1
ATOM 5405 O O . ALA C 1 7 ? -20.495 -15.848 103.393 1.00 46.12 6 ALA C O 1
ATOM 5407 N N . PHE C 1 8 ? -19.665 -16.622 105.346 1.00 41.65 7 PHE C N 1
ATOM 5408 C CA . PHE C 1 8 ? -18.283 -16.423 104.907 1.00 39.30 7 PHE C CA 1
ATOM 5409 C C . PHE C 1 8 ? -18.014 -17.221 103.644 1.00 38.15 7 PHE C C 1
ATOM 5410 O O . PHE C 1 8 ? -17.471 -16.698 102.686 1.00 39.18 7 PHE C O 1
ATOM 5418 N N . ASN C 1 9 ? -18.403 -18.495 103.659 1.00 39.93 8 ASN C N 1
ATOM 5419 C CA . ASN C 1 9 ? -18.294 -19.364 102.489 1.00 37.61 8 ASN C CA 1
ATOM 5420 C C . ASN C 1 9 ? -19.062 -18.880 101.232 1.00 43.57 8 ASN C C 1
ATOM 5421 O O . ASN C 1 9 ? -18.512 -18.826 100.126 1.00 38.70 8 ASN C O 1
ATOM 5426 N N . VAL C 1 10 ? -20.331 -18.533 101.401 1.00 42.12 9 VAL C N 1
ATOM 5427 C CA . VAL C 1 10 ? -21.103 -18.025 100.282 1.00 39.01 9 VAL C CA 1
ATOM 5428 C C . VAL C 1 10 ? -20.506 -16.745 99.655 1.00 40.17 9 VAL C C 1
ATOM 5429 O O . VAL C 1 10 ? -20.412 -16.634 98.433 1.00 42.84 9 VAL C O 1
ATOM 5433 N N . VAL C 1 11 ? -20.083 -15.806 100.487 1.00 39.34 10 VAL C N 1
ATOM 5434 C CA . VAL C 1 11 ? -19.492 -14.554 100.019 1.00 39.95 10 VAL C CA 1
ATOM 5435 C C . VAL C 1 11 ? -18.127 -14.756 99.322 1.00 42.84 10 VAL C C 1
ATOM 5436 O O . VAL C 1 11 ? -17.823 -14.095 98.321 1.00 41.68 10 VAL C O 1
ATOM 5440 N N . ASN C 1 12 ? -17.315 -15.678 99.827 1.00 42.99 11 ASN C N 1
ATOM 5441 C CA . ASN C 1 12 ? -15.947 -15.824 99.328 1.00 34.79 11 ASN C CA 1
ATOM 5442 C C . ASN C 1 12 ? -15.732 -16.995 98.375 1.00 45.16 11 ASN C C 1
ATOM 5443 O O . ASN C 1 12 ? -14.724 -17.043 97.692 1.00 49.35 11 ASN C O 1
ATOM 5448 N N . LYS C 1 13 ? -16.657 -17.958 98.353 1.00 46.29 12 LYS C N 1
ATOM 5449 C CA . LYS C 1 13 ? -16.502 -19.179 97.534 1.00 42.65 12 LYS C CA 1
ATOM 5450 C C . LYS C 1 13 ? -17.791 -19.481 96.782 1.00 37.88 12 LYS C C 1
ATOM 5451 O O . LYS C 1 13 ? -17.888 -20.477 96.079 1.00 40.90 12 LYS C O 1
ATOM 5457 N N . GLY C 1 14 ? -18.789 -18.608 96.929 1.00 43.76 13 GLY C N 1
ATOM 5458 C CA . GLY C 1 14 ? -20.049 -18.769 96.213 1.00 41.11 13 GLY C CA 1
ATOM 5459 C C . GLY C 1 14 ? -20.963 -19.877 96.687 1.00 33.67 13 GLY C C 1
ATOM 5460 O O . GLY C 1 14 ? -22.082 -20.020 96.191 1.00 40.58 13 GLY C O 1
ATOM 5461 N N . SER C 1 15 ? -20.484 -20.646 97.653 1.00 33.29 14 SER C N 1
ATOM 5462 C CA . SER C 1 15 ? -21.244 -21.740 98.258 1.00 40.78 14 SER C CA 1
ATOM 5463 C C . SER C 1 15 ? -20.504 -22.266 99.496 1.00 42.97 14 SER C C 1
ATOM 5464 O O . SER C 1 15 ? -19.352 -21.898 99.726 1.00 46.52 14 SER C O 1
ATOM 5467 N N . PHE C 1 16 ? -21.147 -23.139 100.279 1.00 39.93 15 PHE C N 1
ATOM 5468 C CA . PHE C 1 16 ? -20.453 -23.750 101.422 1.00 45.89 15 PHE C CA 1
ATOM 5469 C C . PHE C 1 16 ? -19.459 -24.833 101.005 1.00 45.09 15 PHE C C 1
ATOM 5470 O O . PHE C 1 16 ? -19.858 -25.865 100.454 1.00 46.57 15 PHE C O 1
ATOM 5478 N N . VAL C 1 17 ? -18.171 -24.581 101.260 1.00 45.25 16 VAL C N 1
ATOM 5479 C CA . VAL C 1 17 ? -17.119 -25.536 100.921 1.00 50.14 16 VAL C CA 1
ATOM 5480 C C . VAL C 1 17 ? -16.338 -26.016 102.139 1.00 54.87 16 VAL C C 1
ATOM 5481 O O . VAL C 1 17 ? -15.410 -26.824 101.998 1.00 61.00 16 VAL C O 1
ATOM 5485 N N . GLY C 1 18 ? -16.730 -25.535 103.327 1.00 54.72 17 GLY C N 1
ATOM 5486 C CA . GLY C 1 18 ? -16.062 -25.879 104.573 1.00 52.01 17 GLY C CA 1
ATOM 5487 C C . GLY C 1 18 ? -14.812 -25.038 104.807 1.00 53.16 17 GLY C C 1
ATOM 5488 O O . GLY C 1 18 ? -13.886 -25.493 105.481 1.00 60.61 17 GLY C O 1
ATOM 5489 N N . ALA C 1 19 ? -14.776 -23.830 104.232 1.00 43.77 18 ALA C N 1
ATOM 5490 C CA . ALA C 1 19 ? -13.721 -22.854 104.485 1.00 36.50 18 ALA C CA 1
ATOM 5491 C C . ALA C 1 19 ? -13.885 -22.305 105.895 1.00 52.84 18 ALA C C 1
ATOM 5492 O O . ALA C 1 19 ? -15.019 -22.232 106.404 1.00 57.01 18 ALA C O 1
ATOM 5494 N N . ASP C 1 20 ? -12.774 -21.939 106.548 1.00 57.38 19 ASP C N 1
ATOM 5495 C CA . ASP C 1 20 ? -12.848 -21.309 107.878 1.00 57.52 19 ASP C CA 1
ATOM 5496 C C . ASP C 1 20 ? -13.024 -19.790 107.715 1.00 59.68 19 ASP C C 1
ATOM 5497 O O . ASP C 1 20 ? -12.570 -19.197 106.696 1.00 54.27 19 ASP C O 1
ATOM 5502 N N . GLY C 1 21 ? -13.703 -19.172 108.691 1.00 41.99 20 GLY C N 1
ATOM 5503 C CA . GLY C 1 21 ? -14.039 -17.750 108.606 1.00 41.53 20 GLY C CA 1
ATOM 5504 C C . GLY C 1 21 ? -15.494 -17.378 108.926 1.00 47.08 20 GLY C C 1
ATOM 5505 O O . GLY C 1 21 ? -16.446 -18.199 108.821 1.00 48.34 20 GLY C O 1
ATOM 5506 N N . GLU C 1 22 ? -15.686 -16.125 109.318 1.00 34.36 21 GLU C N 1
ATOM 5507 C CA . GLU C 1 22 ? -16.997 -15.737 109.773 1.00 39.33 21 GLU C CA 1
ATOM 5508 C C . GLU C 1 22 ? -17.321 -14.346 109.322 1.00 43.00 21 GLU C C 1
ATOM 5509 O O . GLU C 1 22 ? -16.470 -13.464 109.317 1.00 42.20 21 GLU C O 1
ATOM 5515 N N . LEU C 1 23 ? -18.574 -14.174 108.922 1.00 43.11 22 LEU C N 1
ATOM 5516 C CA . LEU C 1 23 ? -19.144 -12.871 108.607 1.00 40.23 22 LEU C CA 1
ATOM 5517 C C . LEU C 1 23 ? -20.492 -12.697 109.342 1.00 41.95 22 LEU C C 1
ATOM 5518 O O . LEU C 1 23 ? -21.332 -13.622 109.380 1.00 41.89 22 LEU C O 1
ATOM 5523 N N . PRO C 1 24 ? -20.704 -11.515 109.928 1.00 34.80 23 PRO C N 1
ATOM 5524 C CA . PRO C 1 24 ? -21.991 -11.280 110.610 1.00 33.87 23 PRO C CA 1
ATOM 5525 C C . PRO C 1 24 ? -23.106 -11.285 109.563 1.00 42.19 23 PRO C C 1
ATOM 5526 O O . PRO C 1 24 ? -22.941 -10.643 108.536 1.00 45.18 23 PRO C O 1
ATOM 5530 N N . VAL C 1 25 ? -24.190 -12.010 109.807 1.00 31.64 24 VAL C N 1
ATOM 5531 C CA . VAL C 1 25 ? -25.269 -12.228 108.852 1.00 26.82 24 VAL C CA 1
ATOM 5532 C C . VAL C 1 25 ? -26.574 -12.212 109.632 1.00 35.48 24 VAL C C 1
ATOM 5533 O O . VAL C 1 25 ? -26.646 -12.716 110.777 1.00 35.15 24 VAL C O 1
ATOM 5537 N N . ALA C 1 26 ? -27.636 -11.729 109.015 1.00 29.78 25 ALA C N 1
ATOM 5538 C CA . ALA C 1 26 ? -28.947 -11.835 109.622 1.00 33.88 25 ALA C CA 1
ATOM 5539 C C . ALA C 1 26 ? -29.969 -11.974 108.517 1.00 35.54 25 ALA C C 1
ATOM 5540 O O . ALA C 1 26 ? -29.869 -11.307 107.467 1.00 34.31 25 ALA C O 1
ATOM 5542 N N . ALA C 1 27 ? -30.924 -12.874 108.681 1.00 37.09 26 ALA C N 1
ATOM 5543 C CA . ALA C 1 27 ? -32.007 -12.904 107.698 1.00 29.17 26 ALA C CA 1
ATOM 5544 C C . ALA C 1 27 ? -32.937 -11.848 108.211 1.00 32.27 26 ALA C C 1
ATOM 5545 O O . ALA C 1 27 ? -33.009 -11.602 109.420 1.00 40.57 26 ALA C O 1
ATOM 5547 N N . SER C 1 28 ? -33.634 -11.211 107.298 1.00 39.10 27 SER C N 1
ATOM 5548 C CA . SER C 1 28 ? -34.595 -10.180 107.662 1.00 39.03 27 SER C CA 1
ATOM 5549 C C . SER C 1 28 ? -35.716 -10.160 106.588 1.00 39.85 27 SER C C 1
ATOM 5550 O O . SER C 1 28 ? -35.494 -9.685 105.449 1.00 34.38 27 SER C O 1
ATOM 5553 N N . GLY C 1 29 ? -36.904 -10.683 106.964 1.00 40.12 28 GLY C N 1
ATOM 5554 C CA . GLY C 1 29 ? -37.961 -10.969 105.994 1.00 36.98 28 GLY C CA 1
ATOM 5555 C C . GLY C 1 29 ? -37.439 -12.036 105.021 1.00 45.57 28 GLY C C 1
ATOM 5556 O O . GLY C 1 29 ? -36.958 -13.096 105.462 1.00 37.37 28 GLY C O 1
ATOM 5557 N N . ASP C 1 30 ? -37.476 -11.760 103.719 1.00 31.76 29 ASP C N 1
ATOM 5558 C CA . ASP C 1 30 ? -37.088 -12.798 102.778 1.00 36.60 29 ASP C CA 1
ATOM 5559 C C . ASP C 1 30 ? -35.662 -12.574 102.284 1.00 34.15 29 ASP C C 1
ATOM 5560 O O . ASP C 1 30 ? -35.286 -13.095 101.229 1.00 42.66 29 ASP C O 1
ATOM 5565 N N . LYS C 1 31 ? -34.869 -11.831 103.060 1.00 38.28 30 LYS C N 1
ATOM 5566 C CA . LYS C 1 31 ? -33.534 -11.385 102.644 1.00 38.12 30 LYS C CA 1
ATOM 5567 C C . LYS C 1 31 ? -32.480 -11.781 103.641 1.00 35.58 30 LYS C C 1
ATOM 5568 O O . LYS C 1 31 ? -32.733 -11.807 104.834 1.00 37.11 30 LYS C O 1
ATOM 5574 N N . VAL C 1 32 ? -31.277 -12.018 103.151 1.00 25.77 31 VAL C N 1
ATOM 5575 C CA . VAL C 1 32 ? -30.161 -12.272 104.039 1.00 22.90 31 VAL C CA 1
ATOM 5576 C C . VAL C 1 32 ? -29.090 -11.209 103.843 1.00 31.97 31 VAL C C 1
ATOM 5577 O O . VAL C 1 32 ? -28.601 -10.979 102.703 1.00 37.82 31 VAL C O 1
ATOM 5581 N N . PHE C 1 33 ? -28.713 -10.539 104.927 1.00 28.71 32 PHE C N 1
ATOM 5582 C CA . PHE C 1 33 ? -27.613 -9.571 104.842 1.00 33.05 32 PHE C CA 1
ATOM 5583 C C . PHE C 1 33 ? -26.292 -9.960 105.538 1.00 31.27 32 PHE C C 1
ATOM 5584 O O . PHE C 1 33 ? -26.250 -10.635 106.579 1.00 37.75 32 PHE C O 1
ATOM 5592 N N . VAL C 1 34 ? -25.209 -9.490 104.956 1.00 34.81 33 VAL C N 1
ATOM 5593 C CA . VAL C 1 34 ? -23.905 -9.530 105.609 1.00 39.96 33 VAL C CA 1
ATOM 5594 C C . VAL C 1 34 ? -23.398 -8.100 105.992 1.00 38.97 33 VAL C C 1
ATOM 5595 O O . VAL C 1 34 ? -23.326 -7.216 105.138 1.00 45.97 33 VAL C O 1
ATOM 5599 N N . ARG C 1 35 ? -23.100 -7.877 107.273 1.00 41.70 34 ARG C N 1
ATOM 5600 C CA . ARG C 1 35 ? -22.458 -6.644 107.747 1.00 45.01 34 ARG C CA 1
ATOM 5601 C C . ARG C 1 35 ? -21.021 -6.538 107.267 1.00 48.09 34 ARG C C 1
ATOM 5602 O O . ARG C 1 35 ? -20.152 -7.320 107.671 1.00 55.40 34 ARG C O 1
ATOM 5610 N N . ASP C 1 36 ? -20.784 -5.536 106.430 1.00 49.64 35 ASP C N 1
ATOM 5611 C CA . ASP C 1 36 ? -19.481 -5.269 105.838 1.00 59.01 35 ASP C CA 1
ATOM 5612 C C . ASP C 1 36 ? -18.968 -3.945 106.358 1.00 59.49 35 ASP C C 1
ATOM 5613 O O . ASP C 1 36 ? -18.958 -2.927 105.619 1.00 60.03 35 ASP C O 1
ATOM 5618 N N . GLY C 1 37 ? -18.563 -3.963 107.631 1.00 63.23 36 GLY C N 1
ATOM 5619 C CA . GLY C 1 37 ? -18.271 -2.743 108.377 1.00 54.81 36 GLY C CA 1
ATOM 5620 C C . GLY C 1 37 ? -19.480 -1.813 108.373 1.00 59.42 36 GLY C C 1
ATOM 5621 O O . GLY C 1 37 ? -20.401 -1.981 109.211 1.00 58.46 36 GLY C O 1
ATOM 5622 N N . ASN C 1 38 ? -19.508 -0.860 107.418 1.00 51.07 37 ASN C N 1
ATOM 5623 C CA . ASN C 1 38 ? -20.490 0.232 107.492 1.00 48.90 37 ASN C CA 1
ATOM 5624 C C . ASN C 1 38 ? -21.653 0.045 106.559 1.00 44.01 37 ASN C C 1
ATOM 5625 O O . ASN C 1 38 ? -22.421 0.980 106.285 1.00 41.21 37 ASN C O 1
ATOM 5630 N N . THR C 1 39 ? -21.795 -1.194 106.111 1.00 38.78 38 THR C N 1
ATOM 5631 C CA . THR C 1 39 ? -22.747 -1.487 105.055 1.00 43.71 38 THR C CA 1
ATOM 5632 C C . THR C 1 39 ? -23.331 -2.886 105.159 1.00 44.33 38 THR C C 1
ATOM 5633 O O . THR C 1 39 ? -22.627 -3.874 105.431 1.00 36.80 38 THR C O 1
ATOM 5637 N N . ASP C 1 40 ? -24.634 -2.972 104.929 1.00 40.41 39 ASP C N 1
ATOM 5638 C CA . ASP C 1 40 ? -25.245 -4.276 104.862 1.00 31.09 39 ASP C CA 1
ATOM 5639 C C . ASP C 1 40 ? -25.430 -4.686 103.375 1.00 34.02 39 ASP C C 1
ATOM 5640 O O . ASP C 1 40 ? -26.173 -4.048 102.616 1.00 38.60 39 ASP C O 1
ATOM 5645 N N . ASN C 1 41 ? -24.730 -5.752 102.972 1.00 40.23 40 ASN C N 1
ATOM 5646 C CA . ASN C 1 41 ? -24.830 -6.306 101.627 1.00 34.04 40 ASN C CA 1
ATOM 5647 C C . ASN C 1 41 ? -25.906 -7.391 101.496 1.00 36.14 40 ASN C C 1
ATOM 5648 O O . ASN C 1 41 ? -25.994 -8.319 102.305 1.00 39.51 40 ASN C O 1
ATOM 5653 N N . LEU C 1 42 ? -26.735 -7.257 100.465 1.00 33.26 41 LEU C N 1
ATOM 5654 C CA . LEU C 1 42 ? -27.739 -8.254 100.205 1.00 31.94 41 LEU C CA 1
ATOM 5655 C C . LEU C 1 42 ? -27.058 -9.467 99.545 1.00 30.99 41 LEU C C 1
ATOM 5656 O O . LEU C 1 42 ? -26.476 -9.358 98.475 1.00 37.36 41 LEU C O 1
ATOM 5661 N N . VAL C 1 43 ? -27.101 -10.619 100.190 1.00 31.97 42 VAL C N 1
ATOM 5662 C CA . VAL C 1 43 ? -26.441 -11.777 99.579 1.00 33.07 42 VAL C CA 1
ATOM 5663 C C . VAL C 1 43 ? -27.395 -12.876 99.114 1.00 30.55 42 VAL C C 1
ATOM 5664 O O . VAL C 1 43 ? -26.979 -13.761 98.390 1.00 33.10 42 VAL C O 1
ATOM 5668 N N . PHE C 1 44 ? -28.660 -12.812 99.508 1.00 29.70 43 PHE C N 1
ATOM 5669 C CA . PHE C 1 44 ? -29.597 -13.857 99.104 1.00 24.47 43 PHE C CA 1
ATOM 5670 C C . PHE C 1 44 ? -30.977 -13.350 99.301 1.00 29.53 43 PHE C C 1
ATOM 5671 O O . PHE C 1 44 ? -31.240 -12.582 100.239 1.00 38.28 43 PHE C O 1
ATOM 5679 N N . VAL C 1 45 ? -31.849 -13.738 98.382 1.00 34.94 44 VAL C N 1
ATOM 5680 C CA . VAL C 1 45 ? -33.280 -13.430 98.438 1.00 34.22 44 VAL C CA 1
ATOM 5681 C C . VAL C 1 45 ? -34.054 -14.774 98.401 1.00 34.82 44 VAL C C 1
ATOM 5682 O O . VAL C 1 45 ? -33.800 -15.622 97.530 1.00 39.09 44 VAL C O 1
ATOM 5686 N N . ASN C 1 46 ? -34.993 -14.970 99.328 1.00 31.94 45 ASN C N 1
ATOM 5687 C CA . ASN C 1 46 ? -35.665 -16.273 99.521 1.00 28.27 45 ASN C CA 1
ATOM 5688 C C . ASN C 1 46 ? -36.910 -16.340 98.678 1.00 30.41 45 ASN C C 1
ATOM 5689 O O . ASN C 1 46 ? -37.818 -15.537 98.843 1.00 33.81 45 ASN C O 1
ATOM 5694 N N . LYS C 1 47 ? -36.978 -17.303 97.774 1.00 34.25 46 LYS C N 1
ATOM 5695 C CA . LYS C 1 47 ? -38.189 -17.487 96.949 1.00 33.47 46 LYS C CA 1
ATOM 5696 C C . LYS C 1 47 ? -38.928 -18.766 97.337 1.00 33.54 46 LYS C C 1
ATOM 5697 O O . LYS C 1 47 ? -39.919 -19.142 96.707 1.00 36.00 46 LYS C O 1
ATOM 5703 N N . THR C 1 48 ? -38.416 -19.434 98.369 1.00 30.64 47 THR C N 1
ATOM 5704 C CA . THR C 1 48 ? -38.951 -20.707 98.861 1.00 29.38 47 THR C CA 1
ATOM 5705 C C . THR C 1 48 ? -39.952 -20.449 99.994 1.00 39.19 47 THR C C 1
ATOM 5706 O O . THR C 1 48 ? -40.049 -19.321 100.521 1.00 30.85 47 THR C O 1
ATOM 5710 N N . SER C 1 49 ? -40.667 -21.494 100.397 1.00 33.61 48 SER C N 1
ATOM 5711 C CA . SER C 1 49 ? -41.613 -21.372 101.505 1.00 31.97 48 SER C CA 1
ATOM 5712 C C . SER C 1 49 ? -40.891 -21.674 102.853 1.00 32.78 48 SER C C 1
ATOM 5713 O O . SER C 1 49 ? -41.495 -21.649 103.957 1.00 27.85 48 SER C O 1
ATOM 5716 N N . LEU C 1 50 ? -39.592 -21.962 102.778 1.00 35.03 49 LEU C N 1
ATOM 5717 C CA . LEU C 1 50 ? -38.808 -22.185 104.005 1.00 27.83 49 LEU C CA 1
ATOM 5718 C C . LEU C 1 50 ? -38.420 -20.857 104.686 1.00 33.58 49 LEU C C 1
ATOM 5719 O O . LEU C 1 50 ? -38.433 -19.739 104.069 1.00 36.76 49 LEU C O 1
ATOM 5724 N N . PRO C 1 51 ? -38.109 -20.945 105.977 1.00 29.88 50 PRO C N 1
ATOM 5725 C CA . PRO C 1 51 ? -37.626 -19.743 106.666 1.00 34.51 50 PRO C CA 1
ATOM 5726 C C . PRO C 1 51 ? -36.312 -19.291 106.013 1.00 38.57 50 PRO C C 1
ATOM 5727 O O . PRO C 1 51 ? -35.487 -20.149 105.620 1.00 37.91 50 PRO C O 1
ATOM 5731 N N . THR C 1 52 ? -36.120 -17.977 105.913 1.00 31.48 51 THR C N 1
ATOM 5732 C CA . THR C 1 52 ? -35.063 -17.408 105.092 1.00 30.23 51 THR C CA 1
ATOM 5733 C C . THR C 1 52 ? -33.639 -17.874 105.358 1.00 30.17 51 THR C C 1
ATOM 5734 O O . THR C 1 52 ? -32.889 -18.154 104.424 1.00 34.42 51 THR C O 1
ATOM 5738 N N . ALA C 1 53 ? -33.276 -17.980 106.619 1.00 30.91 52 ALA C N 1
ATOM 5739 C CA . ALA C 1 53 ? -31.951 -18.446 106.979 1.00 32.09 52 ALA C CA 1
ATOM 5740 C C . ALA C 1 53 ? -31.763 -19.892 106.527 1.00 35.28 52 ALA C C 1
ATOM 5741 O O . ALA C 1 53 ? -30.654 -20.268 106.156 1.00 33.88 52 ALA C O 1
ATOM 5743 N N . ILE C 1 54 ? -32.842 -20.690 106.603 1.00 30.84 53 ILE C N 1
ATOM 5744 C CA . ILE C 1 54 ? -32.803 -22.084 106.237 1.00 28.58 53 ILE C CA 1
ATOM 5745 C C . ILE C 1 54 ? -32.660 -22.189 104.723 1.00 32.63 53 ILE C C 1
ATOM 5746 O O . ILE C 1 54 ? -31.762 -22.882 104.205 1.00 35.51 53 ILE C O 1
ATOM 5751 N N . ALA C 1 55 ? -33.537 -21.523 103.990 1.00 36.20 54 ALA C N 1
ATOM 5752 C CA . ALA C 1 55 ? -33.412 -21.536 102.518 1.00 31.72 54 ALA C CA 1
ATOM 5753 C C . ALA C 1 55 ? -31.971 -21.137 102.121 1.00 33.96 54 ALA C C 1
ATOM 5754 O O . ALA C 1 55 ? -31.321 -21.816 101.300 1.00 32.56 54 ALA C O 1
ATOM 5756 N N . PHE C 1 56 ? -31.442 -20.124 102.798 1.00 30.84 55 PHE C N 1
ATOM 5757 C CA . PHE C 1 56 ? -30.060 -19.693 102.557 1.00 36.13 55 PHE C CA 1
ATOM 5758 C C . PHE C 1 56 ? -29.023 -20.794 102.780 1.00 28.31 55 PHE C C 1
ATOM 5759 O O . PHE C 1 56 ? -28.146 -21.002 101.965 1.00 29.01 55 PHE C O 1
ATOM 5767 N N . GLU C 1 57 ? -29.136 -21.497 103.899 1.00 31.74 56 GLU C N 1
ATOM 5768 C CA . GLU C 1 57 ? -28.245 -22.617 104.194 1.00 30.18 56 GLU C CA 1
ATOM 5769 C C . GLU C 1 57 ? -28.350 -23.731 103.110 1.00 38.08 56 GLU C C 1
ATOM 5770 O O . GLU C 1 57 ? -27.317 -24.236 102.658 1.00 42.91 56 GLU C O 1
ATOM 5776 N N . LEU C 1 58 ? -29.572 -24.075 102.663 1.00 29.03 57 LEU C N 1
ATOM 5777 C CA . LEU C 1 58 ? -29.743 -25.128 101.682 1.00 30.77 57 LEU C CA 1
ATOM 5778 C C . LEU C 1 58 ? -29.124 -24.718 100.371 1.00 38.55 57 LEU C C 1
ATOM 5779 O O . LEU C 1 58 ? -28.552 -25.541 99.656 1.00 31.73 57 LEU C O 1
ATOM 5784 N N . PHE C 1 59 ? -29.208 -23.424 100.077 1.00 28.64 58 PHE C N 1
ATOM 5785 C CA . PHE C 1 59 ? -28.698 -22.962 98.809 1.00 31.34 58 PHE C CA 1
ATOM 5786 C C . PHE C 1 59 ? -27.157 -23.078 98.857 1.00 37.36 58 PHE C C 1
ATOM 5787 O O . PHE C 1 59 ? -26.501 -23.560 97.901 1.00 36.16 58 PHE C O 1
ATOM 5795 N N . ALA C 1 60 ? -26.586 -22.691 100.001 1.00 34.42 59 ALA C N 1
ATOM 5796 C CA . ALA C 1 60 ? -25.134 -22.751 100.184 1.00 33.96 59 ALA C CA 1
ATOM 5797 C C . ALA C 1 60 ? -24.590 -24.188 100.105 1.00 37.20 59 ALA C C 1
ATOM 5798 O O . ALA C 1 60 ? -23.390 -24.385 99.902 1.00 31.35 59 ALA C O 1
ATOM 5800 N N . LYS C 1 61 ? -25.483 -25.170 100.266 1.00 26.19 60 LYS C N 1
ATOM 5801 C CA . LYS C 1 61 ? -25.079 -26.540 100.351 1.00 32.18 60 LYS C CA 1
ATOM 5802 C C . LYS C 1 61 ? -25.570 -27.298 99.127 1.00 39.82 60 LYS C C 1
ATOM 5803 O O . LYS C 1 61 ? -25.631 -28.553 99.109 1.00 41.62 60 LYS C O 1
ATOM 5809 N N . ARG C 1 62 ? -25.957 -26.540 98.110 1.00 36.02 61 ARG C N 1
ATOM 5810 C CA . ARG C 1 62 ? -26.341 -27.146 96.844 1.00 31.71 61 ARG C CA 1
ATOM 5811 C C . ARG C 1 62 ? -25.096 -27.762 96.187 1.00 33.28 61 ARG C C 1
ATOM 5812 O O . ARG C 1 62 ? -23.956 -27.359 96.487 1.00 40.28 61 ARG C O 1
ATOM 5820 N N . LYS C 1 63 ? -25.322 -28.752 95.323 1.00 31.62 62 LYS C N 1
ATOM 5821 C CA . LYS C 1 63 ? -24.263 -29.282 94.455 1.00 33.22 62 LYS C CA 1
ATOM 5822 C C . LYS C 1 63 ? -23.933 -28.204 93.461 1.00 28.69 62 LYS C C 1
ATOM 5823 O O . LYS C 1 63 ? -24.783 -27.787 92.711 1.00 26.95 62 LYS C O 1
ATOM 5829 N N . VAL C 1 64 ? -22.680 -27.778 93.466 1.00 36.97 63 VAL C N 1
ATOM 5830 C CA . VAL C 1 64 ? -22.207 -26.717 92.592 1.00 34.81 63 VAL C CA 1
ATOM 5831 C C . VAL C 1 64 ? -21.432 -27.287 91.402 1.00 41.76 63 VAL C C 1
ATOM 5832 O O . VAL C 1 64 ? -20.730 -28.323 91.526 1.00 37.19 63 VAL C O 1
ATOM 5836 N N . GLY C 1 65 ? -21.542 -26.604 90.260 1.00 40.52 64 GLY C N 1
ATOM 5837 C CA . GLY C 1 65 ? -20.926 -27.041 89.022 1.00 33.01 64 GLY C CA 1
ATOM 5838 C C . GLY C 1 65 ? -21.761 -28.047 88.251 1.00 35.28 64 GLY C C 1
ATOM 5839 O O . GLY C 1 65 ? -22.967 -27.843 87.950 1.00 34.26 64 GLY C O 1
ATOM 5840 N N . LEU C 1 66 ? -21.121 -29.168 87.937 1.00 34.00 65 LEU C N 1
ATOM 5841 C CA . LEU C 1 66 ? -21.767 -30.200 87.120 1.00 36.55 65 LEU C CA 1
ATOM 5842 C C . LEU C 1 66 ? -22.830 -30.968 87.886 1.00 33.44 65 LEU C C 1
ATOM 5843 O O . LEU C 1 66 ? -22.541 -31.572 88.918 1.00 45.14 65 LEU C O 1
ATOM 5848 N N . THR C 1 67 ? -24.065 -30.926 87.396 1.00 30.87 66 THR C N 1
ATOM 5849 C CA . THR C 1 67 ? -25.180 -31.585 88.071 1.00 33.50 66 THR C CA 1
ATOM 5850 C C . THR C 1 67 ? -26.030 -32.363 87.070 1.00 34.66 66 THR C C 1
ATOM 5851 O O . THR C 1 67 ? -26.020 -32.065 85.857 1.00 36.63 66 THR C O 1
ATOM 5855 N N . PRO C 1 68 ? -26.776 -33.361 87.581 1.00 32.14 67 PRO C N 1
ATOM 5856 C CA . PRO C 1 68 ? -27.713 -34.157 86.765 1.00 40.29 67 PRO C CA 1
ATOM 5857 C C . PRO C 1 68 ? -28.989 -33.370 86.542 1.00 34.45 67 PRO C C 1
ATOM 5858 O O . PRO C 1 68 ? -29.337 -32.558 87.376 1.00 31.76 67 PRO C O 1
ATOM 5862 N N . PRO C 1 69 ? -29.656 -33.588 85.410 1.00 37.99 68 PRO C N 1
ATOM 5863 C CA . PRO C 1 69 ? -30.933 -32.929 85.070 1.00 37.64 68 PRO C CA 1
ATOM 5864 C C . PRO C 1 69 ? -31.873 -33.196 86.224 1.00 33.67 68 PRO C C 1
ATOM 5865 O O . PRO C 1 69 ? -31.650 -34.214 86.849 1.00 34.96 68 PRO C O 1
ATOM 5869 N N . LEU C 1 70 ? -32.912 -32.389 86.440 1.00 36.79 69 LEU C N 1
ATOM 5870 C CA . LEU C 1 70 ? -33.770 -32.497 87.637 1.00 43.59 69 LEU C CA 1
ATOM 5871 C C . LEU C 1 70 ? -35.070 -33.267 87.419 1.00 38.18 69 LEU C C 1
ATOM 5872 O O . LEU C 1 70 ? -35.512 -33.944 88.335 1.00 37.66 69 LEU C O 1
ATOM 5877 N N . SER C 1 71 ? -35.692 -33.152 86.252 1.00 31.42 70 SER C N 1
ATOM 5878 C CA . SER C 1 71 ? -37.040 -33.686 86.115 1.00 35.67 70 SER C CA 1
ATOM 5879 C C . SER C 1 71 ? -37.070 -35.219 86.309 1.00 47.26 70 SER C C 1
ATOM 5880 O O . SER C 1 71 ? -38.064 -35.781 86.817 1.00 45.11 70 SER C O 1
ATOM 5883 N N . ILE C 1 72 ? -35.966 -35.891 85.959 1.00 41.15 71 ILE C N 1
ATOM 5884 C CA . ILE C 1 72 ? -35.919 -37.341 86.070 1.00 46.02 71 ILE C CA 1
ATOM 5885 C C . ILE C 1 72 ? -35.913 -37.741 87.506 1.00 41.01 71 ILE C C 1
ATOM 5886 O O . ILE C 1 72 ? -36.607 -38.678 87.899 1.00 46.59 71 ILE C O 1
ATOM 5891 N N . LEU C 1 73 ? -35.105 -37.035 88.283 1.00 33.59 72 LEU C N 1
ATOM 5892 C CA . LEU C 1 73 ? -35.067 -37.248 89.731 1.00 39.13 72 LEU C CA 1
ATOM 5893 C C . LEU C 1 73 ? -36.458 -37.062 90.351 1.00 35.89 72 LEU C C 1
ATOM 5894 O O . LEU C 1 73 ? -36.944 -37.933 91.028 1.00 42.94 72 LEU C O 1
ATOM 5899 N N . LYS C 1 74 ? -37.119 -35.946 90.068 1.00 42.14 73 LYS C N 1
ATOM 5900 C CA . LYS C 1 74 ? -38.508 -35.728 90.510 1.00 42.80 73 LYS C CA 1
ATOM 5901 C C . LYS C 1 74 ? -39.407 -36.889 90.052 1.00 44.01 73 LYS C C 1
ATOM 5902 O O . LYS C 1 74 ? -40.203 -37.405 90.813 1.00 37.86 73 LYS C O 1
ATOM 5908 N N . ASN C 1 75 ? -39.299 -37.273 88.788 1.00 41.68 74 ASN C N 1
ATOM 5909 C CA . ASN C 1 75 ? -40.132 -38.329 88.241 1.00 43.01 74 ASN C CA 1
ATOM 5910 C C . ASN C 1 75 ? -39.943 -39.696 88.920 1.00 49.10 74 ASN C C 1
ATOM 5911 O O . ASN C 1 75 ? -40.878 -40.495 89.017 1.00 51.89 74 ASN C O 1
ATOM 5916 N N . LEU C 1 76 ? -38.725 -39.943 89.394 1.00 45.99 75 LEU C N 1
ATOM 5917 C CA . LEU C 1 76 ? -38.389 -41.153 90.131 1.00 46.43 75 LEU C CA 1
ATOM 5918 C C . LEU C 1 76 ? -38.847 -41.091 91.593 1.00 50.25 75 LEU C C 1
ATOM 5919 O O . LEU C 1 76 ? -38.484 -41.962 92.392 1.00 53.14 75 LEU C O 1
ATOM 5924 N N . GLY C 1 77 ? -39.624 -40.063 91.939 1.00 48.73 76 GLY C N 1
ATOM 5925 C CA . GLY C 1 77 ? -40.214 -39.935 93.282 1.00 45.81 76 GLY C CA 1
ATOM 5926 C C . GLY C 1 77 ? -39.238 -39.594 94.411 1.00 44.88 76 GLY C C 1
ATOM 5927 O O . GLY C 1 77 ? -39.480 -39.871 95.628 1.00 30.19 76 GLY C O 1
ATOM 5928 N N . VAL C 1 78 ? -38.116 -38.997 94.015 1.00 42.38 77 VAL C N 1
ATOM 5929 C CA . VAL C 1 78 ? -37.126 -38.564 94.994 1.00 44.69 77 VAL C CA 1
ATOM 5930 C C . VAL C 1 78 ? -37.755 -37.571 96.016 1.00 46.61 77 VAL C C 1
ATOM 5931 O O . VAL C 1 78 ? -38.414 -36.588 95.642 1.00 42.90 77 VAL C O 1
ATOM 5935 N N . VAL C 1 79 ? -37.554 -37.858 97.305 1.00 37.98 78 VAL C N 1
ATOM 5936 C CA . VAL C 1 79 ? -38.218 -37.121 98.356 1.00 33.31 78 VAL C CA 1
ATOM 5937 C C . VAL C 1 79 ? -37.196 -36.314 99.090 1.00 37.34 78 VAL C C 1
ATOM 5938 O O . VAL C 1 79 ? -37.505 -35.249 99.645 1.00 39.71 78 VAL C O 1
ATOM 5942 N N . ALA C 1 80 ? -35.963 -36.812 99.094 1.00 36.56 79 ALA C N 1
ATOM 5943 C CA . ALA C 1 80 ? -34.918 -36.144 99.868 1.00 32.29 79 ALA C CA 1
ATOM 5944 C C . ALA C 1 80 ? -33.556 -36.503 99.324 1.00 34.14 79 ALA C C 1
ATOM 5945 O O . ALA C 1 80 ? -33.371 -37.587 98.799 1.00 40.92 79 ALA C O 1
ATOM 5947 N N . THR C 1 81 ? -32.629 -35.564 99.457 1.00 30.22 80 THR C N 1
ATOM 5948 C CA . THR C 1 81 ? -31.239 -35.748 99.071 1.00 36.86 80 THR C CA 1
ATOM 5949 C C . THR C 1 81 ? -30.284 -35.993 100.248 1.00 38.84 80 THR C C 1
ATOM 5950 O O . THR C 1 81 ? -30.384 -35.366 101.323 1.00 49.17 80 THR C O 1
ATOM 5954 N N . TYR C 1 82 ? -29.332 -36.893 100.051 1.00 39.01 81 TYR C N 1
ATOM 5955 C CA . TYR C 1 82 ? -28.474 -37.297 101.152 1.00 34.62 81 TYR C CA 1
ATOM 5956 C C . TYR C 1 82 ? -27.167 -36.544 101.182 1.00 36.33 81 TYR C C 1
ATOM 5957 O O . TYR C 1 82 ? -26.317 -36.757 100.316 1.00 42.33 81 TYR C O 1
ATOM 5966 N N . LYS C 1 83 ? -27.010 -35.673 102.185 1.00 40.03 82 LYS C N 1
ATOM 5967 C CA . LYS C 1 83 ? -25.779 -34.891 102.367 1.00 36.54 82 LYS C CA 1
ATOM 5968 C C . LYS C 1 83 ? -25.448 -33.863 101.274 1.00 40.70 82 LYS C C 1
ATOM 5969 O O . LYS C 1 83 ? -24.288 -33.401 101.149 1.00 43.37 82 LYS C O 1
ATOM 5975 N N . PHE C 1 84 ? -26.435 -33.529 100.448 1.00 39.12 83 PHE C N 1
ATOM 5976 C CA . PHE C 1 84 ? -26.289 -32.373 99.530 1.00 41.38 83 PHE C CA 1
ATOM 5977 C C . PHE C 1 84 ? -27.669 -31.858 99.218 1.00 39.99 83 PHE C C 1
ATOM 5978 O O . PHE C 1 84 ? -28.680 -32.535 99.484 1.00 42.72 83 PHE C O 1
ATOM 5986 N N . VAL C 1 85 ? -27.732 -30.683 98.606 1.00 42.32 84 VAL C N 1
ATOM 5987 C CA . VAL C 1 85 ? -28.997 -30.303 98.001 1.00 35.06 84 VAL C CA 1
ATOM 5988 C C . VAL C 1 85 ? -28.848 -30.093 96.497 1.00 35.21 84 VAL C C 1
ATOM 5989 O O . VAL C 1 85 ? -27.762 -29.767 95.999 1.00 37.60 84 VAL C O 1
ATOM 5993 N N . LEU C 1 86 ? -29.933 -30.363 95.782 1.00 30.22 85 LEU C N 1
ATOM 5994 C CA . LEU C 1 86 ? -30.017 -30.059 94.379 1.00 30.35 85 LEU C CA 1
ATOM 5995 C C . LEU C 1 86 ? -30.860 -28.795 94.280 1.00 34.54 85 LEU C C 1
ATOM 5996 O O . LEU C 1 86 ? -32.011 -28.787 94.732 1.00 38.57 85 LEU C O 1
ATOM 6001 N N . TRP C 1 87 ? -30.277 -27.731 93.734 1.00 30.25 86 TRP C N 1
ATOM 6002 C CA . TRP C 1 87 ? -30.961 -26.449 93.575 1.00 28.40 86 TRP C CA 1
ATOM 6003 C C . TRP C 1 87 ? -31.602 -26.349 92.181 1.00 32.02 86 TRP C C 1
ATOM 6004 O O . TRP C 1 87 ? -30.945 -26.506 91.145 1.00 36.97 86 TRP C O 1
ATOM 6015 N N . ASP C 1 88 ? -32.898 -26.096 92.157 1.00 29.53 87 ASP C N 1
ATOM 6016 C CA . ASP C 1 88 ? -33.557 -25.679 90.924 1.00 31.35 87 ASP C CA 1
ATOM 6017 C C . ASP C 1 88 ? -33.349 -24.119 90.687 1.00 33.63 87 ASP C C 1
ATOM 6018 O O . ASP C 1 88 ? -34.026 -23.268 91.280 1.00 32.86 87 ASP C O 1
ATOM 6023 N N . TYR C 1 89 ? -32.400 -23.772 89.829 1.00 37.65 88 TYR C N 1
ATOM 6024 C CA . TYR C 1 89 ? -32.002 -22.371 89.652 1.00 29.25 88 TYR C CA 1
ATOM 6025 C C . TYR C 1 89 ? -33.070 -21.510 89.010 1.00 30.83 88 TYR C C 1
ATOM 6026 O O . TYR C 1 89 ? -33.022 -20.223 89.036 1.00 33.70 88 TYR C O 1
ATOM 6035 N N . GLU C 1 90 ? -34.052 -22.197 88.462 1.00 26.10 89 GLU C N 1
ATOM 6036 C CA . GLU C 1 90 ? -35.095 -21.545 87.675 1.00 35.38 89 GLU C CA 1
ATOM 6037 C C . GLU C 1 90 ? -36.203 -21.190 88.631 1.00 35.61 89 GLU C C 1
ATOM 6038 O O . GLU C 1 90 ? -36.621 -20.032 88.686 1.00 37.31 89 GLU C O 1
ATOM 6044 N N . ALA C 1 91 ? -36.636 -22.163 89.443 1.00 34.33 90 ALA C N 1
ATOM 6045 C CA . ALA C 1 91 ? -37.659 -21.813 90.476 1.00 35.74 90 ALA C CA 1
ATOM 6046 C C . ALA C 1 91 ? -37.088 -21.117 91.723 1.00 33.29 90 ALA C C 1
ATOM 6047 O O . ALA C 1 91 ? -37.841 -20.481 92.448 1.00 35.72 90 ALA C O 1
ATOM 6049 N N . GLU C 1 92 ? -35.764 -21.235 91.935 1.00 36.95 91 GLU C N 1
ATOM 6050 C CA . GLU C 1 92 ? -35.030 -20.723 93.118 1.00 31.21 91 GLU C CA 1
ATOM 6051 C C . GLU C 1 92 ? -35.393 -21.427 94.463 1.00 33.94 91 GLU C C 1
ATOM 6052 O O . GLU C 1 92 ? -36.011 -20.875 95.349 1.00 39.43 91 GLU C O 1
ATOM 6058 N N . ARG C 1 93 ? -34.938 -22.651 94.638 1.00 39.23 92 ARG C N 1
ATOM 6059 C CA . ARG C 1 93 ? -35.721 -23.584 95.423 1.00 36.39 92 ARG C CA 1
ATOM 6060 C C . ARG C 1 93 ? -35.001 -24.926 95.355 1.00 30.58 92 ARG C C 1
ATOM 6061 O O . ARG C 1 93 ? -34.540 -25.358 94.290 1.00 36.54 92 ARG C O 1
ATOM 6069 N N . PRO C 1 94 ? -34.852 -25.580 96.494 1.00 32.74 93 PRO C N 1
ATOM 6070 C CA . PRO C 1 94 ? -34.383 -26.974 96.476 1.00 30.52 93 PRO C CA 1
ATOM 6071 C C . PRO C 1 94 ? -35.352 -27.877 95.713 1.00 32.78 93 PRO C C 1
ATOM 6072 O O . PRO C 1 94 ? -36.544 -27.524 95.554 1.00 34.03 93 PRO C O 1
ATOM 6076 N N . LEU C 1 95 ? -34.829 -29.015 95.231 1.00 32.53 94 LEU C N 1
ATOM 6077 C CA . LEU C 1 95 ? -35.627 -30.001 94.469 1.00 34.16 94 LEU C CA 1
ATOM 6078 C C . LEU C 1 95 ? -36.877 -30.407 95.233 1.00 36.85 94 LEU C C 1
ATOM 6079 O O . LEU C 1 95 ? -37.950 -30.513 94.655 1.00 40.04 94 LEU C O 1
ATOM 6084 N N . THR C 1 96 ? -36.739 -30.650 96.536 1.00 32.34 95 THR C N 1
ATOM 6085 C CA . THR C 1 96 ? -37.911 -30.875 97.383 1.00 34.54 95 THR C CA 1
ATOM 6086 C C . THR C 1 96 ? -37.701 -30.090 98.657 1.00 36.47 95 THR C C 1
ATOM 6087 O O . THR C 1 96 ? -36.609 -29.576 98.881 1.00 38.56 95 THR C O 1
ATOM 6091 N N . SER C 1 97 ? -38.714 -30.093 99.527 1.00 40.15 96 SER C N 1
ATOM 6092 C CA . SER C 1 97 ? -38.660 -29.464 100.862 1.00 41.95 96 SER C CA 1
ATOM 6093 C C . SER C 1 97 ? -37.807 -30.232 101.864 1.00 39.39 96 SER C C 1
ATOM 6094 O O . SER C 1 97 ? -37.655 -29.771 103.007 1.00 42.69 96 SER C O 1
ATOM 6097 N N . PHE C 1 98 ? -37.263 -31.386 101.474 1.00 38.70 97 PHE C N 1
ATOM 6098 C CA . PHE C 1 98 ? -36.643 -32.330 102.453 1.00 36.72 97 PHE C CA 1
ATOM 6099 C C . PHE C 1 98 ? -35.225 -32.787 102.116 1.00 32.54 97 PHE C C 1
ATOM 6100 O O . PHE C 1 98 ? -34.897 -33.002 100.955 1.00 35.63 97 PHE C O 1
ATOM 6108 N N . THR C 1 99 ? -34.416 -32.961 103.147 1.00 29.00 98 THR C N 1
ATOM 6109 C CA . THR C 1 99 ? -33.029 -33.376 103.017 1.00 33.85 98 THR C CA 1
ATOM 6110 C C . THR C 1 99 ? -32.809 -34.571 103.955 1.00 42.83 98 THR C C 1
ATOM 6111 O O . THR C 1 99 ? -33.732 -35.020 104.674 1.00 39.02 98 THR C O 1
ATOM 6115 N N . LYS C 1 100 ? -31.577 -35.075 103.964 1.00 34.06 99 LYS C N 1
ATOM 6116 C CA . LYS C 1 100 ? -31.154 -36.046 104.974 1.00 32.56 99 LYS C CA 1
ATOM 6117 C C . LYS C 1 100 ? -29.679 -35.767 105.214 1.00 42.34 99 LYS C C 1
ATOM 6118 O O . LYS C 1 100 ? -28.872 -35.653 104.248 1.00 42.65 99 LYS C O 1
ATOM 6124 N N . SER C 1 101 ? -29.349 -35.642 106.503 1.00 43.28 100 SER C N 1
ATOM 6125 C CA . SER C 1 101 ? -28.028 -35.204 106.987 1.00 47.07 100 SER C CA 1
ATOM 6126 C C . SER C 1 101 ? -27.498 -33.905 106.372 1.00 45.72 100 SER C C 1
ATOM 6127 O O . SER C 1 101 ? -26.277 -33.778 106.108 1.00 50.61 100 SER C O 1
ATOM 6130 N N . VAL C 1 102 ? -28.390 -32.945 106.129 1.00 42.45 101 VAL C N 1
ATOM 6131 C CA . VAL C 1 102 ? -27.937 -31.653 105.588 1.00 42.17 101 VAL C CA 1
ATOM 6132 C C . VAL C 1 102 ? -28.213 -30.551 106.586 1.00 32.59 101 VAL C C 1
ATOM 6133 O O . VAL C 1 102 ? -27.327 -29.796 106.969 1.00 35.21 101 VAL C O 1
ATOM 6137 N N . CYS C 1 103 ? -29.484 -30.461 106.965 1.00 34.97 102 CYS C N 1
ATOM 6138 C CA . CYS C 1 103 ? -29.948 -29.415 107.817 1.00 38.59 102 CYS C CA 1
ATOM 6139 C C . CYS C 1 103 ? -31.057 -29.926 108.758 1.00 39.64 102 CYS C C 1
ATOM 6140 O O . CYS C 1 103 ? -32.099 -30.468 108.307 1.00 29.45 102 CYS C O 1
ATOM 6143 N N . GLY C 1 104 ? -30.815 -29.746 110.071 1.00 38.56 103 GLY C N 1
ATOM 6144 C CA . GLY C 1 104 ? -31.750 -30.200 111.097 1.00 32.65 103 GLY C CA 1
ATOM 6145 C C . GLY C 1 104 ? -33.191 -29.816 110.796 1.00 42.52 103 GLY C C 1
ATOM 6146 O O . GLY C 1 104 ? -34.110 -30.665 110.849 1.00 40.12 103 GLY C O 1
ATOM 6147 N N . TYR C 1 105 ? -33.382 -28.545 110.442 1.00 32.57 104 TYR C N 1
ATOM 6148 C CA . TYR C 1 105 ? -34.722 -28.030 110.198 1.00 41.32 104 TYR C CA 1
ATOM 6149 C C . TYR C 1 105 ? -35.490 -28.816 109.085 1.00 39.96 104 TYR C C 1
ATOM 6150 O O . TYR C 1 105 ? -36.722 -29.019 109.191 1.00 38.04 104 TYR C O 1
ATOM 6159 N N . THR C 1 106 ? -34.768 -29.265 108.046 1.00 35.98 105 THR C N 1
ATOM 6160 C CA . THR C 1 106 ? -35.422 -29.851 106.880 1.00 31.11 105 THR C CA 1
ATOM 6161 C C . THR C 1 106 ? -35.202 -31.361 106.812 1.00 43.30 105 THR C C 1
ATOM 6162 O O . THR C 1 106 ? -35.801 -32.043 105.939 1.00 37.35 105 THR C O 1
ATOM 6166 N N . ASP C 1 107 ? -34.345 -31.884 107.701 1.00 36.15 106 ASP C N 1
ATOM 6167 C CA . ASP C 1 107 ? -34.049 -33.337 107.694 1.00 40.28 106 ASP C CA 1
ATOM 6168 C C . ASP C 1 107 ? -35.327 -34.150 107.882 1.00 41.58 106 ASP C C 1
ATOM 6169 O O . ASP C 1 107 ? -36.272 -33.734 108.532 1.00 49.81 106 ASP C O 1
ATOM 6174 N N . PHE C 1 108 ? -35.373 -35.295 107.239 1.00 54.86 107 PHE C N 1
ATOM 6175 C CA . PHE C 1 108 ? -36.602 -36.064 107.176 1.00 55.66 107 PHE C CA 1
ATOM 6176 C C . PHE C 1 108 ? -36.248 -37.474 107.609 1.00 58.93 107 PHE C C 1
ATOM 6177 O O . PHE C 1 108 ? -35.793 -38.298 106.794 1.00 64.40 107 PHE C O 1
ATOM 6185 N N . ALA C 1 109 ? -36.455 -37.742 108.896 1.00 63.60 108 ALA C N 1
ATOM 6186 C CA . ALA C 1 109 ? -35.966 -38.982 109.513 1.00 67.13 108 ALA C CA 1
ATOM 6187 C C . ALA C 1 109 ? -36.419 -40.284 108.833 1.00 63.32 108 ALA C C 1
ATOM 6188 O O . ALA C 1 109 ? -35.639 -41.244 108.705 1.00 58.85 108 ALA C O 1
ATOM 6190 N N . GLU C 1 110 ? -37.672 -40.292 108.388 1.00 63.40 109 GLU C N 1
ATOM 6191 C CA . GLU C 1 110 ? -38.337 -41.515 107.928 1.00 73.28 109 GLU C CA 1
ATOM 6192 C C . GLU C 1 110 ? -37.715 -42.119 106.667 1.00 69.42 109 GLU C C 1
ATOM 6193 O O . GLU C 1 110 ? -37.209 -41.389 105.805 1.00 66.04 109 GLU C O 1
ATOM 6199 N N . ASP C 1 111 ? -37.736 -43.453 106.577 1.00 70.64 110 ASP C N 1
ATOM 6200 C CA . ASP C 1 111 ? -37.222 -44.152 105.392 1.00 73.18 110 ASP C CA 1
ATOM 6201 C C . ASP C 1 111 ? -38.120 -43.778 104.223 1.00 75.83 110 ASP C C 1
ATOM 6202 O O . ASP C 1 111 ? -39.364 -43.906 104.307 1.00 81.09 110 ASP C O 1
ATOM 6207 N N . VAL C 1 112 ? -37.500 -43.317 103.133 1.00 46.68 111 VAL C N 1
ATOM 6208 C CA . VAL C 1 112 ? -38.283 -42.824 102.031 1.00 46.13 111 VAL C CA 1
ATOM 6209 C C . VAL C 1 112 ? -37.390 -42.833 100.790 1.00 41.74 111 VAL C C 1
ATOM 6210 O O . VAL C 1 112 ? -36.209 -43.070 100.903 1.00 52.88 111 VAL C O 1
ATOM 6214 N N . CYS C 1 113 ? -37.932 -42.614 99.607 1.00 45.43 112 CYS C N 1
ATOM 6215 C CA . CYS C 1 113 ? -37.096 -42.590 98.392 1.00 42.31 112 CYS C CA 1
ATOM 6216 C C . CYS C 1 113 ? -36.041 -41.493 98.417 1.00 43.89 112 CYS C C 1
ATOM 6217 O O . CYS C 1 113 ? -36.342 -40.316 98.231 1.00 45.92 112 CYS C O 1
ATOM 6220 N N . THR C 1 114 ? -34.799 -41.876 98.668 1.00 39.55 113 THR C N 1
ATOM 6221 C CA . THR C 1 114 ? -33.727 -40.911 98.861 1.00 38.62 113 THR C CA 1
ATOM 6222 C C . THR C 1 114 ? -32.808 -40.939 97.662 1.00 51.75 113 THR C C 1
ATOM 6223 O O . THR C 1 114 ? -32.580 -42.012 97.091 1.00 48.21 113 THR C O 1
ATOM 6227 N N . CYS C 1 115 ? -32.305 -39.761 97.274 1.00 42.81 114 CYS C N 1
ATOM 6228 C CA . CYS C 1 115 ? -31.329 -39.619 96.195 1.00 39.61 114 CYS C CA 1
ATOM 6229 C C . CYS C 1 115 ? -29.875 -39.484 96.708 1.00 42.01 114 CYS C C 1
ATOM 6230 O O . CYS C 1 115 ? -29.578 -38.697 97.618 1.00 42.56 114 CYS C O 1
ATOM 6233 N N . TYR C 1 116 ? -28.957 -40.214 96.099 1.00 34.80 115 TYR C N 1
ATOM 6234 C CA . TYR C 1 116 ? -27.596 -40.216 96.587 1.00 38.21 115 TYR C CA 1
ATOM 6235 C C . TYR C 1 116 ? -26.674 -39.739 95.517 1.00 36.97 115 TYR C C 1
ATOM 6236 O O . TYR C 1 116 ? -26.914 -39.968 94.360 1.00 43.37 115 TYR C O 1
ATOM 6245 N N . ASP C 1 117 ? -25.622 -39.043 95.908 1.00 44.81 116 ASP C N 1
ATOM 6246 C CA . ASP C 1 117 ? -24.604 -38.583 94.959 1.00 45.65 116 ASP C CA 1
ATOM 6247 C C . ASP C 1 117 ? -23.354 -39.445 95.145 1.00 40.43 116 ASP C C 1
ATOM 6248 O O . ASP C 1 117 ? -22.681 -39.393 96.169 1.00 39.11 116 ASP C O 1
ATOM 6253 N N . ASN C 1 118 ? -23.053 -40.232 94.131 1.00 46.32 117 ASN C N 1
ATOM 6254 C CA . ASN C 1 118 ? -21.927 -41.151 94.176 1.00 46.93 117 ASN C CA 1
ATOM 6255 C C . ASN C 1 118 ? -20.602 -40.497 94.486 1.00 47.08 117 ASN C C 1
ATOM 6256 O O . ASN C 1 118 ? -19.672 -41.194 94.884 1.00 51.02 117 ASN C O 1
ATOM 6261 N N . SER C 1 119 ? -20.506 -39.182 94.297 1.00 39.63 118 SER C N 1
ATOM 6262 C CA . SER C 1 119 ? -19.243 -38.475 94.509 1.00 40.47 118 SER C CA 1
ATOM 6263 C C . SER C 1 119 ? -18.993 -38.255 96.011 1.00 46.65 118 SER C C 1
ATOM 6264 O O . SER C 1 119 ? -17.909 -37.850 96.446 1.00 47.85 118 SER C O 1
ATOM 6267 N N . ILE C 1 120 ? -20.011 -38.532 96.805 1.00 40.99 119 ILE C N 1
ATOM 6268 C CA . ILE C 1 120 ? -19.953 -38.308 98.253 1.00 53.70 119 ILE C CA 1
ATOM 6269 C C . ILE C 1 120 ? -19.752 -39.601 99.083 1.00 56.28 119 ILE C C 1
ATOM 6270 O O . ILE C 1 120 ? -20.579 -40.540 99.058 1.00 48.48 119 ILE C O 1
ATOM 6275 N N . GLN C 1 121 ? -18.675 -39.625 99.855 1.00 54.77 120 GLN C N 1
ATOM 6276 C CA . GLN C 1 121 ? -18.315 -40.829 100.583 1.00 56.24 120 GLN C CA 1
ATOM 6277 C C . GLN C 1 121 ? -19.529 -41.504 101.224 1.00 62.76 120 GLN C C 1
ATOM 6278 O O . GLN C 1 121 ? -20.301 -40.868 101.945 1.00 60.66 120 GLN C O 1
ATOM 6284 N N . GLY C 1 122 ? -19.713 -42.785 100.920 1.00 61.92 121 GLY C N 1
ATOM 6285 C CA . GLY C 1 122 ? -20.684 -43.598 101.629 1.00 58.91 121 GLY C CA 1
ATOM 6286 C C . GLY C 1 122 ? -22.109 -43.595 101.105 1.00 59.94 121 GLY C C 1
ATOM 6287 O O . GLY C 1 122 ? -22.978 -44.288 101.656 1.00 59.32 121 GLY C O 1
ATOM 6288 N N . SER C 1 123 ? -22.361 -42.816 100.055 1.00 56.20 122 SER C N 1
ATOM 6289 C CA . SER C 1 123 ? -23.705 -42.720 99.482 1.00 56.57 122 SER C CA 1
ATOM 6290 C C . SER C 1 123 ? -24.101 -43.993 98.700 1.00 53.08 122 SER C C 1
ATOM 6291 O O . SER C 1 123 ? -25.269 -44.446 98.768 1.00 48.77 122 SER C O 1
ATOM 6294 N N . TYR C 1 124 ? -23.135 -44.578 97.985 1.00 51.36 123 TYR C N 1
ATOM 6295 C CA . TYR C 1 124 ? -23.389 -45.821 97.229 1.00 66.42 123 TYR C CA 1
ATOM 6296 C C . TYR C 1 124 ? -23.865 -46.993 98.142 1.00 59.94 123 TYR C C 1
ATOM 6297 O O . TYR C 1 124 ? -24.872 -47.665 97.848 1.00 50.16 123 TYR C O 1
ATOM 6306 N N . GLU C 1 125 ? -23.155 -47.183 99.260 1.00 54.94 124 GLU C N 1
ATOM 6307 C CA . GLU C 1 125 ? -23.485 -48.199 100.268 1.00 60.99 124 GLU C CA 1
ATOM 6308 C C . GLU C 1 125 ? -24.887 -48.043 100.825 1.00 61.18 124 GLU C C 1
ATOM 6309 O O . GLU C 1 125 ? -25.635 -49.023 100.942 1.00 59.02 124 GLU C O 1
ATOM 6315 N N . ARG C 1 126 ? -25.239 -46.808 101.173 1.00 60.73 125 ARG C N 1
ATOM 6316 C CA . ARG C 1 126 ? -26.558 -46.521 101.730 1.00 54.17 125 ARG C CA 1
ATOM 6317 C C . ARG C 1 126 ? -27.629 -46.744 100.677 1.00 55.55 125 ARG C C 1
ATOM 6318 O O . ARG C 1 126 ? -28.707 -47.286 100.963 1.00 46.46 125 ARG C O 1
ATOM 6326 N N . PHE C 1 127 ? -27.308 -46.328 99.453 1.00 58.26 126 PHE C N 1
ATOM 6327 C CA . PHE C 1 127 ? -28.198 -46.502 98.323 1.00 57.71 126 PHE C CA 1
ATOM 6328 C C . PHE C 1 127 ? -28.526 -47.976 98.135 1.00 56.63 126 PHE C C 1
ATOM 6329 O O . PHE C 1 127 ? -29.711 -48.343 97.997 1.00 57.87 126 PHE C O 1
ATOM 6337 N N . THR C 1 128 ? -27.494 -48.820 98.111 1.00 50.46 127 THR C N 1
ATOM 6338 C CA . THR C 1 128 ? -27.696 -50.238 97.730 1.00 61.47 127 THR C CA 1
ATOM 6339 C C . THR C 1 128 ? -28.582 -50.990 98.733 1.00 65.96 127 THR C C 1
ATOM 6340 O O . THR C 1 128 ? -29.343 -51.875 98.325 1.00 58.26 127 THR C O 1
ATOM 6344 N N . LEU C 1 129 ? -28.472 -50.618 100.025 1.00 58.42 128 LEU C N 1
ATOM 6345 C CA . LEU C 1 129 ? -29.287 -51.185 101.091 1.00 52.20 128 LEU C CA 1
ATOM 6346 C C . LEU C 1 129 ? -30.765 -50.805 100.981 1.00 60.14 128 LEU C C 1
ATOM 6347 O O . LEU C 1 129 ? -31.632 -51.493 101.504 1.00 72.79 128 LEU C O 1
ATOM 6352 N N . SER C 1 130 ? -31.068 -49.719 100.295 1.00 57.32 129 SER C N 1
ATOM 6353 C CA . SER C 1 130 ? -32.405 -49.138 100.392 1.00 60.70 129 SER C CA 1
ATOM 6354 C C . SER C 1 130 ? -33.492 -49.893 99.646 1.00 58.44 129 SER C C 1
ATOM 6355 O O . SER C 1 130 ? -33.237 -50.548 98.641 1.00 59.50 129 SER C O 1
ATOM 6358 N N . THR C 1 131 ? -34.715 -49.772 100.144 1.00 62.64 130 THR C N 1
ATOM 6359 C CA . THR C 1 131 ? -35.872 -50.379 99.500 1.00 61.42 130 THR C CA 1
ATOM 6360 C C . THR C 1 131 ? -36.281 -49.526 98.307 1.00 66.63 130 THR C C 1
ATOM 6361 O O . THR C 1 131 ? -36.555 -50.066 97.234 1.00 65.13 130 THR C O 1
ATOM 6365 N N . ASN C 1 132 ? -36.339 -48.209 98.506 1.00 59.72 131 ASN C N 1
ATOM 6366 C CA . ASN C 1 132 ? -36.474 -47.258 97.395 1.00 52.49 131 ASN C CA 1
ATOM 6367 C C . ASN C 1 132 ? -35.419 -46.142 97.454 1.00 44.74 131 ASN C C 1
ATOM 6368 O O . ASN C 1 132 ? -35.207 -45.493 98.472 1.00 48.00 131 ASN C O 1
ATOM 6373 N N . ALA C 1 133 ? -34.732 -45.943 96.342 1.00 48.38 132 ALA C N 1
ATOM 6374 C CA . ALA C 1 133 ? -33.661 -44.974 96.299 1.00 46.68 132 ALA C CA 1
ATOM 6375 C C . ALA C 1 133 ? -33.219 -44.677 94.859 1.00 52.14 132 ALA C C 1
ATOM 6376 O O . ALA C 1 133 ? -33.479 -45.465 93.954 1.00 49.43 132 ALA C O 1
ATOM 6378 N N . VAL C 1 134 ? -32.571 -43.531 94.653 1.00 44.05 133 VAL C N 1
ATOM 6379 C CA . VAL C 1 134 ? -31.947 -43.232 93.377 1.00 34.97 133 VAL C CA 1
ATOM 6380 C C . VAL C 1 134 ? -30.471 -42.885 93.588 1.00 42.53 133 VAL C C 1
ATOM 6381 O O . VAL C 1 134 ? -30.095 -42.317 94.612 1.00 38.91 133 VAL C O 1
ATOM 6385 N N . LEU C 1 135 ? -29.625 -43.245 92.629 1.00 47.33 134 LEU C N 1
ATOM 6386 C CA . LEU C 1 135 ? -28.191 -42.926 92.706 1.00 47.18 134 LEU C CA 1
ATOM 6387 C C . LEU C 1 135 ? -27.817 -42.266 91.387 1.00 45.41 134 LEU C C 1
ATOM 6388 O O . LEU C 1 135 ? -28.273 -42.701 90.335 1.00 51.84 134 LEU C O 1
ATOM 6393 N N . PHE C 1 136 ? -27.028 -4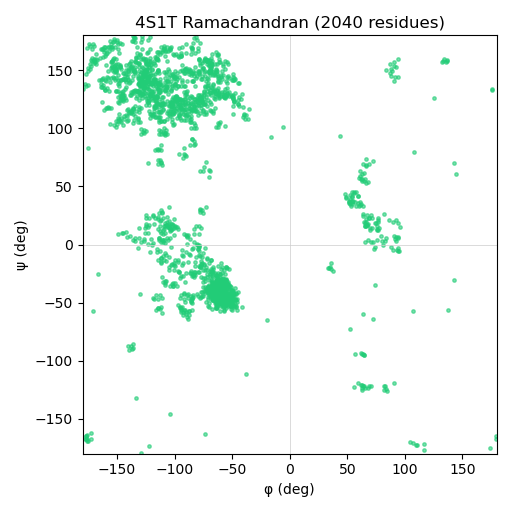1.194 91.428 1.00 41.68 135 PHE C N 1
ATOM 6394 C CA . PHE C 1 136 ? -26.415 -40.652 90.203 1.00 39.04 135 PHE C CA 1
ATOM 6395 C C . PHE C 1 136 ? -24.889 -40.565 90.397 1.00 39.70 135 PHE C C 1
ATOM 6396 O O . PHE C 1 136 ? -24.390 -40.493 91.533 1.00 37.90 135 PHE C O 1
ATOM 6404 N N . SER C 1 137 ? -24.156 -40.594 89.296 1.00 38.37 136 SER C N 1
ATOM 6405 C CA . SER C 1 137 ? -22.712 -40.784 89.328 1.00 37.67 136 SER C CA 1
ATOM 6406 C C . SER C 1 137 ? -22.158 -40.346 87.980 1.00 52.02 136 SER C C 1
ATOM 6407 O O . SER C 1 137 ? -22.776 -40.628 86.937 1.00 41.02 136 SER C O 1
ATOM 6410 N N . ALA C 1 138 ? -20.980 -39.714 87.986 1.00 45.77 137 ALA C N 1
ATOM 6411 C CA . ALA C 1 138 ? -20.381 -39.263 86.734 1.00 35.33 137 ALA C CA 1
ATOM 6412 C C . ALA C 1 138 ? -19.752 -40.410 85.938 1.00 44.39 137 ALA C C 1
ATOM 6413 O O . ALA C 1 138 ? -19.402 -40.254 84.747 1.00 54.27 137 ALA C O 1
ATOM 6415 N N . THR C 1 139 ? -19.648 -41.568 86.575 1.00 33.32 138 THR C N 1
ATOM 6416 C CA . THR C 1 139 ? -19.181 -42.764 85.877 1.00 42.52 138 THR C CA 1
ATOM 6417 C C . THR C 1 139 ? -20.081 -43.953 86.178 1.00 39.84 138 THR C C 1
ATOM 6418 O O . THR C 1 139 ? -20.803 -43.965 87.160 1.00 54.39 138 THR C O 1
ATOM 6422 N N . ALA C 1 140 ? -20.000 -44.966 85.336 1.00 44.70 139 ALA C N 1
ATOM 6423 C CA . ALA C 1 140 ? -20.719 -46.224 85.555 1.00 50.32 139 ALA C CA 1
ATOM 6424 C C . ALA C 1 140 ? -20.415 -46.898 86.890 1.00 50.62 139 ALA C C 1
ATOM 6425 O O . ALA C 1 140 ? -19.245 -47.030 87.309 1.00 48.88 139 ALA C O 1
ATOM 6427 N N . VAL C 1 141 ? -21.480 -47.335 87.555 1.00 50.37 140 VAL C N 1
ATOM 6428 C CA . VAL C 1 141 ? -21.310 -48.059 88.806 1.00 54.02 140 VAL C CA 1
ATOM 6429 C C . VAL C 1 141 ? -21.162 -49.588 88.591 1.00 82.87 140 VAL C C 1
ATOM 6430 O O . VAL C 1 141 ? -22.019 -50.254 87.935 1.00 61.15 140 VAL C O 1
ATOM 6434 N N . LYS C 1 142 ? -20.088 -50.130 89.180 1.00 83.53 141 LYS C N 1
ATOM 6435 C CA . LYS C 1 142 ? -19.732 -51.534 89.029 1.00 66.30 141 LYS C CA 1
ATOM 6436 C C . LYS C 1 142 ? -19.729 -52.368 90.328 1.00 80.42 141 LYS C C 1
ATOM 6437 O O . LYS C 1 142 ? -19.675 -51.848 91.458 1.00 79.35 141 LYS C O 1
ATOM 6443 N N . THR C 1 143 ? -19.867 -53.676 90.122 1.00 90.97 142 THR C N 1
ATOM 6444 C CA . THR C 1 143 ? -19.396 -54.704 91.052 1.00 90.47 142 THR C CA 1
ATOM 6445 C C . THR C 1 143 ? -18.940 -55.943 90.225 1.00 95.04 142 THR C C 1
ATOM 6446 O O . THR C 1 143 ? -19.756 -56.698 89.641 1.00 79.51 142 THR C O 1
ATOM 6450 N N . GLY C 1 144 ? -17.616 -56.091 90.143 1.00 94.93 143 GLY C N 1
ATOM 6451 C CA . GLY C 1 144 ? -16.998 -57.081 89.284 1.00 99.82 143 GLY C CA 1
ATOM 6452 C C . GLY C 1 144 ? -17.623 -57.154 87.901 1.00 106.36 143 GLY C C 1
ATOM 6453 O O . GLY C 1 144 ? -18.616 -57.861 87.692 1.00 104.62 143 GLY C O 1
ATOM 6454 N N . GLY C 1 145 ? -17.044 -56.409 86.960 1.00 110.11 144 GLY C N 1
ATOM 6455 C CA . GLY C 1 145 ? -17.368 -56.529 85.543 1.00 102.17 144 GLY C CA 1
ATOM 6456 C C . GLY C 1 145 ? -18.706 -55.945 85.163 1.00 96.94 144 GLY C C 1
ATOM 6457 O O . GLY C 1 145 ? -18.867 -55.381 84.059 1.00 87.09 144 GLY C O 1
ATOM 6458 N N . LYS C 1 146 ? -19.653 -56.072 86.094 1.00 96.67 145 LYS C N 1
ATOM 6459 C CA . LYS C 1 146 ? -21.039 -55.696 85.844 1.00 99.87 145 LYS C CA 1
ATOM 6460 C C . LYS C 1 146 ? -21.450 -54.284 86.207 1.00 88.28 145 LYS C C 1
ATOM 6461 O O . LYS C 1 146 ? -21.557 -53.905 87.387 1.00 78.55 145 LYS C O 1
ATOM 6467 N N . SER C 1 147 ? -21.637 -53.518 85.143 1.00 76.73 146 SER C N 1
ATOM 6468 C CA . SER C 1 147 ? -22.614 -52.460 85.121 1.00 82.22 146 SER C CA 1
ATOM 6469 C C . SER C 1 147 ? -23.879 -52.955 85.804 1.00 80.50 146 SER C C 1
ATOM 6470 O O . SER C 1 147 ? -24.384 -54.077 85.532 1.00 76.53 146 SER C O 1
ATOM 6473 N N . LEU C 1 148 ? -24.352 -52.139 86.736 1.00 79.24 147 LEU C N 1
ATOM 6474 C CA . LEU C 1 148 ? -25.751 -52.145 87.065 1.00 59.34 147 LEU C CA 1
ATOM 6475 C C . LEU C 1 148 ? -26.360 -51.499 85.835 1.00 56.53 147 LEU C C 1
ATOM 6476 O O . LEU C 1 148 ? -25.743 -50.612 85.214 1.00 58.43 147 LEU C O 1
ATOM 6481 N N . PRO C 1 149 ? -27.534 -51.970 85.427 1.00 47.47 148 PRO C N 1
ATOM 6482 C CA . PRO C 1 149 ? -28.208 -51.262 84.342 1.00 48.61 148 PRO C CA 1
ATOM 6483 C C . PRO C 1 149 ? -28.451 -49.790 84.812 1.00 54.81 148 PRO C C 1
ATOM 6484 O O . PRO C 1 149 ? -28.631 -49.556 86.020 1.00 57.03 148 PRO C O 1
ATOM 6488 N N . ALA C 1 150 ? -28.393 -48.817 83.903 1.00 36.88 149 ALA C N 1
ATOM 6489 C CA . ALA C 1 150 ? -28.494 -47.404 84.288 1.00 46.68 149 ALA C CA 1
ATOM 6490 C C . ALA C 1 150 ? -29.358 -46.616 83.338 1.00 40.18 149 ALA C C 1
ATOM 6491 O O . ALA C 1 150 ? -29.564 -47.036 82.195 1.00 44.85 149 ALA C O 1
ATOM 6493 N N . ILE C 1 151 ? -29.877 -45.479 83.818 1.00 44.60 150 ILE C N 1
ATOM 6494 C CA . ILE C 1 151 ? -30.279 -44.385 82.932 1.00 34.84 150 ILE C CA 1
ATOM 6495 C C . ILE C 1 151 ? -28.971 -43.725 82.502 1.00 28.23 150 ILE C C 1
ATOM 6496 O O . ILE C 1 151 ? -28.174 -43.311 83.353 1.00 40.09 150 ILE C O 1
ATOM 6501 N N . LYS C 1 152 ? -28.739 -43.672 81.182 1.00 45.93 151 LYS C N 1
ATOM 6502 C CA . LYS C 1 152 ? -27.506 -43.099 80.632 1.00 53.43 151 LYS C CA 1
ATOM 6503 C C . LYS C 1 152 ? -27.766 -41.774 79.910 1.00 48.98 151 LYS C C 1
ATOM 6504 O O . LYS C 1 152 ? -28.461 -41.752 78.891 1.00 48.34 151 LYS C O 1
ATOM 6510 N N . LEU C 1 153 ? -27.195 -40.689 80.444 1.00 47.08 152 LEU C N 1
ATOM 6511 C CA . LEU C 1 153 ? -27.435 -39.335 79.958 1.00 39.66 152 LEU C CA 1
ATOM 6512 C C . LEU C 1 153 ? -26.166 -38.803 79.308 1.00 38.70 152 LEU C C 1
ATOM 6513 O O . LEU C 1 153 ? -25.069 -38.981 79.841 1.00 46.47 152 LEU C O 1
ATOM 6518 N N . ASN C 1 154 ? -26.309 -38.160 78.158 1.00 39.11 153 ASN C N 1
ATOM 6519 C CA . ASN C 1 154 ? -25.150 -37.592 77.455 1.00 44.28 153 ASN C CA 1
ATOM 6520 C C . ASN C 1 154 ? -25.267 -36.073 77.454 1.00 47.04 153 ASN C C 1
ATOM 6521 O O . ASN C 1 154 ? -24.781 -35.378 76.545 1.00 50.34 153 ASN C O 1
ATOM 6526 N N . PHE C 1 155 ? -25.963 -35.576 78.467 1.00 40.01 154 PHE C N 1
ATOM 6527 C CA . PHE C 1 155 ? -26.091 -34.159 78.686 1.00 37.69 154 PHE C CA 1
ATOM 6528 C C . PHE C 1 155 ? -26.317 -33.946 80.173 1.00 42.21 154 PHE C C 1
ATOM 6529 O O . PHE C 1 155 ? -26.471 -34.905 80.921 1.00 39.62 154 PHE C O 1
ATOM 6537 N N . GLY C 1 156 ? -26.363 -32.685 80.596 1.00 40.89 155 GLY C N 1
ATOM 6538 C CA . GLY C 1 156 ? -26.482 -32.361 82.007 1.00 38.00 155 GLY C CA 1
ATOM 6539 C C . GLY C 1 156 ? -26.619 -30.853 82.264 1.00 42.27 155 GLY C C 1
ATOM 6540 O O . GLY C 1 156 ? -26.850 -30.033 81.350 1.00 40.27 155 GLY C O 1
ATOM 6541 N N . MET C 1 157 ? -26.462 -30.473 83.527 1.00 34.37 156 MET C N 1
ATOM 6542 C CA . MET C 1 157 ? -26.553 -29.092 83.865 1.00 32.95 156 MET C CA 1
ATOM 6543 C C . MET C 1 157 ? -25.182 -28.651 84.381 1.00 36.18 156 MET C C 1
ATOM 6544 O O . MET C 1 157 ? -24.343 -29.484 84.724 1.00 39.10 156 MET C O 1
ATOM 6549 N N . LEU C 1 158 ? -24.944 -27.343 84.347 1.00 36.37 157 LEU C N 1
ATOM 6550 C CA . LEU C 1 158 ? -23.715 -26.755 84.808 1.00 37.02 157 LEU C CA 1
ATOM 6551 C C . LEU C 1 158 ? -24.122 -25.413 85.431 1.00 36.45 157 LEU C C 1
ATOM 6552 O O . LEU C 1 158 ? -24.406 -24.431 84.698 1.00 34.70 157 LEU C O 1
ATOM 6557 N N . ASN C 1 159 ? -24.150 -25.408 86.778 1.00 34.14 158 ASN C N 1
ATOM 6558 C CA . ASN C 1 159 ? -24.562 -24.273 87.599 1.00 27.87 158 ASN C CA 1
ATOM 6559 C C . ASN C 1 159 ? -25.961 -23.789 87.184 1.00 33.99 158 ASN C C 1
ATOM 6560 O O . ASN C 1 159 ? -26.218 -22.585 87.072 1.00 34.81 158 ASN C O 1
ATOM 6565 N N . GLY C 1 160 ? -26.860 -24.734 86.909 1.00 39.20 159 GLY C N 1
ATOM 6566 C CA . GLY C 1 160 ? -28.181 -24.414 86.371 1.00 31.24 159 GLY C CA 1
ATOM 6567 C C . GLY C 1 160 ? -28.235 -24.164 84.866 1.00 35.23 159 GLY C C 1
ATOM 6568 O O . GLY C 1 160 ? -29.316 -23.870 84.309 1.00 34.54 159 GLY C O 1
ATOM 6569 N N . ASN C 1 161 ? -27.091 -24.253 84.186 1.00 31.04 160 ASN C N 1
ATOM 6570 C CA . ASN C 1 161 ? -27.136 -24.045 82.729 1.00 33.12 160 ASN C CA 1
ATOM 6571 C C . ASN C 1 161 ? -27.140 -25.383 81.969 1.00 34.04 160 ASN C C 1
ATOM 6572 O O . ASN C 1 161 ? -26.408 -26.356 82.328 1.00 32.52 160 ASN C O 1
ATOM 6577 N N . ALA C 1 162 ? -27.973 -25.468 80.931 1.00 37.42 161 ALA C N 1
ATOM 6578 C CA . ALA C 1 162 ? -28.008 -26.732 80.146 1.00 33.84 161 ALA C CA 1
ATOM 6579 C C . ALA C 1 162 ? -26.691 -26.883 79.365 1.00 36.48 161 ALA C C 1
ATOM 6580 O O . ALA C 1 162 ? -26.225 -25.937 78.732 1.00 37.53 161 ALA C O 1
ATOM 6582 N N . ILE C 1 163 ? -26.073 -28.050 79.476 1.00 30.69 162 ILE C N 1
ATOM 6583 C CA . ILE C 1 163 ? -24.916 -28.382 78.671 1.00 35.26 162 ILE C CA 1
ATOM 6584 C C . ILE C 1 163 ? -25.032 -29.792 78.058 1.00 40.70 162 ILE C C 1
ATOM 6585 O O . ILE C 1 163 ? -25.780 -30.631 78.559 1.00 43.74 162 ILE C O 1
ATOM 6590 N N . ALA C 1 164 ? -24.312 -30.031 76.963 1.00 45.44 163 ALA C N 1
ATOM 6591 C CA . ALA C 1 164 ? -24.358 -31.327 76.263 1.00 46.32 163 ALA C CA 1
ATOM 6592 C C . ALA C 1 164 ? -22.971 -31.781 75.808 1.00 40.09 163 ALA C C 1
ATOM 6593 O O . ALA C 1 164 ? -22.049 -30.986 75.655 1.00 38.24 163 ALA C O 1
ATOM 6595 N N . THR C 1 165 ? -22.830 -33.088 75.627 1.00 51.51 164 THR C N 1
ATOM 6596 C CA . THR C 1 165 ? -21.671 -33.670 74.959 1.00 42.86 164 THR C CA 1
ATOM 6597 C C . THR C 1 165 ? -21.542 -32.995 73.573 1.00 46.05 164 THR C C 1
ATOM 6598 O O . THR C 1 165 ? -22.525 -32.911 72.827 1.00 39.13 164 THR C O 1
ATOM 6602 N N . VAL C 1 166 ? -20.336 -32.524 73.232 1.00 45.95 165 VAL C N 1
ATOM 6603 C CA . VAL C 1 166 ? -20.172 -31.543 72.167 1.00 55.92 165 VAL C CA 1
ATOM 6604 C C . VAL C 1 166 ? -18.957 -31.737 71.225 1.00 65.14 165 VAL C C 1
ATOM 6605 O O . VAL C 1 166 ? -18.063 -32.542 71.462 1.00 66.16 165 VAL C O 1
ATOM 6609 N N . ASN C 1 172 ? -12.280 -30.046 70.365 1.00 105.79 171 ASN C N 1
ATOM 6610 C CA . ASN C 1 172 ? -13.699 -29.762 70.573 1.00 106.84 171 ASN C CA 1
ATOM 6611 C C . ASN C 1 172 ? -14.423 -30.792 71.464 1.00 102.81 171 ASN C C 1
ATOM 6612 O O . ASN C 1 172 ? -15.475 -30.474 72.052 1.00 99.92 171 ASN C O 1
ATOM 6617 N N . ILE C 1 173 ? -13.832 -31.997 71.577 1.00 95.18 172 ILE C N 1
ATOM 6618 C CA . ILE C 1 173 ? -14.523 -33.285 71.942 1.00 90.00 172 ILE C CA 1
ATOM 6619 C C . ILE C 1 173 ? -14.808 -33.684 73.441 1.00 81.21 172 ILE C C 1
ATOM 6620 O O . ILE C 1 173 ? -14.074 -34.464 74.065 1.00 73.70 172 ILE C O 1
ATOM 6625 N N . LYS C 1 174 ? -15.938 -33.195 73.948 1.00 68.05 173 LYS C N 1
ATOM 6626 C CA . LYS C 1 174 ? -16.187 -33.018 75.374 1.00 60.34 173 LYS C CA 1
ATOM 6627 C C . LYS C 1 174 ? -17.362 -33.883 75.823 1.00 58.12 173 LYS C C 1
ATOM 6628 O O . LYS C 1 174 ? -18.505 -33.675 75.417 1.00 54.46 173 LYS C O 1
ATOM 6634 N N . ASN C 1 175 ? -17.085 -34.853 76.680 1.00 53.35 174 ASN C N 1
ATOM 6635 C CA . ASN C 1 175 ? -18.110 -35.780 77.135 1.00 45.56 174 ASN C CA 1
ATOM 6636 C C . ASN C 1 175 ? -18.861 -35.385 78.387 1.00 49.23 174 ASN C C 1
ATOM 6637 O O . ASN C 1 175 ? -18.272 -35.140 79.445 1.00 46.94 174 ASN C O 1
ATOM 6642 N N . ILE C 1 176 ? -20.172 -35.306 78.249 1.00 49.85 175 ILE C N 1
ATOM 6643 C CA . ILE C 1 176 ? -20.989 -34.976 79.388 1.00 46.36 175 ILE C CA 1
ATOM 6644 C C . ILE C 1 176 ? -21.861 -36.161 79.679 1.00 40.29 175 ILE C C 1
ATOM 6645 O O . ILE C 1 176 ? -22.799 -36.412 78.930 1.00 39.39 175 ILE C O 1
ATOM 6650 N N . ASN C 1 177 ? -21.571 -36.844 80.787 1.00 35.14 176 ASN C N 1
ATOM 6651 C CA . ASN C 1 177 ? -22.303 -38.043 81.192 1.00 42.91 176 ASN C CA 1
ATOM 6652 C C . ASN C 1 177 ? -22.878 -38.076 82.618 1.00 48.64 176 ASN C C 1
ATOM 6653 O O . ASN C 1 177 ? -22.200 -37.717 83.599 1.00 45.53 176 ASN C O 1
ATOM 6658 N N . TRP C 1 178 ? -24.127 -38.534 82.721 1.00 38.76 177 TRP C N 1
ATOM 6659 C CA . TRP C 1 178 ? -24.678 -38.928 84.008 1.00 40.54 177 TRP C CA 1
ATOM 6660 C C . TRP C 1 178 ? -25.155 -40.363 83.960 1.00 42.93 177 TRP C C 1
ATOM 6661 O O . TRP C 1 178 ? -25.724 -40.794 82.969 1.00 50.83 177 TRP C O 1
ATOM 6672 N N . PHE C 1 179 ? -24.927 -41.100 85.036 1.00 42.75 178 PHE C N 1
ATOM 6673 C CA . PHE C 1 179 ? -25.454 -42.453 85.185 1.00 49.61 178 PHE C CA 1
ATOM 6674 C C . PHE C 1 179 ? -26.396 -42.412 86.360 1.00 48.01 178 PHE C C 1
ATOM 6675 O O . PHE C 1 179 ? -26.000 -42.000 87.463 1.00 37.37 178 PHE C O 1
ATOM 6683 N N . VAL C 1 180 ? -27.652 -42.772 86.105 1.00 42.74 179 VAL C N 1
ATOM 6684 C CA . VAL C 1 180 ? -28.694 -42.683 87.135 1.00 49.14 179 VAL C CA 1
ATOM 6685 C C . VAL C 1 180 ? -29.337 -44.041 87.384 1.00 49.99 179 VAL C C 1
ATOM 6686 O O . VAL C 1 180 ? -29.909 -44.641 86.469 1.00 58.96 179 VAL C O 1
ATOM 6690 N N . TYR C 1 181 ? -29.243 -44.516 88.626 1.00 51.56 180 TYR C N 1
ATOM 6691 C CA . TYR C 1 181 ? -29.714 -45.873 89.011 1.00 52.70 180 TYR C CA 1
ATOM 6692 C C . TYR C 1 181 ? -30.913 -45.828 89.948 1.00 48.86 180 TYR C C 1
ATOM 6693 O O . TYR C 1 181 ? -30.986 -44.974 90.849 1.00 45.54 180 TYR C O 1
ATOM 6702 N N . VAL C 1 182 ? -31.854 -46.731 89.723 1.00 42.00 181 VAL C N 1
ATOM 6703 C CA . VAL C 1 182 ? -33.012 -46.837 90.593 1.00 44.58 181 VAL C CA 1
ATOM 6704 C C . VAL C 1 182 ? -33.056 -48.195 91.331 1.00 60.22 181 VAL C C 1
ATOM 6705 O O . VAL C 1 182 ? -32.775 -49.256 90.752 1.00 56.38 181 VAL C O 1
ATOM 6709 N N . ARG C 1 183 ? -33.372 -48.145 92.621 1.00 59.27 182 ARG C N 1
ATOM 6710 C CA . ARG C 1 183 ? -33.799 -49.326 93.368 1.00 54.91 182 ARG C CA 1
ATOM 6711 C C . ARG C 1 183 ? -35.270 -49.127 93.779 1.00 62.25 182 ARG C C 1
ATOM 6712 O O . ARG C 1 183 ? -35.644 -48.059 94.274 1.00 64.60 182 ARG C O 1
ATOM 6720 N N . LYS C 1 184 ? -36.112 -50.126 93.536 1.00 63.29 183 LYS C N 1
ATOM 6721 C CA . LYS C 1 184 ? -37.539 -49.990 93.823 1.00 64.67 183 LYS C CA 1
ATOM 6722 C C . LYS C 1 184 ? -38.175 -51.302 94.329 1.00 76.36 183 LYS C C 1
ATOM 6723 O O . LYS C 1 184 ? -38.025 -52.365 93.711 1.00 76.60 183 LYS C O 1
ATOM 6729 N N . ASP C 1 185 ? -38.877 -51.202 95.461 1.00 72.88 184 ASP C N 1
ATOM 6730 C CA . ASP C 1 185 ? -39.493 -52.341 96.137 1.00 66.60 184 ASP C CA 1
ATOM 6731 C C . ASP C 1 185 ? -38.431 -53.369 96.517 1.00 69.08 184 ASP C C 1
ATOM 6732 O O . ASP C 1 185 ? -38.674 -54.565 96.452 1.00 74.08 184 ASP C O 1
ATOM 6737 N N . GLY C 1 186 ? -37.247 -52.885 96.894 1.00 62.14 185 GLY C N 1
ATOM 6738 C CA . GLY C 1 186 ? -36.191 -53.726 97.432 1.00 56.40 185 GLY C CA 1
ATOM 6739 C C . GLY C 1 186 ? -35.160 -54.285 96.453 1.00 70.85 185 GLY C C 1
ATOM 6740 O O . GLY C 1 186 ? -34.280 -55.044 96.863 1.00 79.93 185 GLY C O 1
ATOM 6741 N N . LYS C 1 187 ? -35.250 -53.923 95.172 1.00 70.43 186 LYS C N 1
ATOM 6742 C CA . LYS C 1 187 ? -34.367 -54.508 94.142 1.00 84.59 186 LYS C CA 1
ATOM 6743 C C . LYS C 1 187 ? -34.056 -53.601 92.942 1.00 75.39 186 LYS C C 1
ATOM 6744 O O . LYS C 1 187 ? -34.886 -52.786 92.559 1.00 66.62 186 LYS C O 1
ATOM 6750 N N . PRO C 1 188 ? -32.858 -53.767 92.334 1.00 72.01 187 PRO C N 1
ATOM 6751 C CA . PRO C 1 188 ? -32.508 -52.941 91.174 1.00 59.58 187 PRO C CA 1
ATOM 6752 C C . PRO C 1 188 ? -33.621 -52.915 90.135 1.00 61.28 187 PRO C C 1
ATOM 6753 O O . PRO C 1 188 ? -34.340 -53.908 89.993 1.00 69.38 187 PRO C O 1
ATOM 6757 N N . VAL C 1 189 ? -33.775 -51.791 89.434 1.00 56.31 188 VAL C N 1
ATOM 6758 C CA . VAL C 1 189 ? -34.638 -51.735 88.259 1.00 58.53 188 VAL C CA 1
ATOM 6759 C C . VAL C 1 189 ? -33.909 -52.349 87.055 1.00 64.95 188 VAL C C 1
ATOM 6760 O O . VAL C 1 189 ? -32.768 -51.979 86.791 1.00 61.71 188 VAL C O 1
ATOM 6764 N N . ASP C 1 190 ? -34.574 -53.297 86.381 1.00 66.64 189 ASP C N 1
ATOM 6765 C CA . ASP C 1 190 ? -34.009 -54.138 85.322 1.00 73.84 189 ASP C CA 1
ATOM 6766 C C . ASP C 1 190 ? -33.349 -53.355 84.208 1.00 75.29 189 ASP C C 1
ATOM 6767 O O . ASP C 1 190 ? -32.277 -53.702 83.684 1.00 77.21 189 ASP C O 1
ATOM 6772 N N . HIS C 1 191 ? -34.039 -52.292 83.834 1.00 71.69 190 HIS C N 1
ATOM 6773 C CA . HIS C 1 191 ? -33.918 -51.732 82.501 1.00 75.21 190 HIS C CA 1
ATOM 6774 C C . HIS C 1 191 ? -34.622 -50.357 82.456 1.00 64.32 190 HIS C C 1
ATOM 6775 O O . HIS C 1 191 ? -35.532 -50.064 83.251 1.00 56.59 190 HIS C O 1
ATOM 6782 N N . TYR C 1 192 ? -34.214 -49.523 81.509 1.00 60.47 191 TYR C N 1
ATOM 6783 C CA . TYR C 1 192 ? -34.758 -48.177 81.442 1.00 58.47 191 TYR C CA 1
ATOM 6784 C C . TYR C 1 192 ? -35.075 -47.800 80.010 1.00 58.10 191 TYR C C 1
ATOM 6785 O O . TYR C 1 192 ? -34.180 -47.680 79.167 1.00 52.88 191 TYR C O 1
ATOM 6794 N N . ASP C 1 193 ? -36.366 -47.619 79.752 1.00 56.21 192 ASP C N 1
ATOM 6795 C CA . ASP C 1 193 ? -36.844 -47.209 78.438 1.00 61.11 192 ASP C CA 1
ATOM 6796 C C . ASP C 1 193 ? -37.033 -45.690 78.291 1.00 53.56 192 ASP C C 1
ATOM 6797 O O . ASP C 1 193 ? -37.049 -44.923 79.273 1.00 45.79 192 ASP C O 1
ATOM 6802 N N . GLY C 1 194 ? -37.154 -45.273 77.036 1.00 48.56 193 GLY C N 1
ATOM 6803 C CA . GLY C 1 194 ? -37.720 -43.987 76.702 1.00 44.52 193 GLY C CA 1
ATOM 6804 C C . GLY C 1 194 ? -36.743 -42.916 76.287 1.00 47.20 193 GLY C C 1
ATOM 6805 O O . GLY C 1 194 ? -35.545 -43.191 76.053 1.00 42.01 193 GLY C O 1
ATOM 6806 N N . PHE C 1 195 ? -37.264 -41.691 76.190 1.00 40.89 194 PHE C N 1
ATOM 6807 C CA . PHE C 1 195 ? -36.429 -40.529 75.874 1.00 44.08 194 PHE C CA 1
ATOM 6808 C C . PHE C 1 195 ? -36.296 -39.587 77.084 1.00 47.68 194 PHE C C 1
ATOM 6809 O O . PHE C 1 195 ? -37.044 -39.695 78.059 1.00 42.84 194 PHE C O 1
ATOM 6817 N N . TYR C 1 196 ? -35.333 -38.671 77.006 1.00 47.43 195 TYR C N 1
ATOM 6818 C CA . TYR C 1 196 ? -35.064 -37.677 78.066 1.00 43.96 195 TYR C CA 1
ATOM 6819 C C . TYR C 1 196 ? -35.143 -36.207 77.604 1.00 38.99 195 TYR C C 1
ATOM 6820 O O . TYR C 1 196 ? -34.526 -35.816 76.605 1.00 38.27 195 TYR C O 1
ATOM 6829 N N . THR C 1 197 ? -35.902 -35.392 78.335 1.00 42.40 196 THR C N 1
ATOM 6830 C CA . THR C 1 197 ? -35.985 -33.969 78.018 1.00 31.30 196 THR C CA 1
ATOM 6831 C C . THR C 1 197 ? -34.606 -33.401 78.209 1.00 37.60 196 THR C C 1
ATOM 6832 O O . THR C 1 197 ? -33.788 -33.967 78.978 1.00 38.36 196 THR C O 1
ATOM 6836 N N . GLN C 1 198 ? -34.323 -32.295 77.522 1.00 36.74 197 GLN C N 1
ATOM 6837 C CA . GLN C 1 198 ? -32.947 -31.776 77.450 1.00 34.98 197 GLN C CA 1
ATOM 6838 C C . GLN C 1 198 ? -32.671 -30.648 78.472 1.00 33.34 197 GLN C C 1
ATOM 6839 O O . GLN C 1 198 ? -31.514 -30.301 78.745 1.00 33.35 197 GLN C O 1
ATOM 6845 N N . GLY C 1 199 ? -33.737 -30.124 79.069 1.00 30.91 198 GLY C N 1
ATOM 6846 C CA . GLY C 1 199 ? -33.611 -29.034 80.028 1.00 35.15 198 GLY C CA 1
ATOM 6847 C C . GLY C 1 199 ? -33.069 -27.689 79.533 1.00 30.97 198 GLY C C 1
ATOM 6848 O O . GLY C 1 199 ? -32.463 -26.940 80.297 1.00 39.77 198 GLY C O 1
ATOM 6849 N N . ARG C 1 200 ? -33.225 -27.382 78.256 1.00 30.42 199 ARG C N 1
ATOM 6850 C CA . ARG C 1 200 ? -32.784 -26.089 77.785 1.00 34.14 199 ARG C CA 1
ATOM 6851 C C . ARG C 1 200 ? -33.886 -25.047 78.035 1.00 38.07 199 ARG C C 1
ATOM 6852 O O . ARG C 1 200 ? -35.019 -25.387 78.389 1.00 46.90 199 ARG C O 1
ATOM 6860 N N . ASN C 1 201 ? -33.568 -23.783 77.869 1.00 27.80 200 ASN C N 1
ATOM 6861 C CA . ASN C 1 201 ? -34.617 -22.756 77.861 1.00 34.55 200 ASN C CA 1
ATOM 6862 C C . ASN C 1 201 ? -34.611 -21.955 76.514 1.00 34.93 200 ASN C C 1
ATOM 6863 O O . ASN C 1 201 ? -33.654 -22.058 75.718 1.00 30.63 200 ASN C O 1
ATOM 6868 N N . LEU C 1 202 ? -35.678 -21.161 76.308 1.00 34.64 201 LEU C N 1
ATOM 6869 C CA . LEU C 1 202 ? -35.868 -20.328 75.129 1.00 31.90 201 LEU C CA 1
ATOM 6870 C C . LEU C 1 202 ? -34.693 -19.408 74.812 1.00 31.11 201 LEU C C 1
ATOM 6871 O O . LEU C 1 202 ? -34.210 -19.369 73.673 1.00 32.29 201 LEU C O 1
ATOM 6876 N N . GLN C 1 203 ? -34.199 -18.718 75.825 1.00 30.97 202 GLN C N 1
ATOM 6877 C CA . GLN C 1 203 ? -33.073 -17.785 75.653 1.00 41.14 202 GLN C CA 1
ATOM 6878 C C . GLN C 1 203 ? -31.725 -18.438 75.314 1.00 37.22 202 GLN C C 1
ATOM 6879 O O . GLN C 1 203 ? -30.988 -17.950 74.486 1.00 37.25 202 GLN C O 1
ATOM 6885 N N . ASP C 1 204 ? -31.408 -19.539 75.959 1.00 38.44 203 ASP C N 1
ATOM 6886 C CA . ASP C 1 204 ? -30.046 -20.091 75.896 1.00 39.34 203 ASP C CA 1
ATOM 6887 C C . ASP C 1 204 ? -29.935 -21.354 75.037 1.00 34.68 203 ASP C C 1
ATOM 6888 O O . ASP C 1 204 ? -28.857 -21.963 74.944 1.00 31.08 203 ASP C O 1
ATOM 6893 N N . PHE C 1 205 ? -31.042 -21.703 74.375 1.00 30.37 204 PHE C N 1
ATOM 6894 C CA . PHE C 1 205 ? -31.117 -22.897 73.521 1.00 30.32 204 PHE C CA 1
ATOM 6895 C C . PHE C 1 205 ? -29.942 -23.003 72.516 1.00 35.11 204 PHE C C 1
ATOM 6896 O O . PHE C 1 205 ? -29.634 -22.069 71.743 1.00 34.55 204 PHE C O 1
ATOM 6904 N N . LEU C 1 206 ? -29.269 -24.134 72.563 1.00 31.76 205 LEU C N 1
ATOM 6905 C CA . LEU C 1 206 ? -28.268 -24.494 71.570 1.00 35.00 205 LEU C CA 1
ATOM 6906 C C . LEU C 1 206 ? -28.676 -25.850 71.006 1.00 38.42 205 LEU C C 1
ATOM 6907 O O . LEU C 1 206 ? -29.151 -26.706 71.735 1.00 40.01 205 LEU C O 1
ATOM 6912 N N . PRO C 1 207 ? -28.513 -26.044 69.693 1.00 37.57 206 PRO C N 1
ATOM 6913 C CA . PRO C 1 207 ? -28.865 -27.309 69.052 1.00 36.60 206 PRO C CA 1
ATOM 6914 C C . PRO C 1 207 ? -27.877 -28.383 69.499 1.00 38.74 206 PRO C C 1
ATOM 6915 O O . PRO C 1 207 ? -26.734 -28.029 69.806 1.00 32.70 206 PRO C O 1
ATOM 6919 N N . ARG C 1 208 ? -28.296 -29.654 69.476 1.00 38.96 207 ARG C N 1
ATOM 6920 C CA . ARG C 1 208 ? -27.470 -30.777 69.923 1.00 41.99 207 ARG C CA 1
ATOM 6921 C C . ARG C 1 208 ? -27.331 -31.877 68.887 1.00 36.46 207 ARG C C 1
ATOM 6922 O O . ARG C 1 208 ? -26.751 -32.934 69.155 1.00 40.09 207 ARG C O 1
ATOM 6930 N N . SER C 1 209 ? -27.882 -31.639 67.712 1.00 40.49 208 SER C N 1
ATOM 6931 C CA . SER C 1 209 ? -27.836 -32.624 66.614 1.00 39.67 208 SER C CA 1
ATOM 6932 C C . SER C 1 209 ? -27.864 -31.914 65.277 1.00 45.34 208 SER C C 1
ATOM 6933 O O . SER C 1 209 ? -28.317 -30.772 65.178 1.00 43.45 208 SER C O 1
ATOM 6936 N N . THR C 1 210 ? -27.419 -32.610 64.238 1.00 48.70 209 THR C N 1
ATOM 6937 C CA . THR C 1 210 ? -27.427 -32.040 62.919 1.00 41.75 209 THR C CA 1
ATOM 6938 C C . THR C 1 210 ? -28.870 -31.720 62.557 1.00 42.06 209 THR C C 1
ATOM 6939 O O . THR C 1 210 ? -29.156 -30.663 61.979 1.00 44.23 209 THR C O 1
ATOM 6943 N N . MET C 1 211 ? -29.795 -32.604 62.917 1.00 35.08 210 MET C N 1
ATOM 6944 C CA . MET C 1 211 ? -31.184 -32.319 62.580 1.00 41.04 210 MET C CA 1
ATOM 6945 C C . MET C 1 211 ? -31.674 -31.008 63.228 1.00 43.93 210 MET C C 1
ATOM 6946 O O . MET C 1 211 ? -32.361 -30.218 62.576 1.00 45.02 210 MET C O 1
ATOM 6951 N N . GLU C 1 212 ? -31.305 -30.783 64.496 1.00 38.08 211 GLU C N 1
ATOM 6952 C CA . GLU C 1 212 ? -31.679 -29.553 65.210 1.00 41.05 211 GLU C CA 1
ATOM 6953 C C . GLU C 1 212 ? -31.030 -28.290 64.593 1.00 38.16 211 GLU C C 1
ATOM 6954 O O . GLU C 1 212 ? -31.690 -27.287 64.419 1.00 35.47 211 GLU C O 1
ATOM 6960 N N . GLU C 1 213 ? -29.729 -28.353 64.315 1.00 36.20 212 GLU C N 1
ATOM 6961 C CA . GLU C 1 213 ? -29.062 -27.366 63.525 1.00 40.31 212 GLU C CA 1
ATOM 6962 C C . GLU C 1 213 ? -29.886 -27.050 62.280 1.00 42.11 212 GLU C C 1
ATOM 6963 O O . GLU C 1 213 ? -30.127 -25.872 61.969 1.00 41.39 212 GLU C O 1
ATOM 6969 N N . ASP C 1 214 ? -30.353 -28.091 61.593 1.00 42.65 213 ASP C N 1
ATOM 6970 C CA . ASP C 1 214 ? -31.021 -27.904 60.281 1.00 44.55 213 ASP C CA 1
ATOM 6971 C C . ASP C 1 214 ? -32.397 -27.313 60.444 1.00 46.35 213 ASP C C 1
ATOM 6972 O O . ASP C 1 214 ? -32.851 -26.587 59.557 1.00 46.78 213 ASP C O 1
ATOM 6977 N N . PHE C 1 215 ? -33.061 -27.639 61.562 1.00 41.63 214 PHE C N 1
ATOM 6978 C CA . PHE C 1 215 ? -34.405 -27.121 61.807 1.00 43.54 214 PHE C CA 1
ATOM 6979 C C . PHE C 1 215 ? -34.353 -25.587 61.934 1.00 41.70 214 PHE C C 1
ATOM 6980 O O . PHE C 1 215 ? -35.151 -24.867 61.328 1.00 40.62 214 PHE C O 1
ATOM 6988 N N . LEU C 1 216 ? -33.371 -25.109 62.698 1.00 44.22 215 LEU C N 1
ATOM 6989 C CA . LEU C 1 216 ? -33.198 -23.675 62.975 1.00 47.38 215 LEU C CA 1
ATOM 6990 C C . LEU C 1 216 ? -32.699 -22.915 61.765 1.00 48.58 215 LEU C C 1
ATOM 6991 O O . LEU C 1 216 ? -32.977 -21.727 61.637 1.00 50.36 215 LEU C O 1
ATOM 6996 N N . ASN C 1 217 ? -31.958 -23.596 60.886 1.00 42.66 216 ASN C N 1
ATOM 6997 C CA . ASN C 1 217 ? -31.228 -22.909 59.837 1.00 48.46 216 ASN C CA 1
ATOM 6998 C C . ASN C 1 217 ? -31.869 -22.944 58.439 1.00 51.48 216 ASN C C 1
ATOM 6999 O O . ASN C 1 217 ? -31.803 -21.943 57.690 1.00 42.31 216 ASN C O 1
ATOM 7004 N N . MET C 1 218 ? -32.504 -24.065 58.113 1.00 45.72 217 MET C N 1
ATOM 7005 C CA . MET C 1 218 ? -33.060 -24.270 56.782 1.00 45.35 217 MET C CA 1
ATOM 7006 C C . MET C 1 218 ? -34.455 -23.688 56.567 1.00 45.10 217 MET C C 1
ATOM 7007 O O . MET C 1 218 ? -35.170 -23.276 57.501 1.00 44.40 217 MET C O 1
ATOM 7012 N N . ASP C 1 219 ? -34.833 -23.684 55.299 1.00 51.43 218 ASP C N 1
ATOM 7013 C CA . ASP C 1 219 ? -36.201 -23.438 54.917 1.00 48.80 218 ASP C CA 1
ATOM 7014 C C . ASP C 1 219 ? -37.072 -24.582 55.362 1.00 51.09 218 ASP C C 1
ATOM 7015 O O . ASP C 1 219 ? -36.590 -25.721 55.499 1.00 51.85 218 ASP C O 1
ATOM 7020 N N . ILE C 1 220 ? -38.361 -24.293 55.552 1.00 45.21 219 ILE C N 1
ATOM 7021 C CA . ILE C 1 220 ? -39.322 -25.310 55.960 1.00 44.06 219 ILE C CA 1
ATOM 7022 C C . ILE C 1 220 ? -39.377 -26.493 54.978 1.00 54.10 219 ILE C C 1
ATOM 7023 O O . ILE C 1 220 ? -39.157 -27.649 55.390 1.00 56.60 219 ILE C O 1
ATOM 7028 N N . GLY C 1 221 ? -39.641 -26.214 53.692 1.00 56.99 220 GLY C N 1
ATOM 7029 C CA . GLY C 1 221 ? -39.790 -27.261 52.686 1.00 50.40 220 GLY C CA 1
ATOM 7030 C C . GLY C 1 221 ? -38.540 -28.109 52.562 1.00 46.94 220 GLY C C 1
ATOM 7031 O O . GLY C 1 221 ? -38.616 -29.343 52.484 1.00 45.19 220 GLY C O 1
ATOM 7032 N N . VAL C 1 222 ? -37.397 -27.434 52.564 1.00 41.38 221 VAL C N 1
ATOM 7033 C CA . VAL C 1 222 ? -36.098 -28.088 52.513 1.00 39.79 221 VAL C CA 1
ATOM 7034 C C . VAL C 1 222 ? -35.816 -28.981 53.722 1.00 51.92 221 VAL C C 1
ATOM 7035 O O . VAL C 1 222 ? -35.268 -30.081 53.564 1.00 57.35 221 VAL C O 1
ATOM 7039 N N . PHE C 1 223 ? -36.168 -28.514 54.928 1.00 52.55 222 PHE C N 1
ATOM 7040 C CA . PHE C 1 223 ? -35.955 -29.330 56.091 1.00 38.78 222 PHE C CA 1
ATOM 7041 C C . PHE C 1 223 ? -36.873 -30.561 56.003 1.00 46.68 222 PHE C C 1
ATOM 7042 O O . PHE C 1 223 ? -36.429 -31.701 56.243 1.00 43.54 222 PHE C O 1
ATOM 7050 N N . ILE C 1 224 ? -38.139 -30.338 55.652 1.00 35.05 223 ILE C N 1
ATOM 7051 C CA . ILE C 1 224 ? -39.133 -31.400 55.736 1.00 38.17 223 ILE C CA 1
ATOM 7052 C C . ILE C 1 224 ? -38.770 -32.510 54.744 1.00 53.13 223 ILE C C 1
ATOM 7053 O O . ILE C 1 224 ? -38.883 -33.721 55.043 1.00 54.17 223 ILE C O 1
ATOM 7058 N N . GLN C 1 225 ? -38.303 -32.084 53.569 1.00 49.84 224 GLN C N 1
ATOM 7059 C CA . GLN C 1 225 ? -37.906 -33.006 52.507 1.00 52.79 224 GLN C CA 1
ATOM 7060 C C . GLN C 1 225 ? -36.675 -33.820 52.894 1.00 51.89 224 GLN C C 1
ATOM 7061 O O . GLN C 1 225 ? -36.669 -35.038 52.728 1.00 49.96 224 GLN C O 1
ATOM 7067 N N . LYS C 1 226 ? -35.645 -33.143 53.406 1.00 43.47 225 LYS C N 1
ATOM 7068 C CA . LYS C 1 226 ? -34.419 -33.804 53.855 1.00 39.18 225 LYS C CA 1
ATOM 7069 C C . LYS C 1 226 ? -34.685 -34.919 54.874 1.00 47.60 225 LYS C C 1
ATOM 7070 O O . LYS C 1 226 ? -33.968 -35.941 54.893 1.00 48.30 225 LYS C O 1
ATOM 7076 N N . TYR C 1 227 ? -35.707 -34.750 55.712 1.00 46.58 226 TYR C N 1
ATOM 7077 C CA . TYR C 1 227 ? -35.903 -35.710 56.818 1.00 48.91 226 TYR C CA 1
ATOM 7078 C C . TYR C 1 227 ? -37.153 -36.542 56.621 1.00 51.95 226 TYR C C 1
ATOM 7079 O O . TYR C 1 227 ? -37.475 -37.387 57.454 1.00 55.90 226 TYR C O 1
ATOM 7088 N N . GLY C 1 228 ? -37.826 -36.311 55.494 1.00 50.48 227 GLY C N 1
ATOM 7089 C CA . GLY C 1 228 ? -38.926 -37.155 55.065 1.00 46.77 227 GLY C CA 1
ATOM 7090 C C . GLY C 1 228 ? -40.107 -37.065 55.980 1.00 54.65 227 GLY C C 1
ATOM 7091 O O . GLY C 1 228 ? -40.594 -38.093 56.447 1.00 48.51 227 GLY C O 1
ATOM 7092 N N . LEU C 1 229 ? -40.564 -35.834 56.224 1.00 51.70 228 LEU C N 1
ATOM 7093 C CA . LEU C 1 229 ? -41.555 -35.586 57.277 1.00 54.04 228 LEU C CA 1
ATOM 7094 C C . LEU C 1 229 ? -42.916 -35.237 56.726 1.00 50.90 228 LEU C C 1
ATOM 7095 O O . LEU C 1 229 ? -43.758 -34.730 57.447 1.00 49.63 228 LEU C O 1
ATOM 7100 N N . GLU C 1 230 ? -43.124 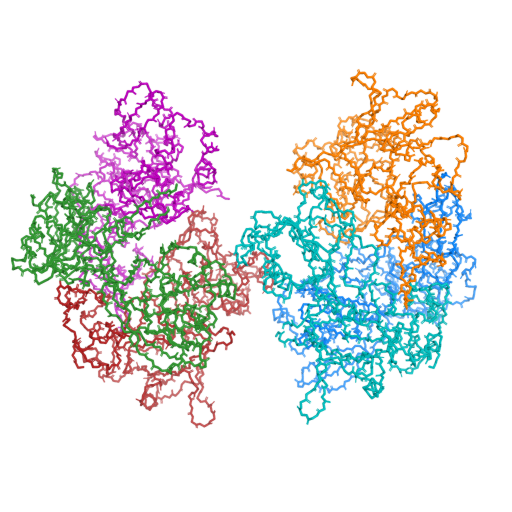-35.506 55.444 1.00 51.49 229 GLU C N 1
ATOM 7101 C CA . GLU C 1 230 ? -44.290 -34.984 54.722 1.00 54.93 229 GLU C CA 1
ATOM 7102 C C . GLU C 1 230 ? -45.667 -35.389 55.306 1.00 56.88 229 GLU C C 1
ATOM 7103 O O . GLU C 1 230 ? -46.643 -34.627 55.174 1.00 53.45 229 GLU C O 1
ATOM 7109 N N . ASP C 1 231 ? -45.729 -36.573 55.933 1.00 53.12 230 ASP C N 1
ATOM 7110 C CA . ASP C 1 231 ? -46.975 -37.123 56.467 1.00 65.26 230 ASP C CA 1
ATOM 7111 C C . ASP C 1 231 ? -47.214 -36.698 57.936 1.00 66.87 230 ASP C C 1
ATOM 7112 O O . ASP C 1 231 ? -48.268 -36.993 58.539 1.00 65.74 230 ASP C O 1
ATOM 7117 N N . PHE C 1 232 ? -46.211 -36.030 58.505 1.00 62.58 231 PHE C N 1
ATOM 7118 C CA . PHE C 1 232 ? -46.283 -35.473 59.859 1.00 65.86 231 PHE C CA 1
ATOM 7119 C C . PHE C 1 232 ? -46.517 -34.000 59.706 1.00 62.16 231 PHE C C 1
ATOM 7120 O O . PHE C 1 232 ? -45.709 -33.311 59.084 1.00 82.21 231 PHE C O 1
ATOM 7128 N N . ASN C 1 233 ? -47.612 -33.495 60.239 1.00 52.86 232 ASN C N 1
ATOM 7129 C CA . ASN C 1 233 ? -47.956 -32.101 59.958 1.00 53.34 232 ASN C CA 1
ATOM 7130 C C . ASN C 1 233 ? -46.940 -31.196 60.662 1.00 49.98 232 ASN C C 1
ATOM 7131 O O . ASN C 1 233 ? -47.304 -30.468 61.575 1.00 52.08 232 ASN C O 1
ATOM 7136 N N . PHE C 1 234 ? -45.666 -31.276 60.277 1.00 42.35 233 PHE C N 1
ATOM 7137 C CA . PHE C 1 234 ? -44.608 -30.541 60.979 1.00 44.67 233 PHE C CA 1
ATOM 7138 C C . PHE C 1 234 ? -44.852 -29.022 61.003 1.00 50.73 233 PHE C C 1
ATOM 7139 O O . PHE C 1 234 ? -44.552 -28.384 62.002 1.00 57.52 233 PHE C O 1
ATOM 7147 N N . GLU C 1 235 ? -45.353 -28.453 59.904 1.00 47.30 234 GLU C N 1
ATOM 7148 C CA . GLU C 1 235 ? -45.682 -27.017 59.803 1.00 52.47 234 GLU C CA 1
ATOM 7149 C C . GLU C 1 235 ? -46.633 -26.595 60.930 1.00 52.47 234 GLU C C 1
ATOM 7150 O O . GLU C 1 235 ? -46.576 -25.447 61.416 1.00 52.21 234 GLU C O 1
ATOM 7156 N N . HIS C 1 236 ? -47.519 -27.510 61.320 1.00 39.00 235 HIS C N 1
ATOM 7157 C CA . HIS C 1 236 ? -48.421 -27.257 62.435 1.00 52.30 235 HIS C CA 1
ATOM 7158 C C . HIS C 1 236 ? -47.800 -27.695 63.783 1.00 46.76 235 HIS C C 1
ATOM 7159 O O . HIS C 1 236 ? -47.559 -26.880 64.671 1.00 44.66 235 HIS C O 1
ATOM 7166 N N . VAL C 1 237 ? -47.525 -28.988 63.901 1.00 40.40 236 VAL C N 1
ATOM 7167 C CA . VAL C 1 237 ? -47.036 -29.584 65.122 1.00 36.22 236 VAL C CA 1
ATOM 7168 C C . VAL C 1 237 ? -45.742 -29.006 65.672 1.00 41.43 236 VAL C C 1
ATOM 7169 O O . VAL C 1 237 ? -45.620 -28.842 66.891 1.00 50.58 236 VAL C O 1
ATOM 7173 N N . VAL C 1 238 ? -44.778 -28.689 64.817 1.00 37.79 237 VAL C N 1
ATOM 7174 C CA . VAL C 1 238 ? -43.472 -28.241 65.335 1.00 41.57 237 VAL C CA 1
ATOM 7175 C C . VAL C 1 238 ? -43.099 -26.800 64.969 1.00 42.14 237 VAL C C 1
ATOM 7176 O O . VAL C 1 238 ? -42.583 -26.050 65.787 1.00 45.99 237 VAL C O 1
ATOM 7180 N N . TYR C 1 239 ? -43.333 -26.434 63.720 1.00 48.38 238 TYR C N 1
ATOM 7181 C CA . TYR C 1 239 ? -43.091 -25.079 63.262 1.00 44.37 238 TYR C CA 1
ATOM 7182 C C . TYR C 1 239 ? -44.026 -24.061 63.927 1.00 43.06 238 TYR C C 1
ATOM 7183 O O . TYR C 1 239 ? -43.599 -22.963 64.278 1.00 41.71 238 TYR C O 1
ATOM 7192 N N . GLY C 1 240 ? -45.286 -24.448 64.114 1.00 39.07 239 GLY C N 1
ATOM 7193 C CA . GLY C 1 240 ? -46.299 -23.581 64.670 1.00 28.01 239 GLY C CA 1
ATOM 7194 C C . GLY C 1 240 ? -46.953 -22.783 63.558 1.00 45.76 239 GLY C C 1
ATOM 7195 O O . GLY C 1 240 ? -46.317 -22.392 62.561 1.00 41.91 239 GLY C O 1
ATOM 7196 N N . ASP C 1 241 ? -48.250 -22.554 63.729 1.00 49.19 240 ASP C N 1
ATOM 7197 C CA . ASP C 1 241 ? -49.045 -21.817 62.759 1.00 43.77 240 ASP C CA 1
ATOM 7198 C C . ASP C 1 241 ? -49.492 -20.451 63.323 1.00 51.75 240 ASP C C 1
ATOM 7199 O O . ASP C 1 241 ? -50.423 -20.334 64.145 1.00 43.30 240 ASP C O 1
ATOM 7204 N N . VAL C 1 242 ? -48.846 -19.409 62.819 1.00 52.07 241 VAL C N 1
ATOM 7205 C CA . VAL C 1 242 ? -48.978 -18.102 63.405 1.00 47.09 241 VAL C CA 1
ATOM 7206 C C . VAL C 1 242 ? -49.952 -17.287 62.579 1.00 51.36 241 VAL C C 1
ATOM 7207 O O . VAL C 1 242 ? -50.059 -16.074 62.777 1.00 46.90 241 VAL C O 1
ATOM 7211 N N . SER C 1 243 ? -50.700 -17.972 61.707 1.00 48.43 242 SER C N 1
ATOM 7212 C CA . SER C 1 243 ? -51.532 -17.307 60.673 1.00 55.46 242 SER C CA 1
ATOM 7213 C C . SER C 1 243 ? -52.894 -16.864 61.169 1.00 49.23 242 SER C C 1
ATOM 7214 O O . SER C 1 243 ? -53.472 -15.947 60.585 1.00 50.13 242 SER C O 1
ATOM 7217 N N . LYS C 1 244 ? -53.424 -17.537 62.203 1.00 47.49 243 LYS C N 1
ATOM 7218 C CA . LYS C 1 244 ? -54.641 -17.033 62.886 1.00 57.10 243 LYS C CA 1
ATOM 7219 C C . LYS C 1 244 ? -54.289 -16.396 64.239 1.00 52.31 243 LYS C C 1
ATOM 7220 O O . LYS C 1 244 ? -53.158 -16.539 64.724 1.00 48.67 243 LYS C O 1
ATOM 7226 N N . THR C 1 245 ? -55.244 -15.677 64.829 1.00 51.60 244 THR C N 1
ATOM 7227 C CA . THR C 1 245 ? -55.010 -15.036 66.130 1.00 50.92 244 THR C CA 1
ATOM 7228 C C . THR C 1 245 ? -54.760 -16.081 67.230 1.00 49.79 244 THR C C 1
ATOM 7229 O O . THR C 1 245 ? -54.113 -15.777 68.220 1.00 45.90 244 THR C O 1
ATOM 7233 N N . THR C 1 246 ? -55.296 -17.293 67.048 1.00 51.47 245 THR C N 1
ATOM 7234 C CA . THR C 1 246 ? -54.966 -18.450 67.894 1.00 51.61 245 THR C CA 1
ATOM 7235 C C . THR C 1 246 ? -53.811 -19.275 67.272 1.00 48.41 245 THR C C 1
ATOM 7236 O O . THR C 1 246 ? -53.943 -19.832 66.182 1.00 53.76 245 THR C O 1
ATOM 7240 N N . LEU C 1 247 ? -52.686 -19.336 67.969 1.00 40.26 246 LEU C N 1
ATOM 7241 C CA . LEU C 1 247 ? -51.500 -19.881 67.377 1.00 35.08 246 LEU C CA 1
ATOM 7242 C C . LEU C 1 247 ? -51.550 -21.378 67.492 1.00 45.94 246 LEU C C 1
ATOM 7243 O O . LEU C 1 247 ? -51.708 -21.923 68.603 1.00 53.51 246 LEU C O 1
ATOM 7248 N N . GLY C 1 248 ? -51.407 -22.064 66.361 1.00 42.56 247 GLY C N 1
ATOM 7249 C CA . GLY C 1 248 ? -51.590 -23.520 66.309 1.00 43.03 247 GLY C CA 1
ATOM 7250 C C . GLY C 1 248 ? -50.329 -24.341 66.537 1.00 42.36 247 GLY C C 1
ATOM 7251 O O . GLY C 1 248 ? -49.212 -23.903 66.189 1.00 38.41 247 GLY C O 1
ATOM 7252 N N . GLY C 1 249 ? -50.513 -25.513 67.142 1.00 46.61 248 GLY C N 1
ATOM 7253 C CA . GLY C 1 249 ? -49.425 -26.439 67.395 1.00 43.51 248 GLY C CA 1
ATOM 7254 C C . GLY C 1 249 ? -48.323 -25.933 68.301 1.00 45.99 248 GLY C C 1
ATOM 7255 O O . GLY C 1 249 ? -48.587 -25.603 69.452 1.00 47.58 248 GLY C O 1
ATOM 7256 N N . LEU C 1 250 ? -47.084 -25.893 67.790 1.00 45.81 249 LEU C N 1
ATOM 7257 C CA . LEU C 1 250 ? -45.928 -25.360 68.538 1.00 42.43 249 LEU C CA 1
ATOM 7258 C C . LEU C 1 250 ? -45.645 -26.140 69.818 1.00 44.80 249 LEU C C 1
ATOM 7259 O O . LEU C 1 250 ? -45.654 -25.557 70.902 1.00 42.34 249 LEU C O 1
ATOM 7264 N N . HIS C 1 251 ? -45.378 -27.445 69.720 1.00 42.99 250 HIS C N 1
ATOM 7265 C CA . HIS C 1 251 ? -45.286 -28.280 70.945 1.00 36.17 250 HIS C CA 1
ATOM 7266 C C . HIS C 1 251 ? -43.902 -28.750 71.346 1.00 32.41 250 HIS C C 1
ATOM 7267 O O . HIS C 1 251 ? -43.794 -29.686 72.103 1.00 29.57 250 HIS C O 1
ATOM 7274 N N . LEU C 1 252 ? -42.856 -28.112 70.832 1.00 28.00 251 LEU C N 1
ATOM 7275 C CA . LEU C 1 252 ? -41.517 -28.273 71.407 1.00 35.35 251 LEU C CA 1
ATOM 7276 C C . LEU C 1 252 ? -40.897 -26.915 71.822 1.00 33.10 251 LEU C C 1
ATOM 7277 O O . LEU C 1 252 ? -41.275 -25.882 71.285 1.00 32.95 251 LEU C O 1
ATOM 7282 N N . LEU C 1 253 ? -39.965 -26.935 72.781 1.00 36.11 252 LEU C N 1
ATOM 7283 C CA . LEU C 1 253 ? -39.068 -25.804 73.037 1.00 27.19 252 LEU C CA 1
ATOM 7284 C C . LEU C 1 253 ? -38.494 -25.256 71.719 1.00 36.97 252 LEU C C 1
ATOM 7285 O O . LEU C 1 253 ? -38.608 -24.054 71.401 1.00 36.45 252 LEU C O 1
ATOM 7290 N N . ILE C 1 254 ? -37.855 -26.129 70.950 1.00 34.36 253 ILE C N 1
ATOM 7291 C CA . ILE C 1 254 ? -37.230 -25.687 69.702 1.00 32.75 253 ILE C CA 1
ATOM 7292 C C . ILE C 1 254 ? -38.216 -24.943 68.778 1.00 35.60 253 ILE C C 1
ATOM 7293 O O . ILE C 1 254 ? -37.803 -24.001 68.109 1.00 38.57 253 ILE C O 1
ATOM 7298 N N . SER C 1 255 ? -39.498 -25.328 68.763 1.00 32.22 254 SER C N 1
ATOM 7299 C CA . SER C 1 255 ? -40.542 -24.531 68.072 1.00 33.63 254 SER C CA 1
ATOM 7300 C C . SER C 1 255 ? -40.478 -23.024 68.435 1.00 41.25 254 SER C C 1
ATOM 7301 O O . SER C 1 255 ? -40.432 -22.137 67.563 1.00 39.63 254 SER C O 1
ATOM 7304 N N . GLN C 1 256 ? -40.485 -22.734 69.729 1.00 38.28 255 GLN C N 1
ATOM 7305 C CA . GLN C 1 256 ? -40.377 -21.361 70.176 1.00 38.69 255 GLN C CA 1
ATOM 7306 C C . GLN C 1 256 ? -39.057 -20.730 69.721 1.00 34.53 255 GLN C C 1
ATOM 7307 O O . GLN C 1 256 ? -39.043 -19.559 69.322 1.00 38.82 255 GLN C O 1
ATOM 7313 N N . VAL C 1 257 ? -37.958 -21.493 69.803 1.00 29.50 256 VAL C N 1
ATOM 7314 C CA . VAL C 1 257 ? -36.625 -20.949 69.569 1.00 30.30 256 VAL C CA 1
ATOM 7315 C C . VAL C 1 257 ? -36.575 -20.450 68.130 1.00 39.60 256 VAL C C 1
ATOM 7316 O O . VAL C 1 257 ? -36.121 -19.327 67.855 1.00 39.81 256 VAL C O 1
ATOM 7320 N N . ARG C 1 258 ? -37.077 -21.276 67.213 1.00 35.12 257 ARG C N 1
ATOM 7321 C CA . ARG C 1 258 ? -37.062 -20.934 65.795 1.00 44.35 257 ARG C CA 1
ATOM 7322 C C . ARG C 1 258 ? -37.911 -19.685 65.512 1.00 45.21 257 ARG C C 1
ATOM 7323 O O . ARG C 1 258 ? -37.438 -18.724 64.864 1.00 43.23 257 ARG C O 1
ATOM 7331 N N . LEU C 1 259 ? -39.147 -19.721 66.029 1.00 35.00 258 LEU C N 1
ATOM 7332 C CA . LEU C 1 259 ? -40.125 -18.660 65.832 1.00 35.61 258 LEU C CA 1
ATOM 7333 C C . LEU C 1 259 ? -39.620 -17.290 66.387 1.00 35.19 258 LEU C C 1
ATOM 7334 O O . LEU C 1 259 ? -39.849 -16.248 65.789 1.00 37.72 258 LEU C O 1
ATOM 7339 N N . SER C 1 260 ? -38.870 -17.331 67.481 1.00 38.06 259 SER C N 1
ATOM 7340 C CA . SER C 1 260 ? -38.348 -16.115 68.090 1.00 46.30 259 SER C CA 1
ATOM 7341 C C . SER C 1 260 ? -37.140 -15.556 67.314 1.00 42.84 259 SER C C 1
ATOM 7342 O O . SER C 1 260 ? -36.740 -14.392 67.511 1.00 44.79 259 SER C O 1
ATOM 7345 N N . LYS C 1 261 ? -36.574 -16.365 66.432 1.00 43.37 260 LYS C N 1
ATOM 7346 C CA . LYS C 1 261 ? -35.613 -15.855 65.449 1.00 47.97 260 LYS C CA 1
ATOM 7347 C C . LYS C 1 261 ? -36.290 -15.088 64.326 1.00 40.01 260 LYS C C 1
ATOM 7348 O O . LYS C 1 261 ? -35.653 -14.252 63.676 1.00 39.24 260 LYS C O 1
ATOM 7354 N N . MET C 1 262 ? -37.580 -15.363 64.120 1.00 33.93 261 MET C N 1
ATOM 7355 C CA . MET C 1 262 ? -38.361 -14.712 63.052 1.00 39.01 261 MET C CA 1
ATOM 7356 C C . MET C 1 262 ? -38.957 -13.376 63.457 1.00 45.73 261 MET C C 1
ATOM 7357 O O . MET C 1 262 ? -39.262 -12.535 62.600 1.00 37.82 261 MET C O 1
ATOM 7362 N N . GLY C 1 263 ? -39.116 -13.188 64.765 1.00 42.59 262 GLY C N 1
ATOM 7363 C CA . GLY C 1 263 ? -39.787 -12.015 65.282 1.00 46.93 262 GLY C CA 1
ATOM 7364 C C . GLY C 1 263 ? -39.834 -12.103 66.784 1.00 43.93 262 GLY C C 1
ATOM 7365 O O . GLY C 1 263 ? -39.099 -12.892 67.379 1.00 43.25 262 GLY C O 1
ATOM 7366 N N . ILE C 1 264 ? -40.687 -11.277 67.391 1.00 43.44 263 ILE C N 1
ATOM 7367 C CA . ILE C 1 264 ? -40.788 -11.168 68.868 1.00 42.22 263 ILE C CA 1
ATOM 7368 C C . ILE C 1 264 ? -41.772 -12.184 69.484 1.00 37.43 263 ILE C C 1
ATOM 7369 O O . ILE C 1 264 ? -43.013 -12.103 69.287 1.00 39.43 263 ILE C O 1
ATOM 7374 N N . LEU C 1 265 ? -41.211 -13.165 70.190 1.00 26.40 264 LEU C N 1
ATOM 7375 C CA . LEU C 1 265 ? -42.021 -14.220 70.764 1.00 31.83 264 LEU C CA 1
ATOM 7376 C C . LEU C 1 265 ? -41.907 -14.227 72.303 1.00 39.42 264 LEU C C 1
ATOM 7377 O O . LEU C 1 265 ? -40.783 -14.304 72.868 1.00 37.25 264 LEU C O 1
ATOM 7382 N N . LYS C 1 266 ? -43.064 -14.161 72.978 1.00 32.76 265 LYS C N 1
ATOM 7383 C CA . LYS C 1 266 ? -43.102 -14.195 74.445 1.00 35.29 265 LYS C CA 1
ATOM 7384 C C . LYS C 1 266 ? -43.620 -15.562 74.842 1.00 37.87 265 LYS C C 1
ATOM 7385 O O . LYS C 1 266 ? -44.609 -16.019 74.242 1.00 39.18 265 LYS C O 1
ATOM 7391 N N . ALA C 1 267 ? -42.980 -16.199 75.842 1.00 35.99 266 ALA C N 1
ATOM 7392 C CA . ALA C 1 267 ? -43.472 -17.479 76.419 1.00 35.31 266 ALA C CA 1
ATOM 7393 C C . ALA C 1 267 ? -43.491 -17.389 77.954 1.00 39.30 266 ALA C C 1
ATOM 7394 O O . ALA C 1 267 ? -42.428 -17.391 78.607 1.00 39.68 266 ALA C O 1
ATOM 7396 N N . GLU C 1 268 ? -44.701 -17.307 78.521 1.00 37.09 267 GLU C N 1
ATOM 7397 C CA . GLU C 1 268 ? -44.890 -17.090 79.970 1.00 35.08 267 GLU C CA 1
ATOM 7398 C C . GLU C 1 268 ? -45.248 -18.413 80.644 1.00 36.68 267 GLU C C 1
ATOM 7399 O O . GLU C 1 268 ? -46.381 -18.952 80.486 1.00 38.68 267 GLU C O 1
ATOM 7405 N N . GLU C 1 269 ? -44.278 -18.967 81.359 1.00 34.22 268 GLU C N 1
ATOM 7406 C CA . GLU C 1 269 ? -44.460 -20.291 81.972 1.00 37.20 268 GLU C CA 1
ATOM 7407 C C . GLU C 1 269 ? -45.537 -20.262 83.094 1.00 41.16 268 GLU C C 1
ATOM 7408 O O . GLU C 1 269 ? -45.609 -19.303 83.910 1.00 41.39 268 GLU C O 1
ATOM 7414 N N . PHE C 1 270 ? -46.393 -21.271 83.126 1.00 36.32 269 PHE C N 1
ATOM 7415 C CA . PHE C 1 270 ? -47.425 -21.330 84.158 1.00 38.71 269 PHE C CA 1
ATOM 7416 C C . PHE C 1 270 ? -46.816 -21.411 85.574 1.00 41.18 269 PHE C C 1
ATOM 7417 O O . PHE C 1 270 ? -47.256 -20.736 86.505 1.00 40.20 269 PHE C O 1
ATOM 7425 N N . VAL C 1 271 ? -45.813 -22.259 85.737 1.00 37.21 270 VAL C N 1
ATOM 7426 C CA . VAL C 1 271 ? -45.128 -22.366 87.016 1.00 27.68 270 VAL C CA 1
ATOM 7427 C C . VAL C 1 271 ? -43.637 -22.505 86.702 1.00 35.58 270 VAL C C 1
ATOM 7428 O O . VAL C 1 271 ? -43.216 -23.485 86.095 1.00 41.17 270 VAL C O 1
ATOM 7432 N N . ALA C 1 272 ? -42.836 -21.520 87.075 1.00 39.18 271 ALA C N 1
ATOM 7433 C CA . ALA C 1 272 ? -41.369 -21.579 86.894 1.00 35.52 271 ALA C CA 1
ATOM 7434 C C . ALA C 1 272 ? -40.737 -22.806 87.589 1.00 31.34 271 ALA C C 1
ATOM 7435 O O . ALA C 1 272 ? -40.987 -23.039 88.766 1.00 37.43 271 ALA C O 1
ATOM 7437 N N . ALA C 1 273 ? -39.894 -23.563 86.890 1.00 35.82 272 ALA C N 1
ATOM 7438 C CA . ALA C 1 273 ? -39.345 -24.816 87.447 1.00 40.04 272 ALA C CA 1
ATOM 7439 C C . ALA C 1 273 ? -38.337 -25.375 86.469 1.00 42.38 272 ALA C C 1
ATOM 7440 O O . ALA C 1 273 ? -38.495 -25.144 85.249 1.00 42.08 272 ALA C O 1
ATOM 7442 N N . SER C 1 274 ? -37.337 -26.119 86.956 1.00 28.84 273 SER C N 1
ATOM 7443 C CA . SER C 1 274 ? -36.409 -26.755 86.014 1.00 31.86 273 SER C CA 1
ATOM 7444 C C . SER C 1 274 ? -36.382 -28.255 86.309 1.00 35.25 273 SER C C 1
ATOM 7445 O O . SER C 1 274 ? -35.507 -29.010 85.883 1.00 31.96 273 SER C O 1
ATOM 7448 N N . ASP C 1 275 ? -37.408 -28.686 87.022 1.00 38.06 274 ASP C N 1
ATOM 7449 C CA . ASP C 1 275 ? -37.436 -30.065 87.491 1.00 44.17 274 ASP C CA 1
ATOM 7450 C C . ASP C 1 275 ? -38.734 -30.753 87.036 1.00 42.36 274 ASP C C 1
ATOM 7451 O O . ASP C 1 275 ? -39.197 -31.705 87.654 1.00 44.01 274 ASP C O 1
ATOM 7456 N N . ILE C 1 276 ? -39.305 -30.259 85.950 1.00 35.53 275 ILE C N 1
ATOM 7457 C CA . ILE C 1 276 ? -40.537 -30.780 85.428 1.00 34.54 275 ILE C CA 1
ATOM 7458 C C . ILE C 1 276 ? -40.408 -31.162 83.937 1.00 42.86 275 ILE C C 1
ATOM 7459 O O . ILE C 1 276 ? -39.628 -30.576 83.193 1.00 41.54 275 ILE C O 1
ATOM 7464 N N . THR C 1 277 ? -41.147 -32.178 83.515 1.00 44.77 276 THR C N 1
ATOM 7465 C CA . THR C 1 277 ? -40.962 -32.752 82.194 1.00 34.15 276 THR C CA 1
ATOM 7466 C C . THR C 1 277 ? -41.915 -32.138 81.206 1.00 37.44 276 THR C C 1
ATOM 7467 O O . THR C 1 277 ? -41.502 -31.605 80.171 1.00 38.47 276 THR C O 1
ATOM 7471 N N . LEU C 1 278 ? -43.205 -32.245 81.493 1.00 36.80 277 LEU C N 1
ATOM 7472 C CA . LEU C 1 278 ? -44.215 -31.596 80.661 1.00 43.70 277 LEU C CA 1
ATOM 7473 C C . LEU C 1 278 ? -44.321 -30.082 81.036 1.00 41.35 277 LEU C C 1
ATOM 7474 O O . LEU C 1 278 ? -44.520 -29.700 82.217 1.00 51.34 277 LEU C O 1
ATOM 7479 N N . LYS C 1 279 ? -44.116 -29.223 80.059 1.00 31.53 278 LYS C N 1
ATOM 7480 C CA . LYS C 1 279 ? -44.045 -27.805 80.369 1.00 34.65 278 LYS C CA 1
ATOM 7481 C C . LYS C 1 279 ? -45.239 -27.159 79.773 1.00 34.19 278 LYS C C 1
ATOM 7482 O O . LYS C 1 279 ? -45.956 -27.774 78.964 1.00 40.02 278 LYS C O 1
ATOM 7488 N N . CYS C 1 280 ? -45.447 -25.914 80.135 1.00 26.07 279 CYS C N 1
ATOM 7489 C CA . CYS C 1 280 ? -46.631 -25.231 79.661 1.00 36.57 279 CYS C CA 1
ATOM 7490 C C . CYS C 1 280 ? -46.549 -23.708 79.825 1.00 38.97 279 CYS C C 1
ATOM 7491 O O . CYS C 1 280 ? -46.157 -23.207 80.864 1.00 41.43 279 CYS C O 1
ATOM 7494 N N . CYS C 1 281 ? -46.954 -22.977 78.806 1.00 38.97 280 CYS C N 1
ATOM 7495 C CA . CYS C 1 281 ? -46.921 -21.542 78.918 1.00 34.66 280 CYS C CA 1
ATOM 7496 C C . CYS C 1 281 ? -48.051 -20.926 78.137 1.00 34.48 280 CYS C C 1
ATOM 7497 O O . CYS C 1 281 ? -48.787 -21.632 77.412 1.00 32.11 280 CYS C O 1
ATOM 7500 N N . THR C 1 282 ? -48.174 -19.601 78.310 1.00 32.96 281 THR C N 1
ATOM 7501 C CA . THR C 1 282 ? -48.960 -18.757 77.420 1.00 30.62 281 THR C CA 1
ATOM 7502 C C . THR C 1 282 ? -47.915 -18.167 76.476 1.00 35.91 281 THR C C 1
ATOM 7503 O O . THR C 1 282 ? -46.923 -17.576 76.907 1.00 38.49 281 THR C O 1
ATOM 7507 N N . VAL C 1 283 ? -48.135 -18.396 75.191 1.00 40.00 282 VAL C N 1
ATOM 7508 C CA . VAL C 1 283 ? -47.210 -17.949 74.166 1.00 38.43 282 VAL C CA 1
ATOM 7509 C C . VAL C 1 283 ? -47.839 -16.852 73.292 1.00 36.27 282 VAL C C 1
ATOM 7510 O O . VAL C 1 283 ? -49.005 -16.961 72.840 1.00 33.56 282 VAL C O 1
ATOM 7514 N N . THR C 1 284 ? -47.089 -15.762 73.104 1.00 36.51 283 THR C N 1
ATOM 7515 C CA . THR C 1 284 ? -47.546 -14.665 72.231 1.00 29.27 283 THR C CA 1
ATOM 7516 C C . THR C 1 284 ? -46.475 -14.321 71.169 1.00 39.99 283 THR C C 1
ATOM 7517 O O . THR C 1 284 ? -45.277 -14.278 71.485 1.00 45.80 283 THR C O 1
ATOM 7521 N N . TYR C 1 285 ? -46.904 -14.158 69.913 1.00 34.38 284 TYR C N 1
ATOM 7522 C CA . TYR C 1 285 ? -46.060 -13.695 68.799 1.00 35.57 284 TYR C CA 1
ATOM 7523 C C . TYR C 1 285 ? -46.573 -12.314 68.350 1.00 36.05 284 TYR C C 1
ATOM 7524 O O . TYR C 1 285 ? -47.732 -12.216 67.885 1.00 33.66 284 TYR C O 1
ATOM 7533 N N . LEU C 1 286 ? -45.758 -11.254 68.477 1.00 31.69 285 LEU C N 1
ATOM 7534 C CA . LEU C 1 286 ? -46.246 -9.876 68.182 1.00 29.64 285 LEU C CA 1
ATOM 7535 C C . LEU C 1 286 ? -46.342 -9.534 66.673 1.00 41.76 285 LEU C C 1
ATOM 7536 O O . LEU C 1 286 ? -47.282 -8.897 66.283 1.00 43.40 285 LEU C O 1
ATOM 7541 N N . ASN C 1 287 ? -45.371 -9.932 65.846 1.00 34.16 286 ASN C N 1
ATOM 7542 C CA . ASN C 1 287 ? -45.264 -9.433 64.479 1.00 42.70 286 ASN C CA 1
ATOM 7543 C C . ASN C 1 287 ? -46.463 -9.752 63.581 1.00 45.01 286 ASN C C 1
ATOM 7544 O O . ASN C 1 287 ? -46.976 -8.868 62.868 1.00 43.28 286 ASN C O 1
ATOM 7549 N N . ASP C 1 288 ? -46.902 -11.009 63.635 1.00 45.70 287 ASP C N 1
ATOM 7550 C CA . ASP C 1 288 ? -48.157 -11.471 63.044 1.00 40.30 287 ASP C CA 1
ATOM 7551 C C . ASP C 1 288 ? -49.035 -11.921 64.207 1.00 37.31 287 ASP C C 1
ATOM 7552 O O . ASP C 1 288 ? -49.079 -13.096 64.536 1.00 38.10 287 ASP C O 1
ATOM 7557 N N . PRO C 1 289 ? -49.705 -10.970 64.867 1.00 49.71 288 PRO C N 1
ATOM 7558 C CA . PRO C 1 289 ? -50.346 -11.194 66.187 1.00 38.07 288 PRO C CA 1
ATOM 7559 C C . PRO C 1 289 ? -51.052 -12.564 66.324 1.00 39.46 288 PRO C C 1
ATOM 7560 O O . PRO C 1 289 ? -52.100 -12.853 65.728 1.00 45.50 288 PRO C O 1
ATOM 7564 N N . SER C 1 290 ? -50.445 -13.414 67.137 1.00 36.40 289 SER C N 1
ATOM 7565 C CA . SER C 1 290 ? -50.959 -14.760 67.367 1.00 41.53 289 SER C CA 1
ATOM 7566 C C . SER C 1 290 ? -50.544 -15.242 68.786 1.00 44.85 289 SER C C 1
ATOM 7567 O O . SER C 1 290 ? -49.415 -14.970 69.251 1.00 39.95 289 SER C O 1
ATOM 7570 N N . SER C 1 291 ? -51.446 -15.957 69.459 1.00 33.55 290 SER C N 1
ATOM 7571 C CA . SER C 1 291 ? -51.158 -16.470 70.802 1.00 44.57 290 SER C CA 1
ATOM 7572 C C . SER C 1 291 ? -51.921 -17.753 71.084 1.00 45.30 290 SER C C 1
ATOM 7573 O O . SER C 1 291 ? -53.001 -18.010 70.506 1.00 39.84 290 SER C O 1
ATOM 7576 N N . LYS C 1 292 ? -51.359 -18.527 72.005 1.00 37.47 291 LYS C N 1
ATOM 7577 C CA . LYS C 1 292 ? -51.988 -19.722 72.519 1.00 30.83 291 LYS C CA 1
ATOM 7578 C C . LYS C 1 292 ? -51.907 -19.629 74.042 1.00 39.47 291 LYS C C 1
ATOM 7579 O O . LYS C 1 292 ? -50.795 -19.598 74.630 1.00 32.35 291 LYS C O 1
ATOM 7585 N N . THR C 1 293 ? -53.079 -19.569 74.676 1.00 32.33 292 THR C N 1
ATOM 7586 C CA . THR C 1 293 ? -53.151 -19.445 76.129 1.00 34.55 292 THR C CA 1
ATOM 7587 C C . THR C 1 293 ? -52.542 -20.669 76.837 1.00 39.30 292 THR C C 1
ATOM 7588 O O . THR C 1 293 ? -51.677 -20.539 77.698 1.00 33.78 292 THR C O 1
ATOM 7592 N N . VAL C 1 294 ? -53.005 -21.857 76.465 1.00 36.60 293 VAL C N 1
ATOM 7593 C CA . VAL C 1 294 ? -52.433 -23.079 77.017 1.00 41.83 293 VAL C CA 1
ATOM 7594 C C . VAL C 1 294 ? -51.631 -23.857 75.970 1.00 47.94 293 VAL C C 1
ATOM 7595 O O . VAL C 1 294 ? -52.178 -24.639 75.167 1.00 40.90 293 VAL C O 1
ATOM 7599 N N . CYS C 1 295 ? -50.324 -23.616 76.019 1.00 47.18 294 CYS C N 1
ATOM 7600 C CA . CYS C 1 295 ? -49.404 -24.142 75.067 1.00 37.74 294 CYS C CA 1
ATOM 7601 C C . CYS C 1 295 ? -48.518 -25.158 75.772 1.00 38.97 294 CYS C C 1
ATOM 7602 O O . CYS C 1 295 ? -47.544 -24.781 76.416 1.00 41.24 294 CYS C O 1
ATOM 7605 N N . THR C 1 296 ? -48.871 -26.444 75.644 1.00 42.79 295 THR C N 1
ATOM 7606 C CA . THR C 1 296 ? -48.034 -27.533 76.166 1.00 40.35 295 THR C CA 1
ATOM 7607 C C . THR C 1 296 ? -46.843 -27.790 75.263 1.00 34.52 295 THR C C 1
ATOM 7608 O O . THR C 1 296 ? -46.951 -27.709 74.043 1.00 43.75 295 THR C O 1
ATOM 7612 N N . TYR C 1 297 ? -45.706 -28.089 75.877 1.00 38.08 296 TYR C N 1
ATOM 7613 C CA . TYR C 1 297 ? -44.492 -28.423 75.125 1.00 34.28 296 TYR C CA 1
ATOM 7614 C C . TYR C 1 297 ? -43.480 -29.165 76.025 1.00 32.41 296 TYR C C 1
ATOM 7615 O O . TYR C 1 297 ? -43.607 -29.188 77.250 1.00 36.98 296 TYR C O 1
ATOM 7624 N N . MET C 1 298 ? -42.491 -29.768 75.394 1.00 28.85 297 MET C N 1
ATOM 7625 C CA . MET C 1 298 ? -41.409 -30.437 76.060 1.00 24.63 297 MET C CA 1
ATOM 7626 C C . MET C 1 298 ? -40.166 -30.110 75.282 1.00 31.24 297 MET C C 1
ATOM 7627 O O . MET C 1 298 ? -40.224 -29.824 74.070 1.00 35.73 297 MET C O 1
ATOM 7632 N N . ASP C 1 299 ? -39.035 -30.075 75.959 1.00 25.92 298 ASP C N 1
ATOM 7633 C CA . ASP C 1 299 ? -37.780 -29.944 75.246 1.00 32.31 298 ASP C CA 1
ATOM 7634 C C . ASP C 1 299 ? -37.234 -31.346 74.925 1.00 35.48 298 ASP C C 1
ATOM 7635 O O . ASP C 1 299 ? -36.290 -31.872 75.575 1.00 33.60 298 ASP C O 1
ATOM 7640 N N . LEU C 1 300 ? -37.839 -31.957 73.907 1.00 39.58 299 LEU C N 1
ATOM 7641 C CA . LEU C 1 300 ? -37.332 -33.232 73.391 1.00 43.83 299 LEU C CA 1
ATOM 7642 C C . LEU C 1 300 ? -36.203 -32.967 72.386 1.00 39.84 299 LEU C C 1
ATOM 7643 O O . LEU C 1 300 ? -36.243 -31.984 71.662 1.00 39.02 299 LEU C O 1
ATOM 7648 N N . LEU C 1 301 ? -35.163 -33.794 72.411 1.00 37.41 300 LEU C N 1
ATOM 7649 C CA . LEU C 1 301 ? -34.232 -33.860 71.285 1.00 39.75 300 LEU C CA 1
ATOM 7650 C C . LEU C 1 301 ? -35.074 -33.988 70.010 1.00 43.32 300 LEU C C 1
ATOM 7651 O O . LEU C 1 301 ? -35.898 -34.918 69.901 1.00 40.71 300 LEU C O 1
ATOM 7656 N N . LEU C 1 302 ? -34.909 -33.071 69.052 1.00 39.94 301 LEU C N 1
ATOM 7657 C CA . LEU C 1 302 ? -35.701 -33.161 67.811 1.00 37.45 301 LEU C CA 1
ATOM 7658 C C . LEU C 1 302 ? -35.665 -34.584 67.123 1.00 40.94 301 LEU C C 1
ATOM 7659 O O . LEU C 1 302 ? -36.707 -35.105 66.698 1.00 31.21 301 LEU C O 1
ATOM 7664 N N . ASP C 1 303 ? -34.484 -35.201 67.058 1.00 27.02 302 ASP C N 1
ATOM 7665 C CA . ASP C 1 303 ? -34.366 -36.574 66.586 1.00 41.36 302 ASP C CA 1
ATOM 7666 C C . ASP C 1 303 ? -35.336 -37.528 67.286 1.00 44.59 302 ASP C C 1
ATOM 7667 O O . ASP C 1 303 ? -36.095 -38.217 66.635 1.00 42.34 302 ASP C O 1
ATOM 7672 N N . ASP C 1 304 ? -35.329 -37.546 68.610 1.00 41.45 303 ASP C N 1
ATOM 7673 C CA . ASP C 1 304 ? -36.253 -38.399 69.350 1.00 40.28 303 ASP C CA 1
ATOM 7674 C C . ASP C 1 304 ? -37.701 -38.098 69.015 1.00 42.29 303 ASP C C 1
ATOM 7675 O O . ASP C 1 304 ? -38.496 -39.019 68.857 1.00 50.13 303 ASP C O 1
ATOM 7680 N N . PHE C 1 305 ? -38.073 -36.819 68.924 1.00 39.33 304 PHE C N 1
ATOM 7681 C CA . PHE C 1 305 ? -39.472 -36.530 68.683 1.00 38.81 304 PHE C CA 1
ATOM 7682 C C . PHE C 1 305 ? -39.875 -37.109 67.335 1.00 47.97 304 PHE C C 1
ATOM 7683 O O . PHE C 1 305 ? -40.979 -37.667 67.193 1.00 46.99 304 PHE C O 1
ATOM 7691 N N . VAL C 1 306 ? -38.989 -36.936 66.349 1.00 41.07 305 VAL C N 1
ATOM 7692 C CA . VAL C 1 306 ? -39.236 -37.400 65.006 1.00 43.64 305 VAL C CA 1
ATOM 7693 C C . VAL C 1 306 ? -39.370 -38.923 65.025 1.00 54.38 305 VAL C C 1
ATOM 7694 O O . VAL C 1 306 ? -40.319 -39.502 64.467 1.00 49.03 305 VAL C O 1
ATOM 7698 N N . SER C 1 307 ? -38.409 -39.562 65.684 1.00 53.14 306 SER C N 1
ATOM 7699 C CA . SER C 1 307 ? -38.427 -41.002 65.905 1.00 46.76 306 SER C CA 1
ATOM 7700 C C . SER C 1 307 ? -39.788 -41.492 66.495 1.00 54.84 306 SER C C 1
ATOM 7701 O O . SER C 1 307 ? -40.296 -42.535 66.076 1.00 61.74 306 SER C O 1
ATOM 7704 N N . VAL C 1 308 ? -40.393 -40.729 67.418 1.00 49.43 307 VAL C N 1
ATOM 7705 C CA . VAL C 1 308 ? -41.757 -41.008 67.898 1.00 47.78 307 VAL C CA 1
ATOM 7706 C C . VAL C 1 308 ? -42.815 -40.886 66.816 1.00 51.21 307 VAL C C 1
ATOM 7707 O O . VAL C 1 308 ? -43.629 -41.786 66.644 1.00 55.60 307 VAL C O 1
ATOM 7711 N N . LEU C 1 309 ? -42.796 -39.771 66.079 1.00 61.06 308 LEU C N 1
ATOM 7712 C CA . LEU C 1 309 ? -43.636 -39.589 64.883 1.00 53.98 308 LEU C CA 1
ATOM 7713 C C . LEU C 1 309 ? -43.591 -40.783 63.919 1.00 62.28 308 LEU C C 1
ATOM 7714 O O . LEU C 1 309 ? -44.634 -41.314 63.508 1.00 66.33 308 LEU C O 1
ATOM 7719 N N . LYS C 1 310 ? -42.376 -41.205 63.569 1.00 64.68 309 LYS C N 1
ATOM 7720 C CA . LYS C 1 310 ? -42.140 -42.315 62.621 1.00 70.06 309 LYS C CA 1
ATOM 7721 C C . LYS C 1 310 ? -42.389 -43.694 63.251 1.00 74.14 309 LYS C C 1
ATOM 7722 O O . LYS C 1 310 ? -41.762 -44.677 62.880 1.00 75.23 309 LYS C O 1
ATOM 7728 N N . SER C 1 311 ? -43.296 -43.761 64.210 1.00 66.09 310 SER C N 1
ATOM 7729 C CA . SER C 1 311 ? -43.627 -45.027 64.818 1.00 65.70 310 SER C CA 1
ATOM 7730 C C . SER C 1 311 ? -45.131 -44.992 65.136 1.00 77.04 310 SER C C 1
ATOM 7731 O O . SER C 1 311 ? -45.700 -45.875 65.817 1.00 67.36 310 SER C O 1
ATOM 7734 N N . LEU C 1 312 ? -45.772 -43.956 64.608 1.00 71.57 311 LEU C N 1
ATOM 7735 C CA . LEU C 1 312 ? -47.191 -43.743 64.810 1.00 72.40 311 LEU C CA 1
ATOM 7736 C C . LEU C 1 312 ? -47.957 -44.383 63.669 1.00 72.82 311 LEU C C 1
ATOM 7737 O O . LEU C 1 312 ? -47.463 -44.443 62.536 1.00 68.70 311 LEU C O 1
ATOM 7742 N N . ASP C 1 313 ? -49.170 -44.846 63.976 1.00 76.15 312 ASP C N 1
ATOM 7743 C CA . ASP C 1 313 ? -50.077 -45.363 62.958 1.00 70.22 312 ASP C CA 1
ATOM 7744 C C . ASP C 1 313 ? -50.903 -44.232 62.386 1.00 66.31 312 ASP C C 1
ATOM 7745 O O . ASP C 1 313 ? -51.719 -43.637 63.098 1.00 72.34 312 ASP C O 1
ATOM 7750 N N . LEU C 1 314 ? -50.699 -43.942 61.106 1.00 61.19 313 LEU C N 1
ATOM 7751 C CA . LEU C 1 314 ? -51.351 -42.788 60.498 1.00 69.86 313 LEU C CA 1
ATOM 7752 C C . LEU C 1 314 ? -52.732 -43.114 59.928 1.00 76.03 313 LEU C C 1
ATOM 7753 O O . LEU C 1 314 ? -53.368 -42.277 59.272 1.00 69.52 313 LEU C O 1
ATOM 7758 N N . THR C 1 315 ? -53.190 -44.330 60.214 1.00 76.23 314 THR C N 1
ATOM 7759 C CA . THR C 1 315 ? -54.420 -44.871 59.651 1.00 76.20 314 THR C CA 1
ATOM 7760 C C . THR C 1 315 ? -55.633 -44.707 60.555 1.00 76.14 314 THR C C 1
ATOM 7761 O O . THR C 1 315 ? -56.764 -44.705 60.062 1.00 80.27 314 THR C O 1
ATOM 7765 N N . VAL C 1 316 ? -55.399 -44.578 61.863 1.00 71.51 315 VAL C N 1
ATOM 7766 C CA . VAL C 1 316 ? -56.472 -44.284 62.814 1.00 71.49 315 VAL C CA 1
ATOM 7767 C C . VAL C 1 316 ? -56.968 -42.843 62.677 1.00 73.36 315 VAL C C 1
ATOM 7768 O O . VAL C 1 316 ? -56.265 -41.988 62.157 1.00 74.92 315 VAL C O 1
ATOM 7772 N N . VAL C 1 317 ? -58.181 -42.572 63.136 1.00 72.88 316 VAL C N 1
ATOM 7773 C CA . VAL C 1 317 ? -58.645 -41.183 63.220 1.00 81.16 316 VAL C CA 1
ATOM 7774 C C . VAL C 1 317 ? -58.184 -40.482 64.526 1.00 84.59 316 VAL C C 1
ATOM 7775 O O . VAL C 1 317 ? -57.727 -39.328 64.514 1.00 85.38 316 VAL C O 1
ATOM 7779 N N . SER C 1 318 ? -58.331 -41.178 65.651 1.00 80.18 317 SER C N 1
ATOM 7780 C CA . SER C 1 318 ? -57.765 -40.704 66.888 1.00 75.49 317 SER C CA 1
ATOM 7781 C C . SER C 1 318 ? -57.322 -41.887 67.747 1.00 79.88 317 SER C C 1
ATOM 7782 O O . SER C 1 318 ? -58.097 -42.815 68.005 1.00 80.75 317 SER C O 1
ATOM 7785 N N . LYS C 1 319 ? -56.048 -41.867 68.139 1.00 82.41 318 LYS C N 1
ATOM 7786 C CA . LYS C 1 319 ? -55.575 -42.702 69.235 1.00 83.36 318 LYS C CA 1
ATOM 7787 C C . LYS C 1 319 ? -54.889 -41.825 70.305 1.00 80.06 318 LYS C C 1
ATOM 7788 O O . LYS C 1 319 ? -54.498 -40.678 70.052 1.00 76.28 318 LYS C O 1
ATOM 7794 N N . VAL C 1 320 ? -54.786 -42.359 71.510 1.00 76.89 319 VAL C N 1
ATOM 7795 C CA . VAL C 1 320 ? -53.924 -41.768 72.507 1.00 73.96 319 VAL C CA 1
ATOM 7796 C C . VAL C 1 320 ? -52.701 -42.655 72.591 1.00 71.16 319 VAL C C 1
ATOM 7797 O O . VAL C 1 320 ? -52.815 -43.842 72.888 1.00 76.43 319 VAL C O 1
ATOM 7801 N N . HIS C 1 321 ? -51.534 -42.090 72.297 1.00 67.61 320 HIS C N 1
ATOM 7802 C CA . HIS C 1 321 ? -50.279 -42.840 72.402 1.00 70.76 320 HIS C CA 1
ATOM 7803 C C . HIS C 1 321 ? -49.535 -42.570 73.690 1.00 67.26 320 HIS C C 1
ATOM 7804 O O . HIS C 1 321 ? -49.507 -41.448 74.191 1.00 73.57 320 HIS C O 1
ATOM 7811 N N . GLU C 1 322 ? -48.904 -43.601 74.215 1.00 59.45 321 GLU C N 1
ATOM 7812 C CA . GLU C 1 322 ? -48.151 -43.439 75.434 1.00 73.46 321 GLU C CA 1
ATOM 7813 C C . GLU C 1 322 ? -46.694 -43.286 75.017 1.00 70.23 321 GLU C C 1
ATOM 7814 O O . GLU C 1 322 ? -46.157 -44.140 74.308 1.00 61.59 321 GLU C O 1
ATOM 7820 N N . VAL C 1 323 ? -46.058 -42.188 75.413 1.00 55.20 322 VAL C N 1
ATOM 7821 C CA . VAL C 1 323 ? -44.640 -42.115 75.162 1.00 52.08 322 VAL C CA 1
ATOM 7822 C C . VAL C 1 323 ? -43.844 -41.971 76.451 1.00 49.32 322 VAL C C 1
ATOM 7823 O O . VAL C 1 323 ? -44.280 -41.314 77.401 1.00 52.65 322 VAL C O 1
ATOM 7827 N N . ILE C 1 324 ? -42.726 -42.687 76.503 1.00 46.59 323 ILE C N 1
ATOM 7828 C CA . ILE C 1 324 ? -41.904 -42.719 77.695 1.00 48.61 323 ILE C CA 1
ATOM 7829 C C . ILE C 1 324 ? -40.837 -41.640 77.596 1.00 50.16 323 ILE C C 1
ATOM 7830 O O . ILE C 1 324 ? -39.920 -41.704 76.757 1.00 46.38 323 ILE C O 1
ATOM 7835 N N . ILE C 1 325 ? -40.979 -40.647 78.470 1.00 50.33 324 ILE C N 1
ATOM 7836 C CA . ILE C 1 325 ? -40.074 -39.527 78.549 1.00 36.45 324 ILE C CA 1
ATOM 7837 C C . ILE C 1 325 ? -39.742 -39.307 80.030 1.00 39.18 324 ILE C C 1
ATOM 7838 O O . ILE C 1 325 ? -40.641 -39.141 80.880 1.00 38.11 324 ILE C O 1
ATOM 7843 N N . ASP C 1 326 ? -38.442 -39.296 80.319 1.00 41.75 325 ASP C N 1
ATOM 7844 C CA . ASP C 1 326 ? -37.940 -39.017 81.656 1.00 44.68 325 ASP C CA 1
ATOM 7845 C C . ASP C 1 326 ? -38.425 -40.103 82.595 1.00 45.07 325 ASP C C 1
ATOM 7846 O O . ASP C 1 326 ? -38.707 -39.849 83.766 1.00 51.22 325 ASP C O 1
ATOM 7851 N N . ASN C 1 327 ? -38.549 -41.309 82.052 1.00 52.88 326 ASN C N 1
ATOM 7852 C CA . ASN C 1 327 ? -38.924 -42.492 82.826 1.00 48.42 326 ASN C CA 1
ATOM 7853 C C . ASN C 1 327 ? -40.419 -42.607 83.176 1.00 43.32 326 ASN C C 1
ATOM 7854 O O . ASN C 1 327 ? -40.814 -43.416 84.010 1.00 50.32 326 ASN C O 1
ATOM 7859 N N . LYS C 1 328 ? -41.238 -41.802 82.515 1.00 42.46 327 LYS C N 1
ATOM 7860 C CA . LYS C 1 328 ? -42.663 -41.752 82.807 1.00 45.04 327 LYS C CA 1
ATOM 7861 C C . LYS C 1 328 ? -43.474 -41.856 81.515 1.00 48.50 327 LYS C C 1
ATOM 7862 O O . LYS C 1 328 ? -43.052 -41.362 80.465 1.00 38.84 327 LYS C O 1
ATOM 7868 N N . PRO C 1 329 ? -44.617 -42.557 81.584 1.00 56.41 328 PRO C N 1
ATOM 7869 C CA . PRO C 1 329 ? -45.539 -42.620 80.460 1.00 54.75 328 PRO C CA 1
ATOM 7870 C C . PRO C 1 329 ? -46.293 -41.311 80.335 1.00 54.24 328 PRO C C 1
ATOM 7871 O O . PRO C 1 329 ? -46.838 -40.842 81.332 1.00 55.24 328 PRO C O 1
ATOM 7875 N N . TRP C 1 330 ? -46.306 -40.730 79.135 1.00 54.07 329 TRP C N 1
ATOM 7876 C CA . TRP C 1 330 ? -47.046 -39.498 78.894 1.00 51.52 329 TRP C CA 1
ATOM 7877 C C . TRP C 1 330 ? -48.085 -39.742 77.830 1.00 55.19 329 TRP C C 1
ATOM 7878 O O . TRP C 1 330 ? -47.820 -40.432 76.847 1.00 63.00 329 TRP C O 1
ATOM 7889 N N . ARG C 1 331 ? -49.279 -39.202 78.042 1.00 53.02 330 ARG C N 1
ATOM 7890 C CA . ARG C 1 331 ? -50.360 -39.385 77.080 1.00 65.71 330 ARG C CA 1
ATOM 7891 C C . ARG C 1 331 ? -50.264 -38.328 75.951 1.00 66.19 330 ARG C C 1
ATOM 7892 O O . ARG C 1 331 ? -50.373 -37.102 76.191 1.00 60.38 330 ARG C O 1
ATOM 7900 N N . TRP C 1 332 ? -50.035 -38.809 74.726 1.00 55.43 331 TRP C N 1
ATOM 7901 C CA . TRP C 1 332 ? -50.022 -37.939 73.547 1.00 63.14 331 TRP C CA 1
ATOM 7902 C C . TRP C 1 332 ? -51.173 -38.244 72.599 1.00 62.72 331 TRP C C 1
ATOM 7903 O O . TRP C 1 332 ? -51.319 -39.371 72.105 1.00 52.66 331 TRP C O 1
ATOM 7914 N N . MET C 1 333 ? -51.992 -37.218 72.366 1.00 65.63 332 MET C N 1
ATOM 7915 C CA . MET C 1 333 ? -53.182 -37.325 71.514 1.00 62.98 332 MET C CA 1
ATOM 7916 C C . MET C 1 333 ? -52.819 -37.193 70.037 1.00 67.12 332 MET C C 1
ATOM 7917 O O . MET C 1 333 ? -52.199 -36.204 69.627 1.00 64.24 332 MET C O 1
ATOM 7922 N N . LEU C 1 334 ? -53.218 -38.179 69.239 1.00 69.45 333 LEU C N 1
ATOM 7923 C CA . LEU C 1 334 ? -52.970 -38.135 67.794 1.00 64.46 333 LEU C CA 1
ATOM 7924 C C . LEU C 1 334 ? -54.270 -38.126 66.945 1.00 65.87 333 LEU C C 1
ATOM 7925 O O . LEU C 1 334 ? -55.020 -39.099 66.927 1.00 70.65 333 LEU C O 1
ATOM 7930 N N . TRP C 1 335 ? -54.537 -37.013 66.267 1.00 63.74 334 TRP C N 1
ATOM 7931 C CA . TRP C 1 335 ? -55.583 -36.959 65.242 1.00 69.21 334 TRP C CA 1
ATOM 7932 C C . TRP C 1 335 ? -54.961 -37.115 63.857 1.00 72.27 334 TRP C C 1
ATOM 7933 O O . TRP C 1 335 ? -54.051 -36.355 63.486 1.00 70.67 334 TRP C O 1
ATOM 7944 N N . CYS C 1 336 ? -55.437 -38.100 63.092 1.00 72.47 335 CYS C N 1
ATOM 7945 C CA . CYS C 1 336 ? -54.932 -38.311 61.726 1.00 66.39 335 CYS C CA 1
ATOM 7946 C C . CYS C 1 336 ? -56.025 -38.101 60.718 1.00 66.60 335 CYS C C 1
ATOM 7947 O O . CYS C 1 336 ? -57.215 -38.168 61.035 1.00 69.42 335 CYS C O 1
ATOM 7950 N N . LYS C 1 337 ? -55.607 -37.877 59.486 1.00 70.37 336 LYS C N 1
ATOM 7951 C CA . LYS C 1 337 ? -56.543 -37.636 58.408 1.00 76.42 336 LYS C CA 1
ATOM 7952 C C . LYS C 1 337 ? -55.905 -37.927 57.052 1.00 78.04 336 LYS C C 1
ATOM 7953 O O . LYS C 1 337 ? -54.945 -37.262 56.648 1.00 71.62 336 LYS C O 1
ATOM 7959 N N . ASP C 1 338 ? -56.461 -38.905 56.341 1.00 81.81 337 ASP C N 1
ATOM 7960 C CA . ASP C 1 338 ? -55.923 -39.325 55.044 1.00 79.17 337 ASP C CA 1
ATOM 7961 C C . ASP C 1 338 ? -54.453 -39.723 55.164 1.00 77.12 337 ASP C C 1
ATOM 7962 O O . ASP C 1 338 ? -53.631 -39.314 54.331 1.00 72.79 337 ASP C O 1
ATOM 7967 N N . ASN C 1 339 ? -54.127 -40.496 56.199 1.00 67.64 338 ASN C N 1
ATOM 7968 C CA . ASN C 1 339 ? -52.792 -41.072 56.338 1.00 78.06 338 ASN C CA 1
ATOM 7969 C C . ASN C 1 339 ? -51.684 -40.047 56.545 1.00 77.71 338 ASN C C 1
ATOM 7970 O O . ASN C 1 339 ? -50.500 -40.325 56.329 1.00 76.06 338 ASN C O 1
ATOM 7975 N N . ALA C 1 340 ? -52.087 -38.853 56.952 1.00 78.08 339 ALA C N 1
ATOM 7976 C CA . ALA C 1 340 ? -51.152 -37.855 57.442 1.00 72.91 339 ALA C CA 1
ATOM 7977 C C . ALA C 1 340 ? -51.588 -37.464 58.860 1.00 70.68 339 ALA C C 1
ATOM 7978 O O . ALA C 1 340 ? -52.763 -37.637 59.245 1.00 69.16 339 ALA C O 1
ATOM 7980 N N . VAL C 1 341 ? -50.640 -36.977 59.648 1.00 71.84 340 VAL C N 1
ATOM 7981 C CA . VAL C 1 341 ? -50.951 -36.367 60.936 1.00 64.80 340 VAL C CA 1
ATOM 7982 C C . VAL C 1 341 ? -51.761 -35.078 60.757 1.00 55.10 340 VAL C C 1
ATOM 7983 O O . VAL C 1 341 ? -51.407 -34.230 59.939 1.00 53.51 340 VAL C O 1
ATOM 7987 N N . ALA C 1 342 ? -52.840 -34.947 61.520 1.00 55.87 341 ALA C N 1
ATOM 7988 C CA . ALA C 1 342 ? -53.572 -33.693 61.612 1.00 62.18 341 ALA C CA 1
ATOM 7989 C C . ALA C 1 342 ? -53.067 -32.890 62.818 1.00 65.40 341 ALA C C 1
ATOM 7990 O O . ALA C 1 342 ? -52.649 -31.719 62.662 1.00 58.10 341 ALA C O 1
ATOM 7992 N N . THR C 1 343 ? -53.102 -33.533 63.999 1.00 61.29 342 THR C N 1
ATOM 7993 C CA . THR C 1 343 ? -52.573 -32.962 65.245 1.00 59.11 342 THR C CA 1
ATOM 7994 C C . THR C 1 343 ? -51.875 -34.003 66.108 1.00 49.55 342 THR C C 1
ATOM 7995 O O . THR C 1 343 ? -52.296 -35.136 66.205 1.00 51.61 342 THR C O 1
ATOM 7999 N N . PHE C 1 344 ? -50.812 -33.578 66.773 1.00 59.07 343 PHE C N 1
ATOM 8000 C CA . PHE C 1 344 ? -50.113 -34.426 67.728 1.00 53.00 343 PHE C CA 1
ATOM 8001 C C . PHE C 1 344 ? -49.666 -33.575 68.932 1.00 55.57 343 PHE C C 1
ATOM 8002 O O . PHE C 1 344 ? -48.774 -32.739 68.798 1.00 59.12 343 PHE C O 1
ATOM 8010 N N . TYR C 1 345 ? -50.291 -33.795 70.087 1.00 58.30 344 TYR C N 1
ATOM 8011 C CA . TYR C 1 345 ? -50.037 -33.009 71.296 1.00 61.34 344 TYR C CA 1
ATOM 8012 C C . TYR C 1 345 ? -50.189 -33.865 72.562 1.00 60.78 344 TYR C C 1
ATOM 8013 O O . TYR C 1 345 ? -50.897 -34.888 72.554 1.00 57.81 344 TYR C O 1
ATOM 8022 N N . PRO C 1 346 ? -49.501 -33.457 73.649 1.00 61.25 345 PRO C N 1
ATOM 8023 C CA . PRO C 1 346 ? -49.574 -34.117 74.959 1.00 64.23 345 PRO C CA 1
ATOM 8024 C C . PRO C 1 346 ? -50.841 -33.728 75.738 1.00 68.22 345 PRO C C 1
ATOM 8025 O O . PRO C 1 346 ? -51.267 -32.566 75.644 1.00 62.87 345 PRO C O 1
ATOM 8029 N N . GLN C 1 347 ? -51.374 -34.683 76.523 1.00 80.31 346 GLN C N 1
ATOM 8030 C CA . GLN C 1 347 ? -52.710 -34.650 77.178 1.00 82.13 346 GLN C CA 1
ATOM 8031 C C . GLN C 1 347 ? -53.805 -34.982 76.155 1.00 72.06 346 GLN C C 1
ATOM 8032 O O . GLN C 1 347 ? -54.439 -36.034 76.221 1.00 67.05 346 GLN C O 1
ATOM 8038 N N . SER D 1 1 ? -64.853 -20.951 93.940 1.00 69.61 0 SER D N 1
ATOM 8039 C CA . SER D 1 1 ? -65.038 -21.967 94.980 1.00 66.22 0 SER D CA 1
ATOM 8040 C C . SER D 1 1 ? -63.756 -22.144 95.775 1.00 54.58 0 SER D C 1
ATOM 8041 O O . SER D 1 1 ? -63.253 -23.261 95.946 1.00 57.53 0 SER D O 1
ATOM 8044 N N . GLY D 1 2 ? -63.212 -21.052 96.283 1.00 61.14 1 GLY D N 1
ATOM 8045 C CA . GLY D 1 2 ? -62.097 -21.202 97.213 1.00 49.74 1 GLY D CA 1
ATOM 8046 C C . GLY D 1 2 ? -60.724 -21.162 96.575 1.00 44.76 1 GLY D C 1
ATOM 8047 O O . GLY D 1 2 ? -60.530 -21.503 95.400 1.00 42.15 1 GLY D O 1
ATOM 8048 N N . LEU D 1 3 ? -59.754 -20.735 97.365 1.00 39.73 2 LEU D N 1
ATOM 8049 C CA . LEU D 1 3 ? -58.450 -20.448 96.829 1.00 37.94 2 LEU D CA 1
ATOM 8050 C C . LEU D 1 3 ? -57.827 -21.698 96.235 1.00 38.86 2 LEU D C 1
ATOM 8051 O O . LEU D 1 3 ? -57.039 -21.593 95.321 1.00 42.94 2 LEU D O 1
ATOM 8056 N N . GLU D 1 4 ? -58.162 -22.867 96.778 1.00 39.56 3 GLU D N 1
ATOM 8057 C CA . GLU D 1 4 ? -57.633 -24.129 96.281 1.00 38.14 3 GLU D CA 1
ATOM 8058 C C . GLU D 1 4 ? -58.013 -24.374 94.782 1.00 46.09 3 GLU D C 1
ATOM 8059 O O . GLU D 1 4 ? -57.189 -24.809 93.962 1.00 29.78 3 GLU D O 1
ATOM 8065 N N . ASN D 1 5 ? -59.265 -24.083 94.455 1.00 47.49 4 ASN D N 1
ATOM 8066 C CA . ASN D 1 5 ? -59.765 -24.209 93.095 1.00 47.86 4 ASN D CA 1
ATOM 8067 C C . ASN D 1 5 ? -59.125 -23.184 92.167 1.00 46.21 4 ASN D C 1
ATOM 8068 O O . ASN D 1 5 ? -58.786 -23.511 91.013 1.00 44.64 4 ASN D O 1
ATOM 8073 N N . ILE D 1 6 ? -58.957 -21.954 92.673 1.00 38.76 5 ILE D N 1
ATOM 8074 C CA . ILE D 1 6 ? -58.307 -20.909 91.890 1.00 42.51 5 ILE D CA 1
ATOM 8075 C C . ILE D 1 6 ? -56.850 -21.284 91.597 1.00 46.71 5 ILE D C 1
ATOM 8076 O O . ILE D 1 6 ? -56.376 -21.113 90.429 1.00 45.32 5 ILE D O 1
ATOM 8081 N N . ALA D 1 7 ? -56.154 -21.816 92.614 1.00 29.58 6 ALA D N 1
ATOM 8082 C CA . ALA D 1 7 ? -54.791 -22.329 92.386 1.00 38.05 6 ALA D CA 1
ATOM 8083 C C . ALA D 1 7 ? -54.780 -23.430 91.336 1.00 42.22 6 ALA D C 1
ATOM 8084 O O . ALA D 1 7 ? -53.902 -23.451 90.480 1.00 45.29 6 ALA D O 1
ATOM 8086 N N . PHE D 1 8 ? -55.755 -24.339 91.406 1.00 39.68 7 PHE D N 1
ATOM 8087 C CA . PHE D 1 8 ? -55.857 -25.384 90.396 1.00 43.49 7 PHE D CA 1
ATOM 8088 C C . PHE D 1 8 ? -55.937 -24.811 88.950 1.00 38.00 7 PHE D C 1
ATOM 8089 O O . PHE D 1 8 ? -55.143 -25.170 88.072 1.00 41.85 7 PHE D O 1
ATOM 8097 N N . ASN D 1 9 ? -56.897 -23.934 88.726 1.00 36.38 8 ASN D N 1
ATOM 8098 C CA . ASN D 1 9 ? -56.966 -23.191 87.481 1.00 38.06 8 ASN D CA 1
ATOM 8099 C C . ASN D 1 9 ? -55.672 -22.474 87.075 1.00 36.80 8 ASN D C 1
ATOM 8100 O O . ASN D 1 9 ? -55.192 -22.630 85.965 1.00 41.83 8 ASN D O 1
ATOM 8105 N N . VAL D 1 10 ? -55.112 -21.672 87.961 1.00 44.24 9 VAL D N 1
ATOM 8106 C CA . VAL D 1 10 ? -53.908 -20.913 87.607 1.00 42.58 9 VAL D CA 1
ATOM 8107 C C . VAL D 1 10 ? -52.752 -21.843 87.183 1.00 39.09 9 VAL D C 1
ATOM 8108 O O . VAL D 1 10 ? -52.117 -21.632 86.139 1.00 43.72 9 VAL D O 1
ATOM 8112 N N . VAL D 1 11 ? -52.510 -22.881 87.957 1.00 33.38 10 VAL D N 1
ATOM 8113 C CA . VAL D 1 11 ? -51.470 -23.834 87.631 1.00 36.93 10 VAL D CA 1
ATOM 8114 C C . VAL D 1 11 ? -51.697 -24.659 86.331 1.00 46.20 10 VAL D C 1
ATOM 8115 O O . VAL D 1 11 ? -50.749 -24.961 85.588 1.00 42.55 10 VAL D O 1
ATOM 8119 N N . ASN D 1 12 ? -52.946 -25.012 86.042 1.00 45.32 11 ASN D N 1
ATOM 8120 C CA . ASN D 1 12 ? -53.239 -25.821 84.854 1.00 32.51 11 ASN D CA 1
ATOM 8121 C C . ASN D 1 12 ? -53.763 -25.080 83.590 1.00 43.96 11 ASN D C 1
ATOM 8122 O O . ASN D 1 12 ? -53.715 -25.619 82.475 1.00 47.86 11 ASN D O 1
ATOM 8127 N N . LYS D 1 13 ? -54.261 -23.855 83.765 1.00 41.86 12 LYS D N 1
ATOM 8128 C CA . LYS D 1 13 ? -54.895 -23.108 82.689 1.00 39.03 12 LYS D CA 1
ATOM 8129 C C . LYS D 1 13 ? -54.338 -21.688 82.639 1.00 42.09 12 LYS D C 1
ATOM 8130 O O . LYS D 1 13 ? -54.721 -20.878 81.766 1.00 43.24 12 LYS D O 1
ATOM 8136 N N . GLY D 1 14 ? -53.451 -21.387 83.594 1.00 43.56 13 GLY D N 1
ATOM 8137 C CA . GLY D 1 14 ? -52.759 -20.110 83.658 1.00 40.54 13 GLY D CA 1
ATOM 8138 C C . GLY D 1 14 ? -53.629 -18.951 84.083 1.00 39.08 13 GLY D C 1
ATOM 8139 O O . GLY D 1 14 ? -53.193 -17.788 84.104 1.00 42.48 13 GLY D O 1
ATOM 8140 N N . SER D 1 15 ? -54.878 -19.273 84.387 1.00 35.50 14 SER D N 1
ATOM 8141 C CA . SER D 1 15 ? -55.860 -18.276 84.862 1.00 43.77 14 SER D CA 1
ATOM 8142 C C . SER D 1 15 ? -57.142 -19.009 85.342 1.00 46.35 14 SER D C 1
ATOM 8143 O O . SER D 1 15 ? -57.304 -20.230 85.165 1.00 43.97 14 SER D O 1
ATOM 8146 N N . PHE D 1 16 ? -58.064 -18.266 85.934 1.00 40.27 15 PHE D N 1
ATOM 8147 C CA . PHE D 1 16 ? -59.305 -18.876 86.379 1.00 43.82 15 PHE D CA 1
ATOM 8148 C C . PHE D 1 16 ? -60.301 -18.986 85.249 1.00 41.35 15 PHE D C 1
ATOM 8149 O O . PHE D 1 16 ? -60.759 -17.977 84.678 1.00 45.17 15 PHE D O 1
ATOM 8157 N N . VAL D 1 17 ? -60.630 -20.226 84.918 1.00 41.14 16 VAL D N 1
ATOM 8158 C CA . VAL D 1 17 ? -61.573 -20.494 83.815 1.00 58.98 16 VAL D CA 1
ATOM 8159 C C . VAL D 1 17 ? -62.830 -21.257 84.275 1.00 54.41 16 VAL D C 1
ATOM 8160 O O . VAL D 1 17 ? -63.739 -21.547 83.481 1.00 61.05 16 VAL D O 1
ATOM 8164 N N . GLY D 1 18 ? -62.877 -21.560 85.571 1.00 51.88 17 GLY D N 1
ATOM 8165 C CA . GLY D 1 18 ? -63.980 -22.316 86.120 1.00 46.22 17 GLY D CA 1
ATOM 8166 C C . GLY D 1 18 ? -63.766 -23.822 86.003 1.00 53.10 17 GLY D C 1
ATOM 8167 O O . GLY D 1 18 ? -64.727 -24.606 86.033 1.00 56.96 17 GLY D O 1
ATOM 8168 N N . ALA D 1 19 ? -62.507 -24.238 85.854 1.00 46.36 18 ALA D N 1
ATOM 8169 C CA . ALA D 1 19 ? -62.166 -25.661 85.840 1.00 37.16 18 ALA D CA 1
ATOM 8170 C C . ALA D 1 19 ? -62.384 -26.215 87.224 1.00 50.60 18 ALA D C 1
ATOM 8171 O O . ALA D 1 19 ? -62.197 -25.496 88.210 1.00 45.20 18 ALA D O 1
ATOM 8173 N N . ASP D 1 20 ? -62.770 -27.487 87.300 1.00 56.95 19 ASP D N 1
ATOM 8174 C CA . ASP D 1 20 ? -62.903 -28.197 88.572 1.00 53.87 19 ASP D CA 1
ATOM 8175 C C . ASP D 1 20 ? -61.556 -28.766 88.973 1.00 51.30 19 ASP D C 1
ATOM 8176 O O . ASP D 1 20 ? -60.735 -29.159 88.133 1.00 48.12 19 ASP D O 1
ATOM 8181 N N . GLY D 1 21 ? -61.332 -28.821 90.278 1.00 44.91 20 GLY D N 1
ATOM 8182 C CA . GLY D 1 21 ? -60.048 -29.275 90.783 1.00 43.39 20 GLY D CA 1
ATOM 8183 C C . GLY D 1 21 ? -59.497 -28.410 91.917 1.00 45.62 20 GLY D C 1
ATOM 8184 O O . GLY D 1 21 ? -59.839 -27.224 92.061 1.00 49.27 20 GLY D O 1
ATOM 8185 N N . GLU D 1 22 ? -58.614 -29.001 92.710 1.00 38.69 21 GLU D N 1
ATOM 8186 C CA . GLU D 1 22 ? -58.107 -28.329 93.899 1.00 45.54 21 GLU D CA 1
ATOM 8187 C C . GLU D 1 22 ? -56.643 -28.610 94.119 1.00 47.98 21 GLU D C 1
ATOM 8188 O O . GLU D 1 22 ? -56.180 -29.752 93.975 1.00 45.78 21 GLU D O 1
ATOM 8194 N N . LEU D 1 23 ? -55.911 -27.545 94.442 1.00 42.25 22 LEU D N 1
ATOM 8195 C CA . LEU D 1 23 ? -54.523 -27.668 94.868 1.00 39.99 22 LEU D CA 1
ATOM 8196 C C . LEU D 1 23 ? -54.346 -26.938 96.220 1.00 42.52 22 LEU D C 1
ATOM 8197 O O . LEU D 1 23 ? -54.880 -25.857 96.445 1.00 39.36 22 LEU D O 1
ATOM 8202 N N . PRO D 1 24 ? -53.605 -27.546 97.138 1.00 35.33 23 PRO D N 1
ATOM 8203 C CA . PRO D 1 24 ? -53.331 -26.833 98.386 1.00 36.67 23 PRO D CA 1
ATOM 8204 C C . PRO D 1 24 ? -52.456 -25.582 98.114 1.00 41.24 23 PRO D C 1
ATOM 8205 O O . PRO D 1 24 ? -51.403 -25.729 97.472 1.00 45.13 23 PRO D O 1
ATOM 8209 N N . VAL D 1 25 ? -52.914 -24.409 98.560 1.00 30.66 24 VAL D N 1
ATOM 8210 C CA . VAL D 1 25 ? -52.298 -23.115 98.333 1.00 28.65 24 VAL D CA 1
ATOM 8211 C C . VAL D 1 25 ? -52.261 -22.338 99.641 1.00 36.74 24 VAL D C 1
ATOM 8212 O O . VAL D 1 25 ? -53.193 -22.411 100.451 1.00 36.18 24 VAL D O 1
ATOM 8216 N N . ALA D 1 26 ? -51.232 -21.520 99.822 1.00 38.53 25 ALA D N 1
ATOM 8217 C CA . ALA D 1 26 ? -51.148 -20.620 101.000 1.00 38.59 25 ALA D CA 1
ATOM 8218 C C . ALA D 1 26 ? -50.358 -19.405 100.570 1.00 35.40 25 ALA D C 1
ATOM 8219 O O . ALA D 1 26 ? -49.294 -19.548 99.940 1.00 32.78 25 ALA D O 1
ATOM 8221 N N . ALA D 1 27 ? -50.870 -18.218 100.875 1.00 34.54 26 ALA D N 1
ATOM 8222 C CA . ALA D 1 27 ? -50.064 -17.050 100.678 1.00 25.40 26 ALA D CA 1
ATOM 8223 C C . ALA D 1 27 ? -49.196 -16.966 101.884 1.00 30.75 26 ALA D C 1
ATOM 8224 O O . ALA D 1 27 ? -49.548 -17.437 102.962 1.00 37.09 26 ALA D O 1
ATOM 8226 N N . SER D 1 28 ? -48.041 -16.355 101.722 1.00 40.41 27 SER D N 1
ATOM 8227 C CA . SER D 1 28 ? -47.085 -16.257 102.816 1.00 38.76 27 SER D CA 1
ATOM 8228 C C . SER D 1 28 ? -46.208 -15.045 102.516 1.00 40.71 27 SER D C 1
ATOM 8229 O O . SER D 1 28 ? -45.314 -15.111 101.653 1.00 38.95 27 SER D O 1
ATOM 8232 N N . GLY D 1 29 ? -46.473 -13.940 103.224 1.00 41.85 28 GLY D N 1
ATOM 8233 C CA . GLY D 1 29 ? -45.916 -12.650 102.854 1.00 32.79 28 GLY D CA 1
ATOM 8234 C C . GLY D 1 29 ? -46.467 -12.252 101.478 1.00 45.12 28 GLY D C 1
ATOM 8235 O O . GLY D 1 29 ? -47.690 -12.173 101.283 1.00 40.27 28 GLY D O 1
ATOM 8236 N N . ASP D 1 30 ? -45.592 -12.032 100.504 1.00 32.99 29 ASP D N 1
ATOM 8237 C CA . ASP D 1 30 ? -46.058 -11.476 99.250 1.00 30.96 29 ASP D CA 1
ATOM 8238 C C . ASP D 1 30 ? -46.036 -12.576 98.231 1.00 36.68 29 ASP D C 1
ATOM 8239 O O . ASP D 1 30 ? -46.011 -12.315 97.025 1.00 43.61 29 ASP D O 1
ATOM 8244 N N . LYS D 1 31 ? -46.015 -13.821 98.710 1.00 42.44 30 LYS D N 1
ATOM 8245 C CA . LYS D 1 31 ? -45.821 -15.017 97.826 1.00 40.17 30 LYS D CA 1
ATOM 8246 C C . LYS D 1 31 ? -46.987 -16.033 97.907 1.00 36.20 30 LYS D C 1
ATOM 8247 O O . LYS D 1 31 ? -47.627 -16.207 98.938 1.00 39.16 30 LYS D O 1
ATOM 8253 N N . VAL D 1 32 ? -47.271 -16.710 96.816 1.00 24.21 31 VAL D N 1
ATOM 8254 C CA . VAL D 1 32 ? -48.266 -17.727 96.907 1.00 23.29 31 VAL D CA 1
ATOM 8255 C C . VAL D 1 32 ? -47.630 -19.038 96.506 1.00 28.66 31 VAL D C 1
ATOM 8256 O O . VAL D 1 32 ? -46.921 -19.103 95.484 1.00 26.50 31 VAL D O 1
ATOM 8260 N N . PHE D 1 33 ? -47.860 -20.066 97.333 1.00 31.09 32 PHE D N 1
ATOM 8261 C CA . PHE D 1 33 ? -47.293 -21.407 97.100 1.00 35.19 32 PHE D CA 1
ATOM 8262 C C . PHE D 1 33 ? -48.302 -22.486 96.949 1.00 35.95 32 PHE D C 1
ATOM 8263 O O . PHE D 1 33 ? -49.301 -22.514 97.646 1.00 41.19 32 PHE D O 1
ATOM 8271 N N . VAL D 1 34 ? -48.013 -23.409 96.039 1.00 38.62 33 VAL D N 1
ATOM 8272 C CA . VAL D 1 34 ? -48.830 -24.590 95.892 1.00 33.12 33 VAL D CA 1
ATOM 8273 C C . VAL D 1 34 ? -48.019 -25.791 96.370 1.00 35.08 33 VAL D C 1
ATOM 8274 O O . VAL D 1 34 ? -46.896 -25.981 95.945 1.00 38.92 33 VAL D O 1
ATOM 8278 N N . ARG D 1 35 ? -48.594 -26.567 97.287 1.00 46.43 34 ARG D N 1
ATOM 8279 C CA . ARG D 1 35 ? -48.019 -27.832 97.765 1.00 44.66 34 ARG D CA 1
ATOM 8280 C C . ARG D 1 35 ? -48.125 -28.925 96.744 1.00 48.50 34 ARG D C 1
ATOM 8281 O O . ARG D 1 35 ? -49.237 -29.421 96.467 1.00 53.05 34 ARG D O 1
ATOM 8289 N N . ASP D 1 36 ? -46.957 -29.329 96.235 1.00 51.89 35 ASP D N 1
ATOM 8290 C CA . ASP D 1 36 ? -46.841 -30.316 95.169 1.00 61.38 35 ASP D CA 1
ATOM 8291 C C . ASP D 1 36 ? -46.206 -31.538 95.766 1.00 54.85 35 ASP D C 1
ATOM 8292 O O . ASP D 1 36 ? -45.047 -31.842 95.480 1.00 55.65 35 ASP D O 1
ATOM 8297 N N . GLY D 1 37 ? -46.977 -32.220 96.606 1.00 58.90 36 GLY D N 1
ATOM 8298 C CA . GLY D 1 37 ? -46.464 -33.331 97.380 1.00 56.33 36 GLY D CA 1
ATOM 8299 C C . GLY D 1 37 ? -45.376 -32.905 98.345 1.00 52.11 36 GLY D C 1
ATOM 8300 O O . GLY D 1 37 ? -45.654 -32.462 99.458 1.00 52.54 36 GLY D O 1
ATOM 8301 N N . ASN D 1 38 ? -44.129 -33.024 97.909 1.00 45.31 37 ASN D N 1
ATOM 8302 C CA . ASN D 1 38 ? -42.973 -32.815 98.779 1.00 39.56 37 ASN D CA 1
ATOM 8303 C C . ASN D 1 38 ? -42.262 -31.505 98.475 1.00 48.00 37 ASN D C 1
ATOM 8304 O O . ASN D 1 38 ? -41.105 -31.304 98.877 1.00 46.51 37 ASN D O 1
ATOM 8309 N N . THR D 1 39 ? -42.954 -30.617 97.757 1.00 37.50 38 THR D N 1
ATOM 8310 C CA . THR D 1 39 ? -42.350 -29.370 97.299 1.00 44.13 38 THR D CA 1
ATOM 8311 C C . THR D 1 39 ? -43.382 -28.228 97.302 1.00 48.02 38 THR D C 1
ATOM 8312 O O . THR D 1 39 ? -44.586 -28.428 96.999 1.00 40.03 38 THR D O 1
ATOM 8316 N N . ASP D 1 40 ? -42.930 -27.032 97.669 1.00 40.88 39 ASP D N 1
ATOM 8317 C CA . ASP D 1 40 ? -43.811 -25.889 97.541 1.00 35.45 39 ASP D CA 1
ATOM 8318 C C . ASP D 1 40 ? -43.377 -25.068 96.373 1.00 34.07 39 ASP D C 1
ATOM 8319 O O . ASP D 1 40 ? -42.265 -24.537 96.395 1.00 41.94 39 ASP D O 1
ATOM 8324 N N . ASN D 1 41 ? -44.233 -24.996 95.346 1.00 33.42 40 ASN D N 1
ATOM 8325 C CA . ASN D 1 41 ? -43.935 -24.182 94.148 1.00 33.05 40 ASN D CA 1
ATOM 8326 C C . ASN D 1 41 ? -44.452 -22.748 94.276 1.00 36.38 40 ASN D C 1
ATOM 8327 O O . ASN D 1 41 ? -45.612 -22.513 94.660 1.00 35.94 40 ASN D O 1
ATOM 8332 N N . LEU D 1 42 ? -43.581 -21.788 94.008 1.00 28.88 41 LEU D N 1
ATOM 8333 C CA . LEU D 1 42 ? -44.000 -20.413 93.978 1.00 27.03 41 LEU D CA 1
ATOM 8334 C C . LEU D 1 42 ? -44.780 -20.199 92.667 1.00 30.63 41 LEU D C 1
ATOM 8335 O O . LEU D 1 42 ? -44.285 -20.465 91.589 1.00 35.72 41 LEU D O 1
ATOM 8340 N N . VAL D 1 43 ? -46.030 -19.779 92.778 1.00 32.84 42 VAL D N 1
ATOM 8341 C CA . VAL D 1 43 ? -46.860 -19.548 91.585 1.00 30.98 42 VAL D CA 1
ATOM 8342 C C . VAL D 1 43 ? -47.195 -18.044 91.345 1.00 33.52 42 VAL D C 1
ATOM 8343 O O . VAL D 1 43 ? -47.639 -17.674 90.247 1.00 33.97 42 VAL D O 1
ATOM 8347 N N . PHE D 1 44 ? -46.974 -17.194 92.360 1.00 32.26 43 PHE D N 1
ATOM 8348 C CA . PHE D 1 44 ? -47.336 -15.772 92.249 1.00 27.25 43 PHE D CA 1
ATOM 8349 C C . PHE D 1 44 ? -46.582 -14.935 93.242 1.00 30.08 43 PHE D C 1
ATOM 8350 O O . PHE D 1 44 ? -46.367 -15.356 94.398 1.00 35.18 43 PHE D O 1
ATOM 8358 N N . VAL D 1 45 ? -46.164 -13.758 92.793 1.00 27.70 44 VAL D N 1
ATOM 8359 C CA . VAL D 1 45 ? -45.480 -12.812 93.654 1.00 32.01 44 VAL D CA 1
ATOM 8360 C C . VAL D 1 45 ? -46.306 -11.528 93.606 1.00 28.89 44 VAL D C 1
ATOM 8361 O O . VAL D 1 45 ? -46.564 -10.991 92.547 1.00 35.85 44 VAL D O 1
ATOM 8365 N N . ASN D 1 46 ? -46.747 -11.059 94.755 1.00 31.29 45 ASN D N 1
ATOM 8366 C CA . ASN D 1 46 ? -47.619 -9.871 94.844 1.00 33.76 45 ASN D CA 1
ATOM 8367 C C . ASN D 1 46 ? -46.816 -8.565 94.829 1.00 35.00 45 ASN D C 1
ATOM 8368 O O . ASN D 1 46 ? -45.949 -8.390 95.709 1.00 32.71 45 ASN D O 1
ATOM 8373 N N . LYS D 1 47 ? -47.080 -7.691 93.845 1.00 33.54 46 LYS D N 1
ATOM 8374 C CA . LYS D 1 47 ? -46.453 -6.361 93.778 1.00 31.13 46 LYS D CA 1
ATOM 8375 C C . LYS D 1 47 ? -47.497 -5.257 94.028 1.00 39.62 46 LYS D C 1
ATOM 8376 O O . LYS D 1 47 ? -47.226 -4.039 93.770 1.00 39.97 46 LYS D O 1
ATOM 8382 N N . THR D 1 48 ? -48.695 -5.689 94.450 1.00 26.82 47 THR D N 1
ATOM 8383 C CA . THR D 1 48 ? -49.812 -4.790 94.725 1.00 32.79 47 THR D CA 1
ATOM 8384 C C . THR D 1 48 ? -49.886 -4.460 96.240 1.00 40.43 47 THR D C 1
ATOM 8385 O O . THR D 1 48 ? -49.321 -5.184 97.081 1.00 29.19 47 THR D O 1
ATOM 8389 N N . SER D 1 49 ? -50.590 -3.381 96.575 1.00 32.49 48 SER D N 1
ATOM 8390 C CA . SER D 1 49 ? -50.816 -3.052 97.977 1.00 31.41 48 SER D CA 1
ATOM 8391 C C . SER D 1 49 ? -51.987 -3.904 98.541 1.00 34.80 48 SER D C 1
ATOM 8392 O O . SER D 1 49 ? -52.367 -3.774 99.696 1.00 33.72 48 SER D O 1
ATOM 8395 N N . LEU D 1 50 ? -52.581 -4.774 97.736 1.00 33.42 49 LEU D N 1
ATOM 8396 C CA . LEU D 1 50 ? -53.612 -5.682 98.283 1.00 32.31 49 LEU D CA 1
ATOM 8397 C C . LEU D 1 50 ? -52.999 -6.890 99.040 1.00 33.66 49 LEU D C 1
ATOM 8398 O O . LEU D 1 50 ? -51.801 -7.235 98.871 1.00 28.04 49 LEU D O 1
ATOM 8403 N N . PRO D 1 51 ? -53.809 -7.508 99.913 1.00 31.92 50 PRO D N 1
ATOM 8404 C CA . PRO D 1 51 ? -53.339 -8.727 100.593 1.00 31.23 50 PRO D CA 1
ATOM 8405 C C . PRO D 1 51 ? -53.069 -9.816 99.533 1.00 40.39 50 PRO D C 1
ATOM 8406 O O . PRO D 1 51 ? -53.847 -9.935 98.563 1.00 35.78 50 PRO D O 1
ATOM 8410 N N . THR D 1 52 ? -51.984 -10.576 99.730 1.00 34.37 51 THR D N 1
ATOM 8411 C CA . THR D 1 52 ? -51.447 -11.477 98.738 1.00 30.18 51 THR D CA 1
ATOM 8412 C C . THR D 1 52 ? -52.444 -12.465 98.098 1.00 32.06 51 THR D C 1
ATOM 8413 O O . THR D 1 52 ? -52.453 -12.668 96.881 1.00 33.74 51 THR D O 1
ATOM 8417 N N . ALA D 1 53 ? -53.289 -13.068 98.910 1.00 36.23 52 ALA D N 1
ATOM 8418 C CA . ALA D 1 53 ? -54.243 -14.032 98.379 1.00 38.91 52 ALA D CA 1
ATOM 8419 C C . ALA D 1 53 ? -55.253 -13.327 97.517 1.00 31.60 52 ALA D C 1
ATOM 8420 O O . ALA D 1 53 ? -55.707 -13.888 96.512 1.00 33.73 52 ALA D O 1
ATOM 8422 N N . ILE D 1 54 ? -55.614 -12.113 97.918 1.00 28.95 53 ILE D N 1
ATOM 8423 C CA . ILE D 1 54 ? -56.521 -11.273 97.103 1.00 32.73 53 ILE D CA 1
ATOM 8424 C C . ILE D 1 54 ? -55.912 -10.864 95.740 1.00 31.88 53 ILE D C 1
ATOM 8425 O O . ILE D 1 54 ? -56.544 -11.019 94.684 1.00 38.11 53 ILE D O 1
ATOM 8430 N N . ALA D 1 55 ? -54.694 -10.337 95.743 1.00 32.05 54 ALA D N 1
ATOM 8431 C CA . ALA D 1 55 ? -54.048 -9.928 94.497 1.00 27.58 54 ALA D CA 1
ATOM 8432 C C . ALA D 1 55 ? -53.968 -11.170 93.588 1.00 34.69 54 ALA D C 1
ATOM 8433 O O . ALA D 1 55 ? -54.281 -11.110 92.376 1.00 33.33 54 ALA D O 1
ATOM 8435 N N . PHE D 1 56 ? -53.609 -12.306 94.174 1.00 28.61 55 PHE D N 1
ATOM 8436 C CA . PHE D 1 56 ? -53.596 -13.565 93.433 1.00 29.06 55 PHE D CA 1
ATOM 8437 C C . PHE D 1 56 ? -54.946 -13.922 92.767 1.00 31.35 55 PHE D C 1
ATOM 8438 O O . PHE D 1 56 ? -55.023 -14.232 91.558 1.00 30.44 55 PHE D O 1
ATOM 8446 N N . GLU D 1 57 ? -56.018 -13.892 93.546 1.00 27.80 56 GLU D N 1
ATOM 8447 C CA . GLU D 1 57 ? -57.361 -14.052 92.963 1.00 30.70 56 GLU D CA 1
ATOM 8448 C C . GLU D 1 57 ? -57.715 -13.058 91.820 1.00 38.22 56 GLU D C 1
ATOM 8449 O O . GLU D 1 57 ? -58.218 -13.520 90.792 1.00 41.97 56 GLU D O 1
ATOM 8455 N N . LEU D 1 58 ? -57.489 -11.729 92.005 1.00 32.13 57 LEU D N 1
ATOM 8456 C CA . LEU D 1 58 ? -57.709 -10.764 90.915 1.00 30.91 57 LEU D CA 1
ATOM 8457 C C . LEU D 1 58 ? -56.830 -11.082 89.664 1.00 40.09 57 LEU D C 1
ATOM 8458 O O . LEU D 1 58 ? -57.276 -10.934 88.498 1.00 35.19 57 LEU D O 1
ATOM 8463 N N . PHE D 1 59 ? -55.586 -11.495 89.900 1.00 29.28 58 PHE D N 1
ATOM 8464 C CA . PHE D 1 59 ? -54.744 -11.806 88.788 1.00 31.17 58 PHE D CA 1
ATOM 8465 C C . PHE D 1 59 ? -55.375 -12.997 88.003 1.00 38.50 58 PHE D C 1
ATOM 8466 O O . PHE D 1 59 ? -55.534 -12.957 86.761 1.00 40.00 58 PHE D O 1
ATOM 8474 N N . ALA D 1 60 ? -55.786 -14.031 88.727 1.00 33.42 59 ALA D N 1
ATOM 8475 C CA . ALA D 1 60 ? -56.390 -15.190 88.087 1.00 34.46 59 ALA D CA 1
ATOM 8476 C C . ALA D 1 60 ? -57.642 -14.840 87.292 1.00 33.98 59 ALA D C 1
ATOM 8477 O O . ALA D 1 60 ? -58.025 -15.556 86.386 1.00 33.97 59 ALA D O 1
ATOM 8479 N N . LYS D 1 61 ? -58.293 -13.753 87.661 1.00 33.42 60 LYS D N 1
ATOM 8480 C CA . LYS D 1 61 ? -59.570 -13.397 87.074 1.00 32.90 60 LYS D CA 1
ATOM 8481 C C . LYS D 1 61 ? -59.418 -12.262 86.058 1.00 35.85 60 LYS D C 1
ATOM 8482 O O . LYS D 1 61 ? -60.401 -11.605 85.668 1.00 35.82 60 LYS D O 1
ATOM 8488 N N . ARG D 1 62 ? -58.180 -12.048 85.622 1.00 30.83 61 ARG D N 1
ATOM 8489 C CA . ARG D 1 62 ? -57.907 -10.990 84.675 1.00 32.67 61 ARG D CA 1
ATOM 8490 C C . ARG D 1 62 ? -58.458 -11.413 83.319 1.00 32.19 61 ARG D C 1
ATOM 8491 O O . ARG D 1 62 ? -58.663 -12.601 83.082 1.00 42.86 61 ARG D O 1
ATOM 8499 N N . LYS D 1 63 ? -58.706 -10.450 82.424 1.00 34.84 62 LYS D N 1
ATOM 8500 C CA . LYS D 1 63 ? -59.066 -10.771 81.027 1.00 30.51 62 LYS D CA 1
ATOM 8501 C C . LYS D 1 63 ? -57.797 -11.302 80.379 1.00 33.51 62 LYS D C 1
ATOM 8502 O O . LYS D 1 63 ? -56.753 -10.643 80.416 1.00 39.05 62 LYS D O 1
ATOM 8508 N N . VAL D 1 64 ? -57.864 -12.500 79.816 1.00 34.73 63 VAL D N 1
ATOM 8509 C CA . VAL D 1 64 ? -56.683 -13.162 79.239 1.00 30.65 63 VAL D CA 1
ATOM 8510 C C . VAL D 1 64 ? -56.757 -13.160 77.668 1.00 42.41 63 VAL D C 1
ATOM 8511 O O . VAL D 1 64 ? -57.849 -13.255 77.044 1.00 33.90 63 VAL D O 1
ATOM 8515 N N . GLY D 1 65 ? -55.589 -13.073 77.023 1.00 45.06 64 GLY D N 1
ATOM 8516 C CA . GLY D 1 65 ? -55.502 -12.955 75.573 1.00 37.21 64 GLY D CA 1
ATOM 8517 C C . GLY D 1 65 ? -55.677 -11.512 75.108 1.00 36.15 64 GLY D C 1
ATOM 8518 O O . GLY D 1 65 ? -54.975 -10.611 75.541 1.00 35.00 64 GLY D O 1
ATOM 8519 N N . LEU D 1 66 ? -56.638 -11.306 74.225 1.00 39.14 65 LEU D N 1
ATOM 8520 C CA . LEU D 1 66 ? -56.834 -10.010 73.574 1.00 36.16 65 LEU D CA 1
ATOM 8521 C C . LEU D 1 66 ? -57.535 -9.027 74.487 1.00 34.77 65 LEU D C 1
ATOM 8522 O O . LEU D 1 66 ? -58.650 -9.301 74.978 1.00 43.65 65 LEU D O 1
ATOM 8527 N N . THR D 1 67 ? -56.914 -7.873 74.703 1.00 34.34 66 THR D N 1
ATOM 8528 C CA . THR D 1 67 ? -57.474 -6.877 75.644 1.00 36.23 66 THR D CA 1
ATOM 8529 C C . THR D 1 67 ? -57.294 -5.489 75.081 1.00 32.57 66 THR D C 1
ATOM 8530 O O . THR D 1 67 ? -56.305 -5.251 74.395 1.00 30.57 66 THR D O 1
ATOM 8534 N N . PRO D 1 68 ? -58.227 -4.570 75.414 1.00 36.75 67 PRO D N 1
ATOM 8535 C CA . PRO D 1 68 ? -58.134 -3.129 75.073 1.00 35.01 67 PRO D CA 1
ATOM 8536 C C . PRO D 1 68 ? -56.946 -2.505 75.775 1.00 37.02 67 PRO D C 1
ATOM 8537 O O . PRO D 1 68 ? -56.582 -3.013 76.850 1.00 30.38 67 PRO D O 1
ATOM 8541 N N . PRO D 1 69 ? -56.337 -1.458 75.170 1.00 40.63 68 PRO D N 1
ATOM 8542 C CA . PRO D 1 69 ? -55.239 -0.641 75.740 1.00 36.17 68 PRO D CA 1
ATOM 8543 C C . PRO D 1 69 ? -55.747 -0.106 77.069 1.00 36.39 68 PRO D C 1
ATOM 8544 O O . PRO D 1 69 ? -56.970 0.062 77.127 1.00 36.38 68 PRO D O 1
ATOM 8548 N N . LEU D 1 70 ? -54.878 0.146 78.062 1.00 39.92 69 LEU D N 1
ATOM 8549 C CA . LEU D 1 70 ? -55.297 0.610 79.414 1.00 44.27 69 LEU D CA 1
ATOM 8550 C C . LEU D 1 70 ? -55.422 2.134 79.623 1.00 38.05 69 LEU D C 1
ATOM 8551 O O . LEU D 1 70 ? -56.384 2.593 80.221 1.00 41.99 69 LEU D O 1
ATOM 8556 N N . SER D 1 71 ? -54.472 2.918 79.134 1.00 38.23 70 SER D N 1
ATOM 8557 C CA . SER D 1 71 ? -54.465 4.345 79.478 1.00 39.54 70 SER D CA 1
ATOM 8558 C C . SER D 1 71 ? -55.763 5.105 79.150 1.00 44.54 70 SER D C 1
ATOM 8559 O O . SER D 1 71 ? -56.100 6.067 79.858 1.00 42.44 70 SER D O 1
ATOM 8562 N N . ILE D 1 72 ? -56.484 4.675 78.111 1.00 40.19 71 ILE D N 1
ATOM 8563 C CA . ILE D 1 72 ? -57.742 5.323 77.747 1.00 46.01 71 ILE D CA 1
ATOM 8564 C C . ILE D 1 72 ? -58.824 5.035 78.768 1.00 44.07 71 ILE D C 1
ATOM 8565 O O . ILE D 1 72 ? -59.622 5.921 79.099 1.00 49.96 71 ILE D O 1
ATOM 8570 N N . LEU D 1 73 ? -58.890 3.786 79.227 1.00 34.01 72 LEU D N 1
ATOM 8571 C CA . LEU D 1 73 ? -59.819 3.435 80.281 1.00 39.18 72 LEU D CA 1
ATOM 8572 C C . LEU D 1 73 ? -59.524 4.281 81.537 1.00 40.04 72 LEU D C 1
ATOM 8573 O O . LEU D 1 73 ? -60.425 4.930 82.082 1.00 48.43 72 LEU D O 1
ATOM 8578 N N . LYS D 1 74 ? -58.268 4.287 81.989 1.00 41.30 73 LYS D N 1
ATOM 8579 C CA . LYS D 1 74 ? -57.877 5.125 83.125 1.00 43.48 73 LYS D CA 1
ATOM 8580 C C . LYS D 1 74 ? -58.320 6.585 82.892 1.00 53.02 73 LYS D C 1
ATOM 8581 O O . LYS D 1 74 ? -58.920 7.219 83.778 1.00 49.87 73 LYS D O 1
ATOM 8587 N N . ASN D 1 75 ? -58.039 7.103 81.692 1.00 41.50 74 ASN D N 1
ATOM 8588 C CA . ASN D 1 75 ? -58.341 8.490 81.370 1.00 41.74 74 ASN D CA 1
ATOM 8589 C C . ASN D 1 75 ? -59.844 8.827 81.403 1.00 49.82 74 ASN D C 1
ATOM 8590 O O . ASN D 1 75 ? -60.214 9.980 81.665 1.00 53.45 74 ASN D O 1
ATOM 8595 N N . LEU D 1 76 ? -60.692 7.826 81.131 1.00 43.06 75 LEU D N 1
ATOM 8596 C CA . LEU D 1 76 ? -62.150 7.976 81.154 1.00 38.92 75 LEU D CA 1
ATOM 8597 C C . LEU D 1 76 ? -62.704 7.836 82.564 1.00 52.20 75 LEU D C 1
ATOM 8598 O O . LEU D 1 76 ? -63.917 7.738 82.752 1.00 59.26 75 LEU D O 1
ATOM 8603 N N . GLY D 1 77 ? -61.815 7.798 83.555 1.00 49.90 76 GLY D N 1
ATOM 8604 C CA . GLY D 1 77 ? -62.224 7.817 84.945 1.00 42.37 76 GLY D CA 1
ATOM 8605 C C . GLY D 1 77 ? -62.757 6.480 85.405 1.00 45.76 76 GLY D C 1
ATOM 8606 O O . GLY D 1 77 ? -63.487 6.398 86.390 1.00 42.64 76 GLY D O 1
ATOM 8607 N N . VAL D 1 78 ? -62.398 5.410 84.706 1.00 45.33 77 VAL D N 1
ATOM 8608 C CA . VAL D 1 78 ? -62.802 4.076 85.175 1.00 47.25 77 VAL D CA 1
ATOM 8609 C C . VAL D 1 78 ? -62.346 3.771 86.632 1.00 45.13 77 VAL D C 1
ATOM 8610 O O . VAL D 1 78 ? -61.167 3.895 86.962 1.00 39.16 77 VAL D O 1
ATOM 8614 N N . VAL D 1 79 ? -63.292 3.378 87.488 1.00 44.09 78 VAL D N 1
ATOM 8615 C CA . VAL D 1 79 ? -63.013 3.151 88.892 1.00 32.91 78 VAL D CA 1
ATOM 8616 C C . VAL D 1 79 ? -63.046 1.683 89.198 1.00 39.36 78 VAL D C 1
ATOM 8617 O O . VAL D 1 79 ? -62.332 1.199 90.092 1.00 42.06 78 VAL D O 1
ATOM 8621 N N . ALA D 1 80 ? -63.879 0.957 88.461 1.00 38.16 79 ALA D N 1
ATOM 8622 C CA . ALA D 1 80 ? -64.009 -0.453 88.743 1.00 34.20 79 ALA D CA 1
ATOM 8623 C C . ALA D 1 80 ? -64.458 -1.138 87.475 1.00 39.64 79 ALA D C 1
ATOM 8624 O O . ALA D 1 80 ? -65.080 -0.492 86.633 1.00 38.55 79 ALA D O 1
ATOM 8626 N N . THR D 1 81 ? -64.109 -2.421 87.364 1.00 33.44 80 THR D N 1
ATOM 8627 C CA . THR D 1 81 ? -64.489 -3.308 86.282 1.00 33.90 80 THR D CA 1
ATOM 8628 C C . THR D 1 81 ? -65.554 -4.317 86.744 1.00 40.40 80 THR D C 1
ATOM 8629 O O . THR D 1 81 ? -65.495 -4.851 87.868 1.00 43.97 80 THR D O 1
ATOM 8633 N N . TYR D 1 82 ? -66.519 -4.582 85.871 1.00 39.83 81 TYR D N 1
ATOM 8634 C CA . TYR D 1 82 ? -67.635 -5.449 86.204 1.00 32.51 81 TYR D CA 1
ATOM 8635 C C . TYR D 1 82 ? -67.398 -6.890 85.727 1.00 41.09 81 TYR D C 1
ATOM 8636 O O . TYR D 1 82 ? -67.374 -7.162 84.524 1.00 47.74 81 TYR D O 1
ATOM 8645 N N . LYS D 1 83 ? -67.226 -7.803 86.683 1.00 41.36 82 LYS D N 1
ATOM 8646 C CA . LYS D 1 83 ? -67.090 -9.237 86.402 1.00 40.26 82 LYS D CA 1
ATOM 8647 C C . LYS D 1 83 ? -65.825 -9.655 85.673 1.00 37.95 82 LYS D C 1
ATOM 8648 O O . LYS D 1 83 ? -65.758 -10.751 85.129 1.00 42.77 82 LYS D O 1
ATOM 8654 N N . PHE D 1 84 ? -64.818 -8.804 85.672 1.00 35.50 83 PHE D N 1
ATOM 8655 C CA . PHE D 1 84 ? -63.491 -9.229 85.212 1.00 37.93 83 PHE D CA 1
ATOM 8656 C C . PHE D 1 84 ? -62.509 -8.269 85.826 1.00 42.92 83 PHE D C 1
ATOM 8657 O O . PHE D 1 84 ? -62.916 -7.216 86.366 1.00 38.91 83 PHE D O 1
ATOM 8665 N N . VAL D 1 85 ? -61.224 -8.589 85.712 1.00 37.61 84 VAL D N 1
ATOM 8666 C CA . VAL D 1 85 ? -60.225 -7.577 85.985 1.00 30.44 84 VAL D CA 1
ATOM 8667 C C . VAL D 1 85 ? -59.295 -7.337 84.807 1.00 38.83 84 VAL D C 1
ATOM 8668 O O . VAL D 1 85 ? -58.993 -8.248 84.040 1.00 38.83 84 VAL D O 1
ATOM 8672 N N . LEU D 1 86 ? -58.894 -6.085 84.635 1.00 31.95 85 LEU D N 1
ATOM 8673 C CA . LEU D 1 86 ? -57.871 -5.762 83.645 1.00 34.64 85 LEU D CA 1
ATOM 8674 C C . LEU D 1 86 ? -56.510 -5.714 84.350 1.00 37.86 85 LEU D C 1
ATOM 8675 O O . LEU D 1 86 ? -56.332 -4.984 85.345 1.00 42.02 85 LEU D O 1
ATOM 8680 N N . TRP D 1 87 ? -55.552 -6.486 83.857 1.00 30.54 86 TRP D N 1
ATOM 8681 C CA . TRP D 1 87 ? -54.260 -6.589 84.528 1.00 30.28 86 TRP D CA 1
ATOM 8682 C C . TRP D 1 87 ? -53.292 -5.660 83.829 1.00 29.65 86 TRP D C 1
ATOM 8683 O O . TRP D 1 87 ? -53.154 -5.699 82.606 1.00 28.79 86 TRP D O 1
ATOM 8694 N N . ASP D 1 88 ? -52.647 -4.801 84.603 1.00 26.11 87 ASP D N 1
ATOM 8695 C CA . ASP D 1 88 ? -51.508 -4.045 84.069 1.00 34.56 87 ASP D CA 1
ATOM 8696 C C . ASP D 1 88 ? -50.240 -4.910 84.222 1.00 31.95 87 ASP D C 1
ATOM 8697 O O . ASP D 1 88 ? -49.674 -4.984 85.325 1.00 34.31 87 ASP D O 1
ATOM 8702 N N . TYR D 1 89 ? -49.821 -5.567 83.128 1.00 32.70 88 TYR D N 1
ATOM 8703 C CA . TYR D 1 89 ? -48.728 -6.550 83.193 1.00 28.19 88 TYR D CA 1
ATOM 8704 C C . TYR D 1 89 ? -47.363 -5.910 83.483 1.00 36.00 88 TYR D C 1
ATOM 8705 O O . TYR D 1 89 ? -46.373 -6.616 83.796 1.00 32.82 88 TYR D O 1
ATOM 8714 N N . GLU D 1 90 ? -47.301 -4.582 83.357 1.00 26.75 89 GLU D N 1
ATOM 8715 C CA . GLU D 1 90 ? -46.037 -3.887 83.467 1.00 34.66 89 GLU D CA 1
ATOM 8716 C C . GLU D 1 90 ? -45.860 -3.477 84.923 1.00 41.33 89 GLU D C 1
ATOM 8717 O O . GLU D 1 90 ? -44.782 -3.692 85.534 1.00 41.54 89 GLU D O 1
ATOM 8723 N N . ALA D 1 91 ? -46.920 -2.896 85.502 1.00 37.67 90 ALA D N 1
ATOM 8724 C CA . ALA D 1 91 ? -46.884 -2.506 86.923 1.00 34.09 90 ALA D CA 1
ATOM 8725 C C . ALA D 1 91 ? -47.183 -3.685 87.853 1.00 34.58 90 ALA D C 1
ATOM 8726 O O . ALA D 1 91 ? -46.866 -3.608 89.027 1.00 33.46 90 ALA D O 1
ATOM 8728 N N . GLU D 1 92 ? -47.787 -4.754 87.311 1.00 36.94 91 GLU D N 1
ATOM 8729 C CA . GLU D 1 92 ? -48.161 -5.994 88.051 1.00 33.05 91 GLU D CA 1
ATOM 8730 C C . GLU D 1 92 ? -49.289 -5.815 89.067 1.00 33.86 91 GLU D C 1
ATOM 8731 O O . GLU D 1 92 ? -49.105 -5.929 90.295 1.00 35.68 91 GLU D O 1
ATOM 8737 N N . ARG D 1 93 ? -50.489 -5.589 88.544 1.00 34.15 92 ARG D N 1
ATOM 8738 C CA . ARG D 1 93 ? -51.415 -4.767 89.302 1.00 40.22 92 ARG D CA 1
ATOM 8739 C C . ARG D 1 93 ? -52.705 -4.664 88.510 1.00 29.99 92 ARG D C 1
ATOM 8740 O O . ARG D 1 93 ? -52.671 -4.459 87.318 1.00 38.69 92 ARG D O 1
ATOM 8748 N N . PRO D 1 94 ? -53.842 -4.845 89.155 1.00 28.30 93 PRO D N 1
ATOM 8749 C CA . PRO D 1 94 ? -55.069 -4.496 88.443 1.00 25.86 93 PRO D CA 1
ATOM 8750 C C . PRO D 1 94 ? -55.070 -2.964 88.075 1.00 37.49 93 PRO D C 1
ATOM 8751 O O . PRO D 1 94 ? -54.349 -2.104 88.648 1.00 33.43 93 PRO D O 1
ATOM 8755 N N . LEU D 1 95 ? -55.905 -2.639 87.087 1.00 39.74 94 LEU D N 1
ATOM 8756 C CA . LEU D 1 95 ? -56.072 -1.280 86.588 1.00 36.64 94 LEU D CA 1
ATOM 8757 C C . LEU D 1 95 ? -56.409 -0.326 87.719 1.00 38.28 94 LEU D C 1
ATOM 8758 O O . LEU D 1 95 ? -55.868 0.771 87.770 1.00 37.00 94 LEU D O 1
ATOM 8763 N N . THR D 1 96 ? -57.299 -0.764 88.616 1.00 34.70 95 THR D N 1
ATOM 8764 C CA . THR D 1 96 ? -57.622 -0.039 89.859 1.00 36.00 95 THR D CA 1
ATOM 8765 C C . THR D 1 96 ? -57.669 -0.971 91.057 1.00 38.67 95 THR D C 1
ATOM 8766 O O . THR D 1 96 ? -57.559 -2.184 90.915 1.00 46.08 95 THR D O 1
ATOM 8770 N N . SER D 1 97 ? -57.845 -0.398 92.246 1.00 45.34 96 SER D N 1
ATOM 8771 C CA . SER D 1 97 ? -57.995 -1.175 93.469 1.00 40.90 96 SER D CA 1
ATOM 8772 C C . SER D 1 97 ? -59.401 -1.727 93.610 1.00 35.29 96 SER D C 1
ATOM 8773 O O . SER D 1 97 ? -59.694 -2.395 94.587 1.00 44.72 96 SER D O 1
ATOM 8776 N N . PHE D 1 98 ? -60.282 -1.429 92.665 1.00 31.45 97 PHE D N 1
ATOM 8777 C CA . PHE D 1 98 ? -61.708 -1.778 92.807 1.00 39.80 97 PHE D CA 1
ATOM 8778 C C . PHE D 1 98 ? -62.354 -2.636 91.693 1.00 39.66 97 PHE D C 1
ATOM 8779 O O . PHE D 1 98 ? -62.084 -2.444 90.478 1.00 35.18 97 PHE D O 1
ATOM 8787 N N . THR D 1 99 ? -63.223 -3.551 92.126 1.00 31.68 98 THR D N 1
ATOM 8788 C CA . THR D 1 99 ? -63.988 -4.379 91.201 1.00 40.24 98 THR D CA 1
ATOM 8789 C C . THR D 1 99 ? -65.479 -4.203 91.470 1.00 43.31 98 THR D C 1
ATOM 8790 O O . THR D 1 99 ? -65.868 -3.506 92.421 1.00 43.45 98 THR D O 1
ATOM 8794 N N . LYS D 1 100 ? -66.299 -4.844 90.632 1.00 39.21 99 LYS D N 1
ATOM 8795 C CA . LYS D 1 100 ? -67.704 -5.107 90.939 1.00 37.61 99 LYS D CA 1
ATOM 8796 C C . LYS D 1 100 ? -68.032 -6.558 90.548 1.00 42.20 99 LYS D C 1
ATOM 8797 O O . LYS D 1 100 ? -67.704 -7.003 89.444 1.00 47.81 99 LYS D O 1
ATOM 8803 N N . SER D 1 101 ? -68.648 -7.295 91.461 1.00 48.30 100 SER D N 1
ATOM 8804 C CA . SER D 1 101 ? -68.946 -8.729 91.247 1.00 47.35 100 SER D CA 1
ATOM 8805 C C . SER D 1 101 ? -67.748 -9.575 90.813 1.00 41.42 100 SER D C 1
ATOM 8806 O O . SER D 1 101 ? -67.885 -10.475 90.026 1.00 50.48 100 SER D O 1
ATOM 8809 N N . VAL D 1 102 ? -66.575 -9.282 91.326 1.00 43.75 101 VAL D N 1
ATOM 8810 C CA . VAL D 1 102 ? -65.431 -10.145 91.082 1.00 38.31 101 VAL D CA 1
ATOM 8811 C C . VAL D 1 102 ? -64.997 -10.780 92.419 1.00 42.16 101 VAL D C 1
ATOM 8812 O O . VAL D 1 102 ? -64.876 -12.024 92.548 1.00 44.82 101 VAL D O 1
ATOM 8816 N N . CYS D 1 103 ? -64.748 -9.914 93.411 1.00 37.76 102 CYS D N 1
ATOM 8817 C CA . CYS D 1 103 ? -64.119 -10.353 94.661 1.00 43.20 102 CYS D CA 1
ATOM 8818 C C . CYS D 1 103 ? -64.619 -9.518 95.862 1.00 39.64 102 CYS D C 1
ATOM 8819 O O . CYS D 1 103 ? -64.519 -8.269 95.878 1.00 37.98 102 CYS D O 1
ATOM 8822 N N . GLY D 1 104 ? -65.191 -10.218 96.840 1.00 37.97 103 GLY D N 1
ATOM 8823 C CA . GLY D 1 104 ? -65.795 -9.583 98.011 1.00 38.27 103 GLY D CA 1
ATOM 8824 C C . GLY D 1 104 ? -64.939 -8.517 98.670 1.00 38.84 103 GLY D C 1
ATOM 8825 O O . GLY D 1 104 ? -65.401 -7.408 98.963 1.00 37.14 103 GLY D O 1
ATOM 8826 N N . TYR D 1 105 ? -63.676 -8.863 98.870 1.00 32.34 104 TYR D N 1
ATOM 8827 C CA . TYR D 1 105 ? -62.711 -7.965 99.468 1.00 36.59 104 TYR D CA 1
ATOM 8828 C C . TYR D 1 105 ? -62.515 -6.625 98.708 1.00 43.59 104 TYR D C 1
ATOM 8829 O O . TYR D 1 105 ? -62.329 -5.589 99.358 1.00 40.77 104 TYR D O 1
ATOM 8838 N N . THR D 1 106 ? -62.561 -6.651 97.362 1.00 40.24 105 THR D N 1
ATOM 8839 C CA . THR D 1 106 ? -62.291 -5.468 96.540 1.00 33.01 105 THR D CA 1
ATOM 8840 C C . THR D 1 106 ? -63.542 -4.878 95.876 1.00 38.32 105 THR D C 1
ATOM 8841 O O . THR D 1 106 ? -63.504 -3.775 95.289 1.00 36.95 105 THR D O 1
ATOM 8845 N N . ASP D 1 107 ? -64.650 -5.601 95.964 1.00 35.14 106 ASP D N 1
ATOM 8846 C CA . ASP D 1 107 ? -65.910 -5.072 95.425 1.00 45.43 106 ASP D CA 1
ATOM 8847 C C . ASP D 1 107 ? -66.262 -3.682 95.994 1.00 47.97 106 ASP D C 1
ATOM 8848 O O . ASP D 1 107 ? -65.973 -3.361 97.156 1.00 51.70 106 ASP D O 1
ATOM 8853 N N . PHE D 1 108 ? -66.842 -2.848 95.140 1.00 49.96 107 PHE D N 1
ATOM 8854 C CA . PHE D 1 108 ? -67.121 -1.463 95.475 1.00 48.95 107 PHE D CA 1
ATOM 8855 C C . PHE D 1 108 ? -68.610 -1.197 95.202 1.00 55.84 107 PHE D C 1
ATOM 8856 O O . PHE D 1 108 ? -69.020 -0.925 94.065 1.00 62.76 107 PHE D O 1
ATOM 8864 N N . ALA D 1 109 ? -69.413 -1.301 96.251 1.00 64.12 108 ALA D N 1
ATOM 8865 C CA . ALA D 1 109 ? -70.866 -1.321 96.120 1.00 68.19 108 ALA D CA 1
ATOM 8866 C C . ALA D 1 109 ? -71.481 -0.034 95.512 1.00 66.83 108 ALA D C 1
ATOM 8867 O O . ALA D 1 109 ? -72.504 -0.094 94.819 1.00 64.50 108 ALA D O 1
ATOM 8869 N N . GLU D 1 110 ? -70.861 1.116 95.771 1.00 64.04 109 GLU D N 1
ATOM 8870 C CA . GLU D 1 110 ? -71.419 2.415 95.375 1.00 74.21 109 GLU D CA 1
ATOM 8871 C C . GLU D 1 110 ? -71.475 2.645 93.848 1.00 70.65 109 GLU D C 1
ATOM 8872 O O . GLU D 1 110 ? -70.610 2.174 93.112 1.00 67.81 109 GLU D O 1
ATOM 8878 N N . ASP D 1 111 ? -72.504 3.358 93.382 1.00 68.54 110 ASP D N 1
ATOM 8879 C CA . ASP D 1 111 ? -72.591 3.701 91.963 1.00 73.93 110 ASP D CA 1
ATOM 8880 C C . ASP D 1 111 ? -71.404 4.575 91.601 1.00 70.51 110 ASP D C 1
ATOM 8881 O O . ASP D 1 111 ? -71.119 5.574 92.277 1.00 77.03 110 ASP D O 1
ATOM 8886 N N . VAL D 1 112 ? -70.718 4.208 90.524 1.00 54.07 111 VAL D N 1
ATOM 8887 C CA . VAL D 1 112 ? -69.481 4.881 90.179 1.00 52.40 111 VAL D CA 1
ATOM 8888 C C . VAL D 1 112 ? -69.174 4.571 88.700 1.00 48.00 111 VAL D C 1
ATOM 8889 O O . VAL D 1 112 ? -69.841 3.723 88.085 1.00 54.67 111 VAL D O 1
ATOM 8893 N N . CYS D 1 113 ? -68.215 5.273 88.105 1.00 48.85 112 CYS D N 1
ATOM 8894 C CA . CYS D 1 113 ? -67.842 4.985 86.722 1.00 44.52 112 CYS D CA 1
ATOM 8895 C C . CYS D 1 113 ? -67.288 3.559 86.580 1.00 48.65 112 CYS D C 1
ATOM 8896 O O . CYS D 1 113 ? -66.142 3.269 86.969 1.00 44.49 112 CYS D O 1
ATOM 8899 N N . THR D 1 114 ? -68.119 2.677 86.024 1.00 42.35 113 THR D N 1
ATOM 8900 C CA . THR D 1 114 ? -67.764 1.276 85.849 1.00 40.45 113 THR D CA 1
ATOM 8901 C C . THR D 1 114 ? -67.393 0.948 84.371 1.00 52.08 113 THR D C 1
ATOM 8902 O O . THR D 1 114 ? -67.919 1.541 83.414 1.00 49.59 113 THR D O 1
ATOM 8906 N N . CYS D 1 115 ? -66.456 0.028 84.193 1.00 43.88 114 CYS D N 1
ATOM 8907 C CA . CYS D 1 115 ? -66.075 -0.433 82.877 1.00 39.26 114 CYS D CA 1
ATOM 8908 C C . CYS D 1 115 ? -66.701 -1.794 82.633 1.00 41.88 114 CYS D C 1
ATOM 8909 O O . CYS D 1 115 ? -66.636 -2.658 83.497 1.00 44.61 114 CYS D O 1
ATOM 8912 N N . TYR D 1 116 ? -67.333 -1.959 81.472 1.00 40.94 115 TYR D N 1
ATOM 8913 C CA . TYR D 1 116 ? -67.993 -3.201 81.128 1.00 44.14 115 TYR D CA 1
ATOM 8914 C C . TYR D 1 116 ? -67.324 -3.810 79.888 1.00 45.54 115 TYR D C 1
ATOM 8915 O O . TYR D 1 116 ? -66.903 -3.071 78.985 1.00 41.31 115 TYR D O 1
ATOM 8924 N N . ASP D 1 117 ? -67.208 -5.147 79.888 1.00 46.51 116 ASP D N 1
ATOM 8925 C CA . ASP D 1 117 ? -66.696 -5.931 78.756 1.00 48.63 116 ASP D CA 1
ATOM 8926 C C . ASP D 1 117 ? -67.898 -6.575 78.028 1.00 52.85 116 ASP D C 1
ATOM 8927 O O . ASP D 1 117 ? -68.640 -7.440 78.576 1.00 47.96 116 ASP D O 1
ATOM 8932 N N . ASN D 1 118 ? -68.091 -6.117 76.791 1.00 50.69 117 ASN D N 1
ATOM 8933 C CA . ASN D 1 118 ? -69.228 -6.545 75.984 1.00 48.14 117 ASN D CA 1
ATOM 8934 C C . ASN D 1 118 ? -69.275 -8.051 75.725 1.00 47.87 117 ASN D C 1
ATOM 8935 O O . ASN D 1 118 ? -70.341 -8.580 75.407 1.00 53.02 117 ASN D O 1
ATOM 8940 N N . SER D 1 119 ? -68.135 -8.736 75.859 1.00 42.18 118 SER D N 1
ATOM 8941 C CA . SER D 1 119 ? -68.084 -10.197 75.655 1.00 40.92 118 SER D CA 1
ATOM 8942 C C . SER D 1 119 ? -68.772 -10.971 76.810 1.00 52.57 118 SER D C 1
ATOM 8943 O O . SER D 1 119 ? -69.012 -12.181 76.693 1.00 47.62 118 SER D O 1
ATOM 8946 N N . ILE D 1 120 ? -69.076 -10.264 77.911 1.00 46.75 119 ILE D N 1
ATOM 8947 C CA . ILE D 1 120 ? -69.632 -10.874 79.126 1.00 49.86 119 ILE D CA 1
ATOM 8948 C C . ILE D 1 120 ? -71.127 -10.625 79.184 1.00 50.56 119 ILE D C 1
ATOM 8949 O O . ILE D 1 120 ? -71.580 -9.468 79.114 1.00 43.33 119 ILE D O 1
ATOM 8954 N N . GLN D 1 121 ? -71.879 -11.718 79.300 1.00 53.74 120 GLN D N 1
ATOM 8955 C CA . GLN D 1 121 ? -73.332 -11.666 79.364 1.00 55.22 120 GLN D CA 1
ATOM 8956 C C . GLN D 1 121 ? -73.835 -10.572 80.319 1.00 66.22 120 GLN D C 1
ATOM 8957 O O . GLN D 1 121 ? -73.515 -10.587 81.531 1.00 62.65 120 GLN D O 1
ATOM 8963 N N . GLY D 1 122 ? -74.616 -9.634 79.775 1.00 65.56 121 GLY D N 1
ATOM 8964 C CA . GLY D 1 122 ? -75.368 -8.682 80.581 1.00 58.99 121 GLY D CA 1
ATOM 8965 C C . GLY D 1 122 ? -74.686 -7.348 80.825 1.00 58.81 121 GLY D C 1
ATOM 8966 O O . GLY D 1 122 ? -75.288 -6.429 81.397 1.00 59.76 121 GLY D O 1
ATOM 8967 N N . SER D 1 123 ? -73.436 -7.234 80.385 1.00 51.71 122 SER D N 1
ATOM 8968 C CA . SER D 1 123 ? -72.635 -6.047 80.660 1.00 54.01 122 SER D CA 1
ATOM 8969 C C . SER D 1 123 ? -73.133 -4.829 79.884 1.00 53.33 122 SER D C 1
ATOM 8970 O O . SER D 1 123 ? -73.140 -3.709 80.406 1.00 51.22 122 SER D O 1
ATOM 8973 N N . TYR D 1 124 ? -73.558 -5.062 78.639 1.00 60.27 123 TYR D N 1
ATOM 8974 C CA . TYR D 1 124 ? -74.060 -3.986 77.782 1.00 63.53 123 TYR D CA 1
ATOM 8975 C C . TYR D 1 124 ? -75.294 -3.275 78.379 1.00 61.60 123 TYR D C 1
ATOM 8976 O O . TYR D 1 124 ? -75.356 -2.044 78.404 1.00 58.62 123 TYR D O 1
ATOM 8985 N N . GLU D 1 125 ? -76.257 -4.072 78.840 1.00 59.16 124 GLU D N 1
ATOM 8986 C CA . GLU D 1 125 ? -77.481 -3.614 79.473 1.00 61.67 124 GLU D CA 1
ATOM 8987 C C . GLU D 1 125 ? -77.174 -2.769 80.707 1.00 65.73 124 GLU D C 1
ATOM 8988 O O . GLU D 1 125 ? -77.772 -1.693 80.889 1.00 64.61 124 GLU D O 1
ATOM 8994 N N . ARG D 1 126 ? -76.247 -3.249 81.550 1.00 59.89 125 ARG D N 1
ATOM 8995 C CA . ARG D 1 126 ? -75.926 -2.548 82.800 1.00 61.78 125 ARG D CA 1
ATOM 8996 C C . ARG D 1 126 ? -75.244 -1.255 82.453 1.00 54.12 125 ARG D C 1
ATOM 8997 O O . ARG D 1 126 ? -75.436 -0.229 83.098 1.00 57.79 125 ARG D O 1
ATOM 9005 N N . PHE D 1 127 ? -74.440 -1.320 81.412 1.00 57.69 126 PHE D N 1
ATOM 9006 C CA . PHE D 1 127 ? -73.741 -0.143 80.920 1.00 56.75 126 PHE D CA 1
ATOM 9007 C C . PHE D 1 127 ? -74.679 0.944 80.442 1.00 59.62 126 PHE D C 1
ATOM 9008 O O . PHE D 1 127 ? -74.478 2.114 80.771 1.00 64.28 126 PHE D O 1
ATOM 9016 N N . THR D 1 128 ? -75.689 0.560 79.661 1.00 57.82 127 THR D N 1
ATOM 9017 C CA . THR D 1 128 ? -76.624 1.518 79.051 1.00 61.82 127 THR D CA 1
ATOM 9018 C C . THR D 1 128 ? -77.475 2.272 80.063 1.00 68.08 127 THR D C 1
ATOM 9019 O O . THR D 1 128 ? -77.798 3.464 79.834 1.00 65.91 127 THR D O 1
ATOM 9023 N N . LEU D 1 129 ? -77.830 1.583 81.169 1.00 63.40 128 LEU D N 1
ATOM 9024 C CA . LEU D 1 129 ? -78.571 2.189 82.306 1.00 56.42 128 LEU D CA 1
ATOM 9025 C C . LEU D 1 129 ? -77.759 3.194 83.111 1.00 63.57 128 LEU D C 1
ATOM 9026 O O . LEU D 1 129 ? -78.331 4.064 83.767 1.00 73.47 128 LEU D O 1
ATOM 9031 N N . SER D 1 130 ? -76.429 3.088 83.046 1.00 59.85 129 SER D N 1
ATOM 9032 C CA . SER D 1 130 ? -75.533 3.876 83.926 1.00 60.90 129 SER D CA 1
ATOM 9033 C C . SER D 1 130 ? -75.444 5.402 83.655 1.00 60.03 129 SER D C 1
ATOM 9034 O O . SER D 1 130 ? -75.604 5.880 82.522 1.00 59.63 129 SER D O 1
ATOM 9037 N N . THR D 1 131 ? -75.198 6.152 84.722 1.00 59.44 130 THR D N 1
ATOM 9038 C CA . THR D 1 131 ? -75.053 7.586 84.614 1.00 61.58 130 THR D CA 1
ATOM 9039 C C . THR D 1 131 ? -73.652 7.892 84.135 1.00 68.77 130 THR D C 1
ATOM 9040 O O . THR D 1 131 ? -73.459 8.789 83.289 1.00 62.29 130 THR D O 1
ATOM 9044 N N . ASN D 1 132 ? -72.674 7.164 84.698 1.00 66.66 131 ASN D N 1
ATOM 9045 C CA . ASN D 1 132 ? -71.292 7.154 84.161 1.00 55.59 131 ASN D CA 1
ATOM 9046 C C . ASN D 1 132 ? -70.692 5.754 84.013 1.00 51.06 131 ASN D C 1
ATOM 9047 O O . ASN D 1 132 ? -70.712 4.931 84.931 1.00 55.82 131 ASN D O 1
ATOM 9052 N N . ALA D 1 133 ? -70.185 5.467 82.826 1.00 52.05 132 ALA D N 1
ATOM 9053 C CA . ALA D 1 133 ? -69.693 4.129 82.529 1.00 46.75 132 ALA D CA 1
ATOM 9054 C C . ALA D 1 133 ? -68.902 4.091 81.222 1.00 54.35 132 ALA D C 1
ATOM 9055 O O . ALA D 1 133 ? -69.028 4.963 80.363 1.00 47.94 132 ALA D O 1
ATOM 9057 N N . VAL D 1 134 ? -68.077 3.059 81.081 1.00 51.09 133 VAL D N 1
ATOM 9058 C CA . VAL D 1 134 ? -67.413 2.786 79.825 1.00 34.27 133 VAL D CA 1
ATOM 9059 C C . VAL D 1 134 ? -67.693 1.326 79.387 1.00 45.63 133 VAL D C 1
ATOM 9060 O O . VAL D 1 134 ? -67.769 0.400 80.223 1.00 34.31 133 VAL D O 1
ATOM 9064 N N . LEU D 1 135 ? -67.838 1.137 78.073 1.00 45.49 134 LEU D N 1
ATOM 9065 C CA . LEU D 1 135 ? -68.037 -0.183 77.472 1.00 47.74 134 LEU D CA 1
ATOM 9066 C C . LEU D 1 135 ? -66.934 -0.415 76.424 1.00 51.49 134 LEU D C 1
ATOM 9067 O O . LEU D 1 135 ? -66.621 0.491 75.629 1.00 49.35 134 LEU D O 1
ATOM 9072 N N . PHE D 1 136 ? -66.329 -1.601 76.435 1.00 37.59 135 PHE D N 1
ATOM 9073 C CA . PHE D 1 136 ? -65.492 -1.979 75.317 1.00 43.21 135 PHE D CA 1
ATOM 9074 C C . PHE D 1 136 ? -66.029 -3.281 74.664 1.00 47.29 135 PHE D C 1
ATOM 9075 O O . PHE D 1 136 ? -66.718 -4.098 75.340 1.00 47.67 135 PHE D O 1
ATOM 9083 N N . SER D 1 137 ? -65.713 -3.458 73.368 1.00 44.14 136 SER D N 1
ATOM 9084 C CA . SER D 1 137 ? -66.296 -4.505 72.538 1.00 42.75 136 SER D CA 1
ATOM 9085 C C . SER D 1 137 ? -65.375 -4.792 71.382 1.00 44.60 136 SER D C 1
ATOM 9086 O O . SER D 1 137 ? -64.922 -3.854 70.732 1.00 41.84 136 SER D O 1
ATOM 9089 N N . ALA D 1 138 ? -65.100 -6.078 71.122 1.00 50.83 137 ALA D N 1
ATOM 9090 C CA . ALA D 1 138 ? -64.245 -6.509 70.011 1.00 37.47 137 ALA D CA 1
ATOM 9091 C C . ALA D 1 138 ? -64.788 -6.040 68.654 1.00 49.90 137 ALA D C 1
ATOM 9092 O O . ALA D 1 138 ? -64.042 -5.921 67.660 1.00 40.56 137 ALA D O 1
ATOM 9094 N N . THR D 1 139 ? -66.073 -5.634 68.360 1.00 47.36 138 THR D N 1
ATOM 9095 C CA . THR D 1 139 ? -67.216 -5.659 67.443 1.00 46.31 138 THR D CA 1
ATOM 9096 C C . THR D 1 139 ? -67.985 -4.307 67.509 1.00 45.33 138 THR D C 1
ATOM 9097 O O . THR D 1 139 ? -67.794 -3.530 68.418 1.00 55.68 138 THR D O 1
ATOM 9101 N N . ALA D 1 140 ? -68.841 -4.068 66.522 1.00 60.10 139 ALA D N 1
ATOM 9102 C CA . ALA D 1 140 ? -69.615 -2.835 66.464 1.00 56.49 139 ALA D CA 1
ATOM 9103 C C . ALA D 1 140 ? -70.903 -2.952 67.272 1.00 60.63 139 ALA D C 1
ATOM 9104 O O . ALA D 1 140 ? -71.729 -3.828 67.019 1.00 52.91 139 ALA D O 1
ATOM 9106 N N . VAL D 1 141 ? -71.065 -2.064 68.248 1.00 71.20 140 VAL D N 1
ATOM 9107 C CA . VAL D 1 141 ? -72.251 -2.064 69.094 1.00 69.19 140 VAL D CA 1
ATOM 9108 C C . VAL D 1 141 ? -73.310 -1.111 68.550 1.00 82.04 140 VAL D C 1
ATOM 9109 O O . VAL D 1 141 ? -72.993 -0.015 68.088 1.00 80.16 140 VAL D O 1
ATOM 9113 N N . LYS D 1 142 ? -74.567 -1.536 68.608 1.00 81.05 141 LYS D N 1
ATOM 9114 C CA . LYS D 1 142 ? -75.674 -0.721 68.122 1.00 83.31 141 LYS D CA 1
ATOM 9115 C C . LYS D 1 142 ? -76.986 -1.497 68.159 1.00 92.12 141 LYS D C 1
ATOM 9116 O O . LYS D 1 142 ? -77.036 -2.628 68.641 1.00 93.38 141 LYS D O 1
ATOM 9122 N N . THR D 1 143 ? -78.046 -0.880 67.647 1.00 97.97 142 THR D N 1
ATOM 9123 C CA . THR D 1 143 ? -79.360 -1.511 67.621 1.00 90.52 142 THR D CA 1
ATOM 9124 C C . THR D 1 143 ? -79.980 -1.431 66.230 1.00 87.17 142 THR D C 1
ATOM 9125 O O . THR D 1 143 ? -80.567 -2.398 65.745 1.00 74.59 142 THR D O 1
ATOM 9129 N N . GLY D 1 144 ? -79.845 -0.272 65.594 1.00 86.10 143 GLY D N 1
ATOM 9130 C CA . GLY D 1 144 ? -80.391 -0.062 64.267 1.00 85.35 143 GLY D CA 1
ATOM 9131 C C . GLY D 1 144 ? -79.502 0.376 63.117 1.00 97.93 143 GLY D C 1
ATOM 9132 O O . GLY D 1 144 ? -79.601 1.527 62.645 1.00 78.24 143 GLY D O 1
ATOM 9133 N N . GLY D 1 145 ? -78.639 -0.525 62.660 1.00 106.14 144 GLY D N 1
ATOM 9134 C CA . GLY D 1 145 ? -77.745 -0.231 61.555 1.00 116.90 144 GLY D CA 1
ATOM 9135 C C . GLY D 1 145 ? -76.309 -0.041 61.999 1.00 118.91 144 GLY D C 1
ATOM 9136 O O . GLY D 1 145 ? -75.408 -0.738 61.534 1.00 110.82 144 GLY D O 1
ATOM 9137 N N . LYS D 1 146 ? -76.094 0.906 62.906 1.00 112.05 145 LYS D N 1
ATOM 9138 C CA . LYS D 1 146 ? -74.757 1.183 63.417 1.00 102.72 145 LYS D CA 1
ATOM 9139 C C . LYS D 1 146 ? -74.565 2.671 63.689 1.00 109.40 145 LYS D C 1
ATOM 9140 O O . LYS D 1 146 ? -73.691 3.311 63.104 1.00 110.87 145 LYS D O 1
ATOM 9146 N N . SER D 1 147 ? -75.386 3.215 64.581 1.00 103.89 146 SER D N 1
ATOM 9147 C CA . SER D 1 147 ? -75.305 4.627 64.933 1.00 88.53 146 SER D CA 1
ATOM 9148 C C . SER D 1 147 ? -74.320 4.853 66.076 1.00 89.80 146 SER D C 1
ATOM 9149 O O . SER D 1 147 ? -73.295 5.512 65.903 1.00 88.79 146 SER D O 1
ATOM 9152 N N . LEU D 1 148 ? -74.639 4.301 67.242 1.00 81.50 147 LEU D N 1
ATOM 9153 C CA . LEU D 1 148 ? -73.786 4.444 68.415 1.00 65.52 147 LEU D CA 1
ATOM 9154 C C . LEU D 1 148 ? -72.386 4.909 68.030 1.00 69.81 147 LEU D C 1
ATOM 9155 O O . LEU D 1 148 ? -71.510 4.096 67.734 1.00 68.65 147 LEU D O 1
ATOM 9160 N N . PRO D 1 149 ? -72.171 6.220 68.046 1.00 65.14 148 PRO D N 1
ATOM 9161 C CA . PRO D 1 149 ? -70.853 6.778 67.728 1.00 59.83 148 PRO D CA 1
ATOM 9162 C C . PRO D 1 149 ? -69.734 5.903 68.285 1.00 63.00 148 PRO D C 1
ATOM 9163 O O . PRO D 1 149 ? -69.539 4.783 67.814 1.00 75.39 148 PRO D O 1
ATOM 9167 N N . ALA D 1 150 ? -69.017 6.411 69.283 1.00 34.60 149 ALA D N 1
ATOM 9168 C CA . ALA D 1 150 ? -67.955 5.649 69.930 1.00 58.44 149 ALA D CA 1
ATOM 9169 C C . ALA D 1 150 ? -66.639 5.732 69.161 1.00 44.06 149 ALA D C 1
ATOM 9170 O O . ALA D 1 150 ? -66.630 5.874 67.939 1.00 55.68 149 ALA D O 1
ATOM 9172 N N . ILE D 1 151 ? -65.531 5.639 69.889 1.00 51.41 150 ILE D N 1
ATOM 9173 C CA . ILE D 1 151 ? -64.206 5.688 69.282 1.00 61.88 150 ILE D CA 1
ATOM 9174 C C . ILE D 1 151 ? -63.856 4.352 68.637 1.00 55.32 150 ILE D C 1
ATOM 9175 O O . ILE D 1 151 ? -64.594 3.376 68.773 1.00 51.33 150 ILE D O 1
ATOM 9180 N N . LYS D 1 152 ? -62.728 4.313 67.935 1.00 56.04 151 LYS D N 1
ATOM 9181 C CA . LYS D 1 152 ? -62.301 3.098 67.251 1.00 56.51 151 LYS D CA 1
ATOM 9182 C C . LYS D 1 152 ? -60.789 2.903 67.314 1.00 52.51 151 LYS D C 1
ATOM 9183 O O . LYS D 1 152 ? -60.022 3.773 66.905 1.00 49.28 151 LYS D O 1
ATOM 9189 N N . LEU D 1 153 ? -60.372 1.750 67.827 1.00 48.26 152 LEU D N 1
ATOM 9190 C CA . LEU D 1 153 ? -58.966 1.406 67.903 1.00 44.00 152 LEU D CA 1
ATOM 9191 C C . LEU D 1 153 ? -58.593 0.294 66.927 1.00 34.66 152 LEU D C 1
ATOM 9192 O O . LEU D 1 153 ? -59.297 -0.701 66.815 1.00 42.95 152 LEU D O 1
ATOM 9197 N N . ASN D 1 154 ? -57.474 0.472 66.239 1.00 39.66 153 ASN D N 1
ATOM 9198 C CA . ASN D 1 154 ? -56.998 -0.519 65.261 1.00 44.88 153 ASN D CA 1
ATOM 9199 C C . ASN D 1 154 ? -55.721 -1.207 65.757 1.00 46.69 153 ASN D C 1
ATOM 9200 O O . ASN D 1 154 ? -54.858 -1.638 64.976 1.00 45.02 153 ASN D O 1
ATOM 9205 N N . PHE D 1 155 ? -55.595 -1.249 67.074 1.00 43.00 154 PHE D N 1
ATOM 9206 C CA . PHE D 1 155 ? -54.471 -1.891 67.744 1.00 42.60 154 PHE D CA 1
ATOM 9207 C C . PHE D 1 155 ? -54.989 -2.330 69.123 1.00 46.53 154 PHE D C 1
ATOM 9208 O O . PHE D 1 155 ? -56.161 -2.047 69.471 1.00 47.89 154 PHE D O 1
ATOM 9216 N N . GLY D 1 156 ? -54.148 -3.011 69.909 1.00 45.17 155 GLY D N 1
ATOM 9217 C CA . GLY D 1 156 ? -54.608 -3.555 71.188 1.00 34.69 155 GLY D CA 1
ATOM 9218 C C . GLY D 1 156 ? -53.481 -4.226 71.953 1.00 35.08 155 GLY D C 1
ATOM 9219 O O . GLY D 1 156 ? -52.300 -4.057 71.667 1.00 37.26 155 GLY D O 1
ATOM 9220 N N . MET D 1 157 ? -53.847 -5.006 72.950 1.00 33.27 156 MET D N 1
ATOM 9221 C CA . MET D 1 157 ? -52.859 -5.698 73.715 1.00 32.04 156 MET D CA 1
ATOM 9222 C C . MET D 1 157 ? -53.166 -7.163 73.607 1.00 34.66 156 MET D C 1
ATOM 9223 O O . MET D 1 157 ? -54.321 -7.542 73.358 1.00 47.14 156 MET D O 1
ATOM 9228 N N . LEU D 1 158 ? -52.147 -7.993 73.821 1.00 32.63 157 LEU D N 1
ATOM 9229 C CA . LEU D 1 158 ? -52.323 -9.447 73.805 1.00 39.20 157 LEU D CA 1
ATOM 9230 C C . LEU D 1 158 ? -51.450 -10.078 74.924 1.00 36.25 157 LEU D C 1
ATOM 9231 O O . LEU D 1 158 ? -50.209 -10.145 74.838 1.00 34.80 157 LEU D O 1
ATOM 9236 N N . ASN D 1 159 ? -52.120 -10.522 75.982 1.00 36.22 158 ASN D N 1
ATOM 9237 C CA . ASN D 1 159 ? -51.432 -10.956 77.210 1.00 31.87 158 ASN D CA 1
ATOM 9238 C C . ASN D 1 159 ? -50.395 -9.926 77.651 1.00 35.38 158 ASN D C 1
ATOM 9239 O O . ASN D 1 159 ? -49.247 -10.269 78.009 1.00 32.56 158 ASN D O 1
ATOM 9244 N N . GLY D 1 160 ? -50.793 -8.648 77.591 1.00 36.28 159 GLY D N 1
ATOM 9245 C CA . GLY D 1 160 ? -49.912 -7.548 77.966 1.00 26.21 159 GLY D CA 1
ATOM 9246 C C . GLY D 1 160 ? -48.895 -7.188 76.882 1.00 34.81 159 GLY D C 1
ATOM 9247 O O . GLY D 1 160 ? -48.003 -6.377 77.130 1.00 39.22 159 GLY D O 1
ATOM 9248 N N . ASN D 1 161 ? -48.993 -7.774 75.683 1.00 34.09 160 ASN D N 1
ATOM 9249 C CA . ASN D 1 161 ? -48.039 -7.402 74.639 1.00 29.25 160 ASN D CA 1
ATOM 9250 C C . ASN D 1 161 ? -48.781 -6.555 73.648 1.00 32.80 160 ASN D C 1
ATOM 9251 O O . ASN D 1 161 ? -49.966 -6.803 73.388 1.00 33.26 160 ASN D O 1
ATOM 9256 N N . ALA D 1 162 ? -48.108 -5.517 73.152 1.00 34.40 161 ALA D N 1
ATOM 9257 C CA . ALA D 1 162 ? -48.731 -4.585 72.231 1.00 31.67 161 ALA D CA 1
ATOM 9258 C C . ALA D 1 162 ? -48.853 -5.272 70.855 1.00 37.33 161 ALA D C 1
ATOM 9259 O O . ALA D 1 162 ? -47.911 -5.911 70.354 1.00 38.72 161 ALA D O 1
ATOM 9261 N N . ILE D 1 163 ? -50.040 -5.195 70.277 1.00 36.27 162 ILE D N 1
ATOM 9262 C CA . ILE D 1 163 ? -50.263 -5.707 68.943 1.00 35.27 162 ILE D CA 1
ATOM 9263 C C . ILE D 1 163 ? -51.058 -4.711 68.055 1.00 45.96 162 ILE D C 1
ATOM 9264 O O . ILE D 1 163 ? -51.797 -3.824 68.562 1.00 42.43 162 ILE D O 1
ATOM 9269 N N . ALA D 1 164 ? -50.900 -4.855 66.732 1.00 47.65 163 ALA D N 1
ATOM 9270 C CA . ALA D 1 164 ? -51.562 -3.950 65.792 1.00 44.68 163 ALA D CA 1
ATOM 9271 C C . ALA D 1 164 ? -52.139 -4.679 64.625 1.00 44.45 163 ALA D C 1
ATOM 9272 O O . ALA D 1 164 ? -51.642 -5.740 64.248 1.00 40.47 163 ALA D O 1
ATOM 9274 N N . THR D 1 165 ? -53.186 -4.088 64.047 1.00 50.86 164 THR D N 1
ATOM 9275 C CA . THR D 1 165 ? -53.680 -4.479 62.726 1.00 40.01 164 THR D CA 1
ATOM 9276 C C . THR D 1 165 ? -52.485 -4.505 61.763 1.00 47.52 164 THR D C 1
ATOM 9277 O O . THR D 1 165 ? -51.755 -3.491 61.651 1.00 44.65 164 THR D O 1
ATOM 9281 N N . VAL D 1 166 ? -52.296 -5.642 61.062 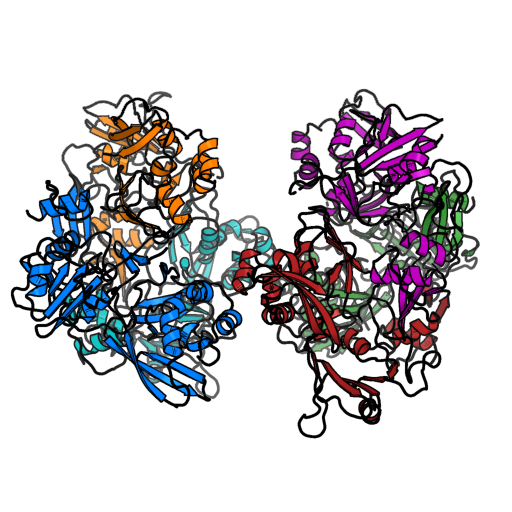1.00 51.23 165 VAL D N 1
ATOM 9282 C CA . VAL D 1 166 ? -51.018 -5.941 60.374 1.00 60.52 165 VAL D CA 1
ATOM 9283 C C . VAL D 1 166 ? -51.080 -6.548 58.940 1.00 64.78 165 VAL D C 1
ATOM 9284 O O . VAL D 1 166 ? -52.135 -6.912 58.441 1.00 66.61 165 VAL D O 1
ATOM 9288 N N . ASN D 1 172 ? -51.362 -12.473 55.409 1.00 108.56 171 ASN D N 1
ATOM 9289 C CA . ASN D 1 172 ? -50.807 -11.516 56.360 1.00 105.68 171 ASN D CA 1
ATOM 9290 C C . ASN D 1 172 ? -51.880 -10.692 57.082 1.00 100.61 171 ASN D C 1
ATOM 9291 O O . ASN D 1 172 ? -51.611 -10.170 58.176 1.00 106.51 171 ASN D O 1
ATOM 9296 N N . ILE D 1 173 ? -53.090 -10.619 56.493 1.00 88.66 172 ILE D N 1
ATOM 9297 C CA . ILE D 1 173 ? -54.091 -9.533 56.730 1.00 87.25 172 ILE D CA 1
ATOM 9298 C C . ILE D 1 173 ? -55.037 -9.582 57.964 1.00 81.25 172 ILE D C 1
ATOM 9299 O O . ILE D 1 173 ? -56.202 -10.015 57.868 1.00 79.23 172 ILE D O 1
ATOM 9304 N N . LYS D 1 174 ? -54.534 -9.055 59.086 1.00 63.90 173 LYS D N 1
ATOM 9305 C CA . LYS D 1 174 ? -55.033 -9.378 60.432 1.00 65.70 173 LYS D CA 1
ATOM 9306 C C . LYS D 1 174 ? -55.622 -8.150 61.162 1.00 58.69 173 LYS D C 1
ATOM 9307 O O . LYS D 1 174 ? -54.929 -7.157 61.417 1.00 50.28 173 LYS D O 1
ATOM 9313 N N . ASN D 1 175 ? -56.909 -8.227 61.481 1.00 48.53 174 ASN D N 1
ATOM 9314 C CA . ASN D 1 175 ? -57.599 -7.084 62.022 1.00 45.63 174 ASN D CA 1
ATOM 9315 C C . ASN D 1 175 ? -57.649 -6.988 63.541 1.00 52.41 174 ASN D C 1
ATOM 9316 O O . ASN D 1 175 ? -58.253 -7.820 64.199 1.00 49.18 174 ASN D O 1
ATOM 9321 N N . ILE D 1 176 ? -57.043 -5.944 64.099 1.00 53.54 175 ILE D N 1
ATOM 9322 C CA . ILE D 1 176 ? -57.104 -5.760 65.535 1.00 44.24 175 ILE D CA 1
ATOM 9323 C C . ILE D 1 176 ? -57.978 -4.577 65.858 1.00 43.11 175 ILE D C 1
ATOM 9324 O O . ILE D 1 176 ? -57.581 -3.420 65.659 1.00 38.44 175 ILE D O 1
ATOM 9329 N N . ASN D 1 177 ? -59.180 -4.864 66.362 1.00 41.53 176 ASN D N 1
ATOM 9330 C CA . ASN D 1 177 ? -60.148 -3.793 66.657 1.00 42.84 176 ASN D CA 1
ATOM 9331 C C . ASN D 1 177 ? -60.671 -3.737 68.093 1.00 51.07 176 ASN D C 1
ATOM 9332 O O . ASN D 1 177 ? -60.983 -4.800 68.679 1.00 54.20 176 ASN D O 1
ATOM 9337 N N . TRP D 1 178 ? -60.735 -2.510 68.652 1.00 41.41 177 TRP D N 1
ATOM 9338 C CA . TRP D 1 178 ? -61.492 -2.254 69.894 1.00 44.19 177 TRP D CA 1
ATOM 9339 C C . TRP D 1 178 ? -62.465 -1.119 69.694 1.00 46.96 177 TRP D C 1
ATOM 9340 O O . TRP D 1 178 ? -62.103 -0.100 69.131 1.00 50.78 177 TRP D O 1
ATOM 9351 N N . PHE D 1 179 ? -63.703 -1.323 70.148 1.00 44.17 178 PHE D N 1
ATOM 9352 C CA . PHE D 1 179 ? -64.723 -0.272 70.167 1.00 52.20 178 PHE D CA 1
ATOM 9353 C C . PHE D 1 179 ? -65.001 0.165 71.614 1.00 56.17 178 PHE D C 1
ATOM 9354 O O . PHE D 1 179 ? -65.370 -0.674 72.473 1.00 45.75 178 PHE D O 1
ATOM 9362 N N . VAL D 1 180 ? -64.784 1.455 71.896 1.00 42.07 179 VAL D N 1
ATOM 9363 C CA . VAL D 1 180 ? -64.878 1.926 73.270 1.00 49.86 179 VAL D CA 1
ATOM 9364 C C . VAL D 1 180 ? -65.884 3.018 73.346 1.00 50.75 179 VAL D C 1
ATOM 9365 O O . VAL D 1 180 ? -65.741 4.032 72.656 1.00 56.35 179 VAL D O 1
ATOM 9369 N N . TYR D 1 181 ? -66.895 2.803 74.195 1.00 54.63 180 TYR D N 1
ATOM 9370 C CA . TYR D 1 181 ? -68.028 3.730 74.338 1.00 52.36 180 TYR D CA 1
ATOM 9371 C C . TYR D 1 181 ? -68.091 4.336 75.737 1.00 47.32 180 TYR D C 1
ATOM 9372 O O . TYR D 1 181 ? -67.827 3.661 76.728 1.00 38.81 180 TYR D O 1
ATOM 9381 N N . VAL D 1 182 ? -68.442 5.614 75.793 1.00 47.74 181 VAL D N 1
ATOM 9382 C CA . VAL D 1 182 ? -68.621 6.312 77.057 1.00 42.87 181 VAL D CA 1
ATOM 9383 C C . VAL D 1 182 ? -70.049 6.823 77.241 1.00 55.88 181 VAL D C 1
ATOM 9384 O O . VAL D 1 182 ? -70.663 7.359 76.304 1.00 62.83 181 VAL D O 1
ATOM 9388 N N . ARG D 1 183 ? -70.583 6.630 78.443 1.00 55.56 182 ARG D N 1
ATOM 9389 C CA . ARG D 1 183 ? -71.782 7.343 78.897 1.00 56.26 182 ARG D CA 1
ATOM 9390 C C . ARG D 1 183 ? -71.374 8.282 80.031 1.00 60.58 182 ARG D C 1
ATOM 9391 O O . ARG D 1 183 ? -70.615 7.889 80.930 1.00 64.49 182 ARG D O 1
ATOM 9399 N N . LYS D 1 184 ? -71.828 9.532 79.976 1.00 67.44 183 LYS D N 1
ATOM 9400 C CA . LYS D 1 184 ? -71.419 10.513 80.976 1.00 64.94 183 LYS D CA 1
ATOM 9401 C C . LYS D 1 184 ? -72.522 11.503 81.288 1.00 76.30 183 LYS D C 1
ATOM 9402 O O . LYS D 1 184 ? -73.106 12.097 80.373 1.00 73.99 183 LYS D O 1
ATOM 9408 N N . ASP D 1 185 ? -72.793 11.666 82.586 1.00 73.34 184 ASP D N 1
ATOM 9409 C CA . ASP D 1 185 ? -73.845 12.550 83.085 1.00 69.65 184 ASP D CA 1
ATOM 9410 C C . ASP D 1 185 ? -75.210 12.092 82.555 1.00 74.18 184 ASP D C 1
ATOM 9411 O O . ASP D 1 185 ? -76.089 12.918 82.279 1.00 74.43 184 ASP D O 1
ATOM 9416 N N . GLY D 1 186 ? -75.364 10.773 82.403 1.00 65.20 185 GLY D N 1
ATOM 9417 C CA . GLY D 1 186 ? -76.644 10.170 82.075 1.00 63.13 185 GLY D CA 1
ATOM 9418 C C . GLY D 1 186 ? -76.955 9.986 80.598 1.00 74.44 185 GLY D C 1
ATOM 9419 O O . GLY D 1 186 ? -78.075 9.589 80.257 1.00 81.23 185 GLY D O 1
ATOM 9420 N N . LYS D 1 187 ? -75.979 10.249 79.729 1.00 65.76 186 LYS D N 1
ATOM 9421 C CA . LYS D 1 187 ? -76.200 10.159 78.272 1.00 84.46 186 LYS D CA 1
ATOM 9422 C C . LYS D 1 187 ? -74.961 9.817 77.407 1.00 79.48 186 LYS D C 1
ATOM 9423 O O . LYS D 1 187 ? -73.839 10.172 77.767 1.00 76.08 186 LYS D O 1
ATOM 9429 N N . PRO D 1 188 ? -75.169 9.131 76.256 1.00 72.65 187 PRO D N 1
ATOM 9430 C CA . PRO D 1 188 ? -74.038 8.837 75.363 1.00 66.46 187 PRO D CA 1
ATOM 9431 C C . PRO D 1 188 ? -73.159 10.051 75.078 1.00 62.05 187 PRO D C 1
ATOM 9432 O O . PRO D 1 188 ? -73.690 11.151 74.984 1.00 69.30 187 PRO D O 1
ATOM 9436 N N . VAL D 1 189 ? -71.844 9.848 74.967 1.00 57.47 188 VAL D N 1
ATOM 9437 C CA . VAL D 1 189 ? -70.928 10.869 74.470 1.00 56.11 188 VAL D CA 1
ATOM 9438 C C . VAL D 1 189 ? -71.052 10.975 72.927 1.00 64.87 188 VAL D C 1
ATOM 9439 O O . VAL D 1 189 ? -70.925 9.988 72.208 1.00 63.34 188 VAL D O 1
ATOM 9443 N N . ASP D 1 190 ? -71.328 12.178 72.436 1.00 73.53 189 ASP D N 1
ATOM 9444 C CA . ASP D 1 190 ? -71.602 12.463 71.018 1.00 75.56 189 ASP D CA 1
ATOM 9445 C C . ASP D 1 190 ? -70.611 11.883 70.037 1.00 73.65 189 ASP D C 1
ATOM 9446 O O . ASP D 1 190 ? -70.965 11.360 68.972 1.00 72.89 189 ASP D O 1
ATOM 9451 N N . HIS D 1 191 ? -69.348 12.005 70.421 1.00 75.36 190 HIS D N 1
ATOM 9452 C CA . HIS D 1 191 ? -68.249 12.062 69.476 1.00 66.81 190 HIS D CA 1
ATOM 9453 C C . HIS D 1 191 ? -66.923 11.962 70.214 1.00 61.24 190 HIS D C 1
ATOM 9454 O O . HIS D 1 191 ? -66.839 12.235 71.414 1.00 60.75 190 HIS D O 1
ATOM 9461 N N . TYR D 1 192 ? -65.882 11.568 69.504 1.00 52.65 191 TYR D N 1
ATOM 9462 C CA . TYR D 1 192 ? -64.617 11.323 70.167 1.00 56.01 191 TYR D CA 1
ATOM 9463 C C . TYR D 1 192 ? -63.481 11.829 69.324 1.00 56.98 191 TYR D C 1
ATOM 9464 O O . TYR D 1 192 ? -63.237 11.349 68.207 1.00 62.23 191 TYR D O 1
ATOM 9473 N N . ASP D 1 193 ? -62.766 12.803 69.848 1.00 53.34 192 ASP D N 1
ATOM 9474 C CA . ASP D 1 193 ? -61.680 13.387 69.072 1.00 63.26 192 ASP D CA 1
ATOM 9475 C C . ASP D 1 193 ? -60.359 12.811 69.527 1.00 55.84 192 ASP D C 1
ATOM 9476 O O . ASP D 1 193 ? -60.253 12.257 70.612 1.00 53.14 192 ASP D O 1
ATOM 9481 N N . GLY D 1 194 ? -59.342 12.984 68.693 1.00 58.00 193 GLY D N 1
ATOM 9482 C CA . GLY D 1 194 ? -57.972 12.917 69.163 1.00 49.79 193 GLY D CA 1
ATOM 9483 C C . GLY D 1 194 ? -57.157 11.800 68.567 1.00 47.32 193 GLY D C 1
ATOM 9484 O O . GLY D 1 194 ? -57.584 11.136 67.621 1.00 45.55 193 GLY D O 1
ATOM 9485 N N . PHE D 1 195 ? -55.965 11.623 69.125 1.00 44.18 194 PHE D N 1
ATOM 9486 C CA . PHE D 1 195 ? -55.093 10.525 68.774 1.00 40.48 194 PHE D CA 1
ATOM 9487 C C . PHE D 1 195 ? -54.972 9.564 69.977 1.00 53.09 194 PHE D C 1
ATOM 9488 O O . PHE D 1 195 ? -55.362 9.935 71.129 1.00 44.27 194 PHE D O 1
ATOM 9496 N N . TYR D 1 196 ? -54.442 8.349 69.726 1.00 49.94 195 TYR D N 1
ATOM 9497 C CA . TYR D 1 196 ? -54.317 7.292 70.778 1.00 43.08 195 TYR D CA 1
ATOM 9498 C C . TYR D 1 196 ? -52.888 6.801 70.889 1.00 43.85 195 TYR D C 1
ATOM 9499 O O . TYR D 1 196 ? -52.277 6.453 69.878 1.00 38.41 195 TYR D O 1
ATOM 9508 N N . THR D 1 197 ? -52.339 6.809 72.104 1.00 38.99 196 THR D N 1
ATOM 9509 C CA . THR D 1 197 ? -51.013 6.240 72.307 1.00 37.64 196 THR D CA 1
ATOM 9510 C C . THR D 1 197 ? -51.043 4.775 71.942 1.00 42.27 196 THR D C 1
ATOM 9511 O O . THR D 1 197 ? -52.140 4.166 71.937 1.00 39.91 196 THR D O 1
ATOM 9515 N N . GLN D 1 198 ? -49.877 4.201 71.618 1.00 38.51 197 GLN D N 1
ATOM 9516 C CA . GLN D 1 198 ? -49.865 2.877 70.970 1.00 38.28 197 GLN D CA 1
ATOM 9517 C C . GLN D 1 198 ? -49.553 1.738 71.928 1.00 39.55 197 GLN D C 1
ATOM 9518 O O . GLN D 1 198 ? -49.816 0.569 71.605 1.00 41.88 197 GLN D O 1
ATOM 9524 N N . GLY D 1 199 ? -48.995 2.084 73.086 1.00 36.71 198 GLY D N 1
ATOM 9525 C CA . GLY D 1 199 ? -48.802 1.110 74.134 1.00 35.62 198 GLY D CA 1
ATOM 9526 C C . GLY D 1 199 ? -47.629 0.157 73.918 1.00 31.34 198 GLY D C 1
ATOM 9527 O O . GLY D 1 199 ? -47.540 -0.918 74.499 1.00 38.57 198 GLY D O 1
ATOM 9528 N N . ARG D 1 200 ? -46.700 0.525 73.063 1.00 42.45 199 ARG D N 1
ATOM 9529 C CA . ARG D 1 200 ? -45.528 -0.336 72.885 1.00 36.89 199 ARG D CA 1
ATOM 9530 C C . ARG D 1 200 ? -44.487 -0.058 73.967 1.00 35.08 199 ARG D C 1
ATOM 9531 O O . ARG D 1 200 ? -44.644 0.883 74.759 1.00 36.70 199 ARG D O 1
ATOM 9539 N N . ASN D 1 201 ? -43.395 -0.807 73.955 1.00 26.68 200 ASN D N 1
ATOM 9540 C CA . ASN D 1 201 ? -42.280 -0.495 74.862 1.00 34.63 200 ASN D CA 1
ATOM 9541 C C . ASN D 1 201 ? -40.954 -0.511 74.111 1.00 31.06 200 ASN D C 1
ATOM 9542 O O . ASN D 1 201 ? -40.878 -1.064 73.041 1.00 33.63 200 ASN D O 1
ATOM 9547 N N . LEU D 1 202 ? -39.899 0.047 74.705 1.00 35.99 201 LEU D N 1
ATOM 9548 C CA . LEU D 1 202 ? -38.581 0.111 74.060 1.00 29.95 201 LEU D CA 1
ATOM 9549 C C . LEU D 1 202 ? -38.107 -1.209 73.486 1.00 29.85 201 LEU D C 1
ATOM 9550 O O . LEU D 1 202 ? -37.622 -1.259 72.364 1.00 31.72 201 LEU D O 1
ATOM 9555 N N . GLN D 1 203 ? -38.242 -2.282 74.258 1.00 34.57 202 GLN D N 1
ATOM 9556 C CA . GLN D 1 203 ? -37.663 -3.593 73.888 1.00 38.47 202 GLN D CA 1
ATOM 9557 C C . GLN D 1 203 ? -38.403 -4.257 72.715 1.00 40.94 202 GLN D C 1
ATOM 9558 O O . GLN D 1 203 ? -37.778 -4.817 71.802 1.00 30.06 202 GLN D O 1
ATOM 9564 N N . ASP D 1 204 ? -39.727 -4.149 72.734 1.00 37.72 203 ASP D N 1
ATOM 9565 C CA . ASP D 1 204 ? -40.549 -4.918 71.830 1.00 33.02 203 ASP D CA 1
ATOM 9566 C C . ASP D 1 204 ? -41.156 -4.083 70.673 1.00 36.04 203 ASP D C 1
ATOM 9567 O O . ASP D 1 204 ? -41.921 -4.582 69.857 1.00 40.66 203 ASP D O 1
ATOM 9572 N N . PHE D 1 205 ? -40.794 -2.819 70.608 1.00 28.12 204 PHE D N 1
ATOM 9573 C CA . PHE D 1 205 ? -41.327 -1.902 69.620 1.00 34.70 204 PHE D CA 1
ATOM 9574 C C . PHE D 1 205 ? -41.245 -2.477 68.173 1.00 38.21 204 PHE D C 1
ATOM 9575 O O . PHE D 1 205 ? -40.185 -2.931 67.731 1.00 35.88 204 PHE D O 1
ATOM 9583 N N . LEU D 1 206 ? -42.385 -2.467 67.479 1.00 38.26 205 LEU D N 1
ATOM 9584 C CA . LEU D 1 206 ? -42.487 -2.760 66.037 1.00 39.02 205 LEU D CA 1
ATOM 9585 C C . LEU D 1 206 ? -43.200 -1.581 65.370 1.00 42.44 205 LEU D C 1
ATOM 9586 O O . LEU D 1 206 ? -44.181 -1.034 65.921 1.00 47.18 205 LEU D O 1
ATOM 9591 N N . PRO D 1 207 ? -42.732 -1.185 64.171 1.00 40.48 206 PRO D N 1
ATOM 9592 C CA . PRO D 1 207 ? -43.320 -0.033 63.450 1.00 36.03 206 PRO D CA 1
ATOM 9593 C C . PRO D 1 207 ? -44.698 -0.403 62.993 1.00 36.48 206 PRO D C 1
ATOM 9594 O O . PRO D 1 207 ? -44.881 -1.603 62.741 1.00 35.06 206 PRO D O 1
ATOM 9598 N N . ARG D 1 208 ? -45.612 0.568 62.887 1.00 37.85 207 ARG D N 1
ATOM 9599 C CA . ARG D 1 208 ? -47.011 0.318 62.502 1.00 42.72 207 ARG D CA 1
ATOM 9600 C C . ARG D 1 208 ? -47.432 1.055 61.236 1.00 40.96 207 ARG D C 1
ATOM 9601 O O . ARG D 1 208 ? -48.611 1.030 60.835 1.00 43.83 207 ARG D O 1
ATOM 9609 N N . SER D 1 209 ? -46.475 1.719 60.610 1.00 38.37 208 SER D N 1
ATOM 9610 C CA . SER D 1 209 ? -46.771 2.531 59.426 1.00 40.50 208 SER D CA 1
ATOM 9611 C C . SER D 1 209 ? -45.499 2.623 58.579 1.00 49.56 208 SER D C 1
ATOM 9612 O O . SER D 1 209 ? -44.359 2.470 59.122 1.00 44.78 208 SER D O 1
ATOM 9615 N N . THR D 1 210 ? -45.669 2.910 57.281 1.00 47.08 209 THR D N 1
ATOM 9616 C CA . THR D 1 210 ? -44.513 3.092 56.426 1.00 40.02 209 THR D CA 1
ATOM 9617 C C . THR D 1 210 ? -43.620 4.232 56.956 1.00 43.69 209 THR D C 1
ATOM 9618 O O . THR D 1 210 ? -42.368 4.117 56.996 1.00 42.74 209 THR D O 1
ATOM 9622 N N . MET D 1 211 ? -44.240 5.324 57.401 1.00 35.33 210 MET D N 1
ATOM 9623 C CA . MET D 1 211 ? -43.435 6.401 57.971 1.00 43.71 210 MET D CA 1
ATOM 9624 C C . MET D 1 211 ? -42.553 5.911 59.141 1.00 45.81 210 MET D C 1
ATOM 9625 O O . MET D 1 211 ? -41.349 6.235 59.200 1.00 48.25 210 MET D O 1
ATOM 9630 N N . GLU D 1 212 ? -43.142 5.126 60.054 1.00 39.22 211 GLU D N 1
ATOM 9631 C CA . GLU D 1 212 ? -42.374 4.572 61.179 1.00 43.88 211 GLU D CA 1
ATOM 9632 C C . GLU D 1 212 ? -41.261 3.613 60.710 1.00 40.13 211 GLU D C 1
ATOM 9633 O O . GLU D 1 212 ? -40.111 3.699 61.172 1.00 29.84 211 GLU D O 1
ATOM 9639 N N . GLU D 1 213 ? -41.598 2.730 59.759 1.00 37.67 212 GLU D N 1
ATOM 9640 C CA . GLU D 1 213 ? -40.575 1.901 59.132 1.00 36.30 212 GLU D CA 1
ATOM 9641 C C . GLU D 1 213 ? -39.439 2.780 58.631 1.00 47.77 212 GLU D C 1
ATOM 9642 O O . GLU D 1 213 ? -38.260 2.435 58.830 1.00 46.96 212 GLU D O 1
ATOM 9648 N N . ASP D 1 214 ? -39.790 3.928 58.009 1.00 42.02 213 ASP D N 1
ATOM 9649 C CA . ASP D 1 214 ? -38.792 4.772 57.392 1.00 37.84 213 ASP D CA 1
ATOM 9650 C C . ASP D 1 214 ? -37.928 5.490 58.400 1.00 39.98 213 ASP D C 1
ATOM 9651 O O . ASP D 1 214 ? -36.713 5.695 58.163 1.00 43.51 213 ASP D O 1
ATOM 9656 N N . PHE D 1 215 ? -38.554 5.903 59.505 1.00 41.64 214 PHE D N 1
ATOM 9657 C CA . PHE D 1 215 ? -37.847 6.629 60.564 1.00 40.71 214 PHE D CA 1
ATOM 9658 C C . PHE D 1 215 ? -36.692 5.768 61.136 1.00 42.10 214 PHE D C 1
ATOM 9659 O O . PHE D 1 215 ? -35.557 6.244 61.325 1.00 40.33 214 PHE D O 1
ATOM 9667 N N . LEU D 1 216 ? -36.996 4.489 61.390 1.00 44.95 215 LEU D N 1
ATOM 9668 C CA . LEU D 1 216 ? -36.027 3.537 61.945 1.00 47.93 215 LEU D CA 1
ATOM 9669 C C . LEU D 1 216 ? -34.975 3.102 60.914 1.00 51.88 215 LEU D C 1
ATOM 9670 O O . LEU D 1 216 ? -33.849 2.764 61.280 1.00 52.42 215 LEU D O 1
ATOM 9675 N N . ASN D 1 217 ? -35.345 3.108 59.633 1.00 43.76 216 ASN D N 1
ATOM 9676 C CA . ASN D 1 217 ? -34.473 2.559 58.617 1.00 50.32 216 ASN D CA 1
ATOM 9677 C C . ASN D 1 217 ? -33.666 3.572 57.834 1.00 50.01 216 ASN D C 1
ATOM 9678 O O . ASN D 1 217 ? -32.510 3.296 57.465 1.00 47.91 216 ASN D O 1
ATOM 9683 N N . MET D 1 218 ? -34.243 4.753 57.613 1.00 48.98 217 MET D N 1
ATOM 9684 C CA . MET D 1 218 ? -33.566 5.751 56.761 1.00 54.09 217 MET D CA 1
ATOM 9685 C C . MET D 1 218 ? -32.558 6.655 57.444 1.00 47.54 217 MET D C 1
ATOM 9686 O O . MET D 1 218 ? -32.517 6.795 58.664 1.00 51.52 217 MET D O 1
ATOM 9691 N N . ASP D 1 219 ? -31.757 7.291 56.606 1.00 57.60 218 ASP D N 1
ATOM 9692 C CA . ASP D 1 219 ? -30.870 8.340 57.066 1.00 57.26 218 ASP D CA 1
ATOM 9693 C C . ASP D 1 219 ? -31.727 9.519 57.501 1.00 53.48 218 ASP D C 1
ATOM 9694 O O . ASP D 1 219 ? -32.886 9.660 57.073 1.00 51.52 218 ASP D O 1
ATOM 9699 N N . ILE D 1 220 ? -31.159 10.366 58.347 1.00 46.99 219 ILE D N 1
ATOM 9700 C CA . ILE D 1 220 ? -31.890 11.519 58.856 1.00 50.67 219 ILE D CA 1
ATOM 9701 C C . ILE D 1 220 ? -32.359 12.490 57.769 1.00 51.21 219 ILE D C 1
ATOM 9702 O O . ILE D 1 220 ? -33.563 12.760 57.653 1.00 50.24 219 ILE D O 1
ATOM 9707 N N . GLY D 1 221 ? -31.421 12.998 56.973 1.00 50.00 220 GLY D N 1
ATOM 9708 C CA . GLY D 1 221 ? -31.764 13.966 55.931 1.00 50.87 220 GLY D CA 1
ATOM 9709 C C . GLY D 1 221 ? -32.784 13.418 54.941 1.00 50.98 220 GLY D C 1
ATOM 9710 O O . GLY D 1 221 ? -33.737 14.114 54.540 1.00 45.18 220 GLY D O 1
ATOM 9711 N N . VAL D 1 222 ? -32.569 12.156 54.556 1.00 49.66 221 VAL D N 1
ATOM 9712 C CA . VAL D 1 222 ? -33.466 11.435 53.662 1.00 43.36 221 VAL D CA 1
ATOM 9713 C C . VAL D 1 222 ? -34.895 11.301 54.196 1.00 47.26 221 VAL D C 1
ATOM 9714 O O . VAL D 1 222 ? -35.871 11.516 53.467 1.00 52.02 221 VAL D O 1
ATOM 9718 N N . PHE D 1 223 ? -35.015 10.943 55.470 1.00 49.96 222 PHE D N 1
ATOM 9719 C CA . PHE D 1 223 ? -36.328 10.799 56.089 1.00 43.28 222 PHE D CA 1
ATOM 9720 C C . PHE D 1 223 ? -37.026 12.173 56.155 1.00 53.65 222 PHE D C 1
ATOM 9721 O O . PHE D 1 223 ? -38.243 12.301 55.848 1.00 48.80 222 PHE D O 1
ATOM 9729 N N . ILE D 1 224 ? -36.254 13.190 56.548 1.00 43.17 223 ILE D N 1
ATOM 9730 C CA . ILE D 1 224 ? -36.818 14.503 56.762 1.00 49.23 223 ILE D CA 1
ATOM 9731 C C . ILE D 1 224 ? -37.316 15.036 55.438 1.00 51.29 223 ILE D C 1
ATOM 9732 O O . ILE D 1 224 ? -38.429 15.561 55.340 1.00 52.93 223 ILE D O 1
ATOM 9737 N N . GLN D 1 225 ? -36.503 14.868 54.405 1.00 53.63 224 GLN D N 1
ATOM 9738 C CA . GLN D 1 225 ? -36.878 15.351 53.071 1.00 50.37 224 GLN D CA 1
ATOM 9739 C C . GLN D 1 225 ? -38.132 14.627 52.572 1.00 48.76 224 GLN D C 1
ATOM 9740 O O . GLN D 1 225 ? -39.073 15.270 52.141 1.00 48.50 224 GLN D O 1
ATOM 9746 N N . LYS D 1 226 ? -38.143 13.294 52.675 1.00 42.63 225 LYS D N 1
ATOM 9747 C CA . LYS D 1 226 ? -39.261 12.495 52.214 1.00 39.40 225 LYS D CA 1
ATOM 9748 C C . LYS D 1 226 ? -40.607 12.898 52.781 1.00 44.68 225 LYS D C 1
ATOM 9749 O O . LYS D 1 226 ? -41.641 12.773 52.120 1.00 50.99 225 LYS D O 1
ATOM 9755 N N . TYR D 1 227 ? -40.607 13.396 54.007 1.00 53.20 226 TYR D N 1
ATOM 9756 C CA . TYR D 1 227 ? -41.869 13.710 54.690 1.00 50.37 226 TYR D CA 1
ATOM 9757 C C . TYR D 1 227 ? -42.070 15.210 54.939 1.00 50.04 226 TYR D C 1
ATOM 9758 O O . TYR D 1 227 ? -43.059 15.608 55.571 1.00 46.36 226 TYR D O 1
ATOM 9767 N N . GLY D 1 228 ? -41.144 16.029 54.412 1.00 58.11 227 GLY D N 1
ATOM 9768 C CA . GLY D 1 228 ? -41.275 17.496 54.380 1.00 48.51 227 GLY D CA 1
ATOM 9769 C C . GLY D 1 228 ? -41.338 18.094 55.772 1.00 59.43 227 GLY D C 1
ATOM 9770 O O . GLY D 1 228 ? -42.297 18.789 56.118 1.00 62.29 227 GLY D O 1
ATOM 9771 N N . LEU D 1 229 ? -40.309 17.805 56.575 1.00 55.35 228 LEU D N 1
ATOM 9772 C CA . LEU D 1 229 ? -40.289 18.085 58.015 1.00 51.99 228 LEU D CA 1
ATOM 9773 C C . LEU D 1 229 ? -39.234 19.114 58.345 1.00 56.95 228 LEU D C 1
ATOM 9774 O O . LEU D 1 229 ? -38.769 19.153 59.492 1.00 59.97 228 LEU D O 1
ATOM 9779 N N . GLU D 1 230 ? -38.821 19.912 57.354 1.00 57.83 229 GLU D N 1
ATOM 9780 C CA . GLU D 1 230 ? -37.635 20.774 57.482 1.00 57.30 229 GLU D CA 1
ATOM 9781 C C . GLU D 1 230 ? -37.823 21.883 58.507 1.00 52.50 229 GLU D C 1
ATOM 9782 O O . GLU D 1 230 ? -36.844 22.333 59.114 1.00 59.32 229 GLU D O 1
ATOM 9788 N N . ASP D 1 231 ? -39.071 22.308 58.711 1.00 48.81 230 ASP D N 1
ATOM 9789 C CA . ASP D 1 231 ? -39.358 23.439 59.603 1.00 63.06 230 ASP D CA 1
ATOM 9790 C C . ASP D 1 231 ? -39.677 22.969 61.017 1.00 66.10 230 ASP D C 1
ATOM 9791 O O . ASP D 1 231 ? -39.903 23.796 61.909 1.00 67.37 230 ASP D O 1
ATOM 9796 N N . PHE D 1 232 ? -39.750 21.647 61.194 1.00 60.43 231 PHE D N 1
ATOM 9797 C CA . PHE D 1 232 ? -39.935 21.019 62.506 1.00 60.27 231 PHE D CA 1
ATOM 9798 C C . PHE D 1 232 ? -38.593 20.498 62.940 1.00 62.90 231 PHE D C 1
ATOM 9799 O O . PHE D 1 232 ? -37.952 19.745 62.208 1.00 81.50 231 PHE D O 1
ATOM 9807 N N . ASN D 1 233 ? -38.142 20.885 64.113 1.00 49.02 232 ASN D N 1
ATOM 9808 C CA . ASN D 1 233 ? -36.769 20.598 64.447 1.00 50.50 232 ASN D CA 1
ATOM 9809 C C . ASN D 1 233 ? -36.705 19.107 64.768 1.00 49.92 232 ASN D C 1
ATOM 9810 O O . ASN D 1 233 ? -36.480 18.724 65.920 1.00 51.47 232 ASN D O 1
ATOM 9815 N N . PHE D 1 234 ? -36.931 18.254 63.765 1.00 46.21 233 PHE D N 1
ATOM 9816 C CA . PHE D 1 234 ? -37.004 16.797 64.028 1.00 51.69 233 PHE D CA 1
ATOM 9817 C C . PHE D 1 234 ? -35.744 16.234 64.657 1.00 50.88 233 PHE D C 1
ATOM 9818 O O . PHE D 1 234 ? -35.829 15.329 65.487 1.00 53.72 233 PHE D O 1
ATOM 9826 N N . GLU D 1 235 ? -34.588 16.757 64.239 1.00 45.03 234 GLU D N 1
ATOM 9827 C CA . GLU D 1 235 ? -33.283 16.294 64.736 1.00 50.88 234 GLU D CA 1
ATOM 9828 C C . GLU D 1 235 ? -33.198 16.479 66.266 1.00 54.42 234 GLU D C 1
ATOM 9829 O O . GLU D 1 235 ? -32.514 15.726 66.978 1.00 52.78 234 GLU D O 1
ATOM 9835 N N . HIS D 1 236 ? -33.865 17.519 66.758 1.00 45.97 235 HIS D N 1
ATOM 9836 C CA . HIS D 1 236 ? -33.941 17.755 68.182 1.00 51.00 235 HIS D CA 1
ATOM 9837 C C . HIS D 1 236 ? -35.183 17.079 68.824 1.00 52.69 235 HIS D C 1
ATOM 9838 O O . HIS D 1 236 ? -35.066 16.270 69.771 1.00 48.45 235 HIS D O 1
ATOM 9845 N N . VAL D 1 237 ? -36.363 17.408 68.303 1.00 43.13 236 VAL D N 1
ATOM 9846 C CA . VAL D 1 237 ? -37.615 16.964 68.903 1.00 38.65 236 VAL D CA 1
ATOM 9847 C C . VAL D 1 237 ? -37.844 15.477 68.896 1.00 45.57 236 VAL D C 1
ATOM 9848 O O . VAL D 1 237 ? -38.323 14.946 69.891 1.00 53.79 236 VAL D O 1
ATOM 9852 N N . VAL D 1 238 ? -37.505 14.797 67.802 1.00 45.93 237 VAL D N 1
ATOM 9853 C CA . VAL D 1 238 ? -37.738 13.348 67.714 1.00 46.51 237 VAL D CA 1
ATOM 9854 C C . VAL D 1 238 ? -36.471 12.485 67.708 1.00 39.95 237 VAL D C 1
ATOM 9855 O O . VAL D 1 238 ? -36.402 11.466 68.379 1.00 45.67 237 VAL D O 1
ATOM 9859 N N . TYR D 1 239 ? -35.491 12.882 66.911 1.00 47.43 238 TYR D N 1
ATOM 9860 C CA . TYR D 1 239 ? -34.269 12.102 66.761 1.00 45.44 238 TYR D CA 1
ATOM 9861 C C . TYR D 1 239 ? -33.484 12.173 68.029 1.00 38.83 238 TYR D C 1
ATOM 9862 O O . TYR D 1 239 ? -32.906 11.183 68.438 1.00 35.62 238 TYR D O 1
ATOM 9871 N N . GLY D 1 240 ? -33.501 13.347 68.652 1.00 33.25 239 GLY D N 1
ATOM 9872 C CA . GLY D 1 240 ? -32.792 13.554 69.898 1.00 36.06 239 GLY D CA 1
ATOM 9873 C C . GLY D 1 240 ? -31.369 13.966 69.630 1.00 42.37 239 GLY D C 1
ATOM 9874 O O . GLY D 1 240 ? -30.767 13.568 68.611 1.00 40.87 239 GLY D O 1
ATOM 9875 N N . ASP D 1 241 ? -30.854 14.794 70.540 1.00 44.63 240 ASP D N 1
ATOM 9876 C CA . ASP D 1 241 ? -29.519 15.391 70.404 1.00 45.99 240 ASP D CA 1
ATOM 9877 C C . ASP D 1 241 ? -28.578 14.868 71.499 1.00 46.46 240 ASP D C 1
ATOM 9878 O O . ASP D 1 241 ? -28.707 15.207 72.681 1.00 43.58 240 ASP D O 1
ATOM 9883 N N . VAL D 1 242 ? -27.618 14.058 71.074 1.00 43.52 241 VAL D N 1
ATOM 9884 C CA . VAL D 1 242 ? -26.820 13.296 72.007 1.00 42.04 241 VAL D CA 1
ATOM 9885 C C . VAL D 1 242 ? -25.445 13.918 72.098 1.00 47.07 241 VAL D C 1
ATOM 9886 O O . VAL D 1 242 ? -24.516 13.307 72.648 1.00 45.76 241 VAL D O 1
ATOM 9890 N N . SER D 1 243 ? -25.334 15.154 71.609 1.00 43.53 242 SER D N 1
ATOM 9891 C CA . SER D 1 243 ? -24.039 15.815 71.395 1.00 52.25 242 SER D CA 1
ATOM 9892 C C . SER D 1 243 ? -23.486 16.509 72.629 1.00 48.44 242 SER D C 1
ATOM 9893 O O . SER D 1 243 ? -22.269 16.678 72.777 1.00 49.37 242 SER D O 1
ATOM 9896 N N . LYS D 1 244 ? -24.382 16.927 73.511 1.00 46.57 243 LYS D N 1
ATOM 9897 C CA . LYS D 1 244 ? -23.945 17.430 74.823 1.00 59.36 243 LYS D CA 1
ATOM 9898 C C . LYS D 1 244 ? -24.229 16.407 75.924 1.00 53.04 243 LYS D C 1
ATOM 9899 O O . LYS D 1 244 ? -24.959 15.422 75.737 1.00 55.64 243 LYS D O 1
ATOM 9905 N N . THR D 1 245 ? -23.640 16.629 77.081 1.00 51.49 244 THR D N 1
ATOM 9906 C CA . THR D 1 245 ? -23.854 15.706 78.197 1.00 51.03 244 THR D CA 1
ATOM 9907 C C . THR D 1 245 ? -25.333 15.685 78.588 1.00 48.70 244 THR D C 1
ATOM 9908 O O . THR D 1 245 ? -25.825 14.672 79.043 1.00 45.31 244 THR D O 1
ATOM 9912 N N . THR D 1 246 ? -26.030 16.805 78.388 1.00 49.16 245 THR D N 1
ATOM 9913 C CA . THR D 1 246 ? -27.481 16.810 78.512 1.00 52.89 245 THR D CA 1
ATOM 9914 C C . THR D 1 246 ? -28.165 16.523 77.165 1.00 46.87 245 THR D C 1
ATOM 9915 O O . THR D 1 246 ? -27.974 17.220 76.189 1.00 56.25 245 THR D O 1
ATOM 9919 N N . LEU D 1 247 ? -28.965 15.479 77.142 1.00 46.90 246 LEU D N 1
ATOM 9920 C CA . LEU D 1 247 ? -29.479 14.957 75.895 1.00 40.88 246 LEU D CA 1
ATOM 9921 C C . LEU D 1 247 ? -30.724 15.748 75.577 1.00 46.16 246 LEU D C 1
ATOM 9922 O O . LEU D 1 247 ? -31.639 15.876 76.428 1.00 43.78 246 LEU D O 1
ATOM 9927 N N . GLY D 1 248 ? -30.767 16.281 74.355 1.00 41.53 247 GLY D N 1
ATOM 9928 C CA . GLY D 1 248 ? -31.857 17.170 73.982 1.00 45.44 247 GLY D CA 1
ATOM 9929 C C . GLY D 1 248 ? -33.048 16.469 73.349 1.00 44.02 247 GLY D C 1
ATOM 9930 O O . GLY D 1 248 ? -32.874 15.416 72.714 1.00 44.21 247 GLY D O 1
ATOM 9931 N N . GLY D 1 249 ? -34.237 17.055 73.542 1.00 46.89 248 GLY D N 1
ATOM 9932 C CA . GLY D 1 249 ? -35.469 16.595 72.920 1.00 41.14 248 GLY D CA 1
ATOM 9933 C C . GLY D 1 249 ? -35.806 15.165 73.272 1.00 49.13 248 GLY D C 1
ATOM 9934 O O . GLY D 1 249 ? -36.000 14.866 74.439 1.00 51.63 248 GLY D O 1
ATOM 9935 N N . LEU D 1 250 ? -35.880 14.282 72.269 1.00 47.43 249 LEU D N 1
ATOM 9936 C CA . LEU D 1 250 ? -36.193 12.861 72.494 1.00 47.92 249 LEU D CA 1
ATOM 9937 C C . LEU D 1 250 ? -37.575 12.623 73.151 1.00 39.33 249 LEU D C 1
ATOM 9938 O O . LEU D 1 250 ? -37.656 11.976 74.150 1.00 33.54 249 LEU D O 1
ATOM 9943 N N . HIS D 1 251 ? -38.645 13.113 72.532 1.00 38.13 250 HIS D N 1
ATOM 9944 C CA . HIS D 1 251 ? -39.986 13.084 73.102 1.00 34.64 250 HIS D CA 1
ATOM 9945 C C . HIS D 1 251 ? -40.971 11.999 72.626 1.00 35.00 250 HIS D C 1
ATOM 9946 O O . HIS D 1 251 ? -42.155 12.053 72.976 1.00 39.65 250 HIS D O 1
ATOM 9953 N N . LEU D 1 252 ? -40.508 11.029 71.847 1.00 29.89 251 LEU D N 1
ATOM 9954 C CA . LEU D 1 252 ? -41.350 9.878 71.527 1.00 36.83 251 LEU D CA 1
ATOM 9955 C C . LEU D 1 252 ? -40.711 8.537 71.950 1.00 35.31 251 LEU D C 1
ATOM 9956 O O . LEU D 1 252 ? -39.484 8.456 72.023 1.00 35.93 251 LEU D O 1
ATOM 9961 N N . LEU D 1 253 ? -41.520 7.506 72.243 1.00 32.85 252 LEU D N 1
ATOM 9962 C CA . LEU D 1 253 ? -40.988 6.132 72.386 1.00 28.34 252 LEU D CA 1
ATOM 9963 C C . LEU D 1 253 ? -40.023 5.805 71.227 1.00 40.67 252 LEU D C 1
ATOM 9964 O O . LEU D 1 253 ? -38.879 5.336 71.456 1.00 33.86 252 LEU D O 1
ATOM 9969 N N . ILE D 1 254 ? -40.490 6.084 69.988 1.00 34.33 253 ILE D N 1
ATOM 9970 C CA . ILE D 1 254 ? -39.757 5.693 68.804 1.00 29.19 253 ILE D CA 1
ATOM 9971 C C . ILE D 1 254 ? -38.403 6.385 68.756 1.00 34.42 253 ILE D C 1
ATOM 9972 O O . ILE D 1 254 ? -37.407 5.826 68.284 1.00 38.78 253 ILE D O 1
ATOM 9977 N N . SER D 1 255 ? -38.335 7.586 69.307 1.00 36.05 254 SER D N 1
ATOM 9978 C CA . SER D 1 255 ? -37.034 8.245 69.498 1.00 36.55 254 SER D CA 1
ATOM 9979 C C . SER D 1 255 ? -36.025 7.327 70.203 1.00 41.50 254 SER D C 1
ATOM 9980 O O . SER D 1 255 ? -34.919 7.114 69.699 1.00 42.67 254 SER D O 1
ATOM 9983 N N . GLN D 1 256 ? -36.415 6.772 71.350 1.00 37.64 255 GLN D N 1
ATOM 9984 C CA . GLN D 1 256 ? -35.547 5.845 72.075 1.00 39.54 255 GLN D CA 1
ATOM 9985 C C . GLN D 1 256 ? -35.212 4.594 71.255 1.00 34.22 255 GLN D C 1
ATOM 9986 O O . GLN D 1 256 ? -34.040 4.127 71.219 1.00 33.69 255 GLN D O 1
ATOM 9992 N N . VAL D 1 257 ? -36.247 4.036 70.622 1.00 33.89 256 VAL D N 1
ATOM 9993 C CA . VAL D 1 257 ? -36.080 2.802 69.820 1.00 37.51 256 VAL D CA 1
ATOM 9994 C C . VAL D 1 257 ? -34.957 2.948 68.791 1.00 40.04 256 VAL D C 1
ATOM 9995 O O . VAL D 1 257 ? -34.100 2.047 68.666 1.00 40.07 256 VAL D O 1
ATOM 9999 N N . ARG D 1 258 ? -34.979 4.082 68.070 1.00 32.07 257 ARG D N 1
ATOM 10000 C CA . ARG D 1 258 ? -34.006 4.354 67.007 1.00 44.47 257 ARG D CA 1
ATOM 10001 C C . ARG D 1 258 ? -32.598 4.525 67.608 1.00 46.73 257 ARG D C 1
ATOM 10002 O O . ARG D 1 258 ? -31.595 3.942 67.127 1.00 43.37 257 ARG D O 1
ATOM 10010 N N . LEU D 1 259 ? -32.547 5.314 68.679 1.00 34.24 258 LEU D N 1
ATOM 10011 C CA . LEU D 1 259 ? -31.277 5.653 69.324 1.00 35.73 258 LEU D CA 1
ATOM 10012 C C . LEU D 1 259 ? -30.594 4.366 69.869 1.00 44.63 258 LEU D C 1
ATOM 10013 O O . LEU D 1 259 ? -29.358 4.233 69.803 1.00 47.78 258 LEU D O 1
ATOM 10018 N N . SER D 1 260 ? -31.400 3.422 70.377 1.00 34.50 259 SER D N 1
ATOM 10019 C CA . SER D 1 260 ? -30.864 2.203 70.987 1.00 42.22 259 SER D CA 1
ATOM 10020 C C . SER D 1 260 ? -30.342 1.216 69.939 1.00 47.17 259 SER D C 1
ATOM 10021 O O . SER D 1 260 ? -29.567 0.284 70.269 1.00 40.55 259 SER D O 1
ATOM 10024 N N . LYS D 1 261 ? -30.770 1.412 68.684 1.00 48.62 260 LYS D N 1
ATOM 10025 C CA . LYS D 1 261 ? -30.166 0.693 67.560 1.00 45.74 260 LYS D CA 1
ATOM 10026 C C . LYS D 1 261 ? -28.773 1.237 67.230 1.00 46.11 260 LYS D C 1
ATOM 10027 O O . LYS D 1 261 ? -27.970 0.519 66.636 1.00 48.44 260 LYS D O 1
ATOM 10033 N N . MET D 1 262 ? -28.489 2.481 67.622 1.00 33.57 261 MET D N 1
ATOM 10034 C CA . MET D 1 262 ? -27.213 3.112 67.301 1.00 44.99 261 MET D CA 1
ATOM 10035 C C . MET D 1 262 ? -26.153 2.757 68.337 1.00 47.04 261 MET D C 1
ATOM 10036 O O . MET D 1 262 ? -24.933 2.846 68.071 1.00 40.45 261 MET D O 1
ATOM 10041 N N . GLY D 1 263 ? -26.635 2.420 69.535 1.00 44.07 262 GLY D N 1
ATOM 10042 C CA . GLY D 1 263 ? -25.779 2.247 70.701 1.00 48.48 262 GLY D CA 1
ATOM 10043 C C . GLY D 1 263 ? -26.553 1.802 71.919 1.00 39.62 262 GLY D C 1
ATOM 10044 O O . GLY D 1 263 ? -27.709 1.410 71.810 1.00 40.67 262 GLY D O 1
ATOM 10045 N N . ILE D 1 264 ? -25.906 1.871 73.080 1.00 38.88 263 ILE D N 1
ATOM 10046 C CA . ILE D 1 264 ? -26.506 1.413 74.339 1.00 36.27 263 ILE D CA 1
ATOM 10047 C C . ILE D 1 264 ? -27.342 2.503 75.021 1.00 38.29 263 ILE D C 1
ATOM 10048 O O . ILE D 1 264 ? -26.794 3.517 75.560 1.00 39.47 263 ILE D O 1
ATOM 10053 N N . LEU D 1 265 ? -28.671 2.331 74.970 1.00 30.52 264 LEU D N 1
ATOM 10054 C CA . LEU D 1 265 ? -29.585 3.338 75.551 1.00 35.22 264 LEU D CA 1
ATOM 10055 C C . LEU D 1 265 ? -30.395 2.751 76.715 1.00 44.14 264 LEU D C 1
ATOM 10056 O O . LEU D 1 265 ? -31.050 1.702 76.545 1.00 38.98 264 LEU D O 1
ATOM 10061 N N . LYS D 1 266 ? -30.347 3.421 77.875 1.00 31.44 265 LYS D N 1
ATOM 10062 C CA . LYS D 1 266 ? -31.121 3.057 79.060 1.00 27.85 265 LYS D CA 1
ATOM 10063 C C . LYS D 1 266 ? -32.260 4.048 79.297 1.00 37.86 265 LYS D C 1
ATOM 10064 O O . LYS D 1 266 ? -32.111 5.315 79.216 1.00 38.87 265 LYS D O 1
ATOM 10070 N N . ALA D 1 267 ? -33.415 3.491 79.606 1.00 30.58 266 ALA D N 1
ATOM 10071 C CA . ALA D 1 267 ? -34.557 4.366 79.874 1.00 38.94 266 ALA D CA 1
ATOM 10072 C C . ALA D 1 267 ? -35.245 3.858 81.121 1.00 41.70 266 ALA D C 1
ATOM 10073 O O . ALA D 1 267 ? -35.854 2.780 81.079 1.00 40.02 266 ALA D O 1
ATOM 10075 N N . GLU D 1 268 ? -35.148 4.632 82.209 1.00 36.00 267 GLU D N 1
ATOM 10076 C CA . GLU D 1 268 ? -35.637 4.182 83.521 1.00 35.15 267 GLU D CA 1
ATOM 10077 C C . GLU D 1 268 ? -36.902 4.930 83.847 1.00 37.39 267 GLU D C 1
ATOM 10078 O O . GLU D 1 268 ? -36.871 6.139 84.169 1.00 41.96 267 GLU D O 1
ATOM 10084 N N . GLU D 1 269 ? -38.011 4.218 83.779 1.00 31.53 268 GLU D N 1
ATOM 10085 C CA . GLU D 1 269 ? -39.311 4.825 83.975 1.00 34.01 268 GLU D CA 1
ATOM 10086 C C . GLU D 1 269 ? -39.518 5.298 85.432 1.00 41.40 268 GLU D C 1
ATOM 10087 O O . GLU D 1 269 ? -39.209 4.553 86.389 1.00 41.44 268 GLU D O 1
ATOM 10093 N N . PHE D 1 270 ? -40.040 6.513 85.608 1.00 38.79 269 PHE D N 1
ATOM 10094 C CA . PHE D 1 270 ? -40.327 7.060 86.944 1.00 37.13 269 PHE D CA 1
ATOM 10095 C C . PHE D 1 270 ? -41.304 6.184 87.772 1.00 43.93 269 PHE D C 1
ATOM 10096 O O . PHE D 1 270 ? -41.074 5.888 88.961 1.00 37.65 269 PHE D O 1
ATOM 10104 N N . VAL D 1 271 ? -42.412 5.806 87.144 1.00 37.70 270 VAL D N 1
ATOM 10105 C CA . VAL D 1 271 ? -43.329 4.875 87.762 1.00 31.37 270 VAL D CA 1
ATOM 10106 C C . VAL D 1 271 ? -43.727 3.878 86.690 1.00 39.78 270 VAL D C 1
ATOM 10107 O O . VAL D 1 271 ? -44.320 4.313 85.694 1.00 36.38 270 VAL D O 1
ATOM 10111 N N . ALA D 1 272 ? -43.382 2.578 86.890 1.00 37.31 271 ALA D N 1
ATOM 10112 C CA . ALA D 1 272 ? -43.753 1.457 85.989 1.00 28.40 271 ALA D CA 1
ATOM 10113 C C . ALA D 1 272 ? -45.282 1.296 85.879 1.00 31.37 271 ALA D C 1
ATOM 10114 O O . ALA D 1 272 ? -45.990 1.230 86.902 1.00 36.61 271 ALA D O 1
ATOM 10116 N N . ALA D 1 273 ? -45.785 1.262 84.642 1.00 31.40 272 ALA D N 1
ATOM 10117 C CA . ALA D 1 273 ? -47.234 1.302 84.377 1.00 38.05 272 ALA D CA 1
ATOM 10118 C C . ALA D 1 273 ? -47.504 1.066 82.896 1.00 37.71 272 ALA D C 1
ATOM 10119 O O . ALA D 1 273 ? -46.657 1.364 82.077 1.00 35.70 272 ALA D O 1
ATOM 10121 N N . SER D 1 274 ? -48.672 0.544 82.546 1.00 34.37 273 SER D N 1
ATOM 10122 C CA . SER D 1 274 ? -48.996 0.391 81.125 1.00 31.34 273 SER D CA 1
ATOM 10123 C C . SER D 1 274 ? -50.361 0.965 80.902 1.00 36.26 273 SER D C 1
ATOM 10124 O O . SER D 1 274 ? -50.995 0.760 79.830 1.00 41.06 273 SER D O 1
ATOM 10127 N N . ASP D 1 275 ? -50.793 1.714 81.915 1.00 35.31 274 ASP D N 1
ATOM 10128 C CA . ASP D 1 275 ? -52.120 2.367 81.905 1.00 45.96 274 ASP D CA 1
ATOM 10129 C C . ASP D 1 275 ? -52.066 3.921 81.949 1.00 41.71 274 ASP D C 1
ATOM 10130 O O . ASP D 1 275 ? -53.021 4.594 82.332 1.00 41.07 274 ASP D O 1
ATOM 10135 N N . ILE D 1 276 ? -50.946 4.478 81.519 1.00 35.27 275 ILE D N 1
ATOM 10136 C CA . ILE D 1 276 ? -50.746 5.916 81.587 1.00 34.18 275 ILE D CA 1
ATOM 10137 C C . ILE D 1 276 ? -50.347 6.487 80.211 1.00 46.01 275 ILE D C 1
ATOM 10138 O O . ILE D 1 276 ? -49.635 5.842 79.393 1.00 40.63 275 ILE D O 1
ATOM 10143 N N . THR D 1 277 ? -50.821 7.697 79.938 1.00 48.52 276 THR D N 1
ATOM 10144 C CA . THR D 1 277 ? -50.691 8.283 78.591 1.00 35.11 276 THR D CA 1
ATOM 10145 C C . THR D 1 277 ? -49.373 9.001 78.486 1.00 41.55 276 THR D C 1
ATOM 10146 O O . THR D 1 277 ? -48.561 8.702 77.596 1.00 43.04 276 THR D O 1
ATOM 10150 N N . LEU D 1 278 ? -49.161 9.962 79.388 1.00 44.22 277 LEU D N 1
ATOM 10151 C CA . LEU D 1 278 ? -47.889 10.706 79.393 1.00 49.44 277 LEU D CA 1
ATOM 10152 C C . LEU D 1 278 ? -46.870 9.897 80.210 1.00 44.18 277 LEU D C 1
ATOM 10153 O O . LEU D 1 278 ? -47.149 9.476 81.340 1.00 53.75 277 LEU D O 1
ATOM 10158 N N . LYS D 1 279 ? -45.717 9.640 79.615 1.00 35.74 278 LYS D N 1
ATOM 10159 C CA . LYS D 1 279 ? -44.736 8.796 80.217 1.00 34.67 278 LYS D CA 1
ATOM 10160 C C . LYS D 1 279 ? -43.522 9.626 80.510 1.00 38.29 278 LYS D C 1
ATOM 10161 O O . LYS D 1 279 ? -43.398 10.761 79.980 1.00 39.09 278 LYS D O 1
ATOM 10167 N N . CYS D 1 280 ? -42.624 9.062 81.336 1.00 31.66 279 CYS D N 1
ATOM 10168 C CA . CYS D 1 280 ? -41.466 9.826 81.795 1.00 37.89 279 CYS D CA 1
ATOM 10169 C C . CYS D 1 280 ? -40.354 8.955 82.323 1.00 36.25 279 CYS D C 1
ATOM 10170 O O . CYS D 1 280 ? -40.596 8.038 83.092 1.00 43.23 279 CYS D O 1
ATOM 10173 N N . CYS D 1 281 ? -39.122 9.251 81.925 1.00 37.01 280 CYS D N 1
ATOM 10174 C CA . CYS D 1 281 ? -37.996 8.462 82.437 1.00 33.62 280 CYS D CA 1
ATOM 10175 C C . CYS D 1 281 ? -36.755 9.265 82.511 1.00 33.98 280 CYS D C 1
ATOM 10176 O O . CYS D 1 281 ? -36.707 10.438 82.103 1.00 39.32 280 CYS D O 1
ATOM 10179 N N . THR D 1 282 ? -35.739 8.611 83.039 1.00 31.65 281 THR D N 1
ATOM 10180 C CA . THR D 1 282 ? -34.393 9.141 83.032 1.00 31.45 281 THR D CA 1
ATOM 10181 C C . THR D 1 282 ? -33.717 8.310 81.961 1.00 34.80 281 THR D C 1
ATOM 10182 O O . THR D 1 282 ? -33.716 7.094 82.029 1.00 46.18 281 THR D O 1
ATOM 10186 N N . VAL D 1 283 ? -33.228 8.969 80.922 1.00 41.55 282 VAL D N 1
ATOM 10187 C CA . VAL D 1 283 ? -32.671 8.292 79.759 1.00 34.61 282 VAL D CA 1
ATOM 10188 C C . VAL D 1 283 ? -31.166 8.522 79.693 1.00 36.64 282 VAL D C 1
ATOM 10189 O O . VAL D 1 283 ? -30.672 9.667 79.886 1.00 40.83 282 VAL D O 1
ATOM 10193 N N . THR D 1 284 ? -30.439 7.427 79.470 1.00 34.86 283 THR D N 1
ATOM 10194 C CA . THR D 1 284 ? -28.989 7.498 79.370 1.00 31.58 283 THR D CA 1
ATOM 10195 C C . THR D 1 284 ? -28.476 6.855 78.058 1.00 44.00 283 THR D C 1
ATOM 10196 O O . THR D 1 284 ? -28.946 5.795 77.652 1.00 46.15 283 THR D O 1
ATOM 10200 N N . TYR D 1 285 ? -27.537 7.516 77.380 1.00 38.54 284 TYR D N 1
ATOM 10201 C CA . TYR D 1 285 ? -26.881 6.951 76.213 1.00 35.62 284 TYR D CA 1
ATOM 10202 C C . TYR D 1 285 ? -25.404 6.802 76.505 1.00 32.12 284 TYR D C 1
ATOM 10203 O O . TYR D 1 285 ? -24.694 7.809 76.706 1.00 34.51 284 TYR D O 1
ATOM 10212 N N . LEU D 1 286 ? -24.925 5.564 76.471 1.00 30.42 285 LEU D N 1
ATOM 10213 C CA . LEU D 1 286 ? -23.547 5.287 76.839 1.00 30.19 285 LEU D CA 1
ATOM 10214 C C . LEU D 1 286 ? -22.445 5.671 75.864 1.00 38.25 285 LEU D C 1
ATOM 10215 O O . LEU D 1 286 ? -21.379 6.142 76.280 1.00 42.59 285 LEU D O 1
ATOM 10220 N N . ASN D 1 287 ? -22.679 5.465 74.570 1.00 39.31 286 ASN D N 1
ATOM 10221 C CA . ASN D 1 287 ? -21.585 5.553 73.569 1.00 44.21 286 ASN D CA 1
ATOM 10222 C C . ASN D 1 287 ? -21.007 6.948 73.380 1.00 44.97 286 ASN D C 1
ATOM 10223 O O . ASN D 1 287 ? -19.754 7.125 73.365 1.00 42.09 286 ASN D O 1
ATOM 10228 N N . ASP D 1 288 ? -21.928 7.911 73.236 1.00 43.59 287 ASP D N 1
ATOM 10229 C CA . ASP D 1 288 ? -21.632 9.349 73.252 1.00 42.71 287 ASP D CA 1
ATOM 10230 C C . ASP D 1 288 ? -22.299 9.883 74.519 1.00 37.60 287 ASP D C 1
ATOM 10231 O O . ASP D 1 288 ? -23.416 10.367 74.469 1.00 37.60 287 ASP D O 1
ATOM 10236 N N . PRO D 1 289 ? -21.621 9.741 75.673 1.00 49.83 288 PRO D N 1
ATOM 10237 C CA . PRO D 1 289 ? -22.267 9.965 76.987 1.00 41.34 288 PRO D CA 1
ATOM 10238 C C . PRO D 1 289 ? -23.226 11.159 77.016 1.00 38.27 288 PRO D C 1
ATOM 10239 O O . PRO D 1 289 ? -22.802 12.301 76.892 1.00 51.10 288 PRO D O 1
ATOM 10243 N N . SER D 1 290 ? -24.510 10.862 77.161 1.00 31.91 289 SER D N 1
ATOM 10244 C CA . SER D 1 290 ? -25.544 11.883 77.186 1.00 41.44 289 SER D CA 1
ATOM 10245 C C . SER D 1 290 ? -26.745 11.341 77.950 1.00 43.50 289 SER D C 1
ATOM 10246 O O . SER D 1 290 ? -27.065 10.151 77.829 1.00 39.59 289 SER D O 1
ATOM 10249 N N . SER D 1 291 ? -27.416 12.203 78.711 1.00 36.83 290 SER D N 1
ATOM 10250 C CA . SER D 1 291 ? -28.582 11.774 79.484 1.00 44.23 290 SER D CA 1
ATOM 10251 C C . SER D 1 291 ? -29.531 12.930 79.695 1.00 43.76 290 SER D C 1
ATOM 10252 O O . SER D 1 291 ? -29.116 14.102 79.689 1.00 41.36 290 SER D O 1
ATOM 10255 N N . LYS D 1 292 ? -30.804 12.588 79.873 1.00 32.00 291 LYS D N 1
ATOM 10256 C CA . LYS D 1 292 ? -31.792 13.570 80.283 1.00 34.87 291 LYS D CA 1
ATOM 10257 C C . LYS D 1 292 ? -32.596 13.051 81.489 1.00 36.58 291 LYS D C 1
ATOM 10258 O O . LYS D 1 292 ? -33.283 12.040 81.368 1.00 42.22 291 LYS D O 1
ATOM 10264 N N . THR D 1 293 ? -32.507 13.748 82.627 1.00 36.81 292 THR D N 1
ATOM 10265 C CA . THR D 1 293 ? -33.038 13.272 83.909 1.00 35.10 292 THR D CA 1
ATOM 10266 C C . THR D 1 293 ? -34.540 13.153 83.821 1.00 35.87 292 THR D C 1
ATOM 10267 O O . THR D 1 293 ? -35.105 12.124 84.133 1.00 38.92 292 THR D O 1
ATOM 10271 N N . VAL D 1 294 ? -35.190 14.229 83.420 1.00 33.28 293 VAL D N 1
ATOM 10272 C CA . VAL D 1 294 ? -36.615 14.193 83.211 1.00 35.68 293 VAL D CA 1
ATOM 10273 C C . VAL D 1 294 ? -36.936 14.247 81.715 1.00 47.39 293 VAL D C 1
ATOM 10274 O O . VAL D 1 294 ? -37.012 15.325 81.073 1.00 49.43 293 VAL D O 1
ATOM 10278 N N . CYS D 1 295 ? -37.126 13.062 81.161 1.00 42.52 294 CYS D N 1
ATOM 10279 C CA . CYS D 1 295 ? -37.429 12.922 79.770 1.00 38.74 294 CYS D CA 1
ATOM 10280 C C . CYS D 1 295 ? -38.893 12.533 79.587 1.00 40.41 294 CYS D C 1
ATOM 10281 O O . CYS D 1 295 ? -39.243 11.349 79.729 1.00 43.42 294 CYS D O 1
ATOM 10284 N N . THR D 1 296 ? -39.743 13.519 79.281 1.00 40.24 295 THR D N 1
ATOM 10285 C CA . THR D 1 296 ? -41.142 13.205 78.971 1.00 38.37 295 THR D CA 1
ATOM 10286 C C . THR D 1 296 ? -41.256 12.616 77.562 1.00 33.11 295 THR D C 1
ATOM 10287 O O . THR D 1 296 ? -40.579 13.083 76.606 1.00 43.36 295 THR D O 1
ATOM 10291 N N . TYR D 1 297 ? -42.146 11.636 77.415 1.00 35.54 296 TYR D N 1
ATOM 10292 C CA . TYR D 1 297 ? -42.430 11.082 76.087 1.00 38.58 296 TYR D CA 1
ATOM 10293 C C . TYR D 1 297 ? -43.792 10.385 76.056 1.00 35.90 296 TYR D C 1
ATOM 10294 O O . TYR D 1 297 ? -44.398 10.130 77.112 1.00 33.24 296 TYR D O 1
ATOM 10303 N N . MET D 1 298 ? -44.276 10.138 74.837 1.00 29.52 297 MET D N 1
ATOM 10304 C CA . MET D 1 298 ? -45.486 9.389 74.599 1.00 27.66 297 MET D CA 1
ATOM 10305 C C . MET D 1 298 ? -45.225 8.453 73.432 1.00 38.89 297 MET D C 1
ATOM 10306 O O . MET D 1 298 ? -44.414 8.759 72.521 1.00 46.14 297 MET D O 1
ATOM 10311 N N . ASP D 1 299 ? -45.892 7.308 73.427 1.00 32.18 298 ASP D N 1
ATOM 10312 C CA . ASP D 1 299 ? -45.816 6.470 72.251 1.00 34.62 298 ASP D CA 1
ATOM 10313 C C . ASP D 1 299 ? -46.971 6.822 71.333 1.00 39.07 298 ASP D C 1
ATOM 10314 O O . ASP D 1 299 ? -48.024 6.139 71.319 1.00 42.27 298 ASP D O 1
ATOM 10319 N N . LEU D 1 300 ? -46.787 7.938 70.623 1.00 37.45 299 LEU D N 1
ATOM 10320 C CA . LEU D 1 300 ? -47.693 8.338 69.542 1.00 42.84 299 LEU D CA 1
ATOM 10321 C C . LEU D 1 300 ? -47.327 7.651 68.212 1.00 43.61 299 LEU D C 1
ATOM 10322 O O . LEU D 1 300 ? -46.131 7.473 67.913 1.00 39.28 299 LEU D O 1
ATOM 10327 N N . LEU D 1 301 ? -48.348 7.231 67.446 1.00 38.41 300 LEU D N 1
ATOM 10328 C CA . LEU D 1 301 ? -48.131 6.855 66.052 1.00 38.49 300 LEU D CA 1
ATOM 10329 C C . LEU D 1 301 ? -47.321 7.991 65.373 1.00 45.99 300 LEU D C 1
ATOM 10330 O O . LEU D 1 301 ? -47.772 9.152 65.334 1.00 47.91 300 LEU D O 1
ATOM 10335 N N . LEU D 1 302 ? -46.124 7.702 64.870 1.00 38.77 301 LEU D N 1
ATOM 10336 C CA . LEU D 1 302 ? -45.340 8.782 64.275 1.00 38.68 301 LEU D CA 1
ATOM 10337 C C . LEU D 1 302 ? -46.155 9.655 63.291 1.00 44.76 301 LEU D C 1
ATOM 10338 O O . LEU D 1 302 ? -45.990 10.863 63.273 1.00 45.00 301 LEU D O 1
ATOM 10343 N N . ASP D 1 303 ? -47.054 9.056 62.512 1.00 41.69 302 ASP D N 1
ATOM 10344 C CA . ASP D 1 303 ? -47.850 9.824 61.561 1.00 45.54 302 ASP D CA 1
ATOM 10345 C C . ASP D 1 303 ? -48.697 10.848 62.308 1.00 49.41 302 ASP D C 1
ATOM 10346 O O . ASP D 1 303 ? -48.725 12.038 61.917 1.00 48.36 302 ASP D O 1
ATOM 10351 N N . ASP D 1 304 ? -49.356 10.419 63.395 1.00 46.29 303 ASP D N 1
ATOM 10352 C CA . ASP D 1 304 ? -50.187 11.364 64.188 1.00 44.09 303 ASP D CA 1
ATOM 10353 C C . ASP D 1 304 ? -49.351 12.485 64.780 1.00 44.12 303 ASP D C 1
ATOM 10354 O O . ASP D 1 304 ? -49.762 13.662 64.774 1.00 49.09 303 ASP D O 1
ATOM 10359 N N . PHE D 1 305 ? -48.167 12.145 65.284 1.00 39.82 304 PHE D N 1
ATOM 10360 C CA . PHE D 1 305 ? -47.354 13.212 65.852 1.00 41.65 304 PHE D CA 1
ATOM 10361 C C . PHE D 1 305 ? -47.028 14.268 64.783 1.00 42.72 304 PHE D C 1
ATOM 10362 O O . PHE D 1 305 ? -47.094 15.463 65.046 1.00 48.66 304 PHE D O 1
ATOM 10370 N N . VAL D 1 306 ? -46.649 13.791 63.595 1.00 45.27 305 VAL D N 1
ATOM 10371 C CA . VAL D 1 306 ? -46.280 14.633 62.481 1.00 45.05 305 VAL D CA 1
ATOM 10372 C C . VAL D 1 306 ? -47.489 15.449 62.142 1.00 48.70 305 VAL D C 1
ATOM 10373 O O . VAL D 1 306 ? -47.407 16.659 62.033 1.00 50.80 305 VAL D O 1
ATOM 10377 N N . SER D 1 307 ? -48.623 14.776 62.018 1.00 45.71 306 SER D N 1
ATOM 10378 C CA . SER D 1 307 ? -49.885 15.465 61.776 1.00 46.26 306 SER D CA 1
ATOM 10379 C C . SER D 1 307 ? -50.128 16.657 62.746 1.00 54.37 306 SER D C 1
ATOM 10380 O O . SER D 1 307 ? -50.565 17.736 62.322 1.00 63.09 306 SER D O 1
ATOM 10383 N N . VAL D 1 308 ? -49.808 16.477 64.029 1.00 51.81 307 VAL D N 1
ATOM 10384 C CA . VAL D 1 308 ? -49.866 17.570 65.010 1.00 48.81 307 VAL D CA 1
ATOM 10385 C C . VAL D 1 308 ? -48.883 18.715 64.687 1.00 57.98 307 VAL D C 1
ATOM 10386 O O . VAL D 1 308 ? -49.267 19.888 64.682 1.00 60.28 307 VAL D O 1
ATOM 10390 N N . LEU D 1 309 ? -47.625 18.376 64.413 1.00 56.52 308 LEU D N 1
ATOM 10391 C CA . LEU D 1 309 ? -46.640 19.367 63.975 1.00 55.39 308 LEU D CA 1
ATOM 10392 C C . LEU D 1 309 ? -47.109 20.230 62.792 1.00 63.48 308 LEU D C 1
ATOM 10393 O O . LEU D 1 309 ? -46.990 21.463 62.807 1.00 63.44 308 LEU D O 1
ATOM 10398 N N . LYS D 1 310 ? -47.616 19.567 61.761 1.00 60.24 309 LYS D N 1
ATOM 10399 C CA . LYS D 1 310 ? -48.089 20.237 60.554 1.00 67.31 309 LYS D CA 1
ATOM 10400 C C . LYS D 1 310 ? -49.453 20.935 60.757 1.00 75.22 309 LYS D C 1
ATOM 10401 O O . LYS D 1 310 ? -50.226 21.104 59.803 1.00 80.75 309 LYS D O 1
ATOM 10407 N N . SER D 1 311 ? -49.757 21.331 61.989 1.00 65.68 310 SER D N 1
ATOM 10408 C CA . SER D 1 311 ? -50.977 22.073 62.247 1.00 60.83 310 SER D CA 1
ATOM 10409 C C . SER D 1 311 ? -50.662 23.194 63.241 1.00 73.56 310 SER D C 1
ATOM 10410 O O . SER D 1 311 ? -51.546 23.918 63.717 1.00 63.31 310 SER D O 1
ATOM 10413 N N . LEU D 1 312 ? -49.368 23.333 63.519 1.00 74.71 311 LEU D N 1
ATOM 10414 C CA . LEU D 1 312 ? -48.850 24.335 64.437 1.00 67.73 311 LEU D CA 1
ATOM 10415 C C . LEU D 1 312 ? -48.566 25.628 63.709 1.00 72.30 311 LEU D C 1
ATOM 10416 O O . LEU D 1 312 ? -48.229 25.625 62.529 1.00 75.73 311 LEU D O 1
ATOM 10421 N N . ASP D 1 313 ? -48.711 26.740 64.423 1.00 74.59 312 ASP D N 1
ATOM 10422 C CA . ASP D 1 313 ? -48.324 28.038 63.903 1.00 68.81 312 ASP D CA 1
ATOM 10423 C C . ASP D 1 313 ? -46.842 28.276 64.229 1.00 71.21 312 ASP D C 1
ATOM 10424 O O . ASP D 1 313 ? -46.457 28.326 65.414 1.00 73.77 312 ASP D O 1
ATOM 10429 N N . LEU D 1 314 ? -46.011 28.409 63.191 1.00 61.74 313 LEU D N 1
ATOM 10430 C CA . LEU D 1 314 ? -44.564 28.546 63.386 1.00 67.11 313 LEU D CA 1
ATOM 10431 C C . LEU D 1 314 ? -44.143 30.012 63.491 1.00 75.14 313 LEU D C 1
ATOM 10432 O O . LEU D 1 314 ? -42.946 30.332 63.525 1.00 74.23 313 LEU D O 1
ATOM 10437 N N . THR D 1 315 ? -45.141 30.892 63.574 1.00 74.66 314 THR D N 1
ATOM 10438 C CA . THR D 1 315 ? -44.911 32.340 63.580 1.00 78.84 314 THR D CA 1
ATOM 10439 C C . THR D 1 315 ? -44.868 32.959 64.969 1.00 80.89 314 THR D C 1
ATOM 10440 O O . THR D 1 315 ? -44.287 34.032 65.125 1.00 80.63 314 THR D O 1
ATOM 10444 N N . VAL D 1 316 ? -45.497 32.298 65.954 1.00 76.13 315 VAL D N 1
ATOM 10445 C CA . VAL D 1 316 ? -45.415 32.702 67.362 1.00 71.94 315 VAL D CA 1
ATOM 10446 C C . VAL D 1 316 ? -44.034 32.367 67.966 1.00 76.88 315 VAL D C 1
ATOM 10447 O O . VAL D 1 316 ? -43.292 31.525 67.439 1.00 81.05 315 VAL D O 1
ATOM 10451 N N . VAL D 1 317 ? -43.685 33.022 69.066 1.00 71.87 316 VAL D N 1
ATOM 10452 C CA . VAL D 1 317 ? -42.431 32.701 69.739 1.00 79.49 316 VAL D CA 1
ATOM 10453 C C . VAL D 1 317 ? -42.669 31.581 70.734 1.00 78.52 316 VAL D C 1
ATOM 10454 O O . VAL D 1 317 ? -41.895 30.635 70.804 1.00 83.68 316 VAL D O 1
ATOM 10458 N N . SER D 1 318 ? -43.739 31.701 71.511 1.00 78.25 317 SER D N 1
ATOM 10459 C CA . SER D 1 318 ? -44.175 30.603 72.367 1.00 80.75 317 SER D CA 1
ATOM 10460 C C . SER D 1 318 ? -45.697 30.576 72.468 1.00 77.61 317 SER D C 1
ATOM 10461 O O . SER D 1 318 ? -46.344 31.576 72.761 1.00 81.62 317 SER D O 1
ATOM 10464 N N . LYS D 1 319 ? -46.267 29.421 72.178 1.00 81.70 318 LYS D N 1
ATOM 10465 C CA . LYS D 1 319 ? -47.632 29.139 72.584 1.00 83.64 318 LYS D CA 1
ATOM 10466 C C . LYS D 1 319 ? -47.672 27.806 73.348 1.00 84.00 318 LYS D C 1
ATOM 10467 O O . LYS D 1 319 ? -46.746 26.990 73.282 1.00 80.11 318 LYS D O 1
ATOM 10473 N N . VAL D 1 320 ? -48.730 27.613 74.116 1.00 80.70 319 VAL D N 1
ATOM 10474 C CA . VAL D 1 320 ? -49.025 26.309 74.651 1.00 74.86 319 VAL D CA 1
ATOM 10475 C C . VAL D 1 320 ? -50.167 25.753 73.794 1.00 78.68 319 VAL D C 1
ATOM 10476 O O . VAL D 1 320 ? -51.230 26.379 73.693 1.00 77.52 319 VAL D O 1
ATOM 10480 N N . HIS D 1 321 ? -49.941 24.601 73.155 1.00 71.58 320 HIS D N 1
ATOM 10481 C CA . HIS D 1 321 ? -51.002 23.962 72.385 1.00 72.21 320 HIS D CA 1
ATOM 10482 C C . HIS D 1 321 ? -51.648 22.830 73.141 1.00 69.87 320 HIS D C 1
ATOM 10483 O O . HIS D 1 321 ? -50.984 22.096 73.886 1.00 73.32 320 HIS D O 1
ATOM 10490 N N . GLU D 1 322 ? -52.950 22.684 72.936 1.00 64.15 321 GLU D N 1
ATOM 10491 C CA . GLU D 1 322 ? -53.670 21.584 73.552 1.00 68.82 321 GLU D CA 1
ATOM 10492 C C . GLU D 1 322 ? -53.847 20.451 72.552 1.00 64.79 321 GLU D C 1
ATOM 10493 O O . GLU D 1 322 ? -54.479 20.627 71.517 1.00 62.07 321 GLU D O 1
ATOM 10499 N N . VAL D 1 323 ? -53.283 19.283 72.835 1.00 63.77 322 VAL D N 1
ATOM 10500 C CA . VAL D 1 323 ? -53.529 18.152 71.942 1.00 57.67 322 VAL D CA 1
ATOM 10501 C C . VAL D 1 323 ? -54.321 17.060 72.616 1.00 49.71 322 VAL D C 1
ATOM 10502 O O . VAL D 1 323 ? -54.141 16.800 73.805 1.00 55.01 322 VAL D O 1
ATOM 10506 N N . ILE D 1 324 ? -55.263 16.507 71.858 1.00 45.11 323 ILE D N 1
ATOM 10507 C CA . ILE D 1 324 ? -56.127 15.464 72.372 1.00 50.70 323 ILE D CA 1
ATOM 10508 C C . ILE D 1 324 ? -55.501 14.109 72.106 1.00 48.01 323 ILE D C 1
ATOM 10509 O O . ILE D 1 324 ? -55.418 13.669 70.954 1.00 49.13 323 ILE D O 1
ATOM 10514 N N . ILE D 1 325 ? -55.060 13.468 73.186 1.00 40.94 324 ILE D N 1
ATOM 10515 C CA . ILE D 1 325 ? -54.503 12.144 73.147 1.00 39.25 324 ILE D CA 1
ATOM 10516 C C . ILE D 1 325 ? -55.178 11.251 74.212 1.00 41.95 324 ILE D C 1
ATOM 10517 O O . ILE D 1 325 ? -55.271 11.608 75.379 1.00 40.89 324 ILE D O 1
ATOM 10522 N N . ASP D 1 326 ? -55.653 10.089 73.802 1.00 47.36 325 ASP D N 1
ATOM 10523 C CA . ASP D 1 326 ? -56.320 9.161 74.720 1.00 44.25 325 ASP D CA 1
ATOM 10524 C C . ASP D 1 326 ? -57.498 9.833 75.402 1.00 45.29 325 ASP D C 1
ATOM 10525 O O . ASP D 1 326 ? -57.752 9.634 76.597 1.00 53.41 325 ASP D O 1
ATOM 10530 N N . ASN D 1 327 ? -58.176 10.675 74.643 1.00 46.91 326 ASN D N 1
ATOM 10531 C CA . ASN D 1 327 ? -59.406 11.318 75.093 1.00 51.90 326 ASN D CA 1
ATOM 10532 C C . ASN D 1 327 ? -59.247 12.473 76.090 1.00 49.24 326 ASN D C 1
ATOM 10533 O O . ASN D 1 327 ? -60.236 12.927 76.697 1.00 54.60 326 ASN D O 1
ATOM 10538 N N . LYS D 1 328 ? -58.012 12.949 76.239 1.00 51.80 327 LYS D N 1
ATOM 10539 C CA . LYS D 1 328 ? -57.673 14.010 77.197 1.00 47.99 327 LYS D CA 1
ATOM 10540 C C . LYS D 1 328 ? -56.885 15.127 76.509 1.00 54.11 327 LYS D C 1
ATOM 10541 O O . LYS D 1 328 ? -56.060 14.870 75.620 1.00 50.49 327 LYS D O 1
ATOM 10547 N N . PRO D 1 329 ? -57.153 16.381 76.898 1.00 60.37 328 PRO D N 1
ATOM 10548 C CA . PRO D 1 329 ? -56.298 17.489 76.480 1.00 52.12 328 PRO D CA 1
ATOM 10549 C C . PRO D 1 329 ? -54.943 17.427 77.191 1.00 53.09 328 PRO D C 1
ATOM 10550 O O . PRO D 1 329 ? -54.871 17.278 78.422 1.00 56.60 328 PRO D O 1
ATOM 10554 N N . TRP D 1 330 ? -53.868 17.514 76.414 1.00 54.11 329 TRP D N 1
ATOM 10555 C CA . TRP D 1 330 ? -52.525 17.605 76.983 1.00 51.58 329 TRP D CA 1
ATOM 10556 C C . TRP D 1 330 ? -51.867 18.926 76.603 1.00 56.63 329 TRP D C 1
ATOM 10557 O O . TRP D 1 330 ? -52.008 19.405 75.477 1.00 63.45 329 TRP D O 1
ATOM 10568 N N . ARG D 1 331 ? -51.158 19.534 77.542 1.00 54.88 330 ARG D N 1
ATOM 10569 C CA . ARG D 1 331 ? -50.505 20.804 77.244 1.00 64.70 330 ARG D CA 1
ATOM 10570 C C . ARG D 1 331 ? -49.138 20.559 76.597 1.00 65.54 330 ARG D C 1
ATOM 10571 O O . ARG D 1 331 ? -48.224 19.986 77.227 1.00 64.21 330 ARG D O 1
ATOM 10579 N N . TRP D 1 332 ? -49.000 20.987 75.344 1.00 53.81 331 TRP D N 1
ATOM 10580 C CA . TRP D 1 332 ? -47.704 20.930 74.674 1.00 60.85 331 TRP D CA 1
ATOM 10581 C C . TRP D 1 332 ? -47.127 22.347 74.421 1.00 62.61 331 TRP D C 1
ATOM 10582 O O . TRP D 1 332 ? -47.722 23.197 73.725 1.00 50.50 331 TRP D O 1
ATOM 10593 N N . MET D 1 333 ? -45.949 22.579 75.004 1.00 69.58 332 MET D N 1
ATOM 10594 C CA . MET D 1 333 ? -45.180 23.814 74.813 1.00 61.30 332 MET D CA 1
ATOM 10595 C C . MET D 1 333 ? -44.447 23.870 73.461 1.00 65.59 332 MET D C 1
ATOM 10596 O O . MET D 1 333 ? -43.642 22.976 73.110 1.00 59.44 332 MET D O 1
ATOM 10601 N N . LEU D 1 334 ? -44.698 24.942 72.712 1.00 68.88 333 LEU D N 1
ATOM 10602 C CA . LEU D 1 334 ? -44.021 25.157 71.435 1.00 57.76 333 LEU D CA 1
ATOM 10603 C C . LEU D 1 334 ? -43.185 26.441 71.416 1.00 66.56 333 LEU D C 1
ATOM 10604 O O . LEU D 1 334 ? -43.734 27.538 71.467 1.00 72.54 333 LEU D O 1
ATOM 10609 N N . TRP D 1 335 ? -41.859 26.305 71.356 1.00 64.69 334 TRP D N 1
ATOM 10610 C CA . TRP D 1 335 ? -40.985 27.460 71.083 1.00 69.98 334 TRP D CA 1
ATOM 10611 C C . TRP D 1 335 ? -40.607 27.507 69.594 1.00 73.17 334 TRP D C 1
ATOM 10612 O O . TRP D 1 335 ? -40.074 26.527 69.046 1.00 68.83 334 TRP D O 1
ATOM 10623 N N . CYS D 1 336 ? -40.882 28.643 68.950 1.00 71.09 335 CYS D N 1
ATOM 10624 C CA . CYS D 1 336 ? -40.567 28.831 67.532 1.00 68.05 335 CYS D CA 1
ATOM 10625 C C . CYS D 1 336 ? -39.568 29.944 67.297 1.00 66.46 335 CYS D C 1
ATOM 10626 O O . CYS D 1 336 ? -39.458 30.889 68.086 1.00 74.12 335 CYS D O 1
ATOM 10629 N N . LYS D 1 337 ? -38.859 29.838 66.188 1.00 71.23 336 LYS D N 1
ATOM 10630 C CA . LYS D 1 337 ? -37.827 30.803 65.863 1.00 76.12 336 LYS D CA 1
ATOM 10631 C C . LYS D 1 337 ? -37.602 30.852 64.352 1.00 82.94 336 LYS D C 1
ATOM 10632 O O . LYS D 1 337 ? -37.180 29.864 63.728 1.00 73.13 336 LYS D O 1
ATOM 10638 N N . ASP D 1 338 ? -37.870 32.018 63.771 1.00 83.98 337 ASP D N 1
ATOM 10639 C CA . ASP D 1 338 ? -37.700 32.207 62.344 1.00 75.73 337 ASP D CA 1
ATOM 10640 C C . ASP D 1 338 ? -38.564 31.240 61.548 1.00 74.12 337 ASP D C 1
ATOM 10641 O O . ASP D 1 338 ? -38.102 30.688 60.544 1.00 68.69 337 ASP D O 1
ATOM 10646 N N . ASN D 1 339 ? -39.804 31.038 61.998 1.00 70.10 338 ASN D N 1
ATOM 10647 C CA . ASN D 1 339 ? -40.749 30.183 61.281 1.00 77.62 338 ASN D CA 1
ATOM 10648 C C . ASN D 1 339 ? -40.394 28.689 61.239 1.00 76.33 338 ASN D C 1
ATOM 10649 O O . ASN D 1 339 ? -40.914 27.933 60.419 1.00 75.91 338 ASN D O 1
ATOM 10654 N N . ALA D 1 340 ? -39.491 28.285 62.120 1.00 76.99 339 ALA D N 1
ATOM 10655 C CA . ALA D 1 340 ? -39.157 26.890 62.306 1.00 72.11 339 ALA D CA 1
ATOM 10656 C C . ALA D 1 340 ? -39.363 26.596 63.790 1.00 70.46 339 ALA D C 1
ATOM 10657 O O . ALA D 1 340 ? -39.231 27.490 64.636 1.00 69.20 339 ALA D O 1
ATOM 10659 N N . VAL D 1 341 ? -39.726 25.359 64.106 1.00 73.03 340 VAL D N 1
ATOM 10660 C CA . VAL D 1 341 ? -39.786 24.900 65.490 1.00 62.29 340 VAL D CA 1
ATOM 10661 C C . VAL D 1 341 ? -38.381 24.962 66.117 1.00 56.29 340 VAL D C 1
ATOM 10662 O O . VAL D 1 341 ? -37.379 24.559 65.508 1.00 51.81 340 VAL D O 1
ATOM 10666 N N . ALA D 1 342 ? -38.317 25.485 67.337 1.00 59.88 341 ALA D N 1
ATOM 10667 C CA . ALA D 1 342 ? -37.117 25.376 68.168 1.00 61.25 341 ALA D CA 1
ATOM 10668 C C . ALA D 1 342 ? -37.257 24.190 69.145 1.00 62.39 341 ALA D C 1
ATOM 10669 O O . ALA D 1 342 ? -36.374 23.323 69.211 1.00 57.91 341 ALA D O 1
ATOM 10671 N N . THR D 1 343 ? -38.371 24.153 69.884 1.00 57.99 342 THR D N 1
ATOM 10672 C CA . THR D 1 343 ? -38.683 23.047 70.812 1.00 55.20 342 THR D CA 1
ATOM 10673 C C . THR D 1 343 ? -40.182 22.750 70.864 1.00 54.58 342 THR D C 1
ATOM 10674 O O . THR D 1 343 ? -41.032 23.641 70.729 1.00 52.92 342 THR D O 1
ATOM 10678 N N . PHE D 1 344 ? -40.501 21.484 71.072 1.00 58.26 343 PHE D N 1
ATOM 10679 C CA . PHE D 1 344 ? -41.884 21.064 71.158 1.00 53.64 343 PHE D CA 1
ATOM 10680 C C . PHE D 1 344 ? -41.920 19.878 72.091 1.00 53.56 343 PHE D C 1
ATOM 10681 O O . PHE D 1 344 ? -41.443 18.802 71.747 1.00 51.31 343 PHE D O 1
ATOM 10689 N N . TYR D 1 345 ? -42.473 20.116 73.282 1.00 61.69 344 TYR D N 1
ATOM 10690 C CA . TYR D 1 345 ? -42.532 19.138 74.372 1.00 60.54 344 TYR D CA 1
ATOM 10691 C C . TYR D 1 345 ? -43.798 19.288 75.218 1.00 58.09 344 TYR D C 1
ATOM 10692 O O . TYR D 1 345 ? -44.325 20.387 75.352 1.00 57.29 344 TYR D O 1
ATOM 10701 N N . PRO D 1 346 ? -44.268 18.179 75.807 1.00 59.95 345 PRO D N 1
ATOM 10702 C CA . PRO D 1 346 ? -45.420 18.179 76.716 1.00 66.54 345 PRO D CA 1
ATOM 10703 C C . PRO D 1 346 ? -45.076 18.788 78.098 1.00 70.29 345 PRO D C 1
ATOM 10704 O O . PRO D 1 346 ? -43.926 18.643 78.544 1.00 70.76 345 PRO D O 1
ATOM 10708 N N . GLN D 1 347 ? -46.075 19.417 78.745 1.00 78.30 346 GLN D N 1
ATOM 10709 C CA . GLN D 1 347 ? -45.963 20.262 79.968 1.00 78.70 346 GLN D CA 1
ATOM 10710 C C . GLN D 1 347 ? -45.412 21.655 79.630 1.00 77.33 346 GLN D C 1
ATOM 10711 O O . GLN D 1 347 ? -46.127 22.678 79.697 1.00 71.68 346 GLN D O 1
ATOM 10717 N N . SER E 1 1 ? -39.749 18.021 103.326 1.00 65.99 0 SER E N 1
ATOM 10718 C CA . SER E 1 1 ? -41.039 18.356 103.935 1.00 70.14 0 SER E CA 1
ATOM 10719 C C . SER E 1 1 ? -41.958 17.135 103.925 1.00 55.57 0 SER E C 1
ATOM 10720 O O . SER E 1 1 ? -43.092 17.188 103.447 1.00 59.52 0 SER E O 1
ATOM 10723 N N . GLY E 1 2 ? -41.474 16.025 104.442 1.00 56.47 1 GLY E N 1
ATOM 10724 C CA . GLY E 1 2 ? -42.374 14.906 104.634 1.00 52.71 1 GLY E CA 1
ATOM 10725 C C . GLY E 1 2 ? -42.443 13.964 103.451 1.00 46.62 1 GLY E C 1
ATOM 10726 O O . GLY E 1 2 ? -42.152 14.342 102.317 1.00 46.76 1 GLY E O 1
ATOM 10727 N N . LEU E 1 3 ? -42.850 12.730 103.732 1.00 42.88 2 LEU E N 1
ATOM 10728 C CA . LEU E 1 3 ? -42.753 11.684 102.760 1.00 40.77 2 LEU E CA 1
ATOM 10729 C C . LEU E 1 3 ? -43.622 11.974 101.560 1.00 41.55 2 LEU E C 1
ATOM 10730 O O . LEU E 1 3 ? -43.259 11.613 100.419 1.00 44.53 2 LEU E O 1
ATOM 10735 N N . GLU E 1 4 ? -44.768 12.610 101.808 1.00 36.68 3 GLU E N 1
ATOM 10736 C CA . GLU E 1 4 ? -45.672 13.003 100.714 1.00 37.32 3 GLU E CA 1
ATOM 10737 C C . GLU E 1 4 ? -45.035 13.969 99.694 1.00 45.40 3 GLU E C 1
ATOM 10738 O O . GLU E 1 4 ? -45.307 13.873 98.507 1.00 43.81 3 GLU E O 1
ATOM 10744 N N . ASN E 1 5 ? -44.206 14.897 100.162 1.00 47.35 4 ASN E N 1
ATOM 10745 C CA . ASN E 1 5 ? -43.457 15.774 99.267 1.00 49.07 4 ASN E CA 1
ATOM 10746 C C . ASN E 1 5 ? -42.325 15.014 98.526 1.00 47.94 4 ASN E C 1
ATOM 10747 O O . ASN E 1 5 ? -42.059 15.246 97.312 1.00 48.77 4 ASN E O 1
ATOM 10752 N N . ILE E 1 6 ? -41.662 14.104 99.244 1.00 36.73 5 ILE E N 1
ATOM 10753 C CA . ILE E 1 6 ? -40.650 13.254 98.588 1.00 46.18 5 ILE E CA 1
ATOM 10754 C C . ILE E 1 6 ? -41.247 12.314 97.508 1.00 44.77 5 ILE E C 1
ATOM 10755 O O . ILE E 1 6 ? -40.652 12.117 96.417 1.00 45.20 5 ILE E O 1
ATOM 10760 N N . ALA E 1 7 ? -42.421 11.753 97.801 1.00 34.45 6 ALA E N 1
ATOM 10761 C CA . ALA E 1 7 ? -43.136 10.985 96.784 1.00 38.82 6 ALA E CA 1
ATOM 10762 C C . ALA E 1 7 ? -43.465 11.843 95.553 1.00 43.91 6 ALA E C 1
ATOM 10763 O O . ALA E 1 7 ? -43.290 11.391 94.394 1.00 45.18 6 ALA E O 1
ATOM 10765 N N . PHE E 1 8 ? -43.895 13.091 95.799 1.00 43.05 7 PHE E N 1
ATOM 10766 C CA . PHE E 1 8 ? -44.248 13.971 94.706 1.00 36.80 7 PHE E CA 1
ATOM 10767 C C . PHE E 1 8 ? -43.039 14.127 93.805 1.00 38.57 7 PHE E C 1
ATOM 10768 O O . PHE E 1 8 ? -43.124 13.923 92.564 1.00 41.97 7 PHE E O 1
ATOM 10776 N N . ASN E 1 9 ? -41.907 14.457 94.436 1.00 36.88 8 ASN E N 1
ATOM 10777 C CA . ASN E 1 9 ? -40.639 14.593 93.705 1.00 40.11 8 ASN E CA 1
ATOM 10778 C C . ASN E 1 9 ? -40.209 13.373 92.914 1.00 39.93 8 ASN E C 1
ATOM 10779 O O . ASN E 1 9 ? -39.865 13.475 91.738 1.00 43.75 8 ASN E O 1
ATOM 10784 N N . VAL E 1 10 ? -40.236 12.217 93.559 1.00 42.71 9 VAL E N 1
ATOM 10785 C CA . VAL E 1 10 ? -39.811 10.991 92.892 1.00 41.25 9 VAL E CA 1
ATOM 10786 C C . VAL E 1 10 ? -40.695 10.622 91.670 1.00 39.94 9 VAL E C 1
ATOM 10787 O O . VAL E 1 10 ? -40.183 10.239 90.610 1.00 36.22 9 VAL E O 1
ATOM 10791 N N . VAL E 1 11 ? -42.013 10.736 91.833 1.00 36.47 10 VAL E N 1
ATOM 10792 C CA . VAL E 1 11 ? -42.955 10.456 90.750 1.00 37.53 10 VAL E CA 1
ATOM 10793 C C . VAL E 1 11 ? -42.862 11.468 89.560 1.00 41.80 10 VAL E C 1
ATOM 10794 O O . VAL E 1 11 ? -43.046 11.095 88.414 1.00 39.70 10 VAL E O 1
ATOM 10798 N N . ASN E 1 12 ? -42.579 12.741 89.830 1.00 44.56 11 ASN E N 1
ATOM 10799 C CA . ASN E 1 12 ? -42.609 13.748 88.770 1.00 33.72 11 ASN E CA 1
ATOM 10800 C C . ASN E 1 12 ? -41.248 14.171 88.271 1.00 42.33 11 ASN E C 1
ATOM 10801 O O . ASN E 1 12 ? -41.143 14.721 87.183 1.00 57.14 11 ASN E O 1
ATOM 10806 N N . LYS E 1 13 ? -40.200 13.902 89.044 1.00 40.89 12 LYS E N 1
ATOM 10807 C CA . LYS E 1 13 ? -38.841 14.384 88.721 1.00 40.45 12 LYS E CA 1
ATOM 10808 C C . LYS E 1 13 ? -37.816 13.261 88.883 1.00 36.39 12 LYS E C 1
ATOM 10809 O O . LYS E 1 13 ? -36.604 13.476 88.794 1.00 34.22 12 LYS E O 1
ATOM 10815 N N . GLY E 1 14 ? -38.318 12.061 89.152 1.00 44.54 13 GLY E N 1
ATOM 10816 C CA . GLY E 1 14 ? -37.469 10.882 89.348 1.00 44.54 13 GLY E CA 1
ATOM 10817 C C . GLY E 1 14 ? -36.542 10.896 90.578 1.00 42.28 13 GLY E C 1
ATOM 10818 O O . GLY E 1 14 ? -35.759 9.973 90.787 1.00 47.29 13 GLY E O 1
ATOM 10819 N N . SER E 1 15 ? -36.613 11.945 91.378 1.00 31.78 14 SER E N 1
ATOM 10820 C CA . SER E 1 15 ? -35.745 12.077 92.532 1.00 42.83 14 SER E CA 1
ATOM 10821 C C . SER E 1 15 ? -36.172 13.360 93.271 1.00 49.64 14 SER E C 1
ATOM 10822 O O . SER E 1 15 ? -36.949 14.158 92.734 1.00 51.15 14 SER E O 1
ATOM 10825 N N . PHE E 1 16 ? -35.661 13.559 94.485 1.00 38.50 15 PHE E N 1
ATOM 10826 C CA . PHE E 1 16 ? -35.980 14.757 95.263 1.00 43.47 15 PHE E CA 1
ATOM 10827 C C . PHE E 1 16 ? -35.184 15.962 94.832 1.00 39.80 15 PHE E C 1
ATOM 10828 O O . PHE E 1 16 ? -33.960 16.034 95.051 1.00 43.12 15 PHE E O 1
ATOM 10836 N N . VAL E 1 17 ? -35.877 16.916 94.235 1.00 44.00 16 VAL E N 1
ATOM 10837 C CA . VAL E 1 17 ? -35.220 18.135 93.729 1.00 55.44 16 VAL E CA 1
ATOM 10838 C C . VAL E 1 17 ? -35.639 19.388 94.503 1.00 51.11 16 VAL E C 1
ATOM 10839 O O . VAL E 1 17 ? -35.093 20.459 94.298 1.00 67.10 16 VAL E O 1
ATOM 10843 N N . GLY E 1 18 ? -36.591 19.234 95.412 1.00 51.79 17 GLY E N 1
ATOM 10844 C CA . GLY E 1 18 ? -37.081 20.351 96.189 1.00 51.42 17 GLY E CA 1
ATOM 10845 C C . GLY E 1 18 ? -38.312 20.945 95.534 1.00 50.91 17 GLY E C 1
ATOM 10846 O O . GLY E 1 18 ? -38.684 22.082 95.821 1.00 57.02 17 GLY E O 1
ATOM 10847 N N . ALA E 1 19 ? -38.946 20.180 94.650 1.00 46.31 18 ALA E N 1
ATOM 10848 C CA . ALA E 1 19 ? -40.205 20.632 94.039 1.00 43.52 18 ALA E CA 1
ATOM 10849 C C . ALA E 1 19 ? -41.313 20.687 95.086 1.00 52.30 18 ALA E C 1
ATOM 10850 O O . ALA E 1 19 ? -41.307 19.910 96.040 1.00 42.57 18 ALA E O 1
ATOM 10852 N N . ASP E 1 20 ? -42.256 21.608 94.898 1.00 56.68 19 ASP E N 1
ATOM 10853 C CA . ASP E 1 20 ? -43.436 21.686 95.765 1.00 61.65 19 ASP E CA 1
ATOM 10854 C C . ASP E 1 20 ? -44.565 20.781 95.258 1.00 57.64 19 ASP E C 1
ATOM 10855 O O . ASP E 1 20 ? -44.751 20.592 94.033 1.00 54.86 19 ASP E O 1
ATOM 10860 N N . GLY E 1 21 ? -45.330 20.247 96.212 1.00 36.54 20 GLY E N 1
ATOM 10861 C CA . GLY E 1 21 ? -46.407 19.321 95.896 1.00 43.93 20 GLY E CA 1
ATOM 10862 C C . GLY E 1 21 ? -46.434 18.067 96.783 1.00 50.46 20 GLY E C 1
ATOM 10863 O O . GLY E 1 21 ? -45.426 17.671 97.423 1.00 49.81 20 GLY E O 1
ATOM 10864 N N . GLU E 1 22 ? -47.593 17.417 96.825 1.00 40.76 21 GLU E N 1
ATOM 10865 C CA . GLU E 1 22 ? -47.727 16.259 97.689 1.00 39.47 21 GLU E CA 1
ATOM 10866 C C . GLU E 1 22 ? -48.525 15.133 97.081 1.00 43.83 21 GLU E C 1
ATOM 10867 O O . GLU E 1 22 ? -49.513 15.369 96.403 1.00 45.02 21 GLU E O 1
ATOM 10873 N N . LEU E 1 23 ? -48.079 13.906 97.350 1.00 42.19 22 LEU E N 1
ATOM 10874 C CA . LEU E 1 23 ? -48.761 12.673 96.955 1.00 35.59 22 LEU E CA 1
ATOM 10875 C C . LEU E 1 23 ? -48.881 11.757 98.174 1.00 40.25 22 LEU E C 1
ATOM 10876 O O . LEU E 1 23 ? -47.921 11.530 98.913 1.00 36.68 22 LEU E O 1
ATOM 10881 N N . PRO E 1 24 ? -50.083 11.240 98.412 1.00 36.82 23 PRO E N 1
ATOM 10882 C CA . PRO E 1 24 ? -50.239 10.281 99.507 1.00 34.41 23 PRO E CA 1
ATOM 10883 C C . PRO E 1 24 ? -49.360 9.003 99.252 1.00 43.60 23 PRO E C 1
ATOM 10884 O O . PRO E 1 24 ? -49.471 8.405 98.169 1.00 38.83 23 PRO E O 1
ATOM 10888 N N . VAL E 1 25 ? -48.506 8.640 100.224 1.00 27.97 24 VAL E N 1
ATOM 10889 C CA . VAL E 1 25 ? -47.536 7.565 100.093 1.00 29.19 24 VAL E CA 1
ATOM 10890 C C . VAL E 1 25 ? -47.532 6.724 101.361 1.00 35.54 24 VAL E C 1
ATOM 10891 O O . VAL E 1 25 ? -47.647 7.248 102.463 1.00 40.62 24 VAL E O 1
ATOM 10895 N N . ALA E 1 26 ? -47.331 5.430 101.221 1.00 34.54 25 ALA E N 1
ATOM 10896 C CA . ALA E 1 26 ? -47.218 4.541 102.398 1.00 44.51 25 ALA E CA 1
ATOM 10897 C C . ALA E 1 26 ? -46.220 3.453 102.093 1.00 35.45 25 ALA E C 1
ATOM 10898 O O . ALA E 1 26 ? -46.254 2.860 101.002 1.00 33.87 25 ALA E O 1
ATOM 10900 N N . ALA E 1 27 ? -45.296 3.205 103.012 1.00 35.62 26 ALA E N 1
ATOM 10901 C CA . ALA E 1 27 ? -44.451 2.014 102.826 1.00 29.35 26 ALA E CA 1
ATOM 10902 C C . ALA E 1 27 ? -45.268 0.878 103.398 1.00 32.72 26 ALA E C 1
ATOM 10903 O O . ALA E 1 27 ? -46.081 1.074 104.302 1.00 38.68 26 ALA E O 1
ATOM 10905 N N . SER E 1 28 ? -45.111 -0.306 102.828 1.00 40.51 27 SER E N 1
ATOM 10906 C CA . SER E 1 28 ? -45.878 -1.459 103.280 1.00 39.05 27 SER E CA 1
ATOM 10907 C C . SER E 1 28 ? -45.049 -2.686 102.966 1.00 39.04 27 SER E C 1
ATOM 10908 O O . SER E 1 28 ? -44.952 -3.120 101.796 1.00 40.16 27 SER E O 1
ATOM 10911 N N . GLY E 1 29 ? -44.420 -3.228 104.000 1.00 38.06 28 GLY E N 1
ATOM 10912 C CA . GLY E 1 29 ? -43.386 -4.247 103.819 1.00 33.97 28 GLY E CA 1
ATOM 10913 C C . GLY E 1 29 ? -42.142 -3.614 103.214 1.00 42.50 28 GLY E C 1
ATOM 10914 O O . GLY E 1 29 ? -41.580 -2.633 103.745 1.00 33.85 28 GLY E O 1
ATOM 10915 N N . ASP E 1 30 ? -41.745 -4.136 102.061 1.00 35.43 29 ASP E N 1
ATOM 10916 C CA . ASP E 1 30 ? -40.548 -3.646 101.404 1.00 40.52 29 ASP E CA 1
ATOM 10917 C C . ASP E 1 30 ? -40.926 -2.847 100.185 1.00 28.96 29 ASP E C 1
ATOM 10918 O O . ASP E 1 30 ? -40.099 -2.618 99.318 1.00 32.23 29 ASP E O 1
ATOM 10923 N N . LYS E 1 31 ? -42.192 -2.441 100.136 1.00 38.70 30 LYS E N 1
ATOM 10924 C CA . LYS E 1 31 ? -42.758 -1.632 99.025 1.00 41.95 30 LYS E CA 1
ATOM 10925 C C . LYS E 1 31 ? -43.203 -0.210 99.428 1.00 37.41 30 LYS E C 1
ATOM 10926 O O . LYS E 1 31 ? -43.585 0.029 100.569 1.00 39.57 30 LYS E O 1
ATOM 10932 N N . VAL E 1 32 ? -43.145 0.730 98.505 1.00 29.72 31 VAL E N 1
ATOM 10933 C CA . VAL E 1 32 ? -43.694 2.035 98.753 1.00 23.48 31 VAL E CA 1
ATOM 10934 C C . VAL E 1 32 ? -44.773 2.219 97.695 1.00 27.01 31 VAL E C 1
ATOM 10935 O O . VAL E 1 32 ? -44.520 1.977 96.510 1.00 29.78 31 VAL E O 1
ATOM 10939 N N . PHE E 1 33 ? -45.973 2.601 98.130 1.00 29.81 32 PHE E N 1
ATOM 10940 C CA . PHE E 1 33 ? -47.054 2.949 97.217 1.00 35.46 32 PHE E CA 1
ATOM 10941 C C . PHE E 1 33 ? -47.471 4.409 97.248 1.00 34.31 32 PHE E C 1
ATOM 10942 O O . PHE E 1 33 ? -47.431 5.028 98.301 1.00 41.23 32 PHE E O 1
ATOM 10950 N N . VAL E 1 34 ? -47.906 4.921 96.096 1.00 40.27 33 VAL E N 1
ATOM 10951 C CA . VAL E 1 34 ? -48.571 6.211 96.008 1.00 34.38 33 VAL E CA 1
ATOM 10952 C C . VAL E 1 34 ? -50.043 6.015 95.583 1.00 39.08 33 VAL E C 1
ATOM 10953 O O . VAL E 1 34 ? -50.323 5.342 94.582 1.00 44.51 33 VAL E O 1
ATOM 10957 N N . ARG E 1 35 ? -50.975 6.552 96.371 1.00 43.34 34 ARG E N 1
ATOM 10958 C CA . ARG E 1 35 ? -52.395 6.629 95.998 1.00 41.98 34 ARG E CA 1
ATOM 10959 C C . ARG E 1 35 ? -52.652 7.606 94.855 1.00 49.81 34 ARG E C 1
ATOM 10960 O O . ARG E 1 35 ? -52.483 8.809 95.022 1.00 57.72 34 ARG E O 1
ATOM 10968 N N . ASP E 1 36 ? -53.118 7.062 93.728 1.00 53.59 35 ASP E N 1
ATOM 10969 C CA . ASP E 1 36 ? -53.414 7.773 92.507 1.00 54.31 35 ASP E CA 1
ATOM 10970 C C . ASP E 1 36 ? -54.914 7.687 92.284 1.00 57.41 35 ASP E C 1
ATOM 10971 O O . ASP E 1 36 ? -55.398 7.009 91.361 1.00 60.82 35 ASP E O 1
ATOM 10976 N N . GLY E 1 37 ? -55.652 8.377 93.141 1.00 60.93 36 GLY E N 1
ATOM 10977 C CA . GLY E 1 37 ? -57.098 8.280 93.149 1.00 57.05 36 GLY E CA 1
ATOM 10978 C C . GLY E 1 37 ? -57.524 6.870 93.508 1.00 56.76 36 GLY E C 1
ATOM 10979 O O . GLY E 1 37 ? -57.593 6.535 94.693 1.00 61.36 36 GLY E O 1
ATOM 10980 N N . ASN E 1 38 ? -57.764 6.035 92.493 1.00 50.59 37 ASN E N 1
ATOM 10981 C CA . ASN E 1 38 ? -58.417 4.747 92.703 1.00 40.94 37 ASN E CA 1
ATOM 10982 C C . ASN E 1 38 ? -57.455 3.564 92.654 1.00 44.35 37 ASN E C 1
ATOM 10983 O O . ASN E 1 38 ? -57.847 2.386 92.630 1.00 36.76 37 ASN E O 1
ATOM 10988 N N . THR E 1 39 ? -56.172 3.895 92.674 1.00 39.79 38 THR E N 1
ATOM 10989 C CA . THR E 1 39 ? -55.153 2.903 92.391 1.00 44.59 38 THR E CA 1
ATOM 10990 C C . THR E 1 39 ? -53.909 3.163 93.197 1.00 45.03 38 THR E C 1
ATOM 10991 O O . THR E 1 39 ? -53.490 4.319 93.373 1.00 43.12 38 THR E O 1
ATOM 10995 N N . ASP E 1 40 ? -53.285 2.090 93.671 1.00 38.81 39 ASP E N 1
ATOM 10996 C CA . ASP E 1 40 ? -51.998 2.253 94.354 1.00 33.64 39 ASP E CA 1
ATOM 10997 C C . ASP E 1 40 ? -50.850 1.869 93.479 1.00 27.37 39 ASP E C 1
ATOM 10998 O O . ASP E 1 40 ? -50.718 0.715 93.137 1.00 40.37 39 ASP E O 1
ATOM 11003 N N . ASN E 1 41 ? -50.040 2.851 93.103 1.00 35.81 40 ASN E N 1
ATOM 11004 C CA . ASN E 1 41 ? -48.858 2.621 92.268 1.00 33.23 40 ASN E CA 1
ATOM 11005 C C . ASN E 1 41 ? -47.589 2.253 93.050 1.00 30.83 40 ASN E C 1
ATOM 11006 O O . ASN E 1 41 ? -47.176 2.937 93.984 1.00 34.94 40 ASN E O 1
ATOM 11011 N N . LEU E 1 42 ? -46.978 1.144 92.686 1.00 28.81 41 LEU E N 1
ATOM 11012 C CA . LEU E 1 42 ? -45.708 0.797 93.264 1.00 27.11 41 LEU E CA 1
ATOM 11013 C C . LEU E 1 42 ? -44.622 1.721 92.723 1.00 24.26 41 LEU E C 1
ATOM 11014 O O . LEU E 1 42 ? -44.338 1.737 91.529 1.00 36.35 41 LEU E O 1
ATOM 11019 N N . VAL E 1 43 ? -43.980 2.462 93.576 1.00 23.74 42 VAL E N 1
ATOM 11020 C CA . VAL E 1 43 ? -42.921 3.358 93.099 1.00 32.09 42 VAL E CA 1
ATOM 11021 C C . VAL E 1 43 ? -41.498 2.976 93.528 1.00 30.59 42 VAL E C 1
ATOM 11022 O O . VAL E 1 43 ? -40.506 3.450 92.980 1.00 38.27 42 VAL E O 1
ATOM 11026 N N . PHE E 1 44 ? -41.388 2.111 94.513 1.00 35.34 43 PHE E N 1
ATOM 11027 C CA . PHE E 1 44 ? -40.069 1.723 95.014 1.00 28.71 43 PHE E CA 1
ATOM 11028 C C . PHE E 1 44 ? -40.154 0.388 95.704 1.00 32.95 43 PHE E C 1
ATOM 11029 O O . PHE E 1 44 ? -41.145 0.104 96.396 1.00 41.01 43 PHE E O 1
ATOM 11037 N N . VAL E 1 45 ? -39.107 -0.418 95.530 1.00 35.29 44 VAL E N 1
ATOM 11038 C CA . VAL E 1 45 ? -38.975 -1.709 96.200 1.00 32.53 44 VAL E CA 1
ATOM 11039 C C . VAL E 1 45 ? -37.651 -1.703 96.949 1.00 29.03 44 VAL E C 1
ATOM 11040 O O . VAL E 1 45 ? -36.600 -1.458 96.361 1.00 30.01 44 VAL E O 1
ATOM 11044 N N . ASN E 1 46 ? -37.710 -1.995 98.245 1.00 29.74 45 ASN E N 1
ATOM 11045 C CA . ASN E 1 46 ? -36.570 -1.860 99.134 1.00 28.05 45 ASN E CA 1
ATOM 11046 C C . ASN E 1 46 ? -35.686 -3.099 99.148 1.00 31.46 45 ASN E C 1
ATOM 11047 O O . ASN E 1 46 ? -36.137 -4.165 99.552 1.00 28.06 45 ASN E O 1
ATOM 11052 N N . LYS E 1 47 ? -34.427 -2.973 98.719 1.00 34.72 46 LYS E N 1
ATOM 11053 C CA . LYS E 1 47 ? -33.489 -4.109 98.784 1.00 30.00 46 LYS E CA 1
ATOM 11054 C C . LYS E 1 47 ? -32.394 -3.895 99.820 1.00 33.89 46 LYS E C 1
ATOM 11055 O O . LYS E 1 47 ? -31.357 -4.597 99.794 1.00 33.65 46 LYS E O 1
ATOM 11061 N N . THR E 1 48 ? -32.586 -2.877 100.669 1.00 27.04 47 THR E N 1
ATOM 11062 C CA . THR E 1 48 ? -31.644 -2.525 101.717 1.00 27.52 47 THR E CA 1
ATOM 11063 C C . THR E 1 48 ? -32.095 -3.101 103.062 1.00 34.99 47 THR E C 1
ATOM 11064 O O . THR E 1 48 ? -33.264 -3.478 103.232 1.00 30.89 47 THR E O 1
ATOM 11068 N N . SER E 1 49 ? -31.184 -3.151 104.027 1.00 29.85 48 SER E N 1
ATOM 11069 C CA . SER E 1 49 ? -31.583 -3.531 105.400 1.00 37.53 48 SER E CA 1
ATOM 11070 C C . SER E 1 49 ? -32.212 -2.367 106.218 1.00 33.47 48 SER E C 1
ATOM 11071 O O . SER E 1 49 ? -32.578 -2.566 107.390 1.00 31.54 48 SER E O 1
ATOM 11074 N N . LEU E 1 50 ? -32.319 -1.170 105.629 1.00 31.54 49 LEU E N 1
ATOM 11075 C CA . LEU E 1 50 ? -33.033 -0.042 106.267 1.00 28.92 49 LEU E CA 1
ATOM 11076 C C . LEU E 1 50 ? -34.553 -0.178 106.152 1.00 32.08 49 LEU E C 1
ATOM 11077 O O . LEU E 1 50 ? -35.075 -0.898 105.272 1.00 37.80 49 LEU E O 1
ATOM 11082 N N . PRO E 1 51 ? -35.281 0.467 107.060 1.00 33.06 50 PRO E N 1
ATOM 11083 C CA . PRO E 1 51 ? -36.751 0.497 106.969 1.00 36.44 50 PRO E CA 1
ATOM 11084 C C . PRO E 1 51 ? -37.165 1.131 105.632 1.00 38.06 50 PRO E C 1
ATOM 11085 O O . PRO E 1 51 ? -36.504 2.058 105.165 1.00 39.20 50 PRO E O 1
ATOM 11089 N N . THR E 1 52 ? -38.227 0.605 105.026 1.00 34.54 51 THR E N 1
ATOM 11090 C CA . THR E 1 52 ? -38.592 0.927 103.657 1.00 29.89 51 THR E CA 1
ATOM 11091 C C . THR E 1 52 ? -38.729 2.435 103.353 1.00 31.28 51 THR E C 1
ATOM 11092 O O . THR E 1 52 ? -38.138 2.915 102.414 1.00 33.30 51 THR E O 1
ATOM 11096 N N . ALA E 1 53 ? -39.483 3.163 104.169 1.00 31.59 52 ALA E N 1
ATOM 11097 C CA . ALA E 1 53 ? -39.660 4.597 104.012 1.00 31.88 52 ALA E CA 1
ATOM 11098 C C . ALA E 1 53 ? -38.342 5.316 103.983 1.00 34.28 52 ALA E C 1
ATOM 11099 O O . ALA E 1 53 ? -38.191 6.251 103.185 1.00 26.24 52 ALA E O 1
ATOM 11101 N N . ILE E 1 54 ? -37.430 4.906 104.885 1.00 26.27 53 ILE E N 1
ATOM 11102 C CA . ILE E 1 54 ? -36.053 5.435 104.962 1.00 29.13 53 ILE E CA 1
ATOM 11103 C C . ILE E 1 54 ? -35.205 5.152 103.696 1.00 38.83 53 ILE E C 1
ATOM 11104 O O . ILE E 1 54 ? -34.650 6.093 103.102 1.00 36.21 53 ILE E O 1
ATOM 11109 N N . ALA E 1 55 ? -35.120 3.878 103.263 1.00 38.07 54 ALA E N 1
ATOM 11110 C CA . ALA E 1 55 ? -34.380 3.534 102.027 1.00 26.87 54 ALA E CA 1
ATOM 11111 C C . ALA E 1 55 ? -34.962 4.382 100.839 1.00 31.28 54 ALA E C 1
ATOM 11112 O O . ALA E 1 55 ? -34.222 4.957 100.071 1.00 33.15 54 ALA E O 1
ATOM 11114 N N . PHE E 1 56 ? -36.278 4.506 100.744 1.00 29.14 55 PHE E N 1
ATOM 11115 C CA . PHE E 1 56 ? -36.920 5.314 99.734 1.00 31.25 55 PHE E CA 1
ATOM 11116 C C . PHE E 1 56 ? -36.434 6.770 99.769 1.00 34.11 55 PHE E C 1
ATOM 11117 O O . PHE E 1 56 ? -36.076 7.335 98.733 1.00 32.01 55 PHE E O 1
ATOM 11125 N N . GLU E 1 57 ? -36.411 7.369 100.961 1.00 30.93 56 GLU E N 1
ATOM 11126 C CA . GLU E 1 57 ? -35.946 8.740 101.100 1.00 29.18 56 GLU E CA 1
ATOM 11127 C C . GLU E 1 57 ? -34.487 8.907 100.643 1.00 38.79 56 GLU E C 1
ATOM 11128 O O . GLU E 1 57 ? -34.178 9.864 99.887 1.00 45.67 56 GLU E O 1
ATOM 11134 N N . LEU E 1 58 ? -33.596 8.007 101.097 1.00 29.54 57 LEU E N 1
ATOM 11135 C CA . LEU E 1 58 ? -32.174 8.038 100.685 1.00 30.08 57 LEU E CA 1
ATOM 11136 C C . LEU E 1 58 ? -32.063 7.884 99.152 1.00 40.30 57 LEU E C 1
ATOM 11137 O O . LEU E 1 58 ? -31.185 8.484 98.531 1.00 43.62 57 LEU E O 1
ATOM 11142 N N . PHE E 1 59 ? -32.970 7.117 98.550 1.00 25.44 58 PHE E N 1
ATOM 11143 C CA . PHE E 1 59 ? -32.851 6.863 97.140 1.00 35.50 58 PHE E CA 1
ATOM 11144 C C . PHE E 1 59 ? -33.200 8.176 96.425 1.00 33.98 58 PHE E C 1
ATOM 11145 O O . PHE E 1 59 ? -32.493 8.639 95.522 1.00 34.91 58 PHE E O 1
ATOM 11153 N N . ALA E 1 60 ? -34.273 8.789 96.897 1.00 33.19 59 ALA E N 1
ATOM 11154 C CA . ALA E 1 60 ? -34.747 10.063 96.361 1.00 36.45 59 ALA E CA 1
ATOM 11155 C C . ALA E 1 60 ? -33.668 11.103 96.460 1.00 32.37 59 ALA E C 1
ATOM 11156 O O . ALA E 1 60 ? -33.603 12.030 95.654 1.00 35.63 59 ALA E O 1
ATOM 11158 N N . LYS E 1 61 ? -32.824 10.930 97.461 1.00 31.12 60 LYS E N 1
ATOM 11159 C CA . LYS E 1 61 ? -31.787 11.896 97.736 1.00 38.05 60 LYS E CA 1
ATOM 11160 C C . LYS E 1 61 ? -30.413 11.498 97.183 1.00 40.22 60 LYS E C 1
ATOM 11161 O O . LYS E 1 61 ? -29.366 12.067 97.556 1.00 46.29 60 LYS E O 1
ATOM 11167 N N . ARG E 1 62 ? -30.409 10.546 96.273 1.00 31.96 61 ARG E N 1
ATOM 11168 C CA . ARG E 1 62 ? -29.137 10.197 95.644 1.00 36.32 61 ARG E CA 1
ATOM 11169 C C . ARG E 1 62 ? -28.626 11.322 94.721 1.00 32.06 61 ARG E C 1
ATOM 11170 O O . ARG E 1 62 ? -29.403 12.189 94.285 1.00 37.35 61 ARG E O 1
ATOM 11178 N N . LYS E 1 63 ? -27.315 11.313 94.458 1.00 24.83 62 LYS E N 1
ATOM 11179 C CA . LYS E 1 63 ? -26.739 12.109 93.381 1.00 29.19 62 LYS E CA 1
ATOM 11180 C C . LYS E 1 63 ? -27.213 11.594 92.015 1.00 33.19 62 LYS E C 1
ATOM 11181 O O . LYS E 1 63 ? -26.907 10.447 91.640 1.00 43.45 62 LYS E O 1
ATOM 11187 N N . VAL E 1 64 ? -27.970 12.402 91.282 1.00 34.51 63 VAL E N 1
ATOM 11188 C CA . VAL E 1 64 ? -28.544 11.941 90.018 1.00 35.70 63 VAL E CA 1
ATOM 11189 C C . VAL E 1 64 ? -27.701 12.443 88.852 1.00 38.91 63 VAL E C 1
ATOM 11190 O O . VAL E 1 64 ? -27.102 13.538 88.937 1.00 33.97 63 VAL E O 1
ATOM 11194 N N . GLY E 1 65 ? -27.678 11.659 87.765 1.00 39.26 64 GLY E N 1
ATOM 11195 C CA . GLY E 1 65 ? -26.900 11.963 86.575 1.00 31.32 64 GLY E CA 1
ATOM 11196 C C . GLY E 1 65 ? -25.447 11.551 86.730 1.00 33.74 64 GLY E C 1
ATOM 11197 O O . GLY E 1 65 ? -25.145 10.391 87.072 1.00 30.63 64 GLY E O 1
ATOM 11198 N N . LEU E 1 66 ? -24.545 12.518 86.506 1.00 35.07 65 LEU E N 1
ATOM 11199 C CA . LEU E 1 66 ? -23.089 12.248 86.497 1.00 35.95 65 LEU E CA 1
ATOM 11200 C C . LEU E 1 66 ? -22.507 12.004 87.884 1.00 35.73 65 LEU E C 1
ATOM 11201 O O . LEU E 1 66 ? -22.612 12.851 88.782 1.00 39.86 65 LEU E O 1
ATOM 11206 N N . THR E 1 67 ? -21.885 10.848 88.059 1.00 35.37 66 THR E N 1
ATOM 11207 C CA . THR E 1 67 ? -21.391 10.495 89.386 1.00 38.10 66 THR E CA 1
ATOM 11208 C C . THR E 1 67 ? -20.004 9.873 89.254 1.00 38.52 66 THR E C 1
ATOM 11209 O O . THR E 1 67 ? -19.695 9.263 88.205 1.00 30.06 66 THR E O 1
ATOM 11213 N N . PRO E 1 68 ? -19.179 10.013 90.317 1.00 33.60 67 PRO E N 1
ATOM 11214 C CA . PRO E 1 68 ? -17.877 9.333 90.431 1.00 33.40 67 PRO E CA 1
ATOM 11215 C C . PRO E 1 68 ? -18.072 7.809 90.610 1.00 39.68 67 PRO E C 1
ATOM 11216 O O . PRO E 1 68 ? -19.115 7.351 91.115 1.00 35.71 67 PRO E O 1
ATOM 11220 N N . PRO E 1 69 ? -17.097 7.018 90.169 1.00 38.43 68 PRO E N 1
ATOM 11221 C CA . PRO E 1 69 ? -17.114 5.556 90.355 1.00 41.42 68 PRO E CA 1
ATOM 11222 C C . PRO E 1 69 ? -17.213 5.299 91.867 1.00 42.67 68 PRO E C 1
ATOM 11223 O O . PRO E 1 69 ? -16.771 6.232 92.579 1.00 39.86 68 PRO E O 1
ATOM 11227 N N . LEU E 1 70 ? -17.732 4.141 92.331 1.00 38.58 69 LEU E N 1
ATOM 11228 C CA . LEU E 1 70 ? -17.968 3.880 93.776 1.00 40.04 69 LEU E CA 1
ATOM 11229 C C . LEU E 1 70 ? -16.824 3.199 94.539 1.00 37.14 69 LEU E C 1
ATOM 11230 O O . LEU E 1 70 ? -16.527 3.599 95.652 1.00 40.86 69 LEU E O 1
ATOM 11235 N N . SER E 1 71 ? -16.181 2.206 93.926 1.00 36.24 70 SER E N 1
ATOM 11236 C CA . SER E 1 71 ? -15.220 1.344 94.607 1.00 37.91 70 SER E CA 1
ATOM 11237 C C . SER E 1 71 ? -14.049 2.120 95.207 1.00 46.05 70 SER E C 1
ATOM 11238 O O . SER E 1 71 ? -13.551 1.759 96.312 1.00 51.80 70 SER E O 1
ATOM 11241 N N . ILE E 1 72 ? -13.621 3.187 94.523 1.00 39.09 71 ILE E N 1
ATOM 11242 C CA . ILE E 1 72 ? -12.564 4.060 95.101 1.00 50.69 71 ILE E CA 1
ATOM 11243 C C . ILE E 1 72 ? -12.956 4.741 96.390 1.00 42.44 71 ILE E C 1
ATOM 11244 O O . ILE E 1 72 ? -12.187 4.742 97.375 1.00 53.48 71 ILE E O 1
ATOM 11249 N N . LEU E 1 73 ? -14.134 5.357 96.369 1.00 35.15 72 LEU E N 1
ATOM 11250 C CA . LEU E 1 73 ? -14.737 5.904 97.593 1.00 42.66 72 LEU E CA 1
ATOM 11251 C C . LEU E 1 73 ? -14.766 4.854 98.718 1.00 44.43 72 LEU E C 1
ATOM 11252 O O . LEU E 1 73 ? -14.184 5.102 99.766 1.00 50.36 72 LEU E O 1
ATOM 11257 N N . LYS E 1 74 ? -15.365 3.676 98.470 1.00 43.18 73 LYS E N 1
ATOM 11258 C CA . LYS E 1 74 ? -15.385 2.609 99.468 1.00 43.22 73 LYS E CA 1
ATOM 11259 C C . LYS E 1 74 ? -13.957 2.319 99.931 1.00 51.04 73 LYS E C 1
ATOM 11260 O O . LYS E 1 74 ? -13.685 2.287 101.144 1.00 52.88 73 LYS E O 1
ATOM 11266 N N . ASN E 1 75 ? -13.039 2.134 98.982 1.00 40.75 74 ASN E N 1
ATOM 11267 C CA . ASN E 1 75 ? -11.650 1.832 99.319 1.00 39.54 74 ASN E CA 1
ATOM 11268 C C . ASN E 1 75 ? -10.914 2.897 100.146 1.00 49.68 74 ASN E C 1
ATOM 11269 O O . ASN E 1 75 ? -9.929 2.589 100.837 1.00 56.24 74 ASN E O 1
ATOM 11274 N N . LEU E 1 76 ? -11.361 4.152 100.035 1.00 42.87 75 LEU E N 1
ATOM 11275 C CA . LEU E 1 76 ? -10.806 5.222 100.840 1.00 45.92 75 LEU E CA 1
ATOM 11276 C C . LEU E 1 76 ? -11.426 5.306 102.240 1.00 49.26 75 LEU E C 1
ATOM 11277 O O . LEU E 1 76 ? -11.240 6.303 102.926 1.00 57.15 75 LEU E O 1
ATOM 11282 N N . GLY E 1 77 ? -12.159 4.272 102.649 1.00 51.17 76 GLY E N 1
ATOM 11283 C CA . GLY E 1 77 ? -12.774 4.205 103.975 1.00 42.87 76 GLY E CA 1
ATOM 11284 C C . GLY E 1 77 ? -13.920 5.187 104.199 1.00 47.74 76 GLY E C 1
ATOM 11285 O O . GLY E 1 77 ? -14.231 5.544 105.352 1.00 37.41 76 GLY E O 1
ATOM 11286 N N . VAL E 1 78 ? -14.540 5.648 103.103 1.00 43.67 77 VAL E N 1
ATOM 11287 C CA . VAL E 1 78 ? -15.718 6.504 103.251 1.00 43.21 77 VAL E CA 1
ATOM 11288 C C . VAL E 1 78 ? -16.853 5.841 104.086 1.00 47.97 77 VAL E C 1
ATOM 11289 O O . VAL E 1 78 ? -17.276 4.697 103.815 1.00 43.77 77 VAL E O 1
ATOM 11293 N N . VAL E 1 79 ? -17.323 6.548 105.111 1.00 41.65 78 VAL E N 1
ATOM 11294 C CA . VAL E 1 79 ? -18.295 5.994 106.044 1.00 33.06 78 VAL E CA 1
ATOM 11295 C C . VAL E 1 79 ? -19.640 6.636 105.817 1.00 35.73 78 VAL E C 1
ATOM 11296 O O . VAL E 1 79 ? -20.663 5.998 105.964 1.00 36.97 78 VAL E O 1
ATOM 11300 N N . ALA E 1 80 ? -19.632 7.906 105.460 1.00 29.61 79 ALA E N 1
ATOM 11301 C CA . ALA E 1 80 ? -20.859 8.648 105.325 1.00 32.95 79 ALA E CA 1
ATOM 11302 C C . ALA E 1 80 ? -20.666 9.762 104.273 1.00 40.91 79 ALA E C 1
ATOM 11303 O O . ALA E 1 80 ? -19.544 10.257 104.060 1.00 42.54 79 ALA E O 1
ATOM 11305 N N . THR E 1 81 ? -21.771 10.125 103.622 1.00 35.40 80 THR E N 1
ATOM 11306 C CA . THR E 1 81 ? -21.799 11.210 102.637 1.00 40.64 80 THR E CA 1
ATOM 11307 C C . THR E 1 81 ? -22.522 12.444 103.145 1.00 37.77 80 THR E C 1
ATOM 11308 O O . THR E 1 81 ? -23.570 12.340 103.824 1.00 41.74 80 THR E O 1
ATOM 11312 N N . TYR E 1 82 ? -21.974 13.620 102.823 1.00 43.46 81 TYR E N 1
ATOM 11313 C CA . TYR E 1 82 ? -22.468 14.873 103.426 1.00 34.49 81 TYR E CA 1
ATOM 11314 C C . TYR E 1 82 ? -23.473 15.525 102.512 1.00 34.90 81 TYR E C 1
ATOM 11315 O O . TYR E 1 82 ? -23.106 16.025 101.452 1.00 45.42 81 TYR E O 1
ATOM 11324 N N . LYS E 1 83 ? -24.743 15.499 102.912 1.00 38.33 82 LYS E N 1
ATOM 11325 C CA . LYS E 1 83 ? -25.806 16.202 102.183 1.00 38.13 82 LYS E CA 1
ATOM 11326 C C . LYS E 1 83 ? -26.159 15.610 100.808 1.00 39.85 82 LYS E C 1
ATOM 11327 O O . LYS E 1 83 ? -26.835 16.254 100.006 1.00 47.17 82 LYS E O 1
ATOM 11333 N N . PHE E 1 84 ? -25.689 14.404 100.502 1.00 35.00 83 PHE E N 1
ATOM 11334 C CA . PHE E 1 84 ? -26.226 13.672 99.363 1.00 36.18 83 PHE E CA 1
ATOM 11335 C C . PHE E 1 84 ? -26.054 12.210 99.663 1.00 40.52 83 PHE E C 1
ATOM 11336 O O . PHE E 1 84 ? -25.354 11.817 100.605 1.00 43.36 83 PHE E O 1
ATOM 11344 N N . VAL E 1 85 ? -26.665 11.372 98.847 1.00 40.87 84 VAL E N 1
ATOM 11345 C CA . VAL E 1 85 ? -26.332 9.959 98.946 1.00 35.44 84 VAL E CA 1
ATOM 11346 C C . VAL E 1 85 ? -25.818 9.451 97.593 1.00 35.93 84 VAL E C 1
ATOM 11347 O O . VAL E 1 85 ? -26.225 9.904 96.543 1.00 37.86 84 VAL E O 1
ATOM 11351 N N . LEU E 1 86 ? -24.854 8.553 97.654 1.00 31.86 85 LEU E N 1
ATOM 11352 C CA . LEU E 1 86 ? -24.399 7.882 96.479 1.00 33.95 85 LEU E CA 1
ATOM 11353 C C . LEU E 1 86 ? -25.142 6.520 96.407 1.00 38.06 85 LEU E C 1
ATOM 11354 O O . LEU E 1 86 ? -25.033 5.707 97.343 1.00 40.36 85 LEU E O 1
ATOM 11359 N N . TRP E 1 87 ? -25.897 6.290 95.326 1.00 26.95 86 TRP E N 1
ATOM 11360 C CA . TRP E 1 87 ? -26.679 5.062 95.129 1.00 27.65 86 TRP E CA 1
ATOM 11361 C C . TRP E 1 87 ? -25.928 3.993 94.294 1.00 30.49 86 TRP E C 1
ATOM 11362 O O . TRP E 1 87 ? -25.540 4.219 93.158 1.00 36.16 86 TRP E O 1
ATOM 11373 N N . ASP E 1 88 ? -25.706 2.828 94.872 1.00 30.55 87 ASP E N 1
ATOM 11374 C CA . ASP E 1 88 ? -25.181 1.714 94.109 1.00 31.30 87 ASP E CA 1
ATOM 11375 C C . ASP E 1 88 ? -26.413 1.096 93.402 1.00 32.81 87 ASP E C 1
ATOM 11376 O O . ASP E 1 88 ? -27.220 0.383 94.018 1.00 38.58 87 ASP E O 1
ATOM 11381 N N . TYR E 1 89 ? -26.551 1.390 92.107 1.00 36.26 88 TYR E N 1
ATOM 11382 C CA . TYR E 1 89 ? -27.689 0.923 91.300 1.00 30.94 88 TYR E CA 1
ATOM 11383 C C . TYR E 1 89 ? -27.694 -0.602 91.102 1.00 34.72 88 TYR E C 1
ATOM 11384 O O . TYR E 1 89 ? -28.736 -1.238 90.736 1.00 30.37 88 TYR E O 1
ATOM 11393 N N . GLU E 1 90 ? -26.531 -1.199 91.305 1.00 24.70 89 GLU E N 1
ATOM 11394 C CA . GLU E 1 90 ? -26.420 -2.609 91.014 1.00 37.50 89 GLU E CA 1
ATOM 11395 C C . GLU E 1 90 ? -26.891 -3.400 92.233 1.00 41.49 89 GLU E C 1
ATOM 11396 O O . GLU E 1 90 ? -27.752 -4.290 92.106 1.00 41.42 89 GLU E O 1
ATOM 11402 N N . ALA E 1 91 ? -26.355 -3.055 93.407 1.00 30.41 90 ALA E N 1
ATOM 11403 C CA . ALA E 1 91 ? -26.810 -3.682 94.643 1.00 34.15 90 ALA E CA 1
ATOM 11404 C C . ALA E 1 91 ? -28.160 -3.103 95.133 1.00 33.06 90 ALA E C 1
ATOM 11405 O O . ALA E 1 91 ? -28.824 -3.786 95.863 1.00 25.15 90 ALA E O 1
ATOM 11407 N N . GLU E 1 92 ? -28.573 -1.893 94.669 1.00 39.51 91 GLU E N 1
ATOM 11408 C CA . GLU E 1 92 ? -29.853 -1.191 95.083 1.00 29.93 91 GLU E CA 1
ATOM 11409 C C . GLU E 1 92 ? -29.858 -0.745 96.568 1.00 32.12 91 GLU E C 1
ATOM 11410 O O . GLU E 1 92 ? -30.634 -1.194 97.421 1.00 32.30 91 GLU E O 1
ATOM 11416 N N . ARG E 1 93 ? -29.013 0.230 96.842 1.00 38.42 92 ARG E N 1
ATOM 11417 C CA . ARG E 1 93 ? -28.432 0.350 98.141 1.00 39.27 92 ARG E CA 1
ATOM 11418 C C . ARG E 1 93 ? -27.586 1.639 98.175 1.00 33.52 92 ARG E C 1
ATOM 11419 O O . ARG E 1 93 ? -26.870 1.962 97.226 1.00 41.17 92 ARG E O 1
ATOM 11427 N N . PRO E 1 94 ? -27.683 2.392 99.252 1.00 29.46 93 PRO E N 1
ATOM 11428 C CA . PRO E 1 94 ? -26.685 3.457 99.386 1.00 32.84 93 PRO E CA 1
ATOM 11429 C C . PRO E 1 94 ? -25.282 2.862 99.536 1.00 35.27 93 PRO E C 1
ATOM 11430 O O . PRO E 1 94 ? -25.138 1.624 99.756 1.00 29.21 93 PRO E O 1
ATOM 11434 N N . LEU E 1 95 ? -24.270 3.722 99.362 1.00 31.03 94 LEU E N 1
ATOM 11435 C CA . LEU E 1 95 ? -22.868 3.284 99.346 1.00 32.50 94 LEU E CA 1
ATOM 11436 C C . LEU E 1 95 ? -22.511 2.722 100.705 1.00 43.43 94 LEU E C 1
ATOM 11437 O O . LEU E 1 95 ? -21.764 1.722 100.767 1.00 40.65 94 LEU E O 1
ATOM 11442 N N . THR E 1 96 ? -23.052 3.367 101.766 1.00 33.32 95 THR E N 1
ATOM 11443 C CA . THR E 1 96 ? -22.970 2.890 103.142 1.00 35.64 95 THR E CA 1
ATOM 11444 C C . THR E 1 96 ? -24.341 3.070 103.816 1.00 37.18 95 THR E C 1
ATOM 11445 O O . THR E 1 96 ? -25.245 3.628 103.213 1.00 33.43 95 THR E O 1
ATOM 11449 N N . SER E 1 97 ? -24.453 2.581 105.060 1.00 39.35 96 SER E N 1
ATOM 11450 C CA . SER E 1 97 ? -25.647 2.705 105.897 1.00 42.95 96 SER E CA 1
ATOM 11451 C C . SER E 1 97 ? -25.758 4.076 106.524 1.00 37.21 96 SER E C 1
ATOM 11452 O O . SER E 1 97 ? -26.732 4.343 107.223 1.00 41.22 96 SER E O 1
ATOM 11455 N N . PHE E 1 98 ? -24.772 4.939 106.283 1.00 35.88 97 PHE E N 1
ATOM 11456 C CA . PHE E 1 98 ? -24.705 6.212 106.999 1.00 39.86 97 PHE E CA 1
ATOM 11457 C C . PHE E 1 98 ? -24.602 7.447 106.158 1.00 39.15 97 PHE E C 1
ATOM 11458 O O . PHE E 1 98 ? -23.912 7.433 105.114 1.00 38.23 97 PHE E O 1
ATOM 11466 N N . THR E 1 99 ? -25.250 8.518 106.657 1.00 34.47 98 THR E N 1
ATOM 11467 C CA . THR E 1 99 ? -25.221 9.848 106.035 1.00 34.91 98 THR E CA 1
ATOM 11468 C C . THR E 1 99 ? -24.823 10.918 107.043 1.00 40.26 98 THR E C 1
ATOM 11469 O O . THR E 1 99 ? -24.592 10.627 108.208 1.00 42.55 98 THR E O 1
ATOM 11473 N N . LYS E 1 100 ? -24.756 12.157 106.574 1.00 38.42 99 LYS E N 1
ATOM 11474 C CA . LYS E 1 100 ? -24.582 13.310 107.424 1.00 36.03 99 LYS E CA 1
ATOM 11475 C C . LYS E 1 100 ? -25.393 14.412 106.773 1.00 41.57 99 LYS E C 1
ATOM 11476 O O . LYS E 1 100 ? -25.241 14.681 105.563 1.00 39.00 99 LYS E O 1
ATOM 11482 N N . SER E 1 101 ? -26.278 15.019 107.579 1.00 47.28 100 SER E N 1
ATOM 11483 C CA . SER E 1 101 ? -27.247 16.052 107.134 1.00 45.99 100 SER E CA 1
ATOM 11484 C C . SER E 1 101 ? -28.130 15.619 105.935 1.00 49.02 100 SER E C 1
ATOM 11485 O O . SER E 1 101 ? -28.470 16.431 105.053 1.00 48.82 100 SER E O 1
ATOM 11488 N N . VAL E 1 102 ? -28.487 14.334 105.891 1.00 44.83 101 VAL E N 1
ATOM 11489 C CA . VAL E 1 102 ? -29.414 13.874 104.866 1.00 40.92 101 VAL E CA 1
ATOM 11490 C C . VAL E 1 102 ? -30.722 13.448 105.508 1.00 34.79 101 VAL E C 1
ATOM 11491 O O . VAL E 1 102 ? -31.805 13.908 105.163 1.00 43.21 101 VAL E O 1
ATOM 11495 N N . CYS E 1 103 ? -30.603 12.537 106.447 1.00 37.83 102 CYS E N 1
ATOM 11496 C CA . CYS E 1 103 ? -31.780 11.919 107.012 1.00 42.66 102 CYS E CA 1
ATOM 11497 C C . CYS E 1 103 ? -31.502 11.584 108.496 1.00 34.31 102 CYS E C 1
ATOM 11498 O O . CYS E 1 103 ? -30.530 10.899 108.839 1.00 36.18 102 CYS E O 1
ATOM 11501 N N . GLY E 1 104 ? -32.351 12.096 109.370 1.00 41.53 103 GLY E N 1
ATOM 11502 C CA . GLY E 1 104 ? -32.156 11.906 110.797 1.00 34.95 103 GLY E CA 1
ATOM 11503 C C . GLY E 1 104 ? -31.949 10.426 111.160 1.00 43.88 103 GLY E C 1
ATOM 11504 O O . GLY E 1 104 ? -31.034 10.075 111.937 1.00 41.97 103 GLY E O 1
ATOM 11505 N N . TYR E 1 105 ? -32.788 9.551 110.603 1.00 36.00 104 TYR E N 1
ATOM 11506 C CA . TYR E 1 105 ? -32.682 8.112 110.911 1.00 43.16 104 TYR E CA 1
ATOM 11507 C C . TYR E 1 105 ? -31.275 7.481 110.621 1.00 41.29 104 TYR E C 1
ATOM 11508 O O . TYR E 1 105 ? -30.796 6.625 111.389 1.00 39.03 104 TYR E O 1
ATOM 11517 N N . THR E 1 106 ? -30.618 7.936 109.553 1.00 33.64 105 THR E N 1
ATOM 11518 C CA . THR E 1 106 ? -29.308 7.398 109.128 1.00 35.01 105 THR E CA 1
ATOM 11519 C C . THR E 1 106 ? -28.107 8.308 109.434 1.00 39.95 105 THR E C 1
ATOM 11520 O O . THR E 1 106 ? -26.956 7.837 109.431 1.00 33.24 105 THR E O 1
ATOM 11524 N N . ASP E 1 107 ? -28.361 9.602 109.662 1.00 33.29 106 ASP E N 1
ATOM 11525 C CA . ASP E 1 107 ? -27.287 10.502 110.117 1.00 41.98 106 ASP E CA 1
ATOM 11526 C C . ASP E 1 107 ? -26.379 9.944 111.251 1.00 49.08 106 ASP E C 1
ATOM 11527 O O . ASP E 1 107 ? -26.819 9.253 112.212 1.00 45.18 106 ASP E O 1
ATOM 11532 N N . PHE E 1 108 ? -25.092 10.227 111.087 1.00 49.21 107 PHE E N 1
ATOM 11533 C CA . PHE E 1 108 ? -24.054 9.655 111.935 1.00 54.26 107 PHE E CA 1
ATOM 11534 C C . PHE E 1 108 ? -23.220 10.773 112.568 1.00 58.92 107 PHE E C 1
ATOM 11535 O O . PHE E 1 108 ? -22.282 11.330 111.944 1.00 58.07 107 PHE E O 1
ATOM 11543 N N . ALA E 1 109 ? -23.583 11.095 113.807 1.00 61.53 108 ALA E N 1
ATOM 11544 C CA . ALA E 1 109 ? -23.121 12.324 114.437 1.00 70.26 108 ALA E CA 1
ATOM 11545 C C . ALA E 1 109 ? -21.579 12.407 114.584 1.00 67.17 108 ALA E C 1
ATOM 11546 O O . ALA E 1 109 ? -20.966 13.491 114.413 1.00 62.11 108 ALA E O 1
ATOM 11548 N N . GLU E 1 110 ? -20.970 11.259 114.864 1.00 55.73 109 GLU E N 1
ATOM 11549 C CA . GLU E 1 110 ? -19.559 11.187 115.207 1.00 70.09 109 GLU E CA 1
ATOM 11550 C C . GLU E 1 110 ? -18.595 11.581 114.070 1.00 72.47 109 GLU E C 1
ATOM 11551 O O . GLU E 1 110 ? -18.870 11.333 112.872 1.00 65.28 109 GLU E O 1
ATOM 11557 N N . ASP E 1 111 ? -17.462 12.190 114.445 1.00 73.16 110 ASP E N 1
ATOM 11558 C CA . ASP E 1 111 ? -16.453 12.565 113.450 1.00 74.74 110 ASP E CA 1
ATOM 11559 C C . ASP E 1 111 ? -15.909 11.285 112.853 1.00 70.45 110 ASP E C 1
ATOM 11560 O O . ASP E 1 111 ? -15.428 10.414 113.571 1.00 75.02 110 ASP E O 1
ATOM 11565 N N . VAL E 1 112 ? -15.973 11.184 111.536 1.00 47.30 111 VAL E N 1
ATOM 11566 C CA . VAL E 1 112 ? -15.574 9.956 110.883 1.00 56.76 111 VAL E CA 1
ATOM 11567 C C . VAL E 1 112 ? -15.200 10.286 109.415 1.00 48.61 111 VAL E C 1
ATOM 11568 O O . VAL E 1 112 ? -15.471 11.396 108.952 1.00 63.82 111 VAL E O 1
ATOM 11572 N N . CYS E 1 113 ? -14.549 9.374 108.713 1.00 44.71 112 CYS E N 1
ATOM 11573 C CA . CYS E 1 113 ? -14.225 9.622 107.310 1.00 50.91 112 CYS E CA 1
ATOM 11574 C C . CYS E 1 113 ? -15.474 9.952 106.425 1.00 51.69 112 CYS E C 1
ATOM 11575 O O . CYS E 1 113 ? -16.244 9.056 106.040 1.00 52.75 112 CYS E O 1
ATOM 11578 N N . THR E 1 114 ? -15.664 11.240 106.125 1.00 40.88 113 THR E N 1
ATOM 11579 C CA . THR E 1 114 ? -16.832 11.681 105.375 1.00 42.60 113 THR E CA 1
ATOM 11580 C C . THR E 1 114 ? -16.469 12.017 103.932 1.00 49.00 113 THR E C 1
ATOM 11581 O O . THR E 1 114 ? -15.338 12.435 103.653 1.00 45.17 113 THR E O 1
ATOM 11585 N N . CYS E 1 115 ? -17.418 11.813 103.016 1.00 43.58 114 CYS E N 1
ATOM 11586 C CA . CYS E 1 115 ? -17.185 12.096 101.601 1.00 40.76 114 CYS E CA 1
ATOM 11587 C C . CYS E 1 115 ? -17.967 13.321 101.215 1.00 40.20 114 CYS E C 1
ATOM 11588 O O . CYS E 1 115 ? -19.148 13.401 101.517 1.00 44.70 114 CYS E O 1
ATOM 11591 N N . TYR E 1 116 ? -17.326 14.260 100.532 1.00 39.61 115 TYR E N 1
ATOM 11592 C CA . TYR E 1 116 ? -17.987 15.550 100.205 1.00 46.09 115 TYR E CA 1
ATOM 11593 C C . TYR E 1 116 ? -18.109 15.700 98.688 1.00 44.17 115 TYR E C 1
ATOM 11594 O O . TYR E 1 116 ? -17.221 15.297 97.946 1.00 41.23 115 TYR E O 1
ATOM 11603 N N . ASP E 1 117 ? -19.222 16.270 98.245 1.00 44.91 116 ASP E N 1
ATOM 11604 C CA . ASP E 1 117 ? -19.423 16.595 96.837 1.00 47.54 116 ASP E CA 1
ATOM 11605 C C . ASP E 1 117 ? -19.214 18.097 96.592 1.00 47.99 116 ASP E C 1
ATOM 11606 O O . ASP E 1 117 ? -20.048 18.936 96.961 1.00 46.50 116 ASP E O 1
ATOM 11611 N N . ASN E 1 118 ? -18.104 18.419 95.934 1.00 51.39 117 ASN E N 1
ATOM 11612 C CA . ASN E 1 118 ? -17.709 19.796 95.695 1.00 42.95 117 ASN E CA 1
ATOM 11613 C C . ASN E 1 118 ? -18.798 20.653 95.048 1.00 49.61 117 ASN E C 1
ATOM 11614 O O . ASN E 1 118 ? -18.754 21.897 95.131 1.00 48.40 117 ASN E O 1
ATOM 11619 N N . SER E 1 119 ? -19.770 20.006 94.396 1.00 44.87 118 SER E N 1
ATOM 11620 C CA . SER E 1 119 ? -20.833 20.762 93.708 1.00 45.20 118 SER E CA 1
ATOM 11621 C C . SER E 1 119 ? -21.816 21.322 94.727 1.00 45.24 118 SER E C 1
ATOM 11622 O O . SER E 1 119 ? -22.699 22.095 94.390 1.00 49.85 118 SER E O 1
ATOM 11625 N N . ILE E 1 120 ? -21.645 20.918 95.975 1.00 42.56 119 ILE E N 1
ATOM 11626 C CA . ILE E 1 120 ? -22.589 21.299 97.037 1.00 56.65 119 ILE E CA 1
ATOM 11627 C C . ILE E 1 120 ? -22.024 22.356 97.987 1.00 51.38 119 ILE E C 1
ATOM 11628 O O . ILE E 1 120 ? -20.967 22.173 98.609 1.00 45.70 119 ILE E O 1
ATOM 11633 N N . GLN E 1 121 ? -22.749 23.463 98.095 1.00 57.66 120 GLN E N 1
ATOM 11634 C CA . GLN E 1 121 ? -22.285 24.618 98.847 1.00 57.52 120 GLN E CA 1
ATOM 11635 C C . GLN E 1 121 ? -21.697 24.188 100.203 1.00 65.89 120 GLN E C 1
ATOM 11636 O O . GLN E 1 121 ? -22.354 23.482 100.983 1.00 59.05 120 GLN E O 1
ATOM 11642 N N . GLY E 1 122 ? -20.445 24.580 100.445 1.00 63.87 121 GLY E N 1
ATOM 11643 C CA . GLY E 1 122 ? -19.828 24.454 101.752 1.00 59.64 121 GLY E CA 1
ATOM 11644 C C . GLY E 1 122 ? -19.094 23.156 102.018 1.00 61.67 121 GLY E C 1
ATOM 11645 O O . GLY E 1 122 ? -18.465 22.999 103.070 1.00 61.36 121 GLY E O 1
ATOM 11646 N N . SER E 1 123 ? -19.164 22.223 101.071 1.00 56.36 122 SER E N 1
ATOM 11647 C CA . SER E 1 123 ? -18.586 20.896 101.296 1.00 58.21 122 SER E CA 1
ATOM 11648 C C . SER E 1 123 ? -17.057 20.959 101.289 1.00 50.13 122 SER E C 1
ATOM 11649 O O . SER E 1 123 ? -16.383 20.266 102.075 1.00 52.99 122 SER E O 1
ATOM 11652 N N . TYR E 1 124 ? -16.512 21.813 100.425 1.00 55.89 123 TYR E N 1
ATOM 11653 C CA . TYR E 1 124 ? -15.050 21.960 100.331 1.00 68.12 123 TYR E CA 1
ATOM 11654 C C . TYR E 1 124 ? -14.411 22.434 101.680 1.00 62.47 123 TYR E C 1
ATOM 11655 O O . TYR E 1 124 ? -13.364 21.907 102.128 1.00 57.51 123 TYR E O 1
ATOM 11664 N N . GLU E 1 125 ? -15.066 23.411 102.315 1.00 54.75 124 GLU E N 1
ATOM 11665 C CA . GLU E 1 125 ? -14.600 23.995 103.573 1.00 63.45 124 GLU E CA 1
ATOM 11666 C C . GLU E 1 125 ? -14.630 22.940 104.680 1.00 66.33 124 GLU E C 1
ATOM 11667 O O . GLU E 1 125 ? -13.684 22.821 105.486 1.00 65.37 124 GLU E O 1
ATOM 11673 N N . ARG E 1 126 ? -15.708 22.158 104.721 1.00 62.04 125 ARG E N 1
ATOM 11674 C CA . ARG E 1 126 ? -15.836 21.133 105.749 1.00 53.02 125 ARG E CA 1
ATOM 11675 C C . ARG E 1 126 ? -14.831 20.045 105.516 1.00 56.16 125 ARG E C 1
ATOM 11676 O O . ARG E 1 126 ? -14.240 19.498 106.461 1.00 53.29 125 ARG E O 1
ATOM 11684 N N . PHE E 1 127 ? -14.630 19.745 104.235 1.00 56.72 126 PHE E N 1
ATOM 11685 C CA . PHE E 1 127 ? -13.655 18.744 103.844 1.00 57.86 126 PHE E CA 1
ATOM 11686 C C . PHE E 1 127 ? -12.232 19.122 104.308 1.00 59.44 126 PHE E C 1
ATOM 11687 O O . PHE E 1 127 ? -11.532 18.308 104.912 1.00 68.02 126 PHE E O 1
ATOM 11695 N N . THR E 1 128 ? -11.815 20.355 104.023 1.00 57.36 127 THR E N 1
ATOM 11696 C CA . THR E 1 128 ? -10.454 20.807 104.317 1.00 65.45 127 THR E CA 1
ATOM 11697 C C . THR E 1 128 ? -10.109 20.785 105.808 1.00 69.96 127 THR E C 1
ATOM 11698 O O . THR E 1 128 ? -8.968 20.452 106.168 1.00 68.05 127 THR E O 1
ATOM 11702 N N . LEU E 1 129 ? -11.090 21.128 106.660 1.00 65.92 128 LEU E N 1
ATOM 11703 C CA . LEU E 1 129 ? -10.911 21.096 108.111 1.00 54.50 128 LEU E CA 1
ATOM 11704 C C . LEU E 1 129 ? -10.720 19.679 108.652 1.00 67.39 128 LEU E C 1
ATOM 11705 O O . LEU E 1 129 ? -10.113 19.505 109.719 1.00 76.59 128 LEU E O 1
ATOM 11710 N N . SER E 1 130 ? -11.195 18.669 107.916 1.00 53.65 129 SER E N 1
ATOM 11711 C CA . SER E 1 130 ? -11.302 17.314 108.485 1.00 61.26 129 SER E CA 1
ATOM 11712 C C . SER E 1 130 ? -9.974 16.543 108.717 1.00 59.48 129 SER E C 1
ATOM 11713 O O . SER E 1 130 ? -8.963 16.788 108.077 1.00 66.70 129 SER E O 1
ATOM 11716 N N . THR E 1 131 ? -9.987 15.608 109.647 1.00 61.05 130 THR E N 1
ATOM 11717 C CA . THR E 1 131 ? -8.797 14.815 109.924 1.00 60.68 130 THR E CA 1
ATOM 11718 C C . THR E 1 131 ? -8.745 13.660 108.934 1.00 70.01 130 THR E C 1
ATOM 11719 O O . THR E 1 131 ? -7.678 13.339 108.397 1.00 63.92 130 THR E O 1
ATOM 11723 N N . ASN E 1 132 ? -9.904 13.032 108.714 1.00 67.00 131 ASN E N 1
ATOM 11724 C CA . ASN E 1 132 ? -10.082 12.101 107.602 1.00 54.04 131 ASN E CA 1
ATOM 11725 C C . ASN E 1 132 ? -11.352 12.393 106.783 1.00 54.33 131 ASN E C 1
ATOM 11726 O O . ASN E 1 132 ? -12.450 12.592 107.336 1.00 52.61 131 ASN E O 1
ATOM 11731 N N . ALA E 1 133 ? -11.171 12.448 105.462 1.00 52.39 132 ALA E N 1
ATOM 11732 C CA . ALA E 1 133 ? -12.232 12.853 104.551 1.00 48.36 132 ALA E CA 1
ATOM 11733 C C . ALA E 1 133 ? -11.852 12.641 103.087 1.00 56.33 132 ALA E C 1
ATOM 11734 O O . ALA E 1 133 ? -10.667 12.593 102.723 1.00 53.98 132 ALA E O 1
ATOM 11736 N N . VAL E 1 134 ? -12.868 12.541 102.241 1.00 49.07 133 VAL E N 1
ATOM 11737 C CA . VAL E 1 134 ? -12.662 12.521 100.811 1.00 37.84 133 VAL E CA 1
ATOM 11738 C C . VAL E 1 134 ? -13.532 13.592 100.116 1.00 43.76 133 VAL E C 1
ATOM 11739 O O . VAL E 1 134 ? -14.657 13.911 100.535 1.00 38.83 133 VAL E O 1
ATOM 11743 N N . LEU E 1 135 ? -13.008 14.130 99.023 1.00 51.29 134 LEU E N 1
ATOM 11744 C CA . LEU E 1 135 ? -13.685 15.166 98.240 1.00 46.74 134 LEU E CA 1
ATOM 11745 C C . LEU E 1 135 ? -13.622 14.724 96.792 1.00 46.45 134 LEU E C 1
ATOM 11746 O O . LEU E 1 135 ? -12.574 14.277 96.305 1.00 45.29 134 LEU E O 1
ATOM 11751 N N . PHE E 1 136 ? -14.753 14.804 96.108 1.00 44.02 135 PHE E N 1
ATOM 11752 C CA . PHE E 1 136 ? -14.760 14.646 94.646 1.00 45.10 135 PHE E CA 1
ATOM 11753 C C . PHE E 1 136 ? -15.373 15.900 94.005 1.00 43.75 135 PHE E C 1
ATOM 11754 O O . PHE E 1 136 ? -16.192 16.602 94.620 1.00 37.28 135 PHE E O 1
ATOM 11762 N N . SER E 1 137 ? -14.953 16.157 92.774 1.00 42.19 136 SER E N 1
ATOM 11763 C CA . SER E 1 137 ? -15.256 17.389 92.094 1.00 43.03 136 SER E CA 1
ATOM 11764 C C . SER E 1 137 ? -15.184 17.182 90.584 1.00 50.07 136 SER E C 1
ATOM 11765 O O . SER E 1 137 ? -14.246 16.490 90.056 1.00 40.01 136 SER E O 1
ATOM 11768 N N . ALA E 1 138 ? -16.146 17.809 89.893 1.00 54.95 137 ALA E N 1
ATOM 11769 C CA . ALA E 1 138 ? -16.205 17.738 88.410 1.00 54.07 137 ALA E CA 1
ATOM 11770 C C . ALA E 1 138 ? -15.036 18.495 87.804 1.00 46.99 137 ALA E C 1
ATOM 11771 O O . ALA E 1 138 ? -14.606 18.195 86.659 1.00 50.28 137 ALA E O 1
ATOM 11773 N N . THR E 1 139 ? -14.532 19.441 88.612 1.00 29.57 138 THR E N 1
ATOM 11774 C CA . THR E 1 139 ? -13.421 20.330 88.257 1.00 43.08 138 THR E CA 1
ATOM 11775 C C . THR E 1 139 ? -12.256 20.183 89.272 1.00 34.97 138 THR E C 1
ATOM 11776 O O . THR E 1 139 ? -12.485 19.959 90.462 1.00 45.20 138 THR E O 1
ATOM 11780 N N . ALA E 1 140 ? -11.015 20.300 88.827 1.00 32.91 139 ALA E N 1
ATOM 11781 C CA . ALA E 1 140 ? -9.890 20.356 89.760 1.00 41.44 139 ALA E CA 1
ATOM 11782 C C . ALA E 1 140 ? -9.993 21.470 90.877 1.00 60.42 139 ALA E C 1
ATOM 11783 O O . ALA E 1 140 ? -10.425 22.628 90.627 1.00 44.51 139 ALA E O 1
ATOM 11785 N N . VAL E 1 141 ? -9.603 21.111 92.108 1.00 61.40 140 VAL E N 1
ATOM 11786 C CA . VAL E 1 141 ? -9.633 22.059 93.240 1.00 54.16 140 VAL E CA 1
ATOM 11787 C C . VAL E 1 141 ? -8.280 22.790 93.346 1.00 75.77 140 VAL E C 1
ATOM 11788 O O . VAL E 1 141 ? -7.197 22.150 93.255 1.00 78.03 140 VAL E O 1
ATOM 11792 N N . LYS E 1 142 ? -8.362 24.113 93.565 1.00 68.32 141 LYS E N 1
ATOM 11793 C CA . LYS E 1 142 ? -7.284 25.056 93.232 1.00 84.42 141 LYS E CA 1
ATOM 11794 C C . LYS E 1 142 ? -6.733 25.895 94.413 1.00 102.54 141 LYS E C 1
ATOM 11795 O O . LYS E 1 142 ? -7.485 26.384 95.274 1.00 98.88 141 LYS E O 1
ATOM 11801 N N . THR E 1 143 ? -5.409 26.065 94.421 1.00 114.95 142 THR E N 1
ATOM 11802 C CA . THR E 1 143 ? -4.688 26.784 95.481 1.00 115.55 142 THR E CA 1
ATOM 11803 C C . THR E 1 143 ? -4.511 28.292 95.196 1.00 111.59 142 THR E C 1
ATOM 11804 O O . THR E 1 143 ? -4.538 29.130 96.111 1.00 93.49 142 THR E O 1
ATOM 11808 N N . GLY E 1 144 ? -4.380 28.606 93.908 1.00 111.56 143 GLY E N 1
ATOM 11809 C CA . GLY E 1 144 ? -3.798 29.845 93.425 1.00 109.74 143 GLY E CA 1
ATOM 11810 C C . GLY E 1 144 ? -2.698 29.389 92.477 1.00 113.88 143 GLY E C 1
ATOM 11811 O O . GLY E 1 144 ? -1.847 28.576 92.857 1.00 107.75 143 GLY E O 1
ATOM 11812 N N . GLY E 1 145 ? -2.723 29.880 91.241 1.00 113.78 144 GLY E N 1
ATOM 11813 C CA . GLY E 1 145 ? -1.887 29.315 90.197 1.00 110.26 144 GLY E CA 1
ATOM 11814 C C . GLY E 1 145 ? -2.206 27.858 89.848 1.00 117.26 144 GLY E C 1
ATOM 11815 O O . GLY E 1 145 ? -2.582 27.547 88.698 1.00 106.74 144 GLY E O 1
ATOM 11816 N N . LYS E 1 146 ? -2.084 26.970 90.841 1.00 113.58 145 LYS E N 1
ATOM 11817 C CA . LYS E 1 146 ? -2.046 25.528 90.581 1.00 111.01 145 LYS E CA 1
ATOM 11818 C C . LYS E 1 146 ? -2.935 24.619 91.459 1.00 106.01 145 LYS E C 1
ATOM 11819 O O . LYS E 1 146 ? -4.122 24.881 91.685 1.00 98.03 145 LYS E O 1
ATOM 11825 N N . SER E 1 147 ? -2.338 23.551 91.966 1.00 98.52 146 SER E N 1
ATOM 11826 C CA . SER E 1 147 ? -3.113 22.339 92.182 1.00 90.97 146 SER E CA 1
ATOM 11827 C C . SER E 1 147 ? -3.022 21.660 93.537 1.00 76.07 146 SER E C 1
ATOM 11828 O O . SER E 1 147 ? -1.974 21.647 94.199 1.00 69.13 146 SER E O 1
ATOM 11831 N N . LEU E 1 148 ? -4.140 21.063 93.927 1.00 61.54 147 LEU E N 1
ATOM 11832 C CA . LEU E 1 148 ? -4.075 19.981 94.879 1.00 46.52 147 LEU E CA 1
ATOM 11833 C C . LEU E 1 148 ? -3.734 18.692 94.116 1.00 44.92 147 LEU E C 1
ATOM 11834 O O . LEU E 1 148 ? -4.250 18.432 93.013 1.00 45.83 147 LEU E O 1
ATOM 11839 N N . PRO E 1 149 ? -2.825 17.898 94.673 1.00 41.52 148 PRO E N 1
ATOM 11840 C CA . PRO E 1 149 ? -2.683 16.522 94.159 1.00 54.85 148 PRO E CA 1
ATOM 11841 C C . PRO E 1 149 ? -4.055 15.842 94.206 1.00 50.17 148 PRO E C 1
ATOM 11842 O O . PRO E 1 149 ? -4.777 15.951 95.211 1.00 41.39 148 PRO E O 1
ATOM 11846 N N . ALA E 1 150 ? -4.416 15.161 93.126 1.00 49.42 149 ALA E N 1
ATOM 11847 C CA . ALA E 1 150 ? -5.794 14.730 92.941 1.00 44.53 149 ALA E CA 1
ATOM 11848 C C . ALA E 1 150 ? -5.877 13.408 92.183 1.00 37.66 149 ALA E C 1
ATOM 11849 O O . ALA E 1 150 ? -5.108 13.181 91.260 1.00 36.51 149 ALA E O 1
ATOM 11851 N N . ILE E 1 151 ? -6.804 12.539 92.583 1.00 48.54 150 ILE E N 1
ATOM 11852 C CA . ILE E 1 151 ? -7.014 11.297 91.867 1.00 34.66 150 ILE E CA 1
ATOM 11853 C C . ILE E 1 151 ? -7.695 11.811 90.629 1.00 44.01 150 ILE E C 1
ATOM 11854 O O . ILE E 1 151 ? -8.668 12.558 90.706 1.00 44.29 150 ILE E O 1
ATOM 11859 N N . LYS E 1 152 ? -7.160 11.452 89.481 1.00 48.63 151 LYS E N 1
ATOM 11860 C CA . LYS E 1 152 ? -7.713 11.994 88.269 1.00 45.97 151 LYS E CA 1
ATOM 11861 C C . LYS E 1 152 ? -8.337 10.912 87.426 1.00 49.07 151 LYS E C 1
ATOM 11862 O O . LYS E 1 152 ? -7.649 10.022 86.908 1.00 45.38 151 LYS E O 1
ATOM 11868 N N . LEU E 1 153 ? -9.648 10.997 87.286 1.00 44.25 152 LEU E N 1
ATOM 11869 C CA . LEU E 1 153 ? -10.376 9.978 86.571 1.00 41.55 152 LEU E CA 1
ATOM 11870 C C . LEU E 1 153 ? -10.834 10.519 85.216 1.00 43.53 152 LEU E C 1
ATOM 11871 O O . LEU E 1 153 ? -11.304 11.669 85.131 1.00 43.04 152 LEU E O 1
ATOM 11876 N N . ASN E 1 154 ? -10.681 9.712 84.158 1.00 43.31 153 ASN E N 1
ATOM 11877 C CA . ASN E 1 154 ? -11.167 10.099 82.810 1.00 43.35 153 ASN E CA 1
ATOM 11878 C C . ASN E 1 154 ? -12.363 9.217 82.392 1.00 47.09 153 ASN E C 1
ATOM 11879 O O . ASN E 1 154 ? -12.595 8.959 81.196 1.00 48.05 153 ASN E O 1
ATOM 11884 N N . PHE E 1 155 ? -13.104 8.738 83.396 1.00 43.81 154 PHE E N 1
ATOM 11885 C CA . PHE E 1 155 ? -14.330 7.961 83.168 1.00 43.48 154 PHE E CA 1
ATOM 11886 C C . PHE E 1 155 ? -15.186 8.160 84.392 1.00 40.42 154 PHE E C 1
ATOM 11887 O O . PHE E 1 155 ? -14.729 8.737 85.346 1.00 43.14 154 PHE E O 1
ATOM 11895 N N . GLY E 1 156 ? -16.405 7.642 84.377 1.00 41.58 155 GLY E N 1
ATOM 11896 C CA . GLY E 1 156 ? -17.333 7.878 85.459 1.00 34.59 155 GLY E CA 1
ATOM 11897 C C . GLY E 1 156 ? -18.616 7.104 85.246 1.00 31.80 155 GLY E C 1
ATOM 11898 O O . GLY E 1 156 ? -18.674 6.189 84.448 1.00 43.01 155 GLY E O 1
ATOM 11899 N N . MET E 1 157 ? -19.661 7.457 85.957 1.00 28.22 156 MET E N 1
ATOM 11900 C CA . MET E 1 157 ? -20.888 6.735 85.826 1.00 26.65 156 MET E CA 1
ATOM 11901 C C . MET E 1 157 ? -21.896 7.758 85.475 1.00 29.44 156 MET E C 1
ATOM 11902 O O . MET E 1 157 ? -21.694 8.972 85.675 1.00 38.20 156 MET E O 1
ATOM 11907 N N . LEU E 1 158 ? -23.035 7.277 85.004 1.00 31.90 157 LEU E N 1
ATOM 11908 C CA . LEU E 1 158 ? -24.114 8.181 84.614 1.00 39.18 157 LEU E CA 1
ATOM 11909 C C . LEU E 1 158 ? -25.406 7.445 84.924 1.00 32.43 157 LEU E C 1
ATOM 11910 O O . LEU E 1 158 ? -25.800 6.525 84.215 1.00 33.83 157 LEU E O 1
ATOM 11915 N N . ASN E 1 159 ? -26.076 7.880 85.977 1.00 33.65 158 ASN E N 1
ATOM 11916 C CA . ASN E 1 159 ? -27.282 7.195 86.430 1.00 35.57 158 ASN E CA 1
ATOM 11917 C C . ASN E 1 159 ? -27.012 5.689 86.598 1.00 36.14 158 ASN E C 1
ATOM 11918 O O . ASN E 1 159 ? -27.880 4.839 86.285 1.00 30.90 158 ASN E O 1
ATOM 11923 N N . GLY E 1 160 ? -25.788 5.381 87.055 1.00 37.57 159 GLY E N 1
ATOM 11924 C CA . GLY E 1 160 ? -25.365 4.017 87.342 1.00 29.03 159 GLY E CA 1
ATOM 11925 C C . GLY E 1 160 ? -24.893 3.305 86.103 1.00 36.62 159 GLY E C 1
ATOM 11926 O O . GLY E 1 160 ? -24.666 2.096 86.138 1.00 39.35 159 GLY E O 1
ATOM 11927 N N . ASN E 1 161 ? -24.814 4.014 84.975 1.00 36.33 160 ASN E N 1
ATOM 11928 C CA . ASN E 1 161 ? -24.246 3.393 83.755 1.00 28.82 160 ASN E CA 1
ATOM 11929 C C . ASN E 1 161 ? -22.789 3.837 83.572 1.00 30.80 160 ASN E C 1
ATOM 11930 O O . ASN E 1 161 ? -22.440 5.011 83.831 1.00 36.44 160 ASN E O 1
ATOM 11935 N N . ALA E 1 162 ? -21.920 2.906 83.187 1.00 32.81 161 ALA E N 1
ATOM 11936 C CA . ALA E 1 162 ? -20.516 3.269 83.038 1.00 31.34 161 ALA E CA 1
ATOM 11937 C C . ALA E 1 162 ? -20.421 4.163 81.781 1.00 37.07 161 ALA E C 1
ATOM 11938 O O . ALA E 1 162 ? -21.125 3.964 80.769 1.00 30.83 161 ALA E O 1
ATOM 11940 N N . ILE E 1 163 ? -19.615 5.212 81.871 1.00 41.53 162 ILE E N 1
ATOM 11941 C CA . ILE E 1 163 ? -19.320 6.068 80.705 1.00 34.59 162 ILE E CA 1
ATOM 11942 C C . ILE E 1 163 ? -17.861 6.521 80.729 1.00 43.67 162 ILE E C 1
ATOM 11943 O O . ILE E 1 163 ? -17.224 6.680 81.813 1.00 46.71 162 ILE E O 1
ATOM 11948 N N . ALA E 1 164 ? -17.312 6.731 79.536 1.00 45.62 163 ALA E N 1
ATOM 11949 C CA . ALA E 1 164 ? -15.914 7.178 79.451 1.00 48.85 163 ALA E CA 1
ATOM 11950 C C . ALA E 1 164 ? -15.735 8.407 78.550 1.00 40.58 163 ALA E C 1
ATOM 11951 O O . ALA E 1 164 ? -16.604 8.723 77.716 1.00 34.52 163 ALA E O 1
ATOM 11953 N N . THR E 1 165 ? -14.614 9.099 78.756 1.00 47.90 164 THR E N 1
ATOM 11954 C CA . THR E 1 165 ? -14.155 10.138 77.836 1.00 45.26 164 THR E CA 1
ATOM 11955 C C . THR E 1 165 ? -14.005 9.491 76.459 1.00 48.06 164 THR E C 1
ATOM 11956 O O . THR E 1 165 ? -13.303 8.474 76.338 1.00 42.61 164 THR E O 1
ATOM 11960 N N . VAL E 1 166 ? -14.626 10.100 75.439 1.00 49.51 165 VAL E N 1
ATOM 11961 C CA . VAL E 1 166 ? -14.906 9.417 74.158 1.00 59.36 165 VAL E CA 1
ATOM 11962 C C . VAL E 1 166 ? -14.631 10.176 72.844 1.00 63.89 165 VAL E C 1
ATOM 11963 O O . VAL E 1 166 ? -14.328 11.357 72.834 1.00 68.68 165 VAL E O 1
ATOM 11967 N N . ASN E 1 172 ? -17.485 14.425 68.201 1.00 112.61 171 ASN E N 1
ATOM 11968 C CA . ASN E 1 172 ? -17.412 13.221 69.021 1.00 107.56 171 ASN E CA 1
ATOM 11969 C C . ASN E 1 172 ? -16.807 13.451 70.413 1.00 101.07 171 ASN E C 1
ATOM 11970 O O . ASN E 1 172 ? -16.993 12.600 71.296 1.00 105.26 171 ASN E O 1
ATOM 11975 N N . ILE E 1 173 ? -16.123 14.600 70.603 1.00 86.25 172 ILE E N 1
ATOM 11976 C CA . ILE E 1 173 ? -15.037 14.789 71.621 1.00 89.44 172 ILE E CA 1
ATOM 11977 C C . ILE E 1 173 ? -15.397 15.213 73.077 1.00 78.27 172 ILE E C 1
ATOM 11978 O O . ILE E 1 173 ? -15.340 16.403 73.448 1.00 71.40 172 ILE E O 1
ATOM 11983 N N . LYS E 1 174 ? -15.703 14.204 73.890 1.00 63.70 173 LYS E N 1
ATOM 11984 C CA . LYS E 1 174 ? -16.495 14.375 75.104 1.00 63.64 173 LYS E CA 1
ATOM 11985 C C . LYS E 1 174 ? -15.686 14.038 76.349 1.00 52.04 173 LYS E C 1
ATOM 11986 O O . LYS E 1 174 ? -15.212 12.912 76.510 1.00 58.28 173 LYS E O 1
ATOM 11992 N N . ASN E 1 175 ? -15.502 15.015 77.213 1.00 44.39 174 ASN E N 1
ATOM 11993 C CA . ASN E 1 175 ? -14.647 14.798 78.357 1.00 52.03 174 ASN E CA 1
ATOM 11994 C C . ASN E 1 175 ? -15.364 14.348 79.610 1.00 50.19 174 ASN E C 1
ATOM 11995 O O . ASN E 1 175 ? -16.266 15.021 80.088 1.00 51.27 174 ASN E O 1
ATOM 12000 N N . ILE E 1 176 ? -14.967 13.204 80.145 1.00 51.12 175 ILE E N 1
ATOM 12001 C CA . ILE E 1 176 ? -15.541 12.786 81.417 1.00 46.23 175 ILE E CA 1
ATOM 12002 C C . ILE E 1 176 ? -14.452 12.807 82.469 1.00 45.67 175 ILE E C 1
ATOM 12003 O O . ILE E 1 176 ? -13.534 11.969 82.437 1.00 46.60 175 ILE E O 1
ATOM 12008 N N . ASN E 1 177 ? -14.549 13.762 83.396 1.00 37.01 176 ASN E N 1
ATOM 12009 C CA . ASN E 1 177 ? -13.565 13.842 84.476 1.00 40.51 176 ASN E CA 1
ATOM 12010 C C . ASN E 1 177 ? -14.097 13.815 85.929 1.00 49.68 176 ASN E C 1
ATOM 12011 O O . ASN E 1 177 ? -15.159 14.359 86.229 1.00 47.98 176 ASN E O 1
ATOM 12016 N N . TRP E 1 178 ? -13.354 13.161 86.822 1.00 45.33 177 TRP E N 1
ATOM 12017 C CA . TRP E 1 178 ? -13.565 13.299 88.264 1.00 41.90 177 TRP E CA 1
ATOM 12018 C C . TRP E 1 178 ? -12.224 13.571 88.904 1.00 46.07 177 TRP E C 1
ATOM 12019 O O . TRP E 1 178 ? -11.184 12.975 88.527 1.00 51.10 177 TRP E O 1
ATOM 12030 N N . PHE E 1 179 ? -12.262 14.502 89.852 1.00 41.58 178 PHE E N 1
ATOM 12031 C CA . PHE E 1 179 ? -11.127 14.790 90.700 1.00 50.71 178 PHE E CA 1
ATOM 12032 C C . PHE E 1 179 ? -11.434 14.339 92.144 1.00 50.49 178 PHE E C 1
ATOM 12033 O O . PHE E 1 179 ? -12.434 14.766 92.739 1.00 39.39 178 PHE E O 1
ATOM 12041 N N . VAL E 1 180 ? -10.606 13.445 92.681 1.00 41.44 179 VAL E N 1
ATOM 12042 C CA . VAL E 1 180 ? -10.917 12.852 93.970 1.00 49.62 179 VAL E CA 1
ATOM 12043 C C . VAL E 1 180 ? -9.750 13.119 94.891 1.00 53.13 179 VAL E C 1
ATOM 12044 O O . VAL E 1 180 ? -8.606 12.727 94.591 1.00 59.99 179 VAL E O 1
ATOM 12048 N N . TYR E 1 181 ? -10.050 13.779 96.009 1.00 52.59 180 TYR E N 1
ATOM 12049 C CA . TYR E 1 181 ? -9.034 14.189 96.987 1.00 56.19 180 TYR E CA 1
ATOM 12050 C C . TYR E 1 181 ? -9.162 13.504 98.359 1.00 51.68 180 TYR E C 1
ATOM 12051 O O . TYR E 1 181 ? -10.273 13.327 98.882 1.00 47.79 180 TYR E O 1
ATOM 12060 N N . VAL E 1 182 ? -8.023 13.127 98.933 1.00 45.83 181 VAL E N 1
ATOM 12061 C CA . VAL E 1 182 ? -8.027 12.521 100.256 1.00 50.34 181 VAL E CA 1
ATOM 12062 C C . VAL E 1 182 ? -7.282 13.364 101.283 1.00 62.01 181 VAL E C 1
ATOM 12063 O O . VAL E 1 182 ? -6.207 13.923 100.980 1.00 67.22 181 VAL E O 1
ATOM 12067 N N . ARG E 1 183 ? -7.862 13.470 102.481 1.00 60.26 182 ARG E N 1
ATOM 12068 C CA . ARG E 1 183 ? -7.156 14.000 103.655 1.00 54.31 182 ARG E CA 1
ATOM 12069 C C . ARG E 1 183 ? -7.108 12.865 104.677 1.00 68.86 182 ARG E C 1
ATOM 12070 O O . ARG E 1 183 ? -8.123 12.179 104.922 1.00 70.41 182 ARG E O 1
ATOM 12078 N N . LYS E 1 184 ? -5.927 12.625 105.237 1.00 70.04 183 LYS E N 1
ATOM 12079 C CA . LYS E 1 184 ? -5.765 11.501 106.139 1.00 64.93 183 LYS E CA 1
ATOM 12080 C C . LYS E 1 184 ? -4.770 11.821 107.282 1.00 78.81 183 LYS E C 1
ATOM 12081 O O . LYS E 1 184 ? -3.643 12.292 107.044 1.00 79.26 183 LYS E O 1
ATOM 12087 N N . ASP E 1 185 ? -5.211 11.577 108.521 1.00 73.12 184 ASP E N 1
ATOM 12088 C CA . ASP E 1 185 ? -4.401 11.834 109.704 1.00 66.12 184 ASP E CA 1
ATOM 12089 C C . ASP E 1 185 ? -4.085 13.307 109.760 1.00 67.62 184 ASP E C 1
ATOM 12090 O O . ASP E 1 185 ? -2.986 13.683 110.131 1.00 71.30 184 ASP E O 1
ATOM 12095 N N . GLY E 1 186 ? -5.051 14.134 109.349 1.00 67.07 185 GLY E N 1
ATOM 12096 C CA . GLY E 1 186 ? -4.984 15.576 109.550 1.00 61.31 185 GLY E CA 1
ATOM 12097 C C . GLY E 1 186 ? -4.353 16.389 108.428 1.00 76.10 185 GLY E C 1
ATOM 12098 O O . GLY E 1 186 ? -4.208 17.610 108.560 1.00 81.42 185 GLY E O 1
ATOM 12099 N N . LYS E 1 187 ? -3.995 15.731 107.318 1.00 77.87 186 LYS E N 1
ATOM 12100 C CA . LYS E 1 187 ? -3.295 16.412 106.194 1.00 85.15 186 LYS E CA 1
ATOM 12101 C C . LYS E 1 187 ? -3.516 15.807 104.779 1.00 80.15 186 LYS E C 1
ATOM 12102 O O . LYS E 1 187 ? -3.745 14.584 104.651 1.00 74.94 186 LYS E O 1
ATOM 12108 N N . PRO E 1 188 ? -3.439 16.653 103.717 1.00 72.61 187 PRO E N 1
ATOM 12109 C CA . PRO E 1 188 ? -3.557 16.163 102.333 1.00 62.39 187 PRO E CA 1
ATOM 12110 C C . PRO E 1 188 ? -2.649 14.961 102.032 1.00 66.69 187 PRO E C 1
ATOM 12111 O O . PRO E 1 188 ? -1.508 14.881 102.528 1.00 73.10 187 PRO E O 1
ATOM 12115 N N . VAL E 1 189 ? -3.167 14.021 101.241 1.00 60.72 188 VAL E N 1
ATOM 12116 C CA . VAL E 1 189 ? -2.364 12.907 100.764 1.00 59.10 188 VAL E CA 1
ATOM 12117 C C . VAL E 1 189 ? -1.479 13.437 99.630 1.00 67.67 188 VAL E C 1
ATOM 12118 O O . VAL E 1 189 ? -1.976 14.076 98.689 1.00 56.05 188 VAL E O 1
ATOM 12122 N N . ASP E 1 190 ? -0.170 13.193 99.757 1.00 73.76 189 ASP E N 1
ATOM 12123 C CA . ASP E 1 190 ? 0.876 13.690 98.839 1.00 77.58 189 ASP E CA 1
ATOM 12124 C C . ASP E 1 190 ? 0.600 13.481 97.339 1.00 78.22 189 ASP E C 1
ATOM 12125 O O . ASP E 1 190 ? 0.833 14.364 96.491 1.00 75.40 189 ASP E O 1
ATOM 12130 N N . HIS E 1 191 ? 0.107 12.281 97.037 1.00 78.74 190 HIS E N 1
ATOM 12131 C CA . HIS E 1 191 ? 0.300 11.650 95.745 1.00 72.94 190 HIS E CA 1
ATOM 12132 C C . HIS E 1 191 ? -0.598 10.425 95.670 1.00 63.15 190 HIS E C 1
ATOM 12133 O O . HIS E 1 191 ? -0.978 9.869 96.684 1.00 60.04 190 HIS E O 1
ATOM 12140 N N . TYR E 1 192 ? -0.933 10.006 94.465 1.00 58.94 191 TYR E N 1
ATOM 12141 C CA . TYR E 1 192 ? -1.799 8.866 94.306 1.00 56.48 191 TYR E CA 1
ATOM 12142 C C . TYR E 1 192 ? -1.280 7.940 93.214 1.00 61.57 191 TYR E C 1
ATOM 12143 O O . TYR E 1 192 ? -1.217 8.316 92.042 1.00 55.12 191 TYR E O 1
ATOM 12152 N N . ASP E 1 193 ? -0.919 6.722 93.604 1.00 62.94 192 ASP E N 1
ATOM 12153 C CA . ASP E 1 193 ? -0.426 5.740 92.644 1.00 61.82 192 ASP E CA 1
ATOM 12154 C C . ASP E 1 193 ? -1.530 4.809 92.139 1.00 57.81 192 ASP E C 1
ATOM 12155 O O . ASP E 1 193 ? -2.615 4.708 92.733 1.00 51.04 192 ASP E O 1
ATOM 12160 N N . GLY E 1 194 ? -1.239 4.143 91.022 1.00 50.99 193 GLY E N 1
ATOM 12161 C CA . GLY E 1 194 ? -1.962 2.940 90.675 1.00 48.84 193 GLY E CA 1
ATOM 12162 C C . GLY E 1 194 ? -2.906 3.056 89.495 1.00 51.46 193 GLY E C 1
ATOM 12163 O O . GLY E 1 194 ? -2.941 4.085 88.791 1.00 53.91 193 GLY E O 1
ATOM 12164 N N . PHE E 1 195 ? -3.678 1.991 89.282 1.00 44.38 194 PHE E N 1
ATOM 12165 C CA . PHE E 1 195 ? -4.669 1.945 88.219 1.00 40.27 194 PHE E CA 1
ATOM 12166 C C . PHE E 1 195 ? -6.074 1.991 88.816 1.00 48.07 194 PHE E C 1
ATOM 12167 O O . PHE E 1 195 ? -6.257 1.850 90.058 1.00 45.00 194 PHE E O 1
ATOM 12175 N N . TYR E 1 196 ? -7.064 2.179 87.936 1.00 45.75 195 TYR E N 1
ATOM 12176 C CA . TYR E 1 196 ? -8.478 2.310 88.355 1.00 42.77 195 TYR E CA 1
ATOM 12177 C C . TYR E 1 196 ? -9.412 1.363 87.590 1.00 41.88 195 TYR E C 1
ATOM 12178 O O . TYR E 1 196 ? -9.386 1.297 86.362 1.00 33.08 195 TYR E O 1
ATOM 12187 N N . THR E 1 197 ? -10.236 0.617 88.319 1.00 43.65 196 THR E N 1
ATOM 12188 C CA . THR E 1 197 ? -11.173 -0.276 87.647 1.00 40.26 196 THR E CA 1
ATOM 12189 C C . THR E 1 197 ? -12.169 0.634 86.950 1.00 41.22 196 THR E C 1
ATOM 12190 O O . THR E 1 197 ? -12.372 1.794 87.353 1.00 36.85 196 THR E O 1
ATOM 12194 N N . GLN E 1 198 ? -12.787 0.105 85.912 1.00 39.40 197 GLN E N 1
ATOM 12195 C CA . GLN E 1 198 ? -13.527 0.932 84.977 1.00 38.90 197 GLN E CA 1
ATOM 12196 C C . GLN E 1 198 ? -15.025 0.904 85.240 1.00 39.38 197 GLN E C 1
ATOM 12197 O O . GLN E 1 198 ? -15.740 1.751 84.690 1.00 43.59 197 GLN E O 1
ATOM 12203 N N . GLY E 1 199 ? -15.494 -0.051 86.062 1.00 37.89 198 GLY E N 1
ATOM 12204 C CA . GLY E 1 199 ? -16.900 -0.107 86.461 1.00 36.77 198 GLY E CA 1
ATOM 12205 C C . GLY E 1 199 ? -17.939 -0.431 85.382 1.00 29.47 198 GLY E C 1
ATOM 12206 O O . GLY E 1 199 ? -19.109 -0.095 85.502 1.00 39.56 198 GLY E O 1
ATOM 12207 N N . ARG E 1 200 ? -17.520 -1.129 84.337 1.00 38.09 199 ARG E N 1
ATOM 12208 C CA . ARG E 1 200 ? -18.451 -1.623 83.330 1.00 36.51 199 ARG E CA 1
ATOM 12209 C C . ARG E 1 200 ? -19.067 -2.942 83.773 1.00 40.05 199 ARG E C 1
ATOM 12210 O O . ARG E 1 200 ? -18.655 -3.514 84.804 1.00 43.53 199 ARG E O 1
ATOM 12218 N N . ASN E 1 201 ? -20.044 -3.437 83.012 1.00 30.50 200 ASN E N 1
ATOM 12219 C CA . ASN E 1 201 ? -20.592 -4.776 83.294 1.00 35.86 200 ASN E CA 1
ATOM 12220 C C . ASN E 1 201 ? -20.580 -5.629 82.034 1.00 30.55 200 ASN E C 1
ATOM 12221 O O . ASN E 1 201 ? -20.398 -5.101 80.945 1.00 37.01 200 ASN E O 1
ATOM 12226 N N . LEU E 1 202 ? -20.816 -6.922 82.165 1.00 32.32 201 LEU E N 1
ATOM 12227 C CA . LEU E 1 202 ? -20.789 -7.838 81.005 1.00 30.93 201 LEU E CA 1
ATOM 12228 C C . LEU E 1 202 ? -21.717 -7.453 79.855 1.00 32.34 201 LEU E C 1
ATOM 12229 O O . LEU E 1 202 ? -21.337 -7.551 78.697 1.00 32.77 201 LEU E O 1
ATOM 12234 N N . GLN E 1 203 ? -22.951 -7.057 80.173 1.00 37.84 202 GLN E N 1
ATOM 12235 C CA . GLN E 1 203 ? -23.978 -6.769 79.152 1.00 38.52 202 GLN E CA 1
ATOM 12236 C C . GLN E 1 203 ? -23.716 -5.455 78.424 1.00 38.14 202 GLN E C 1
ATOM 12237 O O . GLN E 1 203 ? -23.973 -5.365 77.236 1.00 38.59 202 GLN E O 1
ATOM 12243 N N . ASP E 1 204 ? -23.206 -4.438 79.113 1.00 33.45 203 ASP E N 1
ATOM 12244 C CA . ASP E 1 204 ? -23.159 -3.087 78.511 1.00 36.45 203 ASP E CA 1
ATOM 12245 C C . ASP E 1 204 ? -21.740 -2.654 78.150 1.00 39.06 203 ASP E C 1
ATOM 12246 O O . ASP E 1 204 ? -21.539 -1.488 77.732 1.00 35.49 203 ASP E O 1
ATOM 12251 N N . PHE E 1 205 ? -20.765 -3.568 78.349 1.00 34.66 204 PHE E N 1
ATOM 12252 C CA . PHE E 1 205 ? -19.322 -3.287 78.109 1.00 32.66 204 PHE E CA 1
ATOM 12253 C C . PHE E 1 205 ? -19.115 -2.593 76.734 1.00 43.07 204 PHE E C 1
ATOM 12254 O O . PHE E 1 205 ? -19.674 -3.027 75.693 1.00 39.04 204 PHE E O 1
ATOM 12262 N N . LEU E 1 206 ? -18.362 -1.494 76.756 1.00 38.12 205 LEU E N 1
ATOM 12263 C CA . LEU E 1 206 ? -17.864 -0.849 75.544 1.00 35.79 205 LEU E CA 1
ATOM 12264 C C . LEU E 1 206 ? -16.367 -0.685 75.769 1.00 35.95 205 LEU E C 1
ATOM 12265 O O . LEU E 1 206 ? -15.928 -0.361 76.871 1.00 48.02 205 LEU E O 1
ATOM 12270 N N . PRO E 1 207 ? -15.573 -0.919 74.744 1.00 34.98 206 PRO E N 1
ATOM 12271 C CA . PRO E 1 207 ? -14.113 -0.757 74.797 1.00 34.71 206 PRO E CA 1
ATOM 12272 C C . PRO E 1 207 ? -13.744 0.707 74.934 1.00 39.32 206 PRO E C 1
ATOM 12273 O O . PRO E 1 207 ? -14.532 1.555 74.482 1.00 34.89 206 PRO E O 1
ATOM 12277 N N . ARG E 1 208 ? -12.566 1.003 75.494 1.00 43.26 207 ARG E N 1
ATOM 12278 C CA . ARG E 1 208 ? -12.174 2.395 75.861 1.00 41.39 207 ARG E CA 1
ATOM 12279 C C . ARG E 1 208 ? -10.788 2.727 75.333 1.00 44.73 207 ARG E C 1
ATOM 12280 O O . ARG E 1 208 ? -10.200 3.780 75.660 1.00 37.80 207 ARG E O 1
ATOM 12288 N N . SER E 1 209 ? -10.248 1.789 74.553 1.00 45.41 208 SER E N 1
ATOM 12289 C CA . SER E 1 209 ? -8.912 1.944 73.985 1.00 42.47 208 SER E CA 1
ATOM 12290 C C . SER E 1 209 ? -8.781 1.162 72.674 1.00 47.70 208 SER E C 1
ATOM 12291 O O . SER E 1 209 ? -9.555 0.210 72.399 1.00 51.23 208 SER E O 1
ATOM 12294 N N . THR E 1 210 ? -7.794 1.526 71.865 1.00 47.91 209 THR E N 1
ATOM 12295 C CA . THR E 1 210 ? -7.600 0.788 70.610 1.00 46.55 209 THR E CA 1
ATOM 12296 C C . THR E 1 210 ? -7.259 -0.659 70.954 1.00 45.25 209 THR E C 1
ATOM 12297 O O . THR E 1 210 ? -7.744 -1.611 70.289 1.00 50.01 209 THR E O 1
ATOM 12301 N N . MET E 1 211 ? -6.458 -0.848 72.003 1.00 35.29 210 MET E N 1
ATOM 12302 C CA . MET E 1 211 ? -6.136 -2.236 72.396 1.00 45.38 210 MET E CA 1
ATOM 12303 C C . MET E 1 211 ? -7.374 -3.089 72.781 1.00 42.28 210 MET E C 1
ATOM 12304 O O . MET E 1 211 ? -7.519 -4.228 72.354 1.00 41.46 210 MET E O 1
ATOM 12309 N N . GLU E 1 212 ? -8.268 -2.509 73.568 1.00 42.56 211 GLU E N 1
ATOM 12310 C CA . GLU E 1 212 ? -9.547 -3.149 73.894 1.00 44.79 211 GLU E CA 1
ATOM 12311 C C . GLU E 1 212 ? -10.390 -3.437 72.644 1.00 39.10 211 GLU E C 1
ATOM 12312 O O . GLU E 1 212 ? -10.892 -4.559 72.476 1.00 36.10 211 GLU E O 1
ATOM 12318 N N . GLU E 1 213 ? -10.538 -2.436 71.770 1.00 39.81 212 GLU E N 1
ATOM 12319 C CA . GLU E 1 213 ? -11.157 -2.657 70.449 1.00 43.18 212 GLU E CA 1
ATOM 12320 C C . GLU E 1 213 ? -10.558 -3.874 69.768 1.00 43.77 212 GLU E C 1
ATOM 12321 O O . GLU E 1 213 ? -11.279 -4.765 69.264 1.00 46.63 212 GLU E O 1
ATOM 12327 N N . ASP E 1 214 ? -9.235 -3.944 69.779 1.00 39.00 213 ASP E N 1
ATOM 12328 C CA . ASP E 1 214 ? -8.545 -5.034 69.088 1.00 39.94 213 ASP E CA 1
ATOM 12329 C C . ASP E 1 214 ? -8.769 -6.399 69.731 1.00 45.63 213 ASP E C 1
ATOM 12330 O O . ASP E 1 214 ? -8.871 -7.415 69.047 1.00 49.04 213 ASP E O 1
ATOM 12335 N N . PHE E 1 215 ? -8.860 -6.424 71.055 1.00 44.68 214 PHE E N 1
ATOM 12336 C CA . PHE E 1 215 ? -8.993 -7.682 71.760 1.00 41.26 214 PHE E CA 1
ATOM 12337 C C . PHE E 1 215 ? -10.309 -8.328 71.379 1.00 42.39 214 PHE E C 1
ATOM 12338 O O . PHE E 1 215 ? -10.353 -9.517 71.089 1.00 46.62 214 PHE E O 1
ATOM 12346 N N . LEU E 1 216 ? -11.381 -7.535 71.376 1.00 47.82 215 LEU E N 1
ATOM 12347 C CA . LEU E 1 216 ? -12.733 -7.992 70.994 1.00 46.51 215 LEU E CA 1
ATOM 12348 C C . LEU E 1 216 ? -12.892 -8.319 69.527 1.00 49.14 215 LEU E C 1
ATOM 12349 O O . LEU E 1 216 ? -13.739 -9.134 69.160 1.00 52.00 215 LEU E O 1
ATOM 12354 N N . ASN E 1 217 ? -12.095 -7.683 68.675 1.00 48.71 216 ASN E N 1
ATOM 12355 C CA . ASN E 1 217 ? -12.324 -7.806 67.208 1.00 53.49 216 ASN E CA 1
ATOM 12356 C C . ASN E 1 217 ? -11.361 -8.730 66.477 1.00 53.71 216 ASN E C 1
ATOM 12357 O O . ASN E 1 217 ? -11.780 -9.447 65.535 1.00 49.98 216 ASN E O 1
ATOM 12362 N N . MET E 1 218 ? -10.096 -8.744 66.915 1.00 48.38 217 MET E N 1
ATOM 12363 C CA . MET E 1 218 ? -9.087 -9.555 66.235 1.00 45.84 217 MET E CA 1
ATOM 12364 C C . MET E 1 218 ? -9.086 -11.046 66.570 1.00 48.72 217 MET E C 1
ATOM 12365 O O . MET E 1 218 ? -9.718 -11.530 67.511 1.00 57.22 217 MET E O 1
ATOM 12370 N N . ASP E 1 219 ? -8.328 -11.766 65.768 1.00 58.03 218 ASP E N 1
ATOM 12371 C CA . ASP E 1 219 ? -7.998 -13.145 66.050 1.00 55.07 218 ASP E CA 1
ATOM 12372 C C . ASP E 1 219 ? -6.988 -13.163 67.175 1.00 49.44 218 ASP E C 1
ATOM 12373 O O . ASP E 1 219 ? -6.281 -12.167 67.416 1.00 49.62 218 ASP E O 1
ATOM 12378 N N . ILE E 1 220 ? -6.886 -14.309 67.836 1.00 47.85 219 ILE E N 1
ATOM 12379 C CA . ILE E 1 220 ? -6.012 -14.444 69.020 1.00 51.49 219 ILE E CA 1
ATOM 12380 C C . ILE E 1 220 ? -4.511 -14.234 68.741 1.00 56.50 219 ILE E C 1
ATOM 12381 O O . ILE E 1 220 ? -3.841 -13.447 69.435 1.00 58.43 219 ILE E O 1
ATOM 12386 N N . GLY E 1 221 ? -3.984 -14.941 67.739 1.00 57.02 220 GLY E N 1
ATOM 12387 C CA . GLY E 1 221 ? -2.572 -14.838 67.402 1.00 47.65 220 GLY E CA 1
ATOM 12388 C C . GLY E 1 221 ? -2.241 -13.451 66.888 1.00 51.97 220 GLY E C 1
ATOM 12389 O O . GLY E 1 221 ? -1.171 -12.896 67.199 1.00 57.03 220 GLY E O 1
ATOM 12390 N N . VAL E 1 222 ? -3.160 -12.880 66.106 1.00 51.99 221 VAL E N 1
ATOM 12391 C CA . VAL E 1 222 ? -2.977 -11.540 65.568 1.00 47.44 221 VAL E CA 1
ATOM 12392 C C . VAL E 1 222 ? -2.914 -10.491 66.664 1.00 47.63 221 VAL E C 1
ATOM 12393 O O . VAL E 1 222 ? -2.085 -9.573 66.631 1.00 59.30 221 VAL E O 1
ATOM 12397 N N . PHE E 1 223 ? -3.814 -10.606 67.628 1.00 53.15 222 PHE E N 1
ATOM 12398 C CA . PHE E 1 223 ? -3.814 -9.653 68.757 1.00 48.37 222 PHE E CA 1
ATOM 12399 C C . PHE E 1 223 ? -2.537 -9.798 69.590 1.00 49.91 222 PHE E C 1
ATOM 12400 O O . PHE E 1 223 ? -1.900 -8.794 69.977 1.00 47.21 222 PHE E O 1
ATOM 12408 N N . ILE E 1 224 ? -2.159 -11.051 69.843 1.00 42.77 223 ILE E N 1
ATOM 12409 C CA . ILE E 1 224 ? -0.992 -11.340 70.681 1.00 47.36 223 ILE E CA 1
ATOM 12410 C C . ILE E 1 224 ? 0.291 -10.823 70.054 1.00 54.74 223 ILE E C 1
ATOM 12411 O O . ILE E 1 224 ? 1.091 -10.143 70.719 1.00 55.04 223 ILE E O 1
ATOM 12416 N N . GLN E 1 225 ? 0.456 -11.107 68.761 1.00 51.22 224 GLN E N 1
ATOM 12417 C CA . GLN E 1 225 ? 1.584 -10.597 68.004 1.00 50.19 224 GLN E CA 1
ATOM 12418 C C . GLN E 1 225 ? 1.652 -9.053 67.997 1.00 54.45 224 GLN E C 1
ATOM 12419 O O . GLN E 1 225 ? 2.712 -8.474 68.272 1.00 52.88 224 GLN E O 1
ATOM 12425 N N . LYS E 1 226 ? 0.519 -8.398 67.712 1.00 47.53 225 LYS E N 1
ATOM 12426 C CA . LYS E 1 226 ? 0.484 -6.932 67.560 1.00 44.52 225 LYS E CA 1
ATOM 12427 C C . LYS E 1 226 ? 0.911 -6.235 68.839 1.00 52.83 225 LYS E C 1
ATOM 12428 O O . LYS E 1 226 ? 1.430 -5.092 68.801 1.00 55.56 225 LYS E O 1
ATOM 12434 N N . TYR E 1 227 ? 0.680 -6.899 69.976 1.00 52.66 226 TYR E N 1
ATOM 12435 C CA . TYR E 1 227 ? 0.950 -6.257 71.280 1.00 49.98 226 TYR E CA 1
ATOM 12436 C C . TYR E 1 227 ? 2.108 -6.940 72.033 1.00 55.91 226 TYR E C 1
ATOM 12437 O O . TYR E 1 227 ? 2.441 -6.578 73.169 1.00 60.15 226 TYR E O 1
ATOM 12446 N N . GLY E 1 228 ? 2.726 -7.921 71.377 1.00 57.83 227 GLY E N 1
ATOM 12447 C CA . GLY E 1 228 ? 3.941 -8.532 71.882 1.00 52.00 227 GLY E CA 1
ATOM 12448 C C . GLY E 1 228 ? 3.742 -9.207 73.223 1.00 61.12 227 GLY E C 1
ATOM 12449 O O . GLY E 1 228 ? 4.451 -8.924 74.193 1.00 69.08 227 GLY E O 1
ATOM 12450 N N . LEU E 1 229 ? 2.790 -10.132 73.273 1.00 56.64 228 LEU E N 1
ATOM 12451 C CA . LEU E 1 229 ? 2.301 -10.683 74.529 1.00 50.64 228 LEU E CA 1
ATOM 12452 C C . LEU E 1 229 ? 2.660 -12.139 74.594 1.00 55.77 228 LEU E C 1
ATOM 12453 O O . LEU E 1 229 ? 1.984 -12.895 75.272 1.00 58.65 228 LEU E O 1
ATOM 12458 N N . GLU E 1 230 ? 3.679 -12.563 73.862 1.00 57.61 229 GLU E N 1
ATOM 12459 C CA . GLU E 1 230 ? 3.898 -14.013 73.675 1.00 61.53 229 GLU E CA 1
ATOM 12460 C C . GLU E 1 230 ? 4.335 -14.754 74.969 1.00 58.13 229 GLU E C 1
ATOM 12461 O O . GLU E 1 230 ? 4.036 -15.944 75.172 1.00 59.55 229 GLU E O 1
ATOM 12467 N N . ASP E 1 231 ? 5.033 -14.041 75.843 1.00 53.14 230 ASP E N 1
ATOM 12468 C CA . ASP E 1 231 ? 5.551 -14.630 77.083 1.00 62.74 230 ASP E CA 1
ATOM 12469 C C . ASP E 1 231 ? 4.536 -14.565 78.239 1.00 69.29 230 ASP E C 1
ATOM 12470 O O . ASP E 1 231 ? 4.794 -15.126 79.307 1.00 71.84 230 ASP E O 1
ATOM 12475 N N . PHE E 1 232 ? 3.415 -13.855 78.028 1.00 66.26 231 PHE E N 1
ATOM 12476 C CA . PHE E 1 232 ? 2.279 -13.760 78.974 1.00 64.18 231 PHE E CA 1
ATOM 12477 C C . PHE E 1 232 ? 1.235 -14.733 78.505 1.00 65.92 231 PHE E C 1
ATOM 12478 O O . PHE E 1 232 ? 0.843 -14.723 77.316 1.00 81.30 231 PHE E O 1
ATOM 12486 N N . ASN E 1 233 ? 0.776 -15.592 79.398 1.00 51.67 232 ASN E N 1
ATOM 12487 C CA . ASN E 1 233 ? -0.051 -16.671 78.896 1.00 53.70 232 ASN E CA 1
ATOM 12488 C C . ASN E 1 233 ? -1.448 -16.116 78.629 1.00 52.09 232 ASN E C 1
ATOM 12489 O O . ASN E 1 233 ? -2.403 -16.531 79.273 1.00 60.20 232 ASN E O 1
ATOM 12494 N N . PHE E 1 234 ? -1.561 -15.170 77.697 1.00 48.65 233 PHE E N 1
ATOM 12495 C CA . PHE E 1 234 ? -2.825 -14.469 77.435 1.00 50.81 233 PHE E CA 1
ATOM 12496 C C . PHE E 1 234 ? -3.973 -15.427 77.105 1.00 53.98 233 PHE E C 1
ATOM 12497 O O . PHE E 1 234 ? -5.104 -15.209 77.539 1.00 60.38 233 PHE E O 1
ATOM 12505 N N . GLU E 1 235 ? -3.682 -16.469 76.327 1.00 49.12 234 GLU E N 1
ATOM 12506 C CA . GLU E 1 235 ? -4.688 -17.453 75.945 1.00 56.25 234 GLU E CA 1
ATOM 12507 C C . GLU E 1 235 ? -5.338 -18.043 77.193 1.00 52.70 234 GLU E C 1
ATOM 12508 O O . GLU E 1 235 ? -6.532 -18.369 77.189 1.00 58.42 234 GLU E O 1
ATOM 12514 N N . HIS E 1 236 ? -4.548 -18.186 78.251 1.00 41.00 235 HIS E N 1
ATOM 12515 C CA . HIS E 1 236 ? -5.076 -18.669 79.522 1.00 50.89 235 HIS E CA 1
ATOM 12516 C C . HIS E 1 236 ? -5.563 -17.508 80.425 1.00 55.62 235 HIS E C 1
ATOM 12517 O O . HIS E 1 236 ? -6.748 -17.428 80.786 1.00 54.89 235 HIS E O 1
ATOM 12524 N N . VAL E 1 237 ? -4.656 -16.601 80.774 1.00 45.51 236 VAL E N 1
ATOM 12525 C CA . VAL E 1 237 ? -4.976 -15.544 81.729 1.00 39.36 236 VAL E CA 1
ATOM 12526 C C . VAL E 1 237 ? -6.115 -14.592 81.358 1.00 45.47 236 VAL E C 1
ATOM 12527 O O . VAL E 1 237 ? -6.850 -14.185 82.249 1.00 52.74 236 VAL E O 1
ATOM 12531 N N . VAL E 1 238 ? -6.260 -14.232 80.079 1.00 45.83 237 VAL E N 1
ATOM 12532 C CA . VAL E 1 238 ? -7.258 -13.239 79.667 1.00 42.98 237 VAL E CA 1
ATOM 12533 C C . VAL E 1 238 ? -8.316 -13.815 78.708 1.00 43.67 237 VAL E C 1
ATOM 12534 O O . VAL E 1 238 ? -9.513 -13.618 78.888 1.00 50.26 237 VAL E O 1
ATOM 12538 N N . TYR E 1 239 ? -7.879 -14.538 77.691 1.00 49.79 238 TYR E N 1
ATOM 12539 C CA . TYR E 1 239 ? -8.819 -15.138 76.759 1.00 45.30 238 TYR E CA 1
ATOM 12540 C C . TYR E 1 239 ? -9.669 -16.197 77.455 1.00 44.40 238 TYR E C 1
ATOM 12541 O O . TYR E 1 239 ? -10.862 -16.299 77.176 1.00 44.22 238 TYR E O 1
ATOM 12550 N N . GLY E 1 240 ? -9.060 -16.964 78.363 1.00 37.37 239 GLY E N 1
ATOM 12551 C CA . GLY E 1 240 ? -9.776 -18.016 79.067 1.00 38.53 239 GLY E CA 1
ATOM 12552 C C . GLY E 1 240 ? -9.638 -19.313 78.289 1.00 47.85 239 GLY E C 1
ATOM 12553 O O . GLY E 1 240 ? -9.581 -19.313 77.048 1.00 47.25 239 GLY E O 1
ATOM 12554 N N . ASP E 1 241 ? -9.545 -20.418 79.013 1.00 49.45 240 ASP E N 1
ATOM 12555 C CA . ASP E 1 241 ? -9.426 -21.742 78.377 1.00 48.49 240 ASP E CA 1
ATOM 12556 C C . ASP E 1 241 ? -10.695 -22.615 78.609 1.00 48.82 240 ASP E C 1
ATOM 12557 O O . ASP E 1 241 ? -10.936 -23.134 79.700 1.00 42.17 240 ASP E O 1
ATOM 12562 N N . VAL E 1 242 ? -11.485 -22.758 77.557 1.00 44.37 241 VAL E N 1
ATOM 12563 C CA . VAL E 1 242 ? -12.788 -23.331 77.670 1.00 39.91 241 VAL E CA 1
ATOM 12564 C C . VAL E 1 242 ? -12.732 -24.817 77.233 1.00 53.43 241 VAL E C 1
ATOM 12565 O O . VAL E 1 242 ? -13.775 -25.472 77.014 1.00 44.65 241 VAL E O 1
ATOM 12569 N N . SER E 1 243 ? -11.507 -25.356 77.153 1.00 48.92 242 SER E N 1
ATOM 12570 C CA . SER E 1 243 ? -11.270 -26.663 76.550 1.00 50.65 242 SER E CA 1
ATOM 12571 C C . SER E 1 243 ? -11.512 -27.835 77.478 1.00 49.91 242 SER E C 1
ATOM 12572 O O . SER E 1 243 ? -11.824 -28.934 76.991 1.00 43.89 242 SER E O 1
ATOM 12575 N N . LYS E 1 244 ? -11.335 -27.627 78.794 1.00 51.54 243 LYS E N 1
ATOM 12576 C CA . LYS E 1 244 ? -11.747 -28.642 79.791 1.00 52.22 243 LYS E CA 1
ATOM 12577 C C . LYS E 1 244 ? -13.067 -28.230 80.473 1.00 53.84 243 LYS E C 1
ATOM 12578 O O . LYS E 1 244 ? -13.532 -27.085 80.311 1.00 57.64 243 LYS E O 1
ATOM 12584 N N . THR E 1 245 ? -13.667 -29.143 81.238 1.00 55.05 244 THR E N 1
ATOM 12585 C CA . THR E 1 245 ? -14.899 -28.825 81.951 1.00 48.60 244 THR E CA 1
ATOM 12586 C C . THR E 1 245 ? -14.628 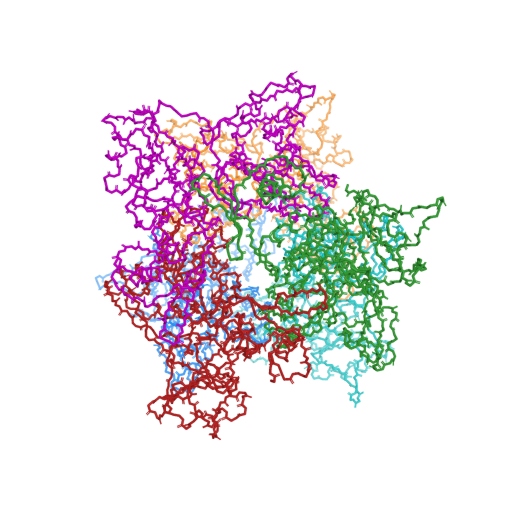-27.717 82.988 1.00 48.98 244 THR E C 1
ATOM 12587 O O . THR E 1 245 ? -15.532 -26.954 83.330 1.00 41.11 244 THR E O 1
ATOM 12591 N N . THR E 1 246 ? -13.385 -27.623 83.459 1.00 45.40 245 THR E N 1
ATOM 12592 C CA . THR E 1 246 ? -13.029 -26.555 84.357 1.00 48.79 245 THR E CA 1
ATOM 12593 C C . THR E 1 246 ? -12.401 -25.450 83.560 1.00 45.86 245 THR E C 1
ATOM 12594 O O . THR E 1 246 ? -11.338 -25.622 82.983 1.00 54.11 245 THR E O 1
ATOM 12598 N N . LEU E 1 247 ? -13.057 -24.301 83.541 1.00 46.47 246 LEU E N 1
ATOM 12599 C CA . LEU E 1 247 ? -12.643 -23.190 82.687 1.00 35.51 246 LEU E CA 1
ATOM 12600 C C . LEU E 1 247 ? -11.475 -22.437 83.274 1.00 42.17 246 LEU E C 1
ATOM 12601 O O . LEU E 1 247 ? -11.551 -21.984 84.410 1.00 48.71 246 LEU E O 1
ATOM 12606 N N . GLY E 1 248 ? -10.398 -22.300 82.498 1.00 44.88 247 GLY E N 1
ATOM 12607 C CA . GLY E 1 248 ? -9.114 -21.828 83.007 1.00 36.93 247 GLY E CA 1
ATOM 12608 C C . GLY E 1 248 ? -8.892 -20.352 82.797 1.00 45.39 247 GLY E C 1
ATOM 12609 O O . GLY E 1 248 ? -9.326 -19.797 81.762 1.00 45.22 247 GLY E O 1
ATOM 12610 N N . GLY E 1 249 ? -8.230 -19.720 83.776 1.00 54.56 248 GLY E N 1
ATOM 12611 C CA . GLY E 1 249 ? -7.925 -18.292 83.738 1.00 44.80 248 GLY E CA 1
ATOM 12612 C C . GLY E 1 249 ? -9.156 -17.395 83.713 1.00 49.46 248 GLY E C 1
ATOM 12613 O O . GLY E 1 249 ? -9.995 -17.479 84.604 1.00 53.73 248 GLY E O 1
ATOM 12614 N N . LEU E 1 250 ? -9.262 -16.535 82.699 1.00 47.41 249 LEU E N 1
ATOM 12615 C CA . LEU E 1 250 ? -10.423 -15.657 82.525 1.00 47.25 249 LEU E CA 1
ATOM 12616 C C . LEU E 1 250 ? -10.553 -14.618 83.650 1.00 42.95 249 LEU E C 1
ATOM 12617 O O . LEU E 1 250 ? -11.599 -14.517 84.287 1.00 42.71 249 LEU E O 1
ATOM 12622 N N . HIS E 1 251 ? -9.518 -13.811 83.864 1.00 44.85 250 HIS E N 1
ATOM 12623 C CA . HIS E 1 251 ? -9.477 -12.900 85.031 1.00 36.31 250 HIS E CA 1
ATOM 12624 C C . HIS E 1 251 ? -9.770 -11.401 84.795 1.00 42.15 250 HIS E C 1
ATOM 12625 O O . HIS E 1 251 ? -9.539 -10.567 85.713 1.00 33.60 250 HIS E O 1
ATOM 12632 N N . LEU E 1 252 ? -10.288 -11.051 83.603 1.00 30.45 251 LEU E N 1
ATOM 12633 C CA . LEU E 1 252 ? -10.791 -9.684 83.416 1.00 36.22 251 LEU E CA 1
ATOM 12634 C C . LEU E 1 252 ? -12.269 -9.692 83.030 1.00 36.46 251 LEU E C 1
ATOM 12635 O O . LEU E 1 252 ? -12.765 -10.720 82.577 1.00 35.71 251 LEU E O 1
ATOM 12640 N N . LEU E 1 253 ? -12.973 -8.576 83.259 1.00 34.89 252 LEU E N 1
ATOM 12641 C CA . LEU E 1 253 ? -14.332 -8.390 82.698 1.00 31.09 252 LEU E CA 1
ATOM 12642 C C . LEU E 1 253 ? -14.309 -8.646 81.179 1.00 40.15 252 LEU E C 1
ATOM 12643 O O . LEU E 1 253 ? -15.106 -9.430 80.601 1.00 37.34 252 LEU E O 1
ATOM 12648 N N . ILE E 1 254 ? -13.382 -7.956 80.521 1.00 40.15 253 ILE E N 1
ATOM 12649 C CA . ILE E 1 254 ? -13.302 -8.053 79.077 1.00 35.52 253 ILE E CA 1
ATOM 12650 C C . ILE E 1 254 ? -13.133 -9.509 78.615 1.00 36.04 253 ILE E C 1
ATOM 12651 O O . ILE E 1 254 ? -13.618 -9.874 77.524 1.00 44.54 253 ILE E O 1
ATOM 12656 N N . SER E 1 255 ? -12.484 -10.343 79.434 1.00 37.64 254 SER E N 1
ATOM 12657 C CA . SER E 1 255 ? -12.455 -11.802 79.146 1.00 38.16 254 SER E CA 1
ATOM 12658 C C . SER E 1 255 ? -13.850 -12.390 78.934 1.00 38.11 254 SER E C 1
ATOM 12659 O O . SER E 1 255 ? -14.096 -13.068 77.943 1.00 40.48 254 SER E O 1
ATOM 12662 N N . GLN E 1 256 ? -14.756 -12.124 79.870 1.00 38.12 255 GLN E N 1
ATOM 12663 C CA . GLN E 1 256 ? -16.150 -12.552 79.736 1.00 40.88 255 GLN E CA 1
ATOM 12664 C C . GLN E 1 256 ? -16.813 -11.962 78.512 1.00 37.41 255 GLN E C 1
ATOM 12665 O O . GLN E 1 256 ? -17.468 -12.691 77.746 1.00 37.92 255 GLN E O 1
ATOM 12671 N N . VAL E 1 257 ? -16.635 -10.647 78.328 1.00 31.07 256 VAL E N 1
ATOM 12672 C CA . VAL E 1 257 ? -17.237 -9.947 77.187 1.00 32.54 256 VAL E CA 1
ATOM 12673 C C . VAL E 1 257 ? -16.950 -10.684 75.844 1.00 40.57 256 VAL E C 1
ATOM 12674 O O . VAL E 1 257 ? -17.872 -10.989 75.046 1.00 31.69 256 VAL E O 1
ATOM 12678 N N . ARG E 1 258 ? -15.670 -10.986 75.625 1.00 31.10 257 ARG E N 1
ATOM 12679 C CA . ARG E 1 258 ? -15.251 -11.582 74.379 1.00 39.07 257 ARG E CA 1
ATOM 12680 C C . ARG E 1 258 ? -15.886 -12.972 74.209 1.00 48.56 257 ARG E C 1
ATOM 12681 O O . ARG E 1 258 ? -16.479 -13.282 73.141 1.00 41.57 257 ARG E O 1
ATOM 12689 N N . LEU E 1 259 ? -15.775 -13.774 75.278 1.00 33.78 258 LEU E N 1
ATOM 12690 C CA . LEU E 1 259 ? -16.212 -15.124 75.244 1.00 32.90 258 LEU E CA 1
ATOM 12691 C C . LEU E 1 259 ? -17.731 -15.179 75.006 1.00 37.36 258 LEU E C 1
ATOM 12692 O O . LEU E 1 259 ? -18.254 -16.106 74.357 1.00 45.21 258 LEU E O 1
ATOM 12697 N N . SER E 1 260 ? -18.453 -14.179 75.471 1.00 28.38 259 SER E N 1
ATOM 12698 C CA . SER E 1 260 ? -19.921 -14.207 75.341 1.00 40.51 259 SER E CA 1
ATOM 12699 C C . SER E 1 260 ? -20.369 -13.761 73.977 1.00 38.98 259 SER E C 1
ATOM 12700 O O . SER E 1 260 ? -21.552 -13.890 73.619 1.00 37.54 259 SER E O 1
ATOM 12703 N N . LYS E 1 261 ? -19.411 -13.227 73.226 1.00 42.79 260 LYS E N 1
ATOM 12704 C CA . LYS E 1 261 ? -19.602 -13.005 71.790 1.00 51.23 260 LYS E CA 1
ATOM 12705 C C . LYS E 1 261 ? -19.445 -14.276 70.945 1.00 44.83 260 LYS E C 1
ATOM 12706 O O . LYS E 1 261 ? -19.971 -14.347 69.838 1.00 47.65 260 LYS E O 1
ATOM 12712 N N . MET E 1 262 ? -18.717 -15.257 71.477 1.00 41.56 261 MET E N 1
ATOM 12713 C CA . MET E 1 262 ? -18.481 -16.530 70.788 1.00 43.70 261 MET E CA 1
ATOM 12714 C C . MET E 1 262 ? -19.651 -17.503 70.976 1.00 46.13 261 MET E C 1
ATOM 12715 O O . MET E 1 262 ? -19.837 -18.387 70.143 1.00 50.53 261 MET E O 1
ATOM 12720 N N . GLY E 1 263 ? -20.403 -17.360 72.074 1.00 47.27 262 GLY E N 1
ATOM 12721 C CA . GLY E 1 263 ? -21.364 -18.364 72.541 1.00 44.78 262 GLY E CA 1
ATOM 12722 C C . GLY E 1 263 ? -22.080 -17.847 73.784 1.00 45.16 262 GLY E C 1
ATOM 12723 O O . GLY E 1 263 ? -21.960 -16.654 74.102 1.00 34.52 262 GLY E O 1
ATOM 12724 N N . ILE E 1 264 ? -22.802 -18.733 74.483 1.00 44.08 263 ILE E N 1
ATOM 12725 C CA . ILE E 1 264 ? -23.629 -18.337 75.625 1.00 37.33 263 ILE E CA 1
ATOM 12726 C C . ILE E 1 264 ? -22.821 -18.398 76.877 1.00 33.62 263 ILE E C 1
ATOM 12727 O O . ILE E 1 264 ? -22.400 -19.494 77.295 1.00 42.15 263 ILE E O 1
ATOM 12732 N N . LEU E 1 265 ? -22.557 -17.217 77.458 1.00 32.31 264 LEU E N 1
ATOM 12733 C CA . LEU E 1 265 ? -21.767 -17.159 78.714 1.00 38.72 264 LEU E CA 1
ATOM 12734 C C . LEU E 1 265 ? -22.543 -16.592 79.881 1.00 38.72 264 LEU E C 1
ATOM 12735 O O . LEU E 1 265 ? -23.063 -15.457 79.770 1.00 36.14 264 LEU E O 1
ATOM 12740 N N . LYS E 1 266 ? -22.611 -17.357 80.978 1.00 33.73 265 LYS E N 1
ATOM 12741 C CA . LYS E 1 266 ? -23.229 -16.896 82.238 1.00 34.70 265 LYS E CA 1
ATOM 12742 C C . LYS E 1 266 ? -22.149 -16.544 83.283 1.00 38.60 265 LYS E C 1
ATOM 12743 O O . LYS E 1 266 ? -21.131 -17.268 83.422 1.00 35.30 265 LYS E O 1
ATOM 12749 N N . ALA E 1 267 ? -22.369 -15.431 83.990 1.00 33.55 266 ALA E N 1
ATOM 12750 C CA . ALA E 1 267 ? -21.482 -15.007 85.063 1.00 37.48 266 ALA E CA 1
ATOM 12751 C C . ALA E 1 267 ? -22.278 -14.574 86.287 1.00 40.54 266 ALA E C 1
ATOM 12752 O O . ALA E 1 267 ? -22.919 -13.523 86.260 1.00 44.14 266 ALA E O 1
ATOM 12754 N N . GLU E 1 268 ? -22.271 -15.390 87.335 1.00 34.39 267 GLU E N 1
ATOM 12755 C CA . GLU E 1 268 ? -23.180 -15.205 88.477 1.00 36.70 267 GLU E CA 1
ATOM 12756 C C . GLU E 1 268 ? -22.330 -14.641 89.538 1.00 35.93 267 GLU E C 1
ATOM 12757 O O . GLU E 1 268 ? -21.428 -15.339 90.030 1.00 38.21 267 GLU E O 1
ATOM 12763 N N . GLU E 1 269 ? -22.580 -13.374 89.852 1.00 38.73 268 GLU E N 1
ATOM 12764 C CA . GLU E 1 269 ? -21.789 -12.645 90.844 1.00 42.07 268 GLU E CA 1
ATOM 12765 C C . GLU E 1 269 ? -22.084 -13.166 92.260 1.00 36.52 268 GLU E C 1
ATOM 12766 O O . GLU E 1 269 ? -23.251 -13.376 92.609 1.00 37.17 268 GLU E O 1
ATOM 12772 N N . PHE E 1 270 ? -21.031 -13.391 93.055 1.00 40.89 269 PHE E N 1
ATOM 12773 C CA . PHE E 1 270 ? -21.195 -13.831 94.477 1.00 41.57 269 PHE E CA 1
ATOM 12774 C C . PHE E 1 270 ? -22.058 -12.842 95.261 1.00 45.21 269 PHE E C 1
ATOM 12775 O O . PHE E 1 270 ? -23.017 -13.249 95.911 1.00 38.80 269 PHE E O 1
ATOM 12783 N N . VAL E 1 271 ? -21.720 -11.553 95.180 1.00 33.50 270 VAL E N 1
ATOM 12784 C CA . VAL E 1 271 ? -22.481 -10.547 95.867 1.00 27.18 270 VAL E CA 1
ATOM 12785 C C . VAL E 1 271 ? -22.595 -9.410 94.902 1.00 37.60 270 VAL E C 1
ATOM 12786 O O . VAL E 1 271 ? -21.571 -8.800 94.516 1.00 34.45 270 VAL E O 1
ATOM 12790 N N . ALA E 1 272 ? -23.834 -9.148 94.482 1.00 38.66 271 ALA E N 1
ATOM 12791 C CA . ALA E 1 272 ? -24.175 -7.984 93.634 1.00 31.26 271 ALA E CA 1
ATOM 12792 C C . ALA E 1 272 ? -23.749 -6.607 94.270 1.00 27.90 271 ALA E C 1
ATOM 12793 O O . ALA E 1 272 ? -24.061 -6.348 95.427 1.00 30.03 271 ALA E O 1
ATOM 12795 N N . ALA E 1 273 ? -23.035 -5.769 93.509 1.00 32.56 272 ALA E N 1
ATOM 12796 C CA . ALA E 1 273 ? -22.427 -4.531 94.012 1.00 32.76 272 ALA E CA 1
ATOM 12797 C C . ALA E 1 273 ? -21.786 -3.760 92.875 1.00 42.41 272 ALA E C 1
ATOM 12798 O O . ALA E 1 273 ? -21.253 -4.372 91.921 1.00 37.10 272 ALA E O 1
ATOM 12800 N N . SER E 1 274 ? -21.752 -2.427 92.983 1.00 37.24 273 SER E N 1
ATOM 12801 C CA . SER E 1 274 ? -21.002 -1.674 91.973 1.00 33.26 273 SER E CA 1
ATOM 12802 C C . SER E 1 274 ? -19.947 -0.811 92.642 1.00 36.80 273 SER E C 1
ATOM 12803 O O . SER E 1 274 ? -19.364 0.110 92.006 1.00 39.02 273 SER E O 1
ATOM 12806 N N . ASP E 1 275 ? -19.696 -1.135 93.921 1.00 33.72 274 ASP E N 1
ATOM 12807 C CA . ASP E 1 275 ? -18.771 -0.333 94.745 1.00 42.17 274 ASP E CA 1
ATOM 12808 C C . ASP E 1 275 ? -17.561 -1.122 95.241 1.00 40.74 274 ASP E C 1
ATOM 12809 O O . ASP E 1 275 ? -16.970 -0.782 96.263 1.00 40.84 274 ASP E O 1
ATOM 12814 N N . ILE E 1 276 ? -17.195 -2.169 94.511 1.00 36.89 275 ILE E N 1
ATOM 12815 C CA . ILE E 1 276 ? -16.159 -3.108 94.946 1.00 34.84 275 ILE E CA 1
ATOM 12816 C C . ILE E 1 276 ? -15.166 -3.307 93.805 1.00 42.89 275 ILE E C 1
ATOM 12817 O O . ILE E 1 276 ? -15.544 -3.330 92.618 1.00 38.32 275 ILE E O 1
ATOM 12822 N N . THR E 1 277 ? -13.893 -3.413 94.149 1.00 43.79 276 THR E N 1
ATOM 12823 C CA . THR E 1 277 ? -12.821 -3.458 93.158 1.00 29.71 276 THR E CA 1
ATOM 12824 C C . THR E 1 277 ? -12.586 -4.924 92.691 1.00 46.88 276 THR E C 1
ATOM 12825 O O . THR E 1 277 ? -12.654 -5.241 91.480 1.00 42.54 276 THR E O 1
ATOM 12829 N N . LEU E 1 278 ? -12.298 -5.819 93.640 1.00 42.92 277 LEU E N 1
ATOM 12830 C CA . LEU E 1 278 ? -12.118 -7.241 93.301 1.00 48.75 277 LEU E CA 1
ATOM 12831 C C . LEU E 1 278 ? -13.505 -7.929 93.164 1.00 47.54 277 LEU E C 1
ATOM 12832 O O . LEU E 1 278 ? -14.351 -7.839 94.063 1.00 50.67 277 LEU E O 1
ATOM 12837 N N . LYS E 1 279 ? -13.727 -8.580 92.021 1.00 34.60 278 LYS E N 1
ATOM 12838 C CA . LYS E 1 279 ? -15.018 -9.111 91.691 1.00 35.34 278 LYS E CA 1
ATOM 12839 C C . LYS E 1 279 ? -14.876 -10.600 91.590 1.00 40.27 278 LYS E C 1
ATOM 12840 O O . LYS E 1 279 ? -13.752 -11.129 91.440 1.00 41.01 278 LYS E O 1
ATOM 12846 N N . CYS E 1 280 ? -16.011 -11.288 91.676 1.00 31.62 279 CYS E N 1
ATOM 12847 C CA . CYS E 1 280 ? -15.985 -12.733 91.733 1.00 37.38 279 CYS E CA 1
ATOM 12848 C C . CYS E 1 280 ? -17.348 -13.319 91.358 1.00 39.26 279 CYS E C 1
ATOM 12849 O O . CYS E 1 280 ? -18.409 -12.873 91.813 1.00 39.43 279 CYS E O 1
ATOM 12852 N N . CYS E 1 281 ? -17.314 -14.324 90.494 1.00 40.30 280 CYS E N 1
ATOM 12853 C CA . CYS E 1 281 ? -18.542 -14.957 90.090 1.00 30.64 280 CYS E CA 1
ATOM 12854 C C . CYS E 1 281 ? -18.340 -16.423 89.843 1.00 36.85 280 CYS E C 1
ATOM 12855 O O . CYS E 1 281 ? -17.181 -16.949 89.832 1.00 36.71 280 CYS E O 1
ATOM 12858 N N . THR E 1 282 ? -19.482 -17.075 89.626 1.00 30.66 281 THR E N 1
ATOM 12859 C CA . THR E 1 282 ? -19.452 -18.396 89.054 1.00 31.83 281 THR E CA 1
ATOM 12860 C C . THR E 1 282 ? -19.734 -18.216 87.527 1.00 42.23 281 THR E C 1
ATOM 12861 O O . THR E 1 282 ? -20.735 -17.622 87.107 1.00 44.26 281 THR E O 1
ATOM 12865 N N . VAL E 1 283 ? -18.821 -18.714 86.704 1.00 39.58 282 VAL E N 1
ATOM 12866 C CA . VAL E 1 283 ? -18.912 -18.516 85.284 1.00 31.87 282 VAL E CA 1
ATOM 12867 C C . VAL E 1 283 ? -19.106 -19.845 84.525 1.00 39.01 282 VAL E C 1
ATOM 12868 O O . VAL E 1 283 ? -18.344 -20.825 84.698 1.00 38.09 282 VAL E O 1
ATOM 12872 N N . THR E 1 284 ? -20.137 -19.861 83.682 1.00 38.98 283 THR E N 1
ATOM 12873 C CA . THR E 1 284 ? -20.478 -21.029 82.891 1.00 31.89 283 THR E CA 1
ATOM 12874 C C . THR E 1 284 ? -20.495 -20.666 81.366 1.00 42.42 283 THR E C 1
ATOM 12875 O O . THR E 1 284 ? -21.033 -19.618 80.960 1.00 45.79 283 THR E O 1
ATOM 12879 N N . TYR E 1 285 ? -19.870 -21.520 80.547 1.00 36.77 284 TYR E N 1
ATOM 12880 C CA . TYR E 1 285 ? -19.899 -21.437 79.066 1.00 40.35 284 TYR E CA 1
ATOM 12881 C C . TYR E 1 285 ? -20.632 -22.620 78.442 1.00 32.38 284 TYR E C 1
ATOM 12882 O O . TYR E 1 285 ? -20.121 -23.719 78.516 1.00 41.06 284 TYR E O 1
ATOM 12891 N N . LEU E 1 286 ? -21.773 -22.394 77.789 1.00 29.87 285 LEU E N 1
ATOM 12892 C CA . LEU E 1 286 ? -22.653 -23.493 77.414 1.00 33.87 285 LEU E CA 1
ATOM 12893 C C . LEU E 1 286 ? -22.159 -24.294 76.206 1.00 42.20 285 LEU E C 1
ATOM 12894 O O . LEU E 1 286 ? -22.239 -25.537 76.176 1.00 47.89 285 LEU E O 1
ATOM 12899 N N . ASN E 1 287 ? -21.637 -23.596 75.206 1.00 42.64 286 ASN E N 1
ATOM 12900 C CA . ASN E 1 287 ? -21.395 -24.224 73.873 1.00 43.74 286 ASN E CA 1
ATOM 12901 C C . ASN E 1 287 ? -20.302 -25.282 73.859 1.00 46.79 286 ASN E C 1
ATOM 12902 O O . ASN E 1 287 ? -20.461 -26.357 73.263 1.00 49.81 286 ASN E O 1
ATOM 12907 N N . ASP E 1 288 ? -19.184 -24.955 74.495 1.00 40.98 287 ASP E N 1
ATOM 12908 C CA . ASP E 1 288 ? -18.188 -25.942 74.820 1.00 42.50 287 ASP E CA 1
ATOM 12909 C C . ASP E 1 288 ? -18.202 -26.071 76.386 1.00 40.07 287 ASP E C 1
ATOM 12910 O O . ASP E 1 288 ? -17.432 -25.400 77.071 1.00 38.39 287 ASP E O 1
ATOM 12915 N N . PRO E 1 289 ? -19.097 -26.920 76.941 1.00 44.48 288 PRO E N 1
ATOM 12916 C CA . PRO E 1 289 ? -19.342 -26.940 78.407 1.00 38.00 288 PRO E CA 1
ATOM 12917 C C . PRO E 1 289 ? -18.079 -26.759 79.282 1.00 35.67 288 PRO E C 1
ATOM 12918 O O . PRO E 1 289 ? -17.181 -27.595 79.387 1.00 39.66 288 PRO E O 1
ATOM 12922 N N . SER E 1 290 ? -18.007 -25.580 79.878 1.00 33.54 289 SER E N 1
ATOM 12923 C CA . SER E 1 290 ? -16.899 -25.206 80.774 1.00 42.21 289 SER E CA 1
ATOM 12924 C C . SER E 1 290 ? -17.333 -24.187 81.871 1.00 42.80 289 SER E C 1
ATOM 12925 O O . SER E 1 290 ? -18.150 -23.303 81.632 1.00 38.02 289 SER E O 1
ATOM 12928 N N . SER E 1 291 ? -16.792 -24.312 83.071 1.00 36.08 290 SER E N 1
ATOM 12929 C CA . SER E 1 291 ? -17.225 -23.450 84.150 1.00 41.58 290 SER E CA 1
ATOM 12930 C C . SER E 1 291 ? -16.113 -23.338 85.155 1.00 45.30 290 SER E C 1
ATOM 12931 O O . SER E 1 291 ? -15.273 -24.265 85.285 1.00 42.98 290 SER E O 1
ATOM 12934 N N . LYS E 1 292 ? -16.110 -22.204 85.859 1.00 36.33 291 LYS E N 1
ATOM 12935 C CA . LYS E 1 292 ? -15.231 -22.031 87.002 1.00 31.18 291 LYS E CA 1
ATOM 12936 C C . LYS E 1 292 ? -16.069 -21.506 88.151 1.00 39.26 291 LYS E C 1
ATOM 12937 O O . LYS E 1 292 ? -16.646 -20.418 88.045 1.00 39.56 291 LYS E O 1
ATOM 12943 N N . THR E 1 293 ? -16.129 -22.286 89.240 1.00 39.00 292 THR E N 1
ATOM 12944 C CA . THR E 1 293 ? -16.941 -21.957 90.399 1.00 32.06 292 THR E CA 1
ATOM 12945 C C . THR E 1 293 ? -16.515 -20.611 90.994 1.00 37.62 292 THR E C 1
ATOM 12946 O O . THR E 1 293 ? -17.344 -19.725 91.187 1.00 32.62 292 THR E O 1
ATOM 12950 N N . VAL E 1 294 ? -15.225 -20.472 91.279 1.00 36.73 293 VAL E N 1
ATOM 12951 C CA . VAL E 1 294 ? -14.730 -19.248 91.863 1.00 36.14 293 VAL E CA 1
ATOM 12952 C C . VAL E 1 294 ? -13.871 -18.547 90.864 1.00 45.03 293 VAL E C 1
ATOM 12953 O O . VAL E 1 294 ? -12.664 -18.834 90.747 1.00 50.87 293 VAL E O 1
ATOM 12957 N N . CYS E 1 295 ? -14.495 -17.618 90.149 1.00 35.04 294 CYS E N 1
ATOM 12958 C CA . CYS E 1 295 ? -13.795 -16.890 89.143 1.00 35.33 294 CYS E CA 1
ATOM 12959 C C . CYS E 1 295 ? -13.545 -15.420 89.552 1.00 43.27 294 CYS E C 1
ATOM 12960 O O . CYS E 1 295 ? -14.422 -14.560 89.379 1.00 39.80 294 CYS E O 1
ATOM 12963 N N . THR E 1 296 ? -12.351 -15.134 90.092 1.00 40.20 295 THR E N 1
ATOM 12964 C CA . THR E 1 296 ? -11.967 -13.757 90.402 1.00 35.13 295 THR E CA 1
ATOM 12965 C C . THR E 1 296 ? -11.658 -12.954 89.123 1.00 38.05 295 THR E C 1
ATOM 12966 O O . THR E 1 296 ? -11.027 -13.434 88.169 1.00 41.21 295 THR E O 1
ATOM 12970 N N . TYR E 1 297 ? -12.089 -11.699 89.126 1.00 39.12 296 TYR E N 1
ATOM 12971 C CA . TYR E 1 297 ? -11.790 -10.804 88.021 1.00 40.27 296 TYR E CA 1
ATOM 12972 C C . TYR E 1 297 ? -11.950 -9.343 88.451 1.00 35.22 296 TYR E C 1
ATOM 12973 O O . TYR E 1 297 ? -12.579 -9.017 89.479 1.00 31.42 296 TYR E O 1
ATOM 12982 N N . MET E 1 298 ? -11.346 -8.469 87.645 1.00 33.55 297 MET E N 1
ATOM 12983 C CA . MET E 1 298 ? -11.492 -7.013 87.814 1.00 30.82 297 MET E CA 1
ATOM 12984 C C . MET E 1 298 ? -11.695 -6.425 86.428 1.00 38.73 297 MET E C 1
ATOM 12985 O O . MET E 1 298 ? -11.281 -7.021 85.389 1.00 41.21 297 MET E O 1
ATOM 12990 N N . ASP E 1 299 ? -12.372 -5.284 86.390 1.00 32.68 298 ASP E N 1
ATOM 12991 C CA . ASP E 1 299 ? -12.522 -4.599 85.135 1.00 31.99 298 ASP E CA 1
ATOM 12992 C C . ASP E 1 299 ? -11.405 -3.597 85.016 1.00 36.85 298 ASP E C 1
ATOM 12993 O O . ASP E 1 299 ? -11.609 -2.391 85.222 1.00 43.28 298 ASP E O 1
ATOM 12998 N N . LEU E 1 300 ? -10.205 -4.091 84.737 1.00 34.86 299 LEU E N 1
ATOM 12999 C CA . LEU E 1 300 ? -9.091 -3.176 84.480 1.00 41.57 299 LEU E CA 1
ATOM 13000 C C . LEU E 1 300 ? -9.103 -2.710 83.012 1.00 45.45 299 LEU E C 1
ATOM 13001 O O . LEU E 1 300 ? -9.497 -3.448 82.093 1.00 38.99 299 LEU E O 1
ATOM 13006 N N . LEU E 1 301 ? -8.703 -1.464 82.780 1.00 42.92 300 LEU E N 1
ATOM 13007 C CA . LEU E 1 301 ? -8.342 -1.085 81.391 1.00 46.03 300 LEU E CA 1
ATOM 13008 C C . LEU E 1 301 ? -7.354 -2.154 80.827 1.00 46.78 300 LEU E C 1
ATOM 13009 O O . LEU E 1 301 ? -6.321 -2.449 81.462 1.00 42.59 300 LEU E O 1
ATOM 13014 N N . LEU E 1 302 ? -7.658 -2.749 79.671 1.00 41.26 301 LEU E N 1
ATOM 13015 C CA . LEU E 1 302 ? -6.754 -3.765 79.146 1.00 38.68 301 LEU E CA 1
ATOM 13016 C C . LEU E 1 302 ? -5.287 -3.261 79.069 1.00 46.39 301 LEU E C 1
ATOM 13017 O O . LEU E 1 302 ? -4.323 -4.020 79.306 1.00 42.51 301 LEU E O 1
ATOM 13022 N N . ASP E 1 303 ? -5.115 -1.984 78.744 1.00 43.87 302 ASP E N 1
ATOM 13023 C CA . ASP E 1 303 ? -3.769 -1.457 78.554 1.00 49.01 302 ASP E CA 1
ATOM 13024 C C . ASP E 1 303 ? -3.047 -1.516 79.884 1.00 47.49 302 ASP E C 1
ATOM 13025 O O . ASP E 1 303 ? -1.873 -1.896 79.932 1.00 43.68 302 ASP E O 1
ATOM 13030 N N . ASP E 1 304 ? -3.755 -1.140 80.950 1.00 46.45 303 ASP E N 1
ATOM 13031 C CA . ASP E 1 304 ? -3.159 -1.130 82.293 1.00 48.95 303 ASP E CA 1
ATOM 13032 C C . ASP E 1 304 ? -2.773 -2.542 82.685 1.00 43.65 303 ASP E C 1
ATOM 13033 O O . ASP E 1 304 ? -1.659 -2.767 83.153 1.00 47.93 303 ASP E O 1
ATOM 13038 N N . PHE E 1 305 ? -3.682 -3.492 82.480 1.00 41.72 304 PHE E N 1
ATOM 13039 C CA . PHE E 1 305 ? -3.376 -4.879 82.824 1.00 41.89 304 PHE E CA 1
ATOM 13040 C C . PHE E 1 305 ? -2.117 -5.414 82.120 1.00 47.89 304 PHE E C 1
ATOM 13041 O O . PHE E 1 305 ? -1.242 -6.034 82.745 1.00 51.77 304 PHE E O 1
ATOM 13049 N N . VAL E 1 306 ? -2.057 -5.197 80.811 1.00 47.44 305 VAL E N 1
ATOM 13050 C CA . VAL E 1 306 ? -0.863 -5.489 80.011 1.00 46.15 305 VAL E CA 1
ATOM 13051 C C . VAL E 1 306 ? 0.397 -4.805 80.570 1.00 56.83 305 VAL E C 1
ATOM 13052 O O . VAL E 1 306 ? 1.435 -5.446 80.757 1.00 56.75 305 VAL E O 1
ATOM 13056 N N . SER E 1 307 ? 0.291 -3.503 80.832 1.00 55.32 306 SER E N 1
ATOM 13057 C CA . SER E 1 307 ? 1.353 -2.739 81.474 1.00 50.53 306 SER E CA 1
ATOM 13058 C C . SER E 1 307 ? 1.842 -3.468 82.737 1.00 55.18 306 SER E C 1
ATOM 13059 O O . SER E 1 307 ? 3.051 -3.592 82.953 1.00 60.31 306 SER E O 1
ATOM 13062 N N . VAL E 1 308 ? 0.915 -4.000 83.536 1.00 52.62 307 VAL E N 1
ATOM 13063 C CA . VAL E 1 308 ? 1.291 -4.753 84.742 1.00 53.44 307 VAL E CA 1
ATOM 13064 C C . VAL E 1 308 ? 2.058 -6.025 84.402 1.00 57.60 307 VAL E C 1
ATOM 13065 O O . VAL E 1 308 ? 3.089 -6.314 85.012 1.00 63.80 307 VAL E O 1
ATOM 13069 N N . LEU E 1 309 ? 1.541 -6.796 83.454 1.00 57.22 308 LEU E N 1
ATOM 13070 C CA . LEU E 1 309 ? 2.258 -7.968 82.934 1.00 57.35 308 LEU E CA 1
ATOM 13071 C C . LEU E 1 309 ? 3.697 -7.665 82.483 1.00 65.59 308 LEU E C 1
ATOM 13072 O O . LEU E 1 309 ? 4.638 -8.365 82.860 1.00 68.89 308 LEU E O 1
ATOM 13077 N N . LYS E 1 310 ? 3.850 -6.631 81.661 1.00 65.48 309 LYS E N 1
ATOM 13078 C CA . LYS E 1 310 ? 5.151 -6.202 81.151 1.00 70.64 309 LYS E CA 1
ATOM 13079 C C . LYS E 1 310 ? 6.030 -5.505 82.222 1.00 75.78 309 LYS E C 1
ATOM 13080 O O . LYS E 1 310 ? 6.780 -4.572 81.912 1.00 85.24 309 LYS E O 1
ATOM 13086 N N . SER E 1 311 ? 5.911 -5.909 83.481 1.00 64.99 310 SER E N 1
ATOM 13087 C CA . SER E 1 311 ? 6.696 -5.284 84.549 1.00 67.37 310 SER E CA 1
ATOM 13088 C C . SER E 1 311 ? 6.923 -6.383 85.568 1.00 76.02 310 SER E C 1
ATOM 13089 O O . SER E 1 311 ? 7.433 -6.152 86.679 1.00 68.40 310 SER E O 1
ATOM 13092 N N . LEU E 1 312 ? 6.544 -7.595 85.154 1.00 68.05 311 LEU E N 1
ATOM 13093 C CA . LEU E 1 312 ? 6.686 -8.806 85.976 1.00 74.53 311 LEU E CA 1
ATOM 13094 C C . LEU E 1 312 ? 7.987 -9.519 85.680 1.00 77.07 311 LEU E C 1
ATOM 13095 O O . LEU E 1 312 ? 8.494 -9.461 84.545 1.00 83.55 311 LEU E O 1
ATOM 13100 N N . ASP E 1 313 ? 8.515 -10.193 86.698 1.00 69.99 312 ASP E N 1
ATOM 13101 C CA . ASP E 1 313 ? 9.724 -10.961 86.529 1.00 72.39 312 ASP E CA 1
ATOM 13102 C C . ASP E 1 313 ? 9.327 -12.374 86.139 1.00 69.20 312 ASP E C 1
ATOM 13103 O O . ASP E 1 313 ? 8.703 -13.090 86.918 1.00 66.00 312 ASP E O 1
ATOM 13108 N N . LEU E 1 314 ? 9.679 -12.767 84.924 1.00 69.00 313 LEU E N 1
ATOM 13109 C CA . LEU E 1 314 ? 9.269 -14.066 84.397 1.00 71.52 313 LEU E CA 1
ATOM 13110 C C . LEU E 1 314 ? 10.245 -15.183 84.784 1.00 78.59 313 LEU E C 1
ATOM 13111 O O . LEU E 1 314 ? 10.102 -16.332 84.350 1.00 79.67 313 LEU E O 1
ATOM 13116 N N . THR E 1 315 ? 11.237 -14.844 85.604 1.00 81.29 314 THR E N 1
ATOM 13117 C CA . THR E 1 315 ? 12.340 -15.761 85.905 1.00 79.20 314 THR E CA 1
ATOM 13118 C C . THR E 1 315 ? 12.117 -16.519 87.205 1.00 82.67 314 THR E C 1
ATOM 13119 O O . THR E 1 315 ? 12.700 -17.587 87.405 1.00 86.12 314 THR E O 1
ATOM 13123 N N . VAL E 1 316 ? 11.290 -15.963 88.094 1.00 79.46 315 VAL E N 1
ATOM 13124 C CA . VAL E 1 316 ? 10.907 -16.648 89.344 1.00 73.89 315 VAL E CA 1
ATOM 13125 C C . VAL E 1 316 ? 9.906 -17.764 89.050 1.00 74.98 315 VAL E C 1
ATOM 13126 O O . VAL E 1 316 ? 9.244 -17.743 88.016 1.00 82.75 315 VAL E O 1
ATOM 13130 N N . VAL E 1 317 ? 9.792 -18.734 89.957 1.00 74.10 316 VAL E N 1
ATOM 13131 C CA . VAL E 1 317 ? 8.789 -19.792 89.821 1.00 78.83 316 VAL E CA 1
ATOM 13132 C C . VAL E 1 317 ? 7.435 -19.384 90.393 1.00 78.82 316 VAL E C 1
ATOM 13133 O O . VAL E 1 317 ? 6.379 -19.576 89.771 1.00 80.53 316 VAL E O 1
ATOM 13137 N N . SER E 1 318 ? 7.464 -18.841 91.599 1.00 76.70 317 SER E N 1
ATOM 13138 C CA . SER E 1 318 ? 6.290 -18.144 92.126 1.00 79.58 317 SER E CA 1
ATOM 13139 C C . SER E 1 318 ? 6.652 -16.903 92.961 1.00 76.60 317 SER E C 1
ATOM 13140 O O . SER E 1 318 ? 7.467 -16.974 93.878 1.00 75.87 317 SER E O 1
ATOM 13143 N N . LYS E 1 319 ? 6.076 -15.761 92.605 1.00 79.72 318 LYS E N 1
ATOM 13144 C CA . LYS E 1 319 ? 6.097 -14.606 93.489 1.00 82.06 318 LYS E CA 1
ATOM 13145 C C . LYS E 1 319 ? 4.671 -14.129 93.703 1.00 79.03 318 LYS E C 1
ATOM 13146 O O . LYS E 1 319 ? 3.783 -14.442 92.909 1.00 72.55 318 LYS E O 1
ATOM 13152 N N . VAL E 1 320 ? 4.443 -13.408 94.794 1.00 78.51 319 VAL E N 1
ATOM 13153 C CA . VAL E 1 320 ? 3.190 -12.676 94.966 1.00 74.42 319 VAL E CA 1
ATOM 13154 C C . VAL E 1 320 ? 3.508 -11.222 94.686 1.00 71.77 319 VAL E C 1
ATOM 13155 O O . VAL E 1 320 ? 4.363 -10.651 95.357 1.00 73.64 319 VAL E O 1
ATOM 13159 N N . HIS E 1 321 ? 2.854 -10.643 93.678 1.00 69.22 320 HIS E N 1
ATOM 13160 C CA . HIS E 1 321 ? 3.029 -9.217 93.352 1.00 75.72 320 HIS E CA 1
ATOM 13161 C C . HIS E 1 321 ? 1.919 -8.340 93.939 1.00 69.56 320 HIS E C 1
ATOM 13162 O O . HIS E 1 321 ? 0.739 -8.712 93.976 1.00 67.06 320 HIS E O 1
ATOM 13169 N N . GLU E 1 322 ? 2.301 -7.156 94.386 1.00 64.55 321 GLU E N 1
ATOM 13170 C CA . GLU E 1 322 ? 1.321 -6.217 94.890 1.00 69.86 321 GLU E CA 1
ATOM 13171 C C . GLU E 1 322 ? 0.979 -5.245 93.760 1.00 65.50 321 GLU E C 1
ATOM 13172 O O . GLU E 1 322 ? 1.868 -4.597 93.204 1.00 67.49 321 GLU E O 1
ATOM 13178 N N . VAL E 1 323 ? -0.289 -5.175 93.371 1.00 51.00 322 VAL E N 1
ATOM 13179 C CA . VAL E 1 323 ? -0.680 -4.161 92.383 1.00 56.25 322 VAL E CA 1
ATOM 13180 C C . VAL E 1 323 ? -1.613 -3.128 93.009 1.00 51.68 322 VAL E C 1
ATOM 13181 O O . VAL E 1 323 ? -2.585 -3.491 93.681 1.00 54.80 322 VAL E O 1
ATOM 13185 N N . ILE E 1 324 ? -1.335 -1.854 92.773 1.00 39.97 323 ILE E N 1
ATOM 13186 C CA . ILE E 1 324 ? -2.185 -0.801 93.297 1.00 48.35 323 ILE E CA 1
ATOM 13187 C C . ILE E 1 324 ? -3.349 -0.534 92.345 1.00 53.84 323 ILE E C 1
ATOM 13188 O O . ILE E 1 324 ? -3.158 -0.108 91.193 1.00 51.54 323 ILE E O 1
ATOM 13193 N N . ILE E 1 325 ? -4.561 -0.785 92.815 1.00 47.86 324 ILE E N 1
ATOM 13194 C CA . ILE E 1 325 ? -5.736 -0.611 91.968 1.00 39.54 324 ILE E CA 1
ATOM 13195 C C . ILE E 1 325 ? -6.761 0.057 92.861 1.00 41.47 324 ILE E C 1
ATOM 13196 O O . ILE E 1 325 ? -6.962 -0.368 93.983 1.00 42.06 324 ILE E O 1
ATOM 13201 N N . ASP E 1 326 ? -7.375 1.130 92.376 1.00 46.51 325 ASP E N 1
ATOM 13202 C CA . ASP E 1 326 ? -8.386 1.841 93.163 1.00 45.28 325 ASP E CA 1
ATOM 13203 C C . ASP E 1 326 ? -7.823 2.224 94.528 1.00 44.99 325 ASP E C 1
ATOM 13204 O O . ASP E 1 326 ? -8.515 2.157 95.542 1.00 45.59 325 ASP E O 1
ATOM 13209 N N . ASN E 1 327 ? -6.548 2.578 94.538 1.00 50.67 326 ASN E N 1
ATOM 13210 C CA . ASN E 1 327 ? -5.877 3.118 95.727 1.00 53.21 326 ASN E CA 1
ATOM 13211 C C . ASN E 1 327 ? -5.517 2.120 96.825 1.00 50.73 326 ASN E C 1
ATOM 13212 O O . ASN E 1 327 ? -5.182 2.527 97.959 1.00 49.11 326 ASN E O 1
ATOM 13217 N N . LYS E 1 328 ? -5.607 0.831 96.484 1.00 49.38 327 LYS E N 1
ATOM 13218 C CA . LYS E 1 328 ? -5.337 -0.264 97.417 1.00 47.36 327 LYS E CA 1
ATOM 13219 C C . LYS E 1 328 ? -4.333 -1.249 96.824 1.00 51.09 327 LYS E C 1
ATOM 13220 O O . LYS E 1 328 ? -4.303 -1.469 95.611 1.00 56.35 327 LYS E O 1
ATOM 13226 N N . PRO E 1 329 ? -3.467 -1.802 97.672 1.00 56.11 328 PRO E N 1
ATOM 13227 C CA . PRO E 1 329 ? -2.596 -2.879 97.227 1.00 53.77 328 PRO E CA 1
ATOM 13228 C C . PRO E 1 329 ? -3.457 -4.134 97.100 1.00 54.14 328 PRO E C 1
ATOM 13229 O O . PRO E 1 329 ? -4.301 -4.378 97.982 1.00 54.56 328 PRO E O 1
ATOM 13233 N N . TRP E 1 330 ? -3.278 -4.876 96.002 1.00 58.46 329 TRP E N 1
ATOM 13234 C CA . TRP E 1 330 ? -3.911 -6.179 95.809 1.00 46.79 329 TRP E CA 1
ATOM 13235 C C . TRP E 1 330 ? -2.868 -7.240 95.561 1.00 53.25 329 TRP E C 1
ATOM 13236 O O . TRP E 1 330 ? -1.897 -7.012 94.829 1.00 61.24 329 TRP E O 1
ATOM 13247 N N . ARG E 1 331 ? -3.064 -8.399 96.184 1.00 50.63 330 ARG E N 1
ATOM 13248 C CA . ARG E 1 331 ? -2.117 -9.491 96.037 1.00 62.64 330 ARG E CA 1
ATOM 13249 C C . ARG E 1 331 ? -2.397 -10.272 94.757 1.00 63.02 330 ARG E C 1
ATOM 13250 O O . ARG E 1 331 ? -3.451 -10.882 94.623 1.00 65.42 330 ARG E O 1
ATOM 13258 N N . TRP E 1 332 ? -1.463 -10.249 93.816 1.00 58.04 331 TRP E N 1
ATOM 13259 C CA . TRP E 1 332 ? -1.597 -11.069 92.610 1.00 64.97 331 TRP E CA 1
ATOM 13260 C C . TRP E 1 332 ? -0.543 -12.179 92.569 1.00 65.18 331 TRP E C 1
ATOM 13261 O O . TRP E 1 332 ? 0.657 -11.894 92.577 1.00 60.82 331 TRP E O 1
ATOM 13272 N N . MET E 1 333 ? -1.002 -13.429 92.510 1.00 59.82 332 MET E N 1
ATOM 13273 C CA . MET E 1 333 ? -0.125 -14.587 92.388 1.00 58.01 332 MET E CA 1
ATOM 13274 C C . MET E 1 333 ? 0.387 -14.833 90.953 1.00 66.57 332 MET E C 1
ATOM 13275 O O . MET E 1 333 ? -0.405 -14.916 89.991 1.00 60.93 332 MET E O 1
ATOM 13280 N N . LEU E 1 334 ? 1.706 -14.974 90.817 1.00 67.54 333 LEU E N 1
ATOM 13281 C CA . LEU E 1 334 ? 2.326 -15.235 89.519 1.00 60.86 333 LEU E CA 1
ATOM 13282 C C . LEU E 1 334 ? 3.127 -16.552 89.514 1.00 66.82 333 LEU E C 1
ATOM 13283 O O . LEU E 1 334 ? 4.140 -16.665 90.191 1.00 72.65 333 LEU E O 1
ATOM 13288 N N . TRP E 1 335 ? 2.666 -17.547 88.764 1.00 64.60 334 TRP E N 1
ATOM 13289 C CA . TRP E 1 335 ? 3.467 -18.755 88.500 1.00 67.80 334 TRP E CA 1
ATOM 13290 C C . TRP E 1 335 ? 4.134 -18.688 87.132 1.00 70.98 334 TRP E C 1
ATOM 13291 O O . TRP E 1 335 ? 3.443 -18.520 86.118 1.00 68.39 334 TRP E O 1
ATOM 13302 N N . CYS E 1 336 ? 5.456 -18.837 87.096 1.00 65.30 335 CYS E N 1
ATOM 13303 C CA . CYS E 1 336 ? 6.177 -18.721 85.839 1.00 68.78 335 CYS E CA 1
ATOM 13304 C C . CYS E 1 336 ? 6.805 -20.037 85.494 1.00 69.67 335 CYS E C 1
ATOM 13305 O O . CYS E 1 336 ? 6.945 -20.908 86.351 1.00 67.73 335 CYS E O 1
ATOM 13308 N N . LYS E 1 337 ? 7.173 -20.182 84.223 1.00 78.50 336 LYS E N 1
ATOM 13309 C CA . LYS E 1 337 ? 7.790 -21.414 83.745 1.00 75.50 336 LYS E CA 1
ATOM 13310 C C . LYS E 1 337 ? 8.512 -21.190 82.426 1.00 84.12 336 LYS E C 1
ATOM 13311 O O . LYS E 1 337 ? 7.880 -20.873 81.401 1.00 75.43 336 LYS E O 1
ATOM 13317 N N . ASP E 1 338 ? 9.833 -21.369 82.461 1.00 85.93 337 ASP E N 1
ATOM 13318 C CA . ASP E 1 338 ? 10.672 -21.145 81.295 1.00 79.69 337 ASP E CA 1
ATOM 13319 C C . ASP E 1 338 ? 10.511 -19.711 80.775 1.00 79.63 337 ASP E C 1
ATOM 13320 O O . ASP E 1 338 ? 10.356 -19.510 79.561 1.00 73.77 337 ASP E O 1
ATOM 13325 N N . ASN E 1 339 ? 10.519 -18.733 81.688 1.00 71.97 338 ASN E N 1
ATOM 13326 C CA . ASN E 1 339 ? 10.503 -17.317 81.300 1.00 81.90 338 ASN E CA 1
ATOM 13327 C C . ASN E 1 339 ? 9.236 -16.878 80.578 1.00 81.28 338 ASN E C 1
ATOM 13328 O O . ASN E 1 339 ? 9.238 -15.856 79.870 1.00 81.70 338 ASN E O 1
ATOM 13333 N N . ALA E 1 340 ? 8.178 -17.677 80.736 1.00 76.45 339 ALA E N 1
ATOM 13334 C CA . ALA E 1 340 ? 6.840 -17.307 80.294 1.00 70.55 339 ALA E CA 1
ATOM 13335 C C . ALA E 1 340 ? 5.948 -17.417 81.504 1.00 72.63 339 ALA E C 1
ATOM 13336 O O . ALA E 1 340 ? 6.234 -18.206 82.420 1.00 63.85 339 ALA E O 1
ATOM 13338 N N . VAL E 1 341 ? 4.881 -16.616 81.537 1.00 75.76 340 VAL E N 1
ATOM 13339 C CA . VAL E 1 341 ? 3.894 -16.784 82.604 1.00 63.97 340 VAL E CA 1
ATOM 13340 C C . VAL E 1 341 ? 3.103 -18.075 82.414 1.00 56.77 340 VAL E C 1
ATOM 13341 O O . VAL E 1 341 ? 2.717 -18.456 81.294 1.00 63.83 340 VAL E O 1
ATOM 13345 N N . ALA E 1 342 ? 2.907 -18.767 83.522 1.00 55.49 341 ALA E N 1
ATOM 13346 C CA . ALA E 1 342 ? 2.029 -19.939 83.574 1.00 60.28 341 ALA E CA 1
ATOM 13347 C C . ALA E 1 342 ? 0.614 -19.570 84.058 1.00 63.51 341 ALA E C 1
ATOM 13348 O O . ALA E 1 342 ? -0.364 -19.878 83.382 1.00 57.22 341 ALA E O 1
ATOM 13350 N N . THR E 1 343 ? 0.527 -18.925 85.232 1.00 55.80 342 THR E N 1
ATOM 13351 C CA . THR E 1 343 ? -0.722 -18.340 85.741 1.00 54.00 342 THR E CA 1
ATOM 13352 C C . THR E 1 343 ? -0.557 -16.974 86.448 1.00 58.31 342 THR E C 1
ATOM 13353 O O . THR E 1 343 ? 0.445 -16.690 87.118 1.00 59.21 342 THR E O 1
ATOM 13357 N N . PHE E 1 344 ? -1.561 -16.126 86.320 1.00 53.36 343 PHE E N 1
ATOM 13358 C CA . PHE E 1 344 ? -1.477 -14.823 86.955 1.00 52.10 343 PHE E CA 1
ATOM 13359 C C . PHE E 1 344 ? -2.870 -14.438 87.367 1.00 60.37 343 PHE E C 1
ATOM 13360 O O . PHE E 1 344 ? -3.714 -14.142 86.518 1.00 53.99 343 PHE E O 1
ATOM 13368 N N . TYR E 1 345 ? -3.094 -14.458 88.685 1.00 59.49 344 TYR E N 1
ATOM 13369 C CA . TYR E 1 345 ? -4.421 -14.252 89.270 1.00 58.62 344 TYR E CA 1
ATOM 13370 C C . TYR E 1 345 ? -4.354 -13.551 90.629 1.00 59.98 344 TYR E C 1
ATOM 13371 O O . TYR E 1 345 ? -3.354 -13.635 91.340 1.00 60.43 344 TYR E O 1
ATOM 13380 N N . PRO E 1 346 ? -5.434 -12.848 90.987 1.00 57.62 345 PRO E N 1
ATOM 13381 C CA . PRO E 1 346 ? -5.541 -12.155 92.268 1.00 67.33 345 PRO E CA 1
ATOM 13382 C C . PRO E 1 346 ? -5.887 -13.117 93.424 1.00 70.55 345 PRO E C 1
ATOM 13383 O O . PRO E 1 346 ? -6.602 -14.097 93.180 1.00 71.58 345 PRO E O 1
ATOM 13387 N N . GLN E 1 347 ? -5.401 -12.803 94.638 1.00 78.79 346 GLN E N 1
ATOM 13388 C CA . GLN E 1 347 ? -5.338 -13.688 95.825 1.00 77.72 346 GLN E CA 1
ATOM 13389 C C . GLN E 1 347 ? -4.195 -14.705 95.712 1.00 76.69 346 GLN E C 1
ATOM 13390 O O . GLN E 1 347 ? -3.218 -14.648 96.459 1.00 70.66 346 GLN E O 1
ATOM 13396 N N . SER F 1 1 ? -53.853 -1.656 3.929 1.00 65.56 0 SER F N 1
ATOM 13397 C CA . SER F 1 1 ? -54.150 -0.657 2.895 1.00 67.72 0 SER F CA 1
ATOM 13398 C C . SER F 1 1 ? -52.907 0.197 2.582 1.00 61.84 0 SER F C 1
ATOM 13399 O O . SER F 1 1 ? -52.950 1.450 2.556 1.00 56.16 0 SER F O 1
ATOM 13402 N N . GLY F 1 2 ? -51.787 -0.479 2.353 1.00 63.70 1 GLY F N 1
ATOM 13403 C CA . GLY F 1 2 ? -50.610 0.238 1.912 1.00 55.08 1 GLY F CA 1
ATOM 13404 C C . GLY F 1 2 ? -49.721 0.798 3.007 1.00 48.10 1 GLY F C 1
ATOM 13405 O O . GLY F 1 2 ? -50.148 1.145 4.118 1.00 39.31 1 GLY F O 1
ATOM 13406 N N . LEU F 1 3 ? -48.449 0.883 2.650 1.00 46.35 2 LEU F N 1
ATOM 13407 C CA . LEU F 1 3 ? -47.430 1.338 3.552 1.00 38.49 2 LEU F CA 1
ATOM 13408 C C . LEU F 1 3 ? -47.769 2.701 4.185 1.00 42.01 2 LEU F C 1
ATOM 13409 O O . LEU F 1 3 ? -47.473 2.915 5.375 1.00 45.61 2 LEU F O 1
ATOM 13414 N N . GLU F 1 4 ? -48.391 3.614 3.426 1.00 42.58 3 GLU F N 1
ATOM 13415 C CA . GLU F 1 4 ? -48.765 4.948 3.961 1.00 37.20 3 GLU F CA 1
ATOM 13416 C C . GLU F 1 4 ? -49.725 4.840 5.170 1.00 46.81 3 GLU F C 1
ATOM 13417 O O . GLU F 1 4 ? -49.585 5.575 6.160 1.00 42.64 3 GLU F O 1
ATOM 13423 N N . ASN F 1 5 ? -50.695 3.928 5.080 1.00 48.22 4 ASN F N 1
ATOM 13424 C CA . ASN F 1 5 ? -51.583 3.620 6.210 1.00 47.00 4 ASN F CA 1
ATOM 13425 C C . ASN F 1 5 ? -50.855 2.937 7.391 1.00 47.40 4 ASN F C 1
ATOM 13426 O O . ASN F 1 5 ? -51.077 3.281 8.579 1.00 51.43 4 ASN F O 1
ATOM 13431 N N . ILE F 1 6 ? -49.974 1.991 7.081 1.00 38.48 5 ILE F N 1
ATOM 13432 C CA . ILE F 1 6 ? -49.197 1.348 8.141 1.00 39.49 5 ILE F CA 1
ATOM 13433 C C . ILE F 1 6 ? -48.279 2.331 8.846 1.00 45.68 5 ILE F C 1
ATOM 13434 O O . ILE F 1 6 ? -48.128 2.259 10.085 1.00 47.54 5 ILE F O 1
ATOM 13439 N N . ALA F 1 7 ? -47.659 3.240 8.082 1.00 37.55 6 ALA F N 1
ATOM 13440 C CA . ALA F 1 7 ? -46.859 4.292 8.708 1.00 39.34 6 ALA F CA 1
ATOM 13441 C C . ALA F 1 7 ? -47.717 5.181 9.629 1.00 44.48 6 ALA F C 1
ATOM 13442 O O . ALA F 1 7 ? -47.257 5.639 10.692 1.00 45.10 6 ALA F O 1
ATOM 13444 N N . PHE F 1 8 ? -48.963 5.440 9.207 1.00 47.23 7 PHE F N 1
ATOM 13445 C CA . PHE F 1 8 ? -49.847 6.285 10.006 1.00 43.18 7 PHE F CA 1
ATOM 13446 C C . PHE F 1 8 ? -50.102 5.622 11.360 1.00 41.51 7 PHE F C 1
ATOM 13447 O O . PHE F 1 8 ? -49.924 6.222 12.407 1.00 45.60 7 PHE F O 1
ATOM 13455 N N . ASN F 1 9 ? -50.501 4.362 11.329 1.00 44.64 8 ASN F N 1
ATOM 13456 C CA . ASN F 1 9 ? -50.608 3.558 12.553 1.00 36.64 8 ASN F CA 1
ATOM 13457 C C . ASN F 1 9 ? -49.355 3.516 13.434 1.00 41.29 8 ASN F C 1
ATOM 13458 O O . ASN F 1 9 ? -49.426 3.721 14.656 1.00 43.59 8 ASN F O 1
ATOM 13463 N N . VAL F 1 10 ? -48.201 3.245 12.841 1.00 44.27 9 VAL F N 1
ATOM 13464 C CA . VAL F 1 10 ? -46.994 3.098 13.648 1.00 42.60 9 VAL F CA 1
ATOM 13465 C C . VAL F 1 10 ? -46.638 4.418 14.336 1.00 41.14 9 VAL F C 1
ATOM 13466 O O . VAL F 1 10 ? -46.384 4.444 15.551 1.00 40.77 9 VAL F O 1
ATOM 13470 N N . VAL F 1 11 ? -46.646 5.513 13.579 1.00 37.41 10 VAL F N 1
ATOM 13471 C CA . VAL F 1 11 ? -46.388 6.839 14.148 1.00 38.50 10 VAL F CA 1
ATOM 13472 C C . VAL F 1 11 ? -47.407 7.287 15.244 1.00 45.22 10 VAL F C 1
ATOM 13473 O O . VAL F 1 11 ? -47.035 7.960 16.209 1.00 41.85 10 VAL F O 1
ATOM 13477 N N . ASN F 1 12 ? -48.683 6.927 15.093 1.00 43.49 11 ASN F N 1
ATOM 13478 C CA . ASN F 1 12 ? -49.704 7.452 15.998 1.00 34.92 11 ASN F CA 1
ATOM 13479 C C . ASN F 1 12 ? -50.178 6.430 17.038 1.00 47.12 11 ASN F C 1
ATOM 13480 O O . ASN F 1 12 ? -50.707 6.812 18.082 1.00 54.27 11 ASN F O 1
ATOM 13485 N N . LYS F 1 13 ? -49.995 5.139 16.764 1.00 43.56 12 LYS F N 1
ATOM 13486 C CA . LYS F 1 13 ? -50.450 4.092 17.707 1.00 44.29 12 LYS F CA 1
ATOM 13487 C C . LYS F 1 13 ? -49.340 3.122 18.074 1.00 40.25 12 LYS F C 1
ATOM 13488 O O . LYS F 1 13 ? -49.588 2.158 18.788 1.00 45.90 12 LYS F O 1
ATOM 13494 N N . GLY F 1 14 ? -48.126 3.370 17.565 1.00 49.03 13 GLY F N 1
ATOM 13495 C CA . GLY F 1 14 ? -46.951 2.547 17.858 1.00 42.83 13 GLY F CA 1
ATOM 13496 C C . GLY F 1 14 ? -46.921 1.178 17.173 1.00 47.49 13 GLY F C 1
ATOM 13497 O O . GLY F 1 14 ? -45.945 0.396 17.329 1.00 53.14 13 GLY F O 1
ATOM 13498 N N . SER F 1 15 ? -47.993 0.870 16.430 1.00 41.32 14 SER F N 1
ATOM 13499 C CA . SER F 1 15 ? -48.132 -0.422 15.738 1.00 42.38 14 SER F CA 1
ATOM 13500 C C . SER F 1 15 ? -49.394 -0.396 14.848 1.00 47.10 14 SER F C 1
ATOM 13501 O O . SER F 1 15 ? -50.202 0.540 14.919 1.00 48.58 14 SER F O 1
ATOM 13504 N N . PHE F 1 16 ? -49.563 -1.410 14.006 1.00 39.60 15 PHE F N 1
ATOM 13505 C CA . PHE F 1 16 ? -50.738 -1.410 13.141 1.00 44.96 15 PHE F CA 1
ATOM 13506 C C . PHE F 1 16 ? -51.965 -1.902 13.882 1.00 49.72 15 PHE F C 1
ATOM 13507 O O . PHE F 1 16 ? -52.025 -3.080 14.278 1.00 49.40 15 PHE F O 1
ATOM 13515 N N . VAL F 1 17 ? -52.942 -1.009 14.065 1.00 48.17 16 VAL F N 1
ATOM 13516 C CA . VAL F 1 17 ? -54.185 -1.353 14.763 1.00 51.28 16 VAL F CA 1
ATOM 13517 C C . VAL F 1 17 ? -55.422 -1.287 13.865 1.00 58.34 16 VAL F C 1
ATOM 13518 O O . VAL F 1 17 ? -56.541 -1.640 14.299 1.00 63.74 16 VAL F O 1
ATOM 13522 N N . GLY F 1 18 ? -55.215 -0.859 12.610 1.00 59.29 17 GLY F N 1
ATOM 13523 C CA . GLY F 1 18 ? -56.301 -0.744 11.644 1.00 51.65 17 GLY F CA 1
ATOM 13524 C C . GLY F 1 18 ? -56.957 0.637 11.703 1.00 55.92 17 GLY F C 1
ATOM 13525 O O . GLY F 1 18 ? -58.103 0.805 11.233 1.00 61.34 17 GLY F O 1
ATOM 13526 N N . ALA F 1 19 ? -56.236 1.611 12.282 1.00 47.81 18 ALA F N 1
ATOM 13527 C CA . ALA F 1 19 ? -56.623 3.028 12.252 1.00 39.93 18 ALA F CA 1
ATOM 13528 C C . ALA F 1 19 ? -56.634 3.578 10.802 1.00 56.84 18 ALA F C 1
ATOM 13529 O O . ALA F 1 19 ? -55.871 3.104 9.928 1.00 61.76 18 ALA F O 1
ATOM 13531 N N . ASP F 1 20 ? -57.509 4.550 10.532 1.00 56.86 19 ASP F N 1
ATOM 13532 C CA . ASP F 1 20 ? -57.542 5.161 9.203 1.00 63.01 19 ASP F CA 1
ATOM 13533 C C . ASP F 1 20 ? -56.589 6.351 9.201 1.00 60.31 19 ASP F C 1
ATOM 13534 O O . ASP F 1 20 ? -56.366 6.987 10.242 1.00 55.81 19 ASP F O 1
ATOM 13539 N N . GLY F 1 21 ? -56.011 6.632 8.036 1.00 47.93 20 GLY F N 1
ATOM 13540 C CA . GLY F 1 21 ? -55.032 7.700 7.932 1.00 47.21 20 GLY F CA 1
ATOM 13541 C C . GLY F 1 21 ? -53.819 7.313 7.101 1.00 47.65 20 GLY F C 1
ATOM 13542 O O . GLY F 1 21 ? -53.499 6.123 6.927 1.00 49.86 20 GLY F O 1
ATOM 13543 N N . GLU F 1 22 ? -53.130 8.325 6.579 1.00 44.59 21 GLU F N 1
ATOM 13544 C CA . GLU F 1 22 ? -51.972 8.050 5.754 1.00 44.45 21 GLU F CA 1
ATOM 13545 C C . GLU F 1 22 ? -50.852 9.044 6.058 1.00 48.83 21 GLU F C 1
ATOM 13546 O O . GLU F 1 22 ? -51.096 10.263 6.266 1.00 40.08 21 GLU F O 1
ATOM 13552 N N . LEU F 1 23 ? -49.632 8.502 6.098 1.00 41.06 22 LEU F N 1
ATOM 13553 C CA . LEU F 1 23 ? -48.429 9.325 6.072 1.00 38.74 22 LEU F CA 1
ATOM 13554 C C . LEU F 1 23 ? -47.525 8.925 4.910 1.00 44.56 22 LEU F C 1
ATOM 13555 O O . LEU F 1 23 ? -47.413 7.727 4.550 1.00 45.58 22 LEU F O 1
ATOM 13560 N N . PRO F 1 24 ? -46.900 9.922 4.279 1.00 35.48 23 PRO F N 1
ATOM 13561 C CA . PRO F 1 24 ? -45.945 9.526 3.224 1.00 37.60 23 PRO F CA 1
ATOM 13562 C C . PRO F 1 24 ? -44.712 8.826 3.877 1.00 43.85 23 PRO F C 1
ATOM 13563 O O . PRO F 1 24 ? -44.133 9.368 4.849 1.00 42.65 23 PRO F O 1
ATOM 13567 N N . VAL F 1 25 ? -44.367 7.640 3.366 1.00 33.35 24 VAL F N 1
ATOM 13568 C CA . VAL F 1 25 ? -43.277 6.810 3.837 1.00 31.65 24 VAL F CA 1
ATOM 13569 C C . VAL F 1 25 ? -42.443 6.265 2.677 1.00 40.79 24 VAL F C 1
ATOM 13570 O O . VAL F 1 25 ? -42.976 5.932 1.584 1.00 41.49 24 VAL F O 1
ATOM 13574 N N . ALA F 1 26 ? -41.150 6.086 2.935 1.00 32.82 25 ALA F N 1
ATOM 13575 C CA . ALA F 1 26 ? -40.286 5.455 1.956 1.00 43.06 25 ALA F CA 1
ATOM 13576 C C . ALA F 1 26 ? -39.204 4.721 2.724 1.00 38.35 25 ALA F C 1
ATOM 13577 O O . ALA F 1 26 ? -38.617 5.277 3.655 1.00 40.62 25 ALA F O 1
ATOM 13579 N N . ALA F 1 27 ? -38.953 3.472 2.366 1.00 35.65 26 ALA F N 1
ATOM 13580 C CA . ALA F 1 27 ? -37.765 2.806 2.873 1.00 31.88 26 ALA F CA 1
ATOM 13581 C C . ALA F 1 27 ? -36.589 3.283 2.007 1.00 36.34 26 ALA F C 1
ATOM 13582 O O . ALA F 1 27 ? -36.738 3.527 0.808 1.00 40.82 26 ALA F O 1
ATOM 13584 N N . SER F 1 28 ? -35.427 3.423 2.615 1.00 39.05 27 SER F N 1
ATOM 13585 C CA . SER F 1 28 ? -34.245 3.849 1.896 1.00 40.19 27 SER F CA 1
ATOM 13586 C C . SER F 1 28 ? -33.039 3.187 2.566 1.00 41.00 27 SER F C 1
ATOM 13587 O O . SER F 1 28 ? -32.646 3.528 3.708 1.00 37.35 27 SER F O 1
ATOM 13590 N N . GLY F 1 29 ? -32.475 2.205 1.864 1.00 38.46 28 GLY F N 1
ATOM 13591 C CA . GLY F 1 29 ? -31.537 1.285 2.500 1.00 40.36 28 GLY F CA 1
ATOM 13592 C C . GLY F 1 29 ? -32.201 0.460 3.625 1.00 47.18 28 GLY F C 1
ATOM 13593 O O . GLY F 1 29 ? -33.198 -0.242 3.392 1.00 38.59 28 GLY F O 1
ATOM 13594 N N . ASP F 1 30 ? -31.678 0.576 4.846 1.00 39.18 29 ASP F N 1
ATOM 13595 C CA . ASP F 1 30 ? -32.204 -0.187 5.977 1.00 38.84 29 ASP F CA 1
ATOM 13596 C C . ASP F 1 30 ? -33.024 0.722 6.878 1.00 36.25 29 ASP F C 1
ATOM 13597 O O . ASP F 1 30 ? -33.307 0.365 7.996 1.00 40.27 29 ASP F O 1
ATOM 13602 N N . LYS F 1 31 ? -33.420 1.893 6.375 1.00 43.43 30 LYS F N 1
ATOM 13603 C CA . LYS F 1 31 ? -34.204 2.864 7.159 1.00 39.94 30 LYS F CA 1
ATOM 13604 C C . LYS F 1 31 ? -35.609 3.142 6.585 1.00 40.52 30 LYS F C 1
ATOM 13605 O O . LYS F 1 31 ? -35.811 3.131 5.348 1.00 37.79 30 LYS F O 1
ATOM 13611 N N . VAL F 1 32 ? -36.572 3.406 7.480 1.00 25.88 31 VAL F N 1
ATOM 13612 C CA . VAL F 1 32 ? -37.870 3.883 7.030 1.00 25.10 31 VAL F CA 1
ATOM 13613 C C . VAL F 1 32 ? -38.104 5.346 7.402 1.00 32.89 31 VAL F C 1
ATOM 13614 O O . VAL F 1 32 ? -37.946 5.722 8.590 1.00 36.29 31 VAL F O 1
ATOM 13618 N N . PHE F 1 33 ? -38.458 6.195 6.419 1.00 30.80 32 PHE F N 1
ATOM 13619 C CA . PHE F 1 33 ? -38.784 7.590 6.773 1.00 35.33 32 PHE F CA 1
ATOM 13620 C C . PHE F 1 33 ? -40.231 7.992 6.532 1.00 32.64 32 PHE F C 1
ATOM 13621 O O . PHE F 1 33 ? -40.896 7.529 5.623 1.00 42.59 32 PHE F O 1
ATOM 13629 N N . VAL F 1 34 ? -40.696 8.906 7.356 1.00 37.75 33 VAL F N 1
ATOM 13630 C CA . VAL F 1 34 ? -41.988 9.537 7.154 1.00 37.97 33 VAL F CA 1
ATOM 13631 C C . VAL F 1 34 ? -41.789 11.036 6.875 1.00 36.82 33 VAL F C 1
ATOM 13632 O O . VAL F 1 34 ? -41.086 11.724 7.619 1.00 42.95 33 VAL F O 1
ATOM 13636 N N . ARG F 1 35 ? -42.366 11.508 5.765 1.00 48.71 34 ARG F N 1
ATOM 13637 C CA . ARG F 1 35 ? -42.334 12.921 5.398 1.00 48.38 34 ARG F CA 1
ATOM 13638 C C . ARG F 1 35 ? -43.286 13.689 6.258 1.00 45.16 34 ARG F C 1
ATOM 13639 O O . ARG F 1 35 ? -44.510 13.474 6.168 1.00 52.22 34 ARG F O 1
ATOM 13647 N N . ASP F 1 36 ? -42.713 14.589 7.066 1.00 48.56 35 ASP F N 1
ATOM 13648 C CA . ASP F 1 36 ? -43.447 15.453 8.009 1.00 59.84 35 ASP F CA 1
ATOM 13649 C C . ASP F 1 36 ? -43.350 16.905 7.548 1.00 53.60 35 ASP F C 1
ATOM 13650 O O . ASP F 1 36 ? -42.647 17.722 8.153 1.00 58.84 35 ASP F O 1
ATOM 13655 N N . GLY F 1 37 ? -44.068 17.224 6.479 1.00 60.73 36 GLY F N 1
ATOM 13656 C CA . GLY F 1 37 ? -43.946 18.527 5.848 1.00 55.42 36 GLY F CA 1
ATOM 13657 C C . GLY F 1 37 ? -42.527 18.729 5.342 1.00 54.47 36 GLY F C 1
ATOM 13658 O O . GLY F 1 37 ? -42.176 18.292 4.224 1.00 60.22 36 GLY F O 1
ATOM 13659 N N . ASN F 1 38 ? -41.694 19.348 6.173 1.00 48.76 37 ASN F N 1
ATOM 13660 C CA . ASN F 1 38 ? -40.378 19.819 5.737 1.00 43.43 37 ASN F CA 1
ATOM 13661 C C . ASN F 1 38 ? -39.265 19.014 6.313 1.00 40.60 37 ASN F C 1
ATOM 13662 O O . ASN F 1 38 ? -38.101 19.406 6.225 1.00 43.52 37 ASN F O 1
ATOM 13667 N N . THR F 1 39 ? -39.630 17.870 6.874 1.00 31.84 38 THR F N 1
ATOM 13668 C CA . THR F 1 39 ? -38.652 17.016 7.552 1.00 44.82 38 THR F CA 1
ATOM 13669 C C . THR F 1 39 ? -38.909 15.524 7.340 1.00 42.10 38 THR F C 1
ATOM 13670 O O . THR F 1 39 ? -40.074 15.084 7.285 1.00 38.29 38 THR F O 1
ATOM 13674 N N . ASP F 1 40 ? -37.837 14.744 7.204 1.00 37.14 39 ASP F N 1
ATOM 13675 C CA . ASP F 1 40 ? -38.030 13.299 7.129 1.00 36.35 39 ASP F CA 1
ATOM 13676 C C . ASP F 1 40 ? -37.644 12.717 8.460 1.00 34.41 39 ASP F C 1
ATOM 13677 O O . ASP F 1 40 ? -36.472 12.821 8.881 1.00 37.91 39 ASP F O 1
ATOM 13682 N N . ASN F 1 41 ? -38.645 12.145 9.139 1.00 40.59 40 ASN F N 1
ATOM 13683 C CA . ASN F 1 41 ? -38.421 11.447 10.430 1.00 37.74 40 ASN F CA 1
ATOM 13684 C C . ASN F 1 41 ? -38.090 9.986 10.265 1.00 37.54 40 ASN F C 1
ATOM 13685 O O . ASN F 1 41 ? -38.776 9.258 9.508 1.00 41.90 40 ASN F O 1
ATOM 13690 N N . LEU F 1 42 ? -37.036 9.550 10.959 1.00 33.11 41 LEU F N 1
ATOM 13691 C CA . LEU F 1 42 ? -36.663 8.133 10.932 1.00 32.43 41 LEU F CA 1
ATOM 13692 C C . LEU F 1 42 ? -37.597 7.395 11.900 1.00 30.24 41 LEU F C 1
ATOM 13693 O O . LEU F 1 42 ? -37.639 7.702 13.075 1.00 37.61 41 LEU F O 1
ATOM 13698 N N . VAL F 1 43 ? -38.365 6.438 11.404 1.00 33.60 42 VAL F N 1
ATOM 13699 C CA . VAL F 1 43 ? -39.313 5.706 12.278 1.00 27.65 42 VAL F CA 1
ATOM 13700 C C . VAL F 1 43 ? -38.917 4.237 12.489 1.00 34.37 42 VAL F C 1
ATOM 13701 O O . VAL F 1 43 ? -39.481 3.546 13.348 1.00 41.06 42 VAL F O 1
ATOM 13705 N N . PHE F 1 44 ? -37.952 3.735 11.715 1.00 36.83 43 PHE F N 1
ATOM 13706 C CA . PHE F 1 44 ? -37.607 2.301 11.772 1.00 25.94 43 PHE F CA 1
ATOM 13707 C C . PHE F 1 44 ? -36.252 2.025 11.129 1.00 30.35 43 PHE F C 1
ATOM 13708 O O . PHE F 1 44 ? -35.905 2.569 10.049 1.00 36.58 43 PHE F O 1
ATOM 13716 N N . VAL F 1 45 ? -35.491 1.165 11.787 1.00 30.04 44 VAL F N 1
ATOM 13717 C CA . VAL F 1 45 ? -34.195 0.735 11.282 1.00 33.89 44 VAL F CA 1
ATOM 13718 C C . VAL F 1 45 ? -34.251 -0.802 11.188 1.00 32.52 44 VAL F C 1
ATOM 13719 O O . VAL F 1 45 ? -34.560 -1.478 12.171 1.00 37.87 44 VAL F O 1
ATOM 13723 N N . ASN F 1 46 ? -33.950 -1.340 10.013 1.00 29.88 45 ASN F N 1
ATOM 13724 C CA . ASN F 1 46 ? -34.077 -2.755 9.712 1.00 30.18 45 ASN F CA 1
ATOM 13725 C C . ASN F 1 46 ? -32.798 -3.527 10.102 1.00 33.21 45 ASN F C 1
ATOM 13726 O O . ASN F 1 46 ? -31.720 -3.235 9.610 1.00 39.19 45 ASN F O 1
ATOM 13731 N N . LYS F 1 47 ? -32.920 -4.501 10.998 1.00 34.79 46 LYS F N 1
ATOM 13732 C CA . LYS F 1 47 ? -31.795 -5.345 11.421 1.00 32.61 46 LYS F CA 1
ATOM 13733 C C . LYS F 1 47 ? -32.024 -6.807 10.960 1.00 38.71 46 LYS F C 1
ATOM 13734 O O . LYS F 1 47 ? -31.268 -7.724 11.343 1.00 38.71 46 LYS F O 1
ATOM 13740 N N . THR F 1 48 ? -33.097 -7.002 10.180 1.00 32.90 47 THR F N 1
ATOM 13741 C CA . THR F 1 48 ? -33.481 -8.275 9.570 1.00 30.98 47 THR F CA 1
ATOM 13742 C C . THR F 1 48 ? -32.838 -8.443 8.181 1.00 38.60 47 THR F C 1
ATOM 13743 O O . THR F 1 48 ? -32.345 -7.473 7.594 1.00 30.99 47 THR F O 1
ATOM 13747 N N . SER F 1 49 ? -32.859 -9.678 7.671 1.00 31.91 48 SER F N 1
ATOM 13748 C CA . SER F 1 49 ? -32.405 -9.952 6.305 1.00 35.06 48 SER F CA 1
ATOM 13749 C C . SER F 1 49 ? -33.537 -9.693 5.300 1.00 33.09 48 SER F C 1
ATOM 13750 O O . SER F 1 49 ? -33.349 -9.838 4.087 1.00 34.97 48 SER F O 1
ATOM 13753 N N . LEU F 1 50 ? -34.728 -9.332 5.790 1.00 34.66 49 LEU F N 1
ATOM 13754 C CA . LEU F 1 50 ? -35.827 -8.973 4.874 1.00 30.93 49 LEU F CA 1
ATOM 13755 C C . LEU F 1 50 ? -35.670 -7.559 4.245 1.00 36.13 49 LEU F C 1
ATOM 13756 O O . LEU F 1 50 ? -34.991 -6.643 4.799 1.00 31.24 49 LEU F O 1
ATOM 13761 N N . PRO F 1 51 ? -36.313 -7.373 3.084 1.00 34.22 50 PRO F N 1
ATOM 13762 C CA . PRO F 1 51 ? -36.375 -5.991 2.562 1.00 35.71 50 PRO F CA 1
ATOM 13763 C C . PRO F 1 51 ? -36.981 -5.020 3.609 1.00 36.81 50 PRO F C 1
ATOM 13764 O O . PRO F 1 51 ? -37.930 -5.354 4.327 1.00 34.27 50 PRO F O 1
ATOM 13768 N N . THR F 1 52 ? -36.413 -3.823 3.686 1.00 37.97 51 THR F N 1
ATOM 13769 C CA . THR F 1 52 ? -36.738 -2.865 4.730 1.00 30.36 51 THR F CA 1
ATOM 13770 C C . THR F 1 52 ? -38.236 -2.543 4.918 1.00 31.09 51 THR F C 1
ATOM 13771 O O . THR F 1 52 ? -38.744 -2.571 6.051 1.00 37.84 51 THR F O 1
ATOM 13775 N N . ALA F 1 53 ? -38.949 -2.265 3.839 1.00 32.29 52 ALA F N 1
ATOM 13776 C CA . ALA F 1 53 ? -40.376 -1.959 3.947 1.00 36.70 52 ALA F CA 1
ATOM 13777 C C . ALA F 1 53 ? -41.137 -3.164 4.490 1.00 37.80 52 ALA F C 1
ATOM 13778 O O . ALA F 1 53 ? -42.132 -2.980 5.204 1.00 36.50 52 ALA F O 1
ATOM 13780 N N . ILE F 1 54 ? -40.668 -4.371 4.146 1.00 27.86 53 ILE F N 1
ATOM 13781 C CA . ILE F 1 54 ? -41.274 -5.619 4.632 1.00 31.77 53 ILE F CA 1
ATOM 13782 C C . ILE F 1 54 ? -41.017 -5.820 6.126 1.00 34.55 53 ILE F C 1
ATOM 13783 O O . ILE F 1 54 ? -41.959 -6.072 6.924 1.00 36.18 53 ILE F O 1
ATOM 13788 N N . ALA F 1 55 ? -39.754 -5.692 6.525 1.00 33.44 54 ALA F N 1
ATOM 13789 C CA . ALA F 1 55 ? -39.414 -5.883 7.942 1.00 31.08 54 ALA F CA 1
ATOM 13790 C C . ALA F 1 55 ? -40.275 -4.912 8.751 1.00 39.08 54 ALA F C 1
ATOM 13791 O O . ALA F 1 55 ? -40.819 -5.284 9.799 1.00 33.19 54 ALA F O 1
ATOM 13793 N N . PHE F 1 56 ? -40.437 -3.688 8.220 1.00 36.25 55 PHE F N 1
ATOM 13794 C CA . PHE F 1 56 ? -41.229 -2.627 8.879 1.00 35.38 55 PHE F CA 1
ATOM 13795 C C . PHE F 1 56 ? -42.692 -3.024 9.015 1.00 34.94 55 PHE F C 1
ATOM 13796 O O . PHE F 1 56 ? -43.277 -2.848 10.079 1.00 40.25 55 PHE F O 1
ATOM 13804 N N . GLU F 1 57 ? -43.290 -3.513 7.940 1.00 30.11 56 GLU F N 1
ATOM 13805 C CA . GLU F 1 57 ? -44.649 -4.037 8.027 1.00 36.71 56 GLU F CA 1
ATOM 13806 C C . GLU F 1 57 ? -44.816 -5.106 9.157 1.00 37.76 56 GLU F C 1
ATOM 13807 O O . GLU F 1 57 ? -45.774 -5.043 9.956 1.00 38.67 56 GLU F O 1
ATOM 13813 N N . LEU F 1 58 ? -43.909 -6.087 9.191 1.00 34.14 57 LEU F N 1
ATOM 13814 C CA . LEU F 1 58 ? -44.037 -7.215 10.106 1.00 30.58 57 LEU F CA 1
ATOM 13815 C C . LEU F 1 58 ? -43.878 -6.695 11.555 1.00 40.75 57 LEU F C 1
ATOM 13816 O O . LEU F 1 58 ? -44.479 -7.197 12.528 1.00 35.88 57 LEU F O 1
ATOM 13821 N N . PHE F 1 59 ? -43.052 -5.677 11.696 1.00 33.23 58 PHE F N 1
ATOM 13822 C CA . PHE F 1 59 ? -42.830 -5.119 12.995 1.00 31.57 58 PHE F CA 1
ATOM 13823 C C . PHE F 1 59 ? -44.132 -4.437 13.442 1.00 38.15 58 PHE F C 1
ATOM 13824 O O . PHE F 1 59 ? -44.569 -4.602 14.598 1.00 40.37 58 PHE F O 1
ATOM 13832 N N . ALA F 1 60 ? -44.760 -3.702 12.521 1.00 36.21 59 ALA F N 1
ATOM 13833 C CA . ALA F 1 60 ? -46.032 -3.000 12.778 1.00 39.01 59 ALA F CA 1
ATOM 13834 C C . ALA F 1 60 ? -47.157 -3.979 13.126 1.00 37.99 59 ALA F C 1
ATOM 13835 O O . ALA F 1 60 ? -48.131 -3.589 13.801 1.00 34.30 59 ALA F O 1
ATOM 13837 N N . LYS F 1 61 ? -47.002 -5.234 12.663 1.00 36.42 60 LYS F N 1
ATOM 13838 C CA . LYS F 1 61 ? -48.027 -6.295 12.822 1.00 37.41 60 LYS F CA 1
ATOM 13839 C C . LYS F 1 61 ? -47.658 -7.288 13.912 1.00 42.21 60 LYS F C 1
ATOM 13840 O O . LYS F 1 61 ? -48.273 -8.373 14.042 1.00 44.42 60 LYS F O 1
ATOM 13846 N N . ARG F 1 62 ? -46.660 -6.918 14.714 1.00 37.91 61 ARG F N 1
ATOM 13847 C CA . ARG F 1 62 ? -46.282 -7.749 15.851 1.00 37.84 61 ARG F CA 1
ATOM 13848 C C . ARG F 1 62 ? -47.401 -7.709 16.890 1.00 34.69 61 ARG F C 1
ATOM 13849 O O . ARG F 1 62 ? -48.189 -6.740 16.924 1.00 42.62 61 ARG F O 1
ATOM 13857 N N . LYS F 1 63 ? -47.471 -8.769 17.704 1.00 31.53 62 LYS F N 1
ATOM 13858 C CA . LYS F 1 63 ? -48.346 -8.821 18.873 1.00 29.60 62 LYS F CA 1
ATOM 13859 C C . LYS F 1 63 ? -47.774 -7.841 19.883 1.00 35.15 62 LYS F C 1
ATOM 13860 O O . LYS F 1 63 ? -46.597 -7.970 20.267 1.00 39.72 62 LYS F O 1
ATOM 13866 N N . VAL F 1 64 ? -48.576 -6.865 20.297 1.00 35.70 63 VAL F N 1
ATOM 13867 C CA . VAL F 1 64 ? -48.099 -5.796 21.182 1.00 35.58 63 VAL F CA 1
ATOM 13868 C C . VAL F 1 64 ? -48.633 -6.007 22.597 1.00 41.75 63 VAL F C 1
ATOM 13869 O O . VAL F 1 64 ? -49.728 -6.570 22.783 1.00 40.92 63 VAL F O 1
ATOM 13873 N N . GLY F 1 65 ? -47.871 -5.540 23.596 1.00 47.64 64 GLY F N 1
ATOM 13874 C CA . GLY F 1 65 ? -48.202 -5.716 25.016 1.00 35.67 64 GLY F CA 1
ATOM 13875 C C . GLY F 1 65 ? -47.778 -7.106 25.528 1.00 39.92 64 GLY F C 1
ATOM 13876 O O . GLY F 1 65 ? -46.599 -7.525 25.448 1.00 37.66 64 GLY F O 1
ATOM 13877 N N . LEU F 1 66 ? -48.761 -7.841 26.038 1.00 40.80 65 LEU F N 1
ATOM 13878 C CA . LEU F 1 66 ? -48.526 -9.123 26.681 1.00 37.51 65 LEU F CA 1
ATOM 13879 C C . LEU F 1 66 ? -48.312 -10.239 25.648 1.00 36.87 65 LEU F C 1
ATOM 13880 O O . LEU F 1 66 ? -49.180 -10.538 24.828 1.00 41.88 65 LEU F O 1
ATOM 13885 N N . THR F 1 67 ? -47.139 -10.855 25.712 1.00 34.89 66 THR F N 1
ATOM 13886 C CA . THR F 1 67 ? -46.786 -11.917 24.797 1.00 35.58 66 THR F CA 1
ATOM 13887 C C . THR F 1 67 ? -46.229 -13.137 25.569 1.00 39.25 66 THR F C 1
ATOM 13888 O O . THR F 1 67 ? -45.649 -12.975 26.664 1.00 28.33 66 THR F O 1
ATOM 13892 N N . PRO F 1 68 ? -46.391 -14.355 24.981 1.00 38.15 67 PRO F N 1
ATOM 13893 C CA . PRO F 1 68 ? -45.742 -15.603 25.439 1.00 37.90 67 PRO F CA 1
ATOM 13894 C C . PRO F 1 68 ? -44.234 -15.552 25.177 1.00 38.51 67 PRO F C 1
ATOM 13895 O O . PRO F 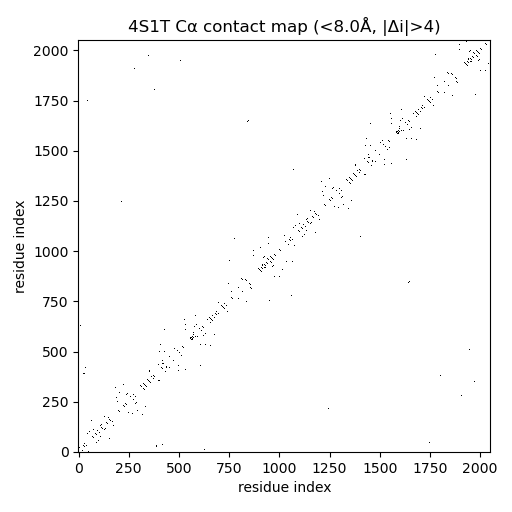1 68 ? -43.808 -14.901 24.225 1.00 32.65 67 PRO F O 1
ATOM 13899 N N . PRO F 1 69 ? -43.437 -16.205 26.039 1.00 40.95 68 PRO F N 1
ATOM 13900 C CA . PRO F 1 69 ? -41.970 -16.263 25.928 1.00 33.92 68 PRO F CA 1
ATOM 13901 C C . PRO F 1 69 ? -41.673 -16.828 24.552 1.00 37.98 68 PRO F C 1
ATOM 13902 O O . PRO F 1 69 ? -42.585 -17.485 24.022 1.00 40.04 68 PRO F O 1
ATOM 13906 N N . LEU F 1 70 ? -40.477 -16.607 23.978 1.00 45.57 69 LEU F N 1
ATOM 13907 C CA . LEU F 1 70 ? -40.201 -17.030 22.571 1.00 42.40 69 LEU F CA 1
ATOM 13908 C C . LEU F 1 70 ? -39.516 -18.387 22.394 1.00 36.21 69 LEU F C 1
ATOM 13909 O O . LEU F 1 70 ? -39.943 -19.182 21.551 1.00 45.74 69 LEU F O 1
ATOM 13914 N N . SER F 1 71 ? -38.468 -18.651 23.168 1.00 37.87 70 SER F N 1
ATOM 13915 C CA . SER F 1 71 ? -37.676 -19.892 23.025 1.00 39.79 70 SER F CA 1
ATOM 13916 C C . SER F 1 71 ? -38.510 -21.208 23.013 1.00 45.01 70 SER F C 1
ATOM 13917 O O . SER F 1 71 ? -38.167 -22.159 22.285 1.00 43.89 70 SER F O 1
ATOM 13920 N N . ILE F 1 72 ? -39.588 -21.274 23.806 1.00 40.96 71 ILE F N 1
ATOM 13921 C CA . ILE F 1 72 ? -40.451 -22.456 23.750 1.00 51.53 71 ILE F CA 1
ATOM 13922 C C . ILE F 1 72 ? -41.110 -22.649 22.389 1.00 44.02 71 ILE F C 1
ATOM 13923 O O . ILE F 1 72 ? -41.134 -23.757 21.865 1.00 46.49 71 ILE F O 1
ATOM 13928 N N . LEU F 1 73 ? -41.671 -21.570 21.852 1.00 33.22 72 LEU F N 1
ATOM 13929 C CA . LEU F 1 73 ? -42.255 -21.612 20.520 1.00 42.30 72 LEU F CA 1
ATOM 13930 C C . LEU F 1 73 ? -41.211 -22.063 19.496 1.00 43.45 72 LEU F C 1
ATOM 13931 O O . LEU F 1 73 ? -41.445 -23.023 18.758 1.00 48.18 72 LEU F O 1
ATOM 13936 N N . LYS F 1 74 ? -40.053 -21.388 19.461 1.00 48.21 73 LYS F N 1
ATOM 13937 C CA . LYS F 1 74 ? -38.949 -21.823 18.590 1.00 48.04 73 LYS F CA 1
ATOM 13938 C C . LYS F 1 74 ? -38.662 -23.331 18.799 1.00 53.46 73 LYS F C 1
ATOM 13939 O O . LYS F 1 74 ? -38.556 -24.091 17.817 1.00 47.90 73 LYS F O 1
ATOM 13945 N N . ASN F 1 75 ? -38.560 -23.754 20.064 1.00 38.42 74 ASN F N 1
ATOM 13946 C CA . ASN F 1 75 ? -38.221 -25.141 20.383 1.00 40.98 74 ASN F CA 1
ATOM 13947 C C . ASN F 1 75 ? -39.279 -26.165 19.909 1.00 47.76 74 ASN F C 1
ATOM 13948 O O . ASN F 1 75 ? -38.948 -27.303 19.567 1.00 52.65 74 ASN F O 1
ATOM 13953 N N . LEU F 1 76 ? -40.545 -25.758 19.895 1.00 39.33 75 LEU F N 1
ATOM 13954 C CA . LEU F 1 76 ? -41.600 -26.598 19.382 1.00 39.30 75 LEU F CA 1
ATOM 13955 C C . LEU F 1 76 ? -41.622 -26.623 17.853 1.00 52.61 75 LEU F C 1
ATOM 13956 O O . LEU F 1 76 ? -42.624 -27.047 17.265 1.00 57.63 75 LEU F O 1
ATOM 13961 N N . GLY F 1 77 ? -40.559 -26.150 17.202 1.00 48.69 76 GLY F N 1
ATOM 13962 C CA . GLY F 1 77 ? -40.500 -26.151 15.738 1.00 47.79 76 GLY F CA 1
ATOM 13963 C C . GLY F 1 77 ? -41.445 -25.200 14.998 1.00 43.09 76 GLY F C 1
ATOM 13964 O O . GLY F 1 77 ? -41.752 -25.429 13.821 1.00 39.59 76 GLY F O 1
ATOM 13965 N N . VAL F 1 78 ? -41.903 -24.140 15.675 1.00 41.32 77 VAL F N 1
ATOM 13966 C CA . VAL F 1 78 ? -42.751 -23.143 15.004 1.00 48.29 77 VAL F CA 1
ATOM 13967 C C . VAL F 1 78 ? -42.049 -22.516 13.752 1.00 49.03 77 VAL F C 1
ATOM 13968 O O . VAL F 1 78 ? -40.892 -22.052 13.826 1.00 40.77 77 VAL F O 1
ATOM 13972 N N . VAL F 1 79 ? -42.734 -22.551 12.605 1.00 42.44 78 VAL F N 1
ATOM 13973 C CA . VAL F 1 79 ? -42.150 -22.101 11.335 1.00 39.83 78 VAL F CA 1
ATOM 13974 C C . VAL F 1 79 ? -42.786 -20.785 10.891 1.00 42.78 78 VAL F C 1
ATOM 13975 O O . VAL F 1 79 ? -42.132 -19.935 10.298 1.00 39.16 78 VAL F O 1
ATOM 13979 N N . ALA F 1 80 ? -44.067 -20.621 11.212 1.00 43.30 79 ALA F N 1
ATOM 13980 C CA . ALA F 1 80 ? -44.781 -19.413 10.816 1.00 34.22 79 ALA F CA 1
ATOM 13981 C C . ALA F 1 80 ? -45.895 -19.110 11.834 1.00 40.42 79 ALA F C 1
ATOM 13982 O O . ALA F 1 80 ? -46.451 -20.037 12.454 1.00 48.16 79 ALA F O 1
ATOM 13984 N N . THR F 1 81 ? -46.189 -17.824 12.018 1.00 30.57 80 THR F N 1
ATOM 13985 C CA . THR F 1 81 ? -47.327 -17.384 12.800 1.00 34.58 80 THR F CA 1
ATOM 13986 C C . THR F 1 81 ? -48.570 -16.982 11.928 1.00 42.69 80 THR F C 1
ATOM 13987 O O . THR F 1 81 ? -48.442 -16.404 10.827 1.00 42.37 80 THR F O 1
ATOM 13991 N N . TYR F 1 82 ? -49.766 -17.285 12.437 1.00 41.16 81 TYR F N 1
ATOM 13992 C CA . TYR F 1 82 ? -50.988 -17.090 11.686 1.00 31.60 81 TYR F CA 1
ATOM 13993 C C . TYR F 1 82 ? -51.670 -15.804 12.065 1.00 38.27 81 TYR F C 1
ATOM 13994 O O . TYR F 1 82 ? -52.222 -15.686 13.141 1.00 49.28 81 TYR F O 1
ATOM 14003 N N . LYS F 1 83 ? -51.647 -14.829 11.161 1.00 48.39 82 LYS F N 1
ATOM 14004 C CA . LYS F 1 83 ? -52.364 -13.542 11.349 1.00 42.43 82 LYS F CA 1
ATOM 14005 C C . LYS F 1 83 ? -51.801 -12.619 12.428 1.00 44.10 82 LYS F C 1
ATOM 14006 O O . LYS F 1 83 ? -52.471 -11.643 12.856 1.00 41.78 82 LYS F O 1
ATOM 14012 N N . PHE F 1 84 ? -50.579 -12.921 12.868 1.00 40.45 83 PHE F N 1
ATOM 14013 C CA . PHE F 1 84 ? -49.817 -11.962 13.687 1.00 41.43 83 PHE F CA 1
ATOM 14014 C C . PHE F 1 84 ? -48.335 -12.266 13.527 1.00 41.42 83 PHE F C 1
ATOM 14015 O O . PHE F 1 84 ? -47.945 -13.307 12.969 1.00 39.28 83 PHE F O 1
ATOM 14023 N N . VAL F 1 85 ? -47.504 -11.381 14.036 1.00 35.41 84 VAL F N 1
ATOM 14024 C CA . VAL F 1 85 ? -46.132 -11.772 14.139 1.00 34.37 84 VAL F CA 1
ATOM 14025 C C . VAL F 1 85 ? -45.649 -11.619 15.552 1.00 40.32 84 VAL F C 1
ATOM 14026 O O . VAL F 1 85 ? -46.153 -10.788 16.332 1.00 43.61 84 VAL F O 1
ATOM 14030 N N . LEU F 1 86 ? -44.700 -12.476 15.915 1.00 40.81 85 LEU F N 1
ATOM 14031 C CA . LEU F 1 86 ? -44.028 -12.353 17.222 1.00 35.44 85 LEU F CA 1
ATOM 14032 C C . LEU F 1 86 ? -42.678 -11.672 16.996 1.00 34.90 85 LEU F C 1
ATOM 14033 O O . LEU F 1 86 ? -41.843 -12.176 16.235 1.00 40.66 85 LEU F O 1
ATOM 14038 N N . TRP F 1 87 ? -42.500 -10.494 17.588 1.00 32.76 86 TRP F N 1
ATOM 14039 C CA . TRP F 1 87 ? -41.248 -9.757 17.482 1.00 26.28 86 TRP F CA 1
ATOM 14040 C C . TRP F 1 87 ? -40.188 -10.119 18.564 1.00 35.47 86 TRP F C 1
ATOM 14041 O O . TRP F 1 87 ? -40.437 -10.015 19.794 1.00 37.89 86 TRP F O 1
ATOM 14052 N N . ASP F 1 88 ? -39.003 -10.561 18.122 1.00 32.51 87 ASP F N 1
ATOM 14053 C CA . ASP F 1 88 ? -37.891 -10.701 19.055 1.00 29.86 87 ASP F CA 1
ATOM 14054 C C . ASP F 1 88 ? -37.245 -9.322 19.200 1.00 34.28 87 ASP F C 1
ATOM 14055 O O . ASP F 1 88 ? -36.481 -8.877 18.335 1.00 33.93 87 ASP F O 1
ATOM 14060 N N . TYR F 1 89 ? -37.586 -8.632 20.296 1.00 40.57 88 TYR F N 1
ATOM 14061 C CA . TYR F 1 89 ? -37.166 -7.241 20.517 1.00 28.07 88 TYR F CA 1
ATOM 14062 C C . TYR F 1 89 ? -35.680 -7.101 20.789 1.00 31.38 88 TYR F C 1
ATOM 14063 O O . TYR F 1 89 ? -35.106 -5.986 20.733 1.00 35.37 88 TYR F O 1
ATOM 14072 N N . GLU F 1 90 ? -35.058 -8.224 21.116 1.00 31.93 89 GLU F N 1
ATOM 14073 C CA . GLU F 1 90 ? -33.638 -8.241 21.473 1.00 39.88 89 GLU F CA 1
ATOM 14074 C C . GLU F 1 90 ? -32.816 -8.361 20.206 1.00 38.56 89 GLU F C 1
ATOM 14075 O O . GLU F 1 90 ? -31.891 -7.573 20.002 1.00 45.45 89 GLU F O 1
ATOM 14081 N N . ALA F 1 91 ? -33.184 -9.319 19.348 1.00 33.97 90 ALA F N 1
ATOM 14082 C CA . ALA F 1 91 ? -32.530 -9.469 18.028 1.00 37.64 90 ALA F CA 1
ATOM 14083 C C . ALA F 1 91 ? -33.030 -8.501 16.988 1.00 36.25 90 ALA F C 1
ATOM 14084 O O . ALA F 1 91 ? -32.304 -8.224 16.031 1.00 35.98 90 ALA F O 1
ATOM 14086 N N . GLU F 1 92 ? -34.261 -8.005 17.173 1.00 38.95 91 GLU F N 1
ATOM 14087 C CA . GLU F 1 92 ? -34.904 -7.011 16.264 1.00 33.32 91 GLU F CA 1
ATOM 14088 C C . GLU F 1 92 ? -35.337 -7.593 14.905 1.00 36.51 91 GLU F C 1
ATOM 14089 O O . GLU F 1 92 ? -34.812 -7.250 13.836 1.00 36.92 91 GLU F O 1
ATOM 14095 N N . ARG F 1 93 ? -36.385 -8.404 14.951 1.00 38.20 92 ARG F N 1
ATOM 14096 C CA . ARG F 1 93 ? -36.485 -9.529 14.037 1.00 38.29 92 ARG F CA 1
ATOM 14097 C C . ARG F 1 93 ? -37.722 -10.306 14.429 1.00 33.43 92 ARG F C 1
ATOM 14098 O O . ARG F 1 93 ? -37.938 -10.581 15.624 1.00 41.01 92 ARG F O 1
ATOM 14106 N N . PRO F 1 94 ? -38.549 -10.662 13.452 1.00 28.32 93 PRO F N 1
ATOM 14107 C CA . PRO F 1 94 ? -39.649 -11.586 13.759 1.00 27.99 93 PRO F CA 1
ATOM 14108 C C . PRO F 1 94 ? -39.064 -12.947 14.225 1.00 37.09 93 PRO F C 1
ATOM 14109 O O . PRO F 1 94 ? -37.855 -13.221 14.034 1.00 36.11 93 PRO F O 1
ATOM 14113 N N . LEU F 1 95 ? -39.917 -13.767 14.843 1.00 36.69 94 LEU F N 1
ATOM 14114 C CA . LEU F 1 95 ? -39.533 -15.081 15.382 1.00 36.45 94 LEU F CA 1
ATOM 14115 C C . LEU F 1 95 ? -38.932 -15.999 14.334 1.00 40.60 94 LEU F C 1
ATOM 14116 O O . LEU F 1 95 ? -37.931 -16.673 14.600 1.00 41.49 94 LEU F O 1
ATOM 14121 N N . THR F 1 96 ? -39.540 -16.009 13.145 1.00 39.45 95 THR F N 1
ATOM 14122 C CA . THR F 1 96 ? -38.986 -16.687 11.961 1.00 34.30 95 THR F CA 1
ATOM 14123 C C . THR F 1 96 ? -39.127 -15.768 10.764 1.00 40.49 95 THR F C 1
ATOM 14124 O O . THR F 1 96 ? -39.708 -14.686 10.907 1.00 46.40 95 THR F O 1
ATOM 14128 N N . SER F 1 97 ? -38.634 -16.202 9.598 1.00 40.88 96 SER F N 1
ATOM 14129 C CA . SER F 1 97 ? -38.749 -15.458 8.330 1.00 43.13 96 SER F CA 1
ATOM 14130 C C . SER F 1 97 ? -40.120 -15.621 7.709 1.00 39.16 96 SER F C 1
ATOM 14131 O O . SER F 1 97 ? -40.376 -15.075 6.645 1.00 40.92 96 SER F O 1
ATOM 14134 N N . PHE F 1 98 ? -40.998 -16.391 8.347 1.00 36.28 97 PHE F N 1
ATOM 14135 C CA . PHE F 1 98 ? -42.262 -16.759 7.686 1.00 38.91 97 PHE F CA 1
ATOM 14136 C C . PHE F 1 98 ? -43.541 -16.484 8.473 1.00 36.28 97 PHE F C 1
ATOM 14137 O O . PHE F 1 98 ? -43.593 -16.623 9.691 1.00 40.13 97 PHE F O 1
ATOM 14145 N N . THR F 1 99 ? -44.585 -16.126 7.743 1.00 37.56 98 THR F N 1
ATOM 14146 C CA . THR F 1 99 ? -45.898 -15.851 8.313 1.00 38.98 98 THR F CA 1
ATOM 14147 C C . THR F 1 99 ? -46.946 -16.680 7.558 1.00 42.42 98 THR F C 1
ATOM 14148 O O . THR F 1 99 ? -46.628 -17.396 6.582 1.00 40.69 98 THR F O 1
ATOM 14152 N N . LYS F 1 100 ? -48.191 -16.570 8.013 1.00 34.78 99 LYS F N 1
ATOM 14153 C CA . LYS F 1 100 ? -49.345 -17.000 7.240 1.00 34.45 99 LYS F CA 1
ATOM 14154 C C . LYS F 1 100 ? -50.469 -15.953 7.399 1.00 44.86 99 LYS F C 1
ATOM 14155 O O . LYS F 1 100 ? -50.800 -15.553 8.531 1.00 45.25 99 LYS F O 1
ATOM 14161 N N . SER F 1 101 ? -51.007 -15.494 6.255 1.00 51.17 100 SER F N 1
ATOM 14162 C CA . SER F 1 101 ? -52.032 -14.443 6.177 1.00 42.01 100 SER F CA 1
ATOM 14163 C C . SER F 1 101 ? -51.601 -13.173 6.886 1.00 44.92 100 SER F C 1
ATOM 14164 O O . SER F 1 101 ? -52.411 -12.507 7.553 1.00 55.60 100 SER F O 1
ATOM 14167 N N . VAL F 1 102 ? -50.324 -12.831 6.789 1.00 47.38 101 VAL F N 1
ATOM 14168 C CA . VAL F 1 102 ? -49.872 -11.563 7.373 1.00 42.40 101 VAL F CA 1
ATOM 14169 C C . VAL F 1 102 ? -49.428 -10.657 6.259 1.00 39.84 101 VAL F C 1
ATOM 14170 O O . VAL F 1 102 ? -49.890 -9.513 6.139 1.00 44.88 101 VAL F O 1
ATOM 14174 N N . CYS F 1 103 ? -48.506 -11.190 5.454 1.00 39.82 102 CYS F N 1
ATOM 14175 C CA . CYS F 1 103 ? -47.793 -10.381 4.460 1.00 42.37 102 CYS F CA 1
ATOM 14176 C C . CYS F 1 103 ? -47.427 -11.253 3.252 1.00 41.54 102 CYS F C 1
ATOM 14177 O O . CYS F 1 103 ? -46.741 -12.269 3.405 1.00 39.31 102 CYS F O 1
ATOM 14180 N N . GLY F 1 104 ? -47.890 -10.837 2.070 1.00 39.71 103 GLY F N 1
ATOM 14181 C CA . GLY F 1 104 ? -47.682 -11.577 0.856 1.00 34.12 103 GLY F CA 1
ATOM 14182 C C . GLY F 1 104 ? -46.231 -12.004 0.695 1.00 44.21 103 GLY F C 1
ATOM 14183 O O . GLY F 1 104 ? -45.912 -13.199 0.382 1.00 40.29 103 GLY F O 1
ATOM 14184 N N . TYR F 1 105 ? -45.334 -11.037 0.905 1.00 35.20 104 TYR F N 1
ATOM 14185 C CA . TYR F 1 105 ? -43.927 -11.304 0.653 1.00 34.55 104 TYR F CA 1
ATOM 14186 C C . TYR F 1 105 ? -43.392 -12.452 1.520 1.00 40.23 104 TYR F C 1
ATOM 14187 O O . TYR F 1 105 ? -42.583 -13.260 1.049 1.00 41.89 104 TYR F O 1
ATOM 14196 N N . THR F 1 106 ? -43.858 -12.551 2.764 1.00 35.55 105 THR F N 1
ATOM 14197 C CA . THR F 1 106 ? -43.315 -13.550 3.687 1.00 32.44 105 THR F CA 1
ATOM 14198 C C . THR F 1 106 ? -44.223 -14.752 3.930 1.00 43.29 105 THR F C 1
ATOM 14199 O O . THR F 1 106 ? -43.801 -15.744 4.562 1.00 39.50 105 THR F O 1
ATOM 14203 N N . ASP F 1 107 ? -45.477 -14.656 3.474 1.00 41.50 106 ASP F N 1
ATOM 14204 C CA . ASP F 1 107 ? -46.433 -15.761 3.637 1.00 42.00 106 ASP F CA 1
ATOM 14205 C C . ASP F 1 107 ? -45.856 -17.087 3.086 1.00 47.46 106 ASP F C 1
ATOM 14206 O O . ASP F 1 107 ? -45.083 -17.115 2.120 1.00 53.69 106 ASP F O 1
ATOM 14211 N N . PHE F 1 108 ? -46.203 -18.179 3.751 1.00 53.95 107 PHE F N 1
ATOM 14212 C CA . PHE F 1 108 ? -45.632 -19.473 3.456 1.00 49.17 107 PHE F CA 1
ATOM 14213 C C . PHE F 1 108 ? -46.771 -20.444 3.289 1.00 58.46 107 PHE F C 1
ATOM 14214 O O . PHE F 1 108 ? -47.315 -20.951 4.281 1.00 58.56 107 PHE F O 1
ATOM 14222 N N . ALA F 1 109 ? -47.108 -20.705 2.019 1.00 68.89 108 ALA F N 1
ATOM 14223 C CA . ALA F 1 109 ? -48.356 -21.395 1.633 1.00 68.96 108 ALA F CA 1
ATOM 14224 C C . ALA F 1 109 ? -48.443 -22.843 2.120 1.00 65.04 108 ALA F C 1
ATOM 14225 O O . ALA F 1 109 ? -49.519 -23.304 2.510 1.00 58.59 108 ALA F O 1
ATOM 14227 N N . GLU F 1 110 ? -47.306 -23.538 2.098 1.00 67.27 109 GLU F N 1
ATOM 14228 C CA . GLU F 1 110 ? -47.246 -24.966 2.406 1.00 72.70 109 GLU F CA 1
ATOM 14229 C C . GLU F 1 110 ? -47.668 -25.300 3.848 1.00 73.00 109 GLU F C 1
ATOM 14230 O O . GLU F 1 110 ? -47.442 -24.501 4.786 1.00 66.21 109 GLU F O 1
ATOM 14236 N N . ASP F 1 111 ? -48.295 -26.471 4.017 1.00 74.89 110 ASP F N 1
ATOM 14237 C CA . ASP F 1 111 ? -48.674 -26.917 5.363 1.00 76.89 110 ASP F CA 1
ATOM 14238 C C . ASP F 1 111 ? -47.386 -27.121 6.148 1.00 70.66 110 ASP F C 1
ATOM 14239 O O . ASP F 1 111 ? -46.453 -27.784 5.667 1.00 74.23 110 ASP F O 1
ATOM 14244 N N . VAL F 1 112 ? -47.336 -26.536 7.341 1.00 53.03 111 VAL F N 1
ATOM 14245 C CA . VAL F 1 112 ? -46.129 -26.599 8.154 1.00 51.17 111 VAL F CA 1
ATOM 14246 C C . VAL F 1 112 ? -46.496 -26.297 9.613 1.00 48.21 111 VAL F C 1
ATOM 14247 O O . VAL F 1 112 ? -47.628 -25.866 9.888 1.00 55.49 111 VAL F O 1
ATOM 14251 N N . CYS F 1 113 ? -45.585 -26.550 10.554 1.00 50.45 112 CYS F N 1
ATOM 14252 C CA . CYS F 1 113 ? -45.887 -26.264 11.961 1.00 47.65 112 CYS F CA 1
ATOM 14253 C C . CYS F 1 113 ? -46.174 -24.762 12.139 1.00 45.26 112 CYS F C 1
ATOM 14254 O O . CYS F 1 113 ? -45.264 -23.949 12.086 1.00 46.51 112 CYS F O 1
ATOM 14257 N N . THR F 1 114 ? -47.449 -24.421 12.325 1.00 43.34 113 THR F N 1
ATOM 14258 C CA . THR F 1 114 ? -47.886 -23.040 12.483 1.00 40.80 113 THR F CA 1
ATOM 14259 C C . THR F 1 114 ? -48.293 -22.726 13.913 1.00 46.66 113 THR F C 1
ATOM 14260 O O . THR F 1 114 ? -48.791 -23.609 14.624 1.00 48.12 113 THR F O 1
ATOM 14264 N N . CYS F 1 115 ? -48.081 -21.469 14.325 1.00 44.95 114 CYS F N 1
ATOM 14265 C CA . CYS F 1 115 ? -48.367 -21.044 15.678 1.00 37.41 114 CYS F CA 1
ATOM 14266 C C . CYS F 1 115 ? -49.589 -20.160 15.636 1.00 45.00 114 CYS F C 1
ATOM 14267 O O . CYS F 1 115 ? -49.662 -19.245 14.812 1.00 50.24 114 CYS F O 1
ATOM 14270 N N . TYR F 1 116 ? -50.544 -20.408 16.528 1.00 41.75 115 TYR F N 1
ATOM 14271 C CA . TYR F 1 116 ? -51.816 -19.681 16.506 1.00 43.25 115 TYR F CA 1
ATOM 14272 C C . TYR F 1 116 ? -51.968 -18.927 17.821 1.00 45.45 115 TYR F C 1
ATOM 14273 O O . TYR F 1 116 ? -51.575 -19.439 18.874 1.00 47.71 115 TYR F O 1
ATOM 14282 N N . ASP F 1 117 ? -52.517 -17.712 17.750 1.00 43.16 116 ASP F N 1
ATOM 14283 C CA . ASP F 1 117 ? -52.840 -16.906 18.923 1.00 45.08 116 ASP F CA 1
ATOM 14284 C C . ASP F 1 117 ? -54.345 -16.998 19.206 1.00 51.11 116 ASP F C 1
ATOM 14285 O O . ASP F 1 117 ? -55.164 -16.509 18.416 1.00 51.30 116 ASP F O 1
ATOM 14290 N N . ASN F 1 118 ? -54.701 -17.631 20.322 1.00 52.47 117 ASN F N 1
ATOM 14291 C CA . ASN F 1 118 ? -56.104 -17.904 20.639 1.00 48.45 117 ASN F CA 1
ATOM 14292 C C . ASN F 1 118 ? -56.952 -16.613 20.732 1.00 53.71 117 ASN F C 1
ATOM 14293 O O . ASN F 1 118 ? -58.199 -16.666 20.673 1.00 62.93 117 ASN F O 1
ATOM 14298 N N . SER F 1 119 ? -56.299 -15.456 20.842 1.00 40.07 118 SER F N 1
ATOM 14299 C CA . SER F 1 119 ? -57.055 -14.221 21.036 1.00 42.55 118 SER F CA 1
ATOM 14300 C C . SER F 1 119 ? -57.630 -13.768 19.716 1.00 55.10 118 SER F C 1
ATOM 14301 O O . SER F 1 119 ? -58.390 -12.781 19.683 1.00 53.71 118 SER F O 1
ATOM 14304 N N . ILE F 1 120 ? -57.255 -14.485 18.643 1.00 46.47 119 ILE F N 1
ATOM 14305 C CA . ILE F 1 120 ? -57.579 -14.088 17.263 1.00 54.19 119 ILE F CA 1
ATOM 14306 C C . ILE F 1 120 ? -58.631 -15.041 16.705 1.00 58.38 119 ILE F C 1
ATOM 14307 O O . ILE F 1 120 ? -58.441 -16.285 16.615 1.00 49.68 119 ILE F O 1
ATOM 14312 N N . GLN F 1 121 ? -59.751 -14.434 16.332 1.00 59.97 120 GLN F N 1
ATOM 14313 C CA . GLN F 1 121 ? -60.862 -15.174 15.787 1.00 61.62 120 GLN F CA 1
ATOM 14314 C C . GLN F 1 121 ? -60.417 -16.295 14.818 1.00 67.90 120 GLN F C 1
ATOM 14315 O O . GLN F 1 121 ? -59.792 -16.023 13.757 1.00 64.98 120 GLN F O 1
ATOM 14321 N N . GLY F 1 122 ? -60.737 -17.544 15.187 1.00 65.90 121 GLY F N 1
ATOM 14322 C CA . GLY F 1 122 ? -60.658 -18.663 14.253 1.00 60.42 121 GLY F CA 1
ATOM 14323 C C . GLY F 1 122 ? -59.366 -19.452 14.291 1.00 62.59 121 GLY F C 1
ATOM 14324 O O . GLY F 1 122 ? -59.229 -20.500 13.630 1.00 63.75 121 GLY F O 1
ATOM 14325 N N . SER F 1 123 ? -58.419 -18.966 15.091 1.00 58.32 122 SER F N 1
ATOM 14326 C CA . SER F 1 123 ? -57.098 -19.588 15.161 1.00 57.34 122 SER F CA 1
ATOM 14327 C C . SER F 1 123 ? -57.163 -20.958 15.885 1.00 55.93 122 SER F C 1
ATOM 14328 O O . SER F 1 123 ? -56.474 -21.931 15.503 1.00 53.00 122 SER F O 1
ATOM 14331 N N . TYR F 1 124 ? -58.019 -21.040 16.906 1.00 54.13 123 TYR F N 1
ATOM 14332 C CA . TYR F 1 124 ? -58.220 -22.306 17.606 1.00 66.17 123 TYR F CA 1
ATOM 14333 C C . TYR F 1 124 ? -58.687 -23.453 16.668 1.00 64.88 123 TYR F C 1
ATOM 14334 O O . TYR F 1 124 ? -58.159 -24.570 16.719 1.00 60.17 123 TYR F O 1
ATOM 14343 N N . GLU F 1 125 ? -59.669 -23.147 15.817 1.00 64.21 124 GLU F N 1
ATOM 14344 C CA . GLU F 1 125 ? -60.246 -24.098 14.858 1.00 65.68 124 GLU F CA 1
ATOM 14345 C C . GLU F 1 125 ? -59.218 -24.586 13.842 1.00 63.57 124 GLU F C 1
ATOM 14346 O O . GLU F 1 125 ? -59.164 -25.778 13.504 1.00 65.65 124 GLU F O 1
ATOM 14352 N N . ARG F 1 126 ? -58.413 -23.659 13.334 1.00 63.75 125 ARG F N 1
ATOM 14353 C CA . ARG F 1 126 ? -57.384 -24.020 12.357 1.00 60.12 125 ARG F CA 1
ATOM 14354 C C . ARG F 1 126 ? -56.301 -24.843 13.045 1.00 60.61 125 ARG F C 1
ATOM 14355 O O . ARG F 1 126 ? -55.764 -25.817 12.482 1.00 54.86 125 ARG F O 1
ATOM 14363 N N . PHE F 1 127 ? -56.006 -24.446 14.285 1.00 60.02 126 PHE F N 1
ATOM 14364 C CA . PHE F 1 127 ? -55.033 -25.171 15.084 1.00 62.31 126 PHE F CA 1
ATOM 14365 C C . PHE F 1 127 ? -55.434 -26.647 15.304 1.00 64.74 126 PHE F C 1
ATOM 14366 O O . PHE F 1 127 ? -54.607 -27.538 15.131 1.00 64.40 126 PHE F O 1
ATOM 14374 N N . THR F 1 128 ? -56.692 -26.886 15.692 1.00 60.97 127 THR F N 1
ATOM 14375 C CA . THR F 1 128 ? -57.162 -28.231 16.029 1.00 65.83 127 THR F CA 1
ATOM 14376 C C . THR F 1 128 ? -57.130 -29.174 14.833 1.00 64.35 127 THR F C 1
ATOM 14377 O O . THR F 1 128 ? -56.911 -30.372 14.998 1.00 69.63 127 THR F O 1
ATOM 14381 N N . LEU F 1 129 ? -57.326 -28.626 13.633 1.00 61.89 128 LEU F N 1
ATOM 14382 C CA . LEU F 1 129 ? -57.339 -29.433 12.408 1.00 57.51 128 LEU F CA 1
ATOM 14383 C C . LEU F 1 129 ? -55.948 -29.822 11.946 1.00 66.99 128 LEU F C 1
ATOM 14384 O O . LEU F 1 129 ? -55.793 -30.755 11.146 1.00 74.75 128 LEU F O 1
ATOM 14389 N N . SER F 1 130 ? -54.930 -29.124 12.450 1.00 62.73 129 SER F N 1
ATOM 14390 C CA . SER F 1 130 ? -53.561 -29.287 11.916 1.00 61.77 129 SER F CA 1
ATOM 14391 C C . SER F 1 130 ? -52.835 -30.575 12.354 1.00 58.77 129 SER F C 1
ATOM 14392 O O . SER F 1 130 ? -53.082 -31.129 13.421 1.00 62.44 129 SER F O 1
ATOM 14395 N N . THR F 1 131 ? -51.942 -31.049 11.494 1.00 66.67 130 THR F N 1
ATOM 14396 C CA . THR F 1 131 ? -51.121 -32.232 11.788 1.00 62.27 130 THR F CA 1
ATOM 14397 C C . THR F 1 131 ? -50.002 -31.855 12.753 1.00 65.61 130 THR F C 1
ATOM 14398 O O . THR F 1 131 ? -49.757 -32.568 13.717 1.00 66.57 130 THR F O 1
ATOM 14402 N N . ASN F 1 132 ? -49.354 -30.718 12.487 1.00 68.34 131 ASN F N 1
ATOM 14403 C CA . ASN F 1 132 ? -48.446 -30.088 13.435 1.00 56.90 131 ASN F CA 1
ATOM 14404 C C . ASN F 1 132 ? -48.749 -28.583 13.620 1.00 54.09 131 ASN F C 1
ATOM 14405 O O . ASN F 1 132 ? -48.839 -27.823 12.635 1.00 60.50 131 ASN F O 1
ATOM 14410 N N . ALA F 1 133 ? -48.849 -28.148 14.872 1.00 46.02 132 ALA F N 1
ATOM 14411 C CA . ALA F 1 133 ? -49.180 -26.772 15.172 1.00 46.12 132 ALA F CA 1
ATOM 14412 C C . ALA F 1 133 ? -49.049 -26.453 16.679 1.00 55.30 132 ALA F C 1
ATOM 14413 O O . ALA F 1 133 ? -49.045 -27.356 17.530 1.00 50.93 132 ALA F O 1
ATOM 14415 N N . VAL F 1 134 ? -48.935 -25.164 17.001 1.00 43.72 133 VAL F N 1
ATOM 14416 C CA . VAL F 1 134 ? -48.854 -24.748 18.388 1.00 38.89 133 VAL F CA 1
ATOM 14417 C C . VAL F 1 134 ? -49.927 -23.684 18.627 1.00 46.62 133 VAL F C 1
ATOM 14418 O O . VAL F 1 134 ? -50.221 -22.903 17.722 1.00 50.11 133 VAL F O 1
ATOM 14422 N N . LEU F 1 135 ? -50.514 -23.656 19.824 1.00 44.96 134 LEU F N 1
ATOM 14423 C CA . LEU F 1 135 ? -51.535 -22.680 20.161 1.00 46.10 134 LEU F CA 1
ATOM 14424 C C . LEU F 1 135 ? -51.094 -22.059 21.477 1.00 47.83 134 LEU F C 1
ATOM 14425 O O . LEU F 1 135 ? -50.603 -22.759 22.372 1.00 52.31 134 LEU F O 1
ATOM 14430 N N . PHE F 1 136 ? -51.211 -20.740 21.591 1.00 40.90 135 PHE F N 1
ATOM 14431 C CA . PHE F 1 136 ? -51.063 -20.118 22.906 1.00 48.18 135 PHE F CA 1
ATOM 14432 C C . PHE F 1 136 ? -52.305 -19.279 23.228 1.00 42.43 135 PHE F C 1
ATOM 14433 O O . PHE F 1 136 ? -53.032 -18.872 22.324 1.00 43.54 135 PHE F O 1
ATOM 14441 N N . SER F 1 137 ? -52.538 -19.055 24.521 1.00 46.87 136 SER F N 1
ATOM 14442 C CA . SER F 1 137 ? -53.805 -18.538 25.003 1.00 46.55 136 SER F CA 1
ATOM 14443 C C . SER F 1 137 ? -53.609 -17.963 26.378 1.00 52.29 136 SER F C 1
ATOM 14444 O O . SER F 1 137 ? -52.977 -18.609 27.270 1.00 44.24 136 SER F O 1
ATOM 14447 N N . ALA F 1 138 ? -54.153 -16.753 26.550 1.00 48.07 137 ALA F N 1
ATOM 14448 C CA . ALA F 1 138 ? -54.238 -16.159 27.887 1.00 59.07 137 ALA F CA 1
ATOM 14449 C C . ALA F 1 138 ? -54.956 -17.062 28.956 1.00 60.33 137 ALA F C 1
ATOM 14450 O O . ALA F 1 138 ? -54.743 -16.866 30.166 1.00 60.70 137 ALA F O 1
ATOM 14452 N N . THR F 1 139 ? -55.767 -18.041 28.501 1.00 48.98 138 THR F N 1
ATOM 14453 C CA . THR F 1 139 ? -56.576 -18.933 29.379 1.00 60.91 138 THR F CA 1
ATOM 14454 C C . THR F 1 139 ? -56.486 -20.413 28.945 1.00 64.44 138 THR F C 1
ATOM 14455 O O . THR F 1 139 ? -55.841 -20.740 27.936 1.00 68.13 138 THR F O 1
ATOM 14459 N N . ALA F 1 140 ? -57.134 -21.329 29.660 1.00 69.17 139 ALA F N 1
ATOM 14460 C CA . ALA F 1 140 ? -56.999 -22.726 29.224 1.00 67.10 139 ALA F CA 1
ATOM 14461 C C . ALA F 1 140 ? -57.929 -23.083 28.075 1.00 74.06 139 ALA F C 1
ATOM 14462 O O . ALA F 1 140 ? -58.706 -22.253 27.592 1.00 75.49 139 ALA F O 1
ATOM 14464 N N . VAL F 1 141 ? -57.821 -24.326 27.622 1.00 81.17 140 VAL F N 1
ATOM 14465 C CA . VAL F 1 141 ? -58.671 -24.823 26.544 1.00 86.72 140 VAL F CA 1
ATOM 14466 C C . VAL F 1 141 ? -59.259 -26.175 26.947 1.00 100.31 140 VAL F C 1
ATOM 14467 O O . VAL F 1 141 ? -58.561 -27.023 27.537 1.00 86.80 140 VAL F O 1
ATOM 14471 N N . LYS F 1 142 ? -60.546 -26.361 26.634 1.00 115.56 141 LYS F N 1
ATOM 14472 C CA . LYS F 1 142 ? -61.286 -27.567 27.020 1.00 109.63 141 LYS F CA 1
ATOM 14473 C C . LYS F 1 142 ? -62.043 -28.228 25.860 1.00 111.33 141 LYS F C 1
ATOM 14474 O O . LYS F 1 142 ? -62.203 -27.643 24.778 1.00 93.80 141 LYS F O 1
ATOM 14480 N N . THR F 1 143 ? -62.435 -29.483 26.090 1.00 114.08 142 THR F N 1
ATOM 14481 C CA . THR F 1 143 ? -63.687 -30.042 25.559 1.00 114.11 142 THR F CA 1
ATOM 14482 C C . THR F 1 143 ? -64.305 -30.961 26.644 1.00 108.64 142 THR F C 1
ATOM 14483 O O . THR F 1 143 ? -63.698 -31.963 27.064 1.00 86.64 142 THR F O 1
ATOM 14487 N N . GLY F 1 144 ? -65.485 -30.559 27.123 1.00 111.47 143 GLY F N 1
ATOM 14488 C CA . GLY F 1 144 ? -66.266 -31.329 28.080 1.00 109.98 143 GLY F CA 1
ATOM 14489 C C . GLY F 1 144 ? -66.908 -30.543 29.222 1.00 121.03 143 GLY F C 1
ATOM 14490 O O . GLY F 1 144 ? -68.141 -30.526 29.401 1.00 93.81 143 GLY F O 1
ATOM 14491 N N . GLY F 1 145 ? -66.039 -29.842 29.950 1.00 128.26 144 GLY F N 1
ATOM 14492 C CA . GLY F 1 145 ? -66.266 -29.327 31.296 1.00 122.54 144 GLY F CA 1
ATOM 14493 C C . GLY F 1 145 ? -64.893 -29.528 31.926 1.00 109.34 144 GLY F C 1
ATOM 14494 O O . GLY F 1 145 ? -64.448 -28.780 32.811 1.00 74.84 144 GLY F O 1
ATOM 14495 N N . LYS F 1 146 ? -64.226 -30.570 31.423 1.00 108.25 145 LYS F N 1
ATOM 14496 C CA . LYS F 1 146 ? -62.806 -30.813 31.654 1.00 109.71 145 LYS F CA 1
ATOM 14497 C C . LYS F 1 146 ? -61.990 -30.501 30.377 1.00 111.47 145 LYS F C 1
ATOM 14498 O O . LYS F 1 146 ? -62.525 -30.541 29.257 1.00 100.01 145 LYS F O 1
ATOM 14504 N N . SER F 1 147 ? -60.690 -30.243 30.554 1.00 113.74 146 SER F N 1
ATOM 14505 C CA . SER F 1 147 ? -59.891 -29.434 29.610 1.00 100.46 146 SER F CA 1
ATOM 14506 C C . SER F 1 147 ? -58.908 -30.120 28.631 1.00 99.17 146 SER F C 1
ATOM 14507 O O . SER F 1 147 ? -59.146 -31.233 28.107 1.00 94.37 146 SER F O 1
ATOM 14510 N N . LEU F 1 148 ? -57.810 -29.392 28.384 1.00 86.84 147 LEU F N 1
ATOM 14511 C CA . LEU F 1 148 ? -56.719 -29.839 27.520 1.00 75.91 147 LEU F CA 1
ATOM 14512 C C . LEU F 1 148 ? -55.353 -29.782 28.220 1.00 75.30 147 LEU F C 1
ATOM 14513 O O . LEU F 1 148 ? -54.993 -28.748 28.839 1.00 66.93 147 LEU F O 1
ATOM 14518 N N . PRO F 1 149 ? -54.602 -30.908 28.137 1.00 74.00 148 PRO F N 1
ATOM 14519 C CA . PRO F 1 149 ? -53.222 -31.002 28.637 1.00 59.13 148 PRO F CA 1
ATOM 14520 C C . PRO F 1 149 ? -52.348 -30.017 27.875 1.00 67.64 148 PRO F C 1
ATOM 14521 O O . PRO F 1 149 ? -52.456 -29.922 26.634 1.00 73.78 148 PRO F O 1
ATOM 14525 N N . ALA F 1 150 ? -51.447 -29.376 28.625 1.00 59.87 149 ALA F N 1
ATOM 14526 C CA . ALA F 1 150 ? -51.028 -28.011 28.384 1.00 63.20 149 ALA F CA 1
ATOM 14527 C C . ALA F 1 150 ? -49.621 -27.689 28.918 1.00 60.17 149 ALA F C 1
ATOM 14528 O O . ALA F 1 150 ? -49.178 -28.264 29.901 1.00 52.47 149 ALA F O 1
ATOM 14530 N N . ILE F 1 151 ? -48.925 -26.760 28.264 1.00 56.71 150 ILE F N 1
ATOM 14531 C CA . ILE F 1 151 ? -47.768 -26.123 28.890 1.00 55.04 150 ILE F CA 1
ATOM 14532 C C . ILE F 1 151 ? -48.272 -24.876 29.622 1.00 46.05 150 ILE F C 1
ATOM 14533 O O . ILE F 1 151 ? -48.890 -23.992 29.019 1.00 54.36 150 ILE F O 1
ATOM 14538 N N . LYS F 1 152 ? -48.035 -24.833 30.931 1.00 51.35 151 LYS F N 1
ATOM 14539 C CA . LYS F 1 152 ? -48.571 -23.760 31.785 1.00 55.15 151 LYS F CA 1
ATOM 14540 C C . LYS F 1 152 ? -47.458 -22.848 32.294 1.00 57.26 151 LYS F C 1
ATOM 14541 O O . LYS F 1 152 ? -46.543 -23.307 33.008 1.00 57.54 151 LYS F O 1
ATOM 14547 N N . LEU F 1 153 ? -47.543 -21.568 31.932 1.00 51.28 152 LEU F N 1
ATOM 14548 C CA . LEU F 1 153 ? -46.517 -20.602 32.275 1.00 42.53 152 LEU F CA 1
ATOM 14549 C C . LEU F 1 153 ? -47.072 -19.585 33.248 1.00 44.55 152 LEU F C 1
ATOM 14550 O O . LEU F 1 153 ? -48.194 -19.106 33.074 1.00 50.09 152 LEU F O 1
ATOM 14555 N N . ASN F 1 154 ? -46.290 -19.249 34.267 1.00 45.07 153 ASN F N 1
ATOM 14556 C CA . ASN F 1 154 ? -46.721 -18.258 35.249 1.00 45.89 153 ASN F CA 1
ATOM 14557 C C . ASN F 1 154 ? -45.882 -16.992 35.147 1.00 49.83 153 ASN F C 1
ATOM 14558 O O . ASN F 1 154 ? -45.640 -16.301 36.156 1.00 48.84 153 ASN F O 1
ATOM 14563 N N . PHE F 1 155 ? -45.404 -16.741 33.925 1.00 44.47 154 PHE F N 1
ATOM 14564 C CA . PHE F 1 155 ? -44.589 -15.560 33.602 1.00 41.53 154 PHE F CA 1
ATOM 14565 C C . PHE F 1 155 ? -44.744 -15.302 32.107 1.00 39.76 154 PHE F C 1
ATOM 14566 O O . PHE F 1 155 ? -45.368 -16.086 31.401 1.00 45.47 154 PHE F O 1
ATOM 14574 N N . GLY F 1 156 ? -44.164 -14.217 31.610 1.00 45.75 155 GLY F N 1
ATOM 14575 C CA . GLY F 1 156 ? -44.315 -13.888 30.200 1.00 39.73 155 GLY F CA 1
ATOM 14576 C C . GLY F 1 156 ? -43.518 -12.659 29.851 1.00 38.84 155 GLY F C 1
ATOM 14577 O O . GLY F 1 156 ? -42.646 -12.216 30.599 1.00 45.34 155 GLY F O 1
ATOM 14578 N N . MET F 1 157 ? -43.817 -12.097 28.699 1.00 34.95 156 MET F N 1
ATOM 14579 C CA . MET F 1 157 ? -43.148 -10.885 28.279 1.00 33.03 156 MET F CA 1
ATOM 14580 C C . MET F 1 157 ? -44.179 -9.764 28.141 1.00 36.24 156 MET F C 1
ATOM 14581 O O . MET F 1 157 ? -45.401 -10.003 27.947 1.00 46.30 156 MET F O 1
ATOM 14586 N N . LEU F 1 158 ? -43.691 -8.540 28.258 1.00 33.71 157 LEU F N 1
ATOM 14587 C CA . LEU F 1 158 ? -44.537 -7.369 28.060 1.00 41.40 157 LEU F CA 1
ATOM 14588 C C . LEU F 1 158 ? -43.800 -6.331 27.214 1.00 38.36 157 LEU F C 1
ATOM 14589 O O . LEU F 1 158 ? -42.888 -5.680 27.734 1.00 36.82 157 LEU F O 1
ATOM 14594 N N . ASN F 1 159 ? -44.180 -6.211 25.928 1.00 35.95 158 ASN F N 1
ATOM 14595 C CA . ASN F 1 159 ? -43.460 -5.347 24.985 1.00 31.26 158 ASN F CA 1
ATOM 14596 C C . ASN F 1 159 ? -41.980 -5.667 24.989 1.00 35.30 158 ASN F C 1
ATOM 14597 O O . ASN F 1 159 ? -41.120 -4.760 24.973 1.00 38.93 158 ASN F O 1
ATOM 14602 N N . GLY F 1 160 ? -41.685 -6.972 25.005 1.00 41.18 159 GLY F N 1
ATOM 14603 C CA . GLY F 1 160 ? -40.307 -7.470 25.051 1.00 34.68 159 GLY F CA 1
ATOM 14604 C C . GLY F 1 160 ? -39.609 -7.358 26.417 1.00 39.45 159 GLY F C 1
ATOM 14605 O O . GLY F 1 160 ? -38.409 -7.669 26.555 1.00 36.71 159 GLY F O 1
ATOM 14606 N N . ASN F 1 161 ? -40.333 -6.895 27.428 1.00 35.12 160 ASN F N 1
ATOM 14607 C CA . ASN F 1 161 ? -39.767 -6.934 28.790 1.00 34.11 160 ASN F CA 1
ATOM 14608 C C . ASN F 1 161 ? -40.242 -8.148 29.590 1.00 32.96 160 ASN F C 1
ATOM 14609 O O . ASN F 1 161 ? -41.442 -8.543 29.548 1.00 36.21 160 ASN F O 1
ATOM 14614 N N . ALA F 1 162 ? -39.296 -8.771 30.285 1.00 32.82 161 ALA F N 1
ATOM 14615 C CA . ALA F 1 162 ? -39.643 -9.938 31.102 1.00 33.87 161 ALA F CA 1
ATOM 14616 C C . ALA F 1 162 ? -40.602 -9.519 32.266 1.00 34.32 161 ALA F C 1
ATOM 14617 O O . ALA F 1 162 ? -40.359 -8.501 32.945 1.00 37.00 161 ALA F O 1
ATOM 14619 N N . ILE F 1 163 ? -41.713 -10.242 32.429 1.00 30.27 162 ILE F N 1
ATOM 14620 C CA . ILE F 1 163 ? -42.608 -10.057 33.573 1.00 33.47 162 ILE F CA 1
ATOM 14621 C C . ILE F 1 163 ? -43.075 -11.386 34.216 1.00 42.97 162 ILE F C 1
ATOM 14622 O O . ILE F 1 163 ? -43.218 -12.432 33.536 1.00 50.90 162 ILE F O 1
ATOM 14627 N N . ALA F 1 164 ? -43.313 -11.356 35.522 1.00 48.48 163 ALA F N 1
ATOM 14628 C CA . ALA F 1 164 ? -43.772 -12.560 36.231 1.00 51.29 163 ALA F CA 1
ATOM 14629 C C . ALA F 1 164 ? -44.994 -12.302 37.118 1.00 47.06 163 ALA F C 1
ATOM 14630 O O . ALA F 1 164 ? -45.237 -11.164 37.559 1.00 39.63 163 ALA F O 1
ATOM 14632 N N . THR F 1 165 ? -45.747 -13.372 37.372 1.00 48.53 164 THR F N 1
ATOM 14633 C CA . THR F 1 165 ? -46.783 -13.343 38.395 1.00 46.31 164 THR F CA 1
ATOM 14634 C C . THR F 1 165 ? -46.158 -12.846 39.701 1.00 49.57 164 THR F C 1
ATOM 14635 O O . THR F 1 165 ? -45.088 -13.335 40.093 1.00 47.73 164 THR F O 1
ATOM 14639 N N . VAL F 1 166 ? -46.798 -11.865 40.358 1.00 55.26 165 VAL F N 1
ATOM 14640 C CA . VAL F 1 166 ? -46.102 -11.055 41.389 1.00 56.80 165 VAL F CA 1
ATOM 14641 C C . VAL F 1 166 ? -46.890 -10.667 42.659 1.00 65.77 165 VAL F C 1
ATOM 14642 O O . VAL F 1 166 ? -48.093 -10.913 42.764 1.00 73.02 165 VAL F O 1
ATOM 14646 N N . ASN F 1 172 ? -51.162 -6.002 45.464 1.00 109.78 171 ASN F N 1
ATOM 14647 C CA . ASN F 1 172 ? -49.949 -6.482 44.800 1.00 105.90 171 ASN F CA 1
ATOM 14648 C C . ASN F 1 172 ? -50.172 -7.654 43.826 1.00 99.16 171 ASN F C 1
ATOM 14649 O O . ASN F 1 172 ? -49.329 -7.888 42.955 1.00 101.93 171 ASN F O 1
ATOM 14654 N N . ILE F 1 173 ? -51.306 -8.358 43.976 1.00 89.26 172 ILE F N 1
ATOM 14655 C CA . ILE F 1 173 ? -51.500 -9.753 43.517 1.00 84.42 172 ILE F CA 1
ATOM 14656 C C . ILE F 1 173 ? -51.892 -10.011 42.035 1.00 80.37 172 ILE F C 1
ATOM 14657 O O . ILE F 1 173 ? -53.080 -10.143 41.711 1.00 83.48 172 ILE F O 1
ATOM 14662 N N . LYS F 1 174 ? -50.877 -10.155 41.172 1.00 65.94 173 LYS F N 1
ATOM 14663 C CA . LYS F 1 174 ? -51.011 -9.998 39.712 1.00 61.77 173 LYS F CA 1
ATOM 14664 C C . LYS F 1 174 ? -50.684 -11.278 38.923 1.00 58.97 173 LYS F C 1
ATOM 14665 O O . LYS F 1 174 ? -49.565 -11.794 38.979 1.00 60.56 173 LYS F O 1
ATOM 14671 N N . ASN F 1 175 ? -51.654 -11.797 38.184 1.00 49.81 174 ASN F N 1
ATOM 14672 C CA . ASN F 1 175 ? -51.452 -13.085 37.555 1.00 52.10 174 ASN F CA 1
ATOM 14673 C C . ASN F 1 175 ? -50.983 -13.012 36.132 1.00 58.04 174 ASN F C 1
ATOM 14674 O O . ASN F 1 175 ? -51.681 -12.491 35.255 1.00 54.04 174 ASN F O 1
ATOM 14679 N N . ILE F 1 176 ? -49.798 -13.558 35.887 1.00 58.97 175 ILE F N 1
ATOM 14680 C CA . ILE F 1 176 ? -49.301 -13.664 34.508 1.00 46.22 175 ILE F CA 1
ATOM 14681 C C . ILE F 1 176 ? -49.299 -15.130 34.019 1.00 49.99 175 ILE F C 1
ATOM 14682 O O . ILE F 1 176 ? -48.459 -15.948 34.426 1.00 48.12 175 ILE F O 1
ATOM 14687 N N . ASN F 1 177 ? -50.247 -15.452 33.144 1.00 43.54 176 ASN F N 1
ATOM 14688 C CA . ASN F 1 177 ? -50.389 -16.810 32.650 1.00 42.36 176 ASN F CA 1
ATOM 14689 C C . ASN F 1 177 ? -50.378 -16.975 31.109 1.00 53.62 176 ASN F C 1
ATOM 14690 O O . ASN F 1 177 ? -50.964 -16.167 30.368 1.00 55.32 176 ASN F O 1
ATOM 14695 N N . TRP F 1 178 ? -49.700 -18.024 30.646 1.00 38.48 177 TRP F N 1
ATOM 14696 C CA . TRP F 1 178 ? -49.778 -18.453 29.251 1.00 48.05 177 TRP F CA 1
ATOM 14697 C C . TRP F 1 178 ? -50.064 -19.947 29.206 1.00 52.87 177 TRP F C 1
ATOM 14698 O O . TRP F 1 178 ? -49.492 -20.765 29.976 1.00 53.39 177 TRP F O 1
ATOM 14709 N N . PHE F 1 179 ? -50.958 -20.304 28.299 1.00 45.57 178 PHE F N 1
ATOM 14710 C CA . PHE F 1 179 ? -51.256 -21.699 28.097 1.00 48.76 178 PHE F CA 1
ATOM 14711 C C . PHE F 1 179 ? -50.810 -22.017 26.690 1.00 52.85 178 PHE F C 1
ATOM 14712 O O . PHE F 1 179 ? -51.233 -21.359 25.716 1.00 46.54 178 PHE F O 1
ATOM 14720 N N . VAL F 1 180 ? -49.910 -22.987 26.582 1.00 48.88 179 VAL F N 1
ATOM 14721 C CA . VAL F 1 180 ? -49.339 -23.346 25.286 1.00 48.69 179 VAL F CA 1
ATOM 14722 C C . VAL F 1 180 ? -49.592 -24.811 24.975 1.00 54.76 179 VAL F C 1
ATOM 14723 O O . VAL F 1 180 ? -49.219 -25.703 25.747 1.00 66.84 179 VAL F O 1
ATOM 14727 N N . TYR F 1 181 ? -50.210 -25.059 23.824 1.00 59.12 180 TYR F N 1
ATOM 14728 C CA . TYR F 1 181 ? -50.659 -26.401 23.437 1.00 51.24 180 TYR F CA 1
ATOM 14729 C C . TYR F 1 181 ? -49.964 -26.867 22.169 1.00 57.04 180 TYR F C 1
ATOM 14730 O O . TYR F 1 181 ? -49.719 -26.062 21.246 1.00 55.08 180 TYR F O 1
ATOM 14739 N N . VAL F 1 182 ? -49.639 -28.157 22.121 1.00 47.93 181 VAL F N 1
ATOM 14740 C CA . VAL F 1 182 ? -49.010 -28.720 20.944 1.00 45.44 181 VAL F CA 1
ATOM 14741 C C . VAL F 1 182 ? -49.847 -29.815 20.325 1.00 53.70 181 VAL F C 1
ATOM 14742 O O . VAL F 1 182 ? -50.434 -30.613 21.040 1.00 64.76 181 VAL F O 1
ATOM 14746 N N . ARG F 1 183 ? -49.921 -29.827 18.995 1.00 58.32 182 ARG F N 1
ATOM 14747 C CA . ARG F 1 183 ? -50.442 -30.959 18.250 1.00 54.52 182 ARG F CA 1
ATOM 14748 C C . ARG F 1 183 ? -49.320 -31.448 17.350 1.00 65.44 182 ARG F C 1
ATOM 14749 O O . ARG F 1 183 ? -48.681 -30.639 16.668 1.00 61.47 182 ARG F O 1
ATOM 14757 N N . LYS F 1 184 ? -49.081 -32.763 17.349 1.00 66.74 183 LYS F N 1
ATOM 14758 C CA . LYS F 1 184 ? -47.942 -33.328 16.618 1.00 66.52 183 LYS F CA 1
ATOM 14759 C C . LYS F 1 184 ? -48.256 -34.705 16.029 1.00 75.37 183 LYS F C 1
ATOM 14760 O O . LYS F 1 184 ? -48.771 -35.590 16.722 1.00 73.13 183 LYS F O 1
ATOM 14766 N N . ASP F 1 185 ? -47.932 -34.860 14.742 1.00 69.11 184 ASP F N 1
ATOM 14767 C CA . ASP F 1 185 ? -48.201 -36.079 13.988 1.00 67.87 184 ASP F CA 1
ATOM 14768 C C . ASP F 1 185 ? -49.695 -36.378 14.027 1.00 70.42 184 ASP F C 1
ATOM 14769 O O . ASP F 1 185 ? -50.092 -37.546 14.057 1.00 74.41 184 ASP F O 1
ATOM 14774 N N . GLY F 1 186 ? -50.508 -35.317 14.051 1.00 61.87 185 GLY F N 1
ATOM 14775 C CA . GLY F 1 186 ? -51.948 -35.421 13.887 1.00 56.87 185 GLY F CA 1
ATOM 14776 C C . GLY F 1 186 ? -52.787 -35.512 15.153 1.00 71.39 185 GLY F C 1
ATOM 14777 O O . GLY F 1 186 ? -54.004 -35.709 15.074 1.00 79.73 185 GLY F O 1
ATOM 14778 N N . LYS F 1 187 ? -52.156 -35.372 16.318 1.00 67.05 186 LYS F N 1
ATOM 14779 C CA . LYS F 1 187 ? -52.863 -35.556 17.600 1.00 81.86 186 LYS F CA 1
ATOM 14780 C C . LYS F 1 187 ? -52.286 -34.729 18.771 1.00 83.37 186 LYS F C 1
ATOM 14781 O O . LYS F 1 187 ? -51.077 -34.441 18.781 1.00 80.16 186 LYS F O 1
ATOM 14787 N N . PRO F 1 188 ? -53.150 -34.343 19.758 1.00 77.44 187 PRO F N 1
ATOM 14788 C CA . PRO F 1 188 ? -52.650 -33.638 20.951 1.00 62.48 187 PRO F CA 1
ATOM 14789 C C . PRO F 1 188 ? -51.429 -34.343 21.586 1.00 70.00 187 PRO F C 1
ATOM 14790 O O . PRO F 1 188 ? -51.339 -35.603 21.602 1.00 70.94 187 PRO F O 1
ATOM 14794 N N . VAL F 1 189 ? -50.494 -33.539 22.106 1.00 65.49 188 VAL F N 1
ATOM 14795 C CA . VAL F 1 189 ? -49.401 -34.073 22.916 1.00 60.53 188 VAL F CA 1
ATOM 14796 C C . VAL F 1 189 ? -49.943 -34.326 24.325 1.00 70.84 188 VAL F C 1
ATOM 14797 O O . VAL F 1 189 ? -50.511 -33.397 24.941 1.00 68.20 188 VAL F O 1
ATOM 14801 N N . ASP F 1 190 ? -49.775 -35.572 24.804 1.00 69.94 189 ASP F N 1
ATOM 14802 C CA . ASP F 1 190 ? -50.312 -36.071 26.085 1.00 72.99 189 ASP F CA 1
ATOM 14803 C C . ASP F 1 190 ? -50.114 -35.183 27.304 1.00 74.72 189 ASP F C 1
ATOM 14804 O O . ASP F 1 190 ? -51.010 -35.007 28.156 1.00 70.98 189 ASP F O 1
ATOM 14809 N N . HIS F 1 191 ? -48.900 -34.648 27.367 1.00 74.10 190 HIS F N 1
ATOM 14810 C CA . HIS F 1 191 ? -48.299 -34.224 28.617 1.00 77.36 190 HIS F CA 1
ATOM 14811 C C . HIS F 1 191 ? -47.001 -33.428 28.346 1.00 66.07 190 HIS F C 1
ATOM 14812 O O . HIS F 1 191 ? -46.377 -33.555 27.290 1.00 62.90 190 HIS F O 1
ATOM 14819 N N . TYR F 1 192 ? -46.601 -32.608 29.308 1.00 62.66 191 TYR F N 1
ATOM 14820 C CA . TYR F 1 192 ? -45.480 -31.721 29.086 1.00 62.06 191 TYR F CA 1
ATOM 14821 C C . TYR F 1 192 ? -44.596 -31.704 30.300 1.00 61.07 191 TYR F C 1
ATOM 14822 O O . TYR F 1 192 ? -44.997 -31.239 31.381 1.00 60.97 191 TYR F O 1
ATOM 14831 N N . ASP F 1 193 ? -43.380 -32.206 30.123 1.00 62.49 192 ASP F N 1
ATOM 14832 C CA . ASP F 1 193 ? -42.429 -32.222 31.232 1.00 62.79 192 ASP F CA 1
ATOM 14833 C C . ASP F 1 193 ? -41.459 -31.049 31.213 1.00 57.20 192 ASP F C 1
ATOM 14834 O O . ASP F 1 193 ? -41.272 -30.396 30.182 1.00 54.19 192 ASP F O 1
ATOM 14839 N N . GLY F 1 194 ? -40.839 -30.800 32.360 1.00 52.51 193 GLY F N 1
ATOM 14840 C CA . GLY F 1 194 ? -39.645 -29.996 32.396 1.00 47.15 193 GLY F CA 1
ATOM 14841 C C . GLY F 1 194 ? -39.775 -28.629 33.046 1.00 48.58 193 GLY F C 1
ATOM 14842 O O . GLY F 1 194 ? -40.808 -28.257 33.658 1.00 40.82 193 GLY F O 1
ATOM 14843 N N . PHE F 1 195 ? -38.686 -27.873 32.919 1.00 43.91 194 PHE F N 1
ATOM 14844 C CA . PHE F 1 195 ? -38.646 -26.509 33.424 1.00 45.82 194 PHE F CA 1
ATOM 14845 C C . PHE F 1 195 ? -38.650 -25.509 32.246 1.00 49.05 194 PHE F C 1
ATOM 14846 O O . PHE F 1 195 ? -38.466 -25.889 31.076 1.00 40.68 194 PHE F O 1
ATOM 14854 N N . TYR F 1 196 ? -38.866 -24.237 32.569 1.00 45.65 195 TYR F N 1
ATOM 14855 C CA . TYR F 1 196 ? -38.906 -23.165 31.550 1.00 42.75 195 TYR F CA 1
ATOM 14856 C C . TYR F 1 196 ? -37.938 -22.012 31.887 1.00 42.97 195 TYR F C 1
ATOM 14857 O O . TYR F 1 196 ? -37.890 -21.508 33.037 1.00 37.42 195 TYR F O 1
ATOM 14866 N N . THR F 1 197 ? -37.137 -21.614 30.900 1.00 38.12 196 THR F N 1
ATOM 14867 C CA . THR F 1 197 ? -36.280 -20.441 31.074 1.00 38.35 196 THR F CA 1
ATOM 14868 C C . THR F 1 197 ? -37.156 -19.188 31.262 1.00 38.62 196 THR F C 1
ATOM 14869 O O . THR F 1 197 ? -38.301 -19.149 30.795 1.00 36.87 196 THR F O 1
ATOM 14873 N N . GLN F 1 198 ? -36.637 -18.200 31.988 1.00 41.38 197 GLN F N 1
ATOM 14874 C CA . GLN F 1 198 ? -37.462 -17.071 32.462 1.00 41.49 197 GLN F CA 1
ATOM 14875 C C . GLN F 1 198 ? -37.439 -15.837 31.527 1.00 36.68 197 GLN F C 1
ATOM 14876 O O . GLN F 1 198 ? -38.315 -14.968 31.573 1.00 41.39 197 GLN F O 1
ATOM 14882 N N . GLY F 1 199 ? -36.457 -15.777 30.652 1.00 33.56 198 GLY F N 1
ATOM 14883 C CA . GLY F 1 199 ? -36.441 -14.735 29.645 1.00 37.76 198 GLY F CA 1
ATOM 14884 C C . GLY F 1 199 ? -36.012 -13.353 30.133 1.00 32.86 198 GLY F C 1
ATOM 14885 O O . GLY F 1 199 ? -36.326 -12.346 29.524 1.00 38.42 198 GLY F O 1
ATOM 14886 N N . ARG F 1 200 ? -35.277 -13.309 31.227 1.00 39.70 199 ARG F N 1
ATOM 14887 C CA . ARG F 1 200 ? -34.841 -12.051 31.810 1.00 35.27 199 ARG F CA 1
ATOM 14888 C C . ARG F 1 200 ? -33.486 -11.687 31.188 1.00 40.76 199 ARG F C 1
ATOM 14889 O O . ARG F 1 200 ? -32.873 -12.494 30.455 1.00 45.53 199 ARG F O 1
ATOM 14897 N N . ASN F 1 201 ? -33.001 -10.486 31.493 1.00 33.57 200 ASN F N 1
ATOM 14898 C CA . ASN F 1 201 ? -31.662 -10.104 31.054 1.00 37.01 200 ASN F CA 1
ATOM 14899 C C . ASN F 1 201 ? -30.876 -9.560 32.238 1.00 31.33 200 ASN F C 1
ATOM 14900 O O . ASN F 1 201 ? -31.449 -9.233 33.286 1.00 32.30 200 ASN F O 1
ATOM 149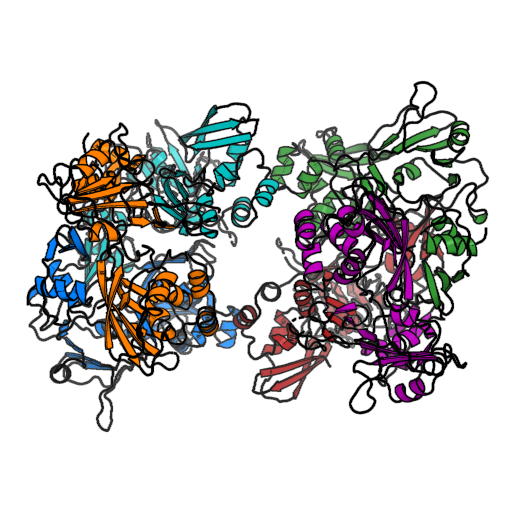05 N N . LEU F 1 202 ? -29.558 -9.502 32.059 1.00 30.99 201 LEU F N 1
ATOM 14906 C CA . LEU F 1 202 ? -28.632 -9.000 33.066 1.00 33.67 201 LEU F CA 1
ATOM 14907 C C . LEU F 1 202 ? -29.044 -7.632 33.643 1.00 37.08 201 LEU F C 1
ATOM 14908 O O . LEU F 1 202 ? -29.082 -7.480 34.850 1.00 39.43 201 LEU F O 1
ATOM 14913 N N . GLN F 1 203 ? -29.351 -6.654 32.796 1.00 33.85 202 GLN F N 1
ATOM 14914 C CA . GLN F 1 203 ? -29.690 -5.310 33.271 1.00 39.22 202 GLN F CA 1
ATOM 14915 C C . GLN F 1 203 ? -30.997 -5.251 34.045 1.00 40.62 202 GLN F C 1
ATOM 14916 O O . GLN F 1 203 ? -31.045 -4.591 35.089 1.00 38.83 202 GLN F O 1
ATOM 14922 N N . ASP F 1 204 ? -32.033 -5.960 33.577 1.00 32.85 203 ASP F N 1
ATOM 14923 C CA . ASP F 1 204 ? -33.395 -5.758 34.106 1.00 33.60 203 ASP F CA 1
ATOM 14924 C C . ASP F 1 204 ? -33.860 -6.879 35.057 1.00 38.68 203 ASP F C 1
ATOM 14925 O O . ASP F 1 204 ? -35.020 -6.897 35.501 1.00 41.13 203 ASP F O 1
ATOM 14930 N N . PHE F 1 205 ? -32.952 -7.802 35.368 1.00 33.31 204 PHE F N 1
ATOM 14931 C CA . PHE F 1 205 ? -33.262 -8.962 36.200 1.00 35.35 204 PHE F CA 1
ATOM 14932 C C . PHE F 1 205 ? -33.986 -8.566 37.490 1.00 38.43 204 PHE F C 1
ATOM 14933 O O . PHE F 1 205 ? -33.565 -7.659 38.249 1.00 36.18 204 PHE F O 1
ATOM 14941 N N . LEU F 1 206 ? -35.106 -9.236 37.713 1.00 34.28 205 LEU F N 1
ATOM 14942 C CA . LEU F 1 206 ? -35.805 -9.136 38.992 1.00 39.93 205 LEU F CA 1
ATOM 14943 C C . LEU F 1 206 ? -36.003 -10.570 39.489 1.00 40.86 205 LEU F C 1
ATOM 14944 O O . LEU F 1 206 ? -36.275 -11.487 38.677 1.00 43.41 205 LEU F O 1
ATOM 14949 N N . PRO F 1 207 ? -35.831 -10.770 40.800 1.00 33.90 206 PRO F N 1
ATOM 14950 C CA . PRO F 1 207 ? -36.006 -12.092 41.402 1.00 38.79 206 PRO F CA 1
ATOM 14951 C C . PRO F 1 207 ? -37.503 -12.464 41.346 1.00 42.66 206 PRO F C 1
ATOM 14952 O O . PRO F 1 207 ? -38.333 -11.549 41.388 1.00 34.31 206 PRO F O 1
ATOM 14956 N N . ARG F 1 208 ? -37.820 -13.760 41.275 1.00 43.45 207 ARG F N 1
ATOM 14957 C CA . ARG F 1 208 ? -39.191 -14.253 41.198 1.00 40.97 207 ARG F CA 1
ATOM 14958 C C . ARG F 1 208 ? -39.501 -15.281 42.304 1.00 47.84 207 ARG F C 1
ATOM 14959 O O . ARG F 1 208 ? -40.568 -15.934 42.249 1.00 48.17 207 ARG F O 1
ATOM 14967 N N . SER F 1 209 ? -38.595 -15.439 43.282 1.00 39.24 208 SER F N 1
ATOM 14968 C CA . SER F 1 209 ? -38.803 -16.392 44.353 1.00 38.14 208 SER F CA 1
ATOM 14969 C C . SER F 1 209 ? -38.034 -15.914 45.540 1.00 47.19 208 SER F C 1
ATOM 14970 O O . SER F 1 209 ? -37.104 -15.123 45.375 1.00 50.08 208 SER F O 1
ATOM 14973 N N . THR F 1 210 ? -38.405 -16.398 46.733 1.00 51.48 209 THR F N 1
ATOM 14974 C CA . THR F 1 210 ? -37.677 -16.052 47.949 1.00 42.25 209 THR F CA 1
ATOM 14975 C C . THR F 1 210 ? -36.215 -16.517 47.819 1.00 42.42 209 THR F C 1
ATOM 14976 O O . THR F 1 210 ? -35.276 -15.816 48.237 1.00 42.29 209 THR F O 1
ATOM 14980 N N . MET F 1 211 ? -36.022 -17.703 47.235 1.00 35.16 210 MET F N 1
ATOM 14981 C CA . MET F 1 211 ? -34.670 -18.256 47.103 1.00 42.99 210 MET F CA 1
ATOM 14982 C C . MET F 1 211 ? -33.821 -17.314 46.225 1.00 49.30 210 MET F C 1
ATOM 14983 O O . MET F 1 211 ? -32.668 -17.000 46.581 1.00 50.06 210 MET F O 1
ATOM 14988 N N . GLU F 1 212 ? -34.398 -16.831 45.118 1.00 39.19 211 GLU F N 1
ATOM 14989 C CA . GLU F 1 212 ? -33.703 -15.847 44.281 1.00 44.51 211 GLU F CA 1
ATOM 14990 C C . GLU F 1 212 ? -33.431 -14.535 45.026 1.00 37.38 211 GLU F C 1
ATOM 14991 O O . GLU F 1 212 ? -32.330 -13.965 44.957 1.00 34.15 211 GLU F O 1
ATOM 14997 N N . GLU F 1 213 ? -34.431 -14.046 45.741 1.00 38.10 212 GLU F N 1
ATOM 14998 C CA . GLU F 1 213 ? -34.209 -12.881 46.584 1.00 41.21 212 GLU F CA 1
ATOM 14999 C C . GLU F 1 213 ? -33.024 -13.113 47.488 1.00 40.49 212 GLU F C 1
ATOM 15000 O O . GLU F 1 213 ? -32.206 -12.211 47.691 1.00 44.84 212 GLU F O 1
ATOM 15006 N N . ASP F 1 214 ? -32.929 -14.338 48.016 1.00 43.97 213 ASP F N 1
ATOM 15007 C CA . ASP F 1 214 ? -31.934 -14.659 49.041 1.00 43.94 213 ASP F CA 1
ATOM 15008 C C . ASP F 1 214 ? -30.540 -14.795 48.440 1.00 42.45 213 ASP F C 1
ATOM 15009 O O . ASP F 1 214 ? -29.533 -14.471 49.069 1.00 41.30 213 ASP F O 1
ATOM 15014 N N . PHE F 1 215 ? -30.503 -15.263 47.205 1.00 41.92 214 PHE F N 1
ATOM 15015 C CA . PHE F 1 215 ? -29.236 -15.471 46.529 1.00 44.20 214 PHE F CA 1
ATOM 15016 C C . PHE F 1 215 ? -28.553 -14.120 46.334 1.00 44.65 214 PHE F C 1
ATOM 15017 O O . PHE F 1 215 ? -27.339 -13.968 46.569 1.00 43.82 214 PHE F O 1
ATOM 15025 N N . LEU F 1 216 ? -29.352 -13.127 45.946 1.00 46.55 215 LEU F N 1
ATOM 15026 C CA . LEU F 1 216 ? -28.822 -11.788 45.619 1.00 52.07 215 LEU F CA 1
ATOM 15027 C C . LEU F 1 216 ? -28.503 -11.014 46.884 1.00 54.07 215 LEU F C 1
ATOM 15028 O O . LEU F 1 216 ? -27.638 -10.119 46.886 1.00 55.77 215 LEU F O 1
ATOM 15033 N N . ASN F 1 217 ? -29.211 -11.328 47.966 1.00 46.92 216 ASN F N 1
ATOM 15034 C CA . ASN F 1 217 ? -29.109 -10.476 49.157 1.00 47.01 216 ASN F CA 1
ATOM 15035 C C . ASN F 1 217 ? -28.211 -11.021 50.249 1.00 47.35 216 ASN F C 1
ATOM 15036 O O . ASN F 1 217 ? -27.536 -10.253 50.930 1.00 46.43 216 ASN F O 1
ATOM 15041 N N . MET F 1 218 ? -28.165 -12.351 50.383 1.00 52.77 217 MET F N 1
ATOM 15042 C CA . MET F 1 218 ? -27.441 -12.968 51.498 1.00 51.65 217 MET F CA 1
ATOM 15043 C C . MET F 1 218 ? -25.952 -13.162 51.255 1.00 48.94 217 MET F C 1
ATOM 15044 O O . MET F 1 218 ? -25.453 -13.025 50.138 1.00 49.78 217 MET F O 1
ATOM 15049 N N . ASP F 1 219 ? -25.253 -13.472 52.338 1.00 53.74 218 ASP F N 1
ATOM 15050 C CA . ASP F 1 219 ? -23.871 -13.877 52.247 1.00 52.43 218 ASP F CA 1
ATOM 15051 C C . ASP F 1 219 ? -23.862 -15.260 51.651 1.00 51.86 218 ASP F C 1
ATOM 15052 O O . ASP F 1 219 ? -24.876 -15.972 51.748 1.00 56.29 218 ASP F O 1
ATOM 15057 N N . ILE F 1 220 ? -22.736 -15.658 51.060 1.00 48.73 219 ILE F N 1
ATOM 15058 C CA . ILE F 1 220 ? -22.608 -16.996 50.432 1.00 51.38 219 ILE F CA 1
ATOM 15059 C C . ILE F 1 220 ? -22.887 -18.169 51.390 1.00 55.27 219 ILE F C 1
ATOM 15060 O O . ILE F 1 220 ? -23.800 -18.975 51.134 1.00 53.94 219 ILE F O 1
ATOM 15065 N N . GLY F 1 221 ? -22.128 -18.229 52.497 1.00 57.50 220 GLY F N 1
ATOM 15066 C CA . GLY F 1 221 ? -22.239 -19.303 53.482 1.00 51.89 220 GLY F CA 1
ATOM 15067 C C . GLY F 1 221 ? -23.641 -19.393 54.045 1.00 50.39 220 GLY F C 1
ATOM 15068 O O . GLY F 1 221 ? -24.186 -20.491 54.193 1.00 52.81 220 GLY F O 1
ATOM 15069 N N . VAL F 1 222 ? -24.221 -18.234 54.350 1.00 46.55 221 VAL F N 1
ATOM 15070 C CA . VAL F 1 222 ? -25.589 -18.152 54.850 1.00 44.01 221 VAL F CA 1
ATOM 15071 C C . VAL F 1 222 ? -26.645 -18.683 53.844 1.00 49.26 221 VAL F C 1
ATOM 15072 O O . VAL F 1 222 ? -27.599 -19.389 54.221 1.00 50.82 221 VAL F O 1
ATOM 15076 N N . PHE F 1 223 ? -26.478 -18.349 52.568 1.00 49.30 222 PHE F N 1
ATOM 15077 C CA . PHE F 1 223 ? -27.425 -18.798 51.588 1.00 39.10 222 PHE F CA 1
ATOM 15078 C C . PHE F 1 223 ? -27.291 -20.310 51.393 1.00 46.97 222 PHE F C 1
ATOM 15079 O O . PHE F 1 223 ? -28.308 -21.028 51.304 1.00 38.78 222 PHE F O 1
ATOM 15087 N N . ILE F 1 224 ? -26.042 -20.785 51.321 1.00 40.88 223 ILE F N 1
ATOM 15088 C CA . ILE F 1 224 ? -25.776 -22.200 51.088 1.00 43.66 223 ILE F CA 1
ATOM 15089 C C . ILE F 1 224 ? -26.341 -23.047 52.242 1.00 53.20 223 ILE F C 1
ATOM 15090 O O . ILE F 1 224 ? -27.012 -24.057 52.032 1.00 53.27 223 ILE F O 1
ATOM 15095 N N . GLN F 1 225 ? -26.108 -22.589 53.466 1.00 51.62 224 GLN F N 1
ATOM 15096 C CA . GLN F 1 225 ? -26.594 -23.269 54.635 1.00 49.11 224 GLN F CA 1
ATOM 15097 C C . GLN F 1 225 ? -28.108 -23.328 54.648 1.00 50.07 224 GLN F C 1
ATOM 15098 O O . GLN F 1 225 ? -28.706 -24.414 54.875 1.00 51.92 224 GLN F O 1
ATOM 15104 N N . LYS F 1 226 ? -28.727 -22.175 54.402 1.00 34.85 225 LYS F N 1
ATOM 15105 C CA . LYS F 1 226 ? -30.199 -22.068 54.434 1.00 37.85 225 LYS F CA 1
ATOM 15106 C C . LYS F 1 226 ? -30.935 -23.008 53.504 1.00 46.40 225 LYS F C 1
ATOM 15107 O O . LYS F 1 226 ? -32.040 -23.431 53.822 1.00 43.10 225 LYS F O 1
ATOM 15113 N N . TYR F 1 227 ? -30.317 -23.307 52.357 1.00 46.10 226 TYR F N 1
ATOM 15114 C CA . TYR F 1 227 ? -30.949 -24.136 51.351 1.00 43.81 226 TYR F CA 1
ATOM 15115 C C . TYR F 1 227 ? -30.302 -25.528 51.203 1.00 50.95 226 TYR F C 1
ATOM 15116 O O . TYR F 1 227 ? -30.733 -26.337 50.383 1.00 53.43 226 TYR F O 1
ATOM 15125 N N . GLY F 1 228 ? -29.292 -25.805 52.022 1.00 51.54 227 GLY F N 1
ATOM 15126 C CA . GLY F 1 228 ? -28.711 -27.139 52.115 1.00 53.82 227 GLY F CA 1
ATOM 15127 C C . GLY F 1 228 ? -27.983 -27.543 50.855 1.00 53.84 227 GLY F C 1
ATOM 15128 O O . GLY F 1 228 ? -28.253 -28.609 50.306 1.00 56.97 227 GLY F O 1
ATOM 15129 N N . LEU F 1 229 ? -27.043 -26.703 50.424 1.00 49.61 228 LEU F N 1
ATOM 15130 C CA . LEU F 1 229 ? -26.405 -26.841 49.118 1.00 54.02 228 LEU F CA 1
ATOM 15131 C C . LEU F 1 229 ? -24.950 -27.208 49.230 1.00 55.76 228 LEU F C 1
ATOM 15132 O O . LEU F 1 229 ? -24.183 -26.977 48.286 1.00 55.86 228 LEU F O 1
ATOM 15137 N N . GLU F 1 230 ? -24.563 -27.751 50.376 1.00 47.93 229 GLU F N 1
ATOM 15138 C CA . GLU F 1 230 ? -23.154 -27.921 50.674 1.00 54.74 229 GLU F CA 1
ATOM 15139 C C . GLU F 1 230 ? -22.434 -28.870 49.711 1.00 51.96 229 GLU F C 1
ATOM 15140 O O . GLU F 1 230 ? -21.246 -28.670 49.430 1.00 53.23 229 GLU F O 1
ATOM 15146 N N . ASP F 1 231 ? -23.155 -29.881 49.204 1.00 53.64 230 ASP F N 1
ATOM 15147 C CA . ASP F 1 231 ? -22.581 -30.902 48.307 1.00 64.16 230 ASP F CA 1
ATOM 15148 C C . ASP F 1 231 ? -22.590 -30.496 46.817 1.00 65.08 230 ASP F C 1
ATOM 15149 O O . ASP F 1 231 ? -22.023 -31.186 45.949 1.00 70.95 230 ASP F O 1
ATOM 15154 N N . PHE F 1 232 ? -23.268 -29.392 46.524 1.00 56.90 231 PHE F N 1
ATOM 15155 C CA . PHE F 1 232 ? -23.279 -28.815 45.189 1.00 58.64 231 PHE F CA 1
ATOM 15156 C C . PHE F 1 232 ? -22.300 -27.685 45.196 1.00 57.45 231 PHE F C 1
ATOM 15157 O O . PHE F 1 232 ? -22.414 -26.781 46.019 1.00 83.81 231 PHE F O 1
ATOM 15165 N N . ASN F 1 233 ? -21.324 -27.708 44.315 1.00 50.28 232 ASN F N 1
ATOM 15166 C CA . ASN F 1 233 ? -20.258 -26.718 44.407 1.00 52.21 232 ASN F CA 1
ATOM 15167 C C . ASN F 1 233 ? -20.822 -25.335 44.014 1.00 49.68 232 ASN F C 1
ATOM 15168 O O . ASN F 1 233 ? -20.450 -24.770 42.975 1.00 56.22 232 ASN F O 1
ATOM 15173 N N . PHE F 1 234 ? -21.768 -24.821 44.797 1.00 40.30 233 PHE F N 1
ATOM 15174 C CA . PHE F 1 234 ? -22.488 -23.588 44.422 1.00 47.82 233 PHE F CA 1
ATOM 15175 C C . PHE F 1 234 ? -21.562 -22.410 44.213 1.00 47.85 233 PHE F C 1
ATOM 15176 O O . PHE F 1 234 ? -21.782 -21.625 43.319 1.00 54.69 233 PHE F O 1
ATOM 15184 N N . GLU F 1 235 ? -20.535 -22.302 45.050 1.00 44.62 234 GLU F N 1
ATOM 15185 C CA . GLU F 1 235 ? -19.520 -21.268 44.932 1.00 52.69 234 GLU F CA 1
ATOM 15186 C C . GLU F 1 235 ? -18.873 -21.208 43.546 1.00 50.50 234 GLU F C 1
ATOM 15187 O O . GLU F 1 235 ? -18.507 -20.119 43.073 1.00 50.13 234 GLU F O 1
ATOM 15193 N N . HIS F 1 236 ? -18.708 -22.379 42.929 1.00 47.02 235 HIS F N 1
ATOM 15194 C CA . HIS F 1 236 ? -18.171 -22.500 41.564 1.00 52.04 235 HIS F CA 1
ATOM 15195 C C . HIS F 1 236 ? -19.311 -22.459 40.524 1.00 49.41 235 HIS F C 1
ATOM 15196 O O . HIS F 1 236 ? -19.336 -21.586 39.646 1.00 54.20 235 HIS F O 1
ATOM 15203 N N . VAL F 1 237 ? -20.260 -23.381 40.647 1.00 44.25 236 VAL F N 1
ATOM 15204 C CA . VAL F 1 237 ? -21.289 -23.543 39.644 1.00 37.63 236 VAL F CA 1
ATOM 15205 C C . VAL F 1 237 ? -22.193 -22.352 39.468 1.00 40.29 236 VAL F C 1
ATOM 15206 O O . VAL F 1 237 ? -22.498 -21.969 38.331 1.00 56.78 236 VAL F O 1
ATOM 15210 N N . VAL F 1 238 ? -22.609 -21.721 40.548 1.00 38.66 237 VAL F N 1
ATOM 15211 C CA . VAL F 1 238 ? -23.557 -20.587 40.416 1.00 43.42 237 VAL F CA 1
ATOM 15212 C C . VAL F 1 238 ? -22.998 -19.208 40.783 1.00 41.90 237 VAL F C 1
ATOM 15213 O O . VAL F 1 238 ? -23.224 -18.226 40.084 1.00 46.88 237 VAL F O 1
ATOM 15217 N N . TYR F 1 239 ? -22.265 -19.144 41.886 1.00 45.67 238 TYR F N 1
ATOM 15218 C CA . TYR F 1 239 ? -21.659 -17.900 42.305 1.00 41.10 238 TYR F CA 1
ATOM 15219 C C . TYR F 1 239 ? -20.575 -17.458 41.345 1.00 42.76 238 TYR F C 1
ATOM 15220 O O . TYR F 1 239 ? -20.443 -16.264 41.087 1.00 43.80 238 TYR F O 1
ATOM 15229 N N . GLY F 1 240 ? -19.806 -18.400 40.807 1.00 35.87 239 GLY F N 1
ATOM 15230 C CA . GLY F 1 240 ? -18.744 -18.032 39.904 1.00 34.01 239 GLY F CA 1
ATOM 15231 C C . GLY F 1 240 ? -17.469 -17.801 40.685 1.00 45.27 239 GLY F C 1
ATOM 15232 O O . GLY F 1 240 ? -17.493 -17.257 41.803 1.00 50.25 239 GLY F O 1
ATOM 15233 N N . ASP F 1 241 ? -16.348 -18.237 40.119 1.00 49.32 240 ASP F N 1
ATOM 15234 C CA . ASP F 1 241 ? -15.043 -18.097 40.771 1.00 46.87 240 ASP F CA 1
ATOM 15235 C C . ASP F 1 241 ? -14.163 -17.126 39.984 1.00 50.33 240 ASP F C 1
ATOM 15236 O O . ASP F 1 241 ? -13.614 -17.449 38.921 1.00 45.63 240 ASP F O 1
ATOM 15241 N N . VAL F 1 242 ? -14.029 -15.941 40.540 1.00 44.40 241 VAL F N 1
ATOM 15242 C CA . VAL F 1 242 ? -13.373 -14.854 39.861 1.00 47.36 241 VAL F CA 1
ATOM 15243 C C . VAL F 1 242 ? -11.905 -14.710 40.306 1.00 55.71 241 VAL F C 1
ATOM 15244 O O . VAL F 1 242 ? -11.249 -13.691 40.010 1.00 51.07 241 VAL F O 1
ATOM 15248 N N . SER F 1 243 ? -11.392 -15.750 40.978 1.00 54.31 242 SER F N 1
ATOM 15249 C CA . SER F 1 243 ? -10.079 -15.713 41.655 1.00 55.94 242 SER F CA 1
ATOM 15250 C C . SER F 1 243 ? -8.891 -16.002 40.696 1.00 47.90 242 SER F C 1
ATOM 15251 O O . SER F 1 243 ? -7.751 -15.634 40.976 1.00 56.85 242 SER F O 1
ATOM 15254 N N . LYS F 1 244 ? -9.144 -16.682 39.593 1.00 44.74 243 LYS F N 1
ATOM 15255 C CA . LYS F 1 244 ? -8.112 -16.803 38.549 1.00 59.41 243 LYS F CA 1
ATOM 15256 C C . LYS F 1 244 ? -8.459 -16.002 37.307 1.00 48.74 243 LYS F C 1
ATOM 15257 O O . LYS F 1 244 ? -9.553 -15.487 37.179 1.00 55.89 243 LYS F O 1
ATOM 15263 N N . THR F 1 245 ? -7.524 -15.897 36.384 1.00 51.97 244 THR F N 1
ATOM 15264 C CA . THR F 1 245 ? -7.748 -15.048 35.203 1.00 55.94 244 THR F CA 1
ATOM 15265 C C . THR F 1 245 ? -8.843 -15.630 34.327 1.00 49.50 244 THR F C 1
ATOM 15266 O O . THR F 1 245 ? -9.509 -14.909 33.553 1.00 49.86 244 THR F O 1
ATOM 15270 N N . THR F 1 246 ? -9.009 -16.946 34.463 1.00 51.92 245 THR F N 1
ATOM 15271 C CA . THR F 1 246 ? -10.108 -17.674 33.812 1.00 52.97 245 THR F CA 1
ATOM 15272 C C . THR F 1 246 ? -11.245 -17.901 34.802 1.00 49.94 245 THR F C 1
ATOM 15273 O O . THR F 1 246 ? -11.097 -18.612 35.788 1.00 56.17 245 THR F O 1
ATOM 15277 N N . LEU F 1 247 ? -12.383 -17.280 34.517 1.00 47.73 246 LEU F N 1
ATOM 15278 C CA . LEU F 1 247 ? -13.476 -17.207 35.469 1.00 34.90 246 LEU F CA 1
ATOM 15279 C C . LEU F 1 247 ? -14.240 -18.510 35.437 1.00 44.93 246 LEU F C 1
ATOM 15280 O O . LEU F 1 247 ? -14.719 -18.947 34.373 1.00 49.15 246 LEU F O 1
ATOM 15285 N N . GLY F 1 248 ? -14.349 -19.135 36.611 1.00 46.19 247 GLY F N 1
ATOM 15286 C CA . GLY F 1 248 ? -14.889 -20.479 36.728 1.00 42.66 247 GLY F CA 1
ATOM 15287 C C . GLY F 1 248 ? -16.405 -20.533 36.872 1.00 42.81 247 GLY F C 1
ATOM 15288 O O . GLY F 1 248 ? -17.031 -19.609 37.406 1.00 39.17 247 GLY F O 1
ATOM 15289 N N . GLY F 1 249 ? -17.004 -21.615 36.369 1.00 52.65 248 GLY F N 1
ATOM 15290 C CA . GLY F 1 249 ? -18.437 -21.833 36.523 1.00 46.58 248 GLY F CA 1
ATOM 15291 C C . GLY F 1 249 ? -19.285 -20.694 35.996 1.00 47.50 248 GLY F C 1
ATOM 15292 O O . GLY F 1 249 ? -19.172 -20.352 34.821 1.00 49.74 248 GLY F O 1
ATOM 15293 N N . LEU F 1 250 ? -20.127 -20.113 36.851 1.00 40.99 249 LEU F N 1
ATOM 15294 C CA . LEU F 1 250 ? -21.022 -19.013 36.432 1.00 48.80 249 LEU F CA 1
ATOM 15295 C C . LEU F 1 250 ? -22.033 -19.386 35.331 1.00 43.56 249 LEU F C 1
ATOM 15296 O O . LEU F 1 250 ? -22.005 -18.809 34.253 1.00 44.27 249 LEU F O 1
ATOM 15301 N N . HIS F 1 251 ? -22.951 -20.309 35.603 1.00 45.03 250 HIS F N 1
ATOM 15302 C CA . HIS F 1 251 ? -23.765 -20.886 34.517 1.00 36.21 250 HIS F CA 1
ATOM 15303 C C . HIS F 1 251 ? -25.249 -20.556 34.599 1.00 35.30 250 HIS F C 1
ATOM 15304 O O . HIS F 1 251 ? -26.054 -21.155 33.880 1.00 44.97 250 HIS F O 1
ATOM 15311 N N . LEU F 1 252 ? -25.627 -19.608 35.433 1.00 24.91 251 LEU F N 1
ATOM 15312 C CA . LEU F 1 252 ? -26.966 -19.023 35.291 1.00 34.98 251 LEU F CA 1
ATOM 15313 C C . LEU F 1 252 ? -26.915 -17.503 35.047 1.00 37.14 251 LEU F C 1
ATOM 15314 O O . LEU F 1 252 ? -25.934 -16.826 35.428 1.00 36.39 251 LEU F O 1
ATOM 15319 N N . LEU F 1 253 ? -27.966 -16.975 34.414 1.00 36.10 252 LEU F N 1
ATOM 15320 C CA . LEU F 1 253 ? -28.180 -15.514 34.321 1.00 31.50 252 LEU F CA 1
ATOM 15321 C C . LEU F 1 253 ? -27.976 -14.837 35.714 1.00 37.69 252 LEU F C 1
ATOM 15322 O O . LEU F 1 253 ? -27.171 -13.900 35.863 1.00 35.57 252 LEU F O 1
ATOM 15327 N N . ILE F 1 254 ? -28.691 -15.342 36.719 1.00 34.56 253 ILE F N 1
ATOM 15328 C CA . ILE F 1 254 ? -28.629 -14.779 38.064 1.00 33.46 253 ILE F CA 1
ATOM 15329 C C . ILE F 1 254 ? -27.187 -14.732 38.600 1.00 37.49 253 ILE F C 1
ATOM 15330 O O . ILE F 1 254 ? -26.854 -13.813 39.351 1.00 36.04 253 ILE F O 1
ATOM 15335 N N . SER F 1 255 ? -26.337 -15.686 38.182 1.00 37.32 254 SER F N 1
ATOM 15336 C CA . SER F 1 255 ? -24.908 -15.621 38.524 1.00 35.17 254 SER F CA 1
ATOM 15337 C C . SER F 1 255 ? -24.339 -14.267 38.108 1.00 39.96 254 SER F C 1
ATOM 15338 O O . SER F 1 255 ? -23.732 -13.560 38.916 1.00 37.75 254 SER F O 1
ATOM 15341 N N . GLN F 1 256 ? -24.541 -13.894 36.844 1.00 41.78 255 GLN F N 1
ATOM 15342 C CA . GLN F 1 256 ? -24.070 -12.593 36.367 1.00 37.17 255 GLN F CA 1
ATOM 15343 C C . GLN F 1 256 ? -24.697 -11.452 37.169 1.00 35.28 255 GLN F C 1
ATOM 15344 O O . GLN F 1 256 ? -24.018 -10.478 37.546 1.00 38.45 255 GLN F O 1
ATOM 15350 N N . VAL F 1 257 ? -25.995 -11.552 37.416 1.00 31.55 256 VAL F N 1
ATOM 15351 C CA . VAL F 1 257 ? -26.678 -10.466 38.088 1.00 35.75 256 VAL F CA 1
ATOM 15352 C C . VAL F 1 257 ? -26.000 -10.127 39.424 1.00 38.40 256 VAL F C 1
ATOM 15353 O O . VAL F 1 257 ? -25.701 -8.959 39.710 1.00 40.17 256 VAL F O 1
ATOM 15357 N N . ARG F 1 258 ? -25.721 -11.166 40.209 1.00 38.30 257 ARG F N 1
ATOM 15358 C CA . ARG F 1 258 ? -25.125 -11.011 41.537 1.00 41.52 257 ARG F CA 1
ATOM 15359 C C . ARG F 1 258 ? -23.699 -10.432 41.442 1.00 47.16 257 ARG F C 1
ATOM 15360 O O . ARG F 1 258 ? -23.330 -9.472 42.157 1.00 46.89 257 ARG F O 1
ATOM 15368 N N . LEU F 1 259 ? -22.901 -11.028 40.565 1.00 35.39 258 LEU F N 1
ATOM 15369 C CA . LEU F 1 259 ? -21.520 -10.643 40.445 1.00 33.63 258 LEU F CA 1
ATOM 15370 C C . LEU F 1 259 ? -21.410 -9.166 39.984 1.00 44.66 258 LEU F C 1
ATOM 15371 O O . LEU F 1 259 ? -20.470 -8.448 40.387 1.00 44.04 258 LEU F O 1
ATOM 15376 N N . SER F 1 260 ? -22.377 -8.701 39.179 1.00 42.08 259 SER F N 1
ATOM 15377 C CA . SER F 1 260 ? -22.345 -7.302 38.669 1.00 44.02 259 SER F CA 1
ATOM 15378 C C . SER F 1 260 ? -22.773 -6.283 39.741 1.00 45.55 259 SER F C 1
ATOM 15379 O O . SER F 1 260 ? -22.536 -5.073 39.600 1.00 42.37 259 SER F O 1
ATOM 15382 N N . LYS F 1 261 ? -23.424 -6.776 40.796 1.00 46.70 260 LYS F N 1
ATOM 15383 C CA . LYS F 1 261 ? -23.636 -5.963 41.985 1.00 46.10 260 LYS F CA 1
ATOM 15384 C C . LYS F 1 261 ? -22.319 -5.768 42.764 1.00 44.07 260 LYS F C 1
ATOM 15385 O O . LYS F 1 261 ? -22.155 -4.789 43.505 1.00 44.76 260 LYS F O 1
ATOM 15391 N N . MET F 1 262 ? -21.358 -6.665 42.559 1.00 35.10 261 MET F N 1
ATOM 15392 C CA . MET F 1 262 ? -20.143 -6.627 43.365 1.00 44.71 261 MET F CA 1
ATOM 15393 C C . MET F 1 262 ? -19.113 -5.768 42.703 1.00 43.48 261 MET F C 1
ATOM 15394 O O . MET F 1 262 ? -18.189 -5.278 43.356 1.00 48.50 261 MET F O 1
ATOM 15399 N N . GLY F 1 263 ? -19.241 -5.632 41.395 1.00 40.65 262 GLY F N 1
ATOM 15400 C CA . GLY F 1 263 ? -18.229 -4.970 40.592 1.00 48.51 262 GLY F CA 1
ATOM 15401 C C . GLY F 1 263 ? -18.667 -4.875 39.133 1.00 48.82 262 GLY F C 1
ATOM 15402 O O . GLY F 1 263 ? -19.852 -5.135 38.824 1.00 46.65 262 GLY F O 1
ATOM 15403 N N . ILE F 1 264 ? -17.731 -4.488 38.247 1.00 39.54 263 ILE F N 1
ATOM 15404 C CA . ILE F 1 264 ? -18.057 -4.242 36.819 1.00 44.50 263 ILE F CA 1
ATOM 15405 C C . ILE F 1 264 ? -17.994 -5.529 35.961 1.00 40.33 263 ILE F C 1
ATOM 15406 O O . ILE F 1 264 ? -16.911 -6.077 35.656 1.00 35.89 263 ILE F O 1
ATOM 15411 N N . LEU F 1 265 ? -19.165 -6.030 35.601 1.00 33.55 264 LEU F N 1
ATOM 15412 C CA . LEU F 1 265 ? -19.199 -7.266 34.861 1.00 37.30 264 LEU F CA 1
ATOM 15413 C C . LEU F 1 265 ? -19.760 -7.032 33.459 1.00 37.99 264 LEU F C 1
ATOM 15414 O O . LEU F 1 265 ? -20.858 -6.461 33.314 1.00 45.08 264 LEU F O 1
ATOM 15419 N N . LYS F 1 266 ? -19.018 -7.472 32.437 1.00 35.26 265 LYS F N 1
ATOM 15420 C CA . LYS F 1 266 ? -19.475 -7.421 31.026 1.00 35.08 265 LYS F CA 1
ATOM 15421 C C . LYS F 1 266 ? -19.836 -8.830 30.530 1.00 41.28 265 LYS F C 1
ATOM 15422 O O . LYS F 1 266 ? -19.074 -9.787 30.764 1.00 38.02 265 LYS F O 1
ATOM 15428 N N . ALA F 1 267 ? -20.973 -8.949 29.830 1.00 36.10 266 ALA F N 1
ATOM 15429 C CA . ALA F 1 267 ? -21.375 -10.224 29.246 1.00 36.09 266 ALA F CA 1
ATOM 15430 C C . ALA F 1 267 ? -21.771 -9.986 27.806 1.00 39.72 266 ALA F C 1
ATOM 15431 O O . ALA F 1 267 ? -22.815 -9.374 27.541 1.00 43.92 266 ALA F O 1
ATOM 15433 N N . GLU F 1 268 ? -20.925 -10.470 26.890 1.00 37.51 267 GLU F N 1
ATOM 15434 C CA . GLU F 1 268 ? -21.074 -10.266 25.428 1.00 41.97 267 GLU F CA 1
ATOM 15435 C C . GLU F 1 268 ? -21.670 -11.465 24.715 1.00 36.97 267 GLU F C 1
ATOM 15436 O O . GLU F 1 268 ? -20.995 -12.471 24.505 1.00 40.37 267 GLU F O 1
ATOM 15442 N N . GLU F 1 269 ? -22.942 -11.359 24.372 1.00 33.39 268 GLU F N 1
ATOM 15443 C CA . GLU F 1 269 ? -23.665 -12.503 23.853 1.00 34.18 268 GLU F CA 1
ATOM 15444 C C . GLU F 1 269 ? -23.139 -12.887 22.444 1.00 38.43 268 GLU F C 1
ATOM 15445 O O . GLU F 1 269 ? -22.936 -12.039 21.585 1.00 38.57 268 GLU F O 1
ATOM 15451 N N . PHE F 1 270 ? -22.891 -14.170 22.234 1.00 39.00 269 PHE F N 1
ATOM 15452 C CA . PHE F 1 270 ? -22.492 -14.664 20.947 1.00 39.07 269 PHE F CA 1
ATOM 15453 C C . PHE F 1 270 ? -23.443 -14.257 19.807 1.00 43.06 269 PHE F C 1
ATOM 15454 O O . PHE F 1 270 ? -22.993 -13.857 18.728 1.00 41.32 269 PHE F O 1
ATOM 15462 N N . VAL F 1 271 ? -24.746 -14.423 20.028 1.00 37.92 270 VAL F N 1
ATOM 15463 C CA . VAL F 1 271 ? -25.753 -14.068 19.032 1.00 28.75 270 VAL F CA 1
ATOM 15464 C C . VAL F 1 271 ? -26.940 -13.518 19.796 1.00 37.01 270 VAL F C 1
ATOM 15465 O O . VAL F 1 271 ? -27.653 -14.282 20.480 1.00 33.67 270 VAL F O 1
ATOM 15469 N N . ALA F 1 272 ? -27.129 -12.191 19.698 1.00 37.10 271 ALA F N 1
ATOM 15470 C CA . ALA F 1 272 ? -28.309 -11.506 20.277 1.00 31.67 271 ALA F CA 1
ATOM 15471 C C . ALA F 1 272 ? -29.670 -12.129 19.847 1.00 30.27 271 ALA F C 1
ATOM 15472 O O . ALA F 1 272 ? -29.931 -12.289 18.660 1.00 33.44 271 ALA F O 1
ATOM 15474 N N . ALA F 1 273 ? -30.526 -12.454 20.816 1.00 34.96 272 ALA F N 1
ATOM 15475 C CA . ALA F 1 273 ? -31.751 -13.223 20.571 1.00 36.75 272 ALA F CA 1
ATOM 15476 C C . ALA F 1 273 ? -32.517 -13.338 21.870 1.00 37.13 272 ALA F C 1
ATOM 15477 O O . ALA F 1 273 ? -31.908 -13.430 22.940 1.00 36.43 272 ALA F O 1
ATOM 15479 N N . SER F 1 274 ? -33.845 -13.355 21.785 1.00 33.82 273 SER F N 1
ATOM 15480 C CA . SER F 1 274 ? -34.660 -13.554 22.974 1.00 30.01 273 SER F CA 1
ATOM 15481 C C . SER F 1 274 ? -35.585 -14.779 22.812 1.00 37.58 273 SER F C 1
ATOM 15482 O O . SER F 1 274 ? -36.543 -14.962 23.573 1.00 42.84 273 SER F O 1
ATOM 15485 N N . ASP F 1 275 ? -35.251 -15.622 21.831 1.00 39.94 274 ASP F N 1
ATOM 15486 C CA . ASP F 1 275 ? -36.052 -16.767 21.446 1.00 37.94 274 ASP F CA 1
ATOM 15487 C C . ASP F 1 275 ? -35.199 -18.065 21.505 1.00 43.25 274 ASP F C 1
ATOM 15488 O O . ASP F 1 275 ? -35.509 -19.092 20.873 1.00 44.91 274 ASP F O 1
ATOM 15493 N N . ILE F 1 276 ? -34.135 -18.021 22.302 1.00 39.25 275 ILE F N 1
ATOM 15494 C CA . ILE F 1 276 ? -33.226 -19.150 22.418 1.00 38.63 275 ILE F CA 1
ATOM 15495 C C . ILE F 1 276 ? -33.130 -19.596 23.893 1.00 46.01 275 ILE F C 1
ATOM 15496 O O . ILE F 1 276 ? -33.240 -18.769 24.814 1.00 40.65 275 ILE F O 1
ATOM 15501 N N . THR F 1 277 ? -32.971 -20.907 24.107 1.00 44.37 276 THR F N 1
ATOM 15502 C CA . THR F 1 277 ? -32.961 -21.462 25.455 1.00 37.00 276 THR F CA 1
ATOM 15503 C C . THR F 1 277 ? -31.564 -21.436 26.047 1.00 44.12 276 THR F C 1
ATOM 15504 O O . THR F 1 277 ? -31.337 -20.818 27.099 1.00 42.42 276 THR F O 1
ATOM 15508 N N . LEU F 1 278 ? -30.645 -22.132 25.377 1.00 41.30 277 LEU F N 1
ATOM 15509 C CA . LEU F 1 278 ? -29.269 -22.170 25.812 1.00 46.54 277 LEU F CA 1
ATOM 15510 C C . LEU F 1 278 ? -28.575 -20.896 25.358 1.00 40.19 277 LEU F C 1
ATOM 15511 O O . LEU F 1 278 ? -28.522 -20.586 24.174 1.00 49.29 277 LEU F O 1
ATOM 15516 N N . LYS F 1 279 ? -28.047 -20.155 26.315 1.00 32.27 278 LYS F N 1
ATOM 15517 C CA . LYS F 1 279 ? -27.381 -18.914 26.004 1.00 35.07 278 LYS F CA 1
ATOM 15518 C C . LYS F 1 279 ? -25.861 -19.038 26.171 1.00 38.12 278 LYS F C 1
ATOM 15519 O O . LYS F 1 279 ? -25.346 -20.027 26.719 1.00 43.10 278 LYS F O 1
ATOM 15525 N N . CYS F 1 280 ? -25.138 -18.055 25.653 1.00 34.18 279 CYS F N 1
ATOM 15526 C CA . CYS F 1 280 ? -23.693 -18.124 25.664 1.00 35.09 279 CYS F CA 1
ATOM 15527 C C . CYS F 1 280 ? -23.074 -16.753 25.407 1.00 40.44 279 CYS F C 1
ATOM 15528 O O . CYS F 1 280 ? -23.511 -16.010 24.511 1.00 40.51 279 CYS F O 1
ATOM 15531 N N . CYS F 1 281 ? -22.056 -16.408 26.189 1.00 40.90 280 CYS F N 1
ATOM 15532 C CA . CYS F 1 281 ? -21.396 -15.110 25.997 1.00 37.41 280 CYS F CA 1
ATOM 15533 C C . CYS F 1 281 ? -19.934 -15.207 26.371 1.00 37.14 280 CYS F C 1
ATOM 15534 O O . CYS F 1 281 ? -19.460 -16.222 26.892 1.00 40.97 280 CYS F O 1
ATOM 15537 N N . THR F 1 282 ? -19.223 -14.136 26.096 1.00 29.76 281 THR F N 1
ATOM 15538 C CA . THR F 1 282 ? -17.916 -13.962 26.678 1.00 32.58 281 THR F CA 1
ATOM 15539 C C . THR F 1 282 ? -18.128 -13.009 27.844 1.00 38.05 281 THR F C 1
ATOM 15540 O O . THR F 1 282 ? -18.751 -11.940 27.707 1.00 46.10 281 THR F O 1
ATOM 15544 N N . VAL F 1 283 ? -17.658 -13.429 29.009 1.00 41.95 282 VAL F N 1
ATOM 15545 C CA . VAL F 1 283 ? -17.919 -12.699 30.252 1.00 37.70 282 VAL F CA 1
ATOM 15546 C C . VAL F 1 283 ? -16.592 -12.142 30.813 1.00 39.23 282 VAL F C 1
ATOM 15547 O O . VAL F 1 283 ? -15.565 -12.860 30.902 1.00 39.75 282 VAL F O 1
ATOM 15551 N N . THR F 1 284 ? -16.597 -10.849 31.129 1.00 39.12 283 THR F N 1
ATOM 15552 C CA . THR F 1 284 ? -15.418 -10.236 31.732 1.00 34.97 283 THR F CA 1
ATOM 15553 C C . THR F 1 284 ? -15.760 -9.500 33.006 1.00 38.39 283 THR F C 1
ATOM 15554 O O . THR F 1 284 ? -16.754 -8.769 33.018 1.00 45.43 283 THR F O 1
ATOM 15558 N N . TYR F 1 285 ? -14.959 -9.733 34.067 1.00 38.58 284 TYR F N 1
ATOM 15559 C CA . TYR F 1 285 ? -15.072 -9.066 35.387 1.00 37.90 284 TYR F CA 1
ATOM 15560 C C . TYR F 1 285 ? -13.839 -8.179 35.553 1.00 39.21 284 TYR F C 1
ATOM 15561 O O . TYR F 1 285 ? -12.697 -8.717 35.639 1.00 39.44 284 TYR F O 1
ATOM 15570 N N . LEU F 1 286 ? -14.048 -6.851 35.586 1.00 34.26 285 LEU F N 1
ATOM 15571 C CA . LEU F 1 286 ? -12.924 -5.893 35.657 1.00 32.10 285 LEU F CA 1
ATOM 15572 C C . LEU F 1 286 ? -12.172 -5.835 37.011 1.00 46.94 285 LEU F C 1
ATOM 15573 O O . LEU F 1 286 ? -10.935 -5.836 36.997 1.00 48.40 285 LEU F O 1
ATOM 15578 N N . ASN F 1 287 ? -12.902 -5.771 38.147 1.00 39.23 286 ASN F N 1
ATOM 15579 C CA . ASN F 1 287 ? -12.299 -5.405 39.447 1.00 42.06 286 ASN F CA 1
ATOM 15580 C C . ASN F 1 287 ? -11.234 -6.387 39.912 1.00 46.77 286 ASN F C 1
ATOM 15581 O O . ASN F 1 287 ? -10.134 -5.981 40.301 1.00 50.84 286 ASN F O 1
ATOM 15586 N N . ASP F 1 288 ? -11.558 -7.677 39.831 1.00 48.22 287 ASP F N 1
ATOM 15587 C CA . ASP F 1 288 ? -10.609 -8.759 40.066 1.00 45.61 287 ASP F CA 1
ATOM 15588 C C . ASP F 1 288 ? -10.466 -9.479 38.718 1.00 41.71 287 ASP F C 1
ATOM 15589 O O . ASP F 1 288 ? -11.099 -10.523 38.469 1.00 41.29 287 ASP F O 1
ATOM 15594 N N . PRO F 1 289 ? -9.635 -8.908 37.832 1.00 52.86 288 PRO F N 1
ATOM 15595 C CA . PRO F 1 289 ? -9.602 -9.291 36.400 1.00 40.83 288 PRO F CA 1
ATOM 15596 C C . PRO F 1 289 ? -9.834 -10.781 36.168 1.00 45.77 288 PRO F C 1
ATOM 15597 O O . PRO F 1 289 ? -8.976 -11.625 36.483 1.00 54.53 288 PRO F O 1
ATOM 15601 N N . SER F 1 290 ? -11.015 -11.103 35.645 1.00 42.74 289 SER F N 1
ATOM 15602 C CA . SER F 1 290 ? -11.322 -12.488 35.315 1.00 45.41 289 SER F CA 1
ATOM 15603 C C . SER F 1 290 ? -12.282 -12.537 34.120 1.00 46.30 289 SER F C 1
ATOM 15604 O O . SER F 1 290 ? -13.140 -11.663 33.997 1.00 43.29 289 SER F O 1
ATOM 15607 N N . SER F 1 291 ? -12.144 -13.560 33.272 1.00 40.81 290 SER F N 1
ATOM 15608 C CA . SER F 1 291 ? -13.033 -13.730 32.118 1.00 46.63 290 SER F CA 1
ATOM 15609 C C . SER F 1 291 ? -13.143 -15.175 31.674 1.00 47.61 290 SER F C 1
ATOM 15610 O O . SER F 1 291 ? -12.242 -15.999 31.912 1.00 45.12 290 SER F O 1
ATOM 15613 N N . LYS F 1 292 ? -14.238 -15.470 30.978 1.00 42.90 291 LYS F N 1
ATOM 15614 C CA . LYS F 1 292 ? -14.430 -16.808 30.408 1.00 36.71 291 LYS F CA 1
ATOM 15615 C C . LYS F 1 292 ? -14.949 -16.654 28.998 1.00 40.92 291 LYS F C 1
ATOM 15616 O O . LYS F 1 292 ? -16.032 -16.086 28.801 1.00 46.72 291 LYS F O 1
ATOM 15622 N N . THR F 1 293 ? -14.177 -17.127 28.022 1.00 33.27 292 THR F N 1
ATOM 15623 C CA . THR F 1 293 ? -14.467 -16.808 26.638 1.00 36.56 292 THR F CA 1
ATOM 15624 C C . THR F 1 293 ? -15.828 -17.392 26.200 1.00 43.41 292 THR F C 1
ATOM 15625 O O . THR F 1 293 ? -16.705 -16.694 25.648 1.00 34.50 292 THR F O 1
ATOM 15629 N N . VAL F 1 294 ? -15.984 -18.692 26.445 1.00 42.76 293 VAL F N 1
ATOM 15630 C CA . VAL F 1 294 ? -17.239 -19.360 26.164 1.00 38.93 293 VAL F CA 1
ATOM 15631 C C . VAL F 1 294 ? -17.909 -19.708 27.479 1.00 45.58 293 VAL F C 1
ATOM 15632 O O . VAL F 1 294 ? -17.637 -20.751 28.083 1.00 46.13 293 VAL F O 1
ATOM 15636 N N . CYS F 1 295 ? -18.797 -18.819 27.898 1.00 42.81 294 CYS F N 1
ATOM 15637 C CA . CYS F 1 295 ? -19.550 -19.002 29.112 1.00 38.45 294 CYS F CA 1
ATOM 15638 C C . CYS F 1 295 ? -21.029 -19.367 28.790 1.00 45.93 294 CYS F C 1
ATOM 15639 O O . CYS F 1 295 ? -21.869 -18.469 28.536 1.00 42.63 294 CYS F O 1
ATOM 15642 N N . THR F 1 296 ? -21.336 -20.674 28.781 1.00 36.86 295 THR F N 1
ATOM 15643 C CA . THR F 1 296 ? -22.722 -21.100 28.659 1.00 34.13 295 THR F CA 1
ATOM 15644 C C . THR F 1 296 ? -23.544 -20.775 29.904 1.00 34.63 295 THR F C 1
ATOM 15645 O O . THR F 1 296 ? -23.055 -20.827 31.047 1.00 44.32 295 THR F O 1
ATOM 15649 N N . TYR F 1 297 ? -24.810 -20.451 29.680 1.00 34.97 296 TYR F N 1
ATOM 15650 C CA . TYR F 1 297 ? -25.724 -20.186 30.796 1.00 39.12 296 TYR F CA 1
ATOM 15651 C C . TYR F 1 297 ? -27.178 -20.218 30.318 1.00 31.68 296 TYR F C 1
ATOM 15652 O O . TYR F 1 297 ? -27.454 -20.093 29.134 1.00 32.02 296 TYR F O 1
ATOM 15661 N N . MET F 1 298 ? -28.081 -20.390 31.274 1.00 30.89 297 MET F N 1
ATOM 15662 C CA . MET F 1 298 ? -29.515 -20.336 31.045 1.00 29.62 297 MET F CA 1
ATOM 15663 C C . MET F 1 298 ? -30.118 -19.484 32.147 1.00 33.89 297 MET F C 1
ATOM 15664 O O . MET F 1 298 ? -29.558 -19.363 33.262 1.00 32.40 297 MET F O 1
ATOM 15669 N N . ASP F 1 299 ? -31.247 -18.870 31.840 1.00 30.91 298 ASP F N 1
ATOM 15670 C CA . ASP F 1 299 ? -31.965 -18.177 32.879 1.00 33.66 298 ASP F CA 1
ATOM 15671 C C . ASP F 1 299 ? -33.019 -19.120 33.376 1.00 31.91 298 ASP F C 1
ATOM 15672 O O . ASP F 1 299 ? -34.193 -19.036 32.987 1.00 35.06 298 ASP F O 1
ATOM 15677 N N . LEU F 1 300 ? -32.573 -20.061 34.195 1.00 35.28 299 LEU F N 1
ATOM 15678 C CA . LEU F 1 300 ? -33.477 -20.939 34.936 1.00 42.44 299 LEU F CA 1
ATOM 15679 C C . LEU F 1 300 ? -33.923 -20.253 36.264 1.00 44.57 299 LEU F C 1
ATOM 15680 O O . LEU F 1 300 ? -33.119 -19.565 36.920 1.00 38.46 299 LEU F O 1
ATOM 15685 N N . LEU F 1 301 ? -35.200 -20.418 36.619 1.00 39.11 300 LEU F N 1
ATOM 15686 C CA . LEU F 1 301 ? -35.650 -20.132 37.951 1.00 41.03 300 LEU F CA 1
ATOM 15687 C C . LEU F 1 301 ? -34.667 -20.826 38.937 1.00 41.32 300 LEU F C 1
ATOM 15688 O O . LEU F 1 301 ? -34.478 -22.044 38.849 1.00 42.20 300 LEU F O 1
ATOM 15693 N N . LEU F 1 302 ? -34.031 -20.082 39.843 1.00 36.41 301 LEU F N 1
ATOM 15694 C CA . LEU F 1 302 ? -33.049 -20.700 40.752 1.00 35.25 301 LEU F CA 1
ATOM 15695 C C . LEU F 1 302 ? -33.592 -21.937 41.529 1.00 42.42 301 LEU F C 1
ATOM 15696 O O . LEU F 1 302 ? -32.859 -22.901 41.776 1.00 41.57 301 LEU F O 1
ATOM 15701 N N . ASP F 1 303 ? -34.866 -21.915 41.889 1.00 37.94 302 ASP F N 1
ATOM 15702 C CA . ASP F 1 303 ? -35.476 -23.060 42.531 1.00 43.08 302 ASP F CA 1
ATOM 15703 C C . ASP F 1 303 ? -35.373 -24.317 41.610 1.00 45.00 302 ASP F C 1
ATOM 15704 O O . ASP F 1 303 ? -34.961 -25.420 42.012 1.00 40.12 302 ASP F O 1
ATOM 15709 N N . ASP F 1 304 ? -35.720 -24.146 40.351 1.00 47.33 303 ASP F N 1
ATOM 15710 C CA . ASP F 1 304 ? -35.685 -25.269 39.432 1.00 40.07 303 ASP F CA 1
ATOM 15711 C C . ASP F 1 304 ? -34.288 -25.786 39.252 1.00 40.73 303 ASP F C 1
ATOM 15712 O O . ASP F 1 304 ? -34.067 -26.995 39.227 1.00 48.42 303 ASP F O 1
ATOM 15717 N N . PHE F 1 305 ? -33.329 -24.886 39.158 1.00 34.34 304 PHE F N 1
ATOM 15718 C CA . PHE F 1 305 ? -31.972 -25.360 38.988 1.00 40.10 304 PHE F CA 1
ATOM 15719 C C . PHE F 1 305 ? -31.564 -26.209 40.194 1.00 48.45 304 PHE F C 1
ATOM 15720 O O . PHE F 1 305 ? -30.985 -27.283 40.039 1.00 50.92 304 PHE F O 1
ATOM 15728 N N . VAL F 1 306 ? -31.848 -25.706 41.394 1.00 44.00 305 VAL F N 1
ATOM 15729 C CA . VAL F 1 306 ? -31.513 -26.395 42.634 1.00 44.77 305 VAL F CA 1
ATOM 15730 C C . VAL F 1 306 ? -32.214 -27.743 42.665 1.00 49.79 305 VAL F C 1
ATOM 15731 O O . VAL F 1 306 ? -31.610 -28.789 42.940 1.00 49.18 305 VAL F O 1
ATOM 15735 N N . SER F 1 307 ? -33.500 -27.713 42.350 1.00 48.82 306 SER F N 1
ATOM 15736 C CA . SER F 1 307 ? -34.267 -28.934 42.230 1.00 46.88 306 SER F CA 1
ATOM 15737 C C . SER F 1 307 ? -33.563 -29.985 41.310 1.00 50.31 306 SER F C 1
ATOM 15738 O O . SER F 1 307 ? -33.522 -31.175 41.644 1.00 56.14 306 SER F O 1
ATOM 15741 N N . VAL F 1 308 ? -32.961 -29.536 40.210 1.00 43.59 307 VAL F N 1
ATOM 15742 C CA . VAL F 1 308 ? -32.171 -30.414 39.341 1.00 47.22 307 VAL F CA 1
ATOM 15743 C C . VAL F 1 308 ? -30.926 -30.934 40.044 1.00 55.62 307 VAL F C 1
ATOM 15744 O O . VAL F 1 308 ? -30.614 -32.123 39.978 1.00 65.18 307 VAL F O 1
ATOM 15748 N N . LEU F 1 309 ? -30.205 -30.053 40.716 1.00 52.69 308 LEU F N 1
ATOM 15749 C CA . LEU F 1 309 ? -29.048 -30.492 41.486 1.00 56.09 308 LEU F CA 1
ATOM 15750 C C . LEU F 1 309 ? -29.386 -31.597 42.491 1.00 64.75 308 LEU F C 1
ATOM 15751 O O . LEU F 1 309 ? -28.647 -32.592 42.610 1.00 60.30 308 LEU F O 1
ATOM 15756 N N . LYS F 1 310 ? -30.487 -31.391 43.227 1.00 66.87 309 LYS F N 1
ATOM 15757 C CA . LYS F 1 310 ? -30.941 -32.311 44.292 1.00 72.16 309 LYS F CA 1
ATOM 15758 C C . LYS F 1 310 ? -31.641 -33.549 43.717 1.00 73.61 309 LYS F C 1
ATOM 15759 O O . LYS F 1 310 ? -32.527 -34.110 44.349 1.00 76.28 309 LYS F O 1
ATOM 15765 N N . SER F 1 311 ? -31.252 -33.952 42.511 1.00 66.33 310 SER F N 1
ATOM 15766 C CA . SER F 1 311 ? -31.784 -35.160 41.891 1.00 65.51 310 SER F CA 1
ATOM 15767 C C . SER F 1 311 ? -30.656 -35.884 41.141 1.00 72.82 310 SER F C 1
ATOM 15768 O O . SER F 1 311 ? -30.861 -36.897 40.453 1.00 64.32 310 SER F O 1
ATOM 15771 N N . LEU F 1 312 ? -29.451 -35.353 41.318 1.00 72.77 311 LEU F N 1
ATOM 15772 C CA . LEU F 1 312 ? -28.250 -35.885 40.693 1.00 74.85 311 LEU F CA 1
ATOM 15773 C C . LEU F 1 312 ? -27.598 -36.927 41.588 1.00 69.61 311 LEU F C 1
ATOM 15774 O O . LEU F 1 312 ? -27.706 -36.871 42.810 1.00 72.21 311 LEU F O 1
ATOM 15779 N N . ASP F 1 313 ? -26.907 -37.863 40.960 1.00 65.37 312 ASP F N 1
ATOM 15780 C CA . ASP F 1 313 ? -26.137 -38.846 41.690 1.00 71.32 312 ASP F CA 1
ATOM 15781 C C . ASP F 1 313 ? -24.721 -38.307 41.901 1.00 69.72 312 ASP F C 1
ATOM 15782 O O . ASP F 1 313 ? -23.975 -38.078 40.930 1.00 72.70 312 ASP F O 1
ATOM 15787 N N . LEU F 1 314 ? -24.341 -38.103 43.163 1.00 63.44 313 LEU F N 1
ATOM 15788 C CA . LEU F 1 314 ? -23.023 -37.522 43.466 1.00 70.86 313 LEU F CA 1
ATOM 15789 C C . LEU F 1 314 ? -21.907 -38.568 43.608 1.00 75.96 313 LEU F C 1
ATOM 15790 O O . LEU F 1 314 ? -20.762 -38.243 43.943 1.00 71.34 313 LEU F O 1
ATOM 15795 N N . THR F 1 315 ? -22.253 -39.816 43.296 1.00 80.88 314 THR F N 1
ATOM 15796 C CA . THR F 1 315 ? -21.364 -40.967 43.464 1.00 82.90 314 THR F CA 1
ATOM 15797 C C . THR F 1 315 ? -20.572 -41.323 42.205 1.00 80.05 314 THR F C 1
ATOM 15798 O O . THR F 1 315 ? -19.492 -41.889 42.318 1.00 82.96 314 THR F O 1
ATOM 15802 N N . VAL F 1 316 ? -21.110 -41.002 41.023 1.00 74.01 315 VAL F N 1
ATOM 15803 C CA . VAL F 1 316 ? -20.388 -41.183 39.754 1.00 73.24 315 VAL F CA 1
ATOM 15804 C C . VAL F 1 316 ? -19.251 -40.172 39.600 1.00 76.13 315 VAL F C 1
ATOM 15805 O O . VAL F 1 316 ? -19.263 -39.115 40.210 1.00 80.70 315 VAL F O 1
ATOM 15809 N N . VAL F 1 317 ? -18.265 -40.483 38.782 1.00 75.86 316 VAL F N 1
ATOM 15810 C CA . VAL F 1 317 ? -17.220 -39.500 38.527 1.00 79.85 316 VAL F CA 1
ATOM 15811 C C . VAL F 1 317 ? -17.646 -38.555 37.403 1.00 78.65 316 VAL F C 1
ATOM 15812 O O . VAL F 1 317 ? -17.468 -37.347 37.507 1.00 88.68 316 VAL F O 1
ATOM 15816 N N . SER F 1 318 ? -18.202 -39.104 36.332 1.00 72.11 317 SER F N 1
ATOM 15817 C CA . SER F 1 318 ? -18.782 -38.278 35.299 1.00 76.50 317 SER F CA 1
ATOM 15818 C C . SER F 1 318 ? -19.990 -38.959 34.690 1.00 74.89 317 SER F C 1
ATOM 15819 O O . SER F 1 318 ? -19.923 -40.104 34.278 1.00 78.52 317 SER F O 1
ATOM 15822 N N . LYS F 1 319 ? -21.115 -38.264 34.684 1.00 77.70 318 LYS F N 1
ATOM 15823 C CA . LYS F 1 319 ? -22.225 -38.678 33.855 1.00 80.33 318 LYS F CA 1
ATOM 15824 C C . LYS F 1 319 ? -22.650 -37.469 33.028 1.00 81.04 318 LYS F C 1
ATOM 15825 O O . LYS F 1 319 ? -22.308 -36.337 33.355 1.00 77.46 318 LYS F O 1
ATOM 15831 N N . VAL F 1 320 ? -23.351 -37.719 31.934 1.00 78.21 319 VAL F N 1
ATOM 15832 C CA . VAL F 1 320 ? -24.070 -36.668 31.252 1.00 70.91 319 VAL F CA 1
ATOM 15833 C C . VAL F 1 320 ? -25.546 -36.831 31.628 1.00 72.97 319 VAL F C 1
ATOM 15834 O O . VAL F 1 320 ? -26.143 -37.899 31.415 1.00 74.74 319 VAL F O 1
ATOM 15838 N N . HIS F 1 321 ? -26.131 -35.787 32.207 1.00 64.20 320 HIS F N 1
ATOM 15839 C CA . HIS F 1 321 ? -27.553 -35.817 32.532 1.00 70.61 320 HIS F CA 1
ATOM 15840 C C . HIS F 1 321 ? -28.377 -35.066 31.520 1.00 69.36 320 HIS F C 1
ATOM 15841 O O . HIS F 1 321 ? -27.964 -34.027 31.026 1.00 67.82 320 HIS F O 1
ATOM 15848 N N . GLU F 1 322 ? -29.562 -35.588 31.241 1.00 65.86 321 GLU F N 1
ATOM 15849 C CA . GLU F 1 322 ? -30.481 -34.930 30.337 1.00 73.76 321 GLU F CA 1
ATOM 15850 C C . GLU F 1 322 ? -31.497 -34.122 31.176 1.00 69.77 321 GLU F C 1
ATOM 15851 O O . GLU F 1 322 ? -32.210 -34.694 32.014 1.00 64.83 321 GLU F O 1
ATOM 15857 N N . VAL F 1 323 ? -31.539 -32.795 30.985 1.00 58.64 322 VAL F N 1
ATOM 15858 C CA . VAL F 1 323 ? -32.585 -31.990 31.628 1.00 54.78 322 VAL F CA 1
ATOM 15859 C C . VAL F 1 323 ? -33.565 -31.459 30.588 1.00 53.04 322 VAL F C 1
ATOM 15860 O O . VAL F 1 323 ? -33.161 -30.989 29.532 1.00 55.39 322 VAL F O 1
ATOM 15864 N N . ILE F 1 324 ? -34.851 -31.519 30.905 1.00 48.78 323 ILE F N 1
ATOM 15865 C CA . ILE F 1 324 ? -35.879 -30.983 30.027 1.00 47.31 323 ILE F CA 1
ATOM 15866 C C . ILE F 1 324 ? -36.156 -29.523 30.382 1.00 51.17 323 ILE F C 1
ATOM 15867 O O . ILE F 1 324 ? -36.680 -29.211 31.466 1.00 52.68 323 ILE F O 1
ATOM 15872 N N . ILE F 1 325 ? -35.778 -28.636 29.465 1.00 48.84 324 ILE F N 1
ATOM 15873 C CA . ILE F 1 325 ? -35.942 -27.197 29.620 1.00 42.02 324 ILE F CA 1
ATOM 15874 C C . ILE F 1 325 ? -36.542 -26.641 28.329 1.00 45.50 324 ILE F C 1
ATOM 15875 O O . ILE F 1 325 ? -36.093 -26.957 27.199 1.00 41.70 324 ILE F O 1
ATOM 15880 N N . ASP F 1 326 ? -37.586 -25.825 28.493 1.00 49.41 325 ASP F N 1
ATOM 15881 C CA . ASP F 1 326 ? -38.349 -25.318 27.342 1.00 47.09 325 ASP F CA 1
ATOM 15882 C C . ASP F 1 326 ? -38.748 -26.434 26.376 1.00 45.68 325 ASP F C 1
ATOM 15883 O O . ASP F 1 326 ? -38.691 -26.240 25.189 1.00 52.96 325 ASP F O 1
ATOM 15888 N N . ASN F 1 327 ? -39.138 -27.592 26.902 1.00 50.98 326 ASN F N 1
ATOM 15889 C CA . ASN F 1 327 ? -39.647 -28.709 26.097 1.00 52.42 326 ASN F CA 1
ATOM 15890 C C . ASN F 1 327 ? -38.599 -29.526 25.332 1.00 46.11 326 ASN F C 1
ATOM 15891 O O . ASN F 1 327 ? -38.929 -30.329 24.490 1.00 52.23 326 ASN F O 1
ATOM 15896 N N . LYS F 1 328 ? -37.334 -29.330 25.653 1.00 46.50 327 LYS F N 1
ATOM 15897 C CA . LYS F 1 328 ? -36.251 -29.984 24.939 1.00 41.92 327 LYS F CA 1
ATOM 15898 C C . LYS F 1 328 ? -35.253 -30.612 25.912 1.00 52.45 327 LYS F C 1
ATOM 15899 O O . LYS F 1 328 ? -34.974 -30.090 26.996 1.00 50.36 327 LYS F O 1
ATOM 15905 N N . PRO F 1 329 ? -34.725 -31.772 25.540 1.00 59.49 328 PRO F N 1
ATOM 15906 C CA . PRO F 1 329 ? -33.672 -32.376 26.360 1.00 53.32 328 PRO F CA 1
ATOM 15907 C C . PRO F 1 329 ? -32.369 -31.606 26.152 1.00 51.01 328 PRO F C 1
ATOM 15908 O O . PRO F 1 329 ? -31.970 -31.329 25.008 1.00 55.15 328 PRO F O 1
ATOM 15912 N N . TRP F 1 330 ? -31.709 -31.261 27.251 1.00 52.68 329 TRP F N 1
ATOM 15913 C CA . TRP F 1 330 ? -30.407 -30.594 27.168 1.00 53.23 329 TRP F CA 1
ATOM 15914 C C . TRP F 1 330 ? -29.366 -31.423 27.851 1.00 49.26 329 TRP F C 1
ATOM 15915 O O . TRP F 1 330 ? -29.631 -31.976 28.910 1.00 63.86 329 TRP F O 1
ATOM 15926 N N . ARG F 1 331 ? -28.188 -31.521 27.243 1.00 48.78 330 ARG F N 1
ATOM 15927 C CA . ARG F 1 331 ? -27.114 -32.332 27.831 1.00 64.61 330 ARG F CA 1
ATOM 15928 C C . ARG F 1 331 ? -26.305 -31.527 28.851 1.00 61.50 330 ARG F C 1
ATOM 15929 O O . ARG F 1 331 ? -25.621 -30.583 28.490 1.00 61.25 330 ARG F O 1
ATOM 15937 N N . TRP F 1 332 ? -26.383 -31.908 30.123 1.00 60.59 331 TRP F N 1
ATOM 15938 C CA . TRP F 1 332 ? -25.583 -31.285 31.180 1.00 58.19 331 TRP F CA 1
ATOM 15939 C C . TRP F 1 332 ? -24.537 -32.255 31.720 1.00 61.75 331 TRP F C 1
ATOM 15940 O O . TRP F 1 332 ? -24.864 -33.326 32.239 1.00 56.50 331 TRP F O 1
ATOM 15951 N N . MET F 1 333 ? -23.279 -31.853 31.589 1.00 64.22 332 MET F N 1
ATOM 15952 C CA . MET F 1 333 ? -22.132 -32.594 32.104 1.00 62.11 332 MET F CA 1
ATOM 15953 C C . MET F 1 333 ? -21.967 -32.434 33.621 1.00 66.14 332 MET F C 1
ATOM 15954 O O . MET F 1 333 ? -21.897 -31.309 34.123 1.00 64.68 332 MET F O 1
ATOM 15959 N N . LEU F 1 334 ? -21.874 -33.554 34.337 1.00 63.24 333 LEU F N 1
ATOM 15960 C CA . LEU F 1 334 ? -21.633 -33.540 35.777 1.00 60.24 333 LEU F CA 1
ATOM 15961 C C . LEU F 1 334 ? -20.338 -34.266 36.168 1.00 65.70 333 LEU F C 1
ATOM 15962 O O . LEU F 1 334 ? -20.257 -35.488 36.027 1.00 75.90 333 LEU F O 1
ATOM 15967 N N . TRP F 1 335 ? -19.333 -33.526 36.638 1.00 57.15 334 TRP F N 1
ATOM 15968 C CA . TRP F 1 335 ? -18.166 -34.132 37.296 1.00 66.45 334 TRP F CA 1
ATOM 15969 C C . TRP F 1 335 ? -18.348 -34.134 38.814 1.00 69.57 334 TRP F C 1
ATOM 15970 O O . TRP F 1 335 ? -18.589 -33.091 39.429 1.00 67.16 334 TRP F O 1
ATOM 15981 N N . CYS F 1 336 ? -18.234 -35.299 39.434 1.00 70.54 335 CYS F N 1
ATOM 15982 C CA . CYS F 1 336 ? -18.315 -35.364 40.895 1.00 64.08 335 CYS F CA 1
ATOM 15983 C C . CYS F 1 336 ? -17.014 -35.829 41.505 1.00 60.11 335 CYS F C 1
ATOM 15984 O O . CYS F 1 336 ? -16.183 -36.460 40.841 1.00 68.45 335 CYS F O 1
ATOM 15987 N N . LYS F 1 337 ? -16.858 -35.526 42.785 1.00 68.22 336 LYS F N 1
ATOM 15988 C CA . LYS F 1 337 ? -15.667 -35.899 43.526 1.00 77.61 336 LYS F CA 1
ATOM 15989 C C . LYS F 1 337 ? -15.936 -35.969 45.019 1.00 78.65 336 LYS F C 1
ATOM 15990 O O . LYS F 1 337 ? -16.244 -34.953 45.642 1.00 72.05 336 LYS F O 1
ATOM 15996 N N . ASP F 1 338 ? -15.779 -37.163 45.584 1.00 79.12 337 ASP F N 1
ATOM 15997 C CA . ASP F 1 338 ? -16.009 -37.398 47.010 1.00 77.27 337 ASP F CA 1
ATOM 15998 C C . ASP F 1 338 ? -17.435 -37.060 47.405 1.00 73.49 337 ASP F C 1
ATOM 15999 O O . ASP F 1 338 ? -17.646 -36.457 48.457 1.00 67.25 337 ASP F O 1
ATOM 16004 N N . ASN F 1 339 ? -18.400 -37.441 46.565 1.00 71.32 338 ASN F N 1
ATOM 16005 C CA . ASN F 1 339 ? -19.823 -37.257 46.879 1.00 76.58 338 ASN F CA 1
ATOM 16006 C C . ASN F 1 339 ? -20.278 -35.803 46.949 1.00 74.51 338 ASN F C 1
ATOM 16007 O O . ASN F 1 339 ? -21.306 -35.497 47.538 1.00 69.32 338 ASN F O 1
ATOM 16012 N N . ALA F 1 340 ? -19.489 -34.914 46.356 1.00 78.02 339 ALA F N 1
ATOM 16013 C CA . ALA F 1 340 ? -19.878 -33.530 46.159 1.00 71.06 339 ALA F CA 1
ATOM 16014 C C . ALA F 1 340 ? -19.733 -33.248 44.669 1.00 68.90 339 ALA F C 1
ATOM 16015 O O . ALA F 1 340 ? -18.952 -33.929 43.988 1.00 65.74 339 ALA F O 1
ATOM 16017 N N . VAL F 1 341 ? -20.480 -32.270 44.154 1.00 67.21 340 VAL F N 1
ATOM 16018 C CA . VAL F 1 341 ? -20.245 -31.845 42.771 1.00 63.87 340 VAL F CA 1
ATOM 16019 C C . VAL F 1 341 ? -18.947 -31.059 42.601 1.00 55.33 340 VAL F C 1
ATOM 16020 O O . VAL F 1 341 ? -18.581 -30.223 43.444 1.00 55.65 340 VAL F O 1
ATOM 16024 N N . ALA F 1 342 ? -18.227 -31.396 41.535 1.00 56.09 341 ALA F N 1
ATOM 16025 C CA . ALA F 1 342 ? -17.039 -30.658 41.153 1.00 59.78 341 ALA F CA 1
ATOM 16026 C C . ALA F 1 342 ? -17.429 -29.617 40.082 1.00 59.67 341 ALA F C 1
ATOM 16027 O O . ALA F 1 342 ? -17.160 -28.423 40.243 1.00 54.15 341 ALA F O 1
ATOM 16029 N N . THR F 1 343 ? -18.078 -30.065 39.006 1.00 55.61 342 THR F N 1
ATOM 16030 C CA . THR F 1 343 ? -18.574 -29.158 37.966 1.00 54.50 342 THR F CA 1
ATOM 16031 C C . THR F 1 343 ? -19.910 -29.606 37.407 1.00 52.86 342 THR F C 1
ATOM 16032 O O . THR F 1 343 ? -20.195 -30.799 37.256 1.00 51.33 342 THR F O 1
ATOM 16036 N N . PHE F 1 344 ? -20.739 -28.636 37.072 1.00 50.77 343 PHE F N 1
ATOM 16037 C CA . PHE F 1 344 ? -22.014 -28.958 36.457 1.00 49.85 343 PHE F CA 1
ATOM 16038 C C . PHE F 1 344 ? -22.339 -27.894 35.419 1.00 59.09 343 PHE F C 1
ATOM 16039 O O . PHE F 1 344 ? -22.626 -26.762 35.783 1.00 59.75 343 PHE F O 1
ATOM 16047 N N . TYR F 1 345 ? -22.294 -28.263 34.135 1.00 60.97 344 TYR F N 1
ATOM 16048 C CA . TYR F 1 345 ? -22.460 -27.316 33.037 1.00 61.42 344 TYR F CA 1
ATOM 16049 C C . TYR F 1 345 ? -23.146 -27.969 31.854 1.00 57.35 344 TYR F C 1
ATOM 16050 O O . TYR F 1 345 ? -23.038 -29.181 31.666 1.00 63.28 344 TYR F O 1
ATOM 16059 N N . PRO F 1 346 ? -23.849 -27.161 31.045 1.00 62.02 345 PRO F N 1
ATOM 16060 C CA . PRO F 1 346 ? -24.477 -27.610 29.785 1.00 72.11 345 PRO F CA 1
ATOM 16061 C C . PRO F 1 346 ? -23.465 -27.803 28.626 1.00 72.28 345 PRO F C 1
ATOM 16062 O O . PRO F 1 346 ? -22.503 -26.998 28.528 1.00 63.77 345 PRO F O 1
ATOM 16066 N N . GLN F 1 347 ? -23.733 -28.820 27.780 1.00 81.43 346 GLN F N 1
ATOM 16067 C CA . GLN F 1 347 ? -22.828 -29.408 26.764 1.00 78.70 346 GLN F CA 1
ATOM 16068 C C . GLN F 1 347 ? -21.841 -30.397 27.400 1.00 76.60 346 GLN F C 1
ATOM 16069 O O . GLN F 1 347 ? -21.988 -31.628 27.258 1.00 70.59 346 GLN F O 1
#

Nearest PDB structures (foldseek):
  4s1t-assembly1_A  TM=9.995E-01  e=1.325E-74  Human coronavirus 229E
  4rs4-assembly1_F  TM=9.939E-01  e=6.371E-68  Human coronavirus 229E
  4rs4-assembly1_B  TM=9.943E-01  e=2.319E-67  Human coronavirus 229E
  4rs4-ass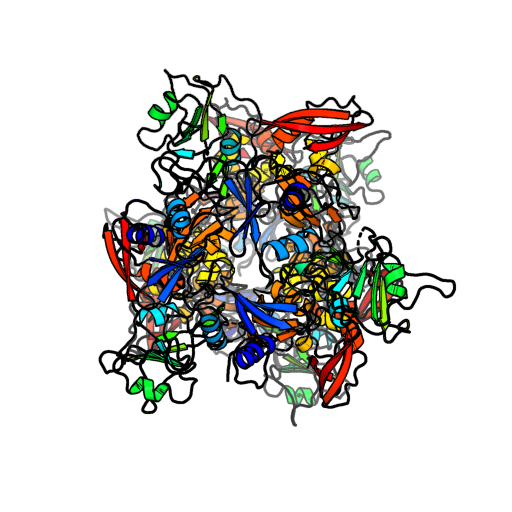embly1_D  TM=9.919E-01  e=1.767E-64  Human coronavirus 229E
  5yvd-assembly1_A  TM=9.329E-01  e=3.582E-45  Middle East respiratory syndrome-related coronavirus

B-factor: mean 49.32, std 16.26, range [17.87, 133.35]

CATH classification: 3.30.160.820 (+1 more: 3.40.50.11580)

GO terms:
  GO:0042802 identical protein binding (F, IPI)
  GO:0005515 protein binding (F, IPI)

Sequence (2052 aa):
SGLENIAFNVVNKGSFVGADGELPVAASGDKVFVRDGNTDNLVFVNKTSLPTAIAFELFAKRKVGLTPPLSILKNLGVVATYKFVLWDYEAERPLTSFTKSVCGYTDFAEDVCTCYDNSIQGSYERFTLSTNAVLFSATAVKTGGKSLPAIKLNFGMLNGNAIATVNIKNINWFVYVRKDGKPVDHYDGFYTQGRNLQDFLPRSTMEEDFLNMDIGVFIQKYGLEDFNFEHVVYGDVSKTTLGGLHLLISQVRLSKMGILKAEEFVAASDITLKCCTVTYLNDPSSKTVCTYMDLLLDDFVSVLKSLDLTVVSKVHEVIIDNKPWRWMLWCKDNAVATFYPQSGLENIAFNVVNKGSFVGADGELPVAASGDKVFVRDGNTDNLVFVNKTSLPTAIAFELFAKRKVGLTPPLSILKNLGVVATYKFVLWDYEAERPLTSFTKSVCGYTDFAEDVCTCYDNSIQGSYERFTLSTNAVLFSATAVKTGGKSLPAIKLNFGMLNGNAIATVNIKNINWFVYVRKDGKPVDHYDGFYTQGRNLQDFLPRSTMEEDFLNMDIGVFIQKYGLEDFNFEHVVYGDVSKTTLGGLHLLISQVRLSKMGILKAEEFVAASDITLKCCTVTYLNDPSSKTVCTYMDLLLDDFVSVLKSLDLTVVSKVHEVIIDNKPWRWMLWCKDNAVATFYPQSGLENIAFNVVNKGSFVGADGELPVAASGDKVFVRDGNTDNLVFVNKTSLPTAIAFELFAKRKVGLTPPLSILKNLGVVATYKFVLWDYEAERPLTSFTKSVCGYTDFAEDVCTCYDNSIQGSYERFTLSTNAVLFSATAVKTGGKSLPAIKLNFGMLNGNAIATVNIKNINWFVYVRKDGKPVDHYDGFYTQGRNLQDFLPRSTMEEDFLNMDIGVFIQKYGLEDFNFEHVVYGDVSKTTLGGLHLLISQVRLSKMGILKAEEFVAASDITLKCCTVTYLNDPSSKTVCTYMDLLLDDFVSVLKSLDLTVVSKVHEVIIDNKPWRWMLWCKDNAVATFYPQSGLENIAFNVVNKGSFVGADGELPVAASGDKVFVRDGNTDNLVFVNKTSLPTAIAFELFAKRKVGLTPPLSILKNLGVVATYKFVLWDYEAERPLTSFTKSVCGYTDFAEDVCTCYDNSIQGSYERFTLSTNAVLFSATAVKTGGKSLPAIKLNFGMLNGNAIATVNIKNINWFVYVRKDGKPVDHYDGFYTQGRNLQDFLPRSTMEEDFLNMDIGVFIQKYGLEDFNFEHVVYGDVSKTTLGGLHLLISQVRLSKMGILKAEEFVAASDITLKCCTVTYLNDPSSKTVCTYMDLLLDDFVSVLKSLDLTVVSKVHEVIIDNKPWRWMLWCKDNAVATFYPQSGLENIAFNVVNKGSFVGADGELPVAASGDKVFVRDGNTDNLVFVNKTSLPTAIAFELFAKRKVGLTPPLSILKNLGVVATYKFVLWDYEAERPLTSFTKSVCGYTDFAEDVCTCYDNSIQGSYERFTLSTNAVLFSATAVKTGGKSLPAIKLNFGMLNGNAIATVNIKNINWFVYVRKDGKPVDHYDGFYTQGRNLQDFLPRSTMEEDFLNMDIGVFIQKYGLEDFNFEHVVYGDVSKTTLGGLHLLISQVRLSKMGILKAEEFVAASDITLKCCTVTYLNDPSSKTVCTYMDLLLDDFVSVLKSLDLTVVSKVHEVIIDNKPWRWMLWCKDNAVATFYPQSGLENIAFNVVNKGSFVGADGELPVAASGDKVFVRDGNTDNLVFVNKTSLPTAIAFELFAKRKVGLTPPLSILKNLGVVATYKFVLWDYEAERPLTSFTKSVCGYTDFAEDVCTCYDNSIQGSYERFTLSTNAVLFSATAVKTGGKSLPAIKLNFGMLNGNAIATVNIKNINWFVYVRKDGKPVDHYDGFYTQGRNLQDFLPRSTMEEDFLNMDIGVFIQKYGLEDFNFEHVVYGDVSKTTLGGLHLLISQVRLSKMGILKAEEFVAASDITLKCCTVTYLNDPSSKTVCTYMDLLLDDFVSVLKSLDLTVVSKVHEVIIDNKPWRWMLWCKDNAVATFYPQ